Protein AF-0000000075924383 (afdb_homodimer)

Structure (mmCIF, N/CA/C/O backbone):
data_AF-0000000075924383-model_v1
#
loop_
_entity.id
_entity.type
_entity.pdbx_description
1 polymer 'G-protein coupled receptors family 3 profile domain-containing protein'
#
loop_
_atom_site.group_PDB
_atom_site.id
_atom_site.type_symbol
_atom_site.label_atom_id
_atom_site.label_alt_id
_atom_site.label_comp_id
_atom_site.label_asym_id
_atom_site.label_entity_id
_atom_site.label_seq_id
_atom_site.pdbx_PDB_ins_code
_atom_site.Cartn_x
_atom_site.Cartn_y
_atom_site.Cartn_z
_atom_site.occupancy
_atom_site.B_iso_or_equiv
_atom_site.auth_seq_id
_atom_site.auth_comp_id
_atom_site.auth_asym_id
_atom_site.auth_atom_id
_atom_site.pdbx_PDB_model_num
ATOM 1 N N . MET A 1 1 ? -32.781 -59.312 -43.188 1 20.92 1 MET A N 1
ATOM 2 C CA . MET A 1 1 ? -32.656 -59.594 -41.75 1 20.92 1 MET A CA 1
ATOM 3 C C . MET A 1 1 ? -31.797 -58.531 -41.062 1 20.92 1 MET A C 1
ATOM 5 O O . MET A 1 1 ? -30.609 -58.438 -41.312 1 20.92 1 MET A O 1
ATOM 9 N N . ILE A 1 2 ? -32.312 -57.344 -40.844 1 23.69 2 ILE A N 1
ATOM 10 C CA . ILE A 1 2 ? -31.906 -56 -40.469 1 23.69 2 ILE A CA 1
ATOM 11 C C . ILE A 1 2 ? -31.328 -56.031 -39.062 1 23.69 2 ILE A C 1
ATOM 13 O O . ILE A 1 2 ? -32.031 -56.281 -38.094 1 23.69 2 ILE A O 1
ATOM 17 N N . ILE A 1 3 ? -30.094 -56.719 -38.906 1 24.11 3 ILE A N 1
ATOM 18 C CA . ILE A 1 3 ? -29.391 -56.906 -37.656 1 24.11 3 ILE A CA 1
ATOM 19 C C . ILE A 1 3 ? -29.25 -55.562 -36.938 1 24.11 3 ILE A C 1
ATOM 21 O O . ILE A 1 3 ? -28.609 -54.625 -37.438 1 24.11 3 ILE A O 1
ATOM 25 N N . SER A 1 4 ? -30.297 -55.125 -36.281 1 23.52 4 SER A N 1
ATOM 26 C CA . SER A 1 4 ? -30.422 -53.938 -35.438 1 23.52 4 SER A CA 1
ATOM 27 C C . SER A 1 4 ? -29.312 -53.875 -34.406 1 23.52 4 SER A C 1
ATOM 29 O O . SER A 1 4 ? -29.188 -54.75 -33.562 1 23.52 4 SER A O 1
ATOM 31 N N . ARG A 1 5 ? -28.047 -53.562 -34.812 1 27.47 5 ARG A N 1
ATOM 32 C CA . ARG A 1 5 ? -26.812 -53.375 -34.031 1 27.47 5 ARG A CA 1
ATOM 33 C C . ARG A 1 5 ? -27.062 -52.469 -32.812 1 27.47 5 ARG A C 1
ATOM 35 O O . ARG A 1 5 ? -27.219 -51.25 -32.969 1 27.47 5 ARG A O 1
ATOM 42 N N . VAL A 1 6 ? -27.875 -53 -31.906 1 25.72 6 VAL A N 1
ATOM 43 C CA . VAL A 1 6 ? -28.109 -52.344 -30.625 1 25.72 6 VAL A CA 1
ATOM 44 C C . VAL A 1 6 ? -26.766 -52.062 -29.938 1 25.72 6 VAL A C 1
ATOM 46 O O . VAL A 1 6 ? -25.953 -52.969 -29.734 1 25.72 6 VAL A O 1
ATOM 49 N N . CYS A 1 7 ? -26.141 -50.938 -30.188 1 28.72 7 CYS A N 1
ATOM 50 C CA . CYS A 1 7 ? -24.969 -50.344 -29.578 1 28.72 7 CYS A CA 1
ATOM 51 C C . CYS A 1 7 ? -25.047 -50.375 -28.062 1 28.72 7 CYS A C 1
ATOM 53 O O . CYS A 1 7 ? -25.875 -49.688 -27.469 1 28.72 7 CYS A O 1
ATOM 55 N N . THR A 1 8 ? -24.984 -51.625 -27.438 1 26.64 8 THR A N 1
ATOM 56 C CA . THR A 1 8 ? -25.016 -51.781 -25.984 1 26.64 8 THR A CA 1
ATOM 57 C C . THR A 1 8 ? -23.906 -50.938 -25.328 1 26.64 8 THR A C 1
ATOM 59 O O . THR A 1 8 ? -22.734 -51.062 -25.719 1 26.64 8 THR A O 1
ATOM 62 N N . ALA A 1 9 ? -24.141 -49.75 -24.938 1 34 9 ALA A N 1
ATOM 63 C CA . ALA A 1 9 ? -23.391 -48.844 -24.094 1 34 9 ALA A CA 1
ATOM 64 C C . ALA A 1 9 ? -22.969 -49.5 -22.781 1 34 9 ALA A C 1
ATOM 66 O O . ALA A 1 9 ? -23.828 -49.938 -22 1 34 9 ALA A O 1
ATOM 67 N N . THR A 1 10 ? -22.078 -50.438 -22.672 1 30.8 10 THR A N 1
ATOM 68 C CA . THR A 1 10 ? -21.734 -51.062 -21.406 1 30.8 10 THR A CA 1
ATOM 69 C C . THR A 1 10 ? -20.891 -50.125 -20.547 1 30.8 10 THR A C 1
ATOM 71 O O . THR A 1 10 ? -20 -49.438 -21.062 1 30.8 10 THR A O 1
ATOM 74 N N . ALA A 1 11 ? -21.391 -49.594 -19.5 1 39.16 11 ALA A N 1
ATOM 75 C CA . ALA A 1 11 ? -20.641 -49 -18.391 1 39.16 11 ALA A CA 1
ATOM 76 C C . ALA A 1 11 ? -19.578 -49.938 -17.859 1 39.16 11 ALA A C 1
ATOM 78 O O . ALA A 1 11 ? -19.891 -51.062 -17.438 1 39.16 11 ALA A O 1
ATOM 79 N N . ALA A 1 12 ? -18.484 -50.125 -18.406 1 34.75 12 ALA A N 1
ATOM 80 C CA . ALA A 1 12 ? -17.453 -51.031 -17.938 1 34.75 12 ALA A CA 1
ATOM 81 C C . ALA A 1 12 ? -16.922 -50.594 -16.578 1 34.75 12 ALA A C 1
ATOM 83 O O . ALA A 1 12 ? -16.547 -49.438 -16.391 1 34.75 12 ALA A O 1
ATOM 84 N N . LEU A 1 13 ? -17.297 -51.312 -15.461 1 32.56 13 LEU A N 1
ATOM 85 C CA . LEU A 1 13 ? -16.719 -51.25 -14.125 1 32.56 13 LEU A CA 1
ATOM 86 C C . LEU A 1 13 ? -15.273 -51.719 -14.141 1 32.56 13 LEU A C 1
ATOM 88 O O . LEU A 1 13 ? -15.008 -52.906 -14.352 1 32.56 13 LEU A O 1
ATOM 92 N N . ALA A 1 14 ? -14.367 -51.125 -14.711 1 35.91 14 ALA A N 1
ATOM 93 C CA . ALA A 1 14 ? -13.023 -51.656 -14.469 1 35.91 14 ALA A CA 1
ATOM 94 C C . ALA A 1 14 ? -12.602 -51.438 -13.016 1 35.91 14 ALA A C 1
ATOM 96 O O . ALA A 1 14 ? -12.5 -50.312 -12.562 1 35.91 14 ALA A O 1
ATOM 97 N N . TRP A 1 15 ? -12.812 -52.438 -12.086 1 30.7 15 TRP A N 1
ATOM 98 C CA . TRP A 1 15 ? -12.406 -52.531 -10.688 1 30.7 15 TRP A CA 1
ATOM 99 C C . TRP A 1 15 ? -10.891 -52.469 -10.555 1 30.7 15 TRP A C 1
ATOM 101 O O . TRP A 1 15 ? -10.203 -53.469 -10.812 1 30.7 15 TRP A O 1
ATOM 111 N N . ARG A 1 16 ? -10.211 -51.5 -10.961 1 38.06 16 ARG A N 1
ATOM 112 C CA . ARG A 1 16 ? -8.828 -51.625 -10.492 1 38.06 16 ARG A CA 1
ATOM 113 C C . ARG A 1 16 ? -8.688 -51.094 -9.062 1 38.06 16 ARG A C 1
ATOM 115 O O . ARG A 1 16 ? -9.047 -49.969 -8.773 1 38.06 16 ARG A O 1
ATOM 122 N N . PRO A 1 17 ? -8.516 -51.938 -8.039 1 32.38 17 PRO A N 1
ATOM 123 C CA . PRO A 1 17 ? -8.266 -51.469 -6.672 1 32.38 17 PRO A CA 1
ATOM 124 C C . PRO A 1 17 ? -7.047 -50.562 -6.57 1 32.38 17 PRO A C 1
ATOM 126 O O . PRO A 1 17 ? -5.98 -50.906 -7.094 1 32.38 17 PRO A O 1
ATOM 129 N N . VAL A 1 18 ? -7.199 -49.312 -6.516 1 35.25 18 VAL A N 1
ATOM 130 C CA . VAL A 1 18 ? -6.062 -48.469 -6.148 1 35.25 18 VAL A CA 1
ATOM 131 C C . VAL A 1 18 ? -5.605 -48.812 -4.734 1 35.25 18 VAL A C 1
ATOM 133 O O . VAL A 1 18 ? -6.406 -48.812 -3.797 1 35.25 18 VAL A O 1
ATOM 136 N N . CYS A 1 19 ? -4.555 -49.531 -4.535 1 32.12 19 CYS A N 1
ATOM 137 C CA . CYS A 1 19 ? -3.953 -49.969 -3.277 1 32.12 19 CYS A CA 1
ATOM 138 C C . CYS A 1 19 ? -3.586 -48.781 -2.41 1 32.12 19 CYS A C 1
ATOM 140 O O . CYS A 1 19 ? -2.533 -48.156 -2.604 1 32.12 19 CYS A O 1
ATOM 142 N N . SER A 1 20 ? -4.355 -47.812 -2.148 1 31.91 20 SER A N 1
ATOM 143 C CA . SER A 1 20 ? -3.846 -46.812 -1.203 1 31.91 20 SER A CA 1
ATOM 144 C C . SER A 1 20 ? -3.746 -47.406 0.203 1 31.91 20 SER A C 1
ATOM 146 O O . SER A 1 20 ? -4.676 -48.031 0.677 1 31.91 20 SER A O 1
ATOM 148 N N . GLY A 1 21 ? -2.584 -47.688 0.802 1 30.08 21 GLY A N 1
ATOM 149 C CA . GLY A 1 21 ? -2.234 -48.188 2.129 1 30.08 21 GLY A CA 1
ATOM 150 C C . GLY A 1 21 ? -2.982 -47.469 3.24 1 30.08 21 GLY A C 1
ATOM 151 O O . GLY A 1 21 ? -3.041 -47.969 4.367 1 30.08 21 GLY A O 1
ATOM 152 N N . GLY A 1 22 ? -2.811 -46.156 3.512 1 30.97 22 GLY A N 1
ATOM 153 C CA . GLY A 1 22 ? -2.842 -45.719 4.902 1 30.97 22 GLY A CA 1
ATOM 154 C C . GLY A 1 22 ? -4.191 -45.938 5.562 1 30.97 22 GLY A C 1
ATOM 155 O O . GLY A 1 22 ? -4.512 -47.062 5.984 1 30.97 22 GLY A O 1
ATOM 156 N N . SER A 1 23 ? -4.797 -44.781 6.312 1 33.22 23 SER A N 1
ATOM 157 C CA . SER A 1 23 ? -5.742 -44.656 7.418 1 33.22 23 SER A CA 1
ATOM 158 C C . SER A 1 23 ? -7.113 -45.219 7.039 1 33.22 23 SER A C 1
ATOM 160 O O . SER A 1 23 ? -7.375 -45.469 5.867 1 33.22 23 SER A O 1
ATOM 162 N N . GLY A 1 24 ? -8.211 -45 8.031 1 35.56 24 GLY A N 1
ATOM 163 C CA . GLY A 1 24 ? -9.594 -45.438 8.18 1 35.56 24 GLY A CA 1
ATOM 164 C C . GLY A 1 24 ? -10.414 -45.281 6.914 1 35.56 24 GLY A C 1
ATOM 165 O O . GLY A 1 24 ? -11.641 -45.156 6.977 1 35.56 24 GLY A O 1
ATOM 166 N N . GLY A 1 25 ? -9.867 -44.844 5.902 1 39.34 25 GLY A N 1
ATOM 167 C CA . GLY A 1 25 ? -10.758 -44.656 4.777 1 39.34 25 GLY A CA 1
ATOM 168 C C . GLY A 1 25 ? -11.492 -45.938 4.379 1 39.34 25 GLY A C 1
ATOM 169 O O . GLY A 1 25 ? -11.109 -47.031 4.777 1 39.34 25 GLY A O 1
ATOM 170 N N . VAL A 1 26 ? -12.844 -45.75 4.105 1 46.97 26 VAL A N 1
ATOM 171 C CA . VAL A 1 26 ? -13.695 -46.812 3.539 1 46.97 26 VAL A CA 1
ATOM 172 C C . VAL A 1 26 ? -12.922 -47.594 2.496 1 46.97 26 VAL A C 1
ATOM 174 O O . VAL A 1 26 ? -12.312 -47.031 1.591 1 46.97 26 VAL A O 1
ATOM 177 N N . ALA A 1 27 ? -12.539 -48.844 2.742 1 51.5 27 ALA A N 1
ATOM 178 C CA . ALA A 1 27 ? -11.82 -49.812 1.911 1 51.5 27 ALA A CA 1
ATOM 179 C C . ALA A 1 27 ? -12.289 -49.719 0.461 1 51.5 27 ALA A C 1
ATOM 181 O O . ALA A 1 27 ? -13.492 -49.812 0.188 1 51.5 27 ALA A O 1
ATOM 182 N N . GLY A 1 28 ? -11.523 -49.25 -0.458 1 62.28 28 GLY A N 1
ATOM 183 C CA . GLY A 1 28 ? -11.719 -49.281 -1.897 1 62.28 28 GLY A CA 1
ATOM 184 C C . GLY A 1 28 ? -12.078 -47.938 -2.5 1 62.28 28 GLY A C 1
ATOM 185 O O . GLY A 1 28 ? -12.336 -47.844 -3.701 1 62.28 28 GLY A O 1
ATOM 186 N N . TRP A 1 29 ? -12.266 -46.969 -1.699 1 74.25 29 TRP A N 1
ATOM 187 C CA . TRP A 1 29 ? -12.586 -45.625 -2.225 1 74.25 29 TRP A CA 1
ATOM 188 C C . TRP A 1 29 ? -11.32 -44.844 -2.51 1 74.25 29 TRP A C 1
ATOM 190 O O . TRP A 1 29 ? -10.359 -44.875 -1.73 1 74.25 29 TRP A O 1
ATOM 200 N N . PRO A 1 30 ? -11.352 -44.156 -3.75 1 76.38 30 PRO A N 1
ATOM 201 C CA . PRO A 1 30 ? -12.453 -44 -4.703 1 76.38 30 PRO A CA 1
ATOM 202 C C . PRO A 1 30 ? -12.531 -45.156 -5.711 1 76.38 30 PRO A C 1
ATOM 204 O O . PRO A 1 30 ? -11.5 -45.75 -6.062 1 76.38 30 PRO A O 1
ATOM 207 N N . ILE A 1 31 ? -13.758 -45.406 -6.098 1 74.94 31 ILE A N 1
ATOM 208 C CA . ILE A 1 31 ? -13.961 -46.438 -7.121 1 74.94 31 ILE A CA 1
ATOM 209 C C . ILE A 1 31 ? -13.773 -45.812 -8.508 1 74.94 31 ILE A C 1
ATOM 211 O O . ILE A 1 31 ? -14.305 -44.719 -8.789 1 74.94 31 ILE A O 1
ATOM 215 N N . GLN A 1 32 ? -12.898 -46.469 -9.305 1 79.62 32 GLN A N 1
ATOM 216 C CA . GLN A 1 32 ? -12.68 -45.969 -10.656 1 79.62 32 GLN A CA 1
ATOM 217 C C . GLN A 1 32 ? -13.82 -46.344 -11.578 1 79.62 32 GLN A C 1
ATOM 219 O O . GLN A 1 32 ? -14.102 -47.531 -11.766 1 79.62 32 GLN A O 1
ATOM 224 N N . ARG A 1 33 ? -14.562 -45.375 -11.961 1 85.5 33 ARG A N 1
ATOM 225 C CA . ARG A 1 33 ? -15.656 -45.531 -12.914 1 85.5 33 ARG A CA 1
ATOM 226 C C . ARG A 1 33 ? -15.422 -44.656 -14.164 1 85.5 33 ARG A C 1
ATOM 228 O O . ARG A 1 33 ? -14.609 -43.75 -14.141 1 85.5 33 ARG A O 1
ATOM 235 N N . MET A 1 34 ? -15.977 -45.125 -15.258 1 90.75 34 MET A N 1
ATOM 236 C CA . MET A 1 34 ? -15.875 -44.344 -16.484 1 90.75 34 MET A CA 1
ATOM 237 C C . MET A 1 34 ? -17.156 -44.469 -17.312 1 90.75 34 MET A C 1
ATOM 239 O O . MET A 1 34 ? -17.797 -45.531 -17.328 1 90.75 34 MET A O 1
ATOM 243 N N . THR A 1 35 ? -17.562 -43.375 -17.844 1 91.5 35 THR A N 1
ATOM 244 C CA . THR A 1 35 ? -18.625 -43.406 -18.828 1 91.5 35 THR A CA 1
ATOM 245 C C . THR A 1 35 ? -18.078 -43.812 -20.203 1 91.5 35 THR A C 1
ATOM 247 O O . THR A 1 35 ? -17.109 -43.219 -20.688 1 91.5 35 THR A O 1
ATOM 250 N N . ASN A 1 36 ? -18.656 -44.844 -20.75 1 92 36 ASN A N 1
ATOM 251 C CA . ASN A 1 36 ? -18.266 -45.281 -22.078 1 92 36 ASN A CA 1
ATOM 252 C C . ASN A 1 36 ? -19.453 -45.219 -23.047 1 92 36 ASN A C 1
ATOM 254 O O . ASN A 1 36 ? -20.25 -46.125 -23.125 1 92 36 ASN A O 1
ATOM 258 N N . PHE A 1 37 ? -19.594 -44.125 -23.672 1 93.81 37 PHE A N 1
ATOM 259 C CA . PHE A 1 37 ? -20.547 -43.938 -24.75 1 93.81 37 PHE A CA 1
ATOM 260 C C . PHE A 1 37 ? -19.906 -44.219 -26.094 1 93.81 37 PHE A C 1
ATOM 262 O O . PHE A 1 37 ? -19.094 -43.438 -26.594 1 93.81 37 PHE A O 1
ATOM 269 N N . SER A 1 38 ? -20.219 -45.312 -26.719 1 91.38 38 SER A N 1
ATOM 270 C CA . SER A 1 38 ? -19.531 -45.812 -27.906 1 91.38 38 SER A CA 1
ATOM 271 C C . SER A 1 38 ? -19.875 -45 -29.141 1 91.38 38 SER A C 1
ATOM 273 O O . SER A 1 38 ? -20.938 -44.375 -29.203 1 91.38 38 SER A O 1
ATOM 275 N N . GLY A 1 39 ? -18.938 -44.938 -30.031 1 93.25 39 GLY A N 1
ATOM 276 C CA . GLY A 1 39 ? -19.078 -44.25 -31.312 1 93.25 39 GLY A CA 1
ATOM 277 C C . GLY A 1 39 ? -17.938 -44.562 -32.281 1 93.25 39 GLY A C 1
ATOM 278 O O . GLY A 1 39 ? -17 -45.281 -31.922 1 93.25 39 GLY A O 1
ATOM 279 N N . ASP A 1 40 ? -18.125 -44.094 -33.5 1 93.5 40 ASP A N 1
ATOM 280 C CA . ASP A 1 40 ? -17.062 -44.281 -34.5 1 93.5 40 ASP A CA 1
ATOM 281 C C . ASP A 1 40 ? -15.828 -43.469 -34.156 1 93.5 40 ASP A C 1
ATOM 283 O O . ASP A 1 40 ? -14.703 -43.906 -34.375 1 93.5 40 ASP A O 1
ATOM 287 N N . ILE A 1 41 ? -16.094 -42.312 -33.719 1 94.5 41 ILE A N 1
ATOM 288 C CA . ILE A 1 41 ? -15.039 -41.438 -33.188 1 94.5 41 ILE A CA 1
ATOM 289 C C . ILE A 1 41 ? -15.273 -41.219 -31.688 1 94.5 41 ILE A C 1
ATOM 291 O O . ILE A 1 41 ? -16.391 -40.906 -31.266 1 94.5 41 ILE A O 1
ATOM 295 N N . LEU A 1 42 ? -14.203 -41.344 -30.906 1 95.12 42 LEU A N 1
ATOM 296 C CA . LEU A 1 42 ? -14.352 -41.188 -29.469 1 95.12 42 LEU A CA 1
ATOM 297 C C . LEU A 1 42 ? -13.68 -39.906 -28.984 1 95.12 42 LEU A C 1
ATOM 299 O O . LEU A 1 42 ? -12.602 -39.531 -29.453 1 95.12 42 LEU A O 1
ATOM 303 N N . LEU A 1 43 ? -14.359 -39.219 -28.125 1 96.88 43 LEU A N 1
ATOM 304 C CA . LEU A 1 43 ? -13.805 -38.094 -27.375 1 96.88 43 LEU A CA 1
ATOM 305 C C . LEU A 1 43 ? -13.555 -38.5 -25.922 1 96.88 43 LEU A C 1
ATOM 307 O O . LEU A 1 43 ? -14.141 -39.469 -25.422 1 96.88 43 LEU A O 1
ATOM 311 N N . GLY A 1 44 ? -12.547 -37.906 -25.344 1 96.62 44 GLY A N 1
ATOM 312 C CA . GLY A 1 44 ? -12.367 -37.969 -23.906 1 96.62 44 GLY A CA 1
ATOM 313 C C . GLY A 1 44 ? -13 -36.812 -23.156 1 96.62 44 GLY A C 1
ATOM 314 O O . GLY A 1 44 ? -13.203 -35.75 -23.734 1 96.62 44 GLY A O 1
ATOM 315 N N . ALA A 1 45 ? -13.375 -37.031 -21.922 1 97.56 45 ALA A N 1
ATOM 316 C CA . ALA A 1 45 ? -13.938 -35.938 -21.141 1 97.56 45 ALA A CA 1
ATOM 317 C C . ALA A 1 45 ? -13.602 -36.094 -19.656 1 97.56 45 ALA A C 1
ATOM 319 O O . ALA A 1 45 ? -13.422 -37.188 -19.172 1 97.56 45 ALA A O 1
ATOM 320 N N . LEU A 1 46 ? -13.422 -34.969 -18.984 1 96.88 46 LEU A N 1
ATOM 321 C CA . LEU A 1 46 ? -13.18 -34.938 -17.547 1 96.88 46 LEU A CA 1
ATOM 322 C C . LEU A 1 46 ? -14.156 -33.969 -16.859 1 96.88 46 LEU A C 1
ATOM 324 O O . LEU A 1 46 ? -14.312 -32.844 -17.281 1 96.88 46 LEU A O 1
ATOM 328 N N . PHE A 1 47 ? -14.883 -34.469 -15.836 1 96.75 47 PHE A N 1
ATOM 329 C CA . PHE A 1 47 ? -15.82 -33.688 -15.047 1 96.75 47 PHE A CA 1
ATOM 330 C C . PHE A 1 47 ? -15.562 -33.875 -13.555 1 96.75 47 PHE A C 1
ATOM 332 O O . PHE A 1 47 ? -15.102 -34.906 -13.125 1 96.75 47 PHE A O 1
ATOM 339 N N . PRO A 1 48 ? -15.812 -32.812 -12.781 1 94.25 48 PRO A N 1
ATOM 340 C CA . PRO A 1 48 ? -15.727 -33 -11.328 1 94.25 48 PRO A CA 1
ATOM 341 C C . PRO A 1 48 ? -16.969 -33.625 -10.727 1 94.25 48 PRO A C 1
ATOM 343 O O . PRO A 1 48 ? -17.734 -32.938 -10.031 1 94.25 48 PRO A O 1
ATOM 346 N N . VAL A 1 49 ? -17.078 -34.875 -10.914 1 95 49 VAL A N 1
ATOM 347 C CA . VAL A 1 49 ? -18.25 -35.594 -10.414 1 95 49 VAL A CA 1
ATOM 348 C C . VAL A 1 49 ? -18.234 -35.594 -8.891 1 95 49 VAL A C 1
ATOM 350 O O . VAL A 1 49 ? -19.297 -35.5 -8.258 1 95 49 VAL A O 1
ATOM 353 N N . HIS A 1 50 ? -17.078 -35.781 -8.352 1 92.06 50 HIS A N 1
ATOM 354 C CA . HIS A 1 50 ? -16.906 -35.688 -6.902 1 92.06 50 HIS A CA 1
ATOM 355 C C . HIS A 1 50 ? -16.094 -34.438 -6.523 1 92.06 50 HIS A C 1
ATOM 357 O O . HIS A 1 50 ? -15.367 -33.906 -7.348 1 92.06 50 HIS A O 1
ATOM 363 N N . GLU A 1 51 ? -16.344 -33.969 -5.289 1 87 51 GLU A N 1
ATOM 364 C CA . GLU A 1 51 ? -15.57 -32.812 -4.777 1 87 51 GLU A CA 1
ATOM 365 C C . GLU A 1 51 ? -14.203 -33.281 -4.262 1 87 51 GLU A C 1
ATOM 367 O O . GLU A 1 51 ? -13.992 -34.438 -3.994 1 87 51 GLU A O 1
ATOM 372 N N . ARG A 1 52 ? -13.367 -32.25 -4.195 1 81.56 52 ARG A N 1
ATOM 373 C CA . ARG A 1 52 ? -12.039 -32.531 -3.648 1 81.56 52 ARG A CA 1
ATOM 374 C C . ARG A 1 52 ? -12.109 -32.781 -2.146 1 81.56 52 ARG A C 1
ATOM 376 O O . ARG A 1 52 ? -12.875 -32.125 -1.435 1 81.56 52 ARG A O 1
ATOM 383 N N . ASN A 1 53 ? -11.422 -33.781 -1.712 1 77.12 53 ASN A N 1
ATOM 384 C CA . ASN A 1 53 ? -11.352 -34.094 -0.287 1 77.12 53 ASN A CA 1
ATOM 385 C C . ASN A 1 53 ? -9.914 -34.344 0.152 1 77.12 53 ASN A C 1
ATOM 387 O O . ASN A 1 53 ? -9.195 -35.125 -0.488 1 77.12 53 ASN A O 1
ATOM 391 N N . ALA A 1 54 ? -9.531 -33.719 1.257 1 68.19 54 ALA A N 1
ATOM 392 C CA . ALA A 1 54 ? -8.156 -33.844 1.739 1 68.19 54 ALA A CA 1
ATOM 393 C C . ALA A 1 54 ? -7.871 -35.281 2.234 1 68.19 54 ALA A C 1
ATOM 395 O O . ALA A 1 54 ? -6.758 -35.781 2.08 1 68.19 54 ALA A O 1
ATOM 396 N N . THR A 1 55 ? -8.922 -35.938 2.771 1 68 55 THR A N 1
ATOM 397 C CA . THR A 1 55 ? -8.734 -37.219 3.412 1 68 55 THR A CA 1
ATOM 398 C C . THR A 1 55 ? -8.906 -38.344 2.402 1 68 55 THR A C 1
ATOM 400 O O . THR A 1 55 ? -8.086 -39.281 2.354 1 68 55 THR A O 1
ATOM 403 N N . TYR A 1 56 ? -9.977 -38.25 1.483 1 72.06 56 TYR A N 1
ATOM 404 C CA . TYR A 1 56 ? -10.328 -39.344 0.606 1 72.06 56 TYR A CA 1
ATOM 405 C C . TYR A 1 56 ? -9.992 -39.031 -0.844 1 72.06 56 TYR A C 1
ATOM 407 O O . TYR A 1 56 ? -10.266 -39.812 -1.745 1 72.06 56 TYR A O 1
ATOM 415 N N . GLU A 1 57 ? -9.305 -38 -1.214 1 77.06 57 GLU A N 1
ATOM 416 C CA . GLU A 1 57 ? -9.039 -37.5 -2.562 1 77.06 57 GLU A CA 1
ATOM 417 C C . GLU A 1 57 ? -10.328 -37.062 -3.26 1 77.06 57 GLU A C 1
ATOM 419 O O . GLU A 1 57 ? -10.477 -35.906 -3.666 1 77.06 57 GLU A O 1
ATOM 424 N N . CYS A 1 58 ? -11.281 -38.125 -3.352 1 85.12 58 CYS A N 1
ATOM 425 C CA . CYS A 1 58 ? -12.609 -37.781 -3.859 1 85.12 58 CYS A CA 1
ATOM 426 C C . CYS A 1 58 ? -13.625 -37.719 -2.725 1 85.12 58 CYS A C 1
ATOM 428 O O . CYS A 1 58 ? -13.789 -38.688 -1.967 1 85.12 58 CYS A O 1
ATOM 430 N N . GLY A 1 59 ? -14.289 -36.656 -2.623 1 86.06 59 GLY A N 1
ATOM 431 C CA . GLY A 1 59 ? -15.281 -36.469 -1.572 1 86.06 59 GLY A CA 1
ATOM 432 C C . GLY A 1 59 ? -16.688 -36.781 -2.023 1 86.06 59 GLY A C 1
ATOM 433 O O . GLY A 1 59 ? -16.938 -37.844 -2.645 1 86.06 59 GLY A O 1
ATOM 434 N N . ARG A 1 60 ? -17.609 -35.938 -1.626 1 86.25 60 ARG A N 1
ATOM 435 C CA . ARG A 1 60 ? -19.031 -36.125 -1.924 1 86.25 60 ARG A CA 1
ATOM 436 C C . ARG A 1 60 ? -19.312 -35.844 -3.398 1 86.25 60 ARG A C 1
ATOM 438 O O . ARG A 1 60 ? -18.594 -35.094 -4.051 1 86.25 60 ARG A O 1
ATOM 445 N N . ILE A 1 61 ? -20.297 -36.5 -3.873 1 91.06 61 ILE A N 1
ATOM 446 C CA . ILE A 1 61 ? -20.734 -36.281 -5.246 1 91.06 61 ILE A CA 1
ATOM 447 C C . ILE A 1 61 ? -21.25 -34.844 -5.406 1 91.06 61 ILE A C 1
ATOM 449 O O . ILE A 1 61 ? -21.875 -34.312 -4.492 1 91.06 61 ILE A O 1
ATOM 453 N N . GLN A 1 62 ? -20.938 -34.25 -6.531 1 88.94 62 GLN A N 1
ATOM 454 C CA . GLN A 1 62 ? -21.297 -32.875 -6.777 1 88.94 62 GLN A CA 1
ATOM 455 C C . GLN A 1 62 ? -22.391 -32.781 -7.848 1 88.94 62 GLN A C 1
ATOM 457 O O . GLN A 1 62 ? -22.391 -33.531 -8.805 1 88.94 62 GLN A O 1
ATOM 462 N N . ASP A 1 63 ? -23.219 -31.797 -7.68 1 88.56 63 ASP A N 1
ATOM 463 C CA . ASP A 1 63 ? -24.281 -31.562 -8.656 1 88.56 63 ASP A CA 1
ATOM 464 C C . ASP A 1 63 ? -23.703 -31.156 -10.008 1 88.56 63 ASP A C 1
ATOM 466 O O . ASP A 1 63 ? -24.125 -31.641 -11.055 1 88.56 63 ASP A O 1
ATOM 470 N N . GLU A 1 64 ? -22.75 -30.281 -9.953 1 89.12 64 GLU A N 1
ATOM 471 C CA . GLU A 1 64 ? -22.203 -29.688 -11.172 1 89.12 64 GLU A CA 1
ATOM 472 C C . GLU A 1 64 ? -21.609 -30.766 -12.094 1 89.12 64 GLU A C 1
ATOM 474 O O . GLU A 1 64 ? -21.953 -30.828 -13.273 1 89.12 64 GLU A O 1
ATOM 479 N N . GLY A 1 65 ? -20.781 -31.641 -11.484 1 92.81 65 GLY A N 1
ATOM 480 C CA . GLY A 1 65 ? -20.109 -32.656 -12.297 1 92.81 65 GLY A CA 1
ATOM 481 C C . GLY A 1 65 ? -21.062 -33.625 -12.969 1 92.81 65 GLY A C 1
ATOM 482 O O . GLY A 1 65 ? -20.891 -33.969 -14.133 1 92.81 65 GLY A O 1
ATOM 483 N N . VAL A 1 66 ? -22.078 -34 -12.25 1 95 66 VAL A N 1
ATOM 484 C CA . VAL A 1 66 ? -23.047 -34.969 -12.766 1 95 66 VAL A CA 1
ATOM 485 C C . VAL A 1 66 ? -23.922 -34.312 -13.828 1 95 66 VAL A C 1
ATOM 487 O O . VAL A 1 66 ? -24.172 -34.906 -14.883 1 95 66 VAL A O 1
ATOM 490 N N . GLU A 1 67 ? -24.375 -33.156 -13.539 1 95.31 67 GLU A N 1
ATOM 491 C CA . GLU A 1 67 ? -25.234 -32.469 -14.484 1 95.31 67 GLU A CA 1
ATOM 492 C C . GLU A 1 67 ? -24.484 -32.094 -15.766 1 95.31 67 GLU A C 1
ATOM 494 O O . GLU A 1 67 ? -25.062 -32.156 -16.859 1 95.31 67 GLU A O 1
ATOM 499 N N . GLN A 1 68 ? -23.266 -31.734 -15.648 1 96.5 68 GLN A N 1
ATOM 500 C CA . GLN A 1 68 ? -22.453 -31.438 -16.828 1 96.5 68 GLN A CA 1
ATOM 501 C C . GLN A 1 68 ? -22.234 -32.688 -17.672 1 96.5 68 GLN A C 1
ATOM 503 O O . GLN A 1 68 ? -22.281 -32.625 -18.906 1 96.5 68 GLN A O 1
ATOM 508 N N . LEU A 1 69 ? -21.922 -33.75 -17.031 1 97.44 69 LEU A N 1
ATOM 509 C CA . LEU A 1 69 ? -21.766 -35 -17.75 1 97.44 69 LEU A CA 1
ATOM 510 C C . LEU A 1 69 ? -23.047 -35.375 -18.484 1 97.44 69 LEU A C 1
ATOM 512 O O . LEU A 1 69 ? -23.016 -35.781 -19.641 1 97.44 69 LEU A O 1
ATOM 516 N N . GLU A 1 70 ? -24.188 -35.281 -17.766 1 97.12 70 GLU A N 1
ATOM 517 C CA . GLU A 1 70 ? -25.484 -35.562 -18.391 1 97.12 70 GLU A CA 1
ATOM 518 C C . GLU A 1 70 ? -25.766 -34.625 -19.562 1 97.12 70 GLU A C 1
ATOM 520 O O . GLU A 1 70 ? -26.359 -35.031 -20.562 1 97.12 70 GLU A O 1
ATOM 525 N N . ALA A 1 71 ? -25.375 -33.406 -19.375 1 96.94 71 ALA A N 1
ATOM 526 C CA . ALA A 1 71 ? -25.531 -32.438 -20.469 1 96.94 71 ALA A CA 1
ATOM 527 C C . ALA A 1 71 ? -24.719 -32.844 -21.688 1 96.94 71 ALA A C 1
ATOM 529 O O . ALA A 1 71 ? -25.172 -32.656 -22.828 1 96.94 71 ALA A O 1
ATOM 530 N N . LEU A 1 72 ? -23.516 -33.312 -21.469 1 98.06 72 LEU A N 1
ATOM 531 C CA . LEU A 1 72 ? -22.688 -33.781 -22.578 1 98.06 72 LEU A CA 1
ATOM 532 C C . LEU A 1 72 ? -23.328 -34.969 -23.281 1 98.06 72 LEU A C 1
ATOM 534 O O . LEU A 1 72 ? -23.391 -35 -24.516 1 98.06 72 LEU A O 1
ATOM 538 N N . LEU A 1 73 ? -23.812 -35.938 -22.531 1 97.38 73 LEU A N 1
ATOM 539 C CA . LEU A 1 73 ? -24.453 -37.125 -23.109 1 97.38 73 LEU A CA 1
ATOM 540 C C . LEU A 1 73 ? -25.703 -36.719 -23.891 1 97.38 73 LEU A C 1
ATOM 542 O O . LEU A 1 73 ? -25.922 -37.25 -24.984 1 97.38 73 LEU A O 1
ATOM 546 N N . PHE A 1 74 ? -26.484 -35.875 -23.328 1 96.75 74 PHE A N 1
ATOM 547 C CA . PHE A 1 74 ? -27.672 -35.344 -24 1 96.75 74 PHE A CA 1
ATOM 548 C C . PHE A 1 74 ? -27.297 -34.688 -25.328 1 96.75 74 PHE A C 1
ATOM 550 O O . PHE A 1 74 ? -27.969 -34.906 -26.344 1 96.75 74 PHE A O 1
ATOM 557 N N . THR A 1 75 ? -26.25 -33.906 -25.297 1 97.25 75 THR A N 1
ATOM 558 C CA . THR A 1 75 ? -25.797 -33.188 -26.484 1 97.25 75 THR A CA 1
ATOM 559 C C . THR A 1 75 ? -25.281 -34.188 -27.547 1 97.25 75 THR A C 1
ATOM 561 O O . THR A 1 75 ? -25.547 -34 -28.734 1 97.25 75 THR A O 1
ATOM 564 N N . LEU A 1 76 ? -24.5 -35.188 -27.141 1 97.69 76 LEU A N 1
ATOM 565 C CA . LEU A 1 76 ? -23.969 -36.188 -28.078 1 97.69 76 LEU A CA 1
ATOM 566 C C . LEU A 1 76 ? -25.109 -36.969 -28.75 1 97.69 76 LEU A C 1
ATOM 568 O O . LEU A 1 76 ? -25.031 -37.281 -29.938 1 97.69 76 LEU A O 1
ATOM 572 N 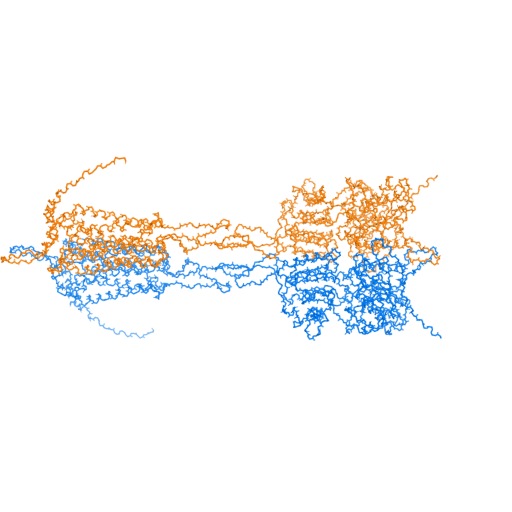N . HIS A 1 77 ? -26.172 -37.281 -27.953 1 96 77 HIS A N 1
ATOM 573 C CA . HIS A 1 77 ? -27.328 -37.906 -28.547 1 96 77 HIS A CA 1
ATOM 574 C C . HIS A 1 77 ? -27.969 -37.031 -29.609 1 96 77 HIS A C 1
ATOM 576 O O . HIS A 1 77 ? -28.375 -37.5 -30.672 1 96 77 HIS A O 1
ATOM 582 N N . LYS A 1 78 ? -28.047 -35.781 -29.328 1 95.56 78 LYS A N 1
ATOM 583 C CA . LYS A 1 78 ? -28.609 -34.844 -30.281 1 95.56 78 LYS A CA 1
ATOM 584 C C . LYS A 1 78 ? -27.75 -34.75 -31.531 1 95.56 78 LYS A C 1
ATOM 586 O O . LYS A 1 78 ? -28.266 -34.688 -32.656 1 95.56 78 LYS A O 1
ATOM 591 N N . ILE A 1 79 ? -26.469 -34.719 -31.391 1 97 79 ILE A N 1
ATOM 592 C CA . ILE A 1 79 ? -25.531 -34.625 -32.5 1 97 79 ILE A CA 1
ATOM 593 C C . ILE A 1 79 ? -25.641 -35.875 -33.375 1 97 79 ILE A C 1
ATOM 595 O O . ILE A 1 79 ? -25.719 -35.781 -34.594 1 97 79 ILE A O 1
ATOM 599 N N . ASN A 1 80 ? -25.672 -37.031 -32.75 1 97.12 80 ASN A N 1
ATOM 600 C CA . ASN A 1 80 ? -25.719 -38.281 -33.469 1 97.12 80 ASN A CA 1
ATOM 601 C C . ASN A 1 80 ? -27.047 -38.5 -34.188 1 97.12 80 ASN A C 1
ATOM 603 O O . ASN A 1 80 ? -27.141 -39.281 -35.125 1 97.12 80 ASN A O 1
ATOM 607 N N . ASN A 1 81 ? -28.125 -37.781 -33.75 1 95.5 81 ASN A N 1
ATOM 608 C CA . ASN A 1 81 ? -29.438 -37.906 -34.375 1 95.5 81 ASN A CA 1
ATOM 609 C C . ASN A 1 81 ? -29.656 -36.812 -35.438 1 95.5 81 ASN A C 1
ATOM 611 O O . ASN A 1 81 ? -30.703 -36.781 -36.094 1 95.5 81 ASN A O 1
ATOM 615 N N . ASP A 1 82 ? -28.734 -35.906 -35.531 1 94.44 82 ASP A N 1
ATOM 616 C CA . ASP A 1 82 ? -28.781 -34.875 -36.562 1 94.44 82 ASP A CA 1
ATOM 617 C C . ASP A 1 82 ? -28.141 -35.344 -37.844 1 94.44 82 ASP A C 1
ATOM 619 O O . ASP A 1 82 ? -26.922 -35.438 -37.938 1 94.44 82 ASP A O 1
ATOM 623 N N . SER A 1 83 ? -28.828 -35.5 -38.875 1 91.75 83 SER A N 1
ATOM 624 C CA . SER A 1 83 ? -28.328 -36.062 -40.125 1 91.75 83 SER A CA 1
ATOM 625 C C . SER A 1 83 ? -27.5 -35.031 -40.906 1 91.75 83 SER A C 1
ATOM 627 O O . SER A 1 83 ? -26.719 -35.406 -41.781 1 91.75 83 SER A O 1
ATOM 629 N N . ALA A 1 84 ? -27.688 -33.781 -40.531 1 92.19 84 ALA A N 1
ATOM 630 C CA . ALA A 1 84 ? -26.938 -32.75 -41.219 1 92.19 84 ALA A CA 1
ATOM 631 C C . ALA A 1 84 ? -25.531 -32.625 -40.656 1 92.19 84 ALA A C 1
ATOM 633 O O . ALA A 1 84 ? -24.625 -32.094 -41.344 1 92.19 84 ALA A O 1
ATOM 634 N N . LEU A 1 85 ? -25.328 -33.094 -39.469 1 94.88 85 LEU A N 1
ATOM 635 C CA . LEU A 1 85 ? -24.047 -33 -38.781 1 94.88 85 LEU A CA 1
ATOM 636 C C . LEU A 1 85 ? -23.359 -34.375 -38.719 1 94.88 85 LEU A C 1
ATOM 638 O O . LEU A 1 85 ? -23.859 -35.281 -38.062 1 94.88 85 LEU A O 1
ATOM 642 N N . LEU A 1 86 ? -22.203 -34.531 -39.375 1 94.94 86 LEU A N 1
ATOM 643 C CA . LEU A 1 86 ? -21.422 -35.75 -39.406 1 94.94 86 LEU A CA 1
ATOM 644 C C . LEU A 1 86 ? -22.25 -36.938 -39.906 1 94.94 86 LEU A C 1
ATOM 646 O O . LEU A 1 86 ? -22.469 -37.906 -39.188 1 94.94 86 LEU A O 1
ATOM 650 N N . PRO A 1 87 ? -22.641 -36.719 -41.156 1 94.75 87 PRO A N 1
ATOM 651 C CA . PRO A 1 87 ? -23.484 -37.781 -41.688 1 94.75 87 PRO A CA 1
ATOM 652 C C . PRO A 1 87 ? -22.766 -39.156 -41.719 1 94.75 87 PRO A C 1
ATOM 654 O O . PRO A 1 87 ? -21.672 -39.281 -42.281 1 94.75 87 PRO A O 1
ATOM 657 N N . GLY A 1 88 ? -23.375 -40.156 -41.094 1 94.25 88 GLY A N 1
ATOM 658 C CA . GLY A 1 88 ? -22.859 -41.5 -41.125 1 94.25 88 GLY A CA 1
ATOM 659 C C . GLY A 1 88 ? -21.812 -41.781 -40.062 1 94.25 88 GLY A C 1
ATOM 660 O O . GLY A 1 88 ? -21.203 -42.844 -40.031 1 94.25 88 GLY A O 1
ATOM 661 N N . VAL A 1 89 ? -21.469 -40.812 -39.312 1 95.06 89 VAL A N 1
ATOM 662 C CA . VAL A 1 89 ? -20.453 -40.938 -38.281 1 95.06 89 VAL A CA 1
ATOM 663 C C . VAL A 1 89 ? -21.078 -40.656 -36.906 1 95.06 89 VAL A C 1
ATOM 665 O O . VAL A 1 89 ? -21.75 -39.656 -36.75 1 95.06 89 VAL A O 1
ATOM 668 N N . SER A 1 90 ? -20.859 -41.562 -35.938 1 96.06 90 SER A N 1
ATOM 669 C CA . SER A 1 90 ? -21.344 -41.344 -34.594 1 96.06 90 SER A CA 1
ATOM 670 C C . SER A 1 90 ? -20.219 -40.938 -33.656 1 96.06 90 SER A C 1
ATOM 672 O O . SER A 1 90 ? -19.094 -41.438 -33.75 1 96.06 90 SER A O 1
ATOM 674 N N . LEU A 1 91 ? -20.547 -40 -32.812 1 96.56 91 LEU A N 1
ATOM 675 C CA . LEU A 1 91 ? -19.578 -39.562 -31.828 1 96.56 91 LEU A CA 1
ATOM 676 C C . LEU A 1 91 ? -19.828 -40.25 -30.484 1 96.56 91 LEU A C 1
ATOM 678 O O . LEU A 1 91 ? -20.969 -40.438 -30.078 1 96.56 91 LEU A O 1
ATOM 682 N N . GLY A 1 92 ? -18.75 -40.719 -29.844 1 96.5 92 GLY A N 1
ATOM 683 C CA . GLY A 1 92 ? -18.766 -41.281 -28.5 1 96.5 92 GLY A CA 1
ATOM 684 C C . GLY A 1 92 ? -17.875 -40.531 -27.531 1 96.5 92 GLY A C 1
ATOM 685 O O . GLY A 1 92 ? -17.219 -39.562 -27.906 1 96.5 92 GLY A O 1
ATOM 686 N N . VAL A 1 93 ? -17.938 -40.969 -26.25 1 96.88 93 VAL A N 1
ATOM 687 C CA . VAL A 1 93 ? -17.125 -40.281 -25.266 1 96.88 93 VAL A CA 1
ATOM 688 C C . VAL A 1 93 ? -16.719 -41.219 -24.141 1 96.88 93 VAL A C 1
ATOM 690 O O . VAL A 1 93 ? -17.484 -42.094 -23.75 1 96.88 93 VAL A O 1
ATOM 693 N N . LEU A 1 94 ? -15.492 -41.125 -23.719 1 95.81 94 LEU A N 1
ATOM 694 C CA . LEU A 1 94 ? -15 -41.688 -22.469 1 95.81 94 LEU A CA 1
ATOM 695 C C . LEU A 1 94 ? -14.844 -40.625 -21.406 1 95.81 94 LEU A C 1
ATOM 697 O O . LEU A 1 94 ? -13.906 -39.812 -21.453 1 95.81 94 LEU A O 1
ATOM 701 N N . ALA A 1 95 ? -15.766 -40.625 -20.469 1 96.25 95 ALA A N 1
ATOM 702 C CA . ALA A 1 95 ? -15.766 -39.594 -19.453 1 96.25 95 ALA A CA 1
ATOM 703 C C . ALA A 1 95 ? -15.227 -40.094 -18.125 1 96.25 95 ALA A C 1
ATOM 705 O O . ALA A 1 95 ? -15.555 -41.219 -17.719 1 96.25 95 ALA A O 1
ATOM 706 N N . LEU A 1 96 ? -14.344 -39.312 -17.547 1 95.19 96 LEU A N 1
ATOM 707 C CA . LEU A 1 96 ? -13.703 -39.656 -16.281 1 95.19 96 LEU A CA 1
ATOM 708 C C . LEU A 1 96 ? -14.016 -38.625 -15.203 1 95.19 96 LEU A C 1
ATOM 710 O O . LEU A 1 96 ? -14.438 -37.5 -15.516 1 95.19 96 LEU A O 1
ATOM 714 N N . ASP A 1 97 ? -13.891 -39.031 -13.953 1 94.75 97 ASP A N 1
ATOM 715 C CA . ASP A 1 97 ? -14.07 -38.156 -12.805 1 94.75 97 ASP A CA 1
ATOM 716 C C . ASP A 1 97 ? -12.75 -37.531 -12.391 1 94.75 97 ASP A C 1
ATOM 718 O O . ASP A 1 97 ? -11.773 -38.219 -12.117 1 94.75 97 ASP A O 1
ATOM 722 N N . SER A 1 98 ? -12.75 -36.188 -12.336 1 93.25 98 SER A N 1
ATOM 723 C CA . SER A 1 98 ? -11.539 -35.5 -11.93 1 93.25 98 SER A CA 1
ATOM 724 C C . SER A 1 98 ? -11.492 -35.281 -10.422 1 93.25 98 SER A C 1
ATOM 726 O O . SER A 1 98 ? -10.445 -34.938 -9.859 1 93.25 98 SER A O 1
ATOM 728 N N . CYS A 1 99 ? -12.641 -35.469 -9.75 1 90.94 99 CYS A N 1
ATOM 729 C CA . CYS A 1 99 ? -12.797 -35.219 -8.32 1 90.94 99 CYS A CA 1
ATOM 730 C C . CYS A 1 99 ? -12.312 -33.844 -7.949 1 90.94 99 CYS A C 1
ATOM 732 O O . CYS A 1 99 ? -11.812 -33.625 -6.84 1 90.94 99 CYS A O 1
ATOM 734 N N . ASP A 1 100 ? -12.305 -33 -8.938 1 87.62 100 ASP A N 1
ATOM 735 C CA . ASP A 1 100 ? -11.891 -31.609 -8.758 1 87.62 100 ASP A CA 1
ATOM 736 C C . ASP A 1 100 ? -10.508 -31.531 -8.117 1 87.62 100 ASP A C 1
ATOM 738 O O . ASP A 1 100 ? -10.211 -30.594 -7.367 1 87.62 100 ASP A O 1
ATOM 742 N N . SER A 1 101 ? -9.75 -32.531 -8.219 1 85 101 SER A N 1
ATOM 743 C CA . SER A 1 101 ? -8.375 -32.594 -7.742 1 85 101 SER A CA 1
ATOM 744 C C . SER A 1 101 ? -7.391 -32.688 -8.906 1 85 101 SER A C 1
ATOM 746 O O . SER A 1 101 ? -7.566 -33.531 -9.797 1 85 101 SER A O 1
ATOM 748 N N . THR A 1 102 ? -6.426 -31.812 -8.867 1 83.38 102 THR A N 1
ATOM 749 C CA . THR A 1 102 ? -5.434 -31.828 -9.938 1 83.38 102 THR A CA 1
ATOM 750 C C . THR A 1 102 ? -4.688 -33.156 -9.977 1 83.38 102 THR A C 1
ATOM 752 O O . THR A 1 102 ? -4.434 -33.688 -11.047 1 83.38 102 THR A O 1
ATOM 755 N N . GLU A 1 103 ? -4.434 -33.688 -8.805 1 79.88 103 GLU A N 1
ATOM 756 C CA . GLU A 1 103 ? -3.666 -34.938 -8.695 1 79.88 103 GLU A CA 1
ATOM 757 C C . GLU A 1 103 ? -4.48 -36.125 -9.18 1 79.88 103 GLU A C 1
ATOM 759 O O . GLU A 1 103 ? -3.984 -36.938 -9.953 1 79.88 103 GLU A O 1
ATOM 764 N N . TYR A 1 104 ? -5.664 -36.125 -8.719 1 86.75 104 TYR A N 1
ATOM 765 C CA . TYR A 1 104 ? -6.508 -37.25 -9.102 1 86.75 104 TYR A CA 1
ATOM 766 C C . TYR A 1 104 ? -6.855 -37.219 -10.586 1 86.75 104 TYR A C 1
ATOM 768 O O . TYR A 1 104 ? -6.922 -38.25 -11.25 1 86.75 104 TYR A O 1
ATOM 776 N N . ALA A 1 105 ? -7.098 -36.031 -11.055 1 90.75 105 ALA A N 1
ATOM 777 C CA . ALA A 1 105 ? -7.402 -35.875 -12.477 1 90.75 105 ALA A CA 1
ATOM 778 C C . ALA A 1 105 ? -6.25 -36.344 -13.352 1 90.75 105 ALA A C 1
ATOM 780 O O . ALA A 1 105 ? -6.469 -36.938 -14.406 1 90.75 105 ALA A O 1
ATOM 781 N N . LEU A 1 106 ? -5.113 -36.031 -12.938 1 86.25 106 LEU A N 1
ATOM 782 C CA . LEU A 1 106 ? -3.939 -36.469 -13.68 1 86.25 106 LEU A CA 1
ATOM 783 C C . LEU A 1 106 ? -3.84 -38 -13.664 1 86.25 106 LEU A C 1
ATOM 785 O O . LEU A 1 106 ? -3.508 -38.625 -14.68 1 86.25 106 LEU A O 1
ATOM 789 N N . GLU A 1 107 ? -4.098 -38.594 -12.57 1 84.31 107 GLU A N 1
ATOM 790 C CA . GLU A 1 107 ? -4.086 -40.031 -12.461 1 84.31 107 GLU A CA 1
ATOM 791 C C . GLU A 1 107 ? -5.105 -40.656 -13.406 1 84.31 107 GLU A C 1
ATOM 793 O O . GLU A 1 107 ? -4.812 -41.656 -14.07 1 84.31 107 GLU A O 1
ATOM 798 N N . GLN A 1 108 ? -6.242 -40.062 -13.43 1 88.44 108 GLN A N 1
ATOM 799 C CA . GLN A 1 108 ? -7.285 -40.594 -14.32 1 88.44 108 GLN A CA 1
ATOM 800 C C . GLN A 1 108 ? -6.895 -40.406 -15.781 1 88.44 108 GLN A C 1
ATOM 802 O O . GLN A 1 108 ? -7.199 -41.25 -16.625 1 88.44 108 GLN A O 1
ATOM 807 N N . SER A 1 109 ? -6.164 -39.406 -16.078 1 88.75 109 SER A N 1
ATOM 808 C CA . SER A 1 109 ? -5.801 -39.094 -17.453 1 88.75 109 SER A CA 1
ATOM 809 C C . SER A 1 109 ? -4.699 -40 -17.953 1 88.75 109 SER A C 1
ATOM 811 O O . SER A 1 109 ? -4.41 -40.031 -19.156 1 88.75 109 SER A O 1
ATOM 813 N N . LEU A 1 110 ? -4.105 -40.781 -17.062 1 83.12 110 LEU A N 1
ATOM 814 C CA . LEU A 1 110 ? -3.074 -41.719 -17.453 1 83.12 110 LEU A CA 1
ATOM 815 C C . LEU A 1 110 ? -3.627 -42.75 -18.453 1 83.12 110 LEU A C 1
ATOM 817 O O . LEU A 1 110 ? -2.9 -43.219 -19.328 1 83.12 110 LEU A O 1
ATOM 821 N N . ASP A 1 111 ? -4.879 -43 -18.312 1 83.94 111 ASP A N 1
ATOM 822 C CA . ASP A 1 111 ? -5.496 -43.906 -19.266 1 83.94 111 ASP A CA 1
ATOM 823 C C . ASP A 1 111 ? -5.512 -43.344 -20.672 1 83.94 111 ASP A C 1
ATOM 825 O O . ASP A 1 111 ? -5.34 -44.062 -21.656 1 83.94 111 ASP A O 1
ATOM 829 N N . PHE A 1 112 ? -5.75 -42.094 -20.781 1 88.25 112 PHE A N 1
ATOM 830 C CA . PHE A 1 112 ? -5.652 -41.438 -22.078 1 88.25 112 PHE A CA 1
ATOM 831 C C . PHE A 1 112 ? -4.238 -41.562 -22.641 1 88.25 112 PHE A C 1
ATOM 833 O O . PHE A 1 112 ? -4.059 -41.875 -23.812 1 88.25 112 PHE A O 1
ATOM 840 N N . VAL A 1 113 ? -3.322 -41.344 -21.797 1 82.94 113 VAL A N 1
ATOM 841 C CA . VAL A 1 113 ? -1.922 -41.344 -22.219 1 82.94 113 VAL A CA 1
ATOM 842 C C . VAL A 1 113 ? -1.536 -42.75 -22.703 1 82.94 113 VAL A C 1
ATOM 844 O O . VAL A 1 113 ? -0.859 -42.906 -23.719 1 82.94 113 VAL A O 1
ATOM 847 N N . LYS A 1 114 ? -1.944 -43.719 -21.938 1 80.19 114 LYS A N 1
ATOM 848 C CA . LYS A 1 114 ? -1.678 -45.094 -22.359 1 80.19 114 LYS A CA 1
ATOM 849 C C . LYS A 1 114 ? -2.283 -45.375 -23.734 1 80.19 114 LYS A C 1
ATOM 851 O O . LYS A 1 114 ? -1.665 -46.031 -24.562 1 80.19 114 LYS A O 1
ATOM 856 N N . GLY A 1 115 ? -3.494 -44.844 -23.875 1 82.44 115 GLY A N 1
ATOM 857 C CA . GLY A 1 115 ? -4.141 -45 -25.172 1 82.44 115 GLY A CA 1
ATOM 858 C C . GLY A 1 115 ? -3.393 -44.312 -26.297 1 82.44 115 GLY A C 1
ATOM 859 O O . GLY A 1 115 ? -3.27 -44.875 -27.391 1 82.44 115 GLY A O 1
ATOM 860 N N . PHE A 1 116 ? -2.889 -43.188 -26.062 1 83.44 116 PHE A N 1
ATOM 861 C CA . PHE A 1 116 ? -2.172 -42.406 -27.062 1 83.44 116 PHE A CA 1
ATOM 862 C C . PHE A 1 116 ? -0.841 -43.062 -27.406 1 83.44 116 PHE A C 1
ATOM 864 O O . PHE A 1 116 ? -0.411 -43.031 -28.562 1 83.44 116 PHE A O 1
ATOM 871 N N . ILE A 1 117 ? -0.203 -43.625 -26.391 1 77.25 117 ILE A N 1
ATOM 872 C CA . ILE A 1 117 ? 1.065 -44.312 -26.594 1 77.25 117 ILE A CA 1
ATOM 873 C C . ILE A 1 117 ? 0.836 -45.562 -27.438 1 77.25 117 ILE A C 1
ATOM 875 O O . ILE A 1 117 ? 1.644 -45.906 -28.297 1 77.25 117 ILE A O 1
ATOM 879 N N . ALA A 1 118 ? -0.237 -46.188 -27.125 1 74.38 118 ALA A N 1
ATOM 880 C CA . ALA A 1 118 ? -0.574 -47.406 -27.859 1 74.38 118 ALA A CA 1
ATOM 881 C C . ALA A 1 118 ? -0.78 -47.094 -29.344 1 74.38 118 ALA A C 1
ATOM 883 O O . ALA A 1 118 ? -0.44 -47.906 -30.203 1 74.38 118 ALA A O 1
ATOM 884 N N . ARG A 1 119 ? -1.309 -46.031 -29.625 1 73 119 ARG A N 1
ATOM 885 C CA . ARG A 1 119 ? -1.556 -45.625 -31 1 73 119 ARG A CA 1
ATOM 886 C C . ARG A 1 119 ? -0.247 -45.344 -31.734 1 73 119 ARG A C 1
ATOM 888 O O . ARG A 1 119 ? -0.134 -45.625 -32.938 1 73 119 ARG A O 1
ATOM 895 N N . SER A 1 120 ? 0.637 -44.812 -31.062 1 62.41 120 SER A N 1
ATOM 896 C CA . SER A 1 120 ? 1.869 -44.375 -31.734 1 62.41 120 SER A CA 1
ATOM 897 C C . SER A 1 120 ? 2.852 -45.531 -31.859 1 62.41 120 SER A C 1
ATOM 899 O O . SER A 1 120 ? 3.832 -45.469 -32.594 1 62.41 120 SER A O 1
ATOM 901 N N . SER A 1 121 ? 2.367 -46.844 -31.594 1 56.34 121 SER A N 1
ATOM 902 C CA . SER A 1 121 ? 3.145 -48.062 -31.688 1 56.34 121 SER A CA 1
ATOM 903 C C . SER A 1 121 ? 4.605 -47.812 -31.328 1 56.34 121 SER A C 1
ATOM 905 O O . SER A 1 121 ? 5.461 -48.688 -31.578 1 56.34 121 SER A O 1
ATOM 907 N N . VAL A 1 122 ? 4.875 -46.656 -30.781 1 55.53 122 VAL A N 1
ATOM 908 C CA . VAL A 1 122 ? 6.301 -46.344 -30.719 1 55.53 122 VAL A CA 1
ATOM 909 C C . VAL A 1 122 ? 6.906 -46.906 -29.453 1 55.53 122 VAL A C 1
ATOM 911 O O . VAL A 1 122 ? 6.391 -46.688 -28.344 1 55.53 122 VAL A O 1
ATOM 914 N N . GLY A 1 123 ? 7.668 -48.062 -29.516 1 57.62 123 GLY A N 1
ATOM 915 C CA . GLY A 1 123 ? 8.641 -48.5 -28.531 1 57.62 123 GLY A CA 1
ATOM 916 C C . GLY A 1 123 ? 8.344 -49.906 -28 1 57.62 123 GLY A C 1
ATOM 917 O O . GLY A 1 123 ? 9.188 -50.5 -27.328 1 57.62 123 GLY A O 1
ATOM 918 N N . PHE A 1 124 ? 6.973 -50.438 -28.25 1 62.59 124 PHE A N 1
ATOM 919 C CA . PHE A 1 124 ? 6.684 -51.781 -27.734 1 62.59 124 PHE A CA 1
ATOM 920 C C . PHE A 1 124 ? 6.664 -52.781 -28.859 1 62.59 124 PHE A C 1
ATOM 922 O O . PHE A 1 124 ? 6.215 -52.5 -29.969 1 62.59 124 PHE A O 1
ATOM 929 N N . ALA A 1 125 ? 7.496 -53.75 -28.75 1 64.44 125 ALA A N 1
ATOM 930 C CA . ALA A 1 125 ? 7.473 -54.781 -29.766 1 64.44 125 ALA A CA 1
ATOM 931 C C . ALA A 1 125 ? 7.156 -56.156 -29.141 1 64.44 125 ALA A C 1
ATOM 933 O O . ALA A 1 125 ? 7.57 -56.438 -28.016 1 64.44 125 ALA A O 1
ATOM 934 N N . CYS A 1 126 ? 6.129 -56.719 -29.703 1 64.5 126 CYS A N 1
ATOM 935 C CA . CYS A 1 126 ? 5.859 -58.094 -29.297 1 64.5 126 CYS A CA 1
ATOM 936 C C . CYS A 1 126 ? 6.91 -59.062 -29.859 1 64.5 126 CYS A C 1
ATOM 938 O O . CYS A 1 126 ? 7.586 -58.719 -30.844 1 64.5 126 CYS A O 1
ATOM 940 N N . ALA A 1 127 ? 7.199 -60.062 -29.062 1 62.56 127 ALA A N 1
ATOM 941 C CA . ALA A 1 127 ? 8.188 -61.062 -29.484 1 62.56 127 ALA A CA 1
ATOM 942 C C . ALA A 1 127 ? 7.922 -61.531 -30.906 1 62.56 127 ALA A C 1
ATOM 944 O O . ALA A 1 127 ? 8.852 -61.844 -31.656 1 62.56 127 ALA A O 1
ATOM 945 N N . ASP A 1 128 ? 6.66 -61.562 -31.25 1 61.38 128 ASP A N 1
ATOM 946 C CA . ASP A 1 128 ? 6.312 -62.094 -32.594 1 61.38 128 ASP A CA 1
ATOM 947 C C . ASP A 1 128 ? 6.363 -60.969 -33.625 1 61.38 128 ASP A C 1
ATOM 949 O O . ASP A 1 128 ? 6.031 -61.188 -34.781 1 61.38 128 ASP A O 1
ATOM 953 N N . GLY A 1 129 ? 6.891 -59.781 -33.281 1 60.44 129 GLY A N 1
ATOM 954 C CA . GLY A 1 129 ? 7.004 -58.688 -34.219 1 60.44 129 GLY A CA 1
ATOM 955 C C . GLY A 1 129 ? 5.719 -57.906 -34.375 1 60.44 129 GLY A C 1
ATOM 956 O O . GLY A 1 129 ? 5.68 -56.875 -35.094 1 60.44 129 GLY A O 1
ATOM 957 N N . SER A 1 130 ? 4.656 -58.469 -33.844 1 61.22 130 SER A N 1
ATOM 958 C CA . SER A 1 130 ? 3.373 -57.812 -33.969 1 61.22 130 SER A CA 1
ATOM 959 C C . SER A 1 130 ? 3.275 -56.594 -33.031 1 61.22 130 SER A C 1
ATOM 961 O O . SER A 1 130 ? 4.055 -56.469 -32.094 1 61.22 130 SER A O 1
ATOM 963 N N . SER A 1 131 ? 2.447 -55.594 -33.469 1 62.81 131 SER A N 1
ATOM 964 C CA . SER A 1 131 ? 2.221 -54.406 -32.625 1 62.81 131 SER A CA 1
ATOM 965 C C . SER A 1 131 ? 1.285 -54.719 -31.469 1 62.81 131 SER A C 1
ATOM 967 O O . SER A 1 131 ? 0.284 -55.438 -31.656 1 62.81 131 SER A O 1
ATOM 969 N N . PRO A 1 132 ? 1.744 -54.5 -30.234 1 64.81 132 PRO A N 1
ATOM 970 C CA . PRO A 1 132 ? 0.891 -54.812 -29.078 1 64.81 132 PRO A CA 1
ATOM 971 C C . PRO A 1 132 ? -0.464 -54.094 -29.156 1 64.81 132 PRO A C 1
ATOM 973 O O . PRO A 1 132 ? -0.569 -53 -29.719 1 64.81 132 PRO A O 1
ATOM 976 N N . ALA A 1 133 ? -1.584 -54.844 -28.938 1 61.91 133 ALA A N 1
ATOM 977 C CA . ALA A 1 133 ? -2.932 -54.281 -28.953 1 61.91 133 ALA A CA 1
ATOM 978 C C . ALA A 1 133 ? -3.312 -53.719 -27.578 1 61.91 133 ALA A C 1
ATOM 980 O O . ALA A 1 133 ? -2.998 -54.344 -26.547 1 61.91 133 ALA A O 1
ATOM 981 N N . TYR A 1 134 ? -3.752 -52.438 -27.469 1 61.94 134 TYR A N 1
ATOM 982 C CA . TYR A 1 134 ? -4.23 -51.844 -26.219 1 61.94 134 TYR A CA 1
ATOM 983 C C . TYR A 1 134 ? -5.57 -52.438 -25.812 1 61.94 134 TYR A C 1
ATOM 985 O O . TYR A 1 134 ? -6.523 -52.438 -26.594 1 61.94 134 TYR A O 1
ATOM 993 N N . ARG A 1 135 ? -5.664 -53.281 -24.734 1 58.91 135 ARG A N 1
ATOM 994 C CA . ARG A 1 135 ? -6.867 -54 -24.344 1 58.91 135 ARG A CA 1
ATOM 995 C C . ARG A 1 135 ? -7.781 -53.125 -23.484 1 58.91 135 ARG A C 1
ATOM 997 O O . ARG A 1 135 ? -8.961 -53.438 -23.312 1 58.91 135 ARG A O 1
ATOM 1004 N N . HIS A 1 136 ? -7.32 -52.031 -22.906 1 59.88 136 HIS A N 1
ATOM 1005 C CA . HIS A 1 136 ? -8.141 -51.438 -21.844 1 59.88 136 HIS A CA 1
ATOM 1006 C C . HIS A 1 136 ? -8.828 -50.156 -22.328 1 59.88 136 HIS A C 1
ATOM 1008 O O . HIS A 1 136 ? -8.297 -49.062 -22.141 1 59.88 136 HIS A O 1
ATOM 1014 N N . GLY A 1 137 ? -10.25 -50.25 -22.812 1 63.19 137 GLY A N 1
ATOM 1015 C CA . GLY A 1 137 ? -11.289 -49.25 -22.766 1 63.19 137 GLY A CA 1
ATOM 1016 C C . GLY A 1 137 ? -11.297 -48.344 -23.984 1 63.19 137 GLY A C 1
ATOM 1017 O O . GLY A 1 137 ? -11.891 -47.281 -23.969 1 63.19 137 GLY A O 1
ATOM 1018 N N . ALA A 1 138 ? -10.703 -48.594 -25.188 1 80.19 138 ALA A N 1
ATOM 1019 C CA . ALA A 1 138 ? -10.727 -47.906 -26.469 1 80.19 138 ALA A CA 1
ATOM 1020 C C . ALA A 1 138 ? -10.086 -46.5 -26.328 1 80.19 138 ALA A C 1
ATOM 1022 O O . ALA A 1 138 ? -10.484 -45.562 -27.016 1 80.19 138 ALA A O 1
ATOM 1023 N N . PHE A 1 139 ? -9.273 -46.344 -25.344 1 85.81 139 PHE A N 1
ATOM 1024 C CA . PHE A 1 139 ? -8.633 -45.031 -25.125 1 85.81 139 PHE A CA 1
ATOM 1025 C C . PHE A 1 139 ? -7.738 -44.688 -26.297 1 85.81 139 PHE A C 1
ATOM 1027 O O . PHE A 1 139 ? -7.406 -43.5 -26.484 1 85.81 139 PHE A O 1
ATOM 1034 N N . ASP A 1 140 ? -7.336 -45.625 -27.094 1 83.31 140 ASP A N 1
ATOM 1035 C CA . ASP A 1 140 ? -6.473 -45.375 -28.25 1 83.31 140 ASP A CA 1
ATOM 1036 C C . ASP A 1 140 ? -7.242 -44.719 -29.375 1 83.31 140 ASP A C 1
ATOM 1038 O O . ASP A 1 140 ? -6.641 -44.156 -30.312 1 83.31 140 ASP A O 1
ATOM 1042 N N . ARG A 1 141 ? -8.57 -44.625 -29.219 1 86.81 141 ARG A N 1
ATOM 1043 C CA . ARG A 1 141 ? -9.391 -44.062 -30.281 1 86.81 141 ARG A CA 1
ATOM 1044 C C . ARG A 1 141 ? -9.828 -42.656 -29.938 1 86.81 141 ARG A C 1
ATOM 1046 O O . ARG A 1 141 ? -10.531 -42 -30.719 1 86.81 141 ARG A O 1
ATOM 1053 N N . VAL A 1 142 ? -9.414 -42.125 -28.875 1 92.88 142 VAL A N 1
ATOM 1054 C CA . VAL A 1 142 ? -9.789 -40.781 -28.453 1 92.88 142 VAL A CA 1
ATOM 1055 C C . VAL A 1 142 ? -9.039 -39.75 -29.281 1 92.88 142 VAL A C 1
ATOM 1057 O O . VAL A 1 142 ? -7.812 -39.812 -29.391 1 92.88 142 VAL A O 1
ATOM 1060 N N . VAL A 1 143 ? -9.703 -38.75 -29.891 1 94.56 143 VAL A N 1
ATOM 1061 C CA . VAL A 1 143 ? -9.078 -37.812 -30.812 1 94.56 143 VAL A CA 1
ATOM 1062 C C . VAL A 1 143 ? -9.023 -36.438 -30.156 1 94.56 143 VAL A C 1
ATOM 1064 O O . VAL A 1 143 ? -8.242 -35.562 -30.578 1 94.56 143 VAL A O 1
ATOM 1067 N N . GLY A 1 144 ? -9.797 -36.188 -29.234 1 96.19 144 GLY A N 1
ATOM 1068 C CA . GLY A 1 144 ? -9.875 -34.938 -28.5 1 96.19 144 GLY A CA 1
ATOM 1069 C C . GLY A 1 144 ? -10.461 -35.094 -27.109 1 96.19 144 GLY A C 1
ATOM 1070 O O . GLY A 1 144 ? -11.109 -36.094 -26.812 1 96.19 144 GLY A O 1
ATOM 1071 N N . VAL A 1 145 ? -10.188 -34.094 -26.25 1 97.44 145 VAL A N 1
ATOM 1072 C CA . VAL A 1 145 ? -10.641 -34.219 -24.875 1 97.44 145 VAL A CA 1
ATOM 1073 C C . VAL A 1 145 ? -11.453 -33 -24.484 1 97.44 145 VAL A C 1
ATOM 1075 O O . VAL A 1 145 ? -11.039 -31.859 -24.75 1 97.44 145 VAL A O 1
ATOM 1078 N N . ILE A 1 146 ? -12.617 -33.188 -23.906 1 98.12 146 ILE A N 1
ATOM 1079 C CA . ILE A 1 146 ? -13.453 -32.125 -23.359 1 98.12 146 ILE A CA 1
ATOM 1080 C C . ILE A 1 146 ? -13.203 -32 -21.859 1 98.12 146 ILE A C 1
ATOM 1082 O O . ILE A 1 146 ? -13.352 -33 -21.125 1 98.12 146 ILE A O 1
ATOM 1086 N N . GLY A 1 147 ? -12.867 -30.859 -21.453 1 93.31 147 GLY A N 1
ATOM 1087 C CA . GLY A 1 147 ? -12.586 -30.641 -20.031 1 93.31 147 GLY A CA 1
ATOM 1088 C C . GLY A 1 147 ? -11.25 -29.953 -19.797 1 93.31 147 GLY A C 1
ATOM 1089 O O . GLY A 1 147 ? -10.539 -29.625 -20.734 1 93.31 147 GLY A O 1
ATOM 1090 N N . GLY A 1 148 ? -10.836 -29.688 -18.625 1 91.5 148 GLY A N 1
ATOM 1091 C CA . GLY A 1 148 ? -11.414 -29.797 -17.297 1 91.5 148 GLY A CA 1
ATOM 1092 C C . GLY A 1 148 ? -12.242 -28.578 -16.906 1 91.5 148 GLY A C 1
ATOM 1093 O O . GLY A 1 148 ? -12.492 -27.703 -17.719 1 91.5 148 GLY A O 1
ATOM 1094 N N . GLN A 1 149 ? -12.836 -28.625 -15.656 1 92.44 149 GLN A N 1
ATOM 1095 C CA . GLN A 1 149 ? -13.602 -27.5 -15.133 1 92.44 149 GLN A CA 1
ATOM 1096 C C . GLN A 1 149 ? -12.688 -26.469 -14.461 1 92.44 149 GLN A C 1
ATOM 1098 O O . GLN A 1 149 ? -12.766 -25.281 -14.75 1 92.44 149 GLN A O 1
ATOM 1103 N N . SER A 1 150 ? -11.859 -26.953 -13.586 1 90.88 150 SER A N 1
ATOM 1104 C CA . SER A 1 150 ? -10.938 -26.078 -12.891 1 90.88 150 SER A CA 1
ATOM 1105 C C . SER A 1 150 ? -9.695 -25.797 -13.734 1 90.88 150 SER A C 1
ATOM 1107 O O . SER A 1 150 ? -9.227 -26.672 -14.461 1 90.88 150 SER A O 1
ATOM 1109 N N . SER A 1 151 ? -9.188 -24.594 -13.602 1 92.38 151 SER A N 1
ATOM 1110 C CA . SER A 1 151 ? -8.016 -24.172 -14.367 1 92.38 151 SER A CA 1
ATOM 1111 C C . SER A 1 151 ? -6.797 -25.031 -14.031 1 92.38 151 SER A C 1
ATOM 1113 O O . SER A 1 151 ? -6.016 -25.391 -14.914 1 92.38 151 SER A O 1
ATOM 1115 N N . ALA A 1 152 ? -6.676 -25.344 -12.789 1 86.25 152 ALA A N 1
ATOM 1116 C CA . ALA A 1 152 ? -5.527 -26.141 -12.367 1 86.25 152 ALA A CA 1
ATOM 1117 C C . ALA A 1 152 ? -5.516 -27.5 -13.062 1 86.25 152 ALA A C 1
ATOM 1119 O O . ALA A 1 152 ? -4.469 -27.953 -13.531 1 86.25 152 ALA A O 1
ATOM 1120 N N . VAL A 1 153 ? -6.637 -28.109 -13.164 1 90.94 153 VAL A N 1
ATOM 1121 C CA . VAL A 1 153 ? -6.77 -29.406 -13.82 1 90.94 153 VAL A CA 1
ATOM 1122 C C . VAL A 1 153 ? -6.523 -29.25 -15.32 1 90.94 153 VAL A C 1
ATOM 1124 O O . VAL A 1 153 ? -5.812 -30.062 -15.93 1 90.94 153 VAL A O 1
ATOM 1127 N N . SER A 1 154 ? -7.082 -28.219 -15.859 1 95.06 154 SER A N 1
ATOM 1128 C CA . SER A 1 154 ? -6.973 -27.984 -17.297 1 95.06 154 SER A CA 1
ATOM 1129 C C . SER A 1 154 ? -5.527 -27.719 -17.703 1 95.06 154 SER A C 1
ATOM 1131 O O . SER A 1 154 ? -5.094 -28.125 -18.781 1 95.06 154 SER A O 1
ATOM 1133 N N . ILE A 1 155 ? -4.832 -27 -16.875 1 89.94 155 ILE A N 1
ATOM 1134 C CA . ILE A 1 155 ? -3.439 -26.672 -17.188 1 89.94 155 ILE A CA 1
ATOM 1135 C C . ILE A 1 155 ? -2.615 -27.953 -17.234 1 89.94 155 ILE A C 1
ATOM 1137 O O . ILE A 1 155 ? -1.828 -28.172 -18.156 1 89.94 155 ILE A O 1
ATOM 1141 N N . GLN A 1 156 ? -2.803 -28.828 -16.312 1 86.12 156 GLN A N 1
ATOM 1142 C CA . GLN A 1 156 ? -2.068 -30.078 -16.266 1 86.12 156 GLN A CA 1
ATOM 1143 C C . GLN A 1 156 ? -2.457 -30.984 -17.453 1 86.12 156 GLN A C 1
ATOM 1145 O O . GLN A 1 156 ? -1.596 -31.609 -18.078 1 86.12 156 GLN A O 1
ATOM 1150 N N . LEU A 1 157 ? -3.701 -31.016 -17.672 1 91.44 157 LEU A N 1
ATOM 1151 C CA . LEU A 1 157 ? -4.191 -31.812 -18.781 1 91.44 157 LEU A CA 1
ATOM 1152 C C . LEU A 1 157 ? -3.658 -31.281 -20.109 1 91.44 157 LEU A C 1
ATOM 1154 O O . LEU A 1 157 ? -3.254 -32.062 -20.969 1 91.44 157 LEU A O 1
ATOM 1158 N N . ALA A 1 158 ? -3.65 -30.016 -20.25 1 93.19 158 ALA A N 1
ATOM 1159 C CA . ALA A 1 158 ? -3.193 -29.391 -21.484 1 93.19 158 ALA A CA 1
ATOM 1160 C C . ALA A 1 158 ? -1.722 -29.688 -21.75 1 93.19 158 ALA A C 1
ATOM 1162 O O . ALA A 1 158 ? -1.32 -29.922 -22.891 1 93.19 158 ALA A O 1
ATOM 1163 N N . ASN A 1 159 ? -0.995 -29.703 -20.75 1 85.81 159 ASN A N 1
ATOM 1164 C CA . ASN A 1 159 ? 0.425 -30.016 -20.875 1 85.81 159 ASN A CA 1
ATOM 1165 C C . ASN A 1 159 ? 0.643 -31.453 -21.328 1 85.81 159 ASN A C 1
ATOM 1167 O O . ASN A 1 159 ? 1.52 -31.719 -22.156 1 85.81 159 ASN A O 1
ATOM 1171 N N . LEU A 1 160 ? -0.131 -32.312 -20.781 1 85.06 160 LEU A N 1
ATOM 1172 C CA . LEU A 1 160 ? -0.018 -33.719 -21.141 1 85.06 160 LEU A CA 1
ATOM 1173 C C . LEU A 1 160 ? -0.5 -33.969 -22.562 1 85.06 160 LEU A C 1
ATOM 1175 O O . LEU A 1 160 ? 0.149 -34.688 -23.328 1 85.06 160 LEU A O 1
ATOM 1179 N N . LEU A 1 161 ? -1.58 -33.375 -22.922 1 90.88 161 LEU A N 1
ATOM 1180 C CA . LEU A 1 161 ? -2.193 -33.625 -24.219 1 90.88 161 LEU A CA 1
ATOM 1181 C C . LEU A 1 161 ? -1.351 -33 -25.344 1 90.88 161 LEU A C 1
ATOM 1183 O O . LEU A 1 161 ? -1.327 -33.531 -26.453 1 90.88 161 LEU A O 1
ATOM 1187 N N . ARG A 1 162 ? -0.726 -31.969 -25.062 1 88.5 162 ARG A N 1
ATOM 1188 C CA . ARG A 1 162 ? 0.135 -31.328 -26.047 1 88.5 162 ARG A CA 1
ATOM 1189 C C . ARG A 1 162 ? 1.229 -32.281 -26.516 1 88.5 162 ARG A C 1
ATOM 1191 O O . ARG A 1 162 ? 1.616 -32.25 -27.688 1 88.5 162 ARG A O 1
ATOM 1198 N N . LEU A 1 163 ? 1.661 -33.156 -25.625 1 81.81 163 LEU A N 1
ATOM 1199 C CA . LEU A 1 163 ? 2.719 -34.125 -25.953 1 81.81 163 LEU A CA 1
ATOM 1200 C C . LEU A 1 163 ? 2.277 -35.062 -27.062 1 81.81 163 LEU A C 1
ATOM 1202 O O . LEU A 1 163 ? 3.107 -35.531 -27.828 1 81.81 163 LEU A O 1
ATOM 1206 N N . PHE A 1 164 ? 1.004 -35.25 -27.141 1 86.25 164 PHE A N 1
ATOM 1207 C CA . PHE A 1 164 ? 0.465 -36.188 -28.141 1 86.25 164 PHE A CA 1
ATOM 1208 C C . PHE A 1 164 ? -0.323 -35.438 -29.203 1 86.25 164 PHE A C 1
ATOM 1210 O O . PHE A 1 164 ? -1.027 -36.031 -30.016 1 86.25 164 PHE A O 1
ATOM 1217 N N . ARG A 1 165 ? -0.291 -34.094 -29.141 1 90.12 165 ARG A N 1
ATOM 1218 C CA . ARG A 1 165 ? -0.938 -33.219 -30.109 1 90.12 165 ARG A CA 1
ATOM 1219 C C . ARG A 1 165 ? -2.441 -33.469 -30.156 1 90.12 165 ARG A C 1
ATOM 1221 O O . ARG A 1 165 ? -3.014 -33.594 -31.25 1 90.12 165 ARG A O 1
ATOM 1228 N N . VAL A 1 166 ? -2.984 -33.688 -29 1 94.06 166 VAL A N 1
ATOM 1229 C CA . VAL A 1 166 ? -4.422 -33.906 -28.875 1 94.06 166 VAL A CA 1
ATOM 1230 C C . VAL A 1 166 ? -5.086 -32.594 -28.406 1 94.06 166 VAL A C 1
ATOM 1232 O O . VAL A 1 166 ? -4.727 -32.062 -27.359 1 94.06 166 VAL A O 1
ATOM 1235 N N . PRO A 1 167 ? -6.031 -32.094 -29.172 1 96.69 167 PRO A N 1
ATOM 1236 C CA . PRO A 1 167 ? -6.688 -30.859 -28.766 1 96.69 167 PRO A CA 1
ATOM 1237 C C . PRO A 1 167 ? -7.59 -31.047 -27.531 1 96.69 167 PRO A C 1
ATOM 1239 O O . PRO A 1 167 ? -8.164 -32.125 -27.359 1 96.69 167 PRO A O 1
ATOM 1242 N N . GLN A 1 168 ? -7.664 -30.031 -26.719 1 97.69 168 GLN A N 1
ATOM 1243 C CA . GLN A 1 168 ? -8.477 -29.969 -25.516 1 97.69 168 GLN A CA 1
ATOM 1244 C C . GLN A 1 168 ? -9.406 -28.766 -25.547 1 97.69 168 GLN A C 1
ATOM 1246 O O . GLN A 1 168 ? -8.992 -27.656 -25.906 1 97.69 168 GLN A O 1
ATOM 1251 N N . VAL A 1 169 ? -10.688 -28.953 -25.312 1 98.38 169 VAL A N 1
ATOM 1252 C CA . VAL A 1 169 ? -11.641 -27.844 -25.203 1 98.38 169 VAL A CA 1
ATOM 1253 C C . VAL A 1 169 ? -12.273 -27.844 -23.812 1 98.38 169 VAL A C 1
ATOM 1255 O O . VAL A 1 169 ? -13.039 -28.75 -23.469 1 98.38 169 VAL A O 1
ATOM 1258 N N . SER A 1 170 ? -11.914 -26.828 -23.078 1 98.12 170 SER A N 1
ATOM 1259 C CA . SER A 1 170 ? -12.492 -26.719 -21.75 1 98.12 170 SER A CA 1
ATOM 1260 C C . SER A 1 170 ? -13.812 -25.953 -21.781 1 98.12 170 SER A C 1
ATOM 1262 O O . SER A 1 170 ? -14.008 -25.062 -22.609 1 98.12 170 SER A O 1
ATOM 1264 N N . TYR A 1 171 ? -14.68 -26.297 -20.812 1 97.19 171 TYR A N 1
ATOM 1265 C CA . TYR A 1 171 ? -16 -25.688 -20.766 1 97.19 171 TYR A CA 1
ATOM 1266 C C . TYR A 1 171 ? -16.094 -24.703 -19.594 1 97.19 171 TYR A C 1
ATOM 1268 O O . TYR A 1 171 ? -17.109 -24.031 -19.438 1 97.19 171 TYR A O 1
ATOM 1276 N N . GLN A 1 172 ? -14.969 -24.609 -18.797 1 95.19 172 GLN A N 1
ATOM 1277 C CA . GLN A 1 172 ? -15.195 -23.75 -17.641 1 95.19 172 GLN A CA 1
ATOM 1278 C C . GLN A 1 172 ? -13.875 -23.234 -17.062 1 95.19 172 GLN A C 1
ATOM 1280 O O . GLN A 1 172 ? -13.867 -22.5 -16.078 1 95.19 172 GLN A O 1
ATOM 1285 N N . SER A 1 173 ? -12.727 -23.562 -17.609 1 95.31 173 SER A N 1
ATOM 1286 C CA . SER A 1 173 ? -11.453 -23.031 -17.141 1 95.31 173 SER A CA 1
ATOM 1287 C C . SER A 1 173 ? -11.219 -21.609 -17.625 1 95.31 173 SER A C 1
ATOM 1289 O O . SER A 1 173 ? -11.055 -21.375 -18.828 1 95.31 173 SER A O 1
ATOM 1291 N N . THR A 1 174 ? -10.984 -20.656 -16.641 1 95.69 174 THR A N 1
ATOM 1292 C CA . THR A 1 174 ? -11.023 -19.266 -17.062 1 95.69 174 THR A CA 1
ATOM 1293 C C . THR A 1 174 ? -9.68 -18.578 -16.797 1 95.69 174 THR A C 1
ATOM 1295 O O . THR A 1 174 ? -9.508 -17.406 -17.109 1 95.69 174 THR A O 1
ATOM 1298 N N . SER A 1 175 ? -8.688 -19.234 -16.375 1 93.69 175 SER A N 1
ATOM 1299 C CA . SER A 1 175 ? -7.41 -18.625 -16.016 1 93.69 175 SER A CA 1
ATOM 1300 C C . SER A 1 175 ? -6.75 -17.984 -17.234 1 93.69 175 SER A C 1
ATOM 1302 O O . SER A 1 175 ? -6.766 -18.547 -18.328 1 93.69 175 SER A O 1
ATOM 1304 N N . PRO A 1 176 ? -6.105 -16.844 -17.047 1 91.62 176 PRO A N 1
ATOM 1305 C CA . PRO A 1 176 ? -5.398 -16.188 -18.141 1 91.62 176 PRO A CA 1
ATOM 1306 C C . PRO A 1 176 ? -4.203 -17 -18.641 1 91.62 176 PRO A C 1
ATOM 1308 O O . PRO A 1 176 ? -3.791 -16.844 -19.797 1 91.62 176 PRO A O 1
ATOM 1311 N N . THR A 1 177 ? -3.727 -17.891 -17.828 1 88.69 177 THR A N 1
ATOM 1312 C CA . THR A 1 177 ? -2.574 -18.719 -18.172 1 88.69 177 THR A CA 1
ATOM 1313 C C . THR A 1 177 ? -2.855 -19.531 -19.438 1 88.69 177 THR A C 1
ATOM 1315 O O . THR A 1 177 ? -1.972 -19.703 -20.281 1 88.69 177 THR A O 1
ATOM 1318 N N . LEU A 1 178 ? -4.043 -19.938 -19.594 1 93.81 178 LEU A N 1
ATOM 1319 C CA . LEU A 1 178 ? -4.426 -20.859 -20.656 1 93.81 178 LEU A CA 1
ATOM 1320 C C . LEU A 1 178 ? -4.609 -20.125 -21.984 1 93.81 178 LEU A C 1
ATOM 1322 O O . LEU A 1 178 ? -4.75 -20.75 -23.031 1 93.81 178 LEU A O 1
ATOM 1326 N N . SER A 1 179 ? -4.512 -18.797 -21.969 1 91.69 179 SER A N 1
ATOM 1327 C CA . SER A 1 179 ? -4.68 -18 -23.188 1 91.69 179 SER A CA 1
ATOM 1328 C C . SER A 1 179 ? -3.365 -17.875 -23.938 1 91.69 179 SER A C 1
ATOM 1330 O O . SER A 1 179 ? -3.342 -17.375 -25.078 1 91.69 179 SER A O 1
ATOM 1332 N N . ASN A 1 180 ? -2.332 -18.359 -23.391 1 86.12 180 ASN A N 1
ATOM 1333 C CA . ASN A 1 180 ? -1.034 -18.328 -24.047 1 86.12 180 ASN A CA 1
ATOM 1334 C C . ASN A 1 180 ? -0.91 -19.438 -25.094 1 86.12 180 ASN A C 1
ATOM 1336 O O . ASN A 1 180 ? -0.63 -20.578 -24.75 1 86.12 180 ASN A O 1
ATOM 1340 N N . LYS A 1 181 ? -0.931 -19.125 -26.312 1 88.06 181 LYS A N 1
ATOM 1341 C CA . LYS A 1 181 ? -0.97 -20.109 -27.391 1 88.06 181 LYS A CA 1
ATOM 1342 C C . LYS A 1 181 ? 0.42 -20.672 -27.672 1 88.06 181 LYS A C 1
ATOM 1344 O O . LYS A 1 181 ? 0.554 -21.734 -28.281 1 88.06 181 LYS A O 1
ATOM 1349 N N . HIS A 1 182 ? 1.389 -20.031 -27.219 1 77.62 182 HIS A N 1
ATOM 1350 C CA . HIS A 1 182 ? 2.734 -20.562 -27.375 1 77.62 182 HIS A CA 1
ATOM 1351 C C . HIS A 1 182 ? 2.967 -21.75 -26.453 1 77.62 182 HIS A C 1
ATOM 1353 O O . HIS A 1 182 ? 3.621 -22.719 -26.828 1 77.62 182 HIS A O 1
ATOM 1359 N N . ARG A 1 183 ? 2.326 -21.656 -25.344 1 80.5 183 ARG A N 1
ATOM 1360 C CA . ARG A 1 183 ? 2.482 -22.734 -24.375 1 80.5 183 ARG A CA 1
ATOM 1361 C C . ARG A 1 183 ? 1.356 -23.75 -24.484 1 80.5 183 ARG A C 1
ATOM 1363 O O . ARG A 1 183 ? 1.582 -24.953 -24.328 1 80.5 183 ARG A O 1
ATOM 1370 N N . PHE A 1 184 ? 0.208 -23.172 -24.719 1 90.44 184 PHE A N 1
ATOM 1371 C CA . PHE A 1 184 ? -0.967 -24.031 -24.766 1 90.44 184 PHE A CA 1
ATOM 1372 C C . PHE A 1 184 ? -1.617 -23.969 -26.141 1 90.44 184 PHE A C 1
ATOM 1374 O O . PHE A 1 184 ? -2.793 -23.609 -26.266 1 90.44 184 PHE A O 1
ATOM 1381 N N . GLY A 1 185 ? -0.921 -24.469 -27.125 1 90.94 185 GLY A N 1
ATOM 1382 C CA . GLY A 1 185 ? -1.354 -24.344 -28.516 1 90.94 185 GLY A CA 1
ATOM 1383 C C . GLY A 1 185 ? -2.545 -25.234 -28.844 1 90.94 185 GLY A C 1
ATOM 1384 O O . GLY A 1 185 ? -3.311 -24.922 -29.766 1 90.94 185 GLY A O 1
ATOM 1385 N N . TYR A 1 186 ? -2.756 -26.359 -28.125 1 95.44 186 TYR A N 1
ATOM 1386 C CA . TYR A 1 186 ? -3.824 -27.312 -28.422 1 95.44 186 TYR A CA 1
ATOM 1387 C C . TYR A 1 186 ? -5.012 -27.109 -27.484 1 95.44 186 TYR A C 1
ATOM 1389 O O . TYR A 1 186 ? -5.953 -27.906 -27.5 1 95.44 186 TYR A O 1
ATOM 1397 N N . PHE A 1 187 ? -4.961 -26.031 -26.719 1 96.88 187 PHE A N 1
ATOM 1398 C CA . PHE A 1 187 ? -6.012 -25.766 -25.75 1 96.88 187 PHE A CA 1
ATOM 1399 C C . PHE A 1 187 ? -7.008 -24.75 -26.281 1 96.88 187 PHE A C 1
ATOM 1401 O O . PHE A 1 187 ? -6.613 -23.734 -26.859 1 96.88 187 PHE A O 1
ATOM 1408 N N . PHE A 1 188 ? -8.305 -25.016 -26.141 1 98.06 188 PHE A N 1
ATOM 1409 C CA . PHE A 1 188 ? -9.422 -24.125 -26.438 1 98.06 188 PHE A CA 1
ATOM 1410 C C . PHE A 1 188 ? -10.422 -24.109 -25.281 1 98.06 188 PHE A C 1
ATOM 1412 O O . PHE A 1 188 ? -10.414 -25 -24.438 1 98.06 188 PHE A O 1
ATOM 1419 N N . ARG A 1 189 ? -11.203 -23.031 -25.219 1 97.75 189 ARG A N 1
ATOM 1420 C CA . ARG A 1 189 ? -12.242 -23 -24.188 1 97.75 189 ARG A CA 1
ATOM 1421 C C . ARG A 1 189 ? -13.484 -22.266 -24.688 1 97.75 189 ARG A C 1
ATOM 1423 O O . ARG A 1 189 ? -13.383 -21.359 -25.516 1 97.75 189 ARG A O 1
ATOM 1430 N N . THR A 1 190 ? -14.578 -22.672 -24.141 1 96.94 190 THR A N 1
ATOM 1431 C CA . THR A 1 190 ? -15.852 -22.109 -24.578 1 96.94 190 THR A CA 1
ATOM 1432 C C . THR A 1 190 ? -16.359 -21.062 -23.594 1 96.94 190 THR A C 1
ATOM 1434 O O . THR A 1 190 ? -17.5 -20.594 -23.688 1 96.94 190 THR A O 1
ATOM 1437 N N . VAL A 1 191 ? -15.555 -20.719 -22.578 1 95.56 191 VAL A N 1
ATOM 1438 C CA . VAL A 1 191 ? -15.82 -19.641 -21.641 1 95.56 191 VAL A CA 1
ATOM 1439 C C . VAL A 1 191 ? -14.805 -18.516 -21.844 1 95.56 191 VAL A C 1
ATOM 1441 O O . VAL A 1 191 ? -13.719 -18.734 -22.391 1 95.56 191 VAL A O 1
ATOM 1444 N N . PRO A 1 192 ? -15.211 -17.297 -21.484 1 94.62 192 PRO A N 1
ATOM 1445 C CA . PRO A 1 192 ? -14.258 -16.188 -21.625 1 94.62 192 PRO A CA 1
ATOM 1446 C C . PRO A 1 192 ? -13.109 -16.266 -20.625 1 94.62 192 PRO A C 1
ATOM 1448 O O . PRO A 1 192 ? -13.242 -16.891 -19.578 1 94.62 192 PRO A O 1
ATOM 1451 N N . SER A 1 193 ? -11.992 -15.586 -20.938 1 95.25 193 SER A N 1
ATOM 1452 C CA . SER A 1 193 ? -10.797 -15.547 -20.094 1 95.25 193 SER A CA 1
ATOM 1453 C C . SER A 1 193 ? -10.977 -14.57 -18.938 1 95.25 193 SER A C 1
ATOM 1455 O O . SER A 1 193 ? -11.719 -13.586 -19.047 1 95.25 193 SER A O 1
ATOM 1457 N N . ASP A 1 194 ? -10.242 -14.781 -17.859 1 96.12 194 ASP A N 1
ATOM 1458 C CA . ASP A 1 194 ? -10.281 -13.938 -16.672 1 96.12 194 ASP A CA 1
ATOM 1459 C C . ASP A 1 194 ? -9.664 -12.57 -16.953 1 96.12 194 ASP A C 1
ATOM 1461 O O . ASP A 1 194 ? -9.828 -11.633 -16.156 1 96.12 194 ASP A O 1
ATOM 1465 N N . VAL A 1 195 ? -9.008 -12.43 -18.047 1 93.75 195 VAL A N 1
ATOM 1466 C CA . VAL A 1 195 ? -8.555 -11.094 -18.422 1 93.75 195 VAL A CA 1
ATOM 1467 C C . VAL A 1 195 ? -9.758 -10.164 -18.578 1 93.75 195 VAL A C 1
ATOM 1469 O O . VAL A 1 195 ? -9.742 -9.039 -18.078 1 93.75 195 VAL A O 1
ATOM 1472 N N . ASN A 1 196 ? -10.734 -10.719 -19.219 1 94.62 196 ASN A N 1
ATOM 1473 C CA . ASN A 1 196 ? -11.953 -9.945 -19.422 1 94.62 196 ASN A CA 1
ATOM 1474 C C . ASN A 1 196 ? -12.734 -9.797 -18.125 1 94.62 196 ASN A C 1
ATOM 1476 O O . ASN A 1 196 ? -13.383 -8.766 -17.891 1 94.62 196 ASN A O 1
ATOM 1480 N N . GLN A 1 197 ? -12.641 -10.805 -17.359 1 96.19 197 GLN A N 1
ATOM 1481 C CA . GLN A 1 197 ? -13.32 -10.734 -16.062 1 96.19 197 GLN A CA 1
ATOM 1482 C C . GLN A 1 197 ? -12.711 -9.641 -15.188 1 96.19 197 GLN A C 1
ATOM 1484 O O . GLN A 1 197 ? -13.438 -8.938 -14.484 1 96.19 197 GLN A O 1
ATOM 1489 N N . ALA A 1 198 ? -11.422 -9.531 -15.203 1 96.5 198 ALA A N 1
ATOM 1490 C CA . ALA A 1 198 ? -10.734 -8.484 -14.445 1 96.5 198 ALA A CA 1
ATOM 1491 C C . ALA A 1 198 ? -11.172 -7.098 -14.914 1 96.5 198 ALA A C 1
ATOM 1493 O O . ALA A 1 198 ? -11.422 -6.207 -14.094 1 96.5 198 ALA A O 1
ATOM 1494 N N . HIS A 1 199 ? -11.266 -6.922 -16.219 1 95.94 199 HIS A N 1
ATOM 1495 C CA . HIS A 1 199 ? -11.766 -5.66 -16.766 1 95.94 199 HIS A CA 1
ATOM 1496 C C . HIS A 1 199 ? -13.188 -5.379 -16.281 1 95.94 199 HIS A C 1
ATOM 1498 O O . HIS A 1 199 ? -13.508 -4.25 -15.906 1 95.94 199 HIS A O 1
ATOM 1504 N N . ALA A 1 200 ? -13.961 -6.418 -16.297 1 96.81 200 ALA A N 1
ATOM 1505 C CA . ALA A 1 200 ? -15.352 -6.258 -15.883 1 96.81 200 ALA A CA 1
ATOM 1506 C C . ALA A 1 200 ? -15.445 -5.832 -14.414 1 96.81 200 ALA A C 1
ATOM 1508 O O . ALA A 1 200 ? -16.234 -4.957 -14.062 1 96.81 200 ALA A O 1
ATOM 1509 N N . ILE A 1 201 ? -14.664 -6.438 -13.57 1 97.94 201 ILE A N 1
ATOM 1510 C CA . ILE A 1 201 ? -14.664 -6.125 -12.141 1 97.94 201 ILE A CA 1
ATOM 1511 C C . ILE A 1 201 ? -14.195 -4.688 -11.93 1 97.94 201 ILE A C 1
ATOM 1513 O O . ILE A 1 201 ? -14.797 -3.941 -11.148 1 97.94 201 ILE A O 1
ATOM 1517 N N . LEU A 1 202 ? -13.148 -4.273 -12.617 1 97.38 202 LEU A N 1
ATOM 1518 C CA . LEU A 1 202 ? -12.602 -2.93 -12.453 1 97.38 202 LEU A CA 1
ATOM 1519 C C . LEU A 1 202 ? -13.578 -1.882 -12.977 1 97.38 202 LEU A C 1
ATOM 1521 O O . LEU A 1 202 ? -13.688 -0.791 -12.414 1 97.38 202 LEU A O 1
ATOM 1525 N N . GLU A 1 203 ? -14.273 -2.221 -14.047 1 96.81 203 GLU A N 1
ATOM 1526 C CA . GLU A 1 203 ? -15.305 -1.317 -14.547 1 96.81 203 GLU A CA 1
ATOM 1527 C C . GLU A 1 203 ? -16.453 -1.178 -13.547 1 96.81 203 GLU A C 1
ATOM 1529 O O . GLU A 1 203 ? -17.047 -0.107 -13.43 1 96.81 203 GLU A O 1
ATOM 1534 N N . LEU A 1 204 ? -16.734 -2.236 -12.961 1 97.06 204 LEU A N 1
ATOM 1535 C CA . LEU A 1 204 ? -17.766 -2.223 -11.938 1 97.06 204 LEU A CA 1
ATOM 1536 C C . LEU A 1 204 ? -17.359 -1.336 -10.766 1 97.06 204 LEU A C 1
ATOM 1538 O O . LEU A 1 204 ? -18.156 -0.537 -10.281 1 97.06 204 LEU A O 1
ATOM 1542 N N . LEU A 1 205 ? -16.156 -1.474 -10.281 1 97.31 205 LEU A N 1
ATOM 1543 C CA . LEU A 1 205 ? -15.648 -0.652 -9.188 1 97.31 205 LEU A CA 1
ATOM 1544 C C . LEU A 1 205 ? -15.641 0.823 -9.578 1 97.31 205 LEU A C 1
ATOM 1546 O O . LEU A 1 205 ? -15.984 1.684 -8.766 1 97.31 205 LEU A O 1
ATOM 1550 N N . ARG A 1 206 ? -15.258 1.07 -10.773 1 95.88 206 ARG A N 1
ATOM 1551 C CA . ARG A 1 206 ? -15.234 2.443 -11.266 1 95.88 206 ARG A CA 1
ATOM 1552 C C . ARG A 1 206 ? -16.641 3.025 -11.336 1 95.88 206 ARG A C 1
ATOM 1554 O O . ARG A 1 206 ? -16.859 4.188 -10.992 1 95.88 206 ARG A O 1
ATOM 1561 N N . ALA A 1 207 ? -17.609 2.24 -11.781 1 95.31 207 ALA A N 1
ATOM 1562 C CA . ALA A 1 207 ? -18.984 2.688 -11.906 1 95.31 207 ALA A CA 1
ATOM 1563 C C . ALA A 1 207 ? -19.562 3.125 -10.562 1 95.31 207 ALA A C 1
ATOM 1565 O O . ALA A 1 207 ? -20.344 4.066 -10.492 1 95.31 207 ALA A O 1
ATOM 1566 N N . PHE A 1 208 ? -19.172 2.486 -9.461 1 95.56 208 PHE A N 1
ATOM 1567 C CA . PHE A 1 208 ? -19.656 2.807 -8.125 1 95.56 208 PHE A CA 1
ATOM 1568 C C . PHE A 1 208 ? -18.734 3.787 -7.426 1 95.56 208 PHE A C 1
ATOM 1570 O O . PHE A 1 208 ? -18.969 4.152 -6.273 1 95.56 208 PHE A O 1
ATOM 1577 N N . HIS A 1 209 ? -17.625 4.152 -8.078 1 93.94 209 HIS A N 1
ATOM 1578 C CA . HIS A 1 209 ? -16.625 5.074 -7.543 1 93.94 209 HIS A CA 1
ATOM 1579 C C . HIS A 1 209 ? -15.953 4.5 -6.297 1 93.94 209 HIS A C 1
ATOM 1581 O O . HIS A 1 209 ? -15.758 5.215 -5.309 1 93.94 209 HIS A O 1
ATOM 1587 N N . TRP A 1 210 ? -15.875 3.186 -6.277 1 95.94 210 TRP A N 1
ATOM 1588 C CA . TRP A 1 210 ? -15.078 2.518 -5.25 1 95.94 210 TRP A CA 1
ATOM 1589 C C . TRP A 1 210 ? -13.594 2.527 -5.617 1 95.94 210 TRP A C 1
ATOM 1591 O O . TRP A 1 210 ? -13.133 1.677 -6.383 1 95.94 210 TRP A O 1
ATOM 1601 N N . THR A 1 211 ? -12.773 3.385 -5.043 1 94.75 211 THR A N 1
ATOM 1602 C CA . THR A 1 211 ? -11.398 3.598 -5.48 1 94.75 211 THR A CA 1
ATOM 1603 C C . THR A 1 211 ? -10.422 2.887 -4.551 1 94.75 211 THR A C 1
ATOM 1605 O O . THR A 1 211 ? -9.242 2.75 -4.875 1 94.75 211 THR A O 1
ATOM 1608 N N . TYR A 1 212 ? -10.844 2.492 -3.422 1 93.62 212 TYR A N 1
ATOM 1609 C CA . TYR A 1 212 ? -10.016 1.786 -2.449 1 93.62 212 TYR A CA 1
ATOM 1610 C C . TYR A 1 212 ? -10.711 0.519 -1.962 1 93.62 212 TYR A C 1
ATOM 1612 O O . TYR A 1 212 ? -11.664 0.584 -1.188 1 93.62 212 TYR A O 1
ATOM 1620 N N . VAL A 1 213 ? -10.203 -0.649 -2.438 1 95.75 213 VAL A N 1
ATOM 1621 C CA . VAL A 1 213 ? -10.891 -1.906 -2.168 1 95.75 213 VAL A CA 1
ATOM 1622 C C . VAL A 1 213 ? -9.883 -2.963 -1.722 1 95.75 213 VAL A C 1
ATOM 1624 O O . VAL A 1 213 ? -8.695 -2.879 -2.053 1 95.75 213 VAL A O 1
ATOM 1627 N N . SER A 1 214 ? -10.359 -3.918 -0.867 1 94.81 214 SER A N 1
ATOM 1628 C CA . SER A 1 214 ? -9.531 -5.051 -0.462 1 94.81 214 SER A CA 1
ATOM 1629 C C . SER A 1 214 ? -9.703 -6.23 -1.412 1 94.81 214 SER A C 1
ATOM 1631 O O . SER A 1 214 ? -10.688 -6.297 -2.154 1 94.81 214 SER A O 1
ATOM 1633 N N . VAL A 1 215 ? -8.703 -7.105 -1.483 1 95.56 215 VAL A N 1
ATOM 1634 C CA . VAL A 1 215 ? -8.773 -8.242 -2.393 1 95.56 215 VAL A CA 1
ATOM 1635 C C . VAL A 1 215 ? -8.422 -9.531 -1.642 1 95.56 215 VAL A C 1
ATOM 1637 O O . VAL A 1 215 ? -7.488 -9.547 -0.838 1 95.56 215 VAL A O 1
ATOM 1640 N N . VAL A 1 216 ? -9.258 -10.516 -1.797 1 96.19 216 VAL A N 1
ATOM 1641 C CA . VAL A 1 216 ? -9.016 -11.867 -1.313 1 96.19 216 VAL A CA 1
ATOM 1642 C C . VAL A 1 216 ? -9 -12.844 -2.49 1 96.19 216 VAL A C 1
ATOM 1644 O O . VAL A 1 216 ? -9.891 -12.82 -3.336 1 96.19 216 VAL A O 1
ATOM 1647 N N . TYR A 1 217 ? -7.973 -13.641 -2.613 1 94.62 217 TYR A N 1
ATOM 1648 C CA . TYR A 1 217 ? -7.871 -14.562 -3.736 1 94.62 217 TYR A CA 1
ATOM 1649 C C . TYR A 1 217 ? -7.367 -15.922 -3.279 1 94.62 217 TYR A C 1
ATOM 1651 O O . TYR A 1 217 ? -6.734 -16.031 -2.225 1 94.62 217 TYR A O 1
ATOM 1659 N N . SER A 1 218 ? -7.719 -16.969 -4.016 1 92.5 218 SER A N 1
ATOM 1660 C CA . SER A 1 218 ? -7.281 -18.328 -3.695 1 92.5 218 SER A CA 1
ATOM 1661 C C . SER A 1 218 ? -5.863 -18.578 -4.199 1 92.5 218 SER A C 1
ATOM 1663 O O . SER A 1 218 ? -5.48 -18.109 -5.27 1 92.5 218 SER A O 1
ATOM 1665 N N . ASP A 1 219 ? -5.176 -19.422 -3.373 1 85.81 219 ASP A N 1
ATOM 1666 C CA . ASP A 1 219 ? -3.811 -19.781 -3.748 1 85.81 219 ASP A CA 1
ATOM 1667 C C . ASP A 1 219 ? -3.799 -20.906 -4.781 1 85.81 219 ASP A C 1
ATOM 1669 O O . ASP A 1 219 ? -3.275 -21.984 -4.52 1 85.81 219 ASP A O 1
ATOM 1673 N N . THR A 1 220 ? -4.406 -20.703 -5.91 1 84.56 220 THR A N 1
ATOM 1674 C CA . THR A 1 220 ? -4.438 -21.531 -7.109 1 84.56 220 THR A CA 1
ATOM 1675 C C . THR A 1 220 ? -4.078 -20.719 -8.344 1 84.56 220 THR A C 1
ATOM 1677 O O . THR A 1 220 ? -3.957 -19.484 -8.266 1 84.56 220 THR A O 1
ATOM 1680 N N . ASP A 1 221 ? -3.828 -21.438 -9.367 1 84.19 221 ASP A N 1
ATOM 1681 C CA . ASP A 1 221 ? -3.521 -20.688 -10.578 1 84.19 221 ASP A CA 1
ATOM 1682 C C . ASP A 1 221 ? -4.641 -19.703 -10.914 1 84.19 221 ASP A C 1
ATOM 1684 O O . ASP A 1 221 ? -4.375 -18.562 -11.312 1 84.19 221 ASP A O 1
ATOM 1688 N N . TYR A 1 222 ? -5.84 -20.109 -10.68 1 90.38 222 TYR A N 1
ATOM 1689 C CA . TYR A 1 222 ? -7.008 -19.281 -10.93 1 90.38 222 TYR A CA 1
ATOM 1690 C C . TYR A 1 222 ? -6.957 -18 -10.094 1 90.38 222 TYR A C 1
ATOM 1692 O O . TYR A 1 222 ? -7.035 -16.906 -10.641 1 90.38 222 TYR A O 1
ATOM 1700 N N . GLY A 1 223 ? -6.789 -18.156 -8.867 1 92.44 223 GLY A N 1
ATOM 1701 C CA . GLY A 1 223 ? -6.793 -17.016 -7.957 1 92.44 223 GLY A CA 1
ATOM 1702 C C . GLY A 1 223 ? -5.582 -16.125 -8.125 1 92.44 223 GLY A C 1
ATOM 1703 O O . GLY A 1 223 ? -5.707 -14.898 -8.156 1 92.44 223 GLY A O 1
ATOM 1704 N N . ASN A 1 224 ? -4.445 -16.703 -8.227 1 88.06 224 ASN A N 1
ATOM 1705 C CA . ASN A 1 224 ? -3.201 -15.945 -8.32 1 88.06 224 ASN A CA 1
ATOM 1706 C C . ASN A 1 224 ? -3.143 -15.117 -9.602 1 88.06 224 ASN A C 1
ATOM 1708 O O . ASN A 1 224 ? -2.795 -13.93 -9.562 1 88.06 224 ASN A O 1
ATOM 1712 N N . LYS A 1 225 ? -3.492 -15.773 -10.656 1 89.81 225 LYS A N 1
ATOM 1713 C CA . LYS A 1 225 ? -3.406 -15.055 -11.922 1 89.81 225 LYS A CA 1
ATOM 1714 C C . LYS A 1 225 ? -4.535 -14.039 -12.062 1 89.81 225 LYS A C 1
ATOM 1716 O O . LYS A 1 225 ? -4.375 -13.008 -12.719 1 89.81 225 LYS A O 1
ATOM 1721 N N . GLY A 1 226 ? -5.664 -14.375 -11.445 1 93.25 226 GLY A N 1
ATOM 1722 C CA . GLY A 1 226 ? -6.719 -13.375 -11.375 1 93.25 226 GLY A CA 1
ATOM 1723 C C . GLY A 1 226 ? -6.305 -12.125 -10.633 1 93.25 226 GLY A C 1
ATOM 1724 O O . GLY A 1 226 ? -6.531 -11.008 -11.117 1 93.25 226 GLY A O 1
ATOM 1725 N N . TYR A 1 227 ? -5.652 -12.266 -9.516 1 92.44 227 TYR A N 1
ATOM 1726 C CA . TYR A 1 227 ? -5.18 -11.141 -8.719 1 92.44 227 TYR A CA 1
ATOM 1727 C C . TYR A 1 227 ? -4.094 -10.367 -9.461 1 92.44 227 TYR A C 1
ATOM 1729 O O . TYR A 1 227 ? -4.07 -9.133 -9.43 1 92.44 227 TYR A O 1
ATOM 1737 N N . ASP A 1 228 ? -3.191 -11.047 -10.086 1 86.88 228 ASP A N 1
ATOM 1738 C CA . ASP A 1 228 ? -2.109 -10.406 -10.828 1 86.88 228 ASP A CA 1
ATOM 1739 C C . ASP A 1 228 ? -2.658 -9.477 -11.906 1 86.88 228 ASP A C 1
ATOM 1741 O O . ASP A 1 228 ? -2.143 -8.375 -12.102 1 86.88 228 ASP A O 1
ATOM 1745 N N . LYS A 1 229 ? -3.67 -10.055 -12.562 1 91.06 229 LYS A N 1
ATOM 1746 C CA . LYS A 1 229 ? -4.242 -9.25 -13.641 1 91.06 229 LYS A CA 1
ATOM 1747 C C . LYS A 1 229 ? -4.98 -8.039 -13.078 1 91.06 229 LYS A C 1
ATOM 1749 O O . LYS A 1 229 ? -4.949 -6.953 -13.664 1 91.06 229 LYS A O 1
ATOM 1754 N N . LEU A 1 230 ? -5.629 -8.195 -11.969 1 94.44 230 LEU A N 1
ATOM 1755 C CA . LEU A 1 230 ? -6.289 -7.07 -11.312 1 94.44 230 LEU A CA 1
ATOM 1756 C C . LEU A 1 230 ? -5.277 -6.004 -10.914 1 94.44 230 LEU A C 1
ATOM 1758 O O . LEU A 1 230 ? -5.512 -4.809 -11.117 1 94.44 230 LEU A O 1
ATOM 1762 N N . GLN A 1 231 ? -4.227 -6.441 -10.352 1 87.88 231 GLN A N 1
ATOM 1763 C CA . GLN A 1 231 ? -3.189 -5.523 -9.883 1 87.88 231 GLN A CA 1
ATOM 1764 C C . GLN A 1 231 ? -2.568 -4.762 -11.047 1 87.88 231 GLN A C 1
ATOM 1766 O O . GLN A 1 231 ? -2.324 -3.557 -10.953 1 87.88 231 GLN A O 1
ATOM 1771 N N . GLU A 1 232 ? -2.342 -5.438 -12.078 1 83.88 232 GLU A N 1
ATOM 1772 C CA . GLU A 1 232 ? -1.745 -4.828 -13.266 1 83.88 232 GLU A CA 1
ATOM 1773 C C . GLU A 1 232 ? -2.654 -3.75 -13.844 1 83.88 232 GLU A C 1
ATOM 1775 O O . GLU A 1 232 ? -2.182 -2.691 -14.266 1 83.88 232 GLU A O 1
ATOM 1780 N N . LEU A 1 233 ? -3.947 -4.008 -13.828 1 91.06 233 LEU A N 1
ATOM 1781 C CA . LEU A 1 233 ? -4.898 -3.127 -14.5 1 91.06 233 LEU A CA 1
ATOM 1782 C C . LEU A 1 233 ? -5.387 -2.035 -13.555 1 91.06 233 LEU A C 1
ATOM 1784 O O . LEU A 1 233 ? -5.906 -1.01 -14 1 91.06 233 LEU A O 1
ATOM 1788 N N . ALA A 1 234 ? -5.203 -2.229 -12.289 1 91.75 234 ALA A N 1
ATOM 1789 C CA . ALA A 1 234 ? -5.781 -1.345 -11.281 1 91.75 234 ALA A CA 1
ATOM 1790 C C . ALA A 1 234 ? -5.316 0.094 -11.484 1 91.75 234 ALA A C 1
ATOM 1792 O O . ALA A 1 234 ? -6.102 1.034 -11.328 1 91.75 234 ALA A O 1
ATOM 1793 N N . ALA A 1 235 ? -4.043 0.318 -11.836 1 83.88 235 ALA A N 1
ATOM 1794 C CA . ALA A 1 235 ? -3.484 1.657 -11.992 1 83.88 235 ALA A CA 1
ATOM 1795 C C . ALA A 1 235 ? -4.172 2.408 -13.133 1 83.88 235 ALA A C 1
ATOM 1797 O O . ALA A 1 235 ? -4.422 3.611 -13.031 1 83.88 235 ALA A O 1
ATOM 1798 N N . ARG A 1 236 ? -4.484 1.676 -14.164 1 88.06 236 ARG A N 1
ATOM 1799 C CA . ARG A 1 236 ? -5.145 2.281 -15.312 1 88.06 236 ARG A CA 1
ATOM 1800 C C . ARG A 1 236 ? -6.551 2.748 -14.961 1 88.06 236 ARG A C 1
ATOM 1802 O O . ARG A 1 236 ? -7.039 3.736 -15.508 1 88.06 236 ARG A O 1
ATOM 1809 N N . TYR A 1 237 ? -7.156 2.012 -14.07 1 93.62 237 TYR A N 1
ATOM 1810 C CA . TYR A 1 237 ? -8.508 2.355 -13.656 1 93.62 237 TYR A CA 1
ATOM 1811 C C . TYR A 1 237 ? -8.492 3.275 -12.438 1 93.62 237 TYR A C 1
ATOM 1813 O O . TYR A 1 237 ? -9.547 3.668 -11.938 1 93.62 237 TYR A O 1
ATOM 1821 N N . ARG A 1 238 ? -7.309 3.678 -11.93 1 90.44 238 ARG A N 1
ATOM 1822 C CA . ARG A 1 238 ? -7.125 4.547 -10.773 1 90.44 238 ARG A CA 1
ATOM 1823 C C . ARG A 1 238 ? -7.805 3.959 -9.539 1 90.44 238 ARG A C 1
ATOM 1825 O O . ARG A 1 238 ? -8.547 4.656 -8.844 1 90.44 238 ARG A O 1
ATOM 1832 N N . ILE A 1 239 ? -7.703 2.68 -9.422 1 94.62 239 ILE A N 1
ATOM 1833 C CA . ILE A 1 239 ? -8.203 1.948 -8.258 1 94.62 239 ILE A CA 1
ATOM 1834 C C . ILE A 1 239 ? -7.031 1.377 -7.465 1 94.62 239 ILE A C 1
ATOM 1836 O O . ILE A 1 239 ? -6.055 0.898 -8.047 1 94.62 239 ILE A O 1
ATOM 1840 N N . CYS A 1 240 ? -7.062 1.545 -6.168 1 90.75 240 CYS A N 1
ATOM 1841 C CA . CYS A 1 240 ? -6.012 1.021 -5.305 1 90.75 240 CYS A CA 1
ATOM 1842 C C . CYS A 1 240 ? -6.48 -0.232 -4.574 1 90.75 240 CYS A C 1
ATOM 1844 O O . CYS A 1 240 ? -7.566 -0.246 -3.988 1 90.75 240 CYS A O 1
ATOM 1846 N N . LEU A 1 241 ? -5.684 -1.261 -4.746 1 90.12 241 LEU A N 1
ATOM 1847 C CA . LEU A 1 241 ? -5.949 -2.512 -4.047 1 90.12 241 LEU A CA 1
ATOM 1848 C C . LEU A 1 241 ? -5.172 -2.58 -2.736 1 90.12 241 LEU A C 1
ATOM 1850 O O . LEU A 1 241 ? -3.949 -2.432 -2.727 1 90.12 241 LEU A O 1
ATOM 1854 N N . SER A 1 242 ? -5.965 -2.727 -1.693 1 83.56 242 SER A N 1
ATOM 1855 C CA . SER A 1 242 ? -5.328 -2.736 -0.381 1 83.56 242 SER A CA 1
ATOM 1856 C C . SER A 1 242 ? -5.34 -4.133 0.229 1 83.56 242 SER A C 1
ATOM 1858 O O . SER A 1 242 ? -6.219 -4.941 -0.071 1 83.56 242 SER A O 1
ATOM 1860 N N . ASN A 1 243 ? -4.441 -4.48 0.979 1 78.75 243 ASN A N 1
ATOM 1861 C CA . ASN A 1 243 ? -4.391 -5.637 1.867 1 78.75 243 ASN A CA 1
ATOM 1862 C C . ASN A 1 243 ? -4.727 -6.926 1.126 1 78.75 243 ASN A C 1
ATOM 1864 O O . ASN A 1 243 ? -5.688 -7.613 1.471 1 78.75 243 ASN A O 1
ATOM 1868 N N . PRO A 1 244 ? -3.996 -7.27 0.102 1 87.69 244 PRO A N 1
ATOM 1869 C CA . PRO A 1 244 ? -4.273 -8.539 -0.568 1 87.69 244 PRO A CA 1
ATOM 1870 C C . PRO A 1 244 ? -4.059 -9.75 0.343 1 87.69 244 PRO A C 1
ATOM 1872 O O . PRO A 1 244 ? -3.047 -9.82 1.046 1 87.69 244 PRO A O 1
ATOM 1875 N N . GLN A 1 245 ? -5.121 -10.617 0.428 1 89.44 245 GLN A N 1
ATOM 1876 C CA . GLN A 1 245 ? -5.055 -11.828 1.24 1 89.44 245 GLN A CA 1
ATOM 1877 C C . GLN A 1 245 ? -5.156 -13.078 0.372 1 89.44 245 GLN A C 1
ATOM 1879 O O . GLN A 1 245 ? -6.082 -13.211 -0.431 1 89.44 245 GLN A O 1
ATOM 1884 N N . SER A 1 246 ? -4.172 -13.945 0.467 1 88.94 246 SER A N 1
ATOM 1885 C CA . SER A 1 246 ? -4.184 -15.219 -0.248 1 88.94 246 SER A CA 1
ATOM 1886 C C . SER A 1 246 ? -4.703 -16.344 0.639 1 88.94 246 SER A C 1
ATOM 1888 O O . SER A 1 246 ? -4.305 -16.469 1.8 1 88.94 246 SER A O 1
ATOM 1890 N N . ILE A 1 247 ? -5.637 -17.141 0.092 1 90.12 247 ILE A N 1
ATOM 1891 C CA . ILE A 1 247 ? -6.219 -18.234 0.844 1 90.12 247 ILE A CA 1
ATOM 1892 C C . ILE A 1 247 ? -5.68 -19.562 0.309 1 90.12 247 ILE A C 1
ATOM 1894 O O . ILE A 1 247 ? -5.898 -19.906 -0.854 1 90.12 247 ILE A O 1
ATOM 1898 N N . ALA A 1 248 ? -5.016 -20.281 1.156 1 80.5 248 ALA A N 1
ATOM 1899 C CA . ALA A 1 248 ? -4.629 -21.656 0.845 1 80.5 248 ALA A CA 1
ATOM 1900 C C . ALA A 1 248 ? -5.699 -22.641 1.306 1 80.5 248 ALA A C 1
ATOM 1902 O O . ALA A 1 248 ? -5.641 -23.156 2.428 1 80.5 248 ALA A O 1
ATOM 1903 N N . ALA A 1 249 ? -6.578 -22.969 0.458 1 75 249 ALA A N 1
ATOM 1904 C CA . ALA A 1 249 ? -7.781 -23.719 0.804 1 75 249 ALA A CA 1
ATOM 1905 C C . ALA A 1 249 ? -7.426 -25.078 1.405 1 75 249 ALA A C 1
ATOM 1907 O O . ALA A 1 249 ? -8.141 -25.594 2.271 1 75 249 ALA A O 1
ATOM 1908 N N . ASP A 1 250 ? -6.336 -25.703 0.995 1 70.75 250 ASP A N 1
ATOM 1909 C CA . ASP A 1 250 ? -5.996 -27.047 1.428 1 70.75 250 ASP A CA 1
ATOM 1910 C C . ASP A 1 250 ? -5.504 -27.047 2.873 1 70.75 250 ASP A C 1
ATOM 1912 O O . ASP A 1 250 ? -5.641 -28.062 3.576 1 70.75 250 ASP A O 1
ATOM 1916 N N . HIS A 1 251 ? -5.023 -25.906 3.375 1 74.62 251 HIS A N 1
ATOM 1917 C CA . HIS A 1 251 ? -4.395 -25.891 4.691 1 74.62 251 HIS A CA 1
ATOM 1918 C C . HIS A 1 251 ? -5.152 -24.984 5.652 1 74.62 251 HIS A C 1
ATOM 1920 O O . HIS A 1 251 ? -4.922 -25.031 6.863 1 74.62 251 HIS A O 1
ATOM 1926 N N . TYR A 1 252 ? -6.172 -24.312 5.121 1 82.62 252 TYR A N 1
ATOM 1927 C CA . TYR A 1 252 ? -6.844 -23.312 5.957 1 82.62 252 TYR A CA 1
ATOM 1928 C C . TYR A 1 252 ? -7.898 -23.969 6.836 1 82.62 252 TYR A C 1
ATOM 1930 O O . TYR A 1 252 ? -8.656 -24.828 6.379 1 82.62 252 TYR A O 1
ATOM 1938 N N . THR A 1 253 ? -7.82 -23.625 8.078 1 88.25 253 THR A N 1
ATOM 1939 C CA . THR A 1 253 ? -8.836 -23.984 9.055 1 88.25 253 THR A CA 1
ATOM 1940 C C . THR A 1 253 ? -9.734 -22.781 9.367 1 88.25 253 THR A C 1
ATOM 1942 O O . THR A 1 253 ? -9.539 -21.688 8.828 1 88.25 253 THR A O 1
ATOM 1945 N N . ASP A 1 254 ? -10.766 -23 10.133 1 91.5 254 ASP A N 1
ATOM 1946 C CA . ASP A 1 254 ? -11.727 -21.953 10.453 1 91.5 254 ASP A CA 1
ATOM 1947 C C . ASP A 1 254 ? -11.031 -20.75 11.102 1 91.5 254 ASP A C 1
ATOM 1949 O O . ASP A 1 254 ? -11.305 -19.609 10.734 1 91.5 254 ASP A O 1
ATOM 1953 N N . PRO A 1 255 ? -10.117 -21.016 11.961 1 92.88 255 PRO A N 1
ATOM 1954 C CA . PRO A 1 255 ? -9.438 -19.859 12.547 1 92.88 255 PRO A CA 1
ATOM 1955 C C . PRO A 1 255 ? -8.625 -19.078 11.516 1 92.88 255 PRO A C 1
ATOM 1957 O O . PRO A 1 255 ? -8.484 -17.859 11.641 1 92.88 255 PRO A O 1
ATOM 1960 N N . ASP A 1 256 ? -8.141 -19.75 10.523 1 92.38 256 ASP A N 1
ATOM 1961 C CA . ASP A 1 256 ? -7.391 -19.062 9.477 1 92.38 256 ASP A CA 1
ATOM 1962 C C . ASP A 1 256 ? -8.289 -18.125 8.672 1 92.38 256 ASP A C 1
ATOM 1964 O O . ASP A 1 256 ? -7.891 -17.016 8.328 1 92.38 256 ASP A O 1
ATOM 1968 N N . TYR A 1 257 ? -9.43 -18.641 8.422 1 95.06 257 TYR A N 1
ATOM 1969 C CA . TYR A 1 257 ? -10.383 -17.797 7.703 1 95.06 257 TYR A CA 1
ATOM 1970 C C . TYR A 1 257 ? -10.82 -16.609 8.547 1 95.06 257 TYR A C 1
ATOM 1972 O O . TYR A 1 257 ? -11.023 -15.516 8.031 1 95.06 257 TYR A O 1
ATOM 1980 N N . ASP A 1 258 ? -10.953 -16.812 9.844 1 95.5 258 ASP A N 1
ATOM 1981 C CA . ASP A 1 258 ? -11.297 -15.727 10.75 1 95.5 258 ASP A CA 1
ATOM 1982 C C . ASP A 1 258 ? -10.203 -14.664 10.766 1 95.5 258 ASP A C 1
ATOM 1984 O O . ASP A 1 258 ? -10.484 -13.469 10.875 1 95.5 258 ASP A O 1
ATOM 1988 N N . ALA A 1 259 ? -9 -15.133 10.672 1 91.81 259 ALA A N 1
ATOM 1989 C CA . ALA A 1 259 ? -7.875 -14.203 10.648 1 91.81 259 ALA A CA 1
ATOM 1990 C C . ALA A 1 259 ? -7.914 -13.328 9.398 1 91.81 259 ALA A C 1
ATOM 1992 O O . ALA A 1 259 ? -7.531 -12.156 9.438 1 91.81 259 ALA A O 1
ATOM 1993 N N . VAL A 1 260 ? -8.32 -13.898 8.305 1 93.38 260 VAL A N 1
ATOM 1994 C CA . VAL A 1 260 ? -8.445 -13.141 7.062 1 93.38 260 VAL A CA 1
ATOM 1995 C C . VAL A 1 260 ? -9.477 -12.031 7.242 1 93.38 260 VAL A C 1
ATOM 1997 O O . VAL A 1 260 ? -9.242 -10.891 6.844 1 93.38 260 VAL A O 1
ATOM 2000 N N . ILE A 1 261 ? -10.617 -12.344 7.887 1 95.44 261 ILE A N 1
ATOM 2001 C CA . ILE A 1 261 ? -11.68 -11.367 8.094 1 95.44 261 ILE A CA 1
ATOM 2002 C C . ILE A 1 261 ? -11.203 -10.281 9.055 1 95.44 261 ILE A C 1
ATOM 2004 O O . ILE A 1 261 ? -11.516 -9.102 8.875 1 95.44 261 ILE A O 1
ATOM 2008 N N . ARG A 1 262 ? -10.453 -10.648 10.023 1 91.75 262 ARG A N 1
ATOM 2009 C CA . ARG A 1 262 ? -9.898 -9.672 10.953 1 91.75 262 ARG A CA 1
ATOM 2010 C C . ARG A 1 262 ? -8.961 -8.695 10.242 1 91.75 262 ARG A C 1
ATOM 2012 O O . ARG A 1 262 ? -8.984 -7.496 10.508 1 91.75 262 ARG A O 1
ATOM 2019 N N . SER A 1 263 ? -8.219 -9.258 9.367 1 88 263 SER A N 1
ATOM 2020 C CA . SER A 1 263 ? -7.297 -8.422 8.617 1 88 263 SER A CA 1
ATOM 2021 C C . SER A 1 263 ? -8.047 -7.434 7.727 1 88 263 SER A C 1
ATOM 2023 O O . SER A 1 263 ? -7.613 -6.289 7.559 1 88 263 SER A O 1
ATOM 2025 N N . LEU A 1 264 ? -9.133 -7.816 7.191 1 92.06 264 LEU A N 1
ATOM 2026 C CA . LEU A 1 264 ? -9.922 -6.969 6.309 1 92.06 264 LEU A CA 1
ATOM 2027 C C . LEU A 1 264 ? -10.617 -5.863 7.102 1 92.06 264 LEU A C 1
ATOM 2029 O O . LEU A 1 264 ? -10.789 -4.75 6.602 1 92.06 264 LEU A O 1
ATOM 2033 N N . THR A 1 265 ? -11.008 -6.141 8.32 1 89.88 265 THR A N 1
ATOM 2034 C CA . THR A 1 265 ? -11.75 -5.191 9.141 1 89.88 265 THR A CA 1
ATOM 2035 C C . THR A 1 265 ? -10.82 -4.121 9.711 1 89.88 265 THR A C 1
ATOM 2037 O O . THR A 1 265 ? -11.273 -3.053 10.125 1 89.88 265 THR A O 1
ATOM 2040 N N . HIS A 1 266 ? -9.555 -4.406 9.695 1 82.44 266 HIS A N 1
ATOM 2041 C CA . HIS A 1 266 ? -8.594 -3.453 10.234 1 82.44 266 HIS A CA 1
ATOM 2042 C C . HIS A 1 266 ? -8.555 -2.18 9.398 1 82.44 266 HIS A C 1
ATOM 2044 O O . HIS A 1 266 ? -8.219 -1.107 9.906 1 82.44 266 HIS A O 1
ATOM 2050 N N . ARG A 1 267 ? -8.922 -2.271 8.133 1 82.94 267 ARG A N 1
ATOM 2051 C CA . ARG A 1 267 ? -9 -1.1 7.27 1 82.94 267 ARG A CA 1
ATOM 2052 C C . ARG A 1 267 ? -10.445 -0.645 7.09 1 82.94 267 ARG A C 1
ATOM 2054 O O . ARG A 1 267 ? -11.133 -1.089 6.168 1 82.94 267 ARG A O 1
ATOM 2061 N N . SER A 1 268 ? -10.812 0.355 7.852 1 83.31 268 SER A N 1
ATOM 2062 C CA . SER A 1 268 ? -12.211 0.777 7.902 1 83.31 268 SER A CA 1
ATOM 2063 C C . SER A 1 268 ? -12.602 1.527 6.633 1 83.31 268 SER A C 1
ATOM 2065 O O . SER A 1 268 ? -13.789 1.605 6.297 1 83.31 268 SER A O 1
ATOM 2067 N N . SER A 1 269 ? -11.609 1.979 5.926 1 87 269 SER A N 1
ATOM 2068 C CA . SER A 1 269 ? -11.914 2.754 4.73 1 87 269 SER A CA 1
ATOM 2069 C C . SER A 1 269 ? -12.258 1.843 3.555 1 87 269 SER A C 1
ATOM 2071 O O . SER A 1 269 ? -12.891 2.275 2.59 1 87 269 SER A O 1
ATOM 2073 N N . ALA A 1 270 ? -11.805 0.622 3.623 1 90.56 270 ALA A N 1
ATOM 2074 C CA . ALA A 1 270 ? -12.086 -0.343 2.562 1 90.56 270 ALA A CA 1
ATOM 2075 C C . ALA A 1 270 ? -13.305 -1.197 2.902 1 90.56 270 ALA A C 1
ATOM 2077 O O . ALA A 1 270 ? -13.172 -2.258 3.518 1 90.56 270 ALA A O 1
ATOM 2078 N N . ARG A 1 271 ? -14.43 -0.813 2.412 1 94 271 ARG A N 1
ATOM 2079 C CA . ARG A 1 271 ? -15.672 -1.51 2.729 1 94 271 ARG A CA 1
ATOM 2080 C C . ARG A 1 271 ? -16.031 -2.516 1.64 1 94 271 ARG A C 1
ATOM 2082 O O . ARG A 1 271 ? -16.891 -3.369 1.835 1 94 271 ARG A O 1
ATOM 2089 N N . VAL A 1 272 ? -15.438 -2.422 0.523 1 97.06 272 VAL A N 1
ATOM 2090 C CA . VAL A 1 272 ? -15.672 -3.328 -0.597 1 97.06 272 VAL A CA 1
ATOM 2091 C C . VAL A 1 272 ? -14.516 -4.328 -0.7 1 97.06 272 VAL A C 1
ATOM 2093 O O . VAL A 1 272 ? -13.352 -3.951 -0.599 1 97.06 272 VAL A O 1
ATOM 2096 N N . VAL A 1 273 ? -14.852 -5.629 -0.81 1 97.56 273 VAL A N 1
ATOM 2097 C CA . VAL A 1 273 ? -13.852 -6.68 -0.908 1 97.56 273 VAL A CA 1
ATOM 2098 C C . VAL A 1 273 ? -14.062 -7.48 -2.191 1 97.56 273 VAL A C 1
ATOM 2100 O O . VAL A 1 273 ? -15.133 -8.047 -2.406 1 97.56 273 VAL A O 1
ATOM 2103 N N . VAL A 1 274 ? -13.086 -7.477 -3.049 1 98.06 274 VAL A N 1
ATOM 2104 C CA . VAL A 1 274 ? -13.109 -8.328 -4.234 1 98.06 274 VAL A CA 1
ATOM 2105 C C . VAL A 1 274 ? -12.656 -9.734 -3.867 1 98.06 274 VAL A C 1
ATOM 2107 O O . VAL A 1 274 ? -11.562 -9.922 -3.334 1 98.06 274 VAL A O 1
ATOM 2110 N N . VAL A 1 275 ? -13.492 -10.703 -4.074 1 97.81 275 VAL A N 1
ATOM 2111 C CA . VAL A 1 275 ? -13.188 -12.094 -3.764 1 97.81 275 VAL A CA 1
ATOM 2112 C C . VAL A 1 275 ? -12.977 -12.875 -5.059 1 97.81 275 VAL A C 1
ATOM 2114 O O . VAL A 1 275 ? -13.945 -13.328 -5.68 1 97.81 275 VAL A O 1
ATOM 2117 N N . PHE A 1 276 ? -11.742 -13.016 -5.445 1 97.12 276 PHE A N 1
ATOM 2118 C CA . PHE A 1 276 ? -11.344 -13.805 -6.605 1 97.12 276 PHE A CA 1
ATOM 2119 C C . PHE A 1 276 ? -10.867 -15.195 -6.184 1 97.12 276 PHE A C 1
ATOM 2121 O O . PHE A 1 276 ? -9.672 -15.492 -6.254 1 97.12 276 PHE A O 1
ATOM 2128 N N . ALA A 1 277 ? -11.836 -16.078 -5.773 1 94.94 277 ALA A N 1
ATOM 2129 C CA . ALA A 1 277 ? -11.516 -17.359 -5.141 1 94.94 277 ALA A CA 1
ATOM 2130 C C . ALA A 1 277 ? -12.422 -18.469 -5.656 1 94.94 277 ALA A C 1
ATOM 2132 O O . ALA A 1 277 ? -13.492 -18.203 -6.211 1 94.94 277 ALA A O 1
ATOM 2133 N N . ASP A 1 278 ? -11.953 -19.688 -5.484 1 91.56 278 ASP A N 1
ATOM 2134 C CA . ASP A 1 278 ? -12.758 -20.859 -5.816 1 91.56 278 ASP A CA 1
ATOM 2135 C C . ASP A 1 278 ? -13.984 -20.969 -4.91 1 91.56 278 ASP A C 1
ATOM 2137 O O . ASP A 1 278 ? -14.031 -20.328 -3.857 1 91.56 278 ASP A O 1
ATOM 2141 N N . LYS A 1 279 ? -14.93 -21.75 -5.316 1 89.38 279 LYS A N 1
ATOM 2142 C CA . LYS A 1 279 ? -16.203 -21.844 -4.613 1 89.38 279 LYS A CA 1
ATOM 2143 C C . LYS A 1 279 ? -16 -22.312 -3.176 1 89.38 279 LYS A C 1
ATOM 2145 O O . LYS A 1 279 ? -16.672 -21.828 -2.26 1 89.38 279 LYS A O 1
ATOM 2150 N N . GLY A 1 280 ? -15.102 -23.266 -2.984 1 86.25 280 GLY A N 1
ATOM 2151 C CA . GLY A 1 280 ? -14.867 -23.75 -1.635 1 86.25 280 GLY A CA 1
ATOM 2152 C C . GLY A 1 280 ? -14.289 -22.688 -0.713 1 86.25 280 GLY A C 1
ATOM 2153 O O . GLY A 1 280 ? -14.727 -22.547 0.43 1 86.25 280 GLY A O 1
ATOM 2154 N N . ALA A 1 281 ? -13.336 -22 -1.223 1 91.5 281 ALA A N 1
ATOM 2155 C CA . ALA A 1 281 ? -12.711 -20.922 -0.453 1 91.5 281 ALA A CA 1
ATOM 2156 C C . ALA A 1 281 ? -13.695 -19.797 -0.179 1 91.5 281 ALA A C 1
ATOM 2158 O O . ALA A 1 281 ? -13.719 -19.234 0.917 1 91.5 281 ALA A O 1
ATOM 2159 N N . ALA A 1 282 ? -14.5 -19.453 -1.135 1 94.75 282 ALA A N 1
ATOM 2160 C CA . ALA A 1 282 ? -15.492 -18.391 -0.984 1 94.75 282 ALA A CA 1
ATOM 2161 C C . ALA A 1 282 ? -16.531 -18.75 0.071 1 94.75 282 ALA A C 1
ATOM 2163 O O . ALA A 1 282 ? -16.906 -17.922 0.894 1 94.75 282 ALA A O 1
ATOM 2164 N N . ARG A 1 283 ? -16.969 -19.984 0.034 1 93.12 283 ARG A N 1
ATOM 2165 C CA . ARG A 1 283 ? -17.953 -20.453 1.006 1 93.12 283 ARG A CA 1
ATOM 2166 C C . ARG A 1 283 ? -17.406 -20.344 2.428 1 93.12 283 ARG A C 1
ATOM 2168 O O . ARG A 1 283 ? -18.094 -19.844 3.324 1 93.12 283 ARG A O 1
ATOM 2175 N N . SER A 1 284 ? -16.188 -20.828 2.605 1 93.25 284 SER A N 1
ATOM 2176 C CA . SER A 1 284 ? -15.562 -20.781 3.926 1 93.25 284 SER A CA 1
ATOM 2177 C C . SER A 1 284 ? -15.328 -19.344 4.379 1 93.25 284 SER A C 1
ATOM 2179 O O . SER A 1 284 ? -15.43 -19.047 5.57 1 93.25 284 SER A O 1
ATOM 2181 N N . LEU A 1 285 ? -15.039 -18.5 3.445 1 95.88 285 LEU A N 1
ATOM 2182 C CA . LEU A 1 285 ? -14.836 -17.078 3.758 1 95.88 285 LEU A CA 1
ATOM 2183 C C . LEU A 1 285 ? -16.141 -16.438 4.203 1 95.88 285 LEU A C 1
ATOM 2185 O O . LEU A 1 285 ? -16.156 -15.664 5.168 1 95.88 285 LEU A O 1
ATOM 2189 N N . MET A 1 286 ? -17.266 -16.734 3.516 1 96.5 286 MET A N 1
ATOM 2190 C CA . MET A 1 286 ? -18.562 -16.172 3.881 1 96.5 286 MET A CA 1
ATOM 2191 C C . MET A 1 286 ? -19 -16.688 5.25 1 96.5 286 MET A C 1
ATOM 2193 O O . MET A 1 286 ? -19.609 -15.945 6.023 1 96.5 286 MET A O 1
ATOM 2197 N N . ARG A 1 287 ? -18.688 -17.906 5.492 1 95.12 287 ARG A N 1
ATOM 2198 C CA . ARG A 1 287 ? -18.984 -18.469 6.809 1 95.12 287 ARG A CA 1
ATOM 2199 C C . ARG A 1 287 ? -18.219 -17.719 7.898 1 95.12 287 ARG A C 1
ATOM 2201 O O . ARG A 1 287 ? -18.766 -17.438 8.961 1 95.12 287 ARG A O 1
ATOM 2208 N N . ALA A 1 288 ? -16.953 -17.484 7.641 1 96.38 288 ALA A N 1
ATOM 2209 C CA . ALA A 1 288 ? -16.141 -16.719 8.594 1 96.38 288 ALA A CA 1
ATOM 2210 C C . ALA A 1 288 ? -16.688 -15.312 8.789 1 96.38 288 ALA A C 1
ATOM 2212 O O . ALA A 1 288 ? -16.688 -14.797 9.906 1 96.38 288 ALA A O 1
ATOM 2213 N N . ALA A 1 289 ? -17.109 -14.688 7.695 1 96.5 289 ALA A N 1
ATOM 2214 C CA . ALA A 1 289 ? -17.703 -13.352 7.766 1 96.5 289 ALA A CA 1
ATOM 2215 C C . ALA A 1 289 ? -18.969 -13.352 8.617 1 96.5 289 ALA A C 1
ATOM 2217 O O . ALA A 1 289 ? -19.25 -12.383 9.328 1 96.5 289 ALA A O 1
ATOM 2218 N N . TRP A 1 290 ? -19.703 -14.406 8.508 1 95.31 290 TRP A N 1
ATOM 2219 C CA . TRP A 1 290 ? -20.922 -14.562 9.305 1 95.31 290 TRP A CA 1
ATOM 2220 C C . TRP A 1 290 ? -20.578 -14.695 10.789 1 95.31 290 TRP A C 1
ATOM 2222 O O . TRP A 1 290 ? -21.219 -14.062 11.633 1 95.31 290 TRP A O 1
ATOM 2232 N N . ARG A 1 291 ? -19.562 -15.445 11.078 1 95.31 291 ARG A N 1
ATOM 2233 C CA . ARG A 1 291 ? -19.156 -15.648 12.461 1 95.31 291 ARG A CA 1
ATOM 2234 C C . ARG A 1 291 ? -18.672 -14.336 13.094 1 95.31 291 ARG A C 1
ATOM 2236 O O . ARG A 1 291 ? -18.906 -14.094 14.273 1 95.31 291 ARG A O 1
ATOM 2243 N N . ARG A 1 292 ? -18.078 -13.555 12.289 1 94.25 292 ARG A N 1
ATOM 2244 C CA . ARG A 1 292 ? -17.484 -12.32 12.805 1 94.25 292 ARG A CA 1
ATOM 2245 C C . ARG A 1 292 ? -18.406 -11.133 12.594 1 94.25 292 ARG A C 1
ATOM 2247 O O . ARG A 1 292 ? -18.062 -10 12.945 1 94.25 292 ARG A O 1
ATOM 2254 N N . ARG A 1 293 ? -19.578 -11.328 11.992 1 90.75 293 ARG A N 1
ATOM 2255 C CA . ARG A 1 293 ? -20.578 -10.305 11.727 1 90.75 293 ARG A CA 1
ATOM 2256 C C . ARG A 1 293 ? -19.984 -9.148 10.93 1 90.75 293 ARG A C 1
ATOM 2258 O O . ARG A 1 293 ? -20.156 -7.984 11.297 1 90.75 293 ARG A O 1
ATOM 2265 N N . ALA A 1 294 ? -19.172 -9.516 9.961 1 88.25 294 ALA A N 1
ATOM 2266 C CA . ALA A 1 294 ? -18.531 -8.5 9.117 1 88.25 294 ALA A CA 1
ATOM 2267 C C . ALA A 1 294 ? -19.516 -7.945 8.094 1 88.25 294 ALA A C 1
ATOM 2269 O O . ALA A 1 294 ? -20.344 -8.68 7.559 1 88.25 294 ALA A O 1
ATOM 2270 N N . ARG A 1 295 ? -19.406 -6.617 7.895 1 87.94 295 ARG A N 1
ATOM 2271 C CA . ARG A 1 295 ? -20.297 -5.961 6.945 1 87.94 295 ARG A CA 1
ATOM 2272 C C . ARG A 1 295 ? -19.516 -5.402 5.758 1 87.94 295 ARG A C 1
ATOM 2274 O O . ARG A 1 295 ? -19.047 -4.262 5.805 1 87.94 295 ARG A O 1
ATOM 2281 N N . PHE A 1 296 ? -19.359 -6.184 4.734 1 95.25 296 PHE A N 1
ATOM 2282 C CA . PHE A 1 296 ? -18.656 -5.781 3.521 1 95.25 296 PHE A CA 1
ATOM 2283 C C . PHE A 1 296 ? -19.562 -5.902 2.305 1 95.25 296 PHE A C 1
ATOM 2285 O O . PHE A 1 296 ? -20.609 -6.555 2.369 1 95.25 296 PHE A O 1
ATOM 2292 N N . VAL A 1 297 ? -19.297 -5.18 1.329 1 96.81 297 VAL A N 1
ATOM 2293 C CA . VAL A 1 297 ? -19.828 -5.457 -0.002 1 96.81 297 VAL A CA 1
ATOM 2294 C C . VAL A 1 297 ? -18.891 -6.41 -0.741 1 96.81 297 VAL A C 1
ATOM 2296 O O . VAL A 1 297 ? -17.719 -6.109 -0.937 1 96.81 297 VAL A O 1
ATOM 2299 N N . TRP A 1 298 ? -19.438 -7.531 -1.112 1 97.75 298 TRP A N 1
ATOM 2300 C CA . TRP A 1 298 ? -18.609 -8.539 -1.765 1 97.75 298 TRP A CA 1
ATOM 2301 C C . TRP A 1 298 ? -18.734 -8.453 -3.281 1 97.75 298 TRP A C 1
ATOM 2303 O O . TRP A 1 298 ? -19.844 -8.445 -3.818 1 97.75 298 TRP A O 1
ATOM 2313 N N . ILE A 1 299 ? -17.641 -8.289 -3.932 1 98.12 299 ILE A N 1
ATOM 2314 C CA . ILE A 1 299 ? -17.562 -8.414 -5.383 1 98.12 299 ILE A CA 1
ATOM 2315 C C . ILE A 1 299 ? -16.984 -9.773 -5.758 1 98.12 299 ILE A C 1
ATOM 2317 O O . ILE A 1 299 ? -15.859 -10.102 -5.391 1 98.12 299 ILE A O 1
ATOM 2321 N N . GLY A 1 300 ? -17.688 -10.547 -6.465 1 97.38 300 GLY A N 1
ATOM 2322 C CA . GLY A 1 300 ? -17.312 -11.945 -6.656 1 97.38 300 GLY A CA 1
ATOM 2323 C C . GLY A 1 300 ? -16.906 -12.258 -8.078 1 97.38 300 GLY A C 1
ATOM 2324 O O . GLY A 1 300 ? -17.438 -11.68 -9.031 1 97.38 300 GLY A O 1
ATOM 2325 N N . SER A 1 301 ? -16 -13.203 -8.203 1 96.5 301 SER A N 1
ATOM 2326 C CA . SER A 1 301 ? -15.578 -13.758 -9.484 1 96.5 301 SER A CA 1
ATOM 2327 C C . SER A 1 301 ? -16.516 -14.875 -9.938 1 96.5 301 SER A C 1
ATOM 2329 O O . SER A 1 301 ? -17.453 -15.242 -9.219 1 96.5 301 SER A O 1
ATOM 2331 N N . ASP A 1 302 ? -16.281 -15.43 -11.062 1 95.19 302 ASP A N 1
ATOM 2332 C CA . ASP A 1 302 ? -17.172 -16.391 -11.711 1 95.19 302 ASP A CA 1
ATOM 2333 C C . ASP A 1 302 ? -17.219 -17.703 -10.945 1 95.19 302 ASP A C 1
ATOM 2335 O O . ASP A 1 302 ? -18.203 -18.422 -11.008 1 95.19 302 ASP A O 1
ATOM 2339 N N . ALA A 1 303 ? -16.234 -18.047 -10.156 1 92.31 303 ALA A N 1
ATOM 2340 C CA . ALA A 1 303 ? -16.109 -19.359 -9.531 1 92.31 303 ALA A CA 1
ATOM 2341 C C . ALA A 1 303 ? -17.219 -19.578 -8.516 1 92.31 303 ALA A C 1
ATOM 2343 O O . ALA A 1 303 ? -17.594 -20.734 -8.242 1 92.31 303 ALA A O 1
ATOM 2344 N N . TRP A 1 304 ? -17.766 -18.547 -7.965 1 91.69 304 TRP A N 1
ATOM 2345 C CA . TRP A 1 304 ? -18.812 -18.734 -6.965 1 91.69 304 TRP A CA 1
ATOM 2346 C C . TRP A 1 304 ? -20.031 -17.891 -7.293 1 91.69 304 TRP A C 1
ATOM 2348 O O . TRP A 1 304 ? -20.969 -17.781 -6.488 1 91.69 304 TRP A O 1
ATOM 2358 N N . SER A 1 305 ? -20.047 -17.375 -8.453 1 91.88 305 SER A N 1
ATOM 2359 C CA . SER A 1 305 ? -21.156 -16.531 -8.867 1 91.88 305 SER A CA 1
ATOM 2360 C C . SER A 1 305 ? -22.422 -17.359 -9.07 1 91.88 305 SER A C 1
ATOM 2362 O O . SER A 1 305 ? -22.391 -18.422 -9.695 1 91.88 305 SER A O 1
ATOM 2364 N N . GLY A 1 306 ? -23.5 -16.906 -8.555 1 88.12 306 GLY A N 1
ATOM 2365 C CA . GLY A 1 306 ? -24.797 -17.516 -8.773 1 88.12 306 GLY A CA 1
ATOM 2366 C C . GLY A 1 306 ? -24.969 -18.812 -8.016 1 88.12 306 GLY A C 1
ATOM 2367 O O . GLY A 1 306 ? -25.969 -19.516 -8.211 1 88.12 306 GLY A O 1
ATOM 2368 N N . LEU A 1 307 ? -24.016 -19.188 -7.219 1 86.31 307 LEU A N 1
ATOM 2369 C CA . LEU A 1 307 ? -24.109 -20.453 -6.496 1 86.31 307 LEU A CA 1
ATOM 2370 C C . LEU A 1 307 ? -24.828 -20.266 -5.16 1 86.31 307 LEU A C 1
ATOM 2372 O O . LEU A 1 307 ? -24.391 -19.469 -4.328 1 86.31 307 LEU A O 1
ATOM 2376 N N . GLU A 1 308 ? -25.797 -21.031 -5.02 1 82.62 308 GLU A N 1
ATOM 2377 C CA . GLU A 1 308 ? -26.562 -20.953 -3.775 1 82.62 308 GLU A CA 1
ATOM 2378 C C . GLU A 1 308 ? -25.781 -21.578 -2.617 1 82.62 308 GLU A C 1
ATOM 2380 O O . GLU A 1 308 ? -25.938 -21.172 -1.467 1 82.62 308 GLU A O 1
ATOM 2385 N N . SER A 1 309 ? -24.906 -22.531 -2.949 1 81.56 309 SER A N 1
ATOM 2386 C CA . SER A 1 309 ? -24.172 -23.25 -1.924 1 81.56 309 SER A CA 1
ATOM 2387 C C . SER A 1 309 ? -23.219 -22.328 -1.161 1 81.56 309 SER A C 1
ATOM 2389 O O . SER A 1 309 ? -22.875 -22.594 -0.014 1 81.56 309 SER A O 1
ATOM 2391 N N . VAL A 1 310 ? -22.844 -21.281 -1.827 1 87.88 310 VAL A N 1
ATOM 2392 C CA . VAL A 1 310 ? -21.922 -20.359 -1.185 1 87.88 310 VAL A CA 1
ATOM 2393 C C . VAL A 1 310 ? -22.672 -19.484 -0.178 1 87.88 310 VAL A C 1
ATOM 2395 O O . VAL A 1 310 ? -22.109 -19.094 0.846 1 87.88 310 VAL A O 1
ATOM 2398 N N . ALA A 1 311 ? -23.938 -19.234 -0.433 1 89.25 311 ALA A N 1
ATOM 2399 C CA . ALA A 1 311 ? -24.719 -18.344 0.412 1 89.25 311 ALA A CA 1
ATOM 2400 C C . ALA A 1 311 ? -25.562 -19.125 1.41 1 89.25 311 ALA A C 1
ATOM 2402 O O . ALA A 1 311 ? -26.062 -18.578 2.391 1 89.25 311 ALA A O 1
ATOM 2403 N N . GLU A 1 312 ? -25.641 -20.422 1.203 1 86.44 312 GLU A N 1
ATOM 2404 C CA . GLU A 1 312 ? -26.547 -21.25 2.01 1 86.44 312 GLU A CA 1
ATOM 2405 C C . GLU A 1 312 ? -26.188 -21.156 3.492 1 86.44 312 GLU A C 1
ATOM 2407 O O . GLU A 1 312 ? -25.062 -21.422 3.887 1 86.44 312 GLU A O 1
ATOM 2412 N N . GLY A 1 313 ? -27.109 -20.719 4.277 1 86.12 313 GLY A N 1
ATOM 2413 C CA . GLY A 1 313 ? -26.953 -20.641 5.719 1 86.12 313 GLY A CA 1
ATOM 2414 C C . GLY A 1 313 ? -26.438 -19.281 6.18 1 86.12 313 GLY A C 1
ATOM 2415 O O . GLY A 1 313 ? -26.469 -18.969 7.375 1 86.12 313 GLY A O 1
ATOM 2416 N N . HIS A 1 314 ? -25.922 -18.562 5.246 1 90.31 314 HIS A N 1
ATOM 2417 C CA . HIS A 1 314 ? -25.359 -17.25 5.586 1 90.31 314 HIS A CA 1
ATOM 2418 C C . HIS A 1 314 ? -25.766 -16.188 4.57 1 90.31 314 HIS A C 1
ATOM 2420 O O . HIS A 1 314 ? -24.938 -15.398 4.125 1 90.31 314 HIS A O 1
ATOM 2426 N N . GLU A 1 315 ? -26.938 -16.172 4.227 1 92.5 315 GLU A N 1
ATOM 2427 C CA . GLU A 1 315 ? -27.453 -15.305 3.166 1 92.5 315 GLU A CA 1
ATOM 2428 C C . GLU A 1 315 ? -27.344 -13.836 3.557 1 92.5 315 GLU A C 1
ATOM 2430 O O . GLU A 1 315 ? -27.125 -12.977 2.703 1 92.5 315 GLU A O 1
ATOM 2435 N N . GLU A 1 316 ? -27.391 -13.555 4.789 1 90.62 316 GLU A N 1
ATOM 2436 C CA . GLU A 1 316 ? -27.375 -12.18 5.262 1 90.62 316 GLU A CA 1
ATOM 2437 C C . GLU A 1 316 ? -26.031 -11.508 4.965 1 90.62 316 GLU A C 1
ATOM 2439 O O . GLU A 1 316 ? -25.984 -10.312 4.684 1 90.62 316 GLU A O 1
ATOM 2444 N N . VAL A 1 317 ? -25.047 -12.312 5.078 1 94.06 317 VAL A N 1
ATOM 2445 C CA . VAL A 1 317 ? -23.703 -11.773 4.871 1 94.06 317 VAL A CA 1
ATOM 2446 C C . VAL A 1 317 ? -23.453 -11.586 3.379 1 94.06 317 VAL A C 1
ATOM 2448 O O . VAL A 1 317 ? -22.75 -10.648 2.979 1 94.06 317 VAL A O 1
ATOM 2451 N N . VAL A 1 318 ? -24.062 -12.398 2.555 1 95.88 318 VAL A N 1
ATOM 2452 C CA . VAL A 1 318 ? -23.844 -12.383 1.112 1 95.88 318 VAL A CA 1
ATOM 2453 C C . VAL A 1 318 ? -24.781 -11.367 0.457 1 95.88 318 VAL A C 1
ATOM 2455 O O . VAL A 1 318 ? -24.531 -10.914 -0.664 1 95.88 318 VAL A O 1
ATOM 2458 N N . GLU A 1 319 ? -25.797 -11 1.164 1 94.69 319 GLU A N 1
ATOM 2459 C CA . GLU A 1 319 ? -26.75 -10.031 0.62 1 94.69 319 GLU A CA 1
ATOM 2460 C C . GLU A 1 319 ? -26.031 -8.773 0.141 1 94.69 319 GLU A C 1
ATOM 2462 O O . GLU A 1 319 ? -25.188 -8.227 0.847 1 94.69 319 GLU A O 1
ATOM 2467 N N . GLY A 1 320 ? -26.375 -8.367 -1.065 1 95.5 320 GLY A N 1
ATOM 2468 C CA . GLY A 1 320 ? -25.781 -7.168 -1.63 1 95.5 320 GLY A CA 1
ATOM 2469 C C . GLY A 1 320 ? -24.562 -7.457 -2.492 1 95.5 320 GLY A C 1
ATOM 2470 O O . GLY A 1 320 ? -24.078 -6.574 -3.197 1 95.5 320 GLY A O 1
ATOM 2471 N N . ALA A 1 321 ? -24.125 -8.711 -2.471 1 97.38 321 ALA A N 1
ATOM 2472 C CA . ALA A 1 321 ? -22.953 -9.086 -3.268 1 97.38 321 ALA A CA 1
ATOM 2473 C C . ALA A 1 321 ? -23.234 -8.906 -4.758 1 97.38 321 ALA A C 1
ATOM 2475 O O . ALA A 1 321 ? -24.359 -9.133 -5.223 1 97.38 321 ALA A O 1
ATOM 2476 N N . ILE A 1 322 ? -22.25 -8.414 -5.445 1 97.75 322 ILE A N 1
ATOM 2477 C CA . ILE A 1 322 ? -22.297 -8.297 -6.898 1 97.75 322 ILE A CA 1
ATOM 2478 C C . ILE A 1 322 ? -21.25 -9.211 -7.52 1 97.75 322 ILE A C 1
ATOM 2480 O O . ILE A 1 322 ? -20.062 -9.109 -7.199 1 97.75 322 ILE A O 1
ATOM 2484 N N . THR A 1 323 ? -21.656 -10.102 -8.359 1 97.38 323 THR A N 1
ATOM 2485 C CA . THR A 1 323 ? -20.719 -11.07 -8.93 1 97.38 323 THR A CA 1
ATOM 2486 C C . THR A 1 323 ? -20.766 -11.023 -10.453 1 97.38 323 THR A C 1
ATOM 2488 O O . THR A 1 323 ? -21.734 -10.555 -11.047 1 97.38 323 THR A O 1
ATOM 2491 N N . VAL A 1 324 ? -19.641 -11.359 -11.023 1 96.69 324 VAL A N 1
ATOM 2492 C CA . VAL A 1 324 ? -19.484 -11.43 -12.469 1 96.69 324 VAL A CA 1
ATOM 2493 C C . VAL A 1 324 ? -19.484 -12.891 -12.922 1 96.69 324 VAL A C 1
ATOM 2495 O O . VAL A 1 324 ? -18.703 -13.703 -12.422 1 96.69 324 VAL A O 1
ATOM 2498 N N . SER A 1 325 ? -20.344 -13.25 -13.781 1 94.75 325 SER A N 1
ATOM 2499 C CA . SER A 1 325 ? -20.469 -14.617 -14.281 1 94.75 325 SER A CA 1
ATOM 2500 C C . SER A 1 325 ? -20.516 -14.648 -15.805 1 94.75 325 SER A C 1
ATOM 2502 O O . SER A 1 325 ? -21.094 -13.75 -16.422 1 94.75 325 SER A O 1
ATOM 2504 N N . PRO A 1 326 ? -19.875 -15.68 -16.344 1 94 326 PRO A N 1
ATOM 2505 C CA . PRO A 1 326 ? -20.109 -15.836 -17.781 1 94 326 PRO A CA 1
ATOM 2506 C C . PRO A 1 326 ? -21.594 -15.914 -18.141 1 94 326 PRO A C 1
ATOM 2508 O O . PRO A 1 326 ? -22.391 -16.484 -17.375 1 94 326 PRO A O 1
ATOM 2511 N N . MET A 1 327 ? -21.953 -15.32 -19.219 1 91.69 327 MET A N 1
ATOM 2512 C CA . MET A 1 327 ? -23.359 -15.258 -19.625 1 91.69 327 MET A CA 1
ATOM 2513 C C . MET A 1 327 ? -23.891 -16.641 -19.922 1 91.69 327 MET A C 1
ATOM 2515 O O . MET A 1 327 ? -23.375 -17.344 -20.797 1 91.69 327 MET A O 1
ATOM 2519 N N . VAL A 1 328 ? -24.922 -17.016 -19.125 1 89.44 328 VAL A N 1
ATOM 2520 C CA . VAL A 1 328 ? -25.469 -18.359 -19.203 1 89.44 328 VAL A CA 1
ATOM 2521 C C . VAL A 1 328 ? -26.781 -18.344 -19.969 1 89.44 328 VAL A C 1
ATOM 2523 O O . VAL A 1 328 ? -27.578 -17.406 -19.844 1 89.44 328 VAL A O 1
ATOM 2526 N N . GLN A 1 329 ? -26.906 -19.297 -20.812 1 87.44 329 GLN A N 1
ATOM 2527 C CA . GLN A 1 329 ? -28.172 -19.578 -21.484 1 87.44 329 GLN A CA 1
ATOM 2528 C C . GLN A 1 329 ? -28.688 -20.969 -21.141 1 87.44 329 GLN A C 1
ATOM 2530 O O . GLN A 1 329 ? -27.906 -21.891 -20.891 1 87.44 329 GLN A O 1
ATOM 2535 N N . GLU A 1 330 ? -29.953 -21.094 -21.125 1 87.69 330 GLU A N 1
ATOM 2536 C CA . GLU A 1 330 ? -30.547 -22.391 -20.812 1 87.69 330 GLU A CA 1
ATOM 2537 C C . GLU A 1 330 ? -30.391 -23.359 -22 1 87.69 330 GLU A C 1
ATOM 2539 O O . GLU A 1 330 ? -30.5 -22.953 -23.156 1 87.69 330 GLU A O 1
ATOM 2544 N N . LEU A 1 331 ? -30.016 -24.547 -21.594 1 91.5 331 LEU A N 1
ATOM 2545 C CA . LEU A 1 331 ? -29.922 -25.594 -22.609 1 91.5 331 LEU A CA 1
ATOM 2546 C C . LEU A 1 331 ? -31.297 -26.141 -22.953 1 91.5 331 LEU A C 1
ATOM 2548 O O . LEU A 1 331 ? -31.938 -26.812 -22.141 1 91.5 331 LEU A O 1
ATOM 2552 N N . SER A 1 332 ? -31.734 -25.906 -24.188 1 89.56 332 SER A N 1
ATOM 2553 C CA . SER A 1 332 ? -33.094 -26.25 -24.625 1 89.56 332 SER A CA 1
ATOM 2554 C C . SER A 1 332 ? -33.312 -27.75 -24.516 1 89.56 332 SER A C 1
ATOM 2556 O O . SER A 1 332 ? -32.562 -28.547 -25.047 1 89.56 332 SER A O 1
ATOM 2558 N N . GLY A 1 333 ? -34.375 -28.172 -23.766 1 91.56 333 GLY A N 1
ATOM 2559 C CA . GLY A 1 333 ? -34.812 -29.547 -23.703 1 91.56 333 GLY A CA 1
ATOM 2560 C C . GLY A 1 333 ? -34.125 -30.344 -22.594 1 91.56 333 GLY A C 1
ATOM 2561 O O . GLY A 1 333 ? -34.531 -31.453 -22.281 1 91.56 333 GLY A O 1
ATOM 2562 N N . PHE A 1 334 ? -33.125 -29.812 -22.062 1 94.62 334 PHE A N 1
ATOM 2563 C CA . PHE A 1 334 ? -32.344 -30.562 -21.078 1 94.62 334 PHE A CA 1
ATOM 2564 C C . PHE A 1 334 ? -33.125 -30.75 -19.797 1 94.62 334 PHE A C 1
ATOM 2566 O O . PHE A 1 334 ? -33.031 -31.812 -19.172 1 94.62 334 PHE A O 1
ATOM 2573 N N . ASP A 1 335 ? -33.875 -29.766 -19.375 1 92.81 335 ASP A N 1
ATOM 2574 C CA . ASP A 1 335 ? -34.625 -29.844 -18.141 1 92.81 335 ASP A CA 1
ATOM 2575 C C . ASP A 1 335 ? -35.625 -31.016 -18.172 1 92.81 335 ASP A C 1
ATOM 2577 O O . ASP A 1 335 ? -35.719 -31.766 -17.203 1 92.81 335 ASP A O 1
ATOM 2581 N N . ARG A 1 336 ? -36.25 -31.109 -19.25 1 92.25 336 ARG A N 1
ATOM 2582 C CA . ARG A 1 336 ? -37.188 -32.219 -19.406 1 92.25 336 ARG A CA 1
ATOM 2583 C C . ARG A 1 336 ? -36.469 -33.562 -19.438 1 92.25 336 ARG A C 1
ATOM 2585 O O . ARG A 1 336 ? -36.906 -34.5 -18.812 1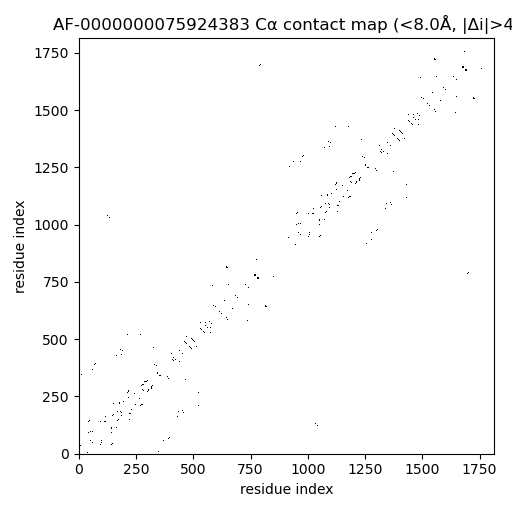 92.25 336 ARG A O 1
ATOM 2592 N N . HIS A 1 337 ? -35.406 -33.594 -20.141 1 93.69 337 HIS A N 1
ATOM 2593 C CA . HIS A 1 337 ? -34.625 -34.812 -20.234 1 93.69 337 HIS A CA 1
ATOM 2594 C C . HIS A 1 337 ? -34.094 -35.219 -18.859 1 93.69 337 HIS A C 1
ATOM 2596 O O . HIS A 1 337 ? -34.25 -36.375 -18.453 1 93.69 337 HIS A O 1
ATOM 2602 N N . PHE A 1 338 ? -33.594 -34.312 -18.156 1 94.88 338 PHE A N 1
ATOM 2603 C CA . PHE A 1 338 ? -32.969 -34.594 -16.859 1 94.88 338 PHE A CA 1
ATOM 2604 C C . PHE A 1 338 ? -34 -35.031 -15.844 1 94.88 338 PHE A C 1
ATOM 2606 O O . PHE A 1 338 ? -33.75 -35.906 -15 1 94.88 338 PHE A O 1
ATOM 2613 N N . SER A 1 339 ? -35.219 -34.438 -15.914 1 92 339 SER A N 1
ATOM 2614 C CA . SER A 1 339 ? -36.281 -34.781 -14.969 1 92 339 SER A CA 1
ATOM 2615 C C . SER A 1 339 ? -36.781 -36.188 -15.188 1 92 339 SER A C 1
ATOM 2617 O O . SER A 1 339 ? -37.375 -36.812 -14.281 1 92 339 SER A O 1
ATOM 2619 N N . GLN A 1 340 ? -36.5 -36.781 -16.312 1 91.12 340 GLN A N 1
ATOM 2620 C CA . GLN A 1 340 ? -37 -38.094 -16.641 1 91.12 340 GLN A CA 1
ATOM 2621 C C . GLN A 1 340 ? -35.969 -39.188 -16.328 1 91.12 340 GLN A C 1
ATOM 2623 O O . GLN A 1 340 ? -36.281 -40.375 -16.391 1 91.12 340 GLN A O 1
ATOM 2628 N N . LEU A 1 341 ? -34.812 -38.812 -15.953 1 93.25 341 LEU A N 1
ATOM 2629 C CA . LEU A 1 341 ? -33.75 -39.781 -15.703 1 93.25 341 LEU A CA 1
ATOM 2630 C C . LEU A 1 341 ? -33.969 -40.469 -14.375 1 93.25 341 LEU A C 1
ATOM 2632 O O . LEU A 1 341 ? -34.375 -39.844 -13.391 1 93.25 341 LEU A O 1
ATOM 2636 N N . THR A 1 342 ? -33.812 -41.719 -14.359 1 90.12 342 THR A N 1
ATOM 2637 C CA . THR A 1 342 ? -33.812 -42.594 -13.18 1 90.12 342 THR A CA 1
ATOM 2638 C C . THR A 1 342 ? -32.625 -43.531 -13.18 1 90.12 342 THR A C 1
ATOM 2640 O O . THR A 1 342 ? -31.984 -43.719 -14.211 1 90.12 342 THR A O 1
ATOM 2643 N N . PRO A 1 343 ? -32.25 -44.062 -12.016 1 88.81 343 PRO A N 1
ATOM 2644 C CA . PRO A 1 343 ? -31.109 -44.969 -11.984 1 88.81 343 PRO A CA 1
ATOM 2645 C C . PRO A 1 343 ? -31.312 -46.188 -12.883 1 88.81 343 PRO A C 1
ATOM 2647 O O . PRO A 1 343 ? -30.328 -46.75 -13.375 1 88.81 343 PRO A O 1
ATOM 2650 N N . ASP A 1 344 ? -32.5 -46.531 -13.281 1 85.38 344 ASP A N 1
ATOM 2651 C CA . ASP A 1 344 ? -32.781 -47.719 -14.086 1 85.38 344 ASP A CA 1
ATOM 2652 C C . ASP A 1 344 ? -32.625 -47.438 -15.578 1 85.38 344 ASP A C 1
ATOM 2654 O O . ASP A 1 344 ? -32.25 -48.312 -16.344 1 85.38 344 ASP A O 1
ATOM 2658 N N . ASN A 1 345 ? -32.875 -46.219 -15.93 1 88.38 345 ASN A N 1
ATOM 2659 C CA . ASN A 1 345 ? -32.844 -45.938 -17.359 1 88.38 345 ASN A CA 1
ATOM 2660 C C . ASN A 1 345 ? -31.562 -45.188 -17.734 1 88.38 345 ASN A C 1
ATOM 2662 O O . ASN A 1 345 ? -31.406 -44.75 -18.891 1 88.38 345 ASN A O 1
ATOM 2666 N N . ASN A 1 346 ? -30.719 -44.969 -16.859 1 90.25 346 ASN A N 1
ATOM 2667 C CA . ASN A 1 346 ? -29.484 -44.219 -17.125 1 90.25 346 ASN A CA 1
ATOM 2668 C C . ASN A 1 346 ? -28.25 -45.094 -16.906 1 90.25 346 ASN A C 1
ATOM 2670 O O . ASN A 1 346 ? -27.453 -44.812 -16 1 90.25 346 ASN A O 1
ATOM 2674 N N . ALA A 1 347 ? -27.984 -45.906 -17.734 1 86.12 347 ALA A N 1
ATOM 2675 C CA . ALA A 1 347 ? -26.891 -46.875 -17.609 1 86.12 347 ALA A CA 1
ATOM 2676 C C . ALA A 1 347 ? -25.578 -46.25 -18.047 1 86.12 347 ALA A C 1
ATOM 2678 O O . ALA A 1 347 ? -24.5 -46.688 -17.641 1 86.12 347 ALA A O 1
ATOM 2679 N N . LEU A 1 348 ? -25.641 -45.219 -18.75 1 91.06 348 LEU A N 1
ATOM 2680 C CA . LEU A 1 348 ? -24.438 -44.625 -19.312 1 91.06 348 LEU A CA 1
ATOM 2681 C C . LEU A 1 348 ? -23.656 -43.875 -18.25 1 91.06 348 LEU A C 1
ATOM 2683 O O . LEU A 1 348 ? -22.438 -43.75 -18.328 1 91.06 348 LEU A O 1
ATOM 2687 N N . ASN A 1 349 ? -24.391 -43.281 -17.344 1 94.62 349 ASN A N 1
ATOM 2688 C CA . ASN A 1 349 ? -23.734 -42.562 -16.266 1 94.62 349 ASN A CA 1
ATOM 2689 C C . ASN A 1 349 ? -23.578 -43.406 -15.016 1 94.62 349 ASN A C 1
ATOM 2691 O O . ASN A 1 349 ? -24.516 -43.562 -14.227 1 94.62 349 ASN A O 1
ATOM 2695 N N . PRO A 1 350 ? -22.375 -43.875 -14.797 1 92.38 350 PRO A N 1
ATOM 2696 C CA . PRO A 1 350 ? -22.156 -44.781 -13.688 1 92.38 350 PRO A CA 1
ATOM 2697 C C . PRO A 1 350 ? -22.281 -44.125 -12.32 1 92.38 350 PRO A C 1
ATOM 2699 O O . PRO A 1 350 ? -22.422 -44.781 -11.297 1 92.38 350 PRO A O 1
ATOM 2702 N N . TRP A 1 351 ? -22.266 -42.844 -12.227 1 93.56 351 TRP A N 1
ATOM 2703 C CA . TRP A 1 351 ? -22.297 -42.125 -10.961 1 93.56 351 TRP A CA 1
ATOM 2704 C C . TRP A 1 351 ? -23.719 -41.688 -10.625 1 93.56 351 TRP A C 1
ATOM 2706 O O . TRP A 1 351 ? -23.984 -41.188 -9.523 1 93.56 351 TRP A O 1
ATOM 2716 N N . PHE A 1 352 ? -24.688 -41.906 -11.508 1 92.5 352 PHE A N 1
ATOM 2717 C CA . PHE A 1 352 ? -26.047 -41.406 -11.367 1 92.5 352 PHE A CA 1
ATOM 2718 C C . PHE A 1 352 ? -26.734 -42.031 -10.164 1 92.5 352 PHE A C 1
ATOM 2720 O O . PHE A 1 352 ? -27.484 -41.344 -9.445 1 92.5 352 PHE A O 1
ATOM 2727 N N . PRO A 1 353 ? -26.547 -43.344 -9.93 1 89.19 353 PRO A N 1
ATOM 2728 C CA . PRO A 1 353 ? -27.188 -43.906 -8.734 1 89.19 353 PRO A CA 1
ATOM 2729 C C . PRO A 1 353 ? -26.719 -43.25 -7.441 1 89.19 353 PRO A C 1
ATOM 2731 O O . PRO A 1 353 ? -27.516 -43.031 -6.539 1 89.19 353 PRO A O 1
ATOM 2734 N N . GLU A 1 354 ? -25.406 -43.062 -7.398 1 89.88 354 GLU A N 1
ATOM 2735 C CA . GLU A 1 354 ? -24.875 -42.344 -6.23 1 89.88 354 GLU A CA 1
ATOM 2736 C C . GLU A 1 354 ? -25.484 -40.969 -6.102 1 89.88 354 GLU A C 1
ATOM 2738 O O . GLU A 1 354 ? -25.766 -40.5 -4.992 1 89.88 354 GLU A O 1
ATOM 2743 N N . TYR A 1 355 ? -25.656 -40.281 -7.211 1 92 355 TYR A N 1
ATOM 2744 C CA . TYR A 1 355 ? -26.25 -38.969 -7.246 1 92 355 TYR A CA 1
ATOM 2745 C C . TYR A 1 355 ? -27.688 -39 -6.75 1 92 355 TYR A C 1
ATOM 2747 O O . TYR A 1 355 ? -28.109 -38.125 -5.977 1 92 355 TYR A O 1
ATOM 2755 N N . TRP A 1 356 ? -28.375 -39.969 -7.176 1 90.19 356 TRP A N 1
ATOM 2756 C CA . TRP A 1 356 ? -29.766 -40.156 -6.781 1 90.19 356 TRP A CA 1
ATOM 2757 C C . TRP A 1 356 ? -29.891 -40.375 -5.273 1 90.19 356 TRP A C 1
ATOM 2759 O O . TRP A 1 356 ? -30.781 -39.844 -4.629 1 90.19 356 TRP A O 1
ATOM 2769 N N . GLU A 1 357 ? -28.969 -41.156 -4.754 1 89.81 357 GLU A N 1
ATOM 2770 C CA . GLU A 1 357 ? -28.938 -41.406 -3.316 1 89.81 357 GLU A CA 1
ATOM 2771 C C . GLU A 1 357 ? -28.703 -40.125 -2.529 1 89.81 357 GLU A C 1
ATOM 2773 O O . GLU A 1 357 ? -29.359 -39.875 -1.511 1 89.81 357 GLU A O 1
ATOM 2778 N N . ALA A 1 358 ? -27.766 -39.375 -3.066 1 87.88 358 ALA A N 1
ATOM 2779 C CA . ALA A 1 358 ? -27.391 -38.156 -2.369 1 87.88 358 ALA A CA 1
ATOM 2780 C C . ALA A 1 358 ? -28.516 -37.125 -2.412 1 87.88 358 ALA A C 1
ATOM 2782 O O . ALA A 1 358 ? -28.75 -36.375 -1.442 1 87.88 358 ALA A O 1
ATOM 2783 N N . LYS A 1 359 ? -29.219 -37 -3.516 1 87.62 359 LYS A N 1
ATOM 2784 C CA . LYS A 1 359 ? -30.25 -36 -3.707 1 87.62 359 LYS A CA 1
ATOM 2785 C C . LYS A 1 359 ? -31.5 -36.344 -2.896 1 87.62 359 LYS A C 1
ATOM 2787 O O . LYS A 1 359 ? -32.125 -35.438 -2.324 1 87.62 359 LYS A O 1
ATOM 2792 N N . PHE A 1 360 ? -31.875 -37.594 -2.801 1 87.88 360 PHE A N 1
ATOM 2793 C CA . PHE A 1 360 ? -33.125 -38 -2.168 1 87.88 360 PHE A CA 1
ATOM 2794 C C . PHE A 1 360 ? -32.875 -38.656 -0.813 1 87.88 360 PHE A C 1
ATOM 2796 O O . PHE A 1 360 ? -33.812 -39.062 -0.127 1 87.88 360 PHE A O 1
ATOM 2803 N N . GLN A 1 361 ? -31.625 -38.812 -0.43 1 86.69 361 GLN A N 1
ATOM 2804 C CA . GLN A 1 361 ? -31.219 -39.375 0.865 1 86.69 361 GLN A CA 1
ATOM 2805 C C . GLN A 1 361 ? -31.797 -40.75 1.081 1 86.69 361 GLN A C 1
ATOM 2807 O O . GLN A 1 361 ? -32.438 -41.031 2.102 1 86.69 361 GLN A O 1
ATOM 2812 N N . CYS A 1 362 ? -31.609 -41.5 0.124 1 87 362 CYS A N 1
ATOM 2813 C CA . CYS A 1 362 ? -32.062 -42.875 0.164 1 87 362 CYS A CA 1
ATOM 2814 C C . CYS A 1 362 ? -31.062 -43.812 -0.5 1 87 362 CYS A C 1
ATOM 2816 O O . CYS A 1 362 ? -30.047 -43.344 -1.03 1 87 362 CYS A O 1
ATOM 2818 N N . ALA A 1 363 ? -31.219 -45.125 -0.302 1 86.94 363 ALA A N 1
ATOM 2819 C CA . ALA A 1 363 ? -30.234 -46.094 -0.776 1 86.94 363 ALA A CA 1
ATOM 2820 C C . ALA A 1 363 ? -30.703 -46.812 -2.045 1 86.94 363 ALA A C 1
ATOM 2822 O O . ALA A 1 363 ? -31.859 -47.219 -2.133 1 86.94 363 ALA A O 1
ATOM 2823 N N . VAL A 1 364 ? -29.969 -46.688 -3.074 1 82.06 364 VAL A N 1
ATOM 2824 C CA . VAL A 1 364 ? -30.234 -47.438 -4.305 1 82.06 364 VAL A CA 1
ATOM 2825 C C . VAL A 1 364 ? -29.219 -48.562 -4.469 1 82.06 364 VAL A C 1
ATOM 2827 O O . VAL A 1 364 ? -29.578 -49.688 -4.832 1 82.06 364 VAL A O 1
ATOM 2830 N N . GLN A 1 365 ? -27.938 -48.156 -4.328 1 73.25 365 GLN A N 1
ATOM 2831 C CA . GLN A 1 365 ? -26.812 -49.094 -4.43 1 73.25 365 GLN A CA 1
ATOM 2832 C C . GLN A 1 365 ? -25.797 -48.844 -3.318 1 73.25 365 GLN A C 1
ATOM 2834 O O . GLN A 1 365 ? -25.812 -47.781 -2.676 1 73.25 365 GLN A O 1
ATOM 2839 N N . GLU A 1 366 ? -25.172 -49.906 -3.006 1 63.84 366 GLU A N 1
ATOM 2840 C CA . GLU A 1 366 ? -24.125 -49.75 -1.986 1 63.84 366 GLU A CA 1
ATOM 2841 C C . GLU A 1 366 ? -23 -48.844 -2.49 1 63.84 366 GLU A C 1
ATOM 2843 O O . GLU A 1 366 ? -22.172 -49.281 -3.297 1 63.84 366 GLU A O 1
ATOM 2848 N N . THR A 1 367 ? -23.172 -47.594 -2.32 1 71 367 THR A N 1
ATOM 2849 C CA . THR A 1 367 ? -22.062 -46.656 -2.598 1 71 367 THR A CA 1
ATOM 2850 C C . THR A 1 367 ? -21.312 -46.344 -1.317 1 71 367 THR A C 1
ATOM 2852 O O . THR A 1 367 ? -21.906 -45.938 -0.319 1 71 367 THR A O 1
ATOM 2855 N N . PRO A 1 368 ? -20.062 -46.562 -1.404 1 70.56 368 PRO A N 1
ATOM 2856 C CA . PRO A 1 368 ? -19.281 -46.469 -0.166 1 70.56 368 PRO A CA 1
ATOM 2857 C C . PRO A 1 368 ? -19.422 -45.125 0.523 1 70.56 368 PRO A C 1
ATOM 2859 O O . PRO A 1 368 ? -19.516 -45.062 1.751 1 70.56 368 PRO A O 1
ATOM 2862 N N . PHE A 1 369 ? -19.562 -44.094 -0.185 1 76.06 369 PHE A N 1
ATOM 2863 C CA . PHE A 1 369 ? -19.594 -42.812 0.462 1 76.06 369 PHE A CA 1
ATOM 2864 C C . PHE A 1 369 ? -20.953 -42.531 1.077 1 76.06 369 PHE A C 1
ATOM 2866 O O . PHE A 1 369 ? -21.062 -41.781 2.061 1 76.06 369 PHE A O 1
ATOM 2873 N N . ASN A 1 370 ? -22.156 -43.125 0.584 1 76.81 370 ASN A N 1
ATOM 2874 C CA . ASN A 1 370 ? -23.516 -42.906 1.065 1 76.81 370 ASN A CA 1
ATOM 2875 C C . ASN A 1 370 ? -24 -44.125 1.873 1 76.81 370 ASN A C 1
ATOM 2877 O O . ASN A 1 370 ? -25.203 -44.406 1.881 1 76.81 370 ASN A O 1
ATOM 2881 N N . ASN A 1 371 ? -23.125 -44.75 2.553 1 76.81 371 ASN A N 1
ATOM 2882 C CA . ASN A 1 371 ? -23.484 -45.969 3.256 1 76.81 371 ASN A CA 1
ATOM 2883 C C . ASN A 1 371 ? -24.375 -45.688 4.465 1 76.81 371 ASN A C 1
ATOM 2885 O O . ASN A 1 371 ? -24.984 -46.594 5.023 1 76.81 371 ASN A O 1
ATOM 2889 N N . HIS A 1 372 ? -24.562 -44.469 4.77 1 80.69 372 HIS A N 1
ATOM 2890 C CA . HIS A 1 372 ? -25.359 -44.125 5.945 1 80.69 372 HIS A CA 1
ATOM 2891 C C . HIS A 1 372 ? -26.844 -44.094 5.621 1 80.69 372 HIS A C 1
ATOM 2893 O O . HIS A 1 372 ? -27.688 -44.125 6.523 1 80.69 372 HIS A O 1
ATOM 2899 N N . PHE A 1 373 ? -27.156 -44 4.309 1 81.5 373 PHE A N 1
ATOM 2900 C CA . PHE A 1 373 ? -28.562 -44.031 3.924 1 81.5 373 PHE A CA 1
ATOM 2901 C C . PHE A 1 373 ? -29.109 -45.469 4 1 81.5 373 PHE A C 1
ATOM 2903 O O . PHE A 1 373 ? -28.578 -46.375 3.359 1 81.5 373 PHE A O 1
ATOM 2910 N N . ARG A 1 374 ? -30.203 -45.75 4.801 1 78.5 374 ARG A N 1
ATOM 2911 C CA . ARG A 1 374 ? -30.688 -47.094 5.059 1 78.5 374 ARG A CA 1
ATOM 2912 C C . ARG A 1 374 ? -32.031 -47.344 4.352 1 78.5 374 ARG A C 1
ATOM 2914 O O . ARG A 1 374 ? -32.375 -48.469 4.055 1 78.5 374 ARG A O 1
ATOM 2921 N N . LEU A 1 375 ? -32.719 -46.219 4.074 1 82.38 375 LEU A N 1
ATOM 2922 C CA . LEU A 1 375 ? -34.031 -46.375 3.486 1 82.38 375 LEU A CA 1
ATOM 2923 C C . LEU A 1 375 ? -33.938 -46.531 1.974 1 82.38 375 LEU A C 1
ATOM 2925 O O . LEU A 1 375 ? -33.156 -45.844 1.318 1 82.38 375 LEU A O 1
ATOM 2929 N N . TRP A 1 376 ? -34.625 -47.594 1.522 1 81.06 376 TRP A N 1
ATOM 2930 C CA . TRP A 1 376 ? -34.656 -47.844 0.085 1 81.06 376 TRP A CA 1
ATOM 2931 C C . TRP A 1 376 ? -35.281 -46.688 -0.666 1 81.06 376 TRP A C 1
ATOM 2933 O O . TRP A 1 376 ? -36.281 -46.094 -0.207 1 81.06 376 TRP A O 1
ATOM 2943 N N . CYS A 1 377 ? -34.656 -46.312 -1.819 1 76.75 377 CYS A N 1
ATOM 2944 C CA . CYS A 1 377 ? -35.125 -45.188 -2.629 1 76.75 377 CYS A CA 1
ATOM 2945 C C . CYS A 1 377 ? -36.094 -45.656 -3.701 1 76.75 377 CYS A C 1
ATOM 2947 O O . CYS A 1 377 ? -35.719 -46.344 -4.637 1 76.75 377 CYS A O 1
ATOM 2949 N N . PRO A 1 378 ? -37.438 -45.344 -3.598 1 73.12 378 PRO A N 1
ATOM 2950 C CA . PRO A 1 378 ? -38.344 -45.688 -4.703 1 73.12 378 PRO A CA 1
ATOM 2951 C C . PRO A 1 378 ? -38.062 -44.844 -5.953 1 73.12 378 PRO A C 1
ATOM 2953 O O . PRO A 1 378 ? -37.719 -43.656 -5.852 1 73.12 378 PRO A O 1
ATOM 2956 N N . SER A 1 379 ? -37.75 -45.406 -7.129 1 68.25 379 SER A N 1
ATOM 2957 C CA . SER A 1 379 ? -37.531 -44.688 -8.367 1 68.25 379 SER A CA 1
ATOM 2958 C C . SER A 1 379 ? -38.812 -43.969 -8.812 1 68.25 379 SER A C 1
ATOM 2960 O O . SER A 1 379 ? -38.75 -42.938 -9.484 1 68.25 379 SER A O 1
ATOM 2962 N N . GLY A 1 380 ? -40 -44.406 -8.375 1 68.31 380 GLY A N 1
ATOM 2963 C CA . GLY A 1 380 ? -41.281 -43.906 -8.859 1 68.31 380 GLY A CA 1
ATOM 2964 C C . GLY A 1 380 ? -41.719 -42.625 -8.156 1 68.31 380 GLY A C 1
ATOM 2965 O O . GLY A 1 380 ? -41.562 -42.5 -6.945 1 68.31 380 GLY A O 1
ATOM 2966 N N . GLY A 1 381 ? -42.031 -41.5 -8.938 1 69.25 381 GLY A N 1
ATOM 2967 C CA . GLY A 1 381 ? -42.656 -40.281 -8.43 1 69.25 381 GLY A CA 1
ATOM 2968 C C . GLY A 1 381 ? -41.656 -39.188 -8.109 1 69.25 381 GLY A C 1
ATOM 2969 O O . GLY A 1 381 ? -42.031 -38.031 -7.902 1 69.25 381 GLY A O 1
ATOM 2970 N N . LYS A 1 382 ? -40.312 -39.469 -8.055 1 80 382 LYS A N 1
ATOM 2971 C CA . LYS A 1 382 ? -39.344 -38.438 -7.734 1 80 382 LYS A CA 1
ATOM 2972 C C . LYS A 1 382 ? -38.719 -37.844 -9 1 80 382 LYS A C 1
ATOM 2974 O O . LYS A 1 382 ? -38.438 -38.594 -9.953 1 80 382 LYS A O 1
ATOM 2979 N N . ARG A 1 383 ? -38.719 -36.469 -9.062 1 84.31 383 ARG A N 1
ATOM 2980 C CA . ARG A 1 383 ? -38.156 -35.781 -10.219 1 84.31 383 ARG A CA 1
ATOM 2981 C C . ARG A 1 383 ? -37.031 -34.875 -9.805 1 84.31 383 ARG A C 1
ATOM 2983 O O . ARG A 1 383 ? -37.062 -34.25 -8.742 1 84.31 383 ARG A O 1
ATOM 2990 N N . LEU A 1 384 ? -35.969 -35 -10.633 1 88.25 384 LEU A N 1
ATOM 2991 C CA . LEU A 1 384 ? -34.812 -34.156 -10.414 1 88.25 384 LEU A CA 1
ATOM 2992 C C . LEU A 1 384 ? -34.906 -32.875 -11.219 1 88.25 384 LEU A C 1
ATOM 2994 O O . LEU A 1 384 ? -35.438 -32.875 -12.328 1 88.25 384 LEU A O 1
ATOM 2998 N N . ARG A 1 385 ? -34.5 -31.781 -10.68 1 84 385 ARG A N 1
ATOM 2999 C CA . ARG A 1 385 ? -34.375 -30.5 -11.383 1 84 385 ARG A CA 1
ATOM 3000 C C . ARG A 1 385 ? -32.906 -30.047 -11.383 1 84 385 ARG A C 1
ATOM 3002 O O . ARG A 1 385 ? -32.25 -30.047 -10.344 1 84 385 ARG A O 1
ATOM 3009 N N . PRO A 1 386 ? -32.5 -29.75 -12.625 1 84.94 386 PRO A N 1
ATOM 3010 C CA . PRO A 1 386 ? -31.109 -29.281 -12.664 1 84.94 386 PRO A CA 1
ATOM 3011 C C . PRO A 1 386 ? -30.922 -27.938 -11.953 1 84.94 386 PRO A C 1
ATOM 3013 O O . PRO A 1 386 ? -31.797 -27.062 -12.031 1 84.94 386 PRO A O 1
ATOM 3016 N N . GLY A 1 387 ? -29.797 -27.844 -11.211 1 76.75 387 GLY A N 1
ATOM 3017 C CA . GLY A 1 387 ? -29.531 -26.625 -10.461 1 76.75 387 GLY A CA 1
ATOM 3018 C C . GLY A 1 387 ? -28.312 -25.875 -10.953 1 76.75 387 GLY A C 1
ATOM 3019 O O . GLY A 1 387 ? -28.156 -24.688 -10.672 1 76.75 387 GLY A O 1
ATOM 3020 N N . TYR A 1 388 ? -27.453 -26.547 -11.734 1 83.06 388 TYR A N 1
ATOM 3021 C CA . TYR A 1 388 ? -26.219 -25.906 -12.156 1 83.06 388 TYR A CA 1
ATOM 3022 C C . TYR A 1 388 ? -26.422 -25.078 -13.414 1 83.06 388 TYR A C 1
ATOM 3024 O O . TYR A 1 388 ? -27.094 -25.516 -14.352 1 83.06 388 TYR A O 1
ATOM 3032 N N . ARG A 1 389 ? -25.766 -23.906 -13.258 1 80.62 389 ARG A N 1
ATOM 3033 C CA . ARG A 1 389 ? -25.859 -22.984 -14.391 1 80.62 389 ARG A CA 1
ATOM 3034 C C . ARG A 1 389 ? -24.641 -23.109 -15.297 1 80.62 389 ARG A C 1
ATOM 3036 O O . ARG A 1 389 ? -23.578 -23.562 -14.867 1 80.62 389 ARG A O 1
ATOM 3043 N N . GLY A 1 390 ? -24.719 -23.125 -16.609 1 88 390 GLY A N 1
ATOM 3044 C CA . GLY A 1 390 ? -23.609 -23.062 -17.547 1 88 390 GLY A CA 1
ATOM 3045 C C . GLY A 1 390 ? -23.469 -24.328 -18.375 1 88 390 GLY A C 1
ATOM 3046 O O . GLY A 1 390 ? -22.359 -24.656 -18.828 1 88 390 GLY A O 1
ATOM 3047 N N . LEU A 1 391 ? -24.469 -25.109 -18.375 1 93.75 391 LEU A N 1
ATOM 3048 C CA . LEU A 1 391 ? -24.438 -26.359 -19.109 1 93.75 391 LEU A CA 1
ATOM 3049 C C . LEU A 1 391 ? -24.234 -26.109 -20.609 1 93.75 391 LEU A C 1
ATOM 3051 O O . LEU A 1 391 ? -23.766 -26.984 -21.328 1 93.75 391 LEU A O 1
ATOM 3055 N N . GLN A 1 392 ? -24.594 -24.953 -21.031 1 94.12 392 GLN A N 1
ATOM 3056 C CA . GLN A 1 392 ? -24.453 -24.641 -22.453 1 94.12 392 GLN A CA 1
ATOM 3057 C C . GLN A 1 392 ? -23 -24.672 -22.891 1 94.12 392 GLN A C 1
ATOM 3059 O O . GLN A 1 392 ? -22.703 -24.938 -24.047 1 94.12 392 GLN A O 1
ATOM 3064 N N . PHE A 1 393 ? -22.078 -24.359 -22 1 95.38 393 PHE A N 1
ATOM 3065 C CA . PHE A 1 393 ? -20.672 -24.344 -22.359 1 95.38 393 PHE A CA 1
ATOM 3066 C C . PHE A 1 393 ? -20.172 -25.734 -22.672 1 95.38 393 PHE A C 1
ATOM 3068 O O . PHE A 1 393 ? -19.266 -25.906 -23.5 1 95.38 393 PHE A O 1
ATOM 3075 N N . VAL A 1 394 ? -20.719 -26.734 -21.969 1 97.06 394 VAL A N 1
ATOM 3076 C CA . VAL A 1 394 ? -20.406 -28.125 -22.281 1 97.06 394 VAL A CA 1
ATOM 3077 C C . VAL A 1 394 ? -20.938 -28.469 -23.672 1 97.06 394 VAL A C 1
ATOM 3079 O O . VAL A 1 394 ? -20.266 -29.125 -24.469 1 97.06 394 VAL A O 1
ATOM 3082 N N . ARG A 1 395 ? -22.156 -28.047 -23.906 1 96.69 395 ARG A N 1
ATOM 3083 C CA . ARG A 1 395 ? -22.734 -28.234 -25.234 1 96.69 395 ARG A CA 1
ATOM 3084 C C . ARG A 1 395 ? -21.844 -27.625 -26.312 1 96.69 395 ARG A C 1
ATOM 3086 O O . ARG A 1 395 ? -21.578 -28.266 -27.328 1 96.69 395 ARG A O 1
ATOM 3093 N N . ASP A 1 396 ? -21.453 -26.453 -26.094 1 96.75 396 ASP A N 1
ATOM 3094 C CA . ASP A 1 396 ? -20.641 -25.734 -27.078 1 96.75 396 ASP A CA 1
ATOM 3095 C C . ASP A 1 396 ? -19.312 -26.453 -27.312 1 96.75 396 ASP A C 1
ATOM 3097 O O . ASP A 1 396 ? -18.797 -26.438 -28.438 1 96.75 396 ASP A O 1
ATOM 3101 N N . ALA A 1 397 ? -18.766 -27.031 -26.297 1 98.06 397 ALA A N 1
ATOM 3102 C CA . ALA A 1 397 ? -17.531 -27.781 -26.438 1 98.06 397 ALA A CA 1
ATOM 3103 C C . ALA A 1 397 ? -17.734 -29 -27.344 1 98.06 397 ALA A C 1
ATOM 3105 O O . ALA A 1 397 ? -16.906 -29.281 -28.219 1 98.06 397 ALA A O 1
ATOM 3106 N N . ALA A 1 398 ? -18.781 -29.719 -27.141 1 98.06 398 ALA A N 1
ATOM 3107 C CA . ALA A 1 398 ? -19.094 -30.891 -27.969 1 98.06 398 ALA A CA 1
ATOM 3108 C C . ALA A 1 398 ? -19.344 -30.469 -29.406 1 98.06 398 ALA A C 1
ATOM 3110 O O . ALA A 1 398 ? -18.859 -31.125 -30.344 1 98.06 398 ALA A O 1
ATOM 3111 N N . TYR A 1 399 ? -20.109 -29.422 -29.562 1 97.75 399 TYR A N 1
ATOM 3112 C CA . TYR A 1 399 ? -20.422 -28.938 -30.906 1 97.75 399 TYR A CA 1
ATOM 3113 C C . TYR A 1 399 ? -19.172 -28.438 -31.609 1 97.75 399 TYR A C 1
ATOM 3115 O O . TYR A 1 399 ? -19.047 -28.547 -32.844 1 97.75 399 TYR A O 1
ATOM 3123 N N . ALA A 1 400 ? -18.25 -27.844 -30.844 1 98 400 ALA A N 1
ATOM 3124 C CA . ALA A 1 400 ? -17 -27.422 -31.438 1 98 400 ALA A CA 1
ATOM 3125 C C . ALA A 1 400 ? -16.266 -28.594 -32.094 1 98 400 ALA A C 1
ATOM 3127 O O . ALA A 1 400 ? -15.82 -28.5 -33.25 1 98 400 ALA A O 1
ATOM 3128 N N . PHE A 1 401 ? -16.156 -29.703 -31.391 1 98 401 PHE A N 1
ATOM 3129 C CA . PHE A 1 401 ? -15.531 -30.891 -31.938 1 98 401 PHE A CA 1
ATOM 3130 C C . PHE A 1 401 ? -16.344 -31.438 -33.125 1 98 401 PHE A C 1
ATOM 3132 O O . PHE A 1 401 ? -15.781 -31.812 -34.156 1 98 401 PHE A O 1
ATOM 3139 N N . ALA A 1 402 ? -17.688 -31.516 -32.938 1 97.94 402 ALA A N 1
ATOM 3140 C CA . ALA A 1 402 ? -18.547 -32.094 -33.969 1 97.94 402 ALA A CA 1
ATOM 3141 C C . ALA A 1 402 ? -18.438 -31.312 -35.281 1 97.94 402 ALA A C 1
ATOM 3143 O O . ALA A 1 402 ? -18.297 -31.906 -36.344 1 97.94 402 ALA A O 1
ATOM 3144 N N . HIS A 1 403 ? -18.516 -30.031 -35.188 1 97.62 403 HIS A N 1
ATOM 3145 C CA . HIS A 1 403 ? -18.453 -29.219 -36.406 1 97.62 403 HIS A CA 1
ATOM 3146 C C . HIS A 1 403 ? -17.062 -29.234 -37 1 97.62 403 HIS A C 1
ATOM 3148 O O . HIS A 1 403 ? -16.906 -29.172 -38.219 1 97.62 403 HIS A O 1
ATOM 3154 N N . ALA A 1 404 ? -15.992 -29.219 -36.188 1 97.31 404 ALA A N 1
ATOM 3155 C CA . ALA A 1 404 ? -14.633 -29.344 -36.688 1 97.31 404 ALA A CA 1
ATOM 3156 C C . ALA A 1 404 ? -14.445 -30.656 -37.438 1 97.31 404 ALA A C 1
ATOM 3158 O O . ALA A 1 404 ? -13.859 -30.656 -38.531 1 97.31 404 ALA A O 1
ATOM 3159 N N . LEU A 1 405 ? -14.938 -31.75 -36.875 1 96.81 405 LEU A N 1
ATOM 3160 C CA . LEU A 1 405 ? -14.844 -33.062 -37.531 1 96.81 405 LEU A CA 1
ATOM 3161 C C . LEU A 1 405 ? -15.703 -33.125 -38.781 1 96.81 405 LEU A C 1
ATOM 3163 O O . LEU A 1 405 ? -15.344 -33.781 -39.75 1 96.81 405 LEU A O 1
ATOM 3167 N N . HIS A 1 406 ? -16.891 -32.438 -38.719 1 96.5 406 HIS A N 1
ATOM 3168 C CA . HIS A 1 406 ? -17.75 -32.375 -39.875 1 96.5 406 HIS A CA 1
ATOM 3169 C C . HIS A 1 406 ? -17.047 -31.672 -41.031 1 96.5 406 HIS A C 1
ATOM 3171 O O . HIS A 1 406 ? -17.109 -32.125 -42.188 1 96.5 406 HIS A O 1
ATOM 3177 N N . ASP A 1 407 ? -16.406 -30.562 -40.719 1 96.19 407 ASP A N 1
ATOM 3178 C CA . ASP A 1 407 ? -15.656 -29.844 -41.719 1 96.19 407 ASP A CA 1
ATOM 3179 C C . ASP A 1 407 ? -14.5 -30.672 -42.281 1 96.19 407 ASP A C 1
ATOM 3181 O O . ASP A 1 407 ? -14.203 -30.625 -43.469 1 96.19 407 ASP A O 1
ATOM 3185 N N . MET A 1 408 ? -13.852 -31.406 -41.438 1 95.94 408 MET A N 1
ATOM 3186 C CA . MET A 1 408 ? -12.789 -32.312 -41.844 1 95.94 408 MET A CA 1
ATOM 3187 C C . MET A 1 408 ? -13.328 -33.406 -42.781 1 95.94 408 MET A C 1
ATOM 3189 O O . MET A 1 408 ? -12.695 -33.719 -43.781 1 95.94 408 MET A O 1
ATOM 3193 N N . GLN A 1 409 ? -14.516 -33.938 -42.406 1 95.81 409 GLN A N 1
ATOM 3194 C CA . GLN A 1 409 ? -15.156 -34.938 -43.219 1 95.81 409 GLN A CA 1
ATOM 3195 C C . GLN A 1 409 ? -15.469 -34.406 -44.625 1 95.81 409 GLN A C 1
ATOM 3197 O O . GLN A 1 409 ? -15.195 -35.062 -45.625 1 95.81 409 GLN A O 1
ATOM 3202 N N . ARG A 1 410 ? -15.953 -33.25 -44.656 1 95.12 410 ARG A N 1
ATOM 3203 C CA . ARG A 1 410 ? -16.297 -32.625 -45.906 1 95.12 410 ARG A CA 1
ATOM 3204 C C . ARG A 1 410 ? -15.055 -32.375 -46.75 1 95.12 410 ARG A C 1
ATOM 3206 O O . ARG A 1 410 ? -15.055 -32.562 -47.969 1 95.12 410 ARG A O 1
ATOM 3213 N N . ASP A 1 411 ? -14.008 -31.969 -46.156 1 94.81 411 ASP A N 1
ATOM 3214 C CA . ASP A 1 411 ? -12.781 -31.578 -46.844 1 94.81 411 ASP A CA 1
ATOM 3215 C C . ASP A 1 411 ? -11.992 -32.812 -47.312 1 94.81 411 ASP A C 1
ATOM 3217 O O . ASP A 1 411 ? -11.453 -32.812 -48.406 1 94.81 411 ASP A O 1
ATOM 3221 N N . ARG A 1 412 ? -11.961 -33.844 -46.438 1 94.38 412 ARG A N 1
ATOM 3222 C CA . ARG A 1 412 ? -11.062 -34.969 -46.719 1 94.38 412 ARG A CA 1
ATOM 3223 C C . ARG A 1 412 ? -11.812 -36.094 -47.406 1 94.38 412 ARG A C 1
ATOM 3225 O O . ARG A 1 412 ? -11.227 -36.875 -48.188 1 94.38 412 ARG A O 1
ATOM 3232 N N . CYS A 1 413 ? -13.07 -36.312 -47.031 1 94.38 413 CYS A N 1
ATOM 3233 C CA . CYS A 1 413 ? -13.836 -37.438 -47.594 1 94.38 413 CYS A CA 1
ATOM 3234 C C . CYS A 1 413 ? -14.727 -36.969 -48.75 1 94.38 413 CYS A C 1
ATOM 3236 O O . CYS A 1 413 ? -15.148 -37.781 -49.562 1 94.38 413 CYS A O 1
ATOM 3238 N N . GLY A 1 414 ? -15.086 -35.75 -48.844 1 92.12 414 GLY A N 1
ATOM 3239 C CA . GLY A 1 414 ? -15.992 -35.219 -49.844 1 92.12 414 GLY A CA 1
ATOM 3240 C C . GLY A 1 414 ? -17.312 -34.719 -49.281 1 92.12 414 GLY A C 1
ATOM 3241 O O . GLY A 1 414 ? -17.75 -35.219 -48.25 1 92.12 414 GLY A O 1
ATOM 3242 N N . SER A 1 415 ? -18.047 -33.906 -49.969 1 88.12 415 SER A N 1
ATOM 3243 C CA . SER A 1 415 ? -19.25 -33.25 -49.469 1 88.12 415 SER A CA 1
ATOM 3244 C C . SER A 1 415 ? -20.422 -34.219 -49.406 1 88.12 415 SER A C 1
ATOM 3246 O O . SER A 1 415 ? -21.328 -34.062 -48.562 1 88.12 415 SER A O 1
ATOM 3248 N N . GLN A 1 416 ? -20.391 -35.281 -50.156 1 87.62 416 GLN A N 1
ATOM 3249 C CA . GLN A 1 416 ? -21.531 -36.188 -50.188 1 87.62 416 GLN A CA 1
ATOM 3250 C C . GLN A 1 416 ? -21.188 -37.531 -49.562 1 87.62 416 GLN A C 1
ATOM 3252 O O . GLN A 1 416 ? -22.016 -38.438 -49.5 1 87.62 416 GLN A O 1
ATOM 3257 N N . HIS A 1 417 ? -20.031 -37.531 -48.875 1 90.75 417 HIS A N 1
ATOM 3258 C CA . HIS A 1 417 ? -19.594 -38.781 -48.281 1 90.75 417 HIS A CA 1
ATOM 3259 C C . HIS A 1 417 ? -20.25 -39.031 -46.938 1 90.75 417 HIS A C 1
ATOM 3261 O O . HIS A 1 417 ? -20.422 -38.094 -46.156 1 90.75 417 HIS A O 1
ATOM 3267 N N . GLN A 1 418 ? -20.703 -40.344 -46.781 1 92 418 GLN A N 1
ATOM 3268 C CA . GLN A 1 418 ? -21.266 -40.75 -45.5 1 92 418 GLN A CA 1
ATOM 3269 C C . GLN A 1 418 ? -20.375 -41.75 -44.781 1 92 418 GLN A C 1
ATOM 3271 O O . GLN A 1 418 ? -19.891 -42.719 -45.406 1 92 418 GLN A O 1
ATOM 3276 N N . GLY A 1 419 ? -19.953 -41.375 -43.562 1 91.81 419 GLY A N 1
ATOM 3277 C CA . GLY A 1 419 ? -19.109 -42.25 -42.781 1 91.81 419 GLY A CA 1
ATOM 3278 C C . GLY A 1 419 ? -17.672 -41.781 -42.688 1 91.81 419 GLY A C 1
ATOM 3279 O O . GLY A 1 419 ? -17.359 -40.688 -43.094 1 91.81 419 GLY A O 1
ATOM 3280 N N . LEU A 1 420 ? -16.859 -42.688 -42.125 1 92.88 420 LEU A N 1
ATOM 3281 C CA . LEU A 1 420 ? -15.453 -42.406 -41.938 1 92.88 420 LEU A CA 1
ATOM 3282 C C . LEU A 1 420 ? -14.625 -42.844 -43.125 1 92.88 420 LEU A C 1
ATOM 3284 O O . LEU A 1 420 ? -14.75 -44 -43.562 1 92.88 420 LEU A O 1
ATOM 3288 N N . CYS A 1 421 ? -13.914 -41.969 -43.75 1 93.25 421 CYS A N 1
ATOM 3289 C CA . CYS A 1 421 ? -13.008 -42.344 -44.812 1 93.25 421 CYS A CA 1
ATOM 3290 C C . CYS A 1 421 ? -11.594 -42.562 -44.281 1 93.25 421 CYS A C 1
ATOM 3292 O O . CYS A 1 421 ? -11.266 -42.125 -43.188 1 93.25 421 CYS A O 1
ATOM 3294 N N . ALA A 1 422 ? -10.727 -43.219 -45.031 1 91 422 ALA A N 1
ATOM 3295 C CA . ALA A 1 422 ? -9.367 -43.562 -44.625 1 91 422 ALA A CA 1
ATOM 3296 C C . ALA A 1 422 ? -8.523 -42.312 -44.438 1 91 422 ALA A C 1
ATOM 3298 O O . ALA A 1 422 ? -7.699 -42.25 -43.531 1 91 422 ALA A O 1
ATOM 3299 N N . ALA A 1 423 ? -8.773 -41.375 -45.25 1 91.38 423 ALA A N 1
ATOM 3300 C CA . ALA A 1 423 ? -8.016 -40.125 -45.156 1 91.38 423 ALA A CA 1
ATOM 3301 C C . ALA A 1 423 ? -8.328 -39.406 -43.844 1 91.38 423 ALA A C 1
ATOM 3303 O O . ALA A 1 423 ? -7.426 -38.906 -43.156 1 91.38 423 ALA A O 1
ATOM 3304 N N . MET A 1 424 ? -9.562 -39.344 -43.531 1 92.88 424 MET A N 1
ATOM 3305 C CA . MET A 1 424 ? -9.992 -38.688 -42.281 1 92.88 424 MET A CA 1
ATOM 3306 C C . MET A 1 424 ? -9.492 -39.469 -41.062 1 92.88 424 MET A C 1
ATOM 3308 O O . MET A 1 424 ? -9.055 -38.844 -40.094 1 92.88 424 MET A O 1
ATOM 3312 N N . ALA A 1 425 ? -9.492 -40.75 -41.125 1 88.56 425 ALA A N 1
ATOM 3313 C CA . ALA A 1 425 ? -9.078 -41.594 -40.031 1 88.56 425 ALA A CA 1
ATOM 3314 C C . ALA A 1 425 ? -7.59 -41.406 -39.719 1 88.56 425 ALA A C 1
ATOM 3316 O O . ALA A 1 425 ? -7.164 -41.469 -38.562 1 88.56 425 ALA A O 1
ATOM 3317 N N . ARG A 1 426 ? -6.859 -41.156 -40.719 1 82.88 426 ARG A N 1
ATOM 3318 C CA . ARG A 1 426 ? -5.418 -41 -40.594 1 82.88 426 ARG A CA 1
ATOM 3319 C C . ARG A 1 426 ? -5.07 -39.594 -40.062 1 82.88 426 ARG A C 1
ATOM 3321 O O . ARG A 1 426 ? -4.117 -39.438 -39.312 1 82.88 426 ARG A O 1
ATOM 3328 N N . GLU A 1 427 ? -5.855 -38.688 -40.438 1 85.62 427 GLU A N 1
ATOM 3329 C CA . GLU A 1 427 ? -5.457 -37.281 -40.188 1 85.62 427 GLU A CA 1
ATOM 3330 C C . GLU A 1 427 ? -6.117 -36.719 -38.938 1 85.62 427 GLU A C 1
ATOM 3332 O O . GLU A 1 427 ? -5.699 -35.688 -38.406 1 85.62 427 GLU A O 1
ATOM 3337 N N . MET A 1 428 ? -7.051 -37.406 -38.5 1 85.06 428 MET A N 1
ATOM 3338 C CA . MET A 1 428 ? -7.824 -36.844 -37.375 1 85.06 428 MET A CA 1
ATOM 3339 C C . MET A 1 428 ? -6.992 -36.781 -36.094 1 85.06 428 MET A C 1
ATOM 3341 O O . MET A 1 428 ? -7.352 -36.094 -35.156 1 85.06 428 MET A O 1
ATOM 3345 N N . GLN A 1 429 ? -5.848 -37.375 -36.281 1 77.44 429 GLN A N 1
ATOM 3346 C CA . GLN A 1 429 ? -4.984 -37.375 -35.094 1 77.44 429 GLN A CA 1
ATOM 3347 C C . GLN A 1 429 ? -3.867 -36.344 -35.25 1 77.44 429 GLN A C 1
ATOM 3349 O O . GLN A 1 429 ? -3.393 -36.094 -36.344 1 77.44 429 GLN A O 1
ATOM 3354 N N . GLY A 1 430 ? -3.822 -35.344 -34.281 1 78.62 430 GLY A N 1
ATOM 3355 C CA . GLY A 1 430 ? -2.686 -34.438 -34.281 1 78.62 430 GLY A CA 1
ATOM 3356 C C . GLY A 1 430 ? -3.064 -33.031 -34.625 1 78.62 430 GLY A C 1
ATOM 3357 O O . GLY A 1 430 ? -4.059 -32.5 -34.125 1 78.62 430 GLY A O 1
ATOM 3358 N N . ASP A 1 431 ? -2.363 -32.406 -35.594 1 90.44 431 ASP A N 1
ATOM 3359 C CA . ASP A 1 431 ? -2.414 -30.969 -35.875 1 90.44 431 ASP A CA 1
ATOM 3360 C C . ASP A 1 431 ? -3.604 -30.625 -36.75 1 90.44 431 ASP A C 1
ATOM 3362 O O . ASP A 1 431 ? -4.102 -29.5 -36.75 1 90.44 431 ASP A O 1
ATOM 3366 N N . ALA A 1 432 ? -4.047 -31.594 -37.469 1 94 432 ALA A N 1
ATOM 3367 C CA . ALA A 1 432 ? -5.141 -31.312 -38.375 1 94 432 ALA A CA 1
ATOM 3368 C C . ALA A 1 432 ? -6.41 -30.922 -37.625 1 94 432 ALA A C 1
ATOM 3370 O O . ALA A 1 432 ? -7.055 -29.938 -37.969 1 94 432 ALA A O 1
ATOM 3371 N N . LEU A 1 433 ? -6.777 -31.719 -36.688 1 95.62 433 LEU A N 1
ATOM 3372 C CA . LEU A 1 433 ? -7.98 -31.422 -35.906 1 95.62 433 LEU A CA 1
ATOM 3373 C C . LEU A 1 433 ? -7.871 -30.062 -35.25 1 95.62 433 LEU A C 1
ATOM 3375 O O . LEU A 1 433 ? -8.859 -29.344 -35.125 1 95.62 433 LEU A O 1
ATOM 3379 N N . LYS A 1 434 ? -6.672 -29.688 -34.75 1 95.94 434 LYS A N 1
ATOM 3380 C CA . LYS A 1 434 ? -6.438 -28.391 -34.125 1 95.94 434 LYS A CA 1
ATOM 3381 C C . LYS A 1 434 ? -6.762 -27.25 -35.094 1 95.94 434 LYS A C 1
ATOM 3383 O O . LYS A 1 434 ? -7.426 -26.281 -34.719 1 95.94 434 LYS A O 1
ATOM 3388 N N . ARG A 1 435 ? -6.359 -27.391 -36.344 1 95.25 435 ARG A N 1
ATOM 3389 C CA . ARG A 1 435 ? -6.578 -26.359 -37.344 1 95.25 435 ARG A CA 1
ATOM 3390 C C . ARG A 1 435 ? -8.062 -26.188 -37.625 1 95.25 435 ARG A C 1
ATOM 3392 O O . ARG A 1 435 ? -8.531 -25.062 -37.844 1 95.25 435 ARG A O 1
ATOM 3399 N N . TYR A 1 436 ? -8.742 -27.281 -37.688 1 96.56 436 TYR A N 1
ATOM 3400 C CA . TYR A 1 436 ? -10.172 -27.188 -37.938 1 96.56 436 TYR A CA 1
ATOM 3401 C C . TYR A 1 436 ? -10.891 -26.578 -36.75 1 96.56 436 TYR A C 1
ATOM 3403 O O . TYR A 1 436 ? -11.883 -25.859 -36.906 1 96.56 436 TYR A O 1
ATOM 3411 N N . LEU A 1 437 ? -10.445 -26.828 -35.531 1 96.94 437 LEU A N 1
ATOM 3412 C CA . LEU A 1 437 ? -11.023 -26.234 -34.344 1 96.94 437 LEU A CA 1
ATOM 3413 C C . LEU A 1 437 ? -10.805 -24.734 -34.312 1 96.94 437 LEU A C 1
ATOM 3415 O O . LEU A 1 437 ? -11.672 -23.984 -33.875 1 96.94 437 LEU A O 1
ATOM 3419 N N . GLU A 1 438 ? -9.664 -24.266 -34.844 1 96.31 438 GLU A N 1
ATOM 3420 C CA . GLU A 1 438 ? -9.336 -22.844 -34.844 1 96.31 438 GLU A CA 1
ATOM 3421 C C . GLU A 1 438 ? -10.297 -22.062 -35.75 1 96.31 438 GLU A C 1
ATOM 3423 O O . GLU A 1 438 ? -10.523 -20.875 -35.531 1 96.31 438 GLU A O 1
ATOM 3428 N N . LYS A 1 439 ? -10.898 -22.797 -36.656 1 95.81 439 LYS A N 1
ATOM 3429 C CA . LYS A 1 439 ? -11.75 -22.109 -37.625 1 95.81 439 LYS A CA 1
ATOM 3430 C C . LYS A 1 439 ? -13.211 -22.516 -37.469 1 95.81 439 LYS A C 1
ATOM 3432 O O . LYS A 1 439 ? -14.055 -22.188 -38.312 1 95.81 439 LYS A O 1
ATOM 3437 N N . VAL A 1 440 ? -13.477 -23.125 -36.406 1 96.81 440 VAL A N 1
ATOM 3438 C CA . VAL A 1 440 ? -14.812 -23.672 -36.25 1 96.81 440 VAL A CA 1
ATOM 3439 C C . VAL A 1 440 ? -15.82 -22.547 -36.062 1 96.81 440 VAL A C 1
ATOM 3441 O O . VAL A 1 440 ? -15.492 -21.5 -35.469 1 96.81 440 VAL A O 1
ATOM 3444 N N . SER A 1 441 ? -16.984 -22.672 -36.625 1 95.62 441 SER A N 1
ATOM 3445 C CA . SER A 1 441 ? -18.094 -21.719 -36.438 1 95.62 441 SER A CA 1
ATOM 3446 C C . SER A 1 441 ? -19.438 -22.438 -36.375 1 95.62 441 SER A C 1
ATOM 3448 O O . SER A 1 441 ? -19.688 -23.375 -37.125 1 95.62 441 SER A O 1
ATOM 3450 N N . PHE A 1 442 ? -20.219 -22.156 -35.406 1 95.31 442 PHE A N 1
ATOM 3451 C CA . PHE A 1 442 ? -21.562 -22.719 -35.25 1 95.31 442 PHE A CA 1
ATOM 3452 C C . PHE A 1 442 ? -22.453 -21.781 -34.469 1 95.31 442 PHE A C 1
ATOM 3454 O O . PHE A 1 442 ? -21.984 -20.766 -33.938 1 95.31 442 PHE A O 1
ATOM 3461 N N . LYS A 1 443 ? -23.703 -22.062 -34.406 1 91.88 443 LYS A N 1
ATOM 3462 C CA . LYS A 1 443 ? -24.641 -21.234 -33.688 1 91.88 443 LYS A CA 1
ATOM 3463 C C . LYS A 1 443 ? -24.812 -21.75 -32.25 1 91.88 443 LYS A C 1
ATOM 3465 O O . LYS A 1 443 ? -24.969 -22.953 -32.031 1 91.88 443 LYS A O 1
ATOM 3470 N N . ASP A 1 444 ? -24.797 -20.812 -31.375 1 85.94 444 ASP A N 1
ATOM 3471 C CA . ASP A 1 444 ? -24.984 -21.188 -29.984 1 85.94 444 ASP A CA 1
ATOM 3472 C C . ASP A 1 444 ? -26.469 -21.281 -29.641 1 85.94 444 ASP A C 1
ATOM 3474 O O . ASP A 1 444 ? -27.328 -21.141 -30.516 1 85.94 444 ASP A O 1
ATOM 3478 N N . GLU A 1 445 ? -26.766 -21.641 -28.375 1 82.06 445 GLU A N 1
ATOM 3479 C CA . GLU A 1 445 ? -28.141 -21.812 -27.938 1 82.06 445 GLU A CA 1
ATOM 3480 C C . GLU A 1 445 ? -28.953 -20.531 -28.125 1 82.06 445 GLU A C 1
ATOM 3482 O O . GLU A 1 445 ? -30.156 -20.578 -28.344 1 82.06 445 GLU A O 1
ATOM 3487 N N . GLY A 1 446 ? -28.312 -19.453 -28.031 1 78.44 446 GLY A N 1
ATOM 3488 C CA . GLY A 1 446 ? -28.984 -18.188 -28.203 1 78.44 446 GLY A CA 1
ATOM 3489 C C . GLY A 1 446 ? -29.094 -17.75 -29.656 1 78.44 446 GLY A C 1
ATOM 3490 O O . GLY A 1 446 ? -29.703 -16.734 -29.969 1 78.44 446 GLY A O 1
ATOM 3491 N N . GLY A 1 447 ? -28.547 -18.453 -30.531 1 82.69 447 GLY A N 1
ATOM 3492 C CA . GLY A 1 447 ? -28.609 -18.125 -31.938 1 82.69 447 GLY A CA 1
ATOM 3493 C C . GLY A 1 447 ? -27.453 -17.266 -32.406 1 82.69 447 GLY A C 1
ATOM 3494 O O . GLY A 1 447 ? -27.375 -16.922 -33.594 1 82.69 447 GLY A O 1
ATOM 3495 N N . LYS A 1 448 ? -26.609 -17.016 -31.516 1 84.06 448 LYS A N 1
ATOM 3496 C CA . LYS A 1 448 ? -25.438 -16.219 -31.891 1 84.06 448 LYS A CA 1
ATOM 3497 C C . LYS A 1 448 ? -24.312 -17.109 -32.406 1 84.06 448 LYS A C 1
ATOM 3499 O O . LYS A 1 448 ? -24.141 -18.234 -31.938 1 84.06 448 LYS A O 1
ATOM 3504 N N . THR A 1 449 ? -23.578 -16.562 -33.312 1 90.62 449 THR A N 1
ATOM 3505 C CA . THR A 1 449 ? -22.484 -17.312 -33.906 1 90.62 449 THR A CA 1
ATOM 3506 C C . THR A 1 449 ? -21.312 -17.406 -32.906 1 90.62 449 THR A C 1
ATOM 3508 O O . THR A 1 449 ? -20.875 -16.406 -32.375 1 90.62 449 THR A O 1
ATOM 3511 N N . PHE A 1 450 ? -20.906 -18.594 -32.75 1 92.62 450 PHE A N 1
ATOM 3512 C CA . PHE A 1 450 ? -19.75 -18.844 -31.875 1 92.62 450 PHE A CA 1
ATOM 3513 C C . PHE A 1 450 ? -18.5 -19.094 -32.719 1 92.62 450 PHE A C 1
ATOM 3515 O O . PHE A 1 450 ? -18.531 -19.859 -33.688 1 92.62 450 PHE A O 1
ATOM 3522 N N . ARG A 1 451 ? -17.406 -18.359 -32.375 1 94.19 451 ARG A N 1
ATOM 3523 C CA . ARG A 1 451 ? -16.062 -18.562 -32.906 1 94.19 451 ARG A CA 1
ATOM 3524 C C . ARG A 1 451 ? -15.008 -18.359 -31.812 1 94.19 451 ARG A C 1
ATOM 3526 O O . ARG A 1 451 ? -15.148 -17.469 -30.953 1 94.19 451 ARG A O 1
ATOM 3533 N N . PHE A 1 452 ? -14.031 -19.219 -31.875 1 95.69 452 PHE A N 1
ATOM 3534 C CA . PHE A 1 452 ? -12.922 -18.984 -30.953 1 95.69 452 PHE A CA 1
ATOM 3535 C C . PHE A 1 452 ? -12.148 -17.734 -31.344 1 95.69 452 PHE A C 1
ATOM 3537 O O . PHE A 1 452 ? -11.961 -17.469 -32.531 1 95.69 452 PHE A O 1
ATOM 3544 N N . LEU A 1 453 ? -11.734 -16.953 -30.391 1 92.25 453 LEU A N 1
ATOM 3545 C CA . LEU A 1 453 ? -10.773 -15.875 -30.625 1 92.25 453 LEU A CA 1
ATOM 3546 C C . LEU A 1 453 ? -9.398 -16.438 -30.984 1 92.25 453 LEU A C 1
ATOM 3548 O O . LEU A 1 453 ? -9.148 -17.625 -30.781 1 92.25 453 LEU A O 1
ATOM 3552 N N . PRO A 1 454 ? -8.539 -15.617 -31.484 1 91.12 454 PRO A N 1
ATOM 3553 C CA . PRO A 1 454 ? -7.199 -16.094 -31.844 1 91.12 454 PRO A CA 1
ATOM 3554 C C . PRO A 1 454 ? -6.453 -16.688 -30.656 1 91.12 454 PRO A C 1
ATOM 3556 O O . PRO A 1 454 ? -5.574 -17.531 -30.828 1 91.12 454 PRO A O 1
ATOM 3559 N N . SER A 1 455 ? -6.836 -16.328 -29.5 1 91.5 455 SER A N 1
ATOM 3560 C CA . SER A 1 455 ? -6.219 -16.859 -28.281 1 91.5 455 SER A CA 1
ATOM 3561 C C . SER A 1 455 ? -6.812 -18.219 -27.922 1 91.5 455 SER A C 1
ATOM 3563 O O . SER A 1 455 ? -6.309 -18.891 -27.016 1 91.5 455 SER A O 1
ATOM 3565 N N . GLY A 1 456 ? -7.832 -18.672 -28.625 1 95 456 GLY A N 1
ATOM 3566 C CA . GLY A 1 456 ? -8.5 -19.922 -28.312 1 95 456 GLY A CA 1
ATOM 3567 C C . GLY A 1 456 ? -9.609 -19.781 -27.297 1 95 456 GLY A C 1
ATOM 3568 O O . GLY A 1 456 ? -10.219 -20.766 -26.891 1 95 456 GLY A O 1
ATOM 3569 N N . ASP A 1 457 ? -9.945 -18.5 -26.906 1 95.25 457 ASP A N 1
ATOM 3570 C CA . ASP A 1 457 ? -10.953 -18.219 -25.891 1 95.25 457 ASP A CA 1
ATOM 3571 C C . ASP A 1 457 ? -12.297 -17.891 -26.531 1 95.25 457 ASP A C 1
ATOM 3573 O O . ASP A 1 457 ? -12.359 -17.531 -27.719 1 95.25 457 ASP A O 1
ATOM 3577 N N . ALA A 1 458 ? -13.32 -18.062 -25.703 1 94.25 458 ALA A N 1
ATOM 3578 C CA . ALA A 1 458 ? -14.633 -17.562 -26.109 1 94.25 458 ALA A CA 1
ATOM 3579 C C . ALA A 1 458 ? -14.695 -16.031 -26 1 94.25 458 ALA A C 1
ATOM 3581 O O . ALA A 1 458 ? -13.938 -15.43 -25.234 1 94.25 458 ALA A O 1
ATOM 3582 N N . PRO A 1 459 ? -15.523 -15.359 -26.75 1 90.38 459 PRO A N 1
ATOM 3583 C CA . PRO A 1 459 ? -15.688 -13.906 -26.625 1 90.38 459 PRO A CA 1
ATOM 3584 C C . PRO A 1 459 ? -16.188 -13.484 -25.25 1 90.38 459 PRO A C 1
ATOM 3586 O O . PRO A 1 459 ? -16.859 -14.258 -24.562 1 90.38 459 PRO A O 1
ATOM 3589 N N . PRO A 1 460 ? -15.805 -12.281 -24.906 1 92.5 460 PRO A N 1
ATOM 3590 C CA . PRO A 1 460 ? -16.188 -11.812 -23.578 1 92.5 460 PRO A CA 1
ATOM 3591 C C . PRO A 1 460 ? -17.688 -11.531 -23.453 1 92.5 460 PRO A C 1
ATOM 3593 O O . PRO A 1 460 ? -18.172 -10.555 -24.016 1 92.5 460 PRO A O 1
ATOM 3596 N N . ARG A 1 461 ? -18.406 -12.328 -22.812 1 92.31 461 ARG A N 1
ATOM 3597 C CA . ARG A 1 461 ? -19.812 -12.164 -22.469 1 92.31 461 ARG A CA 1
ATOM 3598 C C . ARG A 1 461 ? -20.078 -12.539 -21.016 1 92.31 461 ARG A C 1
ATOM 3600 O O . ARG A 1 461 ? -19.984 -13.711 -20.641 1 92.31 461 ARG A O 1
ATOM 3607 N N . TYR A 1 462 ? -20.375 -11.492 -20.266 1 95.62 462 TYR A N 1
ATOM 3608 C CA . TYR A 1 462 ? -20.609 -11.727 -18.844 1 95.62 462 TYR A CA 1
ATOM 3609 C C . TYR A 1 462 ? -21.969 -11.188 -18.406 1 95.62 462 TYR A C 1
ATOM 3611 O O . TYR A 1 462 ? -22.484 -10.25 -19.016 1 95.62 462 TYR A O 1
ATOM 3619 N N . SER A 1 463 ? -22.516 -11.836 -17.438 1 95.69 463 SER A N 1
ATOM 3620 C CA . SER A 1 463 ? -23.656 -11.32 -16.688 1 95.69 463 SER A CA 1
ATOM 3621 C C . SER A 1 463 ? -23.25 -10.844 -15.305 1 95.69 463 SER A C 1
ATOM 3623 O O . SER A 1 463 ? -22.375 -11.43 -14.672 1 95.69 463 SER A O 1
ATOM 3625 N N . ILE A 1 464 ? -23.828 -9.781 -14.961 1 97.38 464 ILE A N 1
ATOM 3626 C CA . ILE A 1 464 ? -23.609 -9.266 -13.617 1 97.38 464 ILE A CA 1
ATOM 3627 C C . ILE A 1 464 ? -24.781 -9.648 -12.719 1 97.38 464 ILE A C 1
ATOM 3629 O O . ILE A 1 464 ? -25.938 -9.32 -13.023 1 97.38 464 ILE A O 1
ATOM 3633 N N . LEU A 1 465 ? -24.469 -10.273 -11.578 1 96.75 465 LEU A N 1
ATOM 3634 C CA . LEU A 1 465 ? -25.5 -10.75 -10.68 1 96.75 465 LEU A CA 1
ATOM 3635 C C . LEU A 1 465 ? -25.422 -10.047 -9.328 1 96.75 465 LEU A C 1
ATOM 3637 O O . LEU A 1 465 ? -24.328 -9.742 -8.852 1 96.75 465 LEU A O 1
ATOM 3641 N N . ASN A 1 466 ? -26.562 -9.781 -8.781 1 96.75 466 ASN A N 1
ATOM 3642 C CA . ASN A 1 466 ? -26.703 -9.203 -7.449 1 96.75 466 ASN A CA 1
ATOM 3643 C C . ASN A 1 466 ? -27.531 -10.086 -6.531 1 96.75 466 ASN A C 1
ATOM 3645 O O . ASN A 1 466 ? -28.609 -10.547 -6.906 1 96.75 466 ASN A O 1
ATOM 3649 N N . PHE A 1 467 ? -26.969 -10.406 -5.379 1 96.31 467 PHE A N 1
ATOM 3650 C CA . PHE A 1 467 ? -27.672 -11.234 -4.41 1 96.31 467 PHE A CA 1
ATOM 3651 C C . PHE A 1 467 ? -28.625 -10.383 -3.568 1 96.31 467 PHE A C 1
ATOM 3653 O O . PHE A 1 467 ? -28.188 -9.539 -2.789 1 96.31 467 PHE A O 1
ATOM 3660 N N . GLN A 1 468 ? -29.984 -10.656 -3.688 1 94.12 468 GLN A N 1
ATOM 3661 C CA . GLN A 1 468 ? -30.969 -9.789 -3.055 1 94.12 468 GLN A CA 1
ATOM 3662 C C . GLN A 1 468 ? -32 -10.609 -2.275 1 94.12 468 GLN A C 1
ATOM 3664 O O . GLN A 1 468 ? -32.219 -11.781 -2.578 1 94.12 468 GLN A O 1
ATOM 3669 N N . ARG A 1 469 ? -32.469 -9.867 -1.274 1 90.56 469 ARG A N 1
ATOM 3670 C CA . ARG A 1 469 ? -33.625 -10.414 -0.557 1 90.56 469 ARG A CA 1
ATOM 3671 C C . ARG A 1 469 ? -34.906 -10.188 -1.334 1 90.56 469 ARG A C 1
ATOM 3673 O O . ARG A 1 469 ? -35.188 -9.086 -1.822 1 90.56 469 ARG A O 1
ATOM 3680 N N . LEU A 1 470 ? -35.625 -11.328 -1.519 1 85.75 470 LEU A N 1
ATOM 3681 C CA . LEU A 1 470 ? -36.875 -11.242 -2.293 1 85.75 470 LEU A CA 1
ATOM 3682 C C . LEU A 1 470 ? -38 -10.703 -1.438 1 85.75 470 LEU A C 1
ATOM 3684 O O . LEU A 1 470 ? -38.031 -10.891 -0.219 1 85.75 470 LEU A O 1
ATOM 3688 N N . ASP A 1 471 ? -38.812 -9.727 -2.025 1 72 471 ASP A N 1
ATOM 3689 C CA . ASP A 1 471 ? -39.969 -9.156 -1.336 1 72 471 ASP A CA 1
ATOM 3690 C C . ASP A 1 471 ? -40.938 -10.25 -0.886 1 72 471 ASP A C 1
ATOM 3692 O O . ASP A 1 471 ? -40.969 -11.328 -1.484 1 72 471 ASP A O 1
ATOM 3696 N N . ASN A 1 472 ? -41.375 -10.219 0.414 1 60.88 472 ASN A N 1
ATOM 3697 C CA . ASN A 1 472 ? -42.281 -11.133 1.13 1 60.88 472 ASN A CA 1
ATOM 3698 C C . ASN A 1 472 ? -43.312 -11.766 0.195 1 60.88 472 ASN A C 1
ATOM 3700 O O . ASN A 1 472 ? -43.844 -12.828 0.497 1 60.88 472 ASN A O 1
ATOM 3704 N N . ASP A 1 473 ? -43.656 -11.07 -0.742 1 54.97 473 ASP A N 1
ATOM 3705 C CA . ASP A 1 473 ? -44.781 -11.656 -1.458 1 54.97 473 ASP A CA 1
ATOM 3706 C C . ASP A 1 473 ? -44.375 -12.945 -2.176 1 54.97 473 ASP A C 1
ATOM 3708 O O . ASP A 1 473 ? -45.219 -13.648 -2.729 1 54.97 473 ASP A O 1
ATOM 3712 N N . SER A 1 474 ? -43.156 -13.008 -2.377 1 50.06 474 SER A N 1
ATOM 3713 C CA . SER A 1 474 ? -42.781 -14.148 -3.207 1 50.06 474 SER A CA 1
ATOM 3714 C C . SER A 1 474 ? -42.531 -15.391 -2.361 1 50.06 474 SER A C 1
ATOM 3716 O O . SER A 1 474 ? -41.375 -15.797 -2.162 1 50.06 474 SER A O 1
ATOM 3718 N N . GLY A 1 475 ? -43.438 -15.789 -1.534 1 50.81 475 GLY A N 1
ATOM 3719 C CA . GLY A 1 475 ? -43.5 -17.062 -0.835 1 50.81 475 GLY A CA 1
ATOM 3720 C C . GLY A 1 475 ? -42.344 -17.281 0.127 1 50.81 475 GLY A C 1
ATOM 3721 O O . GLY A 1 475 ? -41.188 -17.156 -0.249 1 50.81 475 GLY A O 1
ATOM 3722 N N . ALA A 1 476 ? -42.562 -17.141 1.387 1 49.09 476 ALA A N 1
ATOM 3723 C CA . ALA A 1 476 ? -41.625 -17.453 2.467 1 49.09 476 ALA A CA 1
ATOM 3724 C C . ALA A 1 476 ? -41.031 -18.844 2.289 1 49.09 476 ALA A C 1
ATOM 3726 O O . ALA A 1 476 ? -41.688 -19.766 1.824 1 49.09 476 ALA A O 1
ATOM 3727 N N . ALA A 1 477 ? -39.625 -18.891 2.256 1 55.62 477 ALA A N 1
ATOM 3728 C CA . ALA A 1 477 ? -39.031 -20.219 2.328 1 55.62 477 ALA A CA 1
ATOM 3729 C C . ALA A 1 477 ? -39.625 -21.047 3.449 1 55.62 477 ALA A C 1
ATOM 3731 O O . ALA A 1 477 ? -40.219 -20.5 4.379 1 55.62 477 ALA A O 1
ATOM 3732 N N . ASP A 1 478 ? -39.781 -22.297 3.285 1 54.56 478 ASP A N 1
ATOM 3733 C CA . ASP A 1 478 ? -40.375 -23.25 4.223 1 54.56 478 ASP A CA 1
ATOM 3734 C C . ASP A 1 478 ? -39.875 -22.984 5.645 1 54.56 478 ASP A C 1
ATOM 3736 O O . ASP A 1 478 ? -40.594 -23.219 6.613 1 54.56 478 ASP A O 1
ATOM 3740 N N . ASP A 1 479 ? -38.688 -22.516 5.848 1 56.75 479 ASP A N 1
ATOM 3741 C CA . ASP A 1 479 ? -38.156 -22.469 7.203 1 56.75 479 ASP A CA 1
ATOM 3742 C C . ASP A 1 479 ? -38.344 -21.094 7.824 1 56.75 479 ASP A C 1
ATOM 3744 O O . ASP A 1 479 ? -37.781 -20.812 8.891 1 56.75 479 ASP A O 1
ATOM 3748 N N . GLY A 1 480 ? -39.188 -20.125 7.336 1 61.19 480 GLY A N 1
ATOM 3749 C CA . GLY A 1 480 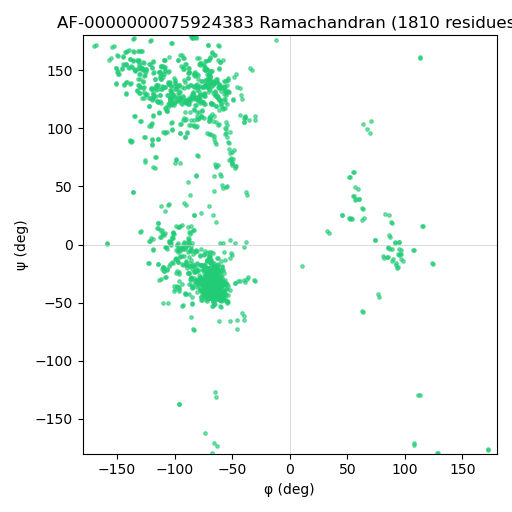? -39.5 -18.828 7.938 1 61.19 480 GLY A CA 1
ATOM 3750 C C . GLY A 1 480 ? -38.5 -17.75 7.586 1 61.19 480 GLY A C 1
ATOM 3751 O O . GLY A 1 480 ? -38.719 -16.578 7.902 1 61.19 480 GLY A O 1
ATOM 3752 N N . ARG A 1 481 ? -37.469 -18.078 7.039 1 69.62 481 ARG A N 1
ATOM 3753 C CA . ARG A 1 481 ? -36.469 -17.094 6.656 1 69.62 481 ARG A CA 1
ATOM 3754 C C . ARG A 1 481 ? -36.812 -16.453 5.312 1 69.62 481 ARG A C 1
ATOM 3756 O O . ARG A 1 481 ? -37.469 -17.078 4.473 1 69.62 481 ARG A O 1
ATOM 3763 N N . PRO A 1 482 ? -36.469 -15.109 5.164 1 78.88 482 PRO A N 1
ATOM 3764 C CA . PRO A 1 482 ? -36.75 -14.461 3.885 1 78.88 482 PRO A CA 1
ATOM 3765 C C . PRO A 1 482 ? -36 -15.094 2.717 1 78.88 482 PRO A C 1
ATOM 3767 O O . PRO A 1 482 ? -34.844 -15.516 2.875 1 78.88 482 PRO A O 1
ATOM 3770 N N . PRO A 1 483 ? -36.656 -15.297 1.688 1 85.81 483 PRO A N 1
ATOM 3771 C CA . PRO A 1 483 ? -36.031 -15.914 0.532 1 85.81 483 PRO A CA 1
ATOM 3772 C C . PRO A 1 483 ? -35.031 -14.984 -0.164 1 85.81 483 PRO A C 1
ATOM 3774 O O . PRO A 1 483 ? -35.25 -13.773 -0.226 1 85.81 483 PRO A O 1
ATOM 3777 N N . TYR A 1 484 ? -33.875 -15.492 -0.527 1 91.31 484 TYR A N 1
ATOM 3778 C CA . TYR A 1 484 ? -32.844 -14.773 -1.255 1 91.31 484 TYR A CA 1
ATOM 3779 C C . TYR A 1 484 ? -32.656 -15.352 -2.65 1 91.31 484 TYR A C 1
ATOM 3781 O O . TYR A 1 484 ? -33 -16.516 -2.896 1 91.31 484 TYR A O 1
ATOM 3789 N N . ALA A 1 485 ? -32.281 -14.523 -3.646 1 90.44 485 ALA A N 1
ATOM 3790 C CA . ALA A 1 485 ? -31.984 -15.023 -4.988 1 90.44 485 ALA A CA 1
ATOM 3791 C C . ALA A 1 485 ? -30.969 -14.148 -5.699 1 90.44 485 ALA A C 1
ATOM 3793 O O . ALA A 1 485 ? -30.828 -12.961 -5.383 1 90.44 485 ALA A O 1
ATOM 3794 N N . TRP A 1 486 ? -30.25 -14.789 -6.57 1 92.62 486 TRP A N 1
ATOM 3795 C CA . TRP A 1 486 ? -29.375 -14.055 -7.469 1 92.62 486 TRP A CA 1
ATOM 3796 C C . TRP A 1 486 ? -30.156 -13.43 -8.609 1 92.62 486 TRP A C 1
ATOM 3798 O O . TRP A 1 486 ? -30.891 -14.125 -9.328 1 92.62 486 TRP A O 1
ATOM 3808 N N . ARG A 1 487 ? -30.031 -12.117 -8.797 1 93.31 487 ARG A N 1
ATOM 3809 C CA . ARG A 1 487 ? -30.734 -11.398 -9.844 1 93.31 487 ARG A CA 1
ATOM 3810 C C . ARG A 1 487 ? -29.766 -10.82 -10.867 1 93.31 487 ARG A C 1
ATOM 3812 O O . ARG A 1 487 ? -28.703 -10.32 -10.5 1 93.31 487 ARG A O 1
ATOM 3819 N N . ASN A 1 488 ? -30.156 -10.977 -12.125 1 94.38 488 ASN A N 1
ATOM 3820 C CA . ASN A 1 488 ? -29.359 -10.352 -13.18 1 94.38 488 ASN A CA 1
ATOM 3821 C C . ASN A 1 488 ? -29.562 -8.836 -13.211 1 94.38 488 ASN A C 1
ATOM 3823 O O . ASN A 1 488 ? -30.688 -8.359 -13.445 1 94.38 488 ASN A O 1
ATOM 3827 N N . VAL A 1 489 ? -28.516 -8.094 -13.039 1 96.06 489 VAL A N 1
ATOM 3828 C CA . VAL A 1 489 ? -28.656 -6.648 -12.914 1 96.06 489 VAL A CA 1
ATOM 3829 C C . VAL A 1 489 ? -27.844 -5.949 -14 1 96.06 489 VAL A C 1
ATOM 3831 O O . VAL A 1 489 ? -27.75 -4.719 -14.031 1 96.06 489 VAL A O 1
ATOM 3834 N N . GLY A 1 490 ? -27.234 -6.652 -14.867 1 95.44 490 GLY A N 1
ATOM 3835 C CA . GLY A 1 490 ? -26.438 -6.031 -15.922 1 95.44 490 GLY A CA 1
ATOM 3836 C C . GLY A 1 490 ? -25.641 -7.035 -16.734 1 95.44 490 GLY A C 1
ATOM 3837 O O . GLY A 1 490 ? -25.797 -8.242 -16.562 1 95.44 490 GLY A O 1
ATOM 3838 N N . SER A 1 491 ? -24.828 -6.5 -17.688 1 94.75 491 SER A N 1
ATOM 3839 C CA . SER A 1 491 ? -24 -7.332 -18.562 1 94.75 491 SER A CA 1
ATOM 3840 C C . SER A 1 491 ? -22.719 -6.609 -18.969 1 94.75 491 SER A C 1
ATOM 3842 O O . SER A 1 491 ? -22.641 -5.383 -18.859 1 94.75 491 SER A O 1
ATOM 3844 N N . TYR A 1 492 ? -21.688 -7.344 -19.188 1 95.19 492 TYR A N 1
ATOM 3845 C CA . TYR A 1 492 ? -20.438 -6.891 -19.766 1 95.19 492 TYR A CA 1
ATOM 3846 C C . TYR A 1 492 ? -20.125 -7.652 -21.062 1 95.19 492 TYR A C 1
ATOM 3848 O O . TYR A 1 492 ? -19.781 -8.836 -21.016 1 95.19 492 TYR A O 1
ATOM 3856 N N . SER A 1 493 ? -20.312 -7.07 -22.219 1 91.25 493 SER A N 1
ATOM 3857 C CA . SER A 1 493 ? -20.172 -7.746 -23.5 1 91.25 493 SER A CA 1
ATOM 3858 C C . SER A 1 493 ? -19.594 -6.809 -24.562 1 91.25 493 SER A C 1
ATOM 3860 O O . SER A 1 493 ? -19.562 -5.59 -24.359 1 91.25 493 SER A O 1
ATOM 3862 N N . LEU A 1 494 ? -19.094 -7.539 -25.578 1 82.31 494 LEU A N 1
ATOM 3863 C CA . LEU A 1 494 ? -18.531 -6.797 -26.703 1 82.31 494 LEU A CA 1
ATOM 3864 C C . LEU A 1 494 ? -19.625 -6.031 -27.453 1 82.31 494 LEU A C 1
ATOM 3866 O O . LEU A 1 494 ? -20.656 -6.602 -27.797 1 82.31 494 LEU A O 1
ATOM 3870 N N . GLY A 1 495 ? -19.375 -4.738 -27.469 1 72.44 495 GLY A N 1
ATOM 3871 C CA . GLY A 1 495 ? -20.312 -3.938 -28.25 1 72.44 495 GLY A CA 1
ATOM 3872 C C . GLY A 1 495 ? -20 -3.959 -29.734 1 72.44 495 GLY A C 1
ATOM 3873 O O . GLY A 1 495 ? -19.078 -4.652 -30.188 1 72.44 495 GLY A O 1
ATOM 3874 N N . ASP A 1 496 ? -20.766 -3.324 -30.5 1 64.81 496 ASP A N 1
ATOM 3875 C CA . ASP A 1 496 ? -20.625 -3.209 -31.953 1 64.81 496 ASP A CA 1
ATOM 3876 C C . ASP A 1 496 ? -19.312 -2.51 -32.344 1 64.81 496 ASP A C 1
ATOM 3878 O O . ASP A 1 496 ? -18.797 -2.697 -33.438 1 64.81 496 ASP A O 1
ATOM 3882 N N . ASP A 1 497 ? -18.797 -1.804 -31.469 1 67.31 497 ASP A N 1
ATOM 3883 C CA . ASP A 1 497 ? -17.578 -1.045 -31.75 1 67.31 497 ASP A CA 1
ATOM 3884 C C . ASP A 1 497 ? -16.344 -1.882 -31.453 1 67.31 497 ASP A C 1
ATOM 3886 O O . ASP A 1 497 ? -15.211 -1.426 -31.672 1 67.31 497 ASP A O 1
ATOM 3890 N N . GLY A 1 498 ? -16.531 -3.074 -31.016 1 72.56 498 GLY A N 1
ATOM 3891 C CA . GLY A 1 498 ? -15.406 -3.963 -30.781 1 72.56 498 GLY A CA 1
ATOM 3892 C C . GLY A 1 498 ? -14.836 -3.842 -29.375 1 72.56 498 GLY A C 1
ATOM 3893 O O . GLY A 1 498 ? -13.891 -4.547 -29.016 1 72.56 498 GLY A O 1
ATOM 3894 N N . GLU A 1 499 ? -15.406 -2.873 -28.609 1 82.12 499 GLU A N 1
ATOM 3895 C CA . GLU A 1 499 ? -14.938 -2.717 -27.234 1 82.12 499 GLU A CA 1
ATOM 3896 C C . GLU A 1 499 ? -15.953 -3.264 -26.25 1 82.12 499 GLU A C 1
ATOM 3898 O O . GLU A 1 499 ? -17.156 -3.121 -26.438 1 82.12 499 GLU A O 1
ATOM 3903 N N . ALA A 1 500 ? -15.461 -3.955 -25.25 1 87.75 500 ALA A N 1
ATOM 3904 C CA . ALA A 1 500 ? -16.344 -4.48 -24.219 1 87.75 500 ALA A CA 1
ATOM 3905 C C . ALA A 1 500 ? -16.812 -3.371 -23.281 1 87.75 500 ALA A C 1
ATOM 3907 O O . ALA A 1 500 ? -16.031 -2.498 -22.891 1 87.75 500 ALA A O 1
ATOM 3908 N N . LYS A 1 501 ? -18.125 -3.311 -23.078 1 91.06 501 LYS A N 1
ATOM 3909 C CA . LYS A 1 501 ? -18.703 -2.266 -22.234 1 91.06 501 LYS A CA 1
ATOM 3910 C C . LYS A 1 501 ? -19.578 -2.863 -21.141 1 91.06 501 LYS A C 1
ATOM 3912 O O . LYS A 1 501 ? -20.203 -3.904 -21.344 1 91.06 501 LYS A O 1
ATOM 3917 N N . LEU A 1 502 ? -19.531 -2.174 -19.984 1 94.81 502 LEU A N 1
ATOM 3918 C CA . LEU A 1 502 ? -20.375 -2.557 -18.844 1 94.81 502 LEU A CA 1
ATOM 3919 C C . LEU A 1 502 ? -21.719 -1.841 -18.891 1 94.81 502 LEU A C 1
ATOM 3921 O O . LEU A 1 502 ? -21.766 -0.615 -19.016 1 94.81 502 LEU A O 1
ATOM 3925 N N . ASP A 1 503 ? -22.781 -2.598 -18.906 1 94 503 ASP A N 1
ATOM 3926 C CA . ASP A 1 503 ? -24.141 -2.076 -18.812 1 94 503 ASP A CA 1
ATOM 3927 C C . ASP A 1 503 ? -24.812 -2.514 -17.516 1 94 503 ASP A C 1
ATOM 3929 O O . ASP A 1 503 ? -25.062 -3.705 -17.312 1 94 503 ASP A O 1
ATOM 3933 N N . LEU A 1 504 ? -25.078 -1.517 -16.641 1 95.06 504 LEU A N 1
ATOM 3934 C CA . LEU A 1 504 ? -25.672 -1.821 -15.344 1 95.06 504 LEU A CA 1
ATOM 3935 C C . LEU A 1 504 ? -27.047 -1.191 -15.211 1 95.06 504 LEU A C 1
ATOM 3937 O O . LEU A 1 504 ? -27.266 -0.06 -15.648 1 95.06 504 LEU A O 1
ATOM 3941 N N . ASN A 1 505 ? -27.922 -1.987 -14.711 1 94.56 505 ASN A N 1
ATOM 3942 C CA . ASN A 1 505 ? -29.219 -1.45 -14.297 1 94.56 505 ASN A CA 1
ATOM 3943 C C . ASN A 1 505 ? -29.188 -0.992 -12.844 1 94.56 505 ASN A C 1
ATOM 3945 O O . ASN A 1 505 ? -29.547 -1.754 -11.938 1 94.56 505 ASN A O 1
ATOM 3949 N N . LEU A 1 506 ? -28.984 0.22 -12.617 1 89.5 506 LEU A N 1
ATOM 3950 C CA . LEU A 1 506 ? -28.75 0.771 -11.289 1 89.5 506 LEU A CA 1
ATOM 3951 C C . LEU A 1 506 ? -30.031 0.718 -10.453 1 89.5 506 LEU A C 1
ATOM 3953 O O . LEU A 1 506 ? -29.969 0.651 -9.219 1 89.5 506 LEU A O 1
ATOM 3957 N N . GLU A 1 507 ? -31.172 0.703 -11.078 1 89 507 GLU A N 1
ATOM 3958 C CA . GLU A 1 507 ? -32.438 0.709 -10.352 1 89 507 GLU A CA 1
ATOM 3959 C C . GLU A 1 507 ? -32.719 -0.644 -9.703 1 89 507 GLU A C 1
ATOM 3961 O O . GLU A 1 507 ? -33.375 -0.717 -8.656 1 89 507 GLU A O 1
ATOM 3966 N N . THR A 1 508 ? -32.156 -1.653 -10.281 1 91.31 508 THR A N 1
ATOM 3967 C CA . THR A 1 508 ? -32.406 -2.994 -9.773 1 91.31 508 THR A CA 1
ATOM 3968 C C . THR A 1 508 ? -31.328 -3.402 -8.766 1 91.31 508 THR A C 1
ATOM 3970 O O . THR A 1 508 ? -31.516 -4.363 -8.016 1 91.31 508 THR A O 1
ATOM 3973 N N . LEU A 1 509 ? -30.328 -2.666 -8.672 1 93.88 509 LEU A N 1
ATOM 3974 C CA . LEU A 1 509 ? -29.234 -2.959 -7.75 1 93.88 509 LEU A CA 1
ATOM 3975 C C . LEU A 1 509 ? -29.609 -2.572 -6.324 1 93.88 509 LEU A C 1
ATOM 3977 O O . LEU A 1 509 ? -30.203 -1.507 -6.098 1 93.88 509 LEU A O 1
ATOM 3981 N N . ARG A 1 510 ? -29.406 -3.537 -5.449 1 92.75 510 ARG A N 1
ATOM 3982 C CA . ARG A 1 510 ? -29.703 -3.291 -4.039 1 92.75 510 ARG A CA 1
ATOM 3983 C C . ARG A 1 510 ? -28.625 -3.879 -3.141 1 92.75 510 ARG A C 1
ATOM 3985 O O . ARG A 1 510 ? -28.156 -4.992 -3.377 1 92.75 510 ARG A O 1
ATOM 3992 N N . PHE A 1 511 ? -28.297 -3.092 -2.137 1 93.5 511 PHE A N 1
ATOM 3993 C CA . PHE A 1 511 ? -27.328 -3.596 -1.165 1 93.5 511 PHE A CA 1
ATOM 3994 C C . PHE A 1 511 ? -28.016 -4.457 -0.115 1 93.5 511 PHE A C 1
ATOM 3996 O O . PHE A 1 511 ? -27.938 -5.688 -0.165 1 93.5 511 PHE A O 1
ATOM 4003 N N . LYS A 1 512 ? -28.688 -3.898 0.69 1 90 512 LYS A N 1
ATOM 4004 C CA . LYS A 1 512 ? -29.484 -4.605 1.686 1 90 512 LYS A CA 1
ATOM 4005 C C . LYS A 1 512 ? -30.938 -4.125 1.667 1 90 512 LYS A C 1
ATOM 4007 O O . LYS A 1 512 ? -31.219 -3.031 1.179 1 90 512 LYS A O 1
ATOM 4012 N N . ALA A 1 513 ? -31.75 -4.992 2.145 1 83.56 513 ALA A N 1
ATOM 4013 C CA . ALA A 1 513 ? -33.156 -4.633 2.195 1 83.56 513 ALA A CA 1
ATOM 4014 C C . ALA A 1 513 ? -33.406 -3.42 3.092 1 83.56 513 ALA A C 1
ATOM 4016 O O . ALA A 1 513 ? -34.219 -2.549 2.775 1 83.56 513 ALA A O 1
ATOM 4017 N N . ASP A 1 514 ? -32.594 -3.309 4.145 1 82.75 514 ASP A N 1
ATOM 4018 C CA . ASP A 1 514 ? -32.75 -2.225 5.113 1 82.75 514 ASP A CA 1
ATOM 4019 C C . ASP A 1 514 ? -31.953 -0.993 4.688 1 82.75 514 ASP A C 1
ATOM 4021 O O . ASP A 1 514 ? -32.25 0.124 5.109 1 82.75 514 ASP A O 1
ATOM 4025 N N . GLU A 1 515 ? -30.938 -1.183 3.908 1 87.69 515 GLU A N 1
ATOM 4026 C CA . GLU A 1 515 ? -30.078 -0.123 3.389 1 87.69 515 GLU A CA 1
ATOM 4027 C C . GLU A 1 515 ? -29.75 -0.35 1.916 1 87.69 515 GLU A C 1
ATOM 4029 O O . GLU A 1 515 ? -28.641 -0.786 1.581 1 87.69 515 GLU A O 1
ATOM 4034 N N . PRO A 1 516 ? -30.625 0.172 1.107 1 85.44 516 PRO A N 1
ATOM 4035 C CA . PRO A 1 516 ? -30.469 -0.178 -0.307 1 85.44 516 PRO A CA 1
ATOM 4036 C C . PRO A 1 516 ? -29.281 0.521 -0.967 1 85.44 516 PRO A C 1
ATOM 4038 O O . PRO A 1 516 ? -28.766 0.047 -1.983 1 85.44 516 PRO A O 1
ATOM 4041 N N . ARG A 1 517 ? -28.844 1.601 -0.402 1 90.44 517 ARG A N 1
ATOM 4042 C CA . ARG A 1 517 ? -27.719 2.299 -1.025 1 90.44 517 ARG A CA 1
ATOM 4043 C C . ARG A 1 517 ? -26.391 1.65 -0.647 1 90.44 517 ARG A C 1
ATOM 4045 O O . ARG A 1 517 ? -26.188 1.283 0.511 1 90.44 517 ARG A O 1
ATOM 4052 N N . PHE A 1 518 ? -25.547 1.509 -1.611 1 94.31 518 PHE A N 1
ATOM 4053 C CA . PHE A 1 518 ? -24.25 0.903 -1.391 1 94.31 518 PHE A CA 1
ATOM 4054 C C . PHE A 1 518 ? -23.328 1.852 -0.623 1 94.31 518 PHE A C 1
ATOM 4056 O O . PHE A 1 518 ? -23.391 3.066 -0.82 1 94.31 518 PHE A O 1
ATOM 4063 N N . PRO A 1 519 ? -22.547 1.308 0.263 1 92.56 519 PRO A N 1
ATOM 4064 C CA . PRO A 1 519 ? -21.609 2.143 1.013 1 92.56 519 PRO A CA 1
ATOM 4065 C C . PRO A 1 519 ? -20.469 2.68 0.141 1 92.56 519 PRO A C 1
ATOM 4067 O O . PRO A 1 519 ? -20.25 2.182 -0.965 1 92.56 519 PRO A O 1
ATOM 4070 N N . HIS A 1 520 ? -19.812 3.734 0.625 1 91.94 520 HIS A N 1
ATOM 4071 C CA . HIS A 1 520 ? -18.625 4.273 -0.046 1 91.94 520 HIS A CA 1
ATOM 4072 C C . HIS A 1 520 ? -17.375 3.494 0.334 1 91.94 520 HIS A C 1
ATOM 4074 O O . HIS A 1 520 ? -17.312 2.9 1.413 1 91.94 520 HIS A O 1
ATOM 4080 N N . SER A 1 521 ? -16.469 3.406 -0.584 1 93.44 521 SER A N 1
ATOM 4081 C CA . SER A 1 521 ? -15.172 2.766 -0.341 1 93.44 521 SER A CA 1
ATOM 4082 C C . SER A 1 521 ? -14.039 3.559 -0.976 1 93.44 521 SER A C 1
ATOM 4084 O O . SER A 1 521 ? -13.75 3.395 -2.162 1 93.44 521 SER A O 1
ATOM 4086 N N . PHE A 1 522 ? -13.492 4.461 -0.276 1 91.94 522 PHE A N 1
ATOM 4087 C CA . PHE A 1 522 ? -12.344 5.254 -0.696 1 91.94 522 PHE A CA 1
ATOM 4088 C C . PHE A 1 522 ? -11.375 5.453 0.458 1 91.94 522 PHE A C 1
ATOM 4090 O O . PHE A 1 522 ? -11.758 5.34 1.625 1 91.94 522 PHE A O 1
ATOM 4097 N N . CYS A 1 523 ? -10.18 5.617 0.165 1 88.12 523 CYS A N 1
ATOM 4098 C CA . CYS A 1 523 ? -9.156 5.746 1.193 1 88.12 523 CYS A CA 1
ATOM 4099 C C . CYS A 1 523 ? -9.336 7.035 1.987 1 88.12 523 CYS A C 1
ATOM 4101 O O . CYS A 1 523 ? -9.32 7.016 3.219 1 88.12 523 CYS A O 1
ATOM 4103 N N . SER A 1 524 ? -9.414 8.164 1.239 1 88.88 524 SER A N 1
ATOM 4104 C CA . SER A 1 524 ? -9.594 9.469 1.864 1 88.88 524 SER A CA 1
ATOM 4105 C C . SER A 1 524 ? -10.734 10.242 1.213 1 88.88 524 SER A C 1
ATOM 4107 O O . SER A 1 524 ? -10.867 10.25 -0.013 1 88.88 524 SER A O 1
ATOM 4109 N N . ALA A 1 525 ? -11.531 10.828 2.098 1 88 525 ALA A N 1
ATOM 4110 C CA . ALA A 1 525 ? -12.594 11.695 1.591 1 88 525 ALA A CA 1
ATOM 4111 C C . ALA A 1 525 ? -12.016 13 1.041 1 88 525 ALA A C 1
ATOM 4113 O O . ALA A 1 525 ? -10.93 13.422 1.435 1 88 525 ALA A O 1
ATOM 4114 N N . PRO A 1 526 ? -12.719 13.562 0.063 1 88.44 526 PRO A N 1
ATOM 4115 C CA . PRO A 1 526 ? -12.258 14.867 -0.429 1 88.44 526 PRO A CA 1
ATOM 4116 C C . PRO A 1 526 ? -12.164 15.914 0.678 1 88.44 526 PRO A C 1
ATOM 4118 O O . PRO A 1 526 ? -13.016 15.953 1.567 1 88.44 526 PRO A O 1
ATOM 4121 N N . CYS A 1 527 ? -11.141 16.672 0.557 1 90.44 527 CYS A N 1
ATOM 4122 C CA . CYS A 1 527 ? -10.914 17.688 1.58 1 90.44 527 CYS A CA 1
ATOM 4123 C C . CYS A 1 527 ? -11.969 18.781 1.503 1 90.44 527 CYS A C 1
ATOM 4125 O O . CYS A 1 527 ? -12.461 19.094 0.419 1 90.44 527 CYS A O 1
ATOM 4127 N N . ARG A 1 528 ? -12.391 19.328 2.662 1 88.56 528 ARG A N 1
ATOM 4128 C CA . ARG A 1 528 ? -13.336 20.438 2.734 1 88.56 528 ARG A CA 1
ATOM 4129 C C . ARG A 1 528 ? -12.68 21.734 2.26 1 88.56 528 ARG A C 1
ATOM 4131 O O . ARG A 1 528 ? -11.477 21.766 2.006 1 88.56 528 ARG A O 1
ATOM 4138 N N . ARG A 1 529 ? -13.57 22.672 2.168 1 86.75 529 ARG A N 1
ATOM 4139 C CA . ARG A 1 529 ? -13.086 23.984 1.754 1 86.75 529 ARG A CA 1
ATOM 4140 C C . ARG A 1 529 ? -12.133 24.562 2.795 1 86.75 529 ARG A C 1
ATOM 4142 O O . ARG A 1 529 ? -12.422 24.531 3.994 1 86.75 529 ARG A O 1
ATOM 4149 N N . GLY A 1 530 ? -10.93 25 2.355 1 87.88 530 GLY A N 1
ATOM 4150 C CA . GLY A 1 530 ? -9.961 25.625 3.246 1 87.88 530 GLY A CA 1
ATOM 4151 C C . GLY A 1 530 ? -8.938 24.656 3.795 1 87.88 530 GLY A C 1
ATOM 4152 O O . GLY A 1 530 ? -8.117 25.016 4.637 1 87.88 530 GLY A O 1
ATOM 4153 N N . GLN A 1 531 ? -9.062 23.406 3.34 1 88.94 531 GLN A N 1
ATOM 4154 C CA . GLN A 1 531 ? -8.117 22.406 3.807 1 88.94 531 GLN A CA 1
ATOM 4155 C C . GLN A 1 531 ? -7.133 22.016 2.703 1 88.94 531 GLN A C 1
ATOM 4157 O O . GLN A 1 531 ? -7.512 21.922 1.532 1 88.94 531 GLN A O 1
ATOM 4162 N N . ALA A 1 532 ? -5.934 21.938 3.092 1 89.75 532 ALA A N 1
ATOM 4163 C CA . ALA A 1 532 ? -4.898 21.5 2.152 1 89.75 532 ALA A CA 1
ATOM 4164 C C . ALA A 1 532 ? -4.746 19.984 2.164 1 89.75 532 ALA A C 1
ATOM 4166 O O . ALA A 1 532 ? -4.84 19.359 3.221 1 89.75 532 ALA A O 1
ATOM 4167 N N . LYS A 1 533 ? -4.488 19.5 0.945 1 89.62 533 LYS A N 1
ATOM 4168 C CA . LYS A 1 533 ? -4.285 18.062 0.774 1 89.62 533 LYS A CA 1
ATOM 4169 C C . LYS A 1 533 ? -2.822 17.672 0.982 1 89.62 533 LYS A C 1
ATOM 4171 O O . LYS A 1 533 ? -1.937 18.219 0.315 1 89.62 533 LYS A O 1
ATOM 4176 N N . LEU A 1 534 ? -2.627 16.75 1.966 1 87.62 534 LEU A N 1
ATOM 4177 C CA . LEU A 1 534 ? -1.29 16.234 2.207 1 87.62 534 LEU A CA 1
ATOM 4178 C C . LEU A 1 534 ? -1.17 14.797 1.691 1 87.62 534 LEU A C 1
ATOM 4180 O O . LEU A 1 534 ? -1.856 13.898 2.18 1 87.62 534 LEU A O 1
ATOM 4184 N N . GLN A 1 535 ? -0.333 14.648 0.695 1 84.75 535 GLN A N 1
ATOM 4185 C CA . GLN A 1 535 ? -0.207 13.336 0.063 1 84.75 535 GLN A CA 1
ATOM 4186 C C . GLN A 1 535 ? 1.252 12.891 0.003 1 84.75 535 GLN A C 1
ATOM 4188 O O . GLN A 1 535 ? 2.146 13.711 -0.222 1 84.75 535 GLN A O 1
ATOM 4193 N N . LEU A 1 536 ? 1.449 11.594 0.248 1 78.81 536 LEU A N 1
ATOM 4194 C CA . LEU A 1 536 ? 2.781 11.016 0.102 1 78.81 536 LEU A CA 1
ATOM 4195 C C . LEU A 1 536 ? 3.111 10.773 -1.368 1 78.81 536 LEU A C 1
ATOM 4197 O O . LEU A 1 536 ? 2.211 10.617 -2.193 1 78.81 536 LEU A O 1
ATOM 4201 N N . GLU A 1 537 ? 4.398 10.734 -1.64 1 76.88 537 GLU A N 1
ATOM 4202 C CA . GLU A 1 537 ? 4.824 10.5 -3.016 1 76.88 537 GLU A CA 1
ATOM 4203 C C . GLU A 1 537 ? 4.391 9.125 -3.504 1 76.88 537 GLU A C 1
ATOM 4205 O O . GLU A 1 537 ? 4.59 8.125 -2.812 1 76.88 537 GLU A O 1
ATOM 4210 N N . GLY A 1 538 ? 3.746 9.109 -4.648 1 72.31 538 GLY A N 1
ATOM 4211 C CA . GLY A 1 538 ? 3.377 7.836 -5.25 1 72.31 538 GLY A CA 1
ATOM 4212 C C . GLY A 1 538 ? 1.979 7.383 -4.879 1 72.31 538 GLY A C 1
ATOM 4213 O O . GLY A 1 538 ? 1.402 6.52 -5.543 1 72.31 538 GLY A O 1
ATOM 4214 N N . ASP A 1 539 ? 1.49 7.957 -3.787 1 77.5 539 ASP A N 1
ATOM 4215 C CA . ASP A 1 539 ? 0.142 7.578 -3.377 1 77.5 539 ASP A CA 1
ATOM 4216 C C . ASP A 1 539 ? -0.911 8.352 -4.172 1 77.5 539 ASP A C 1
ATOM 4218 O O . ASP A 1 539 ? -0.856 9.578 -4.258 1 77.5 539 ASP A O 1
ATOM 4222 N N . THR A 1 540 ? -1.794 7.633 -4.762 1 80.94 540 THR A N 1
ATOM 4223 C CA . THR A 1 540 ? -2.801 8.289 -5.586 1 80.94 540 THR A CA 1
ATOM 4224 C C . THR A 1 540 ? -4.176 8.203 -4.93 1 80.94 540 THR A C 1
ATOM 4226 O O . THR A 1 540 ? -5.078 8.977 -5.262 1 80.94 540 THR A O 1
ATOM 4229 N N . CYS A 1 541 ? -4.332 7.297 -4.027 1 87.81 541 CYS A N 1
ATOM 4230 C CA . CYS A 1 541 ? -5.684 7.066 -3.527 1 87.81 541 CYS A CA 1
ATOM 4231 C C . CYS A 1 541 ? -5.844 7.617 -2.115 1 87.81 541 CYS A C 1
ATOM 4233 O O . CYS A 1 541 ? -6.961 7.895 -1.676 1 87.81 541 CYS A O 1
ATOM 4235 N N . CYS A 1 542 ? -4.742 7.805 -1.374 1 87.12 542 CYS A N 1
ATOM 4236 C CA . CYS A 1 542 ? -4.848 8.188 0.029 1 87.12 542 CYS A CA 1
ATOM 4237 C C . CYS A 1 542 ? -4.164 9.523 0.284 1 87.12 542 CYS A C 1
ATOM 4239 O O . CYS A 1 542 ? -3.09 9.789 -0.255 1 87.12 542 CYS A O 1
ATOM 4241 N N . TRP A 1 543 ? -4.828 10.461 1.04 1 89.56 543 TRP A N 1
ATOM 4242 C CA . TRP A 1 543 ? -4.277 11.75 1.437 1 89.56 543 TRP A CA 1
ATOM 4243 C C . TRP A 1 543 ? -4.852 12.203 2.777 1 89.56 543 TRP A C 1
ATOM 4245 O O . TRP A 1 543 ? -5.766 11.57 3.311 1 89.56 543 TRP A O 1
ATOM 4255 N N . LEU A 1 544 ? -4.258 13.133 3.451 1 87.38 544 LEU A N 1
ATOM 4256 C CA . LEU A 1 544 ? -4.738 13.75 4.684 1 87.38 544 LEU A CA 1
ATOM 4257 C C . LEU A 1 544 ? -5.117 15.211 4.449 1 87.38 544 LEU A C 1
ATOM 4259 O O . LEU A 1 544 ? -4.566 15.859 3.559 1 87.38 544 LEU A O 1
ATOM 4263 N N . CYS A 1 545 ? -6.164 15.609 5.176 1 88.62 545 CYS A N 1
ATOM 4264 C CA . CYS A 1 545 ? -6.602 17 5.07 1 88.62 545 CYS A CA 1
ATOM 4265 C C . CYS A 1 545 ? -6.141 17.812 6.277 1 88.62 545 CYS A C 1
ATOM 4267 O O . CYS A 1 545 ? -6.328 17.391 7.422 1 88.62 545 CYS A O 1
ATOM 4269 N N . SER A 1 546 ? -5.414 18.859 5.98 1 84.31 546 SER A N 1
ATOM 4270 C CA . SER A 1 546 ? -4.957 19.75 7.039 1 84.31 546 SER A CA 1
ATOM 4271 C C . SER A 1 546 ? -5.562 21.141 6.887 1 84.31 546 SER A C 1
ATOM 4273 O O . SER A 1 546 ? -5.656 21.672 5.773 1 84.31 546 SER A O 1
ATOM 4275 N N . ASN A 1 547 ? -5.988 21.703 8.039 1 83.94 547 ASN A N 1
ATOM 4276 C CA . ASN A 1 547 ? -6.555 23.062 8.023 1 83.94 547 ASN A CA 1
ATOM 4277 C C . ASN A 1 547 ? -5.473 24.109 7.855 1 83.94 547 ASN A C 1
ATOM 4279 O O . ASN A 1 547 ? -4.43 24.047 8.508 1 83.94 547 ASN A O 1
ATOM 4283 N N . CYS A 1 548 ? -5.773 25.031 7.008 1 85.5 548 CYS A N 1
ATOM 4284 C CA . CYS A 1 548 ? -4.906 26.203 6.957 1 85.5 548 CYS A CA 1
ATOM 4285 C C . CYS A 1 548 ? -5.059 27.047 8.219 1 85.5 548 CYS A C 1
ATOM 4287 O O . CYS A 1 548 ? -6.148 27.141 8.781 1 85.5 548 CYS A O 1
ATOM 4289 N N . SER A 1 549 ? -4.004 27.625 8.609 1 81.62 549 SER A N 1
ATOM 4290 C CA . SER A 1 549 ? -4.035 28.469 9.805 1 81.62 549 SER A CA 1
ATOM 4291 C C . SER A 1 549 ? -4.98 29.641 9.633 1 81.62 549 SER A C 1
ATOM 4293 O O . SER A 1 549 ? -5.523 29.859 8.547 1 81.62 549 SER A O 1
ATOM 4295 N N . GLN A 1 550 ? -5.211 30.344 10.703 1 81.81 550 GLN A N 1
ATOM 4296 C CA . GLN A 1 550 ? -6.176 31.438 10.75 1 81.81 550 GLN A CA 1
ATOM 4297 C C . GLN A 1 550 ? -5.836 32.5 9.727 1 81.81 550 GLN A C 1
ATOM 4299 O O . GLN A 1 550 ? -6.734 33.156 9.18 1 81.81 550 GLN A O 1
ATOM 4304 N N . TYR A 1 551 ? -4.574 32.719 9.414 1 89.62 551 TYR A N 1
ATOM 4305 C CA . TYR A 1 551 ? -4.191 33.812 8.523 1 89.62 551 TYR A CA 1
ATOM 4306 C C . TYR A 1 551 ? -3.602 33.281 7.223 1 89.62 551 TYR A C 1
ATOM 4308 O O . TYR A 1 551 ? -2.936 34 6.488 1 89.62 551 TYR A O 1
ATOM 4316 N N . GLN A 1 552 ? -3.898 32.031 6.98 1 90.69 552 GLN A N 1
ATOM 4317 C CA . GLN A 1 552 ? -3.408 31.422 5.758 1 90.69 552 GLN A CA 1
ATOM 4318 C C . GLN A 1 552 ? -4.555 31.109 4.797 1 90.69 552 GLN A C 1
ATOM 4320 O O . GLN A 1 552 ? -5.676 30.828 5.23 1 90.69 552 GLN A O 1
ATOM 4325 N N . TYR A 1 553 ? -4.262 31.312 3.488 1 93.62 553 TYR A N 1
ATOM 4326 C CA . TYR A 1 553 ? -5.195 30.906 2.443 1 93.62 553 TYR A CA 1
ATOM 4327 C C . TYR A 1 553 ? -4.66 29.703 1.663 1 93.62 553 TYR A C 1
ATOM 4329 O O . TYR A 1 553 ? -3.465 29.406 1.716 1 93.62 553 TYR A O 1
ATOM 4337 N N . LEU A 1 554 ? -5.574 29.062 1.062 1 92.75 554 LEU A N 1
ATOM 4338 C CA . LEU A 1 554 ? -5.199 27.906 0.258 1 92.75 554 LEU A CA 1
ATOM 4339 C C . LEU A 1 554 ? -4.734 28.344 -1.128 1 92.75 554 LEU A C 1
ATOM 4341 O O . LEU A 1 554 ? -5.551 28.578 -2.016 1 92.75 554 LEU A O 1
ATOM 4345 N N . ALA A 1 555 ? -3.416 28.344 -1.335 1 91.38 555 ALA A N 1
ATOM 4346 C CA . ALA A 1 555 ? -2.846 28.781 -2.607 1 91.38 555 ALA A CA 1
ATOM 4347 C C . ALA A 1 555 ? -3.1 27.75 -3.703 1 91.38 555 ALA A C 1
ATOM 4349 O O . ALA A 1 555 ? -3.383 28.109 -4.848 1 91.38 555 ALA A O 1
ATOM 4350 N N . ASP A 1 556 ? -2.838 26.594 -3.391 1 90.44 556 ASP A N 1
ATOM 4351 C CA . ASP A 1 556 ? -3.111 25.453 -4.242 1 90.44 556 ASP A CA 1
ATOM 4352 C C . ASP A 1 556 ? -3.713 24.297 -3.434 1 90.44 556 ASP A C 1
ATOM 4354 O O . ASP A 1 556 ? -3.902 24.422 -2.221 1 90.44 556 ASP A O 1
ATOM 4358 N N . GLU A 1 557 ? -4.031 23.297 -4.105 1 88.56 557 GLU A N 1
ATOM 4359 C CA . GLU A 1 557 ? -4.684 22.172 -3.453 1 88.56 557 GLU A CA 1
ATOM 4360 C C . GLU A 1 557 ? -3.779 21.531 -2.398 1 88.56 557 GLU A C 1
ATOM 4362 O O . GLU A 1 557 ? -4.262 20.891 -1.464 1 88.56 557 GLU A O 1
ATOM 4367 N N . PHE A 1 558 ? -2.508 21.875 -2.359 1 88.75 558 PHE A N 1
ATOM 4368 C CA . PHE A 1 558 ? -1.584 21.141 -1.513 1 88.75 558 PHE A CA 1
ATOM 4369 C C . PHE A 1 558 ? -0.896 22.062 -0.517 1 88.75 558 PHE A C 1
ATOM 4371 O O . PHE A 1 558 ? -0.313 21.594 0.467 1 88.75 558 PHE A O 1
ATOM 4378 N N . HIS A 1 559 ? -0.971 23.422 -0.767 1 89.5 559 HIS A N 1
ATOM 4379 C CA . HIS A 1 559 ? -0.147 24.328 0.029 1 89.5 559 HIS A CA 1
ATOM 4380 C C . HIS A 1 559 ? -0.971 25.484 0.573 1 89.5 559 HIS A C 1
ATOM 4382 O O . HIS A 1 559 ? -1.837 26.016 -0.125 1 89.5 559 HIS A O 1
ATOM 4388 N N . CYS A 1 560 ? -0.678 25.781 1.885 1 89.94 560 CYS A N 1
ATOM 4389 C CA . CYS A 1 560 ? -1.204 26.984 2.52 1 89.94 560 CYS A CA 1
ATOM 4390 C C . CYS A 1 560 ? -0.155 28.078 2.547 1 89.94 560 CYS A C 1
ATOM 4392 O O . CYS A 1 560 ? 1.033 27.812 2.729 1 89.94 560 CYS A O 1
ATOM 4394 N N . ARG A 1 561 ? -0.583 29.328 2.283 1 91.19 561 ARG A N 1
ATOM 4395 C CA . ARG A 1 561 ? 0.315 30.469 2.328 1 91.19 561 ARG A CA 1
ATOM 4396 C C . ARG A 1 561 ? -0.262 31.578 3.195 1 91.19 561 ARG A C 1
ATOM 4398 O O . ARG A 1 561 ? -1.481 31.703 3.332 1 91.19 561 ARG A O 1
ATOM 4405 N N . ASP A 1 562 ? 0.627 32.375 3.773 1 91.56 562 ASP A N 1
ATOM 4406 C CA . ASP A 1 562 ? 0.201 33.5 4.613 1 91.56 562 ASP A CA 1
ATOM 4407 C C . ASP A 1 562 ? -0.375 34.625 3.771 1 91.56 562 ASP A C 1
ATOM 4409 O O . ASP A 1 562 ? 0.153 34.938 2.703 1 91.56 562 ASP A O 1
ATOM 4413 N N . CYS A 1 563 ? -1.478 35.156 4.305 1 93.88 563 CYS A N 1
ATOM 4414 C CA . CYS A 1 563 ? -2.012 36.375 3.684 1 93.88 563 CYS A CA 1
ATOM 4415 C C . CYS A 1 563 ? -1.114 37.562 3.965 1 93.88 563 CYS A C 1
ATOM 4417 O O . CYS A 1 563 ? -0.512 37.656 5.035 1 93.88 563 CYS A O 1
ATOM 4419 N N . PRO A 1 564 ? -0.96 38.438 3 1 92.44 564 PRO A N 1
ATOM 4420 C CA . PRO A 1 564 ? -0.204 39.656 3.264 1 92.44 564 PRO A CA 1
ATOM 4421 C C . PRO A 1 564 ? -0.827 40.5 4.371 1 92.44 564 PRO A C 1
ATOM 4423 O O . PRO A 1 564 ? -2.023 40.375 4.645 1 92.44 564 PRO A O 1
ATOM 4426 N N . MET A 1 565 ? -0.002 41.344 5.004 1 92 565 MET A N 1
ATOM 4427 C CA . MET A 1 565 ? -0.491 42.219 6.059 1 92 565 MET A CA 1
ATOM 4428 C C . MET A 1 565 ? -1.63 43.094 5.547 1 92 565 MET A C 1
ATOM 4430 O O . MET A 1 565 ? -1.583 43.594 4.418 1 92 565 MET A O 1
ATOM 4434 N N . GLY A 1 566 ? -2.674 43.219 6.301 1 91.88 566 GLY A N 1
ATOM 4435 C CA . GLY A 1 566 ? -3.822 44.031 5.922 1 91.88 566 GLY A CA 1
ATOM 4436 C C . GLY A 1 566 ? -4.934 43.219 5.281 1 91.88 566 GLY A C 1
ATOM 4437 O O . GLY A 1 566 ? -5.973 43.781 4.902 1 91.88 566 GLY A O 1
ATOM 4438 N N . THR A 1 567 ? -4.625 42 5.102 1 94 567 THR A N 1
ATOM 4439 C CA . THR A 1 567 ? -5.621 41.125 4.508 1 94 567 THR A CA 1
ATOM 4440 C C . THR A 1 567 ? -5.84 39.875 5.383 1 94 567 THR A C 1
ATOM 4442 O O . THR A 1 567 ? -5.008 39.562 6.23 1 94 567 THR A O 1
ATOM 4445 N N . VAL A 1 568 ? -7.02 39.406 5.293 1 93.44 568 VAL A N 1
ATOM 4446 C CA . VAL A 1 568 ? -7.383 38.156 6 1 93.44 568 VAL A CA 1
ATOM 4447 C C . VAL A 1 568 ? -8.031 37.188 5.027 1 93.44 568 VAL A C 1
ATOM 4449 O O . VAL A 1 568 ? -8.617 37.594 4.023 1 93.44 568 VAL A O 1
ATOM 4452 N N . PRO A 1 569 ? -7.84 35.938 5.355 1 93.25 569 PRO A N 1
ATOM 4453 C CA . PRO A 1 569 ? -8.453 34.938 4.453 1 93.25 569 PRO A CA 1
ATOM 4454 C C . PRO A 1 569 ? -9.977 34.969 4.508 1 93.25 569 PRO A C 1
ATOM 4456 O O . PRO A 1 569 ? -10.555 35.281 5.547 1 93.25 569 PRO A O 1
ATOM 4459 N N . ASP A 1 570 ? -10.562 34.625 3.367 1 92.31 570 ASP A N 1
ATOM 4460 C CA . ASP A 1 570 ? -12.016 34.469 3.342 1 92.31 570 ASP A CA 1
ATOM 4461 C C . ASP A 1 570 ? -12.477 33.438 4.375 1 92.31 570 ASP A C 1
ATOM 4463 O O . ASP A 1 570 ? -11.992 32.312 4.387 1 92.31 570 ASP A O 1
ATOM 4467 N N . PRO A 1 571 ? -13.367 33.844 5.207 1 86.31 571 PRO A N 1
ATOM 4468 C CA . PRO A 1 571 ? -13.766 32.938 6.285 1 86.31 571 PRO A CA 1
ATOM 4469 C C . PRO A 1 571 ? -14.5 31.703 5.777 1 86.31 571 PRO A C 1
ATOM 4471 O O . PRO A 1 571 ? -14.484 30.656 6.43 1 86.31 571 PRO A O 1
ATOM 4474 N N . GLU A 1 572 ? -15.031 31.781 4.664 1 82.25 572 GLU A N 1
ATOM 4475 C CA . GLU A 1 572 ? -15.812 30.656 4.16 1 82.25 572 GLU A CA 1
ATOM 4476 C C . GLU A 1 572 ? -14.953 29.719 3.305 1 82.25 572 GLU A C 1
ATOM 4478 O O . GLU A 1 572 ? -14.875 28.516 3.572 1 82.25 572 GLU A O 1
ATOM 4483 N N . SER A 1 573 ? -14.234 30.234 2.293 1 82.62 573 SER A N 1
ATOM 4484 C CA . SER A 1 573 ? -13.555 29.391 1.313 1 82.62 573 SER A CA 1
ATOM 4485 C C . SER A 1 573 ? -12.047 29.359 1.56 1 82.62 573 SER A C 1
ATOM 4487 O O . SER A 1 573 ? -11.367 28.422 1.146 1 82.62 573 SER A O 1
ATOM 4489 N N . LYS A 1 574 ? -11.492 30.375 2.354 1 88.81 574 LYS A N 1
ATOM 4490 C CA . LYS A 1 574 ? -10.055 30.531 2.533 1 88.81 574 LYS A CA 1
ATOM 4491 C C . LYS A 1 574 ? -9.32 30.422 1.198 1 88.81 574 LYS A C 1
ATOM 4493 O O . LYS A 1 574 ? -8.172 29.984 1.148 1 88.81 574 LYS A O 1
ATOM 4498 N N . ALA A 1 575 ? -9.961 30.719 0.06 1 89 575 ALA A N 1
ATOM 4499 C CA . ALA A 1 575 ? -9.367 30.609 -1.27 1 89 575 ALA A CA 1
ATOM 4500 C C . ALA A 1 575 ? -8.594 31.875 -1.638 1 89 575 ALA A C 1
ATOM 4502 O O . ALA A 1 575 ? -7.684 31.828 -2.471 1 89 575 ALA A O 1
ATOM 4503 N N . ARG A 1 576 ? -9.047 32.969 -1.059 1 91.56 576 ARG A N 1
ATOM 4504 C CA . ARG A 1 576 ? -8.406 34.25 -1.363 1 91.56 576 ARG A CA 1
ATOM 4505 C C . ARG A 1 576 ? -8.32 35.125 -0.122 1 91.56 576 ARG A C 1
ATOM 4507 O O . ARG A 1 576 ? -8.984 34.844 0.882 1 91.56 576 ARG A O 1
ATOM 4514 N N . CYS A 1 577 ? -7.367 36.031 -0.11 1 94.38 577 CYS A N 1
ATOM 4515 C CA . CYS A 1 577 ? -7.227 37 0.963 1 94.38 577 CYS A CA 1
ATOM 4516 C C . CYS A 1 577 ? -8.094 38.25 0.703 1 94.38 577 CYS A C 1
ATOM 4518 O O . CYS A 1 577 ? -8.117 38.75 -0.413 1 94.38 577 CYS A O 1
ATOM 4520 N N . LEU A 1 578 ? -8.891 38.562 1.615 1 94.44 578 LEU A N 1
ATOM 4521 C CA . LEU A 1 578 ? -9.75 39.75 1.534 1 94.44 578 LEU A CA 1
ATOM 4522 C C . LEU A 1 578 ? -9.148 40.906 2.312 1 94.44 578 LEU A C 1
ATOM 4524 O O . LEU A 1 578 ? -8.578 40.719 3.387 1 94.44 578 LEU A O 1
ATOM 4528 N N . PRO A 1 579 ? -9.18 42.125 1.749 1 93.56 579 PRO A N 1
ATOM 4529 C CA . PRO A 1 579 ? -8.664 43.281 2.473 1 93.56 579 PRO A CA 1
ATOM 4530 C C . PRO A 1 579 ? -9.5 43.625 3.707 1 93.56 579 PRO A C 1
ATOM 4532 O O . PRO A 1 579 ? -10.727 43.531 3.67 1 93.56 579 PRO A O 1
ATOM 4535 N N . LEU A 1 580 ? -8.773 43.781 4.801 1 93.69 580 LEU A N 1
ATOM 4536 C CA . LEU A 1 580 ? -9.438 44.219 6.027 1 93.69 580 LEU A CA 1
ATOM 4537 C C . LEU A 1 580 ? -9.961 45.656 5.887 1 93.69 580 LEU A C 1
ATOM 4539 O O . LEU A 1 580 ? -9.344 46.5 5.227 1 93.69 580 LEU A O 1
ATOM 4543 N N . PRO A 1 581 ? -11.172 45.844 6.457 1 92.69 581 PRO A N 1
ATOM 4544 C CA . PRO A 1 581 ? -11.68 47.219 6.441 1 92.69 581 PRO A CA 1
ATOM 4545 C C . PRO A 1 581 ? -10.773 48.188 7.199 1 92.69 581 PRO A C 1
ATOM 4547 O O . PRO A 1 581 ? -10.219 47.812 8.242 1 92.69 581 PRO A O 1
ATOM 4550 N N . GLU A 1 582 ? -10.547 49.375 6.645 1 91.38 582 GLU A N 1
ATOM 4551 C CA . GLU A 1 582 ? -9.719 50.406 7.254 1 91.38 582 GLU A CA 1
ATOM 4552 C C . GLU A 1 582 ? -10.391 50.969 8.5 1 91.38 582 GLU A C 1
ATOM 4554 O O . GLU A 1 582 ? -11.562 51.375 8.461 1 91.38 582 GLU A O 1
ATOM 4559 N N . GLU A 1 583 ? -9.68 50.844 9.602 1 91.31 583 GLU A N 1
ATOM 4560 C CA . GLU A 1 583 ? -10.164 51.469 10.844 1 91.31 583 GLU A CA 1
ATOM 4561 C C . GLU A 1 583 ? -9.578 52.875 11.031 1 91.31 583 GLU A C 1
ATOM 4563 O O . GLU A 1 583 ? -8.398 53.094 10.773 1 91.31 583 GLU A O 1
ATOM 4568 N N . PHE A 1 584 ? -10.391 53.875 11.258 1 89.81 584 PHE A N 1
ATOM 4569 C CA . PHE A 1 584 ? -9.984 55.219 11.57 1 89.81 584 PHE A CA 1
ATOM 4570 C C . PHE A 1 584 ? -10.953 55.875 12.562 1 89.81 584 PHE A C 1
ATOM 4572 O O . PHE A 1 584 ? -12.047 55.344 12.789 1 89.81 584 PHE A O 1
ATOM 4579 N N . LEU A 1 585 ? -10.523 56.812 13.273 1 88.88 585 LEU A N 1
ATOM 4580 C CA . LEU A 1 585 ? -11.383 57.531 14.195 1 88.88 585 LEU A CA 1
ATOM 4581 C C . LEU A 1 585 ? -12.438 58.344 13.43 1 88.88 585 LEU A C 1
ATOM 4583 O O . LEU A 1 585 ? -12.109 59.25 12.68 1 88.88 585 LEU A O 1
ATOM 4587 N N . SER A 1 586 ? -13.734 57.938 13.562 1 90.31 586 SER A N 1
ATOM 4588 C CA . SER A 1 586 ? -14.828 58.594 12.875 1 90.31 586 SER A CA 1
ATOM 4589 C C . SER A 1 586 ? -15.445 59.688 13.758 1 90.31 586 SER A C 1
ATOM 4591 O O . SER A 1 586 ? -15.242 59.688 14.977 1 90.31 586 SER A O 1
ATOM 4593 N N . TYR A 1 587 ? -16.172 60.625 13.109 1 91.81 587 TYR A N 1
ATOM 4594 C CA . TYR A 1 587 ? -16.859 61.688 13.82 1 91.81 587 TYR A CA 1
ATOM 4595 C C . TYR A 1 587 ? -17.953 61.156 14.719 1 91.81 587 TYR A C 1
ATOM 4597 O O . TYR A 1 587 ? -18.375 61.812 15.68 1 91.81 587 TYR A O 1
ATOM 4605 N N . GLY A 1 588 ? -18.312 59.906 14.406 1 90.44 588 GLY A N 1
ATOM 4606 C CA . GLY A 1 588 ? -19.375 59.281 15.18 1 90.44 588 GLY A CA 1
ATOM 4607 C C . GLY A 1 588 ? -18.875 58.562 16.422 1 90.44 588 GLY A C 1
ATOM 4608 O O . GLY A 1 588 ? -19.656 58.156 17.281 1 90.44 588 GLY A O 1
ATOM 4609 N N . ASP A 1 589 ? -17.609 58.469 16.594 1 91.06 589 ASP A N 1
ATOM 4610 C CA . ASP A 1 589 ? -17.031 57.875 17.812 1 91.06 589 ASP A CA 1
ATOM 4611 C C . ASP A 1 589 ? -17.328 58.75 19.031 1 91.06 589 ASP A C 1
ATOM 4613 O O . ASP A 1 589 ? -17.266 59.969 18.938 1 91.06 589 ASP A O 1
ATOM 4617 N N . PRO A 1 590 ? -17.672 58.094 20.109 1 88.31 590 PRO A N 1
ATOM 4618 C CA . PRO A 1 590 ? -18.016 58.875 21.297 1 88.31 590 PRO A CA 1
ATOM 4619 C C . PRO A 1 590 ? -16.875 59.75 21.781 1 88.31 590 PRO A C 1
ATOM 4621 O O . PRO A 1 590 ? -17.125 60.875 22.25 1 88.31 590 PRO A O 1
ATOM 4624 N N . TRP A 1 591 ? -15.719 59.312 21.656 1 85.56 591 TRP A N 1
ATOM 4625 C CA . TRP A 1 591 ? -14.586 60.125 22.109 1 85.56 591 TRP A CA 1
ATOM 4626 C C . TRP A 1 591 ? -14.32 61.25 21.125 1 85.56 591 TRP A C 1
ATOM 4628 O O . TRP A 1 591 ? -13.883 62.344 21.516 1 85.56 591 TRP A O 1
ATOM 4638 N N . ALA A 1 592 ? -14.523 60.969 19.953 1 91.62 592 ALA A N 1
ATOM 4639 C CA . ALA A 1 592 ? -14.422 62.062 18.969 1 91.62 592 ALA A CA 1
ATOM 4640 C C . ALA A 1 592 ? -15.5 63.094 19.188 1 91.62 592 ALA A C 1
ATOM 4642 O O . ALA A 1 592 ? -15.242 64.312 19.094 1 91.62 592 ALA A O 1
ATOM 4643 N N . ILE A 1 593 ? -16.656 62.688 19.531 1 93.94 593 ILE A N 1
ATOM 4644 C CA . ILE A 1 593 ? -17.766 63.594 19.812 1 93.94 593 ILE A CA 1
ATOM 4645 C C . ILE A 1 593 ? -17.438 64.438 21.047 1 93.94 593 ILE A C 1
ATOM 4647 O O . ILE A 1 593 ? -17.703 65.625 21.062 1 93.94 593 ILE A O 1
ATOM 4651 N N . ALA A 1 594 ? -16.859 63.781 22 1 88.12 594 ALA A N 1
ATOM 4652 C CA . ALA A 1 594 ? -16.484 64.5 23.203 1 88.12 594 ALA A CA 1
ATOM 4653 C C . ALA A 1 594 ? -15.445 65.562 22.875 1 88.12 594 ALA A C 1
ATOM 4655 O O . ALA A 1 594 ? -15.547 66.688 23.375 1 88.12 594 ALA A O 1
ATOM 4656 N N . ALA A 1 595 ? -14.492 65.25 22.109 1 91.19 595 ALA A N 1
ATOM 4657 C CA . ALA A 1 595 ? -13.461 66.188 21.734 1 91.19 595 ALA A CA 1
ATOM 4658 C C . ALA A 1 595 ? -14.055 67.375 20.922 1 91.19 595 ALA A C 1
ATOM 4660 O O . ALA A 1 595 ? -13.703 68.5 21.109 1 91.19 595 ALA A O 1
ATOM 4661 N N . LEU A 1 596 ? -14.992 67.062 20.062 1 95.5 596 LEU A N 1
ATOM 4662 C CA . LEU A 1 596 ? -15.633 68.062 19.219 1 95.5 596 LEU A CA 1
ATOM 4663 C C . LEU A 1 596 ? -16.547 69 20.062 1 95.5 596 LEU A C 1
ATOM 4665 O O . LEU A 1 596 ? -16.641 70.188 19.812 1 95.5 596 LEU A O 1
ATOM 4669 N N . ALA A 1 597 ? -17.188 68.438 20.984 1 95.12 597 ALA A N 1
ATOM 4670 C CA . ALA A 1 597 ? -18.078 69.188 21.844 1 95.12 597 ALA A CA 1
ATOM 4671 C C . ALA A 1 597 ? -17.281 70.188 22.672 1 95.12 597 ALA A C 1
ATOM 4673 O O . ALA A 1 597 ? -17.688 71.375 22.812 1 95.12 597 ALA A O 1
ATOM 4674 N N . VAL A 1 598 ? -16.188 69.75 23.203 1 91.56 598 VAL A N 1
ATOM 4675 C CA . VAL A 1 598 ? -15.344 70.688 23.984 1 91.56 598 VAL A CA 1
ATOM 4676 C C . VAL A 1 598 ? -14.789 71.75 23.094 1 91.56 598 VAL A C 1
ATOM 4678 O O . VAL A 1 598 ? -14.742 72.938 23.5 1 91.56 598 VAL A O 1
ATOM 4681 N N . ALA A 1 599 ? -14.461 71.375 21.906 1 95.56 599 ALA A N 1
ATOM 4682 C CA . ALA A 1 599 ? -13.938 72.375 20.969 1 95.56 599 ALA A CA 1
ATOM 4683 C C . ALA A 1 599 ? -15.023 73.375 20.531 1 95.56 599 ALA A C 1
ATOM 4685 O O . ALA A 1 599 ? -14.781 74.562 20.422 1 95.56 599 ALA A O 1
ATOM 4686 N N . ALA A 1 600 ? -16.234 72.938 20.328 1 96.56 600 ALA A N 1
ATOM 4687 C CA . ALA A 1 600 ? -17.344 73.812 19.922 1 96.56 600 ALA A CA 1
ATOM 4688 C C . ALA A 1 600 ? -17.734 74.75 21.047 1 96.56 600 ALA A C 1
ATOM 4690 O O . ALA A 1 600 ? -18 75.938 20.797 1 96.56 600 ALA A O 1
ATOM 4691 N N . LEU A 1 601 ? -17.781 74.25 22.219 1 95.75 601 LEU A N 1
ATOM 4692 C CA . LEU A 1 601 ? -18.094 75.125 23.359 1 95.75 601 LEU A CA 1
ATOM 4693 C C . LEU A 1 601 ? -17.016 76.188 23.578 1 95.75 601 LEU A C 1
ATOM 4695 O O . LEU A 1 601 ? -17.312 77.312 23.906 1 95.75 601 LEU A O 1
ATOM 4699 N N . GLY A 1 602 ? -15.828 75.688 23.359 1 95.5 602 GLY A N 1
ATOM 4700 C CA . GLY A 1 602 ? -14.727 76.625 23.453 1 95.5 602 GLY A CA 1
ATOM 4701 C C . GLY A 1 602 ? -14.766 77.688 22.359 1 95.5 602 GLY A C 1
ATOM 4702 O O . GLY A 1 602 ? -14.547 78.875 22.641 1 95.5 602 GLY A O 1
ATOM 4703 N N . ALA A 1 603 ? -15.047 77.312 21.188 1 96.69 603 ALA A N 1
ATOM 4704 C CA . ALA A 1 603 ? -15.148 78.25 20.078 1 96.69 603 ALA A CA 1
ATOM 4705 C C . ALA A 1 603 ? -16.297 79.25 20.297 1 96.69 603 ALA A C 1
ATOM 4707 O O . ALA A 1 603 ? -16.156 80.438 20.031 1 96.69 603 ALA A O 1
ATOM 4708 N N . ALA A 1 604 ? -17.375 78.75 20.797 1 97.06 604 ALA A N 1
ATOM 4709 C CA . ALA A 1 604 ? -18.516 79.625 21.094 1 97.06 604 ALA A CA 1
ATOM 4710 C C . ALA A 1 604 ? -18.156 80.688 22.172 1 97.06 604 ALA A C 1
ATOM 4712 O O . ALA A 1 604 ? -18.562 81.812 22.094 1 97.06 604 ALA A O 1
ATOM 4713 N N . ALA A 1 605 ? -17.438 80.25 23.125 1 96.06 605 ALA A N 1
ATOM 4714 C CA . ALA A 1 605 ? -17 81.125 24.188 1 96.06 605 ALA A CA 1
ATOM 4715 C C . ALA A 1 605 ? -16.078 82.25 23.641 1 96.06 605 ALA A C 1
ATOM 4717 O O . ALA A 1 605 ? -16.172 83.375 24.031 1 96.06 605 ALA A O 1
ATOM 4718 N N . VAL A 1 606 ? -15.211 81.812 22.703 1 96.62 606 VAL A N 1
ATOM 4719 C CA . VAL A 1 606 ? -14.273 82.812 22.141 1 96.62 606 VAL A CA 1
ATOM 4720 C C . VAL A 1 606 ? -15.023 83.812 21.25 1 96.62 606 VAL A C 1
ATOM 4722 O O . VAL A 1 606 ? -14.727 85 21.25 1 96.62 606 VAL A O 1
ATOM 4725 N N . VAL A 1 607 ? -15.977 83.312 20.516 1 96.5 607 VAL A N 1
ATOM 4726 C CA . VAL A 1 607 ? -16.781 84.188 19.688 1 96.5 607 VAL A CA 1
ATOM 4727 C C . VAL A 1 607 ? -17.578 85.125 20.562 1 96.5 607 VAL A C 1
ATOM 4729 O O . VAL A 1 607 ? -17.719 86.312 20.234 1 96.5 607 VAL A O 1
ATOM 4732 N N . PHE A 1 608 ? -18.016 84.688 21.625 1 95.62 608 PHE A N 1
ATOM 4733 C CA . PHE A 1 608 ? -18.75 85.562 22.578 1 95.62 608 PHE A CA 1
ATOM 4734 C C . PHE A 1 608 ? -17.844 86.625 23.125 1 95.62 608 PHE A C 1
ATOM 4736 O O . PHE A 1 608 ? -18.219 87.812 23.172 1 95.62 608 PHE A O 1
ATOM 4743 N N . VAL A 1 609 ? -16.688 86.25 23.484 1 95 609 VAL A N 1
ATOM 4744 C CA . VAL A 1 609 ? -15.727 87.188 24 1 95 609 VAL A CA 1
ATOM 4745 C C . VAL A 1 609 ? -15.367 88.188 22.922 1 95 609 VAL A C 1
ATOM 4747 O O . VAL A 1 609 ? -15.258 89.375 23.203 1 95 609 VAL A O 1
ATOM 4750 N N . ALA A 1 610 ? -15.258 87.75 21.75 1 94.56 610 ALA A N 1
ATOM 4751 C CA . ALA A 1 610 ? -14.906 88.625 20.641 1 94.56 610 ALA A CA 1
ATOM 4752 C C . ALA A 1 610 ? -16.016 89.625 20.375 1 94.56 610 ALA A C 1
ATOM 4754 O O . ALA A 1 610 ? -15.75 90.812 20.094 1 94.56 610 ALA A O 1
ATOM 4755 N N . LEU A 1 611 ? -17.203 89.312 20.547 1 94.81 611 LEU A N 1
ATOM 4756 C CA . LEU A 1 611 ? -18.328 90.25 20.328 1 94.81 611 LEU A CA 1
ATOM 4757 C C . LEU A 1 611 ? -18.422 91.25 21.453 1 94.81 611 LEU A C 1
ATOM 4759 O O . LEU A 1 611 ? -18.703 92.438 21.203 1 94.81 611 LEU A O 1
ATOM 4763 N N . VAL A 1 612 ? -18.156 90.812 22.609 1 93.56 612 VAL A N 1
ATOM 4764 C CA . VAL A 1 612 ? -18.188 91.75 23.75 1 93.56 612 VAL A CA 1
ATOM 4765 C C . VAL A 1 612 ? -17.047 92.75 23.609 1 93.56 612 VAL A C 1
ATOM 4767 O O . VAL A 1 612 ? -17.25 93.938 23.859 1 93.56 612 VAL A O 1
ATOM 4770 N N . PHE A 1 613 ? -15.922 92.25 23.172 1 92.12 613 PHE A N 1
ATOM 4771 C CA . PHE A 1 613 ? -14.773 93.125 23.016 1 92.12 613 PHE A CA 1
ATOM 4772 C C . PHE A 1 613 ? -15.008 94.125 21.891 1 92.12 613 PHE A C 1
ATOM 4774 O O . PHE A 1 613 ? -14.531 95.312 21.938 1 92.12 613 PHE A O 1
ATOM 4781 N N . ARG A 1 614 ? -15.773 93.75 20.906 1 89.94 614 ARG A N 1
ATOM 4782 C CA . ARG A 1 614 ? -16.094 94.688 19.812 1 89.94 614 ARG A CA 1
ATOM 4783 C C . ARG A 1 614 ? -17.141 95.688 20.234 1 89.94 614 ARG A C 1
ATOM 4785 O O . ARG A 1 614 ? -17.031 96.875 19.875 1 89.94 614 ARG A O 1
ATOM 4792 N N . SER A 1 615 ? -18.047 95.375 21.062 1 91.44 615 SER A 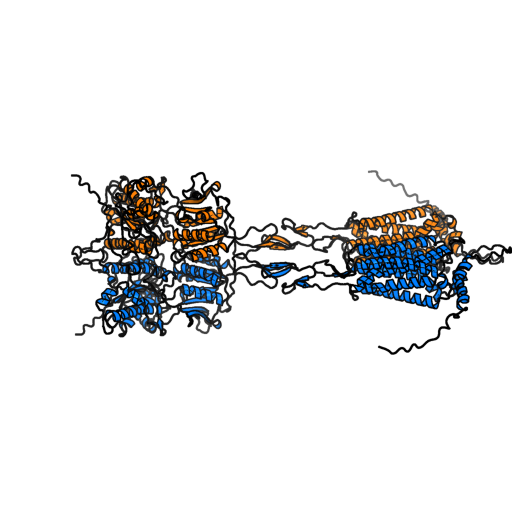N 1
ATOM 4793 C CA . SER A 1 615 ? -19.109 96.25 21.5 1 91.44 615 SER A CA 1
ATOM 4794 C C . SER A 1 615 ? -18.594 97.25 22.531 1 91.44 615 SER A C 1
ATOM 4796 O O . SER A 1 615 ? -19.109 98.375 22.625 1 91.44 615 SER A O 1
ATOM 4798 N N . TYR A 1 616 ? -17.641 96.812 23.281 1 89.12 616 TYR A N 1
ATOM 4799 C CA . TYR A 1 616 ? -17.094 97.688 24.312 1 89.12 616 TYR A CA 1
ATOM 4800 C C . TYR A 1 616 ? -15.688 98.188 23.969 1 89.12 616 TYR A C 1
ATOM 4802 O O . TYR A 1 616 ? -14.852 98.375 24.859 1 89.12 616 TYR A O 1
ATOM 4810 N N . ALA A 1 617 ? -15.344 98.312 22.703 1 86.31 617 ALA A N 1
ATOM 4811 C CA . ALA A 1 617 ? -14 98.562 22.219 1 86.31 617 ALA A CA 1
ATOM 4812 C C . ALA A 1 617 ? -13.516 99.938 22.703 1 86.31 617 ALA A C 1
ATOM 4814 O O . ALA A 1 617 ? -12.312 100.125 22.891 1 86.31 617 ALA A O 1
ATOM 4815 N N . ASP A 1 618 ? -14.438 100.875 23.062 1 82 618 ASP A N 1
ATOM 4816 C CA . ASP A 1 618 ? -14.055 102.25 23.391 1 82 618 ASP A CA 1
ATOM 4817 C C . ASP A 1 618 ? -14.031 102.438 24.906 1 82 618 ASP A C 1
ATOM 4819 O O . ASP A 1 618 ? -13.766 103.562 25.391 1 82 618 ASP A O 1
ATOM 4823 N N . THR A 1 619 ? -14.141 101.312 25.641 1 85 619 THR A N 1
ATOM 4824 C CA . THR A 1 619 ? -14.078 101.438 27.094 1 85 619 THR A CA 1
ATOM 4825 C C . THR A 1 619 ? -12.641 101.25 27.594 1 85 619 THR A C 1
ATOM 4827 O O . THR A 1 619 ? -11.812 100.625 26.906 1 85 619 THR A O 1
ATOM 4830 N N . PRO A 1 620 ? -12.211 101.812 28.656 1 81.38 620 PRO A N 1
ATOM 4831 C CA . PRO A 1 620 ? -10.828 101.812 29.156 1 81.38 620 PRO A CA 1
ATOM 4832 C C . PRO A 1 620 ? -10.32 100.375 29.438 1 81.38 620 PRO A C 1
ATOM 4834 O O . PRO A 1 620 ? -9.133 100.125 29.266 1 81.38 620 PRO A O 1
ATOM 4837 N N . VAL A 1 621 ? -11.188 99.5 29.688 1 81.25 621 VAL A N 1
ATOM 4838 C CA . VAL A 1 621 ? -10.75 98.125 30.016 1 81.25 621 VAL A CA 1
ATOM 4839 C C . VAL A 1 621 ? -10.211 97.438 28.766 1 81.25 621 VAL A C 1
ATOM 4841 O O . VAL A 1 621 ? -9.188 96.75 28.828 1 81.25 621 VAL A O 1
ATOM 4844 N N . VAL A 1 622 ? -10.844 97.625 27.672 1 82.06 622 VAL A N 1
ATOM 4845 C CA . VAL A 1 622 ? -10.438 96.938 26.422 1 82.06 622 VAL A CA 1
ATOM 4846 C C . VAL A 1 622 ? -9.266 97.75 25.812 1 82.06 622 VAL A C 1
ATOM 4848 O O . VAL A 1 622 ? -8.359 97.125 25.219 1 82.06 622 VAL A O 1
ATOM 4851 N N . LYS A 1 623 ? -9.281 99.062 26.016 1 78.38 623 LYS A N 1
ATOM 4852 C CA . LYS A 1 623 ? -8.211 99.875 25.453 1 78.38 623 LYS A CA 1
ATOM 4853 C C . LYS A 1 623 ? -6.898 99.625 26.203 1 78.38 623 LYS A C 1
ATOM 4855 O O . LYS A 1 623 ? -5.824 99.625 25.594 1 78.38 623 LYS A O 1
ATOM 4860 N N . ALA A 1 624 ? -7.07 99.438 27.484 1 75.5 624 ALA A N 1
ATOM 4861 C CA . ALA A 1 624 ? -5.879 99.188 28.297 1 75.5 624 ALA A CA 1
ATOM 4862 C C . ALA A 1 624 ? -5.25 97.812 27.969 1 75.5 624 ALA A C 1
ATOM 4864 O O . ALA A 1 624 ? -4.055 97.625 28.172 1 75.5 624 ALA A O 1
ATOM 4865 N N . SER A 1 625 ? -6.02 96.875 27.453 1 77.38 625 SER A N 1
ATOM 4866 C CA . SER A 1 625 ? -5.539 95.562 27.156 1 77.38 625 SER A CA 1
ATOM 4867 C C . SER A 1 625 ? -4.949 95.438 25.75 1 77.38 625 SER A C 1
ATOM 4869 O O . SER A 1 625 ? -4.355 94.438 25.391 1 77.38 625 SER A O 1
ATOM 4871 N N . GLY A 1 626 ? -4.82 96.438 25.016 1 79.62 626 GLY A N 1
ATOM 4872 C CA . GLY A 1 626 ? -4.363 96.438 23.641 1 79.62 626 GLY A CA 1
ATOM 4873 C C . GLY A 1 626 ? -5.367 95.75 22.703 1 79.62 626 GLY A C 1
ATOM 4874 O O . GLY A 1 626 ? -5.395 94.562 22.547 1 79.62 626 GLY A O 1
ATOM 4875 N N . ARG A 1 627 ? -6.125 96.5 22.062 1 84.44 627 ARG A N 1
ATOM 4876 C CA . ARG A 1 627 ? -7.219 96.062 21.219 1 84.44 627 ARG A CA 1
ATOM 4877 C C . ARG A 1 627 ? -6.703 95.125 20.094 1 84.44 627 ARG A C 1
ATOM 4879 O O . ARG A 1 627 ? -7.281 94.062 19.812 1 84.44 627 ARG A O 1
ATOM 4886 N N . GLU A 1 628 ? -5.559 95.5 19.469 1 86.44 628 GLU A N 1
ATOM 4887 C CA . GLU A 1 628 ? -5.051 94.75 18.312 1 86.44 628 GLU A CA 1
ATOM 4888 C C . GLU A 1 628 ? -4.43 93.438 18.734 1 86.44 628 GLU A C 1
ATOM 4890 O O . GLU A 1 628 ? -4.668 92.375 18.109 1 86.44 628 GLU A O 1
ATOM 4895 N N . LEU A 1 629 ? -3.695 93.375 19.781 1 89.44 629 LEU A N 1
ATOM 4896 C CA . LEU A 1 629 ? -3.064 92.125 20.25 1 89.44 629 LEU A CA 1
ATOM 4897 C C . LEU A 1 629 ? -4.105 91.188 20.812 1 89.44 629 LEU A C 1
ATOM 4899 O O . LEU A 1 629 ? -3.965 89.938 20.688 1 89.44 629 LEU A O 1
ATOM 4903 N N . SER A 1 630 ? -5.145 91.75 21.453 1 90.69 630 SER A N 1
ATOM 4904 C CA . SER A 1 630 ? -6.223 90.875 21.953 1 90.69 630 SER A CA 1
ATOM 4905 C C . SER A 1 630 ? -7.012 90.25 20.812 1 90.69 630 SER A C 1
ATOM 4907 O O . SER A 1 630 ? -7.457 89.125 20.922 1 90.69 630 SER A O 1
ATOM 4909 N N . SER A 1 631 ? -7.148 91.062 19.75 1 92.06 631 SER A N 1
ATOM 4910 C CA . SER A 1 631 ? -7.824 90.5 18.594 1 92.06 631 SER A CA 1
ATOM 4911 C C . SER A 1 631 ? -7.004 89.375 17.953 1 92.06 631 SER A C 1
ATOM 4913 O O . SER A 1 631 ? -7.555 88.375 17.484 1 92.06 631 SER A O 1
ATOM 4915 N N . MET A 1 632 ? -5.699 89.5 17.953 1 93.44 632 MET A N 1
ATOM 4916 C CA . MET A 1 632 ? -4.824 88.438 17.438 1 93.44 632 MET A CA 1
ATOM 4917 C C . MET A 1 632 ? -4.875 87.188 18.328 1 93.44 632 MET A C 1
ATOM 4919 O O . MET A 1 632 ? -4.879 86.062 17.812 1 93.44 632 MET A O 1
ATOM 4923 N N . LEU A 1 633 ? -4.914 87.438 19.562 1 93.75 633 LEU A N 1
ATOM 4924 C CA . LEU A 1 633 ? -5.016 86.312 20.516 1 93.75 633 LEU A CA 1
ATOM 4925 C C . LEU A 1 633 ? -6.336 85.562 20.328 1 93.75 633 LEU A C 1
ATOM 4927 O O . LEU A 1 633 ? -6.367 84.312 20.359 1 93.75 633 LEU A O 1
ATOM 4931 N N . LEU A 1 634 ? -7.414 86.312 20.203 1 95.44 634 LEU A N 1
ATOM 4932 C CA . LEU A 1 634 ? -8.719 85.688 20 1 95.44 634 LEU A CA 1
ATOM 4933 C C . LEU A 1 634 ? -8.766 84.938 18.688 1 95.44 634 LEU A C 1
ATOM 4935 O O . LEU A 1 634 ? -9.391 83.875 18.609 1 95.44 634 LEU A O 1
ATOM 4939 N N . LEU A 1 635 ? -8.016 85.375 17.703 1 94.69 635 LEU A N 1
ATOM 4940 C CA . LEU A 1 635 ? -7.926 84.688 16.438 1 94.69 635 LEU A CA 1
ATOM 4941 C C . LEU A 1 635 ? -7.156 83.375 16.609 1 94.69 635 LEU A C 1
ATOM 4943 O O . LEU A 1 635 ? -7.543 82.312 16.062 1 94.69 635 LEU A O 1
ATOM 4947 N N . GLY A 1 636 ? -6.047 83.438 17.297 1 95.12 636 GLY A N 1
ATOM 4948 C CA . GLY A 1 636 ? -5.289 82.188 17.578 1 95.12 636 GLY A CA 1
ATOM 4949 C C . GLY A 1 636 ? -6.086 81.125 18.328 1 95.12 636 GLY A C 1
ATOM 4950 O O . GLY A 1 636 ? -5.973 79.938 18.062 1 95.12 636 GLY A O 1
ATOM 4951 N N . LEU A 1 637 ? -6.852 81.562 19.297 1 96.5 637 LEU A N 1
ATOM 4952 C CA . LEU A 1 637 ? -7.691 80.688 20.062 1 96.5 637 LEU A CA 1
ATOM 4953 C C . LEU A 1 637 ? -8.773 80.062 19.188 1 96.5 637 LEU A C 1
ATOM 4955 O O . LEU A 1 637 ? -9.062 78.875 19.297 1 96.5 637 LEU A O 1
ATOM 4959 N N . LEU A 1 638 ? -9.352 80.875 18.375 1 96.62 638 LEU A N 1
ATOM 4960 C CA . LEU A 1 638 ? -10.367 80.375 17.469 1 96.62 638 LEU A CA 1
ATOM 4961 C C . LEU A 1 638 ? -9.773 79.312 16.531 1 96.62 638 LEU A C 1
ATOM 4963 O O . LEU A 1 638 ? -10.414 78.312 16.234 1 96.62 638 LEU A O 1
ATOM 4967 N N . MET A 1 639 ? -8.555 79.562 16.094 1 95.94 639 MET A N 1
ATOM 4968 C CA . MET A 1 639 ? -7.875 78.625 15.219 1 95.94 639 MET A CA 1
ATOM 4969 C C . MET A 1 639 ? -7.594 77.312 15.938 1 95.94 639 MET A C 1
ATOM 4971 O O . MET A 1 639 ? -7.684 76.25 15.344 1 95.94 639 MET A O 1
ATOM 4975 N N . SER A 1 640 ? -7.242 77.312 17.156 1 95.38 640 SER A N 1
ATOM 4976 C CA . SER A 1 640 ? -6.965 76.125 17.938 1 95.38 640 SER A CA 1
ATOM 4977 C C . SER A 1 640 ? -8.203 75.25 18.062 1 95.38 640 SER A C 1
ATOM 4979 O O . SER A 1 640 ? -8.117 74 17.922 1 95.38 640 SER A O 1
ATOM 4981 N N . TYR A 1 641 ? -9.398 75.875 18.312 1 96.88 641 TYR A N 1
ATOM 4982 C CA . TYR A 1 641 ? -10.625 75.125 18.422 1 96.88 641 TYR A CA 1
ATOM 4983 C C . TYR A 1 641 ? -11.078 74.625 17.047 1 96.88 641 TYR A C 1
ATOM 4985 O O . TYR A 1 641 ? -11.672 73.562 16.938 1 96.88 641 TYR A O 1
ATOM 4993 N N . ALA A 1 642 ? -10.727 75.375 16.016 1 95.56 642 ALA A N 1
ATOM 4994 C CA . ALA A 1 642 ? -11.133 75 14.664 1 95.56 642 ALA A CA 1
ATOM 4995 C C . ALA A 1 642 ? -10.289 73.812 14.125 1 95.56 642 ALA A C 1
ATOM 4997 O O . ALA A 1 642 ? -10.695 73.125 13.188 1 95.56 642 ALA A O 1
ATOM 4998 N N . LEU A 1 643 ? -9.188 73.562 14.703 1 96 643 LEU A N 1
ATOM 4999 C CA . LEU A 1 643 ? -8.297 72.562 14.227 1 96 643 LEU A CA 1
ATOM 5000 C C . LEU A 1 643 ? -8.758 71.188 14.727 1 96 643 LEU A C 1
ATOM 5002 O O . LEU A 1 643 ? -8.422 70.125 14.133 1 96 643 LEU A O 1
ATOM 5006 N N . THR A 1 644 ? -9.516 71.125 15.828 1 95.69 644 THR A N 1
ATOM 5007 C CA . THR A 1 644 ? -9.945 69.812 16.422 1 95.69 644 THR A CA 1
ATOM 5008 C C . THR A 1 644 ? -10.75 69 15.414 1 95.69 644 THR A C 1
ATOM 5010 O O . THR A 1 644 ? -10.492 67.812 15.242 1 95.69 644 THR A O 1
ATOM 5013 N N . PRO A 1 645 ? -11.719 69.625 14.656 1 95.69 645 PRO A N 1
ATOM 5014 C CA . PRO A 1 645 ? -12.43 68.812 13.656 1 95.69 645 PRO A CA 1
ATOM 5015 C C . PRO A 1 645 ? -11.523 68.312 12.539 1 95.69 645 PRO A C 1
ATOM 5017 O O . PRO A 1 645 ? -11.789 67.312 11.945 1 95.69 645 PRO A O 1
ATOM 5020 N N . VAL A 1 646 ? -10.398 69 12.344 1 95.62 646 VAL A N 1
ATOM 5021 C CA . VAL A 1 646 ? -9.461 68.562 11.305 1 95.62 646 VAL A CA 1
ATOM 5022 C C . VAL A 1 646 ? -8.633 67.438 11.805 1 95.62 646 VAL A C 1
ATOM 5024 O O . VAL A 1 646 ? -8.352 66.5 11.047 1 95.62 646 VAL A O 1
ATOM 5027 N N . ILE A 1 647 ? -8.266 67.438 13.016 1 93.69 647 ILE A N 1
ATOM 5028 C CA . ILE A 1 647 ? -7.457 66.375 13.602 1 93.69 647 ILE A CA 1
ATOM 5029 C C . ILE A 1 647 ? -8.266 65.062 13.672 1 93.69 647 ILE A C 1
ATOM 5031 O O . ILE A 1 647 ? -7.734 63.969 13.422 1 93.69 647 ILE A O 1
ATOM 5035 N N . VAL A 1 648 ? -9.555 65.125 14.008 1 93.81 648 VAL A N 1
ATOM 5036 C CA . VAL A 1 648 ? -10.398 63.969 14.195 1 93.81 648 VAL A CA 1
ATOM 5037 C C . VAL A 1 648 ? -10.969 63.531 12.852 1 93.81 648 VAL A C 1
ATOM 5039 O O . VAL A 1 648 ? -11.594 62.469 12.758 1 93.81 648 VAL A O 1
ATOM 5042 N N . ALA A 1 649 ? -10.641 64.25 11.844 1 94.06 649 ALA A N 1
ATOM 5043 C CA . ALA A 1 649 ? -11.125 63.875 10.516 1 94.06 649 ALA A CA 1
ATOM 5044 C C . ALA A 1 649 ? -10.414 62.625 9.977 1 94.06 649 ALA A C 1
ATOM 5046 O O . ALA A 1 649 ? -9.344 62.281 10.461 1 94.06 649 ALA A O 1
ATOM 5047 N N . LYS A 1 650 ? -11.094 62 9.055 1 93.81 650 LYS A N 1
ATOM 5048 C CA . LYS A 1 650 ? -10.461 60.875 8.383 1 93.81 650 LYS A CA 1
ATOM 5049 C C . LYS A 1 650 ? -9.125 61.281 7.762 1 93.81 650 LYS A C 1
ATOM 5051 O O . LYS A 1 650 ? -9.039 62.312 7.09 1 93.81 650 LYS A O 1
ATOM 5056 N N . PRO A 1 651 ? -8.164 60.531 8.078 1 94.12 651 PRO A N 1
ATOM 5057 C CA . PRO A 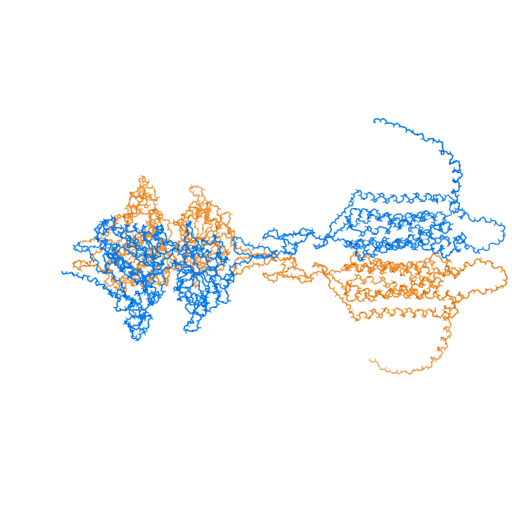1 651 ? -6.848 60.875 7.555 1 94.12 651 PRO A CA 1
ATOM 5058 C C . PRO A 1 651 ? -6.812 60.938 6.027 1 94.12 651 PRO A C 1
ATOM 5060 O O . PRO A 1 651 ? -7.234 59.969 5.363 1 94.12 651 PRO A O 1
ATOM 5063 N N . SER A 1 652 ? -6.551 61.969 5.496 1 95.25 652 SER A N 1
ATOM 5064 C CA . SER A 1 652 ? -6.297 62.281 4.086 1 95.25 652 SER A CA 1
ATOM 5065 C C . SER A 1 652 ? -5.086 63.188 3.918 1 95.25 652 SER A C 1
ATOM 5067 O O . SER A 1 652 ? -4.543 63.688 4.898 1 95.25 652 SER A O 1
ATOM 5069 N N . ALA A 1 653 ? -4.578 63.312 2.736 1 95.12 653 ALA A N 1
ATOM 5070 C CA . ALA A 1 653 ? -3.432 64.188 2.494 1 95.12 653 ALA A CA 1
ATOM 5071 C C . ALA A 1 653 ? -3.709 65.625 2.979 1 95.12 653 ALA A C 1
ATOM 5073 O O . ALA A 1 653 ? -2.826 66.25 3.543 1 95.12 653 ALA A O 1
ATOM 5074 N N . TRP A 1 654 ? -4.965 66.062 2.859 1 94.88 654 TRP A N 1
ATOM 5075 C CA . TRP A 1 654 ? -5.344 67.438 3.246 1 94.88 654 TRP A CA 1
ATOM 5076 C C . TRP A 1 654 ? -5.441 67.562 4.762 1 94.88 654 TRP A C 1
ATOM 5078 O O . TRP A 1 654 ? -4.926 68.5 5.348 1 94.88 654 TRP A O 1
ATOM 5088 N N . SER A 1 655 ? -6.113 66.625 5.375 1 94.75 655 SER A N 1
ATOM 5089 C CA . SER A 1 655 ? -6.258 66.688 6.828 1 94.75 655 SER A CA 1
ATOM 5090 C C . SER A 1 655 ? -4.906 66.562 7.523 1 94.75 655 SER A C 1
ATOM 5092 O O . SER A 1 655 ? -4.648 67.188 8.523 1 94.75 655 SER A O 1
ATOM 5094 N N . CYS A 1 656 ? -4.043 65.75 6.992 1 94.5 656 CYS A N 1
ATOM 5095 C CA . CYS A 1 656 ? -2.719 65.562 7.574 1 94.5 656 CYS A CA 1
ATOM 5096 C C . CYS A 1 656 ? -1.862 66.812 7.391 1 94.5 656 CYS A C 1
ATOM 5098 O O . CYS A 1 656 ? -1.122 67.188 8.297 1 94.5 656 CYS A O 1
ATOM 5100 N N . ALA A 1 657 ? -1.983 67.438 6.262 1 95.25 657 ALA A N 1
ATOM 5101 C CA . ALA A 1 657 ? -1.231 68.625 5.996 1 95.25 657 ALA A CA 1
ATOM 5102 C C . ALA A 1 657 ? -1.681 69.75 6.922 1 95.25 657 ALA A C 1
ATOM 5104 O O . ALA A 1 657 ? -0.85 70.5 7.496 1 95.25 657 ALA A O 1
ATOM 5105 N N . LEU A 1 658 ? -2.979 69.938 7.008 1 95.19 658 LEU A N 1
ATOM 5106 C CA . LEU A 1 658 ? -3.521 71 7.844 1 95.19 658 LEU A CA 1
ATOM 5107 C C . LEU A 1 658 ? -3.152 70.812 9.305 1 95.19 658 LEU A C 1
ATOM 5109 O O . LEU A 1 658 ? -2.828 71.75 10.016 1 95.19 658 LEU A O 1
ATOM 5113 N N . THR A 1 659 ? -3.246 69.562 9.742 1 93.56 659 THR A N 1
ATOM 5114 C CA . THR A 1 659 ? -2.9 69.25 11.133 1 93.56 659 THR A CA 1
ATOM 5115 C C . THR A 1 659 ? -1.428 69.562 11.398 1 93.56 659 THR A C 1
ATOM 5117 O O . THR A 1 659 ? -1.086 70.188 12.406 1 93.56 659 THR A O 1
ATOM 5120 N N . ARG A 1 660 ? -0.565 69.188 10.547 1 92.69 660 ARG A N 1
ATOM 5121 C CA . ARG A 1 660 ? 0.869 69.375 10.727 1 92.69 660 ARG A CA 1
ATOM 5122 C C . ARG A 1 660 ? 1.218 70.875 10.688 1 92.69 660 ARG A C 1
ATOM 5124 O O . ARG A 1 660 ? 2.066 71.312 11.445 1 92.69 660 ARG A O 1
ATOM 5131 N N . PHE A 1 661 ? 0.581 71.562 9.867 1 94.25 661 PHE A N 1
ATOM 5132 C CA . PHE A 1 661 ? 0.896 73 9.68 1 94.25 661 PHE A CA 1
ATOM 5133 C C . PHE A 1 661 ? 0.325 73.812 10.82 1 94.25 661 PHE A C 1
ATOM 5135 O O . PHE A 1 661 ? 1.025 74.625 11.398 1 94.25 661 PHE A O 1
ATOM 5142 N N . PHE A 1 662 ? -0.885 73.562 11.188 1 94.69 662 PHE A N 1
ATOM 5143 C CA . PHE A 1 662 ? -1.58 74.5 12.094 1 94.69 662 PHE A CA 1
ATOM 5144 C C . PHE A 1 662 ? -1.372 74.062 13.547 1 94.69 662 PHE A C 1
ATOM 5146 O O . PHE A 1 662 ? -1.625 74.812 14.461 1 94.69 662 PHE A O 1
ATOM 5153 N N . LEU A 1 663 ? -0.943 72.75 13.781 1 92.19 663 LEU A N 1
ATOM 5154 C CA . LEU A 1 663 ? -0.75 72.375 15.156 1 92.19 663 LEU A CA 1
ATOM 5155 C C . LEU A 1 663 ? 0.199 73.312 15.891 1 92.19 663 LEU A C 1
ATOM 5157 O O . LEU A 1 663 ? -0.121 73.812 16.969 1 92.19 663 LEU A O 1
ATOM 5161 N N . GLY A 1 664 ? 1.328 73.625 15.375 1 92.88 664 GLY A N 1
ATOM 5162 C CA . GLY A 1 664 ? 2.283 74.5 15.977 1 92.88 664 GLY A CA 1
ATOM 5163 C C . GLY A 1 664 ? 1.92 76 15.766 1 92.88 664 GLY A C 1
ATOM 5164 O O . GLY A 1 664 ? 2.162 76.812 16.641 1 92.88 664 GLY A O 1
ATOM 5165 N N . LEU A 1 665 ? 1.297 76.312 14.641 1 95.19 665 LEU A N 1
ATOM 5166 C CA . LEU A 1 665 ? 0.988 77.688 14.281 1 95.19 665 LEU A CA 1
ATOM 5167 C C . LEU A 1 665 ? -0.042 78.25 15.242 1 95.19 665 LEU A C 1
ATOM 5169 O O . LEU A 1 665 ? 0.05 79.438 15.609 1 95.19 665 LEU A O 1
ATOM 5173 N N . CYS A 1 666 ? -1.014 77.438 15.602 1 94.12 666 CYS A N 1
ATOM 5174 C CA . CYS A 1 666 ? -2.031 77.938 16.531 1 94.12 666 CYS A CA 1
ATOM 5175 C C . CYS A 1 666 ? -1.403 78.375 17.828 1 94.12 666 CYS A C 1
ATOM 5177 O O . CYS A 1 666 ? -1.726 79.5 18.344 1 94.12 666 CYS A O 1
ATOM 5179 N N . TYR A 1 667 ? -0.473 77.625 18.344 1 94.06 667 TYR A N 1
ATOM 5180 C CA . TYR A 1 667 ? 0.208 78 19.578 1 94.06 667 TYR A CA 1
ATOM 5181 C C . TYR A 1 667 ? 1.111 79.188 19.375 1 94.06 667 TYR A C 1
ATOM 5183 O O . TYR A 1 667 ? 1.206 80.062 20.25 1 94.06 667 TYR A O 1
ATOM 5191 N N . ALA A 1 668 ? 1.706 79.312 18.25 1 95.44 668 ALA A N 1
ATOM 5192 C CA . ALA A 1 668 ? 2.615 80.375 17.969 1 95.44 668 ALA A CA 1
ATOM 5193 C C . ALA A 1 668 ? 1.861 81.75 17.891 1 95.44 668 ALA A C 1
ATOM 5195 O O . ALA A 1 668 ? 2.348 82.75 18.375 1 95.44 668 ALA A O 1
ATOM 5196 N N . VAL A 1 669 ? 0.701 81.75 17.312 1 95.75 669 VAL A N 1
ATOM 5197 C CA . VAL A 1 669 ? -0.095 83 17.203 1 95.75 669 VAL A CA 1
ATOM 5198 C C . VAL A 1 669 ? -0.527 83.438 18.609 1 95.75 669 VAL A C 1
ATOM 5200 O O . VAL A 1 669 ? -0.416 84.625 18.938 1 95.75 669 VAL A O 1
ATOM 5203 N N . CYS A 1 670 ? -0.974 82.5 19.359 1 93.94 670 CYS A N 1
ATOM 5204 C CA . CYS A 1 670 ? -1.438 82.812 20.703 1 93.94 670 CYS A CA 1
ATOM 5205 C C . CYS A 1 670 ? -0.291 83.312 21.562 1 93.94 670 CYS A C 1
ATOM 5207 O O . CYS A 1 670 ? -0.4 84.375 22.188 1 93.94 670 CYS A O 1
ATOM 5209 N N . TYR A 1 671 ? 0.855 82.75 21.547 1 94.31 671 TYR A N 1
ATOM 5210 C CA . TYR A 1 671 ? 1.917 83.062 22.5 1 94.31 671 TYR A CA 1
ATOM 5211 C C . TYR A 1 671 ? 2.822 84.125 21.938 1 94.31 671 TYR A C 1
ATOM 5213 O O . TYR A 1 671 ? 3.553 84.812 22.688 1 94.31 671 TYR A O 1
ATOM 5221 N N . ALA A 1 672 ? 2.781 84.375 20.641 1 94.19 672 ALA A N 1
ATOM 5222 C CA . ALA A 1 672 ? 3.418 85.562 20.109 1 94.19 672 ALA A CA 1
ATOM 5223 C C . ALA A 1 672 ? 2.688 86.812 20.562 1 94.19 672 ALA A C 1
ATOM 5225 O O . ALA A 1 672 ? 3.318 87.75 20.984 1 94.19 672 ALA A O 1
ATOM 5226 N N . ALA A 1 673 ? 1.359 86.75 20.453 1 92.94 673 ALA A N 1
ATOM 5227 C CA . ALA A 1 673 ? 0.555 87.875 20.938 1 92.94 673 ALA A CA 1
ATOM 5228 C C . ALA A 1 673 ? 0.736 88.062 22.438 1 92.94 673 ALA A C 1
ATOM 5230 O O . ALA A 1 673 ? 0.858 89.188 22.891 1 92.94 673 ALA A O 1
ATOM 5231 N N . LEU A 1 674 ? 0.75 87 23.125 1 90.69 674 LEU A N 1
ATOM 5232 C CA . LEU A 1 674 ? 0.913 87.125 24.578 1 90.69 674 LEU A CA 1
ATOM 5233 C C . LEU A 1 674 ? 2.297 87.625 24.938 1 90.69 674 LEU A C 1
ATOM 5235 O O . LEU A 1 674 ? 2.447 88.438 25.891 1 90.69 674 LEU A O 1
ATOM 5239 N N . LEU A 1 675 ? 3.307 87.188 24.281 1 90.31 675 LEU A N 1
ATOM 5240 C CA . LEU A 1 675 ? 4.668 87.688 24.547 1 90.31 675 LEU A CA 1
ATOM 5241 C C . LEU A 1 675 ? 4.797 89.188 24.266 1 90.31 675 LEU A C 1
ATOM 5243 O O . LEU A 1 675 ? 5.414 89.875 25.047 1 90.31 675 LEU A O 1
ATOM 5247 N N . CYS A 1 676 ? 4.203 89.688 23.188 1 89.44 676 CYS A N 1
ATOM 5248 C CA . CYS A 1 676 ? 4.246 91.125 22.859 1 89.44 676 CYS A CA 1
ATOM 5249 C C . CYS A 1 676 ? 3.492 91.938 23.906 1 89.44 676 CYS A C 1
ATOM 5251 O O . CYS A 1 676 ? 3.926 93 24.281 1 89.44 676 CYS A O 1
ATOM 5253 N N . LYS A 1 677 ? 2.4 91.375 24.328 1 84.56 677 LYS A N 1
ATOM 5254 C CA . LYS A 1 677 ? 1.649 92.062 25.391 1 84.56 677 LYS A CA 1
ATOM 5255 C C . LYS A 1 677 ? 2.469 92.125 26.672 1 84.56 677 LYS A C 1
ATOM 5257 O O . LYS A 1 677 ? 2.449 93.188 27.344 1 84.56 677 LYS A O 1
ATOM 5262 N N . THR A 1 678 ? 3.139 91.062 27.016 1 83.5 678 THR A N 1
ATOM 5263 C CA . THR A 1 678 ? 3.939 91.062 28.234 1 83.5 678 THR A CA 1
ATOM 5264 C C . THR A 1 678 ? 5.168 91.938 28.094 1 83.5 678 THR A C 1
ATOM 5266 O O . THR A 1 678 ? 5.59 92.562 29.047 1 83.5 678 THR A O 1
ATOM 5269 N N . ILE A 1 679 ? 5.754 92 26.922 1 82.31 679 ILE A N 1
ATOM 5270 C CA . ILE A 1 679 ? 6.91 92.875 26.688 1 82.31 679 ILE A CA 1
ATOM 5271 C C . ILE A 1 679 ? 6.488 94.312 26.766 1 82.31 679 ILE A C 1
ATOM 5273 O O . ILE A 1 679 ? 7.211 95.125 27.328 1 82.31 679 ILE A O 1
ATOM 5277 N N . ARG A 1 680 ? 5.309 94.625 26.219 1 80.62 680 ARG A N 1
ATOM 5278 C CA . ARG A 1 680 ? 4.793 96 26.297 1 80.62 680 ARG A CA 1
ATOM 5279 C C . ARG A 1 680 ? 4.543 96.438 27.734 1 80.62 680 ARG A C 1
ATOM 5281 O O . ARG A 1 680 ? 4.926 97.5 28.141 1 80.62 680 ARG A O 1
ATOM 5288 N N . THR A 1 681 ? 3.955 95.562 28.469 1 77.31 681 THR A N 1
ATOM 5289 C CA . THR A 1 681 ? 3.682 95.875 29.875 1 77.31 681 THR A CA 1
ATOM 5290 C C . THR A 1 681 ? 4.984 96 30.672 1 77.31 681 THR A C 1
ATOM 5292 O O . THR A 1 681 ? 5.098 96.875 31.547 1 77.31 681 THR A O 1
ATOM 5295 N N . ALA A 1 682 ? 5.961 95.25 30.344 1 76.88 682 ALA A N 1
ATOM 5296 C CA . ALA A 1 682 ? 7.25 95.312 31.031 1 76.88 682 ALA A CA 1
ATOM 5297 C C . ALA A 1 682 ? 8 96.562 30.688 1 76.88 682 ALA A C 1
ATOM 5299 O O . ALA A 1 682 ? 8.68 97.188 31.547 1 76.88 682 ALA A O 1
ATOM 5300 N N . ARG A 1 683 ? 7.816 97.125 29.547 1 76.44 683 ARG A N 1
ATOM 5301 C CA . ARG A 1 683 ? 8.516 98.312 29.109 1 76.44 683 ARG A CA 1
ATOM 5302 C C . ARG A 1 683 ? 7.832 99.562 29.641 1 76.44 683 ARG A C 1
ATOM 5304 O O . ARG A 1 683 ? 8.5 100.562 29.984 1 76.44 683 ARG A O 1
ATOM 5311 N N . ILE A 1 684 ? 6.582 99.5 29.688 1 72.94 684 ILE A N 1
ATOM 5312 C CA . ILE A 1 684 ? 5.836 100.688 30.172 1 72.94 684 ILE A CA 1
ATOM 5313 C C . ILE A 1 684 ? 6.07 100.812 31.672 1 72.94 684 ILE A C 1
ATOM 5315 O O . ILE A 1 684 ? 6.293 101.938 32.156 1 72.94 684 ILE A O 1
ATOM 5319 N N . PHE A 1 685 ? 6.043 99.875 32.469 1 68.19 685 PHE A N 1
ATOM 5320 C CA . PHE A 1 685 ? 6.129 100 33.906 1 68.19 685 PHE A CA 1
ATOM 5321 C C . PHE A 1 685 ? 7.562 99.812 34.375 1 68.19 685 PHE A C 1
ATOM 5323 O O . PHE A 1 685 ? 7.875 100.125 35.531 1 68.19 685 PHE A O 1
ATOM 5330 N N . GLY A 1 686 ? 8.508 99.438 33.781 1 63.31 686 GLY A N 1
ATOM 5331 C CA . GLY A 1 686 ? 9.891 99.25 34.188 1 63.31 686 GLY A CA 1
ATOM 5332 C C . GLY A 1 686 ? 10.719 100.5 34.156 1 63.31 686 GLY A C 1
ATOM 5333 O O . GLY A 1 686 ? 11.844 100.562 34.656 1 63.31 686 GLY A O 1
ATOM 5334 N N . GLY A 1 687 ? 10.227 102 34.281 1 56.88 687 GLY A N 1
ATOM 5335 C CA . GLY A 1 687 ? 10.688 103.312 34.656 1 56.88 687 GLY A CA 1
ATOM 5336 C C . GLY A 1 687 ? 11.547 104 33.594 1 56.88 687 GLY A C 1
ATOM 5337 O O . GLY A 1 687 ? 11.883 105.188 33.719 1 56.88 687 GLY A O 1
ATOM 5338 N N . GLY A 1 688 ? 12.641 103.5 32.781 1 49.94 688 GLY A N 1
ATOM 5339 C CA . GLY A 1 688 ? 13.648 104.375 32.188 1 49.94 688 GLY A CA 1
ATOM 5340 C C . GLY A 1 688 ? 13.18 105 30.906 1 49.94 688 GLY A C 1
ATOM 5341 O O . GLY A 1 688 ? 12.258 104.562 30.25 1 49.94 688 GLY A O 1
ATOM 5342 N N . ARG A 1 689 ? 13.43 106.5 30.609 1 51.19 689 ARG A N 1
ATOM 5343 C CA . ARG A 1 689 ? 13.094 107.438 29.516 1 51.19 689 ARG A CA 1
ATOM 5344 C C . ARG A 1 689 ? 13.234 106.75 28.172 1 51.19 689 ARG A C 1
ATOM 5346 O O . ARG A 1 689 ? 12.414 106.938 27.266 1 51.19 689 ARG A O 1
ATOM 5353 N N . ARG A 1 690 ? 14.398 106.312 27.844 1 50.69 690 ARG A N 1
ATOM 5354 C CA . ARG A 1 690 ? 14.852 105.875 26.547 1 50.69 690 ARG A CA 1
ATOM 5355 C C . ARG A 1 690 ? 14.086 104.562 26.141 1 50.69 690 ARG A C 1
ATOM 5357 O O . ARG A 1 690 ? 14.133 104.188 24.969 1 50.69 690 ARG A O 1
ATOM 5364 N N . ARG A 1 691 ? 13.273 103.875 26.922 1 52.62 691 ARG A N 1
ATOM 5365 C CA . ARG A 1 691 ? 12.891 102.438 26.766 1 52.62 691 ARG A CA 1
ATOM 5366 C C . ARG A 1 691 ? 11.477 102.312 26.203 1 52.62 691 ARG A C 1
ATOM 5368 O O . ARG A 1 691 ? 10.945 101.25 26.062 1 52.62 691 ARG A O 1
ATOM 5375 N N . LEU A 1 692 ? 10.898 103.438 25.922 1 58.09 692 LEU A N 1
ATOM 5376 C CA . LEU A 1 692 ? 9.539 103.375 25.391 1 58.09 692 LEU A CA 1
ATOM 5377 C C . LEU A 1 692 ? 9.547 103.188 23.875 1 58.09 692 LEU A C 1
ATOM 5379 O O . LEU A 1 692 ? 8.531 103.375 23.219 1 58.09 692 LEU A O 1
ATOM 5383 N N . ARG A 1 693 ? 10.633 102.812 23.359 1 62 693 ARG A N 1
ATOM 5384 C CA . ARG A 1 693 ? 10.672 102.562 21.922 1 62 693 ARG A CA 1
ATOM 5385 C C . ARG A 1 693 ? 9.977 101.25 21.562 1 62 693 ARG A C 1
ATOM 5387 O O . ARG A 1 693 ? 10.07 100.25 22.312 1 62 693 ARG A O 1
ATOM 5394 N N . TYR A 1 694 ? 9.016 101 20.609 1 67.62 694 TYR A N 1
ATOM 5395 C CA . TYR A 1 694 ? 8.328 99.812 20.047 1 67.62 694 TYR A CA 1
ATOM 5396 C C . TYR A 1 694 ? 7.113 99.438 20.875 1 67.62 694 TYR A C 1
ATOM 5398 O O . TYR A 1 694 ? 6.824 98.25 21.062 1 67.62 694 TYR A O 1
ATOM 5406 N N . THR A 1 695 ? 6.543 100.375 21.562 1 74.69 695 THR A N 1
ATOM 5407 C CA . THR A 1 695 ? 5.348 100.125 22.359 1 74.69 695 THR A CA 1
ATOM 5408 C C . THR A 1 695 ? 4.09 100.5 21.594 1 74.69 695 THR A C 1
ATOM 5410 O O . THR A 1 695 ? 2.975 100.375 22.094 1 74.69 695 THR A O 1
ATOM 5413 N N . SER A 1 696 ? 4.297 101.062 20.281 1 79.31 696 SER A N 1
ATOM 5414 C CA . SER A 1 696 ? 3.146 101.375 19.453 1 79.31 696 SER A CA 1
ATOM 5415 C C . SER A 1 696 ? 2.418 100.125 18.969 1 79.31 696 SER A C 1
ATOM 5417 O O . SER A 1 696 ? 3.018 99.062 18.859 1 79.31 696 SER A O 1
ATOM 5419 N N . PRO A 1 697 ? 1.105 100.125 18.75 1 82.31 697 PRO A N 1
ATOM 5420 C CA . PRO A 1 697 ? 0.342 99 18.266 1 82.31 697 PRO A CA 1
ATOM 5421 C C . PRO A 1 697 ? 0.864 98.438 16.938 1 82.31 697 PRO A C 1
ATOM 5423 O O . PRO A 1 697 ? 0.872 97.25 16.719 1 82.31 697 PRO A O 1
ATOM 5426 N N . ARG A 1 698 ? 1.378 99.312 16.125 1 85.5 698 ARG A N 1
ATOM 5427 C CA . ARG A 1 698 ? 1.896 98.875 14.836 1 85.5 698 ARG A CA 1
ATOM 5428 C C . ARG A 1 698 ? 3.207 98.125 15.008 1 85.5 698 ARG A C 1
ATOM 5430 O O . ARG A 1 698 ? 3.434 97.125 14.344 1 85.5 698 ARG A O 1
ATOM 5437 N N . SER A 1 699 ? 4.023 98.625 15.859 1 86.06 699 SER A N 1
ATOM 5438 C CA . SER A 1 699 ? 5.293 97.938 16.094 1 86.06 699 SER A CA 1
ATOM 5439 C C . SER A 1 699 ? 5.086 96.625 16.781 1 86.06 699 SER A C 1
ATOM 5441 O O . SER A 1 699 ? 5.812 95.688 16.516 1 86.06 699 SER A O 1
ATOM 5443 N N . GLN A 1 700 ? 4.062 96.5 17.609 1 88.56 700 GLN A N 1
ATOM 5444 C CA . GLN A 1 700 ? 3.766 95.25 18.297 1 88.56 700 GLN A CA 1
ATOM 5445 C C . GLN A 1 700 ? 3.193 94.188 17.328 1 88.56 700 GLN A C 1
ATOM 5447 O O . GLN A 1 700 ? 3.496 93 17.438 1 88.56 700 GLN A O 1
ATOM 5452 N N . LEU A 1 701 ? 2.42 94.688 16.438 1 90.44 701 LEU A N 1
ATOM 5453 C CA . LEU A 1 701 ? 1.854 93.75 15.445 1 90.44 701 LEU A CA 1
ATOM 5454 C C . LEU A 1 701 ? 2.934 93.25 14.5 1 90.44 701 LEU A C 1
ATOM 5456 O O . LEU A 1 701 ? 2.875 92.062 14.047 1 90.44 701 LEU A O 1
ATOM 5460 N N . LEU A 1 702 ? 3.943 94.188 14.25 1 91.25 702 LEU A N 1
ATOM 5461 C CA . LEU A 1 702 ? 5.047 93.75 13.398 1 91.25 702 LEU A CA 1
ATOM 5462 C C . LEU A 1 702 ? 5.938 92.75 14.117 1 91.25 702 LEU A C 1
ATOM 5464 O O . LEU A 1 702 ? 6.402 91.75 13.508 1 91.25 702 LEU A O 1
ATOM 5468 N N . LEU A 1 703 ? 6.137 92.938 15.383 1 91.62 703 LEU A N 1
ATOM 5469 C CA . LEU A 1 703 ? 6.926 91.938 16.156 1 91.62 703 LEU A CA 1
ATOM 5470 C C . LEU A 1 703 ? 6.203 90.625 16.281 1 91.62 703 LEU A C 1
ATOM 5472 O O . LEU A 1 703 ? 6.82 89.562 16.141 1 91.62 703 LEU A O 1
ATOM 5476 N N . ALA A 1 704 ? 4.895 90.625 16.531 1 94.06 704 ALA A N 1
ATOM 5477 C CA . ALA A 1 704 ? 4.102 89.375 16.594 1 94.06 704 ALA A CA 1
ATOM 5478 C C . ALA A 1 704 ? 4.09 88.688 15.25 1 94.06 704 ALA A C 1
ATOM 5480 O O . ALA A 1 704 ? 4.168 87.438 15.188 1 94.06 704 ALA A O 1
ATOM 5481 N N . GLY A 1 705 ? 4.02 89.438 14.18 1 94.75 705 GLY A N 1
ATOM 5482 C CA . GLY A 1 705 ? 4.059 88.875 12.844 1 94.75 705 GLY A CA 1
ATOM 5483 C C . GLY A 1 705 ? 5.371 88.188 12.523 1 94.75 705 GLY A C 1
ATOM 5484 O O . GLY A 1 705 ? 5.387 87.125 11.875 1 94.75 705 GLY A O 1
ATOM 5485 N N . LEU A 1 706 ? 6.469 88.812 13.047 1 94.88 706 LEU A N 1
ATOM 5486 C CA . LEU A 1 706 ? 7.777 88.188 12.82 1 94.88 706 LEU A CA 1
ATOM 5487 C C . LEU A 1 706 ? 7.906 86.875 13.594 1 94.88 706 LEU A C 1
ATOM 5489 O O . LEU A 1 706 ? 8.438 85.875 13.078 1 94.88 706 LEU A O 1
ATOM 5493 N N . LEU A 1 707 ? 7.406 86.75 14.789 1 95.44 707 LEU A N 1
ATOM 5494 C CA . LEU A 1 707 ? 7.453 85.562 15.586 1 95.44 707 LEU A CA 1
ATOM 5495 C C . LEU A 1 707 ? 6.574 84.5 14.977 1 95.44 707 LEU A C 1
ATOM 5497 O O . LEU A 1 707 ? 6.945 83.312 14.969 1 95.44 707 LEU A O 1
ATOM 5501 N N . ILE A 1 708 ? 5.434 84.812 14.477 1 96.56 708 ILE A N 1
ATOM 5502 C CA . ILE A 1 708 ? 4.512 83.875 13.859 1 96.56 708 ILE A CA 1
ATOM 5503 C C . ILE A 1 708 ? 5.102 83.375 12.547 1 96.56 708 ILE A C 1
ATOM 5505 O O . ILE A 1 708 ? 4.957 82.188 12.211 1 96.56 708 ILE A O 1
ATOM 5509 N N . SER A 1 709 ? 5.84 84.25 11.836 1 96.56 709 SER A N 1
ATOM 5510 C CA . SER A 1 709 ? 6.422 83.875 10.547 1 96.56 709 SER A CA 1
ATOM 5511 C C . SER A 1 709 ? 7.5 82.812 10.727 1 96.56 709 SER A C 1
ATOM 5513 O O . SER A 1 709 ? 7.688 82 9.852 1 96.56 709 SER A O 1
ATOM 5515 N N . VAL A 1 710 ? 8.172 82.75 11.844 1 96.06 710 VAL A N 1
ATOM 5516 C CA . VAL A 1 710 ? 9.172 81.75 12.094 1 96.06 710 VAL A CA 1
ATOM 5517 C C . VAL A 1 710 ? 8.508 80.375 12.148 1 96.06 710 VAL A C 1
ATOM 5519 O O . VAL A 1 710 ? 8.992 79.438 11.531 1 96.06 710 VAL A O 1
ATOM 5522 N N . GLN A 1 711 ? 7.395 80.188 12.812 1 95.75 711 GLN A N 1
ATOM 5523 C CA . GLN A 1 711 ? 6.676 78.938 12.891 1 95.75 711 GLN A CA 1
ATOM 5524 C C . GLN A 1 711 ? 6.09 78.562 11.539 1 95.75 711 GLN A C 1
ATOM 5526 O O . GLN A 1 711 ? 6.098 77.375 11.156 1 95.75 711 GLN A O 1
ATOM 5531 N N . ALA A 1 712 ? 5.562 79.562 10.828 1 95.94 712 ALA A N 1
ATOM 5532 C CA . ALA A 1 712 ? 4.977 79.25 9.516 1 95.94 712 ALA A CA 1
ATOM 5533 C C . ALA A 1 712 ? 6.035 78.75 8.539 1 95.94 712 ALA A C 1
ATOM 5535 O O . ALA A 1 712 ? 5.77 77.875 7.734 1 95.94 712 ALA A O 1
ATOM 5536 N N . THR A 1 713 ? 7.234 79.312 8.664 1 96 713 THR A N 1
ATOM 5537 C CA . THR A 1 713 ? 8.312 78.875 7.777 1 96 713 THR A CA 1
ATOM 5538 C C . THR A 1 713 ? 8.797 77.5 8.141 1 96 713 THR A C 1
ATOM 5540 O O . THR A 1 713 ? 9.07 76.625 7.262 1 96 713 THR A O 1
ATOM 5543 N N . LEU A 1 714 ? 8.906 77.25 9.414 1 94.75 714 LEU A N 1
ATOM 5544 C CA . LEU A 1 714 ? 9.328 75.875 9.859 1 94.75 714 LEU A CA 1
ATOM 5545 C C . LEU A 1 714 ? 8.305 74.875 9.469 1 94.75 714 LEU A C 1
ATOM 5547 O O . LEU A 1 714 ? 8.672 73.75 9.031 1 94.75 714 LEU A O 1
ATOM 5551 N N . ALA A 1 715 ? 7.012 75.125 9.617 1 94.69 715 ALA A N 1
ATOM 5552 C CA . ALA A 1 715 ? 5.949 74.188 9.258 1 94.69 715 ALA A CA 1
ATOM 5553 C C . ALA A 1 715 ? 5.906 73.938 7.75 1 94.69 715 ALA A C 1
ATOM 5555 O O . ALA A 1 715 ? 5.688 72.812 7.301 1 94.69 715 ALA A O 1
ATOM 5556 N N . ALA A 1 716 ? 6.125 75.062 6.996 1 94.69 716 ALA A N 1
ATOM 5557 C CA . ALA A 1 716 ? 6.145 74.938 5.543 1 94.69 716 ALA A CA 1
ATOM 5558 C C . ALA A 1 716 ? 7.344 74.125 5.078 1 94.69 716 ALA A C 1
ATOM 5560 O O . ALA A 1 716 ? 7.234 73.312 4.148 1 94.69 716 ALA A O 1
ATOM 5561 N N . ALA A 1 717 ? 8.453 74.312 5.676 1 94.38 717 ALA A N 1
ATOM 5562 C CA . ALA A 1 717 ? 9.641 73.5 5.352 1 94.38 717 ALA A CA 1
ATOM 5563 C C . ALA A 1 717 ? 9.43 72.062 5.656 1 94.38 717 ALA A C 1
ATOM 5565 O O . ALA A 1 717 ? 9.883 71.188 4.902 1 94.38 717 ALA A O 1
ATOM 5566 N N . TRP A 1 718 ? 8.812 71.75 6.719 1 92.06 718 TRP A N 1
ATOM 5567 C CA . TRP A 1 718 ? 8.516 70.375 7.086 1 92.06 718 TRP A CA 1
ATOM 5568 C C . TRP A 1 718 ? 7.602 69.688 6.059 1 92.06 718 TRP A C 1
ATOM 5570 O O . TRP A 1 718 ? 7.812 68.562 5.676 1 92.06 718 TRP A O 1
ATOM 5580 N N . LEU A 1 719 ? 6.594 70.438 5.609 1 92.5 719 LEU A N 1
ATOM 5581 C CA . LEU A 1 719 ? 5.66 69.875 4.621 1 92.5 719 LEU A CA 1
ATOM 5582 C C . LEU A 1 719 ? 6.355 69.625 3.285 1 92.5 719 LEU A C 1
ATOM 5584 O O . LEU A 1 719 ? 5.988 68.75 2.537 1 92.5 719 LEU A O 1
ATOM 5588 N N . MET A 1 720 ? 7.379 70.438 3.025 1 93.44 720 MET A N 1
ATOM 5589 C CA . MET A 1 720 ? 8.109 70.312 1.769 1 93.44 720 MET A CA 1
ATOM 5590 C C . MET A 1 720 ? 9.086 69.125 1.841 1 93.44 720 MET A C 1
ATOM 5592 O O . MET A 1 720 ? 9.289 68.438 0.85 1 93.44 720 MET A O 1
ATOM 5596 N N . LEU A 1 721 ? 9.68 68.938 2.912 1 92 721 LEU A N 1
ATOM 5597 C CA . LEU A 1 721 ? 10.648 67.875 3.086 1 92 721 LEU A CA 1
ATOM 5598 C C . LEU A 1 721 ? 9.945 66.5 3.184 1 92 721 LEU A C 1
ATOM 5600 O O . LEU A 1 721 ? 10.438 65.5 2.658 1 92 721 LEU A O 1
ATOM 5604 N N . GLU A 1 722 ? 8.844 66.5 3.887 1 91.31 722 GLU A N 1
ATOM 5605 C CA . GLU A 1 722 ? 8.047 65.25 4.031 1 91.31 722 GLU A CA 1
ATOM 5606 C C . GLU A 1 722 ? 6.594 65.5 3.613 1 91.31 722 GLU A C 1
ATOM 5608 O O . GLU A 1 722 ? 5.75 65.875 4.445 1 91.31 722 GLU A O 1
ATOM 5613 N N . PRO A 1 723 ? 6.34 65.25 2.395 1 92.25 723 PRO A N 1
ATOM 5614 C CA . PRO A 1 723 ? 4.969 65.5 1.935 1 92.25 723 PRO A CA 1
ATOM 5615 C C . PRO A 1 723 ? 3.945 64.625 2.703 1 92.25 723 PRO A C 1
ATOM 5617 O O . PRO A 1 723 ? 4.211 63.469 3.029 1 92.25 723 PRO A O 1
ATOM 5620 N N . PRO A 1 724 ? 2.809 65.375 3.1 1 92.19 724 PRO A N 1
ATOM 5621 C CA . PRO A 1 724 ? 1.772 64.625 3.857 1 92.19 724 PRO A CA 1
ATOM 5622 C C . PRO A 1 724 ? 1.14 63.5 3.068 1 92.19 724 PRO A C 1
ATOM 5624 O O . PRO A 1 724 ? 0.851 63.656 1.879 1 92.19 724 PRO A O 1
ATOM 5627 N N . SER A 1 725 ? 1.164 62.312 3.629 1 93.81 725 SER A N 1
ATOM 5628 C CA . SER A 1 725 ? 0.534 61.125 3.057 1 93.81 725 SER A CA 1
ATOM 5629 C C . SER A 1 725 ? -0.092 60.25 4.141 1 93.81 725 SER A C 1
ATOM 5631 O O . SER A 1 725 ? 0.024 60.562 5.332 1 93.81 725 SER A O 1
ATOM 5633 N N . VAL A 1 726 ? -0.917 59.344 3.662 1 94.19 726 VAL A N 1
ATOM 5634 C CA . VAL A 1 726 ? -1.571 58.438 4.586 1 94.19 726 VAL A CA 1
ATOM 5635 C C . VAL A 1 726 ? -0.852 57.094 4.574 1 94.19 726 VAL A C 1
ATOM 5637 O O . VAL A 1 726 ? -0.229 56.719 3.572 1 94.19 726 VAL A O 1
ATOM 5640 N N . ALA A 1 727 ? -0.768 56.5 5.691 1 92.56 727 ALA A N 1
ATOM 5641 C CA . ALA A 1 727 ? -0.145 55.188 5.812 1 92.56 727 ALA A CA 1
ATOM 5642 C C . ALA A 1 727 ? -1.032 54.219 6.605 1 92.56 727 ALA A C 1
ATOM 5644 O O . ALA A 1 727 ? -1.901 54.656 7.363 1 92.56 727 ALA A O 1
ATOM 5645 N N . HIS A 1 728 ? -0.845 52.875 6.32 1 92 728 HIS A N 1
ATOM 5646 C CA . HIS A 1 728 ? -1.554 51.844 7.07 1 92 728 HIS A CA 1
ATOM 5647 C C . HIS A 1 728 ? -0.648 51.219 8.117 1 92 728 HIS A C 1
ATOM 5649 O O . HIS A 1 728 ? 0.503 50.875 7.828 1 92 728 HIS A O 1
ATOM 5655 N N . VAL A 1 729 ? -1.136 51.156 9.359 1 88.94 729 VAL A N 1
ATOM 5656 C CA . VAL A 1 729 ? -0.432 50.469 10.438 1 88.94 729 VAL A CA 1
ATOM 5657 C C . VAL A 1 729 ? -1.224 49.219 10.867 1 88.94 729 VAL A C 1
ATOM 5659 O O . VAL A 1 729 ? -2.455 49.25 10.922 1 88.94 729 VAL A O 1
ATOM 5662 N N . TYR A 1 730 ? -0.412 48.156 11.211 1 88.5 730 TYR A N 1
ATOM 5663 C CA . TYR A 1 730 ? -1.043 46.875 11.594 1 88.5 730 TYR A CA 1
ATOM 5664 C C . TYR A 1 730 ? -0.657 46.5 13.016 1 88.5 730 TYR A C 1
ATOM 5666 O O . TYR A 1 730 ? 0.226 45.656 13.211 1 88.5 730 TYR A O 1
ATOM 5674 N N . PRO A 1 731 ? -1.356 46.969 13.953 1 80.56 731 PRO A N 1
ATOM 5675 C CA . PRO A 1 731 ? -1.045 46.562 15.328 1 80.56 731 PRO A CA 1
ATOM 5676 C C . PRO A 1 731 ? -1.249 45.062 15.555 1 80.56 731 PRO A C 1
ATOM 5678 O O . PRO A 1 731 ? -0.524 44.469 16.344 1 80.56 731 PRO A O 1
ATOM 5681 N N . SER A 1 732 ? -2.229 44.562 14.977 1 82.25 732 SER A N 1
ATOM 5682 C CA . SER A 1 732 ? -2.486 43.125 14.961 1 82.25 732 SER A CA 1
ATOM 5683 C C . SER A 1 732 ? -2.793 42.625 13.555 1 82.25 732 SER A C 1
ATOM 5685 O O . SER A 1 732 ? -3.018 43.438 12.641 1 82.25 732 SER A O 1
ATOM 5687 N N . ARG A 1 733 ? -2.752 41.375 13.469 1 86.19 733 ARG A N 1
ATOM 5688 C CA . ARG A 1 733 ? -3.006 40.781 12.156 1 86.19 733 ARG A CA 1
ATOM 5689 C C . ARG A 1 733 ? -4.457 40.969 11.734 1 86.19 733 ARG A C 1
ATOM 5691 O O . ARG A 1 733 ? -4.777 40.938 10.547 1 86.19 733 ARG A O 1
ATOM 5698 N N . ALA A 1 734 ? -5.242 41.344 12.719 1 87.75 734 ALA A N 1
ATOM 5699 C CA . ALA A 1 734 ? -6.668 41.438 12.43 1 87.75 734 ALA A CA 1
ATOM 5700 C C . ALA A 1 734 ? -7.094 42.906 12.281 1 87.75 734 ALA A C 1
ATOM 5702 O O . ALA A 1 734 ? -8.25 43.188 11.953 1 87.75 734 ALA A O 1
ATOM 5703 N N . ARG A 1 735 ? -6.164 43.812 12.414 1 89.06 735 ARG A N 1
ATOM 5704 C CA . ARG A 1 735 ? -6.539 45.219 12.391 1 89.06 735 ARG A CA 1
ATOM 5705 C C . ARG A 1 735 ? -5.727 46 11.352 1 89.06 735 ARG A C 1
ATOM 5707 O O . ARG A 1 735 ? -4.531 45.75 11.188 1 89.06 735 ARG A O 1
ATOM 5714 N N . ASN A 1 736 ? -6.434 46.844 10.609 1 92.94 736 ASN A N 1
ATOM 5715 C CA . ASN A 1 736 ? -5.879 47.781 9.617 1 92.94 736 ASN A CA 1
ATOM 5716 C C . ASN A 1 736 ? -6.258 49.219 9.922 1 92.94 736 ASN A C 1
ATOM 5718 O O . ASN A 1 736 ? -7.379 49.656 9.633 1 92.94 736 ASN A O 1
ATOM 5722 N N . VAL A 1 737 ? -5.281 49.938 10.492 1 91.69 737 VAL A N 1
ATOM 5723 C CA . VAL A 1 737 ? -5.582 51.281 10.953 1 91.69 737 VAL A CA 1
ATOM 5724 C C . VAL A 1 737 ? -4.941 52.281 10.016 1 91.69 737 VAL A C 1
ATOM 5726 O O . VAL A 1 737 ? -3.758 52.188 9.68 1 91.69 737 VAL A O 1
ATOM 5729 N N . LEU A 1 738 ? -5.797 53.219 9.57 1 93.44 738 LEU A N 1
ATOM 5730 C CA . LEU A 1 738 ? -5.34 54.312 8.719 1 93.44 738 LEU A CA 1
ATOM 5731 C C . LEU A 1 738 ? -4.844 55.469 9.555 1 93.44 738 LEU A C 1
ATOM 5733 O O . LEU A 1 738 ? -5.559 55.969 10.438 1 93.44 738 LEU A O 1
ATOM 5737 N N . VAL A 1 739 ? -3.584 55.906 9.367 1 92.12 739 VAL A N 1
ATOM 5738 C CA . VAL A 1 739 ? -3.01 57 10.133 1 92.12 739 VAL A CA 1
ATOM 5739 C C . VAL A 1 739 ? -2.246 57.938 9.203 1 92.12 739 VAL A C 1
ATOM 5741 O O . VAL A 1 739 ? -2.01 57.625 8.039 1 92.12 739 VAL A O 1
ATOM 5744 N N . CYS A 1 740 ? -2.074 59.219 9.734 1 91.44 740 CYS A N 1
ATOM 5745 C CA . CYS A 1 740 ? -1.194 60.125 9 1 91.44 740 CYS A CA 1
ATOM 5746 C C . CYS A 1 740 ? 0.252 59.625 9.062 1 91.44 740 CYS A C 1
ATOM 5748 O O . CYS A 1 740 ? 0.719 59.188 10.117 1 91.44 740 CYS A O 1
ATOM 5750 N N . GLN A 1 741 ? 0.883 59.688 7.922 1 90.56 741 GLN A N 1
ATOM 5751 C CA . GLN A 1 741 ? 2.256 59.219 7.855 1 90.56 741 GLN A CA 1
ATOM 5752 C C . GLN A 1 741 ? 3.141 59.906 8.883 1 90.56 741 GLN A C 1
ATOM 5754 O O . GLN A 1 741 ? 3.158 61.156 8.953 1 90.56 741 GLN A O 1
ATOM 5759 N N . GLY A 1 742 ? 3.744 59.125 9.766 1 84.62 742 GLY A N 1
ATOM 5760 C CA . GLY A 1 742 ? 4.676 59.688 10.727 1 84.62 742 GLY A CA 1
ATOM 5761 C C . GLY A 1 742 ? 4.039 59.969 12.078 1 84.62 742 GLY A C 1
ATOM 5762 O O . GLY A 1 742 ? 4.738 60.25 13.047 1 84.62 742 GLY A O 1
ATOM 5763 N N . SER A 1 743 ? 2.775 59.844 12.188 1 84.12 743 SER A N 1
ATOM 5764 C CA . SER A 1 743 ? 2.084 60.188 13.43 1 84.12 743 SER A CA 1
ATOM 5765 C C . SER A 1 743 ? 2.393 59.156 14.516 1 84.12 743 SER A C 1
ATOM 5767 O O . SER A 1 743 ? 2.168 59.406 15.703 1 84.12 743 SER A O 1
ATOM 5769 N N . ASP A 1 744 ? 2.955 58.062 14.141 1 80 744 ASP A N 1
ATOM 5770 C CA . ASP A 1 744 ? 3.277 57.031 15.117 1 80 744 ASP A CA 1
ATOM 5771 C C . ASP A 1 744 ? 4.699 57.188 15.648 1 80 744 ASP A C 1
ATOM 5773 O O . ASP A 1 744 ? 5.109 56.5 16.578 1 80 744 ASP A O 1
ATOM 5777 N N . ARG A 1 745 ? 5.379 58.156 15.195 1 83.25 745 ARG A N 1
ATOM 5778 C CA . ARG A 1 745 ? 6.754 58.406 15.617 1 83.25 745 ARG A CA 1
ATOM 5779 C C . ARG A 1 745 ? 6.844 59.656 16.484 1 83.25 745 ARG A C 1
ATOM 5781 O O . ARG A 1 745 ? 5.957 60.5 16.453 1 83.25 745 ARG A O 1
ATOM 5788 N N . ALA A 1 746 ? 7.828 59.625 17.297 1 82.06 746 ALA A N 1
ATOM 5789 C CA . ALA A 1 746 ? 8.086 60.75 18.188 1 82.06 746 ALA A CA 1
ATOM 5790 C C . ALA A 1 746 ? 8.406 62.031 17.406 1 82.06 746 ALA A C 1
ATOM 5792 O O . ALA A 1 746 ? 8.227 63.125 17.906 1 82.06 746 ALA A O 1
ATOM 5793 N N . SER A 1 747 ? 8.742 61.875 16.156 1 82.56 747 SER A N 1
ATOM 5794 C CA . SER A 1 747 ? 9.133 63 15.336 1 82.56 747 SER A CA 1
ATOM 5795 C C . SER A 1 747 ? 7.934 63.906 15.023 1 82.56 747 SER A C 1
ATOM 5797 O O . SER A 1 747 ? 8.102 65.062 14.664 1 82.56 747 SER A O 1
ATOM 5799 N N . TYR A 1 748 ? 6.758 63.406 15.312 1 84.19 748 TYR A N 1
ATOM 5800 C CA . TYR A 1 748 ? 5.555 64.188 15.055 1 84.19 748 TYR A CA 1
ATOM 5801 C C . TYR A 1 748 ? 5.48 65.375 15.984 1 84.19 748 TYR A C 1
ATOM 5803 O O . TYR A 1 748 ? 4.871 66.375 15.648 1 84.19 748 TYR A O 1
ATOM 5811 N N . LEU A 1 749 ? 6.164 65.312 17.109 1 85.25 749 LEU A N 1
ATOM 5812 C CA . LEU A 1 749 ? 6.121 66.375 18.109 1 85.25 749 LEU A CA 1
ATOM 5813 C C . LEU A 1 749 ? 7.18 67.438 17.828 1 85.25 749 LEU A C 1
ATOM 5815 O O . LEU A 1 749 ? 7.254 68.438 18.531 1 85.25 749 LEU A O 1
ATOM 5819 N N . LEU A 1 750 ? 7.883 67.312 16.797 1 83.69 750 LEU A N 1
ATOM 5820 C CA . LEU A 1 750 ? 8.875 68.312 16.422 1 83.69 750 LEU A CA 1
ATOM 5821 C C . LEU A 1 750 ? 8.203 69.625 16.078 1 83.69 750 LEU A C 1
ATOM 5823 O O . LEU A 1 750 ? 8.797 70.688 16.266 1 83.69 750 LEU A O 1
ATOM 5827 N N . GLY A 1 751 ? 6.992 69.562 15.656 1 84.56 751 GLY A N 1
ATOM 5828 C CA . GLY A 1 751 ? 6.254 70.75 15.344 1 84.56 751 GLY A CA 1
ATOM 5829 C C . GLY A 1 751 ? 5.906 71.562 16.578 1 84.56 751 GLY A C 1
ATOM 5830 O O . GLY A 1 751 ? 5.605 72.75 16.469 1 84.56 751 GLY A O 1
ATOM 5831 N N . LEU A 1 752 ? 6.109 71.062 17.688 1 89.69 752 LEU A N 1
ATOM 5832 C CA . LEU A 1 752 ? 5.723 71.75 18.906 1 89.69 752 LEU A CA 1
ATOM 5833 C C . LEU A 1 752 ? 6.949 72.25 19.656 1 89.69 752 LEU A C 1
ATOM 5835 O O . LEU A 1 752 ? 6.828 72.812 20.734 1 89.69 752 LEU A O 1
ATOM 5839 N N . VAL A 1 753 ? 8.102 72.188 19.125 1 90.88 753 VAL A N 1
ATOM 5840 C CA . VAL A 1 753 ? 9.328 72.562 19.797 1 90.88 753 VAL A CA 1
ATOM 5841 C C . VAL A 1 753 ? 9.383 74.125 19.875 1 90.88 753 VAL A C 1
ATOM 5843 O O . VAL A 1 753 ? 9.664 74.688 20.938 1 90.88 753 VAL A O 1
ATOM 5846 N N . TYR A 1 754 ? 9.07 74.812 18.781 1 94.25 754 TYR A N 1
ATOM 5847 C CA . TYR A 1 754 ? 9.102 76.312 18.781 1 94.25 754 TYR A CA 1
ATOM 5848 C C . TYR A 1 754 ? 8.031 76.875 19.688 1 94.25 754 TYR A C 1
ATOM 5850 O O . TYR A 1 754 ? 8.312 77.75 20.5 1 94.25 754 TYR A O 1
ATOM 5858 N N . PRO A 1 755 ? 6.852 76.438 19.562 1 93.12 755 PRO A N 1
ATOM 5859 C CA . PRO A 1 755 ? 5.855 76.875 20.531 1 93.12 755 PRO A CA 1
ATOM 5860 C C . PRO A 1 755 ? 6.273 76.688 21.984 1 93.12 755 PRO A C 1
ATOM 5862 O O . PRO A 1 755 ? 5.977 77.5 22.844 1 93.12 755 PRO A O 1
ATOM 5865 N N . SER A 1 756 ? 6.934 75.562 22.25 1 90.81 756 SER A N 1
ATOM 5866 C CA . SER A 1 756 ? 7.402 75.312 23.609 1 90.81 756 SER A CA 1
ATOM 5867 C C . SER A 1 756 ? 8.43 76.312 24.047 1 90.81 756 SER A C 1
ATOM 5869 O O . SER A 1 756 ? 8.445 76.75 25.219 1 90.81 756 SER A O 1
ATOM 5871 N N . LEU A 1 757 ? 9.18 76.812 23.234 1 92.88 757 LEU A N 1
ATOM 5872 C CA . LEU A 1 757 ? 10.156 77.875 23.531 1 92.88 757 LEU A CA 1
ATOM 5873 C C . LEU A 1 757 ? 9.469 79.188 23.781 1 92.88 757 LEU A C 1
ATOM 5875 O O . LEU A 1 757 ? 9.844 79.938 24.688 1 92.88 757 LEU A O 1
ATOM 5879 N N . LEU A 1 758 ? 8.469 79.5 22.922 1 92.81 758 LEU A N 1
ATOM 5880 C CA . LEU A 1 758 ? 7.711 80.75 23.109 1 92.81 758 LEU A CA 1
ATOM 5881 C C . LEU A 1 758 ? 6.992 80.75 24.453 1 92.81 758 LEU A C 1
ATOM 5883 O O . LEU A 1 758 ? 6.965 81.75 25.141 1 92.81 758 LEU A O 1
ATOM 5887 N N . ILE A 1 759 ? 6.418 79.625 24.781 1 89.88 759 ILE A N 1
ATOM 5888 C CA . ILE A 1 759 ? 5.73 79.5 26.062 1 89.88 759 ILE A CA 1
ATOM 5889 C C . ILE A 1 759 ? 6.73 79.688 27.203 1 89.88 759 ILE A C 1
ATOM 5891 O O . ILE A 1 759 ? 6.434 80.375 28.188 1 89.88 759 ILE A O 1
ATOM 5895 N N . GLY A 1 760 ? 7.914 79.125 27.125 1 88.81 760 GLY A N 1
ATOM 5896 C CA . GLY A 1 760 ? 8.953 79.312 28.141 1 88.81 760 GLY A CA 1
ATOM 5897 C C . GLY A 1 760 ? 9.383 80.75 28.328 1 88.81 760 GLY A C 1
ATOM 5898 O O . GLY A 1 760 ? 9.469 81.25 29.453 1 88.81 760 GLY A O 1
ATOM 5899 N N . VAL A 1 761 ? 9.547 81.5 27.297 1 90.25 761 VAL A N 1
ATOM 5900 C CA . VAL A 1 761 ? 9.969 82.938 27.359 1 90.25 761 VAL A CA 1
ATOM 5901 C C . VAL A 1 761 ? 8.836 83.75 27.922 1 90.25 761 VAL A C 1
ATOM 5903 O O . VAL A 1 761 ? 9.078 84.688 28.719 1 90.25 761 VAL A O 1
ATOM 5906 N N . CYS A 1 762 ? 7.66 83.375 27.406 1 88.12 762 CYS A N 1
ATOM 5907 C CA . CYS A 1 762 ? 6.504 84.125 27.922 1 88.12 762 CYS A CA 1
ATOM 5908 C C . CYS A 1 762 ? 6.352 83.938 29.422 1 88.12 762 CYS A C 1
ATOM 5910 O O . CYS A 1 762 ? 5.984 84.812 30.141 1 88.12 762 CYS A O 1
ATOM 5912 N N . THR A 1 763 ? 6.594 82.75 29.906 1 84.94 763 THR A N 1
ATOM 5913 C CA . THR A 1 763 ? 6.488 82.438 31.328 1 84.94 763 THR A CA 1
ATOM 5914 C C . THR A 1 763 ? 7.547 83.188 32.125 1 84.94 763 THR A C 1
ATOM 5916 O O . THR A 1 763 ? 7.258 83.75 33.188 1 84.94 763 THR A O 1
ATOM 5919 N N . VAL A 1 764 ? 8.68 83.5 31.625 1 83.75 764 VAL A N 1
ATOM 5920 C CA . VAL A 1 764 ? 9.75 84.188 32.281 1 83.75 764 VAL A CA 1
ATOM 5921 C C . VAL A 1 764 ? 9.406 85.688 32.375 1 83.75 764 VAL A C 1
ATOM 5923 O O . VAL A 1 764 ? 9.562 86.312 33.406 1 83.75 764 VAL A O 1
ATOM 5926 N N . TYR A 1 765 ? 8.867 86.188 31.281 1 83.94 765 TYR A N 1
ATOM 5927 C CA . TYR A 1 765 ? 8.508 87.625 31.25 1 83.94 765 TYR A CA 1
ATOM 5928 C C . TYR A 1 765 ? 7.293 87.875 32.125 1 83.94 765 TYR A C 1
ATOM 5930 O O . TYR A 1 765 ? 7.191 88.938 32.75 1 83.94 765 TYR A O 1
ATOM 5938 N N . ALA A 1 766 ? 6.367 86.938 32.094 1 78.69 766 ALA A N 1
ATOM 5939 C CA . ALA A 1 766 ? 5.199 87.125 32.938 1 78.69 766 ALA A CA 1
ATOM 5940 C C . ALA A 1 766 ? 5.605 87.125 34.406 1 78.69 766 ALA A C 1
ATOM 5942 O O . ALA A 1 766 ? 5 87.812 35.219 1 78.69 766 ALA A O 1
ATOM 5943 N N . PHE A 1 767 ? 6.629 86.438 34.75 1 74.12 767 PHE A N 1
ATOM 5944 C CA . PHE A 1 767 ? 7.129 86.375 36.125 1 74.12 767 PHE A CA 1
ATOM 5945 C C . PHE A 1 767 ? 7.836 87.688 36.469 1 74.12 767 PHE A C 1
ATOM 5947 O O . PHE A 1 767 ? 7.723 88.188 37.594 1 74.12 767 PHE A O 1
ATOM 5954 N N . LYS A 1 768 ? 8.422 88.375 35.531 1 73.88 768 LYS A N 1
ATOM 5955 C CA . LYS A 1 768 ? 9.148 89.625 35.75 1 73.88 768 LYS A CA 1
ATOM 5956 C C . LYS A 1 768 ? 8.195 90.812 35.938 1 73.88 768 LYS A C 1
ATOM 5958 O O . LYS A 1 768 ? 8.5 91.75 36.625 1 73.88 768 LYS A O 1
ATOM 5963 N N . THR A 1 769 ? 7 90.75 35.344 1 71.94 769 THR A N 1
ATOM 5964 C CA . THR A 1 769 ? 6.055 91.875 35.375 1 71.94 769 THR A CA 1
ATOM 5965 C C . THR A 1 769 ? 5.043 91.688 36.5 1 71.94 769 THR A C 1
ATOM 5967 O O . THR A 1 769 ? 4.02 92.375 36.562 1 71.94 769 THR A O 1
ATOM 5970 N N . ARG A 1 770 ? 5.172 90.875 37.438 1 66.62 770 ARG A N 1
ATOM 5971 C CA . ARG A 1 770 ? 4.203 90.5 38.469 1 66.62 770 ARG A CA 1
ATOM 5972 C C . ARG A 1 770 ? 4.078 91.688 39.469 1 66.62 770 ARG A C 1
ATOM 5974 O O . ARG A 1 770 ? 3.043 91.812 40.125 1 66.62 770 ARG A O 1
ATOM 5981 N N . LYS A 1 771 ? 5.102 92.562 39.562 1 60.09 771 LYS A N 1
ATOM 5982 C CA . LYS A 1 771 ? 5.109 93.625 40.531 1 60.09 771 LYS A CA 1
ATOM 5983 C C . LYS A 1 771 ? 4.438 94.875 40 1 60.09 771 LYS A C 1
ATOM 5985 O O . LYS A 1 771 ? 4.66 96 40.531 1 60.09 771 LYS A O 1
ATOM 5990 N N . CYS A 1 772 ? 3.703 94.75 38.938 1 59.12 772 CYS A N 1
ATOM 5991 C CA . CYS A 1 772 ? 3.041 95.938 38.406 1 59.12 772 CYS A CA 1
ATOM 5992 C C . CYS A 1 772 ? 1.934 96.438 39.344 1 59.12 772 CYS A C 1
ATOM 5994 O O . CYS A 1 772 ? 1.354 95.625 40.062 1 59.12 772 CYS A O 1
ATOM 5996 N N . PRO A 1 773 ? 1.788 97.75 39.5 1 55.03 773 PRO A N 1
ATOM 5997 C CA . PRO A 1 773 ? 0.838 98.312 40.469 1 55.03 773 PRO A CA 1
ATOM 5998 C C . PRO A 1 773 ? -0.533 97.625 40.406 1 55.03 773 PRO A C 1
ATOM 6000 O O . PRO A 1 773 ? -0.915 97.125 39.344 1 55.03 773 PRO A O 1
ATOM 6003 N N . GLU A 1 774 ? -1.094 97.312 41.594 1 49.28 774 GLU A N 1
ATOM 6004 C CA . GLU A 1 774 ? -2.297 96.562 41.906 1 49.28 774 GLU A CA 1
ATOM 6005 C C . GLU A 1 774 ? -3.422 96.875 40.938 1 49.28 774 GLU A C 1
ATOM 6007 O O . GLU A 1 774 ? -4.297 96.062 40.688 1 49.28 774 GLU A O 1
ATOM 6012 N N . GLY A 1 775 ? -3.422 98.062 40.438 1 49.94 775 GLY A N 1
ATOM 6013 C CA . GLY A 1 775 ? -4.527 98.375 39.562 1 49.94 775 GLY A CA 1
ATOM 6014 C C . GLY A 1 775 ? -4.512 97.625 38.25 1 49.94 775 GLY A C 1
ATOM 6015 O O . GLY A 1 775 ? -5.551 97.5 37.594 1 49.94 775 GLY A O 1
ATOM 6016 N N . PHE A 1 776 ? -3.297 97.312 37.812 1 53.94 776 PHE A N 1
ATOM 6017 C CA . PHE A 1 776 ? -3.221 96.625 36.5 1 53.94 776 PHE A CA 1
ATOM 6018 C C . PHE A 1 776 ? -3.141 95.125 36.688 1 53.94 776 PHE A C 1
ATOM 6020 O O . PHE A 1 776 ? -2.059 94.5 36.594 1 53.94 776 PHE A O 1
ATOM 6027 N N . ASN A 1 777 ? -4.203 94.438 37.125 1 60.53 777 ASN A N 1
ATOM 6028 C CA . ASN A 1 777 ? -4.434 93 37.438 1 60.53 777 ASN A CA 1
ATOM 6029 C C . ASN A 1 777 ? -4.16 92.125 36.25 1 60.53 777 ASN A C 1
ATOM 6031 O O . ASN A 1 777 ? -4.145 90.875 36.375 1 60.53 777 ASN A O 1
ATOM 6035 N N . GLU A 1 778 ? -3.742 92.625 35.125 1 71.19 778 GLU A N 1
ATOM 6036 C CA . GLU A 1 778 ? -3.627 91.812 33.906 1 71.19 778 GLU A CA 1
ATOM 6037 C C . GLU A 1 778 ? -2.377 90.938 33.969 1 71.19 778 GLU A C 1
ATOM 6039 O O . GLU A 1 778 ? -2.391 89.812 33.5 1 71.19 778 GLU A O 1
ATOM 6044 N N . ALA A 1 779 ? -1.324 91.312 34.625 1 73.12 779 ALA A N 1
ATOM 6045 C CA . ALA A 1 779 ? -0.07 90.625 34.656 1 73.12 779 ALA A CA 1
ATOM 6046 C C . ALA A 1 779 ? -0.221 89.312 35.469 1 73.12 779 ALA A C 1
ATOM 6048 O O . ALA A 1 779 ? 0.38 88.312 35.156 1 73.12 779 ALA A O 1
ATOM 6049 N N . ARG A 1 780 ? -1.068 89.375 36.438 1 72.19 780 ARG A N 1
ATOM 6050 C CA . ARG A 1 780 ? -1.293 88.25 37.281 1 72.19 780 ARG A CA 1
ATOM 6051 C C . ARG A 1 780 ? -2.061 87.125 36.531 1 72.19 780 ARG A C 1
ATOM 6053 O O . ARG A 1 780 ? -1.74 85.938 36.625 1 72.19 780 ARG A O 1
ATOM 6060 N N . HIS A 1 781 ? -3.037 87.5 35.781 1 77.69 781 HIS A N 1
ATOM 6061 C CA . HIS A 1 781 ? -3.824 86.562 35.031 1 77.69 781 HIS A CA 1
ATOM 6062 C C . HIS A 1 781 ? -3 85.938 33.875 1 77.69 781 HIS A C 1
ATOM 6064 O O . HIS A 1 781 ? -3.182 84.75 33.531 1 77.69 781 HIS A O 1
ATOM 6070 N N . LEU A 1 782 ? -2.051 86.75 33.344 1 79.94 782 LEU A N 1
ATOM 6071 C CA . LEU A 1 782 ? -1.181 86.25 32.281 1 79.94 782 LEU A CA 1
ATOM 6072 C C . LEU A 1 782 ? -0.242 85.188 32.812 1 79.94 782 LEU A C 1
ATOM 6074 O O . LEU A 1 782 ? -0.011 84.188 32.156 1 79.94 782 LEU A O 1
ATOM 6078 N N . ALA A 1 783 ? 0.281 85.375 33.969 1 78.06 783 ALA A N 1
ATOM 6079 C CA . ALA A 1 783 ? 1.17 84.375 34.594 1 78.06 783 ALA A CA 1
ATOM 6080 C C . ALA A 1 783 ? 0.42 83.125 34.906 1 78.06 783 ALA A C 1
ATOM 6082 O O . ALA A 1 783 ? 0.934 82 34.688 1 78.06 783 ALA A O 1
ATOM 6083 N N . PHE A 1 784 ? -0.818 83.25 35.375 1 77.06 784 PHE A N 1
ATOM 6084 C CA . PHE A 1 784 ? -1.614 82.062 35.719 1 77.06 784 PHE A CA 1
ATOM 6085 C C . PHE A 1 784 ? -1.953 81.25 34.469 1 77.06 784 PHE A C 1
ATOM 6087 O O . PHE A 1 784 ? -1.951 80.062 34.531 1 77.06 784 PHE A O 1
ATOM 6094 N N . ALA A 1 785 ? -2.256 81.875 33.469 1 83.5 785 ALA A N 1
ATOM 6095 C CA . ALA A 1 785 ? -2.596 81.188 32.219 1 83.5 785 ALA A CA 1
ATOM 6096 C C . ALA A 1 785 ? -1.394 80.438 31.656 1 83.5 785 ALA A C 1
ATOM 6098 O O . ALA A 1 785 ? -1.532 79.25 31.188 1 83.5 785 ALA A O 1
ATOM 6099 N N . ASN A 1 786 ? -0.214 80.938 31.75 1 84.5 786 ASN A N 1
ATOM 6100 C CA . ASN A 1 786 ? 0.982 80.312 31.219 1 84.5 786 ASN A CA 1
ATOM 6101 C C . ASN A 1 786 ? 1.412 79.125 32.062 1 84.5 786 ASN A C 1
ATOM 6103 O O . ASN A 1 786 ? 1.866 78.125 31.562 1 84.5 786 ASN A O 1
ATOM 6107 N N . TYR A 1 787 ? 1.238 79.25 33.438 1 81.38 787 TYR A N 1
ATOM 6108 C CA . TYR A 1 787 ? 1.591 78.188 34.312 1 81.38 787 TYR A CA 1
ATOM 6109 C C . TYR A 1 787 ? 0.665 77 34.094 1 81.38 787 TYR A C 1
ATOM 6111 O O . TYR A 1 787 ? 1.11 75.812 34.094 1 81.38 787 TYR A O 1
ATOM 6119 N N . THR A 1 788 ? -0.613 77.188 33.875 1 83.06 788 THR A N 1
ATOM 6120 C CA . THR A 1 788 ? -1.571 76.125 33.656 1 83.06 788 THR A CA 1
ATOM 6121 C C . THR A 1 788 ? -1.328 75.438 32.312 1 83.06 788 THR A C 1
ATOM 6123 O O . THR A 1 788 ? -1.51 74.25 32.188 1 83.06 788 THR A O 1
ATOM 6126 N N . THR A 1 789 ? -0.943 76.188 31.375 1 86 789 THR A N 1
ATOM 6127 C CA . THR A 1 789 ? -0.646 75.625 30.078 1 86 789 THR A CA 1
ATOM 6128 C C . THR A 1 789 ? 0.562 74.688 30.172 1 86 789 THR A C 1
ATOM 6130 O O . THR A 1 789 ? 0.597 73.625 29.516 1 86 789 THR A O 1
ATOM 6133 N N . CYS A 1 790 ? 1.553 75.062 30.953 1 83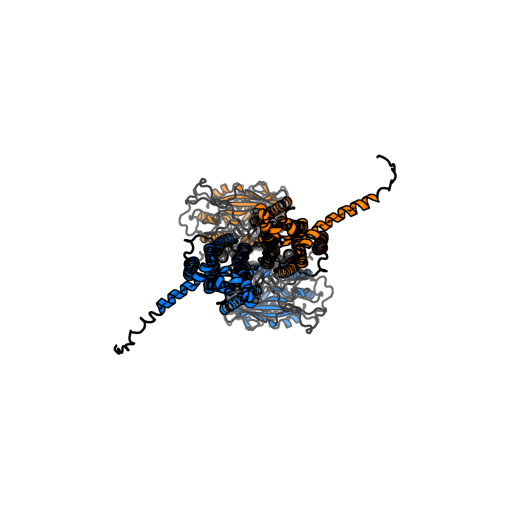.62 790 CYS A N 1
ATOM 6134 C CA . CYS A 1 790 ? 2.723 74.188 31.125 1 83.62 790 CYS A CA 1
ATOM 6135 C C . CYS A 1 790 ? 2.34 72.875 31.797 1 83.62 790 CYS A C 1
ATOM 6137 O O . CYS A 1 790 ? 2.863 71.812 31.438 1 83.62 790 CYS A O 1
ATOM 6139 N N . VAL A 1 791 ? 1.41 72.938 32.688 1 79.31 791 VAL A N 1
ATOM 6140 C CA . VAL A 1 791 ? 0.959 71.75 33.375 1 79.31 791 VAL A CA 1
ATOM 6141 C C . VAL A 1 791 ? 0.2 70.812 32.406 1 79.31 791 VAL A C 1
ATOM 6143 O O . VAL A 1 791 ? 0.342 69.625 32.438 1 79.31 791 VAL A O 1
ATOM 6146 N N . ILE A 1 792 ? -0.584 71.375 31.562 1 84.06 792 ILE A N 1
ATOM 6147 C CA . ILE A 1 792 ? -1.348 70.625 30.578 1 84.06 792 ILE A CA 1
ATOM 6148 C C . ILE A 1 792 ? -0.394 69.938 29.594 1 84.06 792 ILE A C 1
ATOM 6150 O O . ILE A 1 792 ? -0.586 68.75 29.25 1 84.06 792 ILE A O 1
ATOM 6154 N N . TRP A 1 793 ? 0.656 70.625 29.203 1 85.94 793 TRP A N 1
ATOM 6155 C CA . TRP A 1 793 ? 1.629 70.062 28.266 1 85.94 793 TRP A CA 1
ATOM 6156 C C . TRP A 1 793 ? 2.422 68.938 28.922 1 85.94 793 TRP A C 1
ATOM 6158 O O . TRP A 1 793 ? 2.73 67.938 28.281 1 85.94 793 TRP A O 1
ATOM 6168 N N . LEU A 1 794 ? 2.713 69 30.156 1 76.69 794 LEU A N 1
ATOM 6169 C CA . LEU A 1 794 ? 3.451 68 30.859 1 76.69 794 LEU A CA 1
ATOM 6170 C C . LEU A 1 794 ? 2.586 66.75 31.062 1 76.69 794 LEU A C 1
ATOM 6172 O O . LEU A 1 794 ? 3.109 65.625 31.219 1 76.69 794 LEU A O 1
ATOM 6176 N N . ALA A 1 795 ? 1.343 66.938 30.969 1 75.12 795 ALA A N 1
ATOM 6177 C CA . ALA A 1 795 ? 0.425 65.812 31.156 1 75.12 795 ALA A CA 1
ATOM 6178 C C . ALA A 1 795 ? 0.176 65.062 29.828 1 75.12 795 ALA A C 1
ATOM 6180 O O . ALA A 1 795 ? 0.208 63.844 29.766 1 75.12 795 ALA A O 1
ATOM 6181 N N . PHE A 1 796 ? -0.001 65.812 28.75 1 81.69 796 PHE A N 1
ATOM 6182 C CA . PHE A 1 796 ? -0.511 65.188 27.531 1 81.69 796 PHE A CA 1
ATOM 6183 C C . PHE A 1 796 ? 0.633 64.812 26.594 1 81.69 796 PHE A C 1
ATOM 6185 O O . PHE A 1 796 ? 0.516 63.875 25.812 1 81.69 796 PHE A O 1
ATOM 6192 N N . LEU A 1 797 ? 1.747 65.438 26.688 1 80.44 797 LEU A N 1
ATOM 6193 C CA . LEU A 1 797 ? 2.82 65.188 25.75 1 80.44 797 LEU A CA 1
ATOM 6194 C C . LEU A 1 797 ? 3.447 63.812 26.047 1 80.44 797 LEU A C 1
ATOM 6196 O O . LEU A 1 797 ? 3.67 63 25.125 1 80.44 797 LEU A O 1
ATOM 6200 N N . PRO A 1 798 ? 3.727 63.438 27.266 1 75.25 798 PRO A N 1
ATOM 6201 C CA . PRO A 1 798 ? 4.207 62.094 27.531 1 75.25 798 PRO A CA 1
ATOM 6202 C C . PRO A 1 798 ? 3.174 61.031 27.172 1 75.25 798 PRO A C 1
ATOM 6204 O O . PRO A 1 798 ? 3.537 59.906 26.781 1 75.25 798 PRO A O 1
ATOM 6207 N N . LEU A 1 799 ? 1.996 61.312 27.297 1 75.56 799 LEU A N 1
ATOM 6208 C CA . LEU A 1 799 ? 0.94 60.375 26.922 1 75.56 799 LEU A CA 1
ATOM 6209 C C . LEU A 1 799 ? 0.991 60.062 25.422 1 75.56 799 LEU A C 1
ATOM 6211 O O . LEU A 1 799 ? 0.768 58.938 25.016 1 75.56 799 LEU A O 1
ATOM 6215 N N . PHE A 1 800 ? 1.196 61.062 24.688 1 81.12 800 PHE A N 1
ATOM 6216 C CA . PHE A 1 800 ? 1.338 60.875 23.25 1 81.12 800 PHE A CA 1
ATOM 6217 C C . PHE A 1 800 ? 2.521 59.969 22.938 1 81.12 800 PHE A C 1
ATOM 6219 O O . PHE A 1 800 ? 2.434 59.125 22.062 1 81.12 800 PHE A O 1
ATOM 6226 N N . LEU A 1 801 ? 3.541 60.031 23.688 1 79.25 801 LEU A N 1
ATOM 6227 C CA . LEU A 1 801 ? 4.75 59.281 23.422 1 79.25 801 LEU A CA 1
ATOM 6228 C C . LEU A 1 801 ? 4.605 57.844 23.906 1 79.25 801 LEU A C 1
ATOM 6230 O O . LEU A 1 801 ? 5.148 56.906 23.297 1 79.25 801 LEU A O 1
ATOM 6234 N N . LEU A 1 802 ? 3.855 57.656 24.922 1 74.94 802 LEU A N 1
ATOM 6235 C CA . LEU A 1 802 ? 3.771 56.375 25.562 1 74.94 802 LEU A CA 1
ATOM 6236 C C . LEU A 1 802 ? 2.682 55.5 24.922 1 74.94 802 LEU A C 1
ATOM 6238 O O . LEU A 1 802 ? 2.748 54.281 24.953 1 74.94 802 LEU A O 1
ATOM 6242 N N . SER A 1 803 ? 1.746 56.156 24.328 1 77.56 803 SER A N 1
ATOM 6243 C CA . SER A 1 803 ? 0.609 55.406 23.812 1 77.56 803 SER A CA 1
ATOM 6244 C C . SER A 1 803 ? 0.945 54.719 22.5 1 77.56 803 SER A C 1
ATOM 6246 O O . SER A 1 803 ? 1.612 55.312 21.641 1 77.56 803 SER A O 1
ATOM 6248 N N . GLY A 1 804 ? 0.623 53.594 22.469 1 74.88 804 GLY A N 1
ATOM 6249 C CA . GLY A 1 804 ? 0.8 52.875 21.219 1 74.88 804 GLY A CA 1
ATOM 6250 C C . GLY A 1 804 ? -0.435 52.875 20.344 1 74.88 804 GLY A C 1
ATOM 6251 O O . GLY A 1 804 ? -0.385 52.438 19.188 1 74.88 804 GLY A O 1
ATOM 6252 N N . SER A 1 805 ? -1.537 53.438 20.781 1 83.06 805 SER A N 1
ATOM 6253 C CA . SER A 1 805 ? -2.781 53.5 20.031 1 83.06 805 SER A CA 1
ATOM 6254 C C . SER A 1 805 ? -2.896 54.812 19.25 1 83.06 805 SER A C 1
ATOM 6256 O O . SER A 1 805 ? -2.752 55.906 19.844 1 83.06 805 SER A O 1
ATOM 6258 N N . PRO A 1 806 ? -3.102 54.688 18 1 84.62 806 PRO A N 1
ATOM 6259 C CA . PRO A 1 806 ? -3.254 55.906 17.219 1 84.62 806 PRO A CA 1
ATOM 6260 C C . PRO A 1 806 ? -4.473 56.719 17.625 1 84.62 806 PRO A C 1
ATOM 6262 O O . PRO A 1 806 ? -4.453 57.938 17.547 1 84.62 806 PRO A O 1
ATOM 6265 N N . THR A 1 807 ? -5.484 56.094 18.109 1 84.69 807 THR A N 1
ATOM 6266 C CA . THR A 1 807 ? -6.68 56.812 18.547 1 84.69 807 THR A CA 1
ATOM 6267 C C . THR A 1 807 ? -6.371 57.688 19.766 1 84.69 807 THR A C 1
ATOM 6269 O O . THR A 1 807 ? -6.789 58.844 19.812 1 84.69 807 THR A O 1
ATOM 6272 N N . ILE A 1 808 ? -5.641 57.094 20.625 1 84.56 808 ILE A N 1
ATOM 6273 C CA . ILE A 1 808 ? -5.301 57.844 21.844 1 84.56 808 ILE A CA 1
ATOM 6274 C C . ILE A 1 808 ? -4.375 59 21.484 1 84.56 808 ILE A C 1
ATOM 6276 O O . ILE A 1 808 ? -4.477 60.094 22.078 1 84.56 808 ILE A O 1
ATOM 6280 N N . ARG A 1 809 ? -3.541 58.812 20.609 1 87.94 809 ARG A N 1
ATOM 6281 C CA . ARG A 1 809 ? -2.627 59.875 20.188 1 87.94 809 ARG A CA 1
ATOM 6282 C C . ARG A 1 809 ? -3.389 61.062 19.562 1 87.94 809 ARG A C 1
ATOM 6284 O O . ARG A 1 809 ? -3.104 62.219 19.859 1 87.94 809 ARG A O 1
ATOM 6291 N N . THR A 1 810 ? -4.316 60.75 18.734 1 89.25 810 THR A N 1
ATOM 6292 C CA . THR A 1 810 ? -5.117 61.812 18.078 1 89.25 810 THR A CA 1
ATOM 6293 C C . THR A 1 810 ? -5.961 62.562 19.109 1 89.25 810 THR A C 1
ATOM 6295 O O . THR A 1 810 ? -6.047 63.781 19.078 1 89.25 810 THR A O 1
ATOM 6298 N N . LEU A 1 811 ? -6.504 61.875 19.953 1 88.25 811 LEU A N 1
ATOM 6299 C CA . LEU A 1 811 ? -7.336 62.5 20.969 1 88.25 811 LEU A CA 1
ATOM 6300 C C . LEU A 1 811 ? -6.484 63.344 21.938 1 88.25 811 LEU A C 1
ATOM 6302 O O . LEU A 1 811 ? -6.918 64.375 22.422 1 88.25 811 LEU A O 1
ATOM 6306 N N . ALA A 1 812 ? -5.309 62.781 22.25 1 86.88 812 ALA A N 1
ATOM 6307 C CA . ALA A 1 812 ? -4.406 63.5 23.141 1 86.88 812 ALA A CA 1
ATOM 6308 C C . ALA A 1 812 ? -4.043 64.875 22.547 1 86.88 812 ALA A C 1
ATOM 6310 O O . ALA A 1 812 ? -4.012 65.875 23.25 1 86.88 812 ALA A O 1
ATOM 6311 N N . LEU A 1 813 ? -3.834 64.938 21.344 1 88.69 813 LEU A N 1
ATOM 6312 C CA . LEU A 1 813 ? -3.502 66.188 20.672 1 88.69 813 LEU A CA 1
ATOM 6313 C C . LEU A 1 813 ? -4.703 67.125 20.656 1 88.69 813 LEU A C 1
ATOM 6315 O O . LEU A 1 813 ? -4.555 68.375 20.844 1 88.69 813 LEU A O 1
ATOM 6319 N N . SER A 1 814 ? -5.879 66.625 20.422 1 90.5 814 SER A N 1
ATOM 6320 C CA . SER A 1 814 ? -7.094 67.438 20.375 1 90.5 814 SER A CA 1
ATOM 6321 C C . SER A 1 814 ? -7.406 68 21.75 1 90.5 814 SER A C 1
ATOM 6323 O O . SER A 1 814 ? -7.715 69.188 21.859 1 90.5 814 SER A O 1
ATOM 6325 N N . PHE A 1 815 ? -7.273 67.25 22.688 1 88.88 815 PHE A N 1
ATOM 6326 C CA . PHE A 1 815 ? -7.566 67.75 24.031 1 88.88 815 PHE A CA 1
ATOM 6327 C C . PHE A 1 815 ? -6.496 68.75 24.5 1 88.88 815 PHE A C 1
ATOM 6329 O O . PHE A 1 815 ? -6.793 69.688 25.203 1 88.88 815 PHE A O 1
ATOM 6336 N N . LEU A 1 816 ? -5.289 68.438 24.141 1 88.75 816 LEU A N 1
ATOM 6337 C CA . LEU A 1 816 ? -4.207 69.375 24.469 1 88.75 816 LEU A CA 1
ATOM 6338 C C . LEU A 1 816 ? -4.508 70.75 23.922 1 88.75 816 LEU A C 1
ATOM 6340 O O . LEU A 1 816 ? -4.355 71.75 24.625 1 88.75 816 LEU A O 1
ATOM 6344 N N . LEU A 1 817 ? -5 70.875 22.734 1 91.31 817 LEU A N 1
ATOM 6345 C CA . LEU A 1 817 ? -5.312 72.188 22.094 1 91.31 817 LEU A CA 1
ATOM 6346 C C . LEU A 1 817 ? -6.527 72.812 22.734 1 91.31 817 LEU A C 1
ATOM 6348 O O . LEU A 1 817 ? -6.508 74 23.031 1 91.31 817 LEU A O 1
ATOM 6352 N N . SER A 1 818 ? -7.543 72.062 22.984 1 91.5 818 SER A N 1
ATOM 6353 C CA . SER A 1 818 ? -8.797 72.625 23.5 1 91.5 818 SER A CA 1
ATOM 6354 C C . SER A 1 818 ? -8.641 73.062 24.953 1 91.5 818 SER A C 1
ATOM 6356 O O . SER A 1 818 ? -9.156 74.125 25.328 1 91.5 818 SER A O 1
ATOM 6358 N N . LEU A 1 819 ? -7.934 72.312 25.703 1 89 819 LEU A N 1
ATOM 6359 C CA . LEU A 1 819 ? -7.781 72.688 27.109 1 89 819 LEU A CA 1
ATOM 6360 C C . LEU A 1 819 ? -6.848 73.875 27.266 1 89 819 LEU A C 1
ATOM 6362 O O . LEU A 1 819 ? -7.062 74.75 28.125 1 89 819 LEU A O 1
ATOM 6366 N N . SER A 1 820 ? -5.805 73.938 26.5 1 89.69 820 SER A N 1
ATOM 6367 C CA . SER A 1 820 ? -4.934 75.062 26.516 1 89.69 820 SER A CA 1
ATOM 6368 C C . SER A 1 820 ? -5.691 76.375 26.109 1 89.69 820 SER A C 1
ATOM 6370 O O . SER A 1 820 ? -5.477 77.438 26.672 1 89.69 820 SER A O 1
ATOM 6372 N N . GLY A 1 821 ? -6.586 76.25 25.094 1 91.44 821 GLY A N 1
ATOM 6373 C CA . GLY A 1 821 ? -7.406 77.375 24.672 1 91.44 821 GLY A CA 1
ATOM 6374 C C . GLY A 1 821 ? -8.422 77.75 25.719 1 91.44 821 GLY A C 1
ATOM 6375 O O . GLY A 1 821 ? -8.664 78.938 25.922 1 91.44 821 GLY A O 1
ATOM 6376 N N . ALA A 1 822 ? -8.961 76.875 26.375 1 90.75 822 ALA A N 1
ATOM 6377 C CA . ALA A 1 822 ? -9.969 77.125 27.406 1 90.75 822 ALA A CA 1
ATOM 6378 C C . ALA A 1 822 ? -9.352 77.875 28.578 1 90.75 822 ALA A C 1
ATOM 6380 O O . ALA A 1 822 ? -9.969 78.812 29.141 1 90.75 822 ALA A O 1
ATOM 6381 N N . VAL A 1 823 ? -8.141 77.562 28.953 1 87.75 823 VAL A N 1
ATOM 6382 C CA . VAL A 1 823 ? -7.453 78.188 30.078 1 87.75 823 VAL A CA 1
ATOM 6383 C C . VAL A 1 823 ? -7.109 79.625 29.703 1 87.75 823 VAL A C 1
ATOM 6385 O O . VAL A 1 823 ? -7.277 80.562 30.516 1 87.75 823 VAL A O 1
ATOM 6388 N N . GLN A 1 824 ? -6.703 79.875 28.531 1 90.88 824 GLN A N 1
ATOM 6389 C CA . GLN A 1 824 ? -6.371 81.188 28.094 1 90.88 824 GLN A CA 1
ATOM 6390 C C . GLN A 1 824 ? -7.621 82.062 28.016 1 90.88 824 GLN A C 1
ATOM 6392 O O . GLN A 1 824 ? -7.598 83.25 28.406 1 90.88 824 GLN A O 1
ATOM 6397 N N . THR A 1 825 ? -8.719 81.5 27.547 1 92.06 825 THR A N 1
ATOM 6398 C CA . THR A 1 825 ? -9.961 82.312 27.438 1 92.06 825 THR A CA 1
ATOM 6399 C C . THR A 1 825 ? -10.516 82.625 28.812 1 92.06 825 THR A C 1
ATOM 6401 O O . THR A 1 825 ? -10.938 83.75 29.062 1 92.06 825 THR A O 1
ATOM 6404 N N . ALA A 1 826 ? -10.461 81.688 29.672 1 86.44 826 ALA A N 1
ATOM 6405 C CA . ALA A 1 826 ? -11.047 81.875 31 1 86.44 826 ALA A CA 1
ATOM 6406 C C . ALA A 1 826 ? -10.203 82.812 31.844 1 86.44 826 ALA A C 1
ATOM 6408 O O . ALA A 1 826 ? -10.734 83.688 32.531 1 86.44 826 ALA A O 1
ATOM 6409 N N . CYS A 1 827 ? -8.867 82.75 31.766 1 83.94 827 CYS A N 1
ATOM 6410 C CA . CYS A 1 827 ? -7.988 83.5 32.656 1 83.94 827 CYS A CA 1
ATOM 6411 C C . CYS A 1 827 ? -7.727 84.875 32.094 1 83.94 827 CYS A C 1
ATOM 6413 O O . CYS A 1 827 ? -7.648 85.875 32.844 1 83.94 827 CYS A O 1
ATOM 6415 N N . LEU A 1 828 ? -7.664 85 30.844 1 87 828 LEU A N 1
ATOM 6416 C CA . LEU A 1 828 ? -7.254 86.312 30.281 1 87 828 LEU A CA 1
ATOM 6417 C C . LEU A 1 828 ? -8.469 87.125 29.922 1 87 828 LEU A C 1
ATOM 6419 O O . LEU A 1 828 ? -8.43 88.375 30.031 1 87 828 LEU A O 1
ATOM 6423 N N . PHE A 1 829 ? -9.586 86.562 29.531 1 90.88 829 PHE A N 1
ATOM 6424 C CA . PHE A 1 829 ? -10.664 87.312 28.953 1 90.88 829 PHE A CA 1
ATOM 6425 C C . PHE A 1 829 ? -11.891 87.312 29.859 1 90.88 829 PHE A C 1
ATOM 6427 O O . PHE A 1 829 ? -12.68 88.25 29.891 1 90.88 829 PHE A O 1
ATOM 6434 N N . ALA A 1 830 ? -12.117 86.312 30.609 1 87.62 830 ALA A N 1
ATOM 6435 C CA . ALA A 1 830 ? -13.32 86.188 31.422 1 87.62 830 ALA A CA 1
ATOM 6436 C C . ALA A 1 830 ? -13.438 87.312 32.406 1 87.62 830 ALA A C 1
ATOM 6438 O O . ALA A 1 830 ? -14.508 87.938 32.531 1 87.62 830 ALA A O 1
ATOM 6439 N N . PRO A 1 831 ? -12.32 87.75 33.094 1 82.56 831 PRO A N 1
ATOM 6440 C CA . PRO A 1 831 ? -12.445 88.875 34.031 1 82.56 831 PRO A CA 1
ATOM 6441 C C . PRO A 1 831 ? -12.742 90.188 33.344 1 82.56 831 PRO A C 1
ATOM 6443 O O . PRO A 1 831 ? -13.492 91 33.875 1 82.56 831 PRO A O 1
ATOM 6446 N N . LYS A 1 832 ? -12.258 90.312 32.25 1 86.44 832 LYS A N 1
ATOM 6447 C CA . LYS A 1 832 ? -12.492 91.562 31.5 1 86.44 832 LYS A CA 1
ATOM 6448 C C . LYS A 1 832 ? -13.93 91.625 30.984 1 86.44 832 LYS A C 1
ATOM 6450 O O . LYS A 1 832 ? -14.547 92.688 31 1 86.44 832 LYS A O 1
ATOM 6455 N N . VAL A 1 833 ? -14.367 90.5 30.516 1 89.62 833 VAL A N 1
ATOM 6456 C CA . VAL A 1 833 ? -15.742 90.438 30.031 1 89.62 833 VAL A CA 1
ATOM 6457 C C . VAL A 1 833 ? -16.719 90.625 31.188 1 89.62 833 VAL A C 1
ATOM 6459 O O . VAL A 1 833 ? -17.75 91.312 31.031 1 89.62 833 VAL A O 1
ATOM 6462 N N . TYR A 1 834 ? -16.375 90.125 32.344 1 87 834 TYR A N 1
ATOM 6463 C CA . TYR A 1 834 ? -17.203 90.312 33.531 1 87 834 TYR A CA 1
ATOM 6464 C C . TYR A 1 834 ? -17.312 91.75 33.906 1 87 834 TYR A C 1
ATOM 6466 O O . TYR A 1 834 ? -18.391 92.25 34.219 1 87 834 TYR A O 1
ATOM 6474 N N . ILE A 1 835 ? -16.172 92.562 33.812 1 85.19 835 ILE A N 1
ATOM 6475 C CA . ILE A 1 835 ? -16.156 93.938 34.156 1 85.19 835 ILE A CA 1
ATOM 6476 C C . ILE A 1 835 ? -16.922 94.75 33.094 1 85.19 835 ILE A C 1
ATOM 6478 O O . ILE A 1 835 ? -17.688 95.688 33.438 1 85.19 835 ILE A O 1
ATOM 6482 N N . ALA A 1 836 ? -16.828 94.375 31.938 1 86.94 836 ALA A N 1
ATOM 6483 C CA . ALA A 1 836 ? -17.484 95.125 30.859 1 86.94 836 ALA A CA 1
ATOM 6484 C C . ALA A 1 836 ? -19 94.938 30.906 1 86.94 836 ALA A C 1
ATOM 6486 O O . ALA A 1 836 ? -19.766 95.875 30.672 1 86.94 836 ALA A O 1
ATOM 6487 N N . LEU A 1 837 ? -19.438 93.812 31.312 1 88.94 837 LEU A N 1
ATOM 6488 C CA . LEU A 1 837 ? -20.859 93.5 31.219 1 88.94 837 LEU A CA 1
ATOM 6489 C C . LEU A 1 837 ? -21.531 93.688 32.562 1 88.94 837 LEU A C 1
ATOM 6491 O O . LEU A 1 837 ? -22.656 94.188 32.656 1 88.94 837 LEU A O 1
ATOM 6495 N N . CYS A 1 838 ? -20.859 93.375 33.656 1 86.44 838 CYS A N 1
ATOM 6496 C CA . CYS A 1 838 ? -21.547 93.312 34.938 1 86.44 838 CYS A CA 1
ATOM 6497 C C . CYS A 1 838 ? -21.141 94.5 35.844 1 86.44 838 CYS A C 1
ATOM 6499 O O . CYS A 1 838 ? -21.828 94.812 36.812 1 86.44 838 CYS A O 1
ATOM 6501 N N . LYS A 1 839 ? -19.891 95 35.625 1 83.56 839 LYS A N 1
ATOM 6502 C CA . LYS A 1 839 ? -19.453 96.062 36.5 1 83.56 839 LYS A CA 1
ATOM 6503 C C . LYS A 1 839 ? -19 97.312 35.688 1 83.56 839 LYS A C 1
ATOM 6505 O O . LYS A 1 839 ? -17.812 97.625 35.719 1 83.56 839 LYS A O 1
ATOM 6510 N N . PRO A 1 840 ? -19.922 98 35.094 1 78.31 840 PRO A N 1
ATOM 6511 C CA . PRO A 1 840 ? -19.562 99.125 34.25 1 78.31 840 PRO A CA 1
ATOM 6512 C C . PRO A 1 840 ? -18.938 100.25 35.031 1 78.31 840 PRO A C 1
ATOM 6514 O O . PRO A 1 840 ? -18.219 101.125 34.469 1 78.31 840 PRO A O 1
ATOM 6517 N N . ALA A 1 841 ? -19.156 100.25 36.438 1 78.31 841 ALA A N 1
ATOM 6518 C CA . ALA A 1 841 ? -18.609 101.375 37.281 1 78.31 841 ALA A CA 1
ATOM 6519 C C . ALA A 1 841 ? -17.078 101.25 37.344 1 78.31 841 ALA A C 1
ATOM 6521 O O . ALA A 1 841 ? -16.406 102.25 37.594 1 78.31 841 ALA A O 1
ATOM 6522 N N . LYS A 1 842 ? -16.641 100.062 37.156 1 77.69 842 LYS A N 1
ATOM 6523 C CA . LYS A 1 842 ? -15.203 99.875 37.25 1 77.69 842 LYS A CA 1
ATOM 6524 C C . LYS A 1 842 ? -14.531 100.062 35.875 1 77.69 842 LYS A C 1
ATOM 6526 O O . LYS A 1 842 ? -13.305 100.125 35.781 1 77.69 842 LYS A O 1
ATOM 6531 N N . ASN A 1 843 ? -15.344 100.312 34.875 1 78.75 843 ASN A N 1
ATOM 6532 C CA . ASN A 1 843 ? -14.844 100.438 33.5 1 78.75 843 ASN A CA 1
ATOM 6533 C C . ASN A 1 843 ? -14.523 101.938 33.188 1 78.75 843 ASN A C 1
ATOM 6535 O O . ASN A 1 843 ? -15.016 102.438 32.188 1 78.75 843 ASN A O 1
ATOM 6539 N N . THR A 1 844 ? -14.031 102.625 34.25 1 74.12 844 THR A N 1
ATOM 6540 C CA . THR A 1 844 ? -13.609 104 34.094 1 74.12 844 THR A CA 1
ATOM 6541 C C . THR A 1 844 ? -12.086 104.125 34.156 1 74.12 844 THR A C 1
ATOM 6543 O O . THR A 1 844 ? -11.406 103.188 34.625 1 74.12 844 THR A O 1
ATOM 6546 N N . ARG A 1 845 ? -11.477 105.25 33.594 1 69.75 845 ARG A N 1
ATOM 6547 C CA . ARG A 1 845 ? -10.039 105.438 33.531 1 69.75 845 ARG A CA 1
ATOM 6548 C C . ARG A 1 845 ? -9.43 105.438 34.938 1 69.75 845 ARG A C 1
ATOM 6550 O O . ARG A 1 845 ? -8.344 104.875 35.156 1 69.75 845 ARG A O 1
ATOM 6557 N N . GLU A 1 846 ? -10.18 106 35.875 1 61.19 846 GLU A N 1
ATOM 6558 C CA . GLU A 1 846 ? -9.727 106.062 37.281 1 61.19 846 GLU A CA 1
ATOM 6559 C C . GLU A 1 846 ? -9.789 104.688 37.938 1 61.19 846 GLU A C 1
ATOM 6561 O O . GLU A 1 846 ? -8.898 104.312 38.688 1 61.19 846 GLU A O 1
ATOM 6566 N N . GLY A 1 847 ? -10.734 103.938 37.656 1 56.88 847 GLY A N 1
ATOM 6567 C CA . GLY A 1 847 ? -10.938 102.625 38.219 1 56.88 847 GLY A CA 1
ATOM 6568 C C . GLY A 1 847 ? -9.93 101.625 37.719 1 56.88 847 GLY A C 1
ATOM 6569 O O . GLY A 1 847 ? -9.539 100.688 38.469 1 56.88 847 GLY A O 1
ATOM 6570 N N . VAL A 1 848 ? -9.586 101.938 36.562 1 60.69 848 VAL A N 1
ATOM 6571 C CA . VAL A 1 848 ? -8.648 100.938 35.969 1 60.69 848 VAL A CA 1
ATOM 6572 C C . VAL A 1 848 ? -7.227 101.312 36.406 1 60.69 848 VAL A C 1
ATOM 6574 O O . VAL A 1 848 ? -6.379 100.438 36.531 1 60.69 848 VAL A O 1
ATOM 6577 N N . MET A 1 849 ? -6.957 102.812 36.688 1 51.66 849 MET A N 1
ATOM 6578 C CA . MET A 1 849 ? -5.613 103.25 37.031 1 51.66 849 MET A CA 1
ATOM 6579 C C . MET A 1 849 ? -5.469 103.438 38.531 1 51.66 849 MET A C 1
ATOM 6581 O O . MET A 1 849 ? -4.375 103.75 39.031 1 51.66 849 MET A O 1
ATOM 6585 N N . SER A 1 850 ? -6.539 104 39.312 1 45.69 850 SER A N 1
ATOM 6586 C CA . SER A 1 850 ? -6.438 104.562 40.656 1 45.69 850 SER A CA 1
ATOM 6587 C C . SER A 1 850 ? -5.508 103.75 41.531 1 45.69 850 SER A C 1
ATOM 6589 O O . SER A 1 850 ? -5.598 102.562 41.562 1 45.69 850 SER A O 1
ATOM 6591 N N . HIS A 1 851 ? -4.309 104.5 41.656 1 41.53 851 HIS A N 1
ATOM 6592 C CA . HIS A 1 851 ? -3.312 104.25 42.688 1 41.53 851 HIS A CA 1
ATOM 6593 C C . HIS A 1 851 ? -3.938 104.312 44.094 1 41.53 851 HIS A C 1
ATOM 6595 O O . HIS A 1 851 ? -4.664 105.25 44.406 1 41.53 851 HIS A O 1
ATOM 6601 N N . HIS A 1 852 ? -4.309 103.5 44.719 1 34.12 852 HIS A N 1
ATOM 6602 C CA . HIS A 1 852 ? -4.66 103.75 46.125 1 34.12 852 HIS A CA 1
ATOM 6603 C C . HIS A 1 852 ? -3.492 104.375 46.875 1 34.12 852 HIS A C 1
ATOM 6605 O O . HIS A 1 852 ? -2.635 103.688 47.406 1 34.12 852 HIS A O 1
ATOM 6611 N N . HIS A 1 853 ? -2.756 105.562 46.375 1 32.06 853 HIS A N 1
ATOM 6612 C CA . HIS A 1 853 ? -1.801 106.188 47.25 1 32.06 853 HIS A CA 1
ATOM 6613 C C . HIS A 1 853 ? -2.5 106.812 48.469 1 32.06 853 HIS A C 1
ATOM 6615 O O . HIS A 1 853 ? -3.367 107.688 48.312 1 32.06 853 HIS A O 1
ATOM 6621 N N . GLY A 1 854 ? -2.666 106.25 49.562 1 29.27 854 GLY A N 1
ATOM 6622 C CA . GLY A 1 854 ? -3.158 106.75 50.844 1 29.27 854 GLY A CA 1
ATOM 6623 C C . GLY A 1 854 ? -2.352 107.938 51.375 1 29.27 854 GLY A C 1
ATOM 6624 O O . GLY A 1 854 ? -2.537 108.375 52.5 1 29.27 854 GLY A O 1
ATOM 6625 N N . GLY A 1 855 ? -1.003 108.312 51.094 1 29.3 855 GLY A N 1
ATOM 6626 C CA . GLY A 1 855 ? -0.37 109.25 52.031 1 29.3 855 GLY A CA 1
ATOM 6627 C C . GLY A 1 855 ? -0.822 110.625 51.844 1 29.3 855 GLY A C 1
ATOM 6628 O O . GLY A 1 855 ? -1.04 111.125 50.719 1 29.3 855 GLY A O 1
ATOM 6629 N N . ARG A 1 856 ? -1.546 111.312 52.844 1 29.8 856 ARG A N 1
ATOM 6630 C CA . ARG A 1 856 ? -1.793 112.688 53 1 29.8 856 ARG A CA 1
ATOM 6631 C C . ARG A 1 856 ? -0.494 113.5 52.906 1 29.8 856 ARG A C 1
ATOM 6633 O O . ARG A 1 856 ? 0.332 113.5 53.812 1 29.8 856 ARG A O 1
ATOM 6640 N N . CYS A 1 857 ? 0.197 113.688 51.875 1 25.22 857 CYS A N 1
ATOM 6641 C CA . CYS A 1 857 ? 1.098 114.812 51.906 1 25.22 857 CYS A CA 1
ATOM 6642 C C . CYS A 1 857 ? 0.324 116.125 52.125 1 25.22 857 CYS A C 1
ATOM 6644 O O . CYS A 1 857 ? -0.793 116.25 51.625 1 25.22 857 CYS A O 1
ATOM 6646 N N . ALA A 1 858 ? 0.647 116.875 53.312 1 26.84 858 ALA A N 1
ATOM 6647 C CA . ALA A 1 858 ? 0.319 118.25 53.625 1 26.84 858 ALA A CA 1
ATOM 6648 C C . ALA A 1 858 ? 0.351 119.062 52.344 1 26.84 858 ALA A C 1
ATOM 6650 O O . ALA A 1 858 ? 1.038 118.75 51.375 1 26.84 858 ALA A O 1
ATOM 6651 N N . ALA A 1 859 ? -0.533 120.188 52.375 1 26.58 859 ALA A N 1
ATOM 6652 C CA . ALA A 1 859 ? -0.911 121.188 51.375 1 26.58 859 ALA A CA 1
ATOM 6653 C C . ALA A 1 859 ? 0.323 121.812 50.75 1 26.58 859 ALA A C 1
ATOM 6655 O O . ALA A 1 859 ? 0.225 122.875 50.156 1 26.58 859 ALA A O 1
ATOM 6656 N N . VAL A 1 860 ? 1.596 121.562 51.219 1 26.89 860 VAL A N 1
ATOM 6657 C CA . VAL A 1 860 ? 2.469 122.5 50.531 1 26.89 860 VAL A CA 1
ATOM 6658 C C . VAL A 1 860 ? 2.285 122.375 49.031 1 26.89 860 VAL A C 1
ATOM 6660 O O . VAL A 1 860 ? 1.947 121.312 48.531 1 26.89 860 VAL A O 1
ATOM 6663 N N . GLY A 1 861 ? 2.221 123.562 48.281 1 26.3 861 GLY A N 1
ATOM 6664 C CA . GLY A 1 861 ? 1.928 123.875 46.906 1 26.3 861 GLY A CA 1
ATOM 6665 C C . GLY A 1 861 ? 2.533 122.875 45.906 1 26.3 861 GLY A C 1
ATOM 6666 O O . GLY A 1 861 ? 2.625 123.188 44.719 1 26.3 861 GLY A O 1
ATOM 6667 N N . CYS A 1 862 ? 3.293 121.875 46.406 1 24.11 862 CYS A N 1
ATOM 6668 C CA . CYS A 1 862 ? 4.062 121.312 45.281 1 24.11 862 CYS A CA 1
ATOM 6669 C C . CYS A 1 862 ? 3.156 120.562 44.312 1 24.11 862 CYS A C 1
ATOM 6671 O O . CYS A 1 862 ? 2.424 119.625 44.688 1 24.11 862 CYS A O 1
ATOM 6673 N N . ALA A 1 863 ? 2.703 121.25 43.25 1 28.25 863 ALA A N 1
ATOM 6674 C CA . ALA A 1 863 ? 2.09 120.812 42 1 28.25 863 ALA A CA 1
ATOM 6675 C C . ALA A 1 863 ? 2.715 119.562 41.5 1 28.25 863 ALA A C 1
ATOM 6677 O O . ALA A 1 863 ? 3.766 119.562 40.875 1 28.25 863 ALA A O 1
ATOM 6678 N N . MET A 1 864 ? 2.945 118.562 42.375 1 25.98 864 MET A N 1
ATOM 6679 C CA . MET A 1 864 ? 3.57 117.375 41.781 1 25.98 864 MET A CA 1
ATOM 6680 C C . MET A 1 864 ? 2.729 116.875 40.625 1 25.98 864 MET A C 1
ATOM 6682 O O . MET A 1 864 ? 1.511 116.75 40.75 1 25.98 864 MET A O 1
ATOM 6686 N N . HIS A 1 865 ? 3.221 117.125 39.375 1 29.25 865 HIS A N 1
ATOM 6687 C CA . HIS A 1 865 ? 2.764 116.75 38.062 1 29.25 865 HIS A CA 1
ATOM 6688 C C . HIS A 1 865 ? 2.32 115.25 38.062 1 29.25 865 HIS A C 1
ATOM 6690 O O . HIS A 1 865 ? 2.918 114.438 38.75 1 29.25 865 HIS A O 1
ATOM 6696 N N . PRO A 1 866 ? 1.042 115 37.906 1 34.78 866 PRO A N 1
ATOM 6697 C CA . PRO A 1 866 ? 0.464 113.688 37.75 1 34.78 866 PRO A CA 1
ATOM 6698 C C . PRO A 1 866 ? 1.414 112.688 37.062 1 34.78 866 PRO A C 1
ATOM 6700 O O . PRO A 1 866 ? 2.145 113.062 36.156 1 34.78 866 PRO A O 1
ATOM 6703 N N . PRO A 1 867 ? 1.965 111.75 37.781 1 35.56 867 PRO A N 1
ATOM 6704 C CA . PRO A 1 867 ? 3.051 110.938 37.281 1 35.56 867 PRO A CA 1
ATOM 6705 C C . PRO A 1 867 ? 2.852 110.5 35.812 1 35.56 867 PRO A C 1
ATOM 6707 O O . PRO A 1 867 ? 1.715 110.438 35.344 1 35.56 867 PRO A O 1
ATOM 6710 N N . LEU A 1 868 ? 3.875 110.812 34.906 1 35.06 868 LEU A N 1
ATOM 6711 C CA . LEU A 1 868 ? 4.211 110.625 33.5 1 35.06 868 LEU A CA 1
ATOM 6712 C C . LEU A 1 868 ? 3.74 109.25 33 1 35.06 868 LEU A C 1
ATOM 6714 O O . LEU A 1 868 ? 3.574 109.062 31.797 1 35.06 868 LEU A O 1
ATOM 6718 N N . ALA A 1 869 ? 3.68 108.375 33.875 1 37.12 869 ALA A N 1
ATOM 6719 C CA . ALA A 1 869 ? 3.484 107.062 33.344 1 37.12 869 ALA A CA 1
ATOM 6720 C C . ALA A 1 869 ? 2.113 106.875 32.688 1 37.12 869 ALA A C 1
ATOM 6722 O O . ALA A 1 869 ? 1.984 106.25 31.656 1 37.12 869 ALA A O 1
ATOM 6723 N N . LEU A 1 870 ? 1.072 107.5 33.25 1 38.84 870 LEU A N 1
ATOM 6724 C CA . LEU A 1 870 ? -0.266 107.375 32.688 1 38.84 870 LEU A CA 1
ATOM 6725 C C . LEU A 1 870 ? -0.373 108.25 31.391 1 38.84 870 LEU A C 1
ATOM 6727 O O . LEU A 1 870 ? -1.107 107.875 30.469 1 38.84 870 LEU A O 1
ATOM 6731 N N . ASN A 1 871 ? 0.235 109.438 31.406 1 40 871 ASN A N 1
ATOM 6732 C CA . ASN A 1 871 ? 0.258 110.25 30.188 1 40 871 ASN A CA 1
ATOM 6733 C C . ASN A 1 871 ? 0.937 109.5 29.031 1 40 871 ASN A C 1
ATOM 6735 O O . ASN A 1 871 ? 0.634 109.75 27.875 1 40 871 ASN A O 1
ATOM 6739 N N . ASN A 1 872 ? 1.767 108.688 29.375 1 41.19 872 ASN A N 1
ATOM 6740 C CA . ASN A 1 872 ? 2.469 107.938 28.344 1 41.19 872 ASN A CA 1
ATOM 6741 C C . ASN A 1 872 ? 1.611 106.812 27.781 1 41.19 872 ASN A C 1
ATOM 6743 O O . ASN A 1 872 ? 1.746 106.438 26.609 1 41.19 872 ASN A O 1
ATOM 6747 N N . LEU A 1 873 ? 0.776 106.188 28.578 1 42.97 873 LEU A N 1
ATOM 6748 C CA . LEU A 1 873 ? -0.15 105.188 28.062 1 42.97 873 LEU A CA 1
ATOM 6749 C C . LEU A 1 873 ? -1.174 105.875 27.125 1 42.97 873 LEU A C 1
ATOM 6751 O O . LEU A 1 873 ? -1.481 105.312 26.062 1 42.97 873 LEU A O 1
ATOM 6755 N N . ALA A 1 874 ? -1.846 107 27.484 1 43.56 874 ALA A N 1
ATOM 6756 C CA . ALA A 1 874 ? -2.783 107.75 26.641 1 43.56 874 ALA A CA 1
ATOM 6757 C C . ALA A 1 874 ? -2.074 108.375 25.438 1 43.56 874 ALA A C 1
ATOM 6759 O O . ALA A 1 874 ? -2.674 108.562 24.375 1 43.56 874 ALA A O 1
ATOM 6760 N N . LYS A 1 875 ? -0.958 108.938 25.578 1 44.41 875 LYS A N 1
ATOM 6761 C CA . LYS A 1 875 ? -0.249 109.562 24.469 1 44.41 875 LYS A CA 1
ATOM 6762 C C . LYS A 1 875 ? 0.161 108.5 23.422 1 44.41 875 LYS A C 1
ATOM 6764 O O . LYS A 1 875 ? 0.215 108.812 22.234 1 44.41 875 LYS A O 1
ATOM 6769 N N . ALA A 1 876 ? 0.469 107.438 23.938 1 41.53 876 ALA A N 1
ATOM 6770 C CA . ALA A 1 876 ? 0.847 106.375 22.984 1 41.53 876 ALA A CA 1
ATOM 6771 C C . ALA A 1 876 ? -0.334 106 22.094 1 41.53 876 ALA A C 1
ATOM 6773 O O . ALA A 1 876 ? -0.161 105.75 20.906 1 41.53 876 ALA A O 1
ATOM 6774 N N . ASP A 1 877 ? -1.571 106.062 22.578 1 38.78 877 ASP A N 1
ATOM 6775 C CA . ASP A 1 877 ? -2.721 105.812 21.719 1 38.78 877 ASP A CA 1
ATOM 6776 C C . ASP A 1 877 ? -3.061 107.062 20.891 1 38.78 877 ASP A C 1
ATOM 6778 O O . ASP A 1 877 ? -3.652 106.938 19.812 1 38.78 877 ASP A O 1
ATOM 6782 N N . ASN A 1 878 ? -3.01 108.375 21.438 1 34.91 878 ASN A N 1
ATOM 6783 C CA . ASN A 1 878 ? -3.438 109.562 20.734 1 34.91 878 ASN A CA 1
ATOM 6784 C C . ASN A 1 878 ? -2.469 109.938 19.609 1 34.91 878 ASN A C 1
ATOM 6786 O O . ASN A 1 878 ? -2.596 111 19 1 34.91 878 ASN A O 1
ATOM 6790 N N . LEU A 1 879 ? -1.251 109.438 19.703 1 30.97 879 LEU A N 1
ATOM 6791 C CA . LEU A 1 879 ? -0.393 109.875 18.609 1 30.97 879 LEU A CA 1
ATOM 6792 C C . LEU A 1 879 ? -1.014 109.5 17.266 1 30.97 879 LEU A C 1
ATOM 6794 O O . LEU A 1 879 ? -0.416 109.75 16.219 1 30.97 879 LEU A O 1
ATOM 6798 N N . ASP A 1 880 ? -2.119 108.75 17.344 1 31.27 880 ASP A N 1
ATOM 6799 C CA . ASP A 1 880 ? -2.65 108.562 15.992 1 31.27 880 ASP A CA 1
ATOM 6800 C C . ASP A 1 880 ? -3.25 109.875 15.469 1 31.27 880 ASP A C 1
ATOM 6802 O O . ASP A 1 880 ? -3.686 109.938 14.32 1 31.27 880 ASP A O 1
ATOM 6806 N N . ASN A 1 881 ? -3.631 110.812 16.406 1 30.95 881 ASN A N 1
ATOM 6807 C CA . ASN A 1 881 ? -4.312 112 15.805 1 30.95 881 ASN A CA 1
ATOM 6808 C C . ASN A 1 881 ? -3.367 112.812 14.93 1 30.95 881 ASN A C 1
ATOM 6810 O O . ASN A 1 881 ? -3.736 113.875 14.438 1 30.95 881 ASN A O 1
ATOM 6814 N N . MET A 1 882 ? -2.084 112.688 15.117 1 28.45 882 MET A N 1
ATOM 6815 C CA . MET A 1 882 ? -1.293 113.438 14.172 1 28.45 882 MET A CA 1
ATOM 6816 C C . MET A 1 882 ? -1.539 113 12.742 1 28.45 882 MET A C 1
ATOM 6818 O O . MET A 1 882 ? -1.176 113.688 11.789 1 28.45 882 MET A O 1
ATOM 6822 N N . ALA A 1 883 ? -1.831 111.688 12.594 1 30.3 883 ALA A N 1
ATOM 6823 C CA . ALA A 1 883 ? -1.919 111.312 11.188 1 30.3 883 ALA A CA 1
ATOM 6824 C C . ALA A 1 883 ? -3.133 111.938 10.516 1 30.3 883 ALA A C 1
ATOM 6826 O O . ALA A 1 883 ? -3.266 111.875 9.289 1 30.3 883 ALA A O 1
ATOM 6827 N N . ALA A 1 884 ? -4.086 112.5 11.32 1 31.28 884 ALA A N 1
ATOM 6828 C CA . ALA A 1 884 ? -5.18 113.125 10.602 1 31.28 884 ALA A CA 1
ATOM 6829 C C . ALA A 1 884 ? -4.695 114.375 9.891 1 31.28 884 ALA A C 1
ATOM 6831 O O . ALA A 1 884 ? -5.227 114.75 8.836 1 31.28 884 ALA A O 1
ATOM 6832 N N . GLU A 1 885 ? -3.783 115.188 10.438 1 31.12 885 GLU A N 1
ATOM 6833 C CA . GLU A 1 885 ? -3.367 116.375 9.688 1 31.12 885 GLU A CA 1
ATOM 6834 C C . GLU A 1 885 ? -2.748 115.938 8.352 1 31.12 885 GLU A C 1
ATOM 6836 O O . GLU A 1 885 ? -2.9 116.688 7.359 1 31.12 885 GLU A O 1
ATOM 6841 N N . ALA A 1 886 ? -2.041 114.812 8.32 1 29.53 886 ALA A N 1
ATOM 6842 C CA . ALA A 1 886 ? -1.458 114.5 7.031 1 29.53 886 ALA A CA 1
ATOM 6843 C C . ALA A 1 886 ? -2.535 114.062 6.043 1 29.53 886 ALA A C 1
ATOM 6845 O O . ALA A 1 886 ? -2.477 114.375 4.859 1 29.53 886 ALA A O 1
ATOM 6846 N N . ALA A 1 887 ? -3.564 113.312 6.512 1 30.3 887 ALA A N 1
ATOM 6847 C CA . ALA A 1 887 ? -4.543 112.875 5.539 1 30.3 887 ALA A CA 1
ATOM 6848 C C . ALA A 1 887 ? -5.434 114 5.051 1 30.3 887 ALA A C 1
ATOM 6850 O O . ALA A 1 887 ? -6.035 113.875 3.977 1 30.3 887 ALA A O 1
ATOM 6851 N N . ALA A 1 888 ? -5.613 115.188 5.707 1 30.23 888 ALA A N 1
ATOM 6852 C CA . ALA A 1 888 ? -6.348 116.312 5.113 1 30.23 888 ALA A CA 1
ATOM 6853 C C . ALA A 1 888 ? -5.617 116.875 3.891 1 30.23 888 ALA A C 1
ATOM 6855 O O . ALA A 1 888 ? -6.223 117.562 3.047 1 30.23 888 ALA A O 1
ATOM 6856 N N . ALA A 1 889 ? -4.281 117 3.861 1 28.06 889 ALA A N 1
ATOM 6857 C CA . ALA A 1 889 ? -3.596 117.5 2.67 1 28.06 889 ALA A CA 1
ATOM 6858 C C . ALA A 1 889 ? -3.768 116.5 1.498 1 28.06 889 ALA A C 1
ATOM 6860 O O . ALA A 1 889 ? -3.373 115.312 1.582 1 28.06 889 ALA A O 1
ATOM 6861 N N . THR A 1 890 ? -4.938 116.25 1.161 1 29.25 890 THR A N 1
ATOM 6862 C CA . THR A 1 890 ? -5.824 115.125 0.888 1 29.25 890 THR A CA 1
ATOM 6863 C C . THR A 1 890 ? -5.031 113.812 0.78 1 29.25 890 THR A C 1
ATOM 6865 O O . THR A 1 890 ? -3.916 113.812 0.249 1 29.25 890 THR A O 1
ATOM 6868 N N . ALA A 1 891 ? -5.852 113.312 0.671 1 27.3 891 ALA A N 1
ATOM 6869 C CA . ALA A 1 891 ? -7.02 113.312 -0.202 1 27.3 891 ALA A CA 1
ATOM 6870 C C . ALA A 1 891 ? -6.77 114.25 -1.408 1 27.3 891 ALA A C 1
ATOM 6872 O O . ALA A 1 891 ? -7.574 114.25 -2.344 1 27.3 891 ALA A O 1
ATOM 6873 N N . ALA A 1 892 ? -5.758 115.188 -1.3 1 27.33 892 ALA A N 1
ATOM 6874 C CA . ALA A 1 892 ? -5.598 116.125 -2.4 1 27.33 892 ALA A CA 1
ATOM 6875 C C . ALA A 1 892 ? -5.008 115.438 -3.631 1 27.33 892 ALA A C 1
ATOM 6877 O O . ALA A 1 892 ? -5.211 115.875 -4.758 1 27.33 892 ALA A O 1
ATOM 6878 N N . ILE A 1 893 ? -4.031 114.562 -3.383 1 26.84 893 ILE A N 1
ATOM 6879 C CA . ILE A 1 893 ? -3.285 114.188 -4.574 1 26.84 893 ILE A CA 1
ATOM 6880 C C . ILE A 1 893 ? -4.098 113.188 -5.391 1 26.84 893 ILE A C 1
ATOM 6882 O O . ILE A 1 893 ? -3.57 112.5 -6.297 1 26.84 893 ILE A O 1
ATOM 6886 N N . VAL A 1 894 ? -5.32 112.688 -4.965 1 23.86 894 VAL A N 1
ATOM 6887 C CA . VAL A 1 894 ? -6.094 111.75 -5.773 1 23.86 894 VAL A CA 1
ATOM 6888 C C . VAL A 1 894 ? -6.262 112.312 -7.188 1 23.86 894 VAL A C 1
ATOM 6890 O O . VAL A 1 894 ? -6.137 111.562 -8.172 1 23.86 894 VAL A O 1
ATOM 6893 N N . ALA A 1 895 ? -6.984 113.438 -7.375 1 25.89 895 ALA A N 1
ATOM 6894 C CA . ALA A 1 895 ? -8.172 113.438 -8.227 1 25.89 895 ALA A CA 1
ATOM 6895 C C . ALA A 1 895 ? -7.805 113.625 -9.688 1 25.89 895 ALA A C 1
ATOM 6897 O O . ALA A 1 895 ? -8.68 113.812 -10.539 1 25.89 895 ALA A O 1
ATOM 6898 N N . THR A 1 896 ? -6.516 113.938 -10.016 1 23.55 896 THR A N 1
ATOM 6899 C CA . THR A 1 896 ? -6.5 114.5 -11.383 1 23.55 896 THR A CA 1
ATOM 6900 C C . THR A 1 896 ? -6.695 113.375 -12.391 1 23.55 896 THR A C 1
ATOM 6902 O O . THR A 1 896 ? -7.008 113.625 -13.562 1 23.55 896 THR A O 1
ATOM 6905 N N . VAL A 1 897 ? -6.043 112.25 -12.164 1 23.56 897 VAL A N 1
ATOM 6906 C CA . VAL A 1 897 ? -5.805 111.688 -13.492 1 23.56 897 VAL A CA 1
ATOM 6907 C C . VAL A 1 897 ? -7.102 111.062 -14.047 1 23.56 897 VAL A C 1
ATOM 6909 O O . VAL A 1 897 ? -7.797 110.312 -13.352 1 23.56 897 VAL A O 1
ATOM 6912 N N . LYS A 1 898 ? -7.719 111.625 -15.203 1 25.22 898 LYS A N 1
ATOM 6913 C CA . LYS A 1 898 ? -8.836 111.5 -16.125 1 25.22 898 LYS A CA 1
ATOM 6914 C C . LYS A 1 898 ? -8.867 110.062 -16.703 1 25.22 898 LYS A C 1
ATOM 6916 O O . LYS A 1 898 ? -7.828 109.375 -16.797 1 25.22 898 LYS A O 1
ATOM 6921 N N . PRO A 1 899 ? -10.086 109.438 -16.938 1 23.55 899 PRO A N 1
ATOM 6922 C CA . PRO A 1 899 ? -10.625 108.125 -17.312 1 23.55 899 PRO A CA 1
ATOM 6923 C C . PRO A 1 899 ? -10.203 107.688 -18.719 1 23.55 899 PRO A C 1
ATOM 6925 O O . PRO A 1 899 ? -10.477 106.562 -19.125 1 23.55 899 PRO A O 1
ATOM 6928 N N . HIS A 1 900 ? -9.141 108.188 -19.422 1 23.02 900 HIS A N 1
ATOM 6929 C CA . HIS A 1 900 ? -9.406 108.062 -20.859 1 23.02 900 HIS A CA 1
ATOM 6930 C C . HIS A 1 900 ? -9.633 106.625 -21.297 1 23.02 900 HIS A C 1
ATOM 6932 O O . HIS A 1 900 ? -9.031 105.75 -20.75 1 23.02 900 HIS A O 1
ATOM 6938 N N . ARG A 1 901 ? -10.82 106.375 -22.172 1 23.72 901 ARG A N 1
ATOM 6939 C CA . ARG A 1 901 ? -11.656 105.375 -22.875 1 23.72 901 ARG A CA 1
ATOM 6940 C C . ARG A 1 901 ? -10.867 104.688 -23.984 1 23.72 901 ARG A C 1
ATOM 6942 O O . ARG A 1 901 ? -10.672 105.25 -25.062 1 23.72 901 ARG A O 1
ATOM 6949 N N . GLY A 1 902 ? -9.664 104.25 -23.781 1 20.3 902 GLY A N 1
ATOM 6950 C CA . GLY A 1 902 ? -9 103.75 -24.969 1 20.3 902 GLY A CA 1
ATOM 6951 C C . GLY A 1 902 ? -9.797 102.625 -25.688 1 20.3 902 GLY A C 1
ATOM 6952 O O . GLY A 1 902 ? -10.414 101.812 -25.031 1 20.3 902 GLY A O 1
ATOM 6953 N N . GLN A 1 903 ? -10.32 102.75 -27.062 1 22.22 903 GLN A N 1
ATOM 6954 C CA . GLN A 1 903 ? -11 102.25 -28.25 1 22.22 903 GLN A CA 1
ATOM 6955 C C . GLN A 1 903 ? -10.344 100.938 -28.719 1 22.22 903 GLN A C 1
ATOM 6957 O O . GLN A 1 903 ? -11.016 100.062 -29.281 1 22.22 903 GLN A O 1
ATOM 6962 N N . SER A 1 904 ? -9.078 100.75 -28.891 1 22.2 904 SER A N 1
ATOM 6963 C CA . SER A 1 904 ? -8.617 100.125 -30.141 1 22.2 904 SER A CA 1
ATOM 6964 C C . SER A 1 904 ? -9.086 98.688 -30.297 1 22.2 904 SER A C 1
ATOM 6966 O O . SER A 1 904 ? -9.117 97.938 -29.312 1 22.2 904 SER A O 1
ATOM 6968 N N . LYS A 1 905 ? -9.75 98.125 -31.609 1 25.44 905 LYS A N 1
ATOM 6969 C CA . LYS A 1 905 ? -10.508 97.438 -32.594 1 25.44 905 LYS A CA 1
ATOM 6970 C C . LYS A 1 905 ? -9.82 96.125 -32.969 1 25.44 905 LYS A C 1
ATOM 6972 O O . LYS A 1 905 ? -10.492 95.062 -33.188 1 25.44 905 LYS A O 1
ATOM 6977 N N . THR A 1 906 ? -8.516 96.125 -33.562 1 24 906 THR A N 1
ATOM 6978 C CA . THR A 1 906 ? -7.949 95.438 -34.719 1 24 906 THR A CA 1
ATOM 6979 C C . THR A 1 906 ? -7.727 94 -34.438 1 24 906 THR A C 1
ATOM 6981 O O . THR A 1 906 ? -7.605 93.562 -33.281 1 24 906 THR A O 1
ATOM 6984 N N . LEU A 1 907 ? -6.844 93.188 -35.25 1 22.94 907 LEU A N 1
ATOM 6985 C CA . LEU A 1 907 ? -6.656 91.75 -35.469 1 22.94 907 LEU A CA 1
ATOM 6986 C C . LEU A 1 907 ? -6.41 91 -34.188 1 22.94 907 LEU A C 1
ATOM 6988 O O . LEU A 1 907 ? -5.641 91.5 -33.344 1 22.94 907 LEU A O 1
ATOM 6992 N N . MET B 1 1 ? 39.75 -67.5 -18.109 1 20.59 1 MET B N 1
ATOM 6993 C CA . MET B 1 1 ? 39.625 -66.5 -19.188 1 20.59 1 MET B CA 1
ATOM 6994 C C . MET B 1 1 ? 38.625 -65.438 -18.828 1 20.59 1 MET B C 1
ATOM 6996 O O . MET B 1 1 ? 37.438 -65.688 -18.656 1 20.59 1 MET B O 1
ATOM 7000 N N . ILE B 1 2 ? 39.031 -64.5 -18 1 23.81 2 ILE B N 1
ATOM 7001 C CA . ILE B 1 2 ? 38.406 -63.406 -17.219 1 23.81 2 ILE B CA 1
ATOM 7002 C C . ILE B 1 2 ? 37.75 -62.375 -18.141 1 23.81 2 ILE B C 1
ATOM 7004 O O . ILE B 1 2 ? 38.438 -61.719 -18.906 1 23.81 2 ILE B O 1
ATOM 7008 N N . ILE B 1 3 ? 36.625 -62.844 -18.828 1 24.3 3 ILE B N 1
ATOM 7009 C CA . ILE B 1 3 ? 35.906 -62.031 -19.797 1 24.3 3 ILE B CA 1
ATOM 7010 C C . ILE B 1 3 ? 35.625 -60.656 -19.203 1 24.3 3 ILE B C 1
ATOM 7012 O O . ILE B 1 3 ? 34.906 -60.531 -18.203 1 24.3 3 ILE B O 1
ATOM 7016 N N . SER B 1 4 ? 36.594 -59.781 -19.234 1 23.52 4 SER B N 1
ATOM 7017 C CA . SER B 1 4 ? 36.562 -58.375 -18.844 1 23.52 4 SER B CA 1
ATOM 7018 C C . SER B 1 4 ? 35.406 -57.656 -19.5 1 23.52 4 SER B C 1
ATOM 7020 O O . SER B 1 4 ? 35.312 -57.562 -20.734 1 23.52 4 SER B O 1
ATOM 7022 N N . ARG B 1 5 ? 34.125 -57.875 -19.031 1 29.53 5 ARG B N 1
ATOM 7023 C CA . ARG B 1 5 ? 32.875 -57.281 -19.453 1 29.53 5 ARG B CA 1
ATOM 7024 C C . ARG B 1 5 ? 33 -55.75 -19.5 1 29.53 5 ARG B C 1
ATOM 7026 O O . ARG B 1 5 ? 33.062 -55.094 -18.453 1 29.53 5 ARG B O 1
ATOM 7033 N N . VAL B 1 6 ? 33.812 -55.312 -20.469 1 25.75 6 VAL B N 1
ATOM 7034 C CA . VAL B 1 6 ? 33.938 -53.875 -20.766 1 25.75 6 VAL B CA 1
ATOM 7035 C C . VAL B 1 6 ? 32.562 -53.281 -21 1 25.75 6 VAL B C 1
ATOM 7037 O O . VAL B 1 6 ? 31.812 -53.75 -21.875 1 25.75 6 VAL B O 1
ATOM 7040 N N . CYS B 1 7 ? 31.859 -52.844 -20 1 28.55 7 CYS B N 1
ATOM 7041 C CA . CYS B 1 7 ? 30.609 -52.094 -19.969 1 28.55 7 CYS B CA 1
ATOM 7042 C C . CYS B 1 7 ? 30.641 -50.938 -20.938 1 28.55 7 CYS B C 1
ATOM 7044 O O . CYS B 1 7 ? 31.391 -49.969 -20.734 1 28.55 7 CYS B O 1
ATOM 7046 N N . THR B 1 8 ? 30.672 -51.219 -22.312 1 26.8 8 THR B N 1
ATOM 7047 C CA . THR B 1 8 ? 30.672 -50.156 -23.328 1 26.8 8 THR B CA 1
ATOM 7048 C C . THR B 1 8 ? 29.469 -49.25 -23.156 1 26.8 8 THR B C 1
ATOM 7050 O O . THR B 1 8 ? 28.328 -49.688 -23.078 1 26.8 8 THR B O 1
ATOM 7053 N N . ALA B 1 9 ? 29.562 -48.156 -22.484 1 35.91 9 ALA B N 1
ATOM 7054 C CA . ALA B 1 9 ? 28.688 -46.969 -22.328 1 35.91 9 ALA B CA 1
ATOM 7055 C C . ALA B 1 9 ? 28.328 -46.406 -23.688 1 35.91 9 ALA B C 1
ATOM 7057 O O . ALA B 1 9 ? 29.188 -46 -24.469 1 35.91 9 ALA B O 1
ATOM 7058 N N . THR B 1 10 ? 27.5 -46.969 -24.531 1 31.22 10 THR B N 1
ATOM 7059 C CA . THR B 1 10 ? 27.188 -46.375 -25.828 1 31.22 10 THR B CA 1
ATOM 7060 C C . THR B 1 10 ? 26.219 -45.219 -25.688 1 31.22 10 THR B C 1
ATOM 7062 O O . THR B 1 10 ? 25.312 -45.281 -24.859 1 31.22 10 THR B O 1
ATOM 7065 N N . ALA B 1 11 ? 26.641 -44.031 -25.906 1 40.62 11 ALA B N 1
ATOM 7066 C CA . ALA B 1 11 ? 25.797 -42.844 -26.156 1 40.62 11 ALA B CA 1
ATOM 7067 C C . ALA B 1 11 ? 24.812 -43.125 -27.297 1 40.62 11 ALA B C 1
ATOM 7069 O O . ALA B 1 11 ? 25.219 -43.469 -28.406 1 40.62 11 ALA B O 1
ATOM 7070 N N . ALA B 1 12 ? 23.766 -43.719 -27.125 1 35.22 12 ALA B N 1
ATOM 7071 C CA . ALA B 1 12 ? 22.797 -44 -28.188 1 35.22 12 ALA B CA 1
ATOM 7072 C C . ALA B 1 12 ? 22.156 -42.719 -28.719 1 35.22 12 ALA B C 1
ATOM 7074 O O . ALA B 1 12 ? 21.688 -41.906 -27.922 1 35.22 12 ALA B O 1
ATOM 7075 N N . LEU B 1 13 ? 22.562 -42.281 -29.953 1 33.5 13 LEU B N 1
ATOM 7076 C CA . LEU B 1 13 ? 21.922 -41.25 -30.75 1 33.5 13 LEU B CA 1
ATOM 7077 C C . LEU B 1 13 ? 20.516 -41.688 -31.172 1 33.5 13 LEU B C 1
ATOM 7079 O O . LEU B 1 13 ? 20.375 -42.594 -31.984 1 33.5 13 LEU B O 1
ATOM 7083 N N . ALA B 1 14 ? 19.594 -41.812 -30.422 1 36.44 14 ALA B N 1
ATOM 7084 C CA . ALA B 1 14 ? 18.297 -42.094 -31.047 1 36.44 14 ALA B CA 1
ATOM 7085 C C . ALA B 1 14 ? 17.797 -40.844 -31.812 1 36.44 14 ALA B C 1
ATOM 7087 O O . ALA B 1 14 ? 17.578 -39.781 -31.219 1 36.44 14 ALA B O 1
ATOM 7088 N N . TRP B 1 15 ? 18.062 -40.75 -33.156 1 31.02 15 TRP B N 1
ATOM 7089 C CA . TRP B 1 15 ? 17.609 -39.75 -34.125 1 31.02 15 TRP B CA 1
ATOM 7090 C C . TRP B 1 15 ? 16.094 -39.75 -34.219 1 31.02 15 TRP B C 1
ATOM 7092 O O . TRP B 1 15 ? 15.5 -40.594 -34.906 1 31.02 15 TRP B O 1
ATOM 7102 N N . ARG B 1 16 ? 15.336 -39.5 -33.25 1 39 16 ARG B N 1
ATOM 7103 C CA . ARG B 1 16 ? 13.961 -39.344 -33.719 1 39 16 ARG B CA 1
ATOM 7104 C C . ARG B 1 16 ? 13.703 -37.906 -34.188 1 39 16 ARG B C 1
ATOM 7106 O O . ARG B 1 16 ? 13.93 -36.969 -33.438 1 39 16 ARG B O 1
ATOM 7113 N N . PRO B 1 17 ? 13.578 -37.625 -35.469 1 32.84 17 PRO B N 1
ATOM 7114 C CA . PRO B 1 17 ? 13.227 -36.312 -35.969 1 32.84 17 PRO B CA 1
ATOM 7115 C C . PRO B 1 17 ? 11.914 -35.781 -35.375 1 32.84 17 PRO B C 1
ATOM 7117 O O . PRO B 1 17 ? 10.914 -36.5 -35.344 1 32.84 17 PRO B O 1
ATOM 7120 N N . VAL B 1 18 ? 11.953 -34.969 -34.438 1 35.38 18 VAL B N 1
ATOM 7121 C CA . VAL B 1 18 ? 10.719 -34.281 -34.062 1 35.38 18 VAL B CA 1
ATOM 7122 C C . VAL B 1 18 ? 10.227 -33.438 -35.25 1 35.38 18 VAL B C 1
ATOM 7124 O O . VAL B 1 18 ? 10.977 -32.625 -35.781 1 35.38 18 VAL B O 1
ATOM 7127 N N . CYS B 1 19 ? 9.234 -33.844 -35.969 1 32.34 19 CYS B N 1
ATOM 7128 C CA . CYS B 1 19 ? 8.625 -33.188 -37.125 1 32.34 19 CYS B CA 1
ATOM 7129 C C . CYS B 1 19 ? 8.109 -31.797 -36.75 1 32.34 19 CYS B C 1
ATOM 7131 O O . CYS B 1 19 ? 7.02 -31.656 -36.188 1 32.34 19 CYS B O 1
ATOM 7133 N N . SER B 1 20 ? 8.805 -30.906 -36.156 1 32.28 20 SER B N 1
ATOM 7134 C CA . SER B 1 20 ? 8.18 -29.594 -36 1 32.28 20 SER B CA 1
ATOM 7135 C C . SER B 1 20 ? 8.055 -28.906 -37.375 1 32.28 20 SER B C 1
ATOM 7137 O O . SER B 1 20 ? 9 -28.891 -38.156 1 32.28 20 SER B O 1
ATOM 7139 N N . GLY B 1 21 ? 6.887 -28.703 -38 1 30.17 21 GLY B N 1
ATOM 7140 C CA . GLY B 1 21 ? 6.516 -28.031 -39.25 1 30.17 21 GLY B CA 1
ATOM 7141 C C . GLY B 1 21 ? 7.199 -26.688 -39.406 1 30.17 21 GLY B C 1
ATOM 7142 O O . GLY B 1 21 ? 7.48 -26.25 -40.531 1 30.17 21 GLY B O 1
ATOM 7143 N N . GLY B 1 22 ? 6.832 -25.609 -38.656 1 30.72 22 GLY B N 1
ATOM 7144 C CA . GLY B 1 22 ? 6.805 -24.281 -39.281 1 30.72 22 GLY B CA 1
ATOM 7145 C C . GLY B 1 22 ? 8.172 -23.812 -39.719 1 30.72 22 GLY B C 1
ATOM 7146 O O . GLY B 1 22 ? 8.602 -24.094 -40.844 1 30.72 22 GLY B O 1
ATOM 7147 N N . SER B 1 23 ? 8.625 -22.453 -39.219 1 33.28 23 SER B N 1
ATOM 7148 C CA . SER B 1 23 ? 9.516 -21.422 -39.781 1 33.28 23 SER B CA 1
ATOM 7149 C C . SER B 1 23 ? 10.953 -21.922 -39.875 1 33.28 23 SER B C 1
ATOM 7151 O O . SER B 1 23 ? 11.281 -22.984 -39.312 1 33.28 23 SER B O 1
ATOM 7153 N N . GLY B 1 24 ? 12 -20.906 -40.219 1 35.59 24 GLY B N 1
ATOM 7154 C CA . GLY B 1 24 ? 13.406 -20.922 -40.594 1 35.59 24 GLY B CA 1
ATOM 7155 C C . GLY B 1 24 ? 14.258 -21.719 -39.625 1 35.59 24 GLY B C 1
ATOM 7156 O O . GLY B 1 24 ? 15.461 -21.484 -39.5 1 35.59 24 GLY B O 1
ATOM 7157 N N . GLY B 1 25 ? 13.695 -22.328 -38.688 1 39.34 25 GLY B N 1
ATOM 7158 C CA . GLY B 1 25 ? 14.609 -23 -37.781 1 39.34 25 GLY B CA 1
ATOM 7159 C C . GLY B 1 25 ? 15.492 -24.031 -38.469 1 39.34 25 GLY B C 1
ATOM 7160 O O . GLY B 1 25 ? 15.203 -24.438 -39.594 1 39.34 25 GLY B O 1
ATOM 7161 N N . VAL B 1 26 ? 16.828 -24 -38.125 1 46.81 26 VAL B N 1
ATOM 7162 C CA . VAL B 1 26 ? 17.797 -25.016 -38.5 1 46.81 26 VAL B CA 1
ATOM 7163 C C . VAL B 1 26 ? 17.156 -26.391 -38.5 1 46.81 26 VAL B C 1
ATOM 7165 O O . VAL B 1 26 ? 16.531 -26.797 -37.531 1 46.81 26 VAL B O 1
ATOM 7168 N N . ALA B 1 27 ? 16.891 -27.016 -39.656 1 51.94 27 ALA B N 1
ATOM 7169 C CA . ALA B 1 27 ? 16.312 -28.328 -39.906 1 51.94 27 ALA B CA 1
ATOM 7170 C C . ALA B 1 27 ? 16.828 -29.359 -38.906 1 51.94 27 ALA B C 1
ATOM 7172 O O . ALA B 1 27 ? 18.031 -29.516 -38.75 1 51.94 27 ALA B O 1
ATOM 7173 N N . GLY B 1 28 ? 16.047 -29.844 -38 1 62.88 28 GLY B N 1
ATOM 7174 C CA . GLY B 1 28 ? 16.297 -30.969 -37.125 1 62.88 28 GLY B CA 1
ATOM 7175 C C . GLY B 1 28 ? 16.547 -30.562 -35.688 1 62.88 28 GLY B C 1
ATOM 7176 O O . GLY B 1 28 ? 16.844 -31.406 -34.844 1 62.88 28 GLY B O 1
ATOM 7177 N N . TRP B 1 29 ? 16.609 -29.297 -35.406 1 74.81 29 TRP B N 1
ATOM 7178 C CA . TRP B 1 29 ? 16.828 -28.844 -34.031 1 74.81 29 TRP B CA 1
ATOM 7179 C C . TRP B 1 29 ? 15.5 -28.688 -33.312 1 74.81 29 TRP B C 1
ATOM 7181 O O . TRP B 1 29 ? 14.523 -28.188 -33.875 1 74.81 29 TRP B O 1
ATOM 7191 N N . PRO B 1 30 ? 15.531 -29.219 -31.984 1 76.62 30 PRO B N 1
ATOM 7192 C CA . PRO B 1 30 ? 16.656 -29.766 -31.219 1 76.62 30 PRO B CA 1
ATOM 7193 C C . PRO B 1 30 ? 16.875 -31.25 -31.469 1 76.62 30 PRO B C 1
ATOM 7195 O O . PRO B 1 30 ? 15.914 -31.984 -31.75 1 76.62 30 PRO B O 1
ATOM 7198 N N . ILE B 1 31 ? 18.125 -31.609 -31.375 1 75.31 31 ILE B N 1
ATOM 7199 C CA . ILE B 1 31 ? 18.469 -33 -31.516 1 75.31 31 ILE B CA 1
ATOM 7200 C C . ILE B 1 31 ? 18.281 -33.719 -30.188 1 75.31 31 ILE B C 1
ATOM 7202 O O . ILE B 1 31 ? 18.734 -33.219 -29.141 1 75.31 31 ILE B O 1
ATOM 7206 N N . GLN B 1 32 ? 17.5 -34.812 -30.219 1 79.62 32 GLN B N 1
ATOM 7207 C CA . GLN B 1 32 ? 17.281 -35.594 -28.984 1 79.62 32 GLN B CA 1
ATOM 7208 C C . GLN B 1 32 ? 18.5 -36.438 -28.656 1 79.62 32 GLN B C 1
ATOM 7210 O O . GLN B 1 32 ? 18.906 -37.281 -29.469 1 79.62 32 GLN B O 1
ATOM 7215 N N . ARG B 1 33 ? 19.172 -36.062 -27.625 1 85.44 33 ARG B N 1
ATOM 7216 C CA . ARG B 1 33 ? 20.312 -36.812 -27.094 1 85.44 33 ARG B CA 1
ATOM 7217 C C . ARG B 1 33 ? 20.047 -37.25 -25.656 1 85.44 33 ARG B C 1
ATOM 7219 O O . ARG B 1 33 ? 19.156 -36.75 -24.984 1 85.44 33 ARG B O 1
ATOM 7226 N N . MET B 1 34 ? 20.688 -38.344 -25.297 1 90.75 34 MET B N 1
ATOM 7227 C CA . MET B 1 34 ? 20.562 -38.844 -23.922 1 90.75 34 MET B CA 1
ATOM 7228 C C . MET B 1 34 ? 21.891 -39.438 -23.453 1 90.75 34 MET B C 1
ATOM 7230 O O . MET B 1 34 ? 22.609 -40.062 -24.234 1 90.75 34 MET B O 1
ATOM 7234 N N . THR B 1 35 ? 22.219 -39.125 -22.266 1 91.56 35 THR B N 1
ATOM 7235 C CA . THR B 1 35 ? 23.328 -39.844 -21.609 1 91.56 35 THR B CA 1
ATOM 7236 C C . THR B 1 35 ? 22.875 -41.188 -21.094 1 91.56 35 THR B C 1
ATOM 7238 O O . THR B 1 35 ? 21.875 -41.312 -20.375 1 91.56 35 THR B O 1
ATOM 7241 N N . ASN B 1 36 ? 23.562 -42.188 -21.516 1 91.88 36 ASN B N 1
ATOM 7242 C CA . ASN B 1 36 ? 23.281 -43.531 -21.031 1 91.88 36 ASN B CA 1
ATOM 7243 C C . ASN B 1 36 ? 24.484 -44.156 -20.328 1 91.88 36 ASN B C 1
ATOM 7245 O O . ASN B 1 36 ? 25.375 -44.719 -20.969 1 91.88 36 ASN B O 1
ATOM 7249 N N . PHE B 1 37 ? 24.562 -43.938 -19.078 1 93.81 37 PHE B N 1
ATOM 7250 C CA . PHE B 1 37 ? 25.547 -44.562 -18.219 1 93.81 37 PHE B CA 1
ATOM 7251 C C . PHE B 1 37 ? 24.984 -45.875 -17.625 1 93.81 37 PHE B C 1
ATOM 7253 O O . PHE B 1 37 ? 24.109 -45.812 -16.75 1 93.81 37 PHE B O 1
ATOM 7260 N N . SER B 1 38 ? 25.422 -47 -18.062 1 91.31 38 SER B N 1
ATOM 7261 C CA . SER B 1 38 ? 24.828 -48.281 -17.734 1 91.31 38 SER B CA 1
ATOM 7262 C C . SER B 1 38 ? 25.141 -48.688 -16.312 1 91.31 38 SER B C 1
ATOM 7264 O O . SER B 1 38 ? 26.156 -48.281 -15.742 1 91.31 38 SER B O 1
ATOM 7266 N N . GLY B 1 39 ? 24.25 -49.469 -15.734 1 93.31 39 GLY B N 1
ATOM 7267 C CA . GLY B 1 39 ? 24.375 -50 -14.398 1 93.31 39 GLY B CA 1
ATOM 7268 C C . GLY B 1 39 ? 23.312 -51.062 -14.086 1 93.31 39 GLY B C 1
ATOM 7269 O O . GLY B 1 39 ? 22.422 -51.312 -14.906 1 93.31 39 GLY B O 1
ATOM 7270 N N . ASP B 1 40 ? 23.5 -51.719 -12.938 1 93.56 40 ASP B N 1
ATOM 7271 C CA . ASP B 1 40 ? 22.516 -52.688 -12.484 1 93.56 40 ASP B CA 1
ATOM 7272 C C . ASP B 1 40 ? 21.188 -52 -12.141 1 93.56 40 ASP B C 1
ATOM 7274 O O . ASP B 1 40 ? 20.109 -52.562 -12.383 1 93.56 40 ASP B O 1
ATOM 7278 N N . ILE B 1 41 ? 21.328 -50.906 -11.516 1 94.56 41 ILE B N 1
ATOM 7279 C CA . ILE B 1 41 ? 20.188 -50.062 -11.219 1 94.56 41 ILE B CA 1
ATOM 7280 C C . ILE B 1 41 ? 20.328 -48.719 -11.953 1 94.56 41 ILE B C 1
ATOM 7282 O O . ILE B 1 41 ? 21.406 -48.125 -11.945 1 94.56 41 ILE B O 1
ATOM 7286 N N . LEU B 1 42 ? 19.234 -48.281 -12.609 1 95.19 42 LEU B N 1
ATOM 7287 C CA . LEU B 1 42 ? 19.312 -47.062 -13.391 1 95.19 42 LEU B CA 1
ATOM 7288 C C . LEU B 1 42 ? 18.5 -45.938 -12.734 1 95.19 42 LEU B C 1
ATOM 7290 O O . LEU B 1 42 ? 17.422 -46.188 -12.203 1 95.19 42 LEU B O 1
ATOM 7294 N N . LEU B 1 43 ? 19.094 -44.812 -12.711 1 96.94 43 LEU B N 1
ATOM 7295 C CA . LEU B 1 43 ? 18.406 -43.562 -12.328 1 96.94 43 LEU B CA 1
ATOM 7296 C C . LEU B 1 43 ? 18.125 -42.719 -13.555 1 96.94 43 LEU B C 1
ATOM 7298 O O . LEU B 1 43 ? 18.781 -42.875 -14.586 1 96.94 43 LEU B O 1
ATOM 7302 N N . GLY B 1 44 ? 17.062 -41.969 -13.492 1 96.62 44 GLY B N 1
ATOM 7303 C CA . GLY B 1 44 ? 16.828 -40.938 -14.469 1 96.62 44 GLY B CA 1
ATOM 7304 C C . GLY B 1 44 ? 17.328 -39.562 -14.008 1 96.62 44 GLY B C 1
ATOM 7305 O O . GLY B 1 44 ? 17.453 -39.312 -12.805 1 96.62 44 GLY B O 1
ATOM 7306 N N . ALA B 1 45 ? 17.672 -38.688 -14.93 1 97.62 45 ALA B N 1
ATOM 7307 C CA . ALA B 1 45 ? 18.094 -37.375 -14.547 1 97.62 45 ALA B CA 1
ATOM 7308 C C . ALA B 1 45 ? 17.719 -36.344 -15.609 1 97.62 45 ALA B C 1
ATOM 7310 O O . ALA B 1 45 ? 17.609 -36.656 -16.797 1 97.62 45 ALA B O 1
ATOM 7311 N N . LEU B 1 46 ? 17.406 -35.125 -15.18 1 96.94 46 LEU B N 1
ATOM 7312 C CA . LEU B 1 46 ? 17.109 -34 -16.062 1 96.94 46 LEU B CA 1
ATOM 7313 C C . LEU B 1 46 ? 17.969 -32.812 -15.719 1 96.94 46 LEU B C 1
ATOM 7315 O O . LEU B 1 46 ? 18.031 -32.375 -14.555 1 96.94 46 LEU B O 1
ATOM 7319 N N . PHE B 1 47 ? 18.688 -32.25 -16.703 1 96.81 47 PHE B N 1
ATOM 7320 C CA . PHE B 1 47 ? 19.516 -31.062 -16.547 1 96.81 47 PHE B CA 1
ATOM 7321 C C . PHE B 1 47 ? 19.219 -30.047 -17.641 1 96.81 47 PHE B C 1
ATOM 7323 O O . PHE B 1 47 ? 18.828 -30.406 -18.75 1 96.81 47 PHE B O 1
ATOM 7330 N N . PRO B 1 48 ? 19.328 -28.781 -17.312 1 94.25 48 PRO B N 1
ATOM 7331 C CA . PRO B 1 48 ? 19.203 -27.75 -18.359 1 94.25 48 PRO B CA 1
ATOM 7332 C C . PRO B 1 48 ? 20.484 -27.578 -19.172 1 94.25 48 PRO B C 1
ATOM 7334 O O . PRO B 1 48 ? 21.156 -26.547 -19.047 1 94.25 48 PRO B O 1
ATOM 7337 N N . VAL B 1 49 ? 20.703 -28.484 -20.031 1 95.06 49 VAL B N 1
ATOM 7338 C CA . VAL B 1 49 ? 21.906 -28.453 -20.859 1 95.06 49 VAL B CA 1
ATOM 7339 C C . VAL B 1 49 ? 21.844 -27.266 -21.812 1 95.06 49 VAL B C 1
ATOM 7341 O O . VAL B 1 49 ? 22.859 -26.625 -22.094 1 95.06 49 VAL B O 1
ATOM 7344 N N . HIS B 1 50 ? 20.672 -27.047 -22.328 1 92.12 50 HIS B N 1
ATOM 7345 C CA . HIS B 1 50 ? 20.438 -25.891 -23.188 1 92.12 50 HIS B CA 1
ATOM 7346 C C . HIS B 1 50 ? 19.516 -24.891 -22.5 1 92.12 50 HIS B C 1
ATOM 7348 O O . HIS B 1 50 ? 18.766 -25.25 -21.578 1 92.12 50 HIS B O 1
ATOM 7354 N N . GLU B 1 51 ? 19.656 -23.609 -22.875 1 87.06 51 GLU B N 1
ATOM 7355 C CA . GLU B 1 51 ? 18.766 -22.578 -22.359 1 87.06 51 GLU B CA 1
ATOM 7356 C C . GLU B 1 51 ? 17.422 -22.578 -23.078 1 87.06 51 GLU B C 1
ATOM 7358 O O . GLU B 1 51 ? 17.312 -23.125 -24.172 1 87.06 51 GLU B O 1
ATOM 7363 N N . ARG B 1 52 ? 16.5 -21.969 -22.375 1 81.62 52 ARG B N 1
ATOM 7364 C CA . ARG B 1 52 ? 15.18 -21.828 -22.984 1 81.62 52 ARG B CA 1
ATOM 7365 C C . ARG B 1 52 ? 15.211 -20.812 -24.125 1 81.62 52 ARG B C 1
ATOM 7367 O O . ARG B 1 52 ? 15.891 -19.797 -24.031 1 81.62 52 ARG B O 1
ATOM 7374 N N . ASN B 1 53 ? 14.602 -21.156 -25.203 1 77.12 53 ASN B N 1
ATOM 7375 C CA . ASN B 1 53 ? 14.492 -20.25 -26.344 1 77.12 53 ASN B CA 1
ATOM 7376 C C . ASN B 1 53 ? 13.062 -20.203 -26.891 1 77.12 53 ASN B C 1
ATOM 7378 O O . ASN B 1 53 ? 12.453 -21.25 -27.109 1 77.12 53 ASN B O 1
ATOM 7382 N N . ALA B 1 54 ? 12.578 -18.984 -27.109 1 68.38 54 ALA B N 1
ATOM 7383 C CA . ALA B 1 54 ? 11.203 -18.812 -27.562 1 68.38 54 ALA B CA 1
ATOM 7384 C C . ALA B 1 54 ? 11.023 -19.328 -28.984 1 68.38 54 ALA B C 1
ATOM 7386 O O . ALA B 1 54 ? 9.969 -19.859 -29.328 1 68.38 54 ALA B O 1
ATOM 7387 N N . THR B 1 55 ? 12.109 -19.234 -29.797 1 68.25 55 THR B N 1
ATOM 7388 C CA . THR B 1 55 ? 12.008 -19.562 -31.203 1 68.25 55 THR B CA 1
ATOM 7389 C C . THR B 1 55 ? 12.32 -21.047 -31.438 1 68.25 55 THR B C 1
ATOM 7391 O O . THR B 1 55 ? 11.586 -21.734 -32.156 1 68.25 55 THR B O 1
ATOM 7394 N N . TYR B 1 56 ? 13.414 -21.594 -30.734 1 72.25 56 TYR B N 1
ATOM 7395 C CA . TYR B 1 56 ? 13.891 -22.953 -31.031 1 72.25 56 TYR B CA 1
ATOM 7396 C C . TYR B 1 56 ? 13.586 -23.891 -29.875 1 72.25 56 TYR B C 1
ATOM 7398 O O . TYR B 1 56 ? 13.961 -25.078 -29.906 1 72.25 56 TYR B O 1
ATOM 7406 N N . GLU B 1 57 ? 12.836 -23.594 -28.875 1 77.06 57 GLU B N 1
ATOM 7407 C CA . GLU B 1 57 ? 12.586 -24.344 -27.641 1 77.06 57 GLU B CA 1
ATOM 7408 C C . GLU B 1 57 ? 13.867 -24.516 -26.828 1 77.06 57 GLU B C 1
ATOM 7410 O O . GLU B 1 57 ? 13.922 -24.094 -25.672 1 77.06 57 GLU B O 1
ATOM 7415 N N . CYS B 1 58 ? 14.914 -25.156 -27.547 1 85.19 58 CYS B N 1
ATOM 7416 C CA . CYS B 1 58 ? 16.234 -25.234 -26.906 1 85.19 58 CYS B CA 1
ATOM 7417 C C . CYS B 1 58 ? 17.188 -24.219 -27.531 1 85.19 58 CYS B C 1
ATOM 7419 O O . CYS B 1 58 ? 17.391 -24.203 -28.75 1 85.19 58 CYS B O 1
ATOM 7421 N N . GLY B 1 59 ? 17.734 -23.422 -26.734 1 86.25 59 GLY B N 1
ATOM 7422 C CA . GLY B 1 59 ? 18.656 -22.406 -27.219 1 86.25 59 GLY B CA 1
ATOM 7423 C C . GLY B 1 59 ? 20.109 -22.828 -27.109 1 86.25 59 GLY B C 1
ATOM 7424 O O . GLY B 1 59 ? 20.469 -23.938 -27.516 1 86.25 59 GLY B O 1
ATOM 7425 N N . ARG B 1 60 ? 20.938 -21.891 -26.672 1 86.5 60 ARG B N 1
ATOM 7426 C CA . ARG B 1 60 ? 22.375 -22.109 -26.562 1 86.5 60 ARG B CA 1
ATOM 7427 C C . ARG B 1 60 ? 22.703 -23.062 -25.406 1 86.5 60 ARG B C 1
ATOM 7429 O O . ARG B 1 60 ? 21.953 -23.156 -24.438 1 86.5 60 ARG B O 1
ATOM 7436 N N . ILE B 1 61 ? 23.766 -23.766 -25.578 1 91.06 61 ILE B N 1
ATOM 7437 C CA . ILE B 1 61 ? 24.234 -24.656 -24.531 1 91.06 61 ILE B CA 1
ATOM 7438 C C . ILE B 1 61 ? 24.625 -23.844 -23.297 1 91.06 61 ILE B C 1
ATOM 7440 O O . ILE B 1 61 ? 25.156 -22.734 -23.422 1 91.06 61 ILE B O 1
ATOM 7444 N N . GLN B 1 62 ? 24.297 -24.375 -22.141 1 88.94 62 GLN B N 1
ATOM 7445 C CA . GLN B 1 62 ? 24.547 -23.656 -20.891 1 88.94 62 GLN B CA 1
ATOM 7446 C C . GLN B 1 62 ? 25.672 -24.328 -20.094 1 88.94 62 GLN B C 1
ATOM 7448 O O . GLN B 1 62 ? 25.781 -25.562 -20.094 1 88.94 62 GLN B O 1
ATOM 7453 N N . ASP B 1 63 ? 26.422 -23.531 -19.406 1 88.56 63 ASP B N 1
ATOM 7454 C CA . ASP B 1 63 ? 27.484 -24.047 -18.562 1 88.56 63 ASP B CA 1
ATOM 7455 C C . ASP B 1 63 ? 26.922 -24.891 -17.422 1 88.56 63 ASP B C 1
ATOM 7457 O O . ASP B 1 63 ? 27.438 -25.969 -17.125 1 88.56 63 ASP B O 1
ATOM 7461 N N . GLU B 1 64 ? 25.891 -24.391 -16.828 1 89.06 64 GLU B N 1
ATOM 7462 C CA . GLU B 1 64 ? 25.359 -25.016 -15.617 1 89.06 64 GLU B CA 1
ATOM 7463 C C . GLU B 1 64 ? 24.906 -26.453 -15.891 1 89.06 64 GLU B C 1
ATOM 7465 O O . GLU B 1 64 ? 25.281 -27.375 -15.18 1 89.06 64 GLU B O 1
ATOM 7470 N N . GLY B 1 65 ? 24.125 -26.594 -17 1 92.81 65 GLY B N 1
ATOM 7471 C CA . GLY B 1 65 ? 23.578 -27.906 -17.297 1 92.81 65 GLY B CA 1
ATOM 7472 C C . GLY B 1 65 ? 24.641 -28.953 -17.578 1 92.81 65 GLY B C 1
ATOM 7473 O O . GLY B 1 65 ? 24.547 -30.094 -17.125 1 92.81 65 GLY B O 1
ATOM 7474 N N . VAL B 1 66 ? 25.656 -28.531 -18.281 1 95 66 VAL B N 1
ATOM 7475 C CA . VAL B 1 66 ? 26.719 -29.469 -18.688 1 95 66 VAL B CA 1
ATOM 7476 C C . VAL B 1 66 ? 27.578 -29.812 -17.469 1 95 66 VAL B C 1
ATOM 7478 O O . VAL B 1 66 ? 27.922 -30.969 -17.25 1 95 66 VAL B O 1
ATOM 7481 N N . GLU B 1 67 ? 27.906 -28.828 -16.734 1 95.31 67 GLU B N 1
ATOM 7482 C CA . GLU B 1 67 ? 28.75 -29.047 -15.562 1 95.31 67 GLU B CA 1
ATOM 7483 C C . GLU B 1 67 ? 28.031 -29.891 -14.508 1 95.31 67 GLU B C 1
ATOM 7485 O O . GLU B 1 67 ? 28.656 -30.719 -13.836 1 95.31 67 GLU B O 1
ATOM 7490 N N . GLN B 1 68 ? 26.781 -29.672 -14.352 1 96.5 68 GLN B N 1
ATOM 7491 C CA . GLN B 1 68 ? 26 -30.469 -13.406 1 96.5 68 GLN B CA 1
ATOM 7492 C C . GLN B 1 68 ? 25.922 -31.922 -13.859 1 96.5 68 GLN B C 1
ATOM 7494 O O . GLN B 1 68 ? 26.016 -32.844 -13.031 1 96.5 68 GLN B O 1
ATOM 7499 N N . LEU B 1 69 ? 25.688 -32.125 -15.109 1 97.5 69 LEU B N 1
ATOM 7500 C CA . LEU B 1 69 ? 25.672 -33.469 -15.633 1 97.5 69 LEU B CA 1
ATOM 7501 C C . LEU B 1 69 ? 27.016 -34.156 -15.414 1 97.5 69 LEU B C 1
ATOM 7503 O O . LEU B 1 69 ? 27.062 -35.312 -14.984 1 97.5 69 LEU B O 1
ATOM 7507 N N . GLU B 1 70 ? 28.109 -33.438 -15.719 1 97.19 70 GLU B N 1
ATOM 7508 C CA . GLU B 1 70 ? 29.438 -34 -15.508 1 97.19 70 GLU B CA 1
ATOM 7509 C C . GLU B 1 70 ? 29.688 -34.281 -14.031 1 97.19 70 GLU B C 1
ATOM 7511 O O . GLU B 1 70 ? 30.359 -35.281 -13.695 1 97.19 70 GLU B O 1
ATOM 7516 N N . ALA B 1 71 ? 29.172 -33.438 -13.211 1 97.06 71 ALA B N 1
ATOM 7517 C CA . ALA B 1 71 ? 29.312 -33.656 -11.773 1 97.06 71 ALA B CA 1
ATOM 7518 C C . ALA B 1 71 ? 28.578 -34.938 -11.352 1 97.06 71 ALA B C 1
ATOM 7520 O O . ALA B 1 71 ? 29.062 -35.656 -10.484 1 97.06 71 ALA B O 1
ATOM 7521 N N . LEU B 1 72 ? 27.406 -35.156 -11.922 1 98.06 72 LEU B N 1
ATOM 7522 C CA . LEU B 1 72 ? 26.672 -36.375 -11.617 1 98.06 72 LEU B CA 1
ATOM 7523 C C . LEU B 1 72 ? 27.453 -37.594 -12.062 1 98.06 72 LEU B C 1
ATOM 7525 O O . LEU B 1 72 ? 27.562 -38.562 -11.305 1 98.06 72 LEU B O 1
ATOM 7529 N N . LEU B 1 73 ? 27.984 -37.594 -13.258 1 97.5 73 LEU B N 1
ATOM 7530 C CA . LEU B 1 73 ? 28.734 -38.719 -13.789 1 97.5 73 LEU B CA 1
ATOM 7531 C C . LEU B 1 73 ? 29.984 -38.969 -12.945 1 97.5 73 LEU B C 1
ATOM 7533 O O . LEU B 1 73 ? 30.312 -40.125 -12.648 1 97.5 73 LEU B O 1
ATOM 7537 N N . PHE B 1 74 ? 30.641 -37.906 -12.602 1 96.94 74 PHE B N 1
ATOM 7538 C CA . PHE B 1 74 ? 31.812 -38 -11.719 1 96.94 74 PHE B CA 1
ATOM 7539 C C . PHE B 1 74 ? 31.438 -38.656 -10.398 1 96.94 74 PHE B C 1
ATOM 7541 O O . PHE B 1 74 ? 32.156 -39.531 -9.914 1 96.94 74 PHE B O 1
ATOM 7548 N N . THR B 1 75 ? 30.344 -38.25 -9.859 1 97.25 75 THR B N 1
ATOM 7549 C CA . THR B 1 75 ? 29.875 -38.781 -8.57 1 97.25 75 THR B CA 1
ATOM 7550 C C . THR B 1 75 ? 29.5 -40.25 -8.688 1 97.25 75 THR B C 1
ATOM 7552 O O . THR B 1 75 ? 29.797 -41.031 -7.793 1 97.25 75 THR B O 1
ATOM 7555 N N . LEU B 1 76 ? 28.797 -40.625 -9.758 1 97.75 76 LEU B N 1
ATOM 7556 C CA . LEU B 1 76 ? 28.406 -42.031 -9.961 1 97.75 76 LEU B CA 1
ATOM 7557 C C . LEU B 1 76 ? 29.625 -42.938 -10.102 1 97.75 76 LEU B C 1
ATOM 7559 O O . LEU B 1 76 ? 29.625 -44.062 -9.602 1 97.75 76 LEU B O 1
ATOM 7563 N N . HIS B 1 77 ? 30.672 -42.406 -10.805 1 96 77 HIS B N 1
ATOM 7564 C CA . HIS B 1 77 ? 31.922 -43.156 -10.875 1 96 77 HIS B CA 1
ATOM 7565 C C . HIS B 1 77 ? 32.5 -43.375 -9.492 1 96 77 HIS B C 1
ATOM 7567 O O . HIS B 1 77 ? 33 -44.469 -9.188 1 96 77 HIS B O 1
ATOM 7573 N N . LYS B 1 78 ? 32.469 -42.406 -8.703 1 95.56 78 LYS B N 1
ATOM 7574 C CA . LYS B 1 78 ? 32.969 -42.5 -7.34 1 95.56 78 LYS B CA 1
ATOM 7575 C C . LYS B 1 78 ? 32.156 -43.5 -6.52 1 95.56 78 LYS B C 1
ATOM 7577 O O . LYS B 1 78 ? 32.719 -44.281 -5.762 1 95.56 78 LYS B O 1
ATOM 7582 N N . ILE B 1 79 ? 30.875 -43.469 -6.641 1 97.06 79 ILE B N 1
ATOM 7583 C CA . ILE B 1 79 ? 29.984 -44.344 -5.906 1 97.06 79 ILE B CA 1
ATOM 7584 C C . ILE B 1 79 ? 30.25 -45.812 -6.324 1 97.06 79 ILE B C 1
ATOM 7586 O O . ILE B 1 79 ? 30.359 -46.688 -5.473 1 97.06 79 ILE B O 1
ATOM 7590 N N . ASN B 1 80 ? 30.359 -46.031 -7.621 1 97.19 80 ASN B N 1
ATOM 7591 C CA . ASN B 1 80 ? 30.547 -47.375 -8.141 1 97.19 80 ASN B CA 1
ATOM 7592 C C . ASN B 1 80 ? 31.922 -47.938 -7.801 1 97.19 80 ASN B C 1
ATOM 7594 O O . ASN B 1 80 ? 32.125 -49.156 -7.805 1 97.19 80 ASN B O 1
ATOM 7598 N N . ASN B 1 81 ? 32.906 -47.062 -7.477 1 95.5 81 ASN B N 1
ATOM 7599 C CA . ASN B 1 81 ? 34.25 -47.5 -7.121 1 95.5 81 ASN B CA 1
ATOM 7600 C C . ASN B 1 81 ? 34.438 -47.625 -5.609 1 95.5 81 ASN B C 1
ATOM 7602 O O . ASN B 1 81 ? 35.469 -48.031 -5.129 1 95.5 81 ASN B O 1
ATOM 7606 N N . ASP B 1 82 ? 33.406 -47.25 -4.875 1 94.5 82 ASP B N 1
ATOM 7607 C CA . ASP B 1 82 ? 33.438 -47.375 -3.422 1 94.5 82 ASP B CA 1
ATOM 7608 C C . ASP B 1 82 ? 32.875 -48.75 -3.002 1 94.5 82 ASP B C 1
ATOM 7610 O O . ASP B 1 82 ? 31.656 -48.969 -3.082 1 94.5 82 ASP B O 1
ATOM 7614 N N . SER B 1 83 ? 33.594 -49.594 -2.463 1 91.75 83 SER B N 1
ATOM 7615 C CA . SER B 1 83 ? 33.219 -50.938 -2.129 1 91.75 83 SER B CA 1
ATOM 7616 C C . SER B 1 83 ? 32.312 -50.969 -0.885 1 91.75 83 SER B C 1
ATOM 7618 O O . SER B 1 83 ? 31.625 -51.938 -0.642 1 91.75 83 SER B O 1
ATOM 7620 N N . ALA B 1 84 ? 32.406 -49.906 -0.135 1 92.19 84 ALA B N 1
ATOM 7621 C CA . ALA B 1 84 ? 31.594 -49.844 1.086 1 92.19 84 ALA B CA 1
ATOM 7622 C C . ALA B 1 84 ? 30.141 -49.469 0.778 1 92.19 84 ALA B C 1
ATOM 7624 O O . ALA B 1 84 ? 29.234 -49.75 1.564 1 92.19 84 ALA B O 1
ATOM 7625 N N . LEU B 1 85 ? 29.953 -48.844 -0.366 1 94.88 85 LEU B N 1
ATOM 7626 C CA . LEU B 1 85 ? 28.641 -48.375 -0.768 1 94.88 85 LEU B CA 1
ATOM 7627 C C . LEU B 1 85 ? 28.078 -49.219 -1.9 1 94.88 85 LEU B C 1
ATOM 7629 O O . LEU B 1 85 ? 28.625 -49.219 -3.004 1 94.88 85 LEU B O 1
ATOM 7633 N N . LEU B 1 86 ? 26.953 -49.906 -1.665 1 94.94 86 LEU B N 1
ATOM 7634 C CA . LEU B 1 86 ? 26.281 -50.781 -2.637 1 94.94 86 LEU B CA 1
ATOM 7635 C C . LEU B 1 86 ? 27.234 -51.844 -3.18 1 94.94 86 LEU B C 1
ATOM 7637 O O . LEU B 1 86 ? 27.516 -51.875 -4.383 1 94.94 86 LEU B O 1
ATOM 7641 N N . PRO B 1 87 ? 27.672 -52.656 -2.225 1 94.75 87 PRO B N 1
ATOM 7642 C CA . PRO B 1 87 ? 28.625 -53.656 -2.678 1 94.75 87 PRO B CA 1
ATOM 7643 C C . PRO B 1 87 ? 28.031 -54.594 -3.744 1 94.75 87 PRO B C 1
ATOM 7645 O O . PRO B 1 87 ? 26.984 -55.188 -3.531 1 94.75 87 PRO B O 1
ATOM 7648 N N . GLY B 1 88 ? 28.703 -54.656 -4.883 1 94.25 88 GLY B N 1
ATOM 7649 C CA . GLY B 1 88 ? 28.312 -55.562 -5.941 1 94.25 88 GLY B CA 1
ATOM 7650 C C . GLY B 1 88 ? 27.234 -55 -6.855 1 94.25 88 GLY B C 1
ATOM 7651 O O . GLY B 1 88 ? 26.734 -55.719 -7.73 1 94.25 88 GLY B O 1
ATOM 7652 N N . VAL B 1 89 ? 26.781 -53.875 -6.59 1 95.06 89 VAL B N 1
ATOM 7653 C CA . VAL B 1 89 ? 25.75 -53.25 -7.406 1 95.06 89 VAL B CA 1
ATOM 7654 C C . VAL B 1 89 ? 26.281 -51.938 -8.008 1 95.06 89 VAL B C 1
ATOM 7656 O O . VAL B 1 89 ? 26.859 -51.125 -7.301 1 95.06 89 VAL B O 1
ATOM 7659 N N . SER B 1 90 ? 26.109 -51.75 -9.328 1 96.06 90 SER B N 1
ATOM 7660 C CA . SER B 1 90 ? 26.516 -50.531 -9.984 1 96.06 90 SER B CA 1
ATOM 7661 C C . SER B 1 90 ? 25.312 -49.656 -10.312 1 96.06 90 SER B C 1
ATOM 7663 O O . SER B 1 90 ? 24.25 -50.156 -10.688 1 96.06 90 SER B O 1
ATOM 7665 N N . LEU B 1 91 ? 25.516 -48.406 -10.094 1 96.62 91 LEU B N 1
ATOM 7666 C CA . LEU B 1 91 ? 24.469 -47.438 -10.414 1 96.62 91 LEU B CA 1
ATOM 7667 C C . LEU B 1 91 ? 24.719 -46.812 -11.781 1 96.62 91 LEU B C 1
ATOM 7669 O O . LEU B 1 91 ? 25.859 -46.5 -12.125 1 96.62 91 LEU B O 1
ATOM 7673 N N . GLY B 1 92 ? 23.672 -46.688 -12.578 1 96.56 92 GLY B N 1
ATOM 7674 C CA . GLY B 1 92 ? 23.672 -46 -13.859 1 96.56 92 GLY B CA 1
ATOM 7675 C C . GLY B 1 92 ? 22.672 -44.844 -13.93 1 96.56 92 GLY B C 1
ATOM 7676 O O . GLY B 1 92 ? 21.953 -44.594 -12.969 1 96.56 92 GLY B O 1
ATOM 7677 N N . VAL B 1 93 ? 22.734 -44.125 -15.086 1 96.94 93 VAL B N 1
ATOM 7678 C CA . VAL B 1 93 ? 21.812 -43 -15.188 1 96.94 93 VAL B CA 1
ATOM 7679 C C . VAL B 1 93 ? 21.453 -42.75 -16.656 1 96.94 93 VAL B C 1
ATOM 7681 O O . VAL B 1 93 ? 22.281 -42.938 -17.547 1 96.94 93 VAL B O 1
ATOM 7684 N N . LEU B 1 94 ? 20.203 -42.469 -16.906 1 95.88 94 LEU B N 1
ATOM 7685 C CA . LEU B 1 94 ? 19.719 -41.906 -18.156 1 95.88 94 LEU B CA 1
ATOM 7686 C C . LEU B 1 94 ? 19.422 -40.406 -18 1 95.88 94 LEU B C 1
ATOM 7688 O O . LEU B 1 94 ? 18.422 -40.031 -17.391 1 95.88 94 LEU B O 1
ATOM 7692 N N . ALA B 1 95 ? 20.312 -39.625 -18.547 1 96.25 95 ALA B N 1
ATOM 7693 C CA . ALA B 1 95 ? 20.172 -38.188 -18.359 1 96.25 95 ALA B CA 1
ATOM 7694 C C . ALA B 1 95 ? 19.625 -37.5 -19.625 1 96.25 95 ALA B C 1
ATOM 7696 O O . ALA B 1 95 ? 20.031 -37.844 -20.734 1 96.25 95 ALA B O 1
ATOM 7697 N N . LEU B 1 96 ? 18.656 -36.656 -19.422 1 95.25 96 LEU B N 1
ATOM 7698 C CA . LEU B 1 96 ? 18 -35.938 -20.516 1 95.25 96 LEU B CA 1
ATOM 7699 C C . LEU B 1 96 ? 18.172 -34.438 -20.375 1 95.25 96 LEU B C 1
ATOM 7701 O O . LEU B 1 96 ? 18.516 -33.938 -19.297 1 95.25 96 LEU B O 1
ATOM 7705 N N . ASP B 1 97 ? 18.047 -33.719 -21.484 1 94.81 97 ASP B N 1
ATOM 7706 C CA . ASP B 1 97 ? 18.094 -32.281 -21.516 1 94.81 97 ASP B CA 1
ATOM 7707 C C . ASP B 1 97 ? 16.703 -31.672 -21.344 1 94.81 97 ASP B C 1
ATOM 7709 O O . ASP B 1 97 ? 15.781 -31.969 -22.094 1 94.81 97 ASP B O 1
ATOM 7713 N N . SER B 1 98 ? 16.578 -30.781 -20.328 1 93.38 98 SER B N 1
ATOM 7714 C CA . SER B 1 98 ? 15.297 -30.141 -20.094 1 93.38 98 SER B CA 1
ATOM 7715 C C . SER B 1 98 ? 15.172 -28.844 -20.891 1 93.38 98 SER B C 1
ATOM 7717 O O . SER B 1 98 ? 14.078 -28.297 -21.016 1 93.38 98 SER B O 1
ATOM 7719 N N . CYS B 1 99 ? 16.297 -28.344 -21.406 1 91 99 CYS B N 1
ATOM 7720 C CA . CYS B 1 99 ? 16.359 -27.062 -22.109 1 91 99 CYS B CA 1
ATOM 7721 C C . CYS B 1 99 ? 15.742 -25.938 -21.281 1 91 99 CYS B C 1
ATOM 7723 O O . CYS B 1 99 ? 15.188 -24.984 -21.828 1 91 99 CYS B O 1
ATOM 7725 N N . ASP B 1 100 ? 15.711 -26.203 -20.016 1 87.69 100 ASP B N 1
ATOM 7726 C CA . ASP B 1 100 ? 15.156 -25.234 -19.078 1 87.69 100 ASP B CA 1
ATOM 7727 C C . ASP B 1 100 ? 13.75 -24.812 -19.484 1 87.69 100 ASP B C 1
ATOM 7729 O O . ASP B 1 100 ? 13.336 -23.672 -19.219 1 87.69 100 ASP B O 1
ATOM 7733 N N . SER B 1 101 ? 13.102 -25.562 -20.203 1 85.19 101 SER B N 1
ATOM 7734 C CA . SER B 1 101 ? 11.711 -25.359 -20.625 1 85.19 101 SER B CA 1
ATOM 7735 C C . SER B 1 101 ? 10.797 -26.406 -20.016 1 85.19 101 SER B C 1
ATOM 7737 O O . SER B 1 101 ? 11.078 -27.609 -20.078 1 85.19 101 SER B O 1
ATOM 7739 N N . THR B 1 102 ? 9.75 -25.906 -19.406 1 83.44 102 THR B N 1
ATOM 7740 C CA . THR B 1 102 ? 8.812 -26.828 -18.781 1 83.44 102 THR B CA 1
ATOM 7741 C C . THR B 1 102 ? 8.188 -27.766 -19.812 1 83.44 102 THR B C 1
ATOM 7743 O O . THR B 1 102 ? 8.023 -28.953 -19.578 1 83.44 102 THR B O 1
ATOM 7746 N N . GLU B 1 103 ? 7.934 -27.219 -20.969 1 79.88 103 GLU B N 1
ATOM 7747 C CA . GLU B 1 103 ? 7.273 -27.984 -22.031 1 79.88 103 GLU B CA 1
ATOM 7748 C C . GLU B 1 103 ? 8.211 -29.031 -22.625 1 79.88 103 GLU B C 1
ATOM 7750 O O . GLU B 1 103 ? 7.82 -30.188 -22.797 1 79.88 103 GLU B O 1
ATOM 7755 N N . TYR B 1 104 ? 9.367 -28.562 -22.875 1 86.69 104 TYR B N 1
ATOM 7756 C CA . TYR B 1 104 ? 10.32 -29.5 -23.469 1 86.69 104 TYR B CA 1
ATOM 7757 C C . TYR B 1 104 ? 10.727 -30.578 -22.484 1 86.69 104 TYR B C 1
ATOM 7759 O O . TYR B 1 104 ? 10.906 -31.734 -22.859 1 86.69 104 TYR B O 1
ATOM 7767 N N . ALA B 1 105 ? 10.883 -30.188 -21.25 1 90.88 105 ALA B N 1
ATOM 7768 C CA . ALA B 1 105 ? 11.227 -31.156 -20.219 1 90.88 105 ALA B CA 1
ATOM 7769 C C . ALA B 1 105 ? 10.156 -32.25 -20.094 1 90.88 105 ALA B C 1
ATOM 7771 O O . ALA B 1 105 ? 10.477 -33.406 -19.891 1 90.88 105 ALA B O 1
ATOM 7772 N N . LEU B 1 106 ? 8.984 -31.828 -20.141 1 86.25 106 LEU B N 1
ATOM 7773 C CA . LEU B 1 106 ? 7.887 -32.781 -20.078 1 86.25 106 LEU B CA 1
ATOM 7774 C C . LEU B 1 106 ? 7.918 -33.719 -21.281 1 86.25 106 LEU B C 1
ATOM 7776 O O . LEU B 1 106 ? 7.684 -34.938 -21.125 1 86.25 106 LEU B O 1
ATOM 7780 N N . GLU B 1 107 ? 8.18 -33.219 -22.406 1 84.31 107 GLU B N 1
ATOM 7781 C CA . GLU B 1 107 ? 8.289 -34.031 -23.609 1 84.31 107 GLU B CA 1
ATOM 7782 C C . GLU B 1 107 ? 9.398 -35.094 -23.469 1 84.31 107 GLU B C 1
ATOM 7784 O O . GLU B 1 107 ? 9.219 -36.25 -23.828 1 84.31 107 GLU B O 1
ATOM 7789 N N . GLN B 1 108 ? 10.484 -34.625 -22.938 1 88.56 108 GLN B N 1
ATOM 7790 C CA . GLN B 1 108 ? 11.602 -35.531 -22.734 1 88.56 108 GLN B CA 1
ATOM 7791 C C . GLN B 1 108 ? 11.258 -36.594 -21.688 1 88.56 108 GLN B C 1
ATOM 7793 O O . GLN B 1 108 ? 11.664 -37.75 -21.812 1 88.56 108 GLN B O 1
ATOM 7798 N N . SER B 1 109 ? 10.453 -36.281 -20.766 1 88.88 109 SER B N 1
ATOM 7799 C CA . SER B 1 109 ? 10.117 -37.188 -19.656 1 88.88 109 SER B CA 1
ATOM 7800 C C . SER B 1 109 ? 9.125 -38.25 -20.109 1 88.88 109 SER B C 1
ATOM 7802 O O . SER B 1 109 ? 8.883 -39.219 -19.375 1 88.88 109 SER B O 1
ATOM 7804 N N . LEU B 1 110 ? 8.578 -38.094 -21.297 1 83.25 110 LEU B N 1
ATOM 7805 C CA . LEU B 1 110 ? 7.648 -39.062 -21.828 1 83.25 110 LEU B CA 1
ATOM 7806 C C . LEU B 1 110 ? 8.328 -40.438 -21.969 1 83.25 110 LEU B C 1
ATOM 7808 O O . LEU B 1 110 ? 7.68 -41.469 -21.812 1 83.25 110 LEU B O 1
ATOM 7812 N N . ASP B 1 111 ? 9.594 -40.375 -22.188 1 84 111 ASP B N 1
ATOM 7813 C CA . ASP B 1 111 ? 10.328 -41.625 -22.297 1 84 111 ASP B CA 1
ATOM 7814 C C . ASP B 1 111 ? 10.352 -42.344 -20.953 1 84 111 ASP B C 1
ATOM 7816 O O . ASP B 1 111 ? 10.281 -43.594 -20.906 1 84 111 ASP B O 1
ATOM 7820 N N . PHE B 1 112 ? 10.469 -41.625 -19.906 1 88.25 112 PHE B N 1
ATOM 7821 C CA . PHE B 1 112 ? 10.359 -42.25 -18.594 1 88.25 112 PHE B CA 1
ATOM 7822 C C . PHE B 1 112 ? 8.992 -42.875 -18.391 1 88.25 112 PHE B C 1
ATOM 7824 O O . PHE B 1 112 ? 8.891 -44 -17.906 1 88.25 112 PHE B O 1
ATOM 7831 N N . VAL B 1 113 ? 8.031 -42.156 -18.797 1 83.06 113 VAL B N 1
ATOM 7832 C CA . VAL B 1 113 ? 6.656 -42.625 -18.594 1 83.06 113 VAL B CA 1
ATOM 7833 C C . VAL B 1 113 ? 6.418 -43.906 -19.391 1 83.06 113 VAL B C 1
ATOM 7835 O O . VAL B 1 113 ? 5.801 -44.844 -18.891 1 83.06 113 VAL B O 1
ATOM 7838 N N . LYS B 1 114 ? 6.879 -43.875 -20.594 1 80.25 114 LYS B N 1
ATOM 7839 C CA . LYS B 1 114 ? 6.754 -45.094 -21.422 1 80.25 114 LYS B CA 1
ATOM 7840 C C . LYS B 1 114 ? 7.438 -46.281 -20.766 1 80.25 114 LYS B C 1
ATOM 7842 O O . LYS B 1 114 ? 6.914 -47.375 -20.781 1 80.25 114 LYS B O 1
ATOM 7847 N N . GLY B 1 115 ? 8.602 -45.969 -20.203 1 82.62 115 GLY B N 1
ATOM 7848 C CA . GLY B 1 115 ? 9.312 -47 -19.484 1 82.62 115 GLY B CA 1
ATOM 7849 C C . GLY B 1 115 ? 8.547 -47.531 -18.266 1 82.62 115 GLY B C 1
ATOM 7850 O O . GLY B 1 115 ? 8.516 -48.719 -18.016 1 82.62 115 GLY B O 1
ATOM 7851 N N . PHE B 1 116 ? 7.941 -46.656 -17.562 1 83.5 116 PHE B N 1
ATOM 7852 C CA . PHE B 1 116 ? 7.203 -47.031 -16.359 1 83.5 116 PHE B CA 1
ATOM 7853 C C . PHE B 1 116 ? 5.949 -47.812 -16.703 1 83.5 116 PHE B C 1
ATOM 7855 O O . PHE B 1 116 ? 5.566 -48.75 -15.984 1 83.5 116 PHE B O 1
ATOM 7862 N N . ILE B 1 117 ? 5.324 -47.438 -17.797 1 77.31 117 ILE B N 1
ATOM 7863 C CA . ILE B 1 117 ? 4.133 -48.125 -18.25 1 77.31 117 ILE B CA 1
ATOM 7864 C C . ILE B 1 117 ? 4.504 -49.531 -18.703 1 77.31 117 ILE B C 1
ATOM 7866 O O . ILE B 1 117 ? 3.768 -50.5 -18.453 1 77.31 117 ILE B O 1
ATOM 7870 N N . ALA B 1 118 ? 5.613 -49.594 -19.344 1 74.5 118 ALA B N 1
ATOM 7871 C CA . ALA B 1 118 ? 6.086 -50.906 -19.797 1 74.5 118 ALA B CA 1
ATOM 7872 C C . ALA B 1 118 ? 6.328 -51.844 -18.625 1 74.5 118 ALA B C 1
ATOM 7874 O O . ALA B 1 118 ? 6.09 -53.062 -18.734 1 74.5 118 ALA B O 1
ATOM 7875 N N . ARG B 1 119 ? 6.77 -51.344 -17.609 1 73.19 119 ARG B N 1
ATOM 7876 C CA . ARG B 1 119 ? 7.039 -52.156 -16.406 1 73.19 119 ARG B CA 1
ATOM 7877 C C . ARG B 1 119 ? 5.746 -52.656 -15.789 1 73.19 119 ARG B C 1
ATOM 7879 O O . ARG B 1 119 ? 5.711 -53.781 -15.258 1 73.19 119 ARG B O 1
ATOM 7886 N N . SER B 1 120 ? 4.805 -51.875 -15.828 1 62.53 120 SER B N 1
ATOM 7887 C CA . SER B 1 120 ? 3.568 -52.25 -15.141 1 62.53 120 SER B CA 1
ATOM 7888 C C . SER B 1 120 ? 2.703 -53.156 -16.016 1 62.53 120 SER B C 1
ATOM 7890 O O . SER B 1 120 ? 1.742 -53.75 -15.523 1 62.53 120 SER B O 1
ATOM 7892 N N . SER B 1 121 ? 3.287 -53.688 -17.156 1 56.56 121 SER B N 1
ATOM 7893 C CA . SER B 1 121 ? 2.633 -54.625 -18.094 1 56.56 121 SER B CA 1
ATOM 7894 C C . SER B 1 121 ? 1.141 -54.312 -18.203 1 56.56 121 SER B C 1
ATOM 7896 O O . SER B 1 121 ? 0.379 -55.125 -18.734 1 56.56 121 SER B O 1
ATOM 7898 N N . VAL B 1 122 ? 0.74 -53.188 -17.641 1 55.44 122 VAL B N 1
ATOM 7899 C CA . VAL B 1 122 ? -0.707 -53.062 -17.484 1 55.44 122 VAL B CA 1
ATOM 7900 C C . VAL B 1 122 ? -1.314 -52.5 -18.766 1 55.44 122 VAL B C 1
ATOM 7902 O O . VAL B 1 122 ? -0.87 -51.469 -19.266 1 55.44 122 VAL B O 1
ATOM 7905 N N . GLY B 1 123 ? -1.967 -53.344 -19.656 1 57.56 123 GLY B N 1
ATOM 7906 C CA . GLY B 1 123 ? -2.947 -52.938 -20.641 1 57.56 123 GLY B CA 1
ATOM 7907 C C . GLY B 1 123 ? -2.564 -53.344 -22.062 1 57.56 123 GLY B C 1
ATOM 7908 O O . GLY B 1 123 ? -3.387 -53.281 -22.969 1 57.56 123 GLY B O 1
ATOM 7909 N N . PHE B 1 124 ? -1.118 -53.75 -22.266 1 62.62 124 PHE B N 1
ATOM 7910 C CA . PHE B 1 124 ? -0.744 -54.156 -23.625 1 62.62 124 PHE B CA 1
ATOM 7911 C C . PHE B 1 124 ? -0.575 -55.656 -23.719 1 62.62 124 PHE B C 1
ATOM 7913 O O . PHE B 1 124 ? -0.095 -56.281 -22.781 1 62.62 124 PHE B O 1
ATOM 7920 N N . ALA B 1 125 ? -1.321 -56.25 -24.547 1 64.25 125 ALA B N 1
ATOM 7921 C CA . ALA B 1 125 ? -1.155 -57.688 -24.734 1 64.25 125 ALA B CA 1
ATOM 7922 C C . ALA B 1 125 ? -0.756 -58 -26.172 1 64.25 125 ALA B C 1
ATOM 7924 O O . ALA B 1 125 ? -1.199 -57.344 -27.109 1 64.25 125 ALA B O 1
ATOM 7925 N N . CYS B 1 126 ? 0.353 -58.719 -26.234 1 64.75 126 CYS B N 1
ATOM 7926 C CA . CYS B 1 126 ? 0.717 -59.219 -27.547 1 64.75 126 CYS B CA 1
ATOM 7927 C C . CYS B 1 126 ? -0.222 -60.344 -27.984 1 64.75 126 CYS B C 1
ATOM 7929 O O . CYS B 1 126 ? -0.896 -60.969 -27.156 1 64.75 126 CYS B O 1
ATOM 7931 N N . ALA B 1 127 ? -0.459 -60.406 -29.281 1 62.66 127 ALA B N 1
ATOM 7932 C CA . ALA B 1 127 ? -1.341 -61.438 -29.828 1 62.66 127 ALA B CA 1
ATOM 7933 C C . ALA B 1 127 ? -0.99 -62.812 -29.281 1 62.66 127 ALA B C 1
ATOM 7935 O O . ALA B 1 127 ? -1.871 -63.656 -29.078 1 62.66 127 ALA B O 1
ATOM 7936 N N . ASP B 1 128 ? 0.282 -63 -29.031 1 61.66 128 ASP B N 1
ATOM 7937 C CA . ASP B 1 128 ? 0.708 -64.312 -28.562 1 61.66 128 ASP B CA 1
ATOM 7938 C C . ASP B 1 128 ? 0.59 -64.438 -27.047 1 61.66 128 ASP B C 1
ATOM 7940 O O . ASP B 1 128 ? 0.969 -65.438 -26.453 1 61.66 128 ASP B O 1
ATOM 7944 N N . GLY B 1 129 ? -0.038 -63.469 -26.375 1 60.31 129 GLY B N 1
ATOM 7945 C CA . GLY B 1 129 ? -0.227 -63.469 -24.938 1 60.31 129 GLY B CA 1
ATOM 7946 C C . GLY B 1 129 ? 0.985 -63 -24.172 1 60.31 129 GLY B C 1
ATOM 7947 O O . GLY B 1 129 ? 0.951 -62.906 -22.938 1 60.31 129 GLY B O 1
ATOM 7948 N N . SER B 1 130 ? 2.068 -62.875 -24.906 1 61.31 130 SER B N 1
ATOM 7949 C CA . SER B 1 130 ? 3.293 -62.438 -24.234 1 61.31 130 SER B CA 1
ATOM 7950 C C . SER B 1 130 ? 3.254 -60.969 -23.891 1 61.31 130 SER B C 1
ATOM 7952 O O . SER B 1 130 ? 2.439 -60.219 -24.438 1 61.31 130 SER B O 1
ATOM 7954 N N . SER B 1 131 ? 4.008 -60.594 -22.812 1 62.75 131 SER B N 1
ATOM 7955 C CA . SER B 1 131 ? 4.102 -59.188 -22.406 1 62.75 131 SER B CA 1
ATOM 7956 C C . SER B 1 131 ? 5.023 -58.406 -23.344 1 62.75 131 SER B C 1
ATOM 7958 O O . SER B 1 131 ? 6.086 -58.906 -23.734 1 62.75 131 SER B O 1
ATOM 7960 N N . PRO B 1 132 ? 4.516 -57.344 -23.969 1 64.5 132 PRO B N 1
ATOM 7961 C CA . PRO B 1 132 ? 5.355 -56.594 -24.891 1 64.5 132 PRO B CA 1
ATOM 7962 C C . PRO B 1 132 ? 6.645 -56.094 -24.234 1 64.5 132 PRO B C 1
ATOM 7964 O O . PRO B 1 132 ? 6.672 -55.812 -23.031 1 64.5 132 PRO B O 1
ATOM 7967 N N . ALA B 1 133 ? 7.812 -56.281 -24.891 1 61.84 133 ALA B N 1
ATOM 7968 C CA . ALA B 1 133 ? 9.109 -55.844 -24.391 1 61.84 133 ALA B CA 1
ATOM 7969 C C . ALA B 1 133 ? 9.383 -54.375 -24.797 1 61.84 133 ALA B C 1
ATOM 7971 O O . ALA B 1 133 ? 9.07 -54 -25.922 1 61.84 133 ALA B O 1
ATOM 7972 N N . TYR B 1 134 ? 9.695 -53.438 -23.828 1 62.12 134 TYR B N 1
ATOM 7973 C CA . TYR B 1 134 ? 10.062 -52.062 -24.109 1 62.12 134 TYR B CA 1
ATOM 7974 C C . TYR B 1 134 ? 11.438 -52 -24.781 1 62.12 134 TYR B C 1
ATOM 7976 O O . TYR B 1 134 ? 12.414 -52.531 -24.25 1 62.12 134 TYR B O 1
ATOM 7984 N N . ARG B 1 135 ? 11.547 -51.656 -26.109 1 59.97 135 ARG B N 1
ATOM 7985 C CA . ARG B 1 135 ? 12.797 -51.688 -26.875 1 59.97 135 ARG B CA 1
ATOM 7986 C C . ARG B 1 135 ? 13.586 -50.406 -26.719 1 59.97 135 ARG B C 1
ATOM 7988 O O . ARG B 1 135 ? 14.773 -50.344 -27.047 1 59.97 135 ARG B O 1
ATOM 7995 N N . HIS B 1 136 ? 13.008 -49.312 -26.172 1 60.16 136 HIS B N 1
ATOM 7996 C CA . HIS B 1 136 ? 13.727 -48.062 -26.359 1 60.16 136 HIS B CA 1
ATOM 7997 C C . HIS B 1 136 ? 14.328 -47.562 -25.047 1 60.16 136 HIS B C 1
ATOM 7999 O O . HIS B 1 136 ? 13.703 -46.781 -24.312 1 60.16 136 HIS B O 1
ATOM 8005 N N . GLY B 1 137 ? 15.773 -47.875 -24.766 1 64.12 137 GLY B N 1
ATOM 8006 C CA . GLY B 1 137 ? 16.734 -47.125 -23.969 1 64.12 137 GLY B CA 1
ATOM 8007 C C . GLY B 1 137 ? 16.703 -47.531 -22.5 1 64.12 137 GLY B C 1
ATOM 8008 O O . GLY B 1 137 ? 17.156 -46.75 -21.641 1 64.12 137 GLY B O 1
ATOM 8009 N N . ALA B 1 138 ? 16.188 -48.688 -22 1 80.38 138 ALA B N 1
ATOM 8010 C CA . ALA B 1 138 ? 16.203 -49.219 -20.641 1 80.38 138 ALA B CA 1
ATOM 8011 C C . ALA B 1 138 ? 15.438 -48.312 -19.672 1 80.38 138 ALA B C 1
ATOM 8013 O O . ALA B 1 138 ? 15.781 -48.219 -18.5 1 80.38 138 ALA B O 1
ATOM 8014 N N . PHE B 1 139 ? 14.555 -47.5 -20.203 1 86 139 PHE B N 1
ATOM 8015 C CA . PHE B 1 139 ? 13.797 -46.594 -19.359 1 86 139 PHE B CA 1
ATOM 8016 C C . PHE B 1 139 ? 12.914 -47.344 -18.375 1 86 139 PHE B C 1
ATOM 8018 O O . PHE B 1 139 ? 12.484 -46.812 -17.359 1 86 139 PHE B O 1
ATOM 8025 N N . ASP B 1 140 ? 12.633 -48.594 -18.625 1 83.62 140 ASP B N 1
ATOM 8026 C CA . ASP B 1 140 ? 11.797 -49.406 -17.766 1 83.62 140 ASP B CA 1
ATOM 8027 C C . ASP B 1 140 ? 12.547 -49.812 -16.5 1 83.62 140 ASP B C 1
ATOM 8029 O O . ASP B 1 140 ? 11.93 -50.25 -15.523 1 83.62 140 ASP B O 1
ATOM 8033 N N . ARG B 1 141 ? 13.852 -49.531 -16.469 1 87.06 141 ARG B N 1
ATOM 8034 C CA . ARG B 1 141 ? 14.656 -49.938 -15.32 1 87.06 141 ARG B CA 1
ATOM 8035 C C . ARG B 1 141 ? 14.945 -48.75 -14.414 1 87.06 141 ARG B C 1
ATOM 8037 O O . ARG B 1 141 ? 15.609 -48.875 -13.383 1 87.06 141 ARG B O 1
ATOM 8044 N N . VAL B 1 142 ? 14.453 -47.625 -14.711 1 92.94 142 VAL B N 1
ATOM 8045 C CA . VAL B 1 142 ? 14.688 -46.438 -13.922 1 92.94 142 VAL B CA 1
ATOM 8046 C C . VAL B 1 142 ? 13.883 -46.5 -12.617 1 92.94 142 VAL B C 1
ATOM 8048 O O . VAL B 1 142 ? 12.672 -46.75 -12.641 1 92.94 142 VAL B O 1
ATOM 8051 N N . VAL B 1 143 ? 14.5 -46.312 -11.438 1 94.69 143 VAL B N 1
ATOM 8052 C CA . VAL B 1 143 ? 13.828 -46.469 -10.148 1 94.69 143 VAL B CA 1
ATOM 8053 C C . VAL B 1 143 ? 13.625 -45.125 -9.484 1 94.69 143 VAL B C 1
ATOM 8055 O O . VAL B 1 143 ? 12.789 -44.969 -8.594 1 94.69 143 VAL B O 1
ATOM 8058 N N . GLY B 1 144 ? 14.32 -44.156 -9.836 1 96.25 144 GLY B N 1
ATOM 8059 C CA . GLY B 1 144 ? 14.273 -42.812 -9.312 1 96.25 144 GLY B CA 1
ATOM 8060 C C . GLY B 1 144 ? 14.812 -41.781 -10.281 1 96.25 144 GLY B C 1
ATOM 8061 O O . GLY B 1 144 ? 15.523 -42.125 -11.227 1 96.25 144 GLY B O 1
ATOM 8062 N N . VAL B 1 145 ? 14.414 -40.531 -10.078 1 97.44 145 VAL B N 1
ATOM 8063 C CA . VAL B 1 145 ? 14.812 -39.5 -11.023 1 97.44 145 VAL B CA 1
ATOM 8064 C C . VAL B 1 145 ? 15.5 -38.344 -10.273 1 97.44 145 VAL B C 1
ATOM 8066 O O . VAL B 1 145 ? 15.008 -37.906 -9.242 1 97.44 145 VAL B O 1
ATOM 8069 N N . ILE B 1 146 ? 16.672 -37.938 -10.734 1 98.19 146 ILE B N 1
ATOM 8070 C CA . ILE B 1 146 ? 17.375 -36.781 -10.227 1 98.19 146 ILE B CA 1
ATOM 8071 C C . ILE B 1 146 ? 17.062 -35.562 -11.078 1 98.19 146 ILE B C 1
ATOM 8073 O O . ILE B 1 146 ? 17.25 -35.562 -12.297 1 98.19 146 ILE B O 1
ATOM 8077 N N . GLY B 1 147 ? 16.609 -34.531 -10.461 1 93.56 147 GLY B N 1
ATOM 8078 C CA . GLY B 1 147 ? 16.25 -33.312 -11.188 1 93.56 147 GLY B CA 1
ATOM 8079 C C . GLY B 1 147 ? 14.859 -32.812 -10.875 1 93.56 147 GLY B C 1
ATOM 8080 O O . GLY B 1 147 ? 14.164 -33.406 -10.039 1 93.56 147 GLY B O 1
ATOM 8081 N N . GLY B 1 148 ? 14.367 -31.781 -11.406 1 91.56 148 GLY B N 1
ATOM 8082 C CA . GLY B 1 148 ? 14.891 -30.766 -12.305 1 91.56 148 GLY B CA 1
ATOM 8083 C C . GLY B 1 148 ? 15.594 -29.641 -11.578 1 91.56 148 GLY B C 1
ATOM 8084 O O . GLY B 1 148 ? 15.797 -29.703 -10.367 1 91.56 148 GLY B O 1
ATOM 8085 N N . GLN B 1 149 ? 16.141 -28.641 -12.367 1 92.56 149 GLN B N 1
ATOM 8086 C CA . GLN B 1 149 ? 16.781 -27.469 -11.789 1 92.56 149 GLN B CA 1
ATOM 8087 C C . GLN B 1 149 ? 15.75 -26.391 -11.453 1 92.56 149 GLN B C 1
ATOM 8089 O O . GLN B 1 149 ? 15.734 -25.859 -10.336 1 92.56 149 GLN B O 1
ATOM 8094 N N . SER B 1 150 ? 14.938 -26.078 -12.414 1 90.88 150 SER B N 1
ATOM 8095 C CA . SER B 1 150 ? 13.914 -25.062 -12.203 1 90.88 150 SER B CA 1
ATOM 8096 C C . SER B 1 150 ? 12.688 -25.656 -11.508 1 90.88 150 SER B C 1
ATOM 8098 O O . SER B 1 150 ? 12.32 -26.797 -11.75 1 90.88 150 SER B O 1
ATOM 8100 N N . SER B 1 151 ? 12.062 -24.859 -10.68 1 92.38 151 SER B N 1
ATOM 8101 C CA . SER B 1 151 ? 10.891 -25.297 -9.93 1 92.38 151 SER B CA 1
ATOM 8102 C C . SER B 1 151 ? 9.742 -25.672 -10.859 1 92.38 151 SER B C 1
ATOM 8104 O O . SER B 1 151 ? 9.031 -26.641 -10.609 1 92.38 151 SER B O 1
ATOM 8106 N N . ALA B 1 152 ? 9.602 -24.906 -11.883 1 86.31 152 ALA B N 1
ATOM 8107 C CA . ALA B 1 152 ? 8.508 -25.172 -12.812 1 86.31 152 ALA B CA 1
ATOM 8108 C C . ALA B 1 152 ? 8.648 -26.562 -13.43 1 86.31 152 ALA B C 1
ATOM 8110 O O . ALA B 1 152 ? 7.66 -27.297 -13.539 1 86.31 152 ALA B O 1
ATOM 8111 N N . VAL B 1 153 ? 9.828 -26.922 -13.805 1 91 153 VAL B N 1
ATOM 8112 C CA . VAL B 1 153 ? 10.094 -28.234 -14.391 1 91 153 VAL B CA 1
ATOM 8113 C C . VAL B 1 153 ? 9.898 -29.328 -13.336 1 91 153 VAL B C 1
ATOM 8115 O O . VAL B 1 153 ? 9.281 -30.359 -13.609 1 91 153 VAL B O 1
ATOM 8118 N N . SER B 1 154 ? 10.375 -29.047 -12.156 1 95.06 154 SER B N 1
ATOM 8119 C CA . SER B 1 154 ? 10.305 -30.031 -11.086 1 95.06 154 SER B CA 1
ATOM 8120 C C . SER B 1 154 ? 8.859 -30.297 -10.68 1 95.06 154 SER B C 1
ATOM 8122 O O . SER B 1 154 ? 8.508 -31.438 -10.344 1 95.06 154 SER B O 1
ATOM 8124 N N . ILE B 1 155 ? 8.07 -29.266 -10.672 1 90.06 155 ILE B N 1
ATOM 8125 C CA . ILE B 1 155 ? 6.672 -29.422 -10.297 1 90.06 155 ILE B CA 1
ATOM 8126 C C . ILE B 1 155 ? 5.965 -30.344 -11.297 1 90.06 155 ILE B C 1
ATOM 8128 O O . ILE B 1 155 ? 5.238 -31.25 -10.906 1 90.06 155 ILE B O 1
ATOM 8132 N N . GLN B 1 156 ? 6.188 -30.141 -12.539 1 86.12 156 GLN B N 1
ATOM 8133 C CA . GLN B 1 156 ? 5.566 -30.969 -13.57 1 86.12 156 GLN B CA 1
ATOM 8134 C C . GLN B 1 156 ? 6.078 -32.406 -13.508 1 86.12 156 GLN B C 1
ATOM 8136 O O . GLN B 1 156 ? 5.305 -33.344 -13.641 1 86.12 156 GLN B O 1
ATOM 8141 N N . LEU B 1 157 ? 7.336 -32.5 -13.336 1 91.5 157 LEU B N 1
ATOM 8142 C CA . LEU B 1 157 ? 7.941 -33.812 -13.242 1 91.5 157 LEU B CA 1
ATOM 8143 C C . LEU B 1 157 ? 7.418 -34.562 -12.023 1 91.5 157 LEU B C 1
ATOM 8145 O O . LEU B 1 157 ? 7.121 -35.75 -12.102 1 91.5 157 LEU B O 1
ATOM 8149 N N . ALA B 1 158 ? 7.301 -33.875 -10.945 1 93.19 158 ALA B N 1
ATOM 8150 C CA . ALA B 1 158 ? 6.844 -34.5 -9.695 1 93.19 158 ALA B CA 1
ATOM 8151 C C . ALA B 1 158 ? 5.414 -35 -9.836 1 93.19 158 ALA B C 1
ATOM 8153 O O . ALA B 1 158 ? 5.082 -36.062 -9.305 1 93.19 158 ALA B O 1
ATOM 8154 N N . ASN B 1 159 ? 4.648 -34.312 -10.5 1 86 159 ASN B N 1
ATOM 8155 C CA . ASN B 1 159 ? 3.27 -34.719 -10.719 1 86 159 ASN B CA 1
ATOM 8156 C C . ASN B 1 159 ? 3.199 -36 -11.562 1 86 159 ASN B C 1
ATOM 8158 O O . ASN B 1 159 ? 2.387 -36.875 -11.297 1 86 159 ASN B O 1
ATOM 8162 N N . LEU B 1 160 ? 4.027 -36.031 -12.539 1 85.19 160 LEU B N 1
ATOM 8163 C CA . LEU B 1 160 ? 4.055 -37.188 -13.422 1 85.19 160 LEU B CA 1
ATOM 8164 C C . LEU B 1 160 ? 4.613 -38.406 -12.695 1 85.19 160 LEU B C 1
ATOM 8166 O O . LEU B 1 160 ? 4.062 -39.5 -12.797 1 85.19 160 LEU B O 1
ATOM 8170 N N . LEU B 1 161 ? 5.645 -38.219 -11.961 1 90.94 161 LEU B N 1
ATOM 8171 C CA . LEU B 1 161 ? 6.332 -39.344 -11.305 1 90.94 161 LEU B CA 1
ATOM 8172 C C . LEU B 1 161 ? 5.484 -39.906 -10.172 1 90.94 161 LEU B C 1
ATOM 8174 O O . LEU B 1 161 ? 5.559 -41.094 -9.875 1 90.94 161 LEU B O 1
ATOM 8178 N N . ARG B 1 162 ? 4.758 -39.094 -9.562 1 88.62 162 ARG B N 1
ATOM 8179 C CA . ARG B 1 162 ? 3.889 -39.531 -8.484 1 88.62 162 ARG B CA 1
ATOM 8180 C C . ARG B 1 162 ? 2.902 -40.594 -8.977 1 88.62 162 ARG B C 1
ATOM 8182 O O . ARG B 1 162 ? 2.561 -41.531 -8.242 1 88.62 162 ARG B O 1
ATOM 8189 N N . LEU B 1 163 ? 2.516 -40.469 -10.242 1 82 163 LEU B N 1
ATOM 8190 C CA . LEU B 1 163 ? 1.561 -41.406 -10.82 1 82 163 LEU B CA 1
ATOM 8191 C C . LEU B 1 163 ? 2.127 -42.812 -10.836 1 82 163 LEU B C 1
ATOM 8193 O O . LEU B 1 163 ? 1.376 -43.812 -10.758 1 82 163 LEU B O 1
ATOM 8197 N N . PHE B 1 164 ? 3.41 -42.906 -10.891 1 86.5 164 PHE B N 1
ATOM 8198 C CA . PHE B 1 164 ? 4.066 -44.219 -10.961 1 86.5 164 PHE B CA 1
ATOM 8199 C C . PHE B 1 164 ? 4.832 -44.5 -9.672 1 86.5 164 PHE B C 1
ATOM 8201 O O . PHE B 1 164 ? 5.617 -45.438 -9.609 1 86.5 164 PHE B O 1
ATOM 8208 N N . ARG B 1 165 ? 4.68 -43.625 -8.68 1 90.12 165 ARG B N 1
ATOM 8209 C CA . ARG B 1 165 ? 5.285 -43.781 -7.359 1 90.12 165 ARG B CA 1
ATOM 8210 C C . ARG B 1 165 ? 6.805 -43.844 -7.457 1 90.12 165 ARG B C 1
ATOM 8212 O O . ARG B 1 165 ? 7.43 -44.719 -6.859 1 90.12 165 ARG B O 1
ATOM 8219 N N . VAL B 1 166 ? 7.316 -43.031 -8.344 1 94.12 166 VAL B N 1
ATOM 8220 C CA . VAL B 1 166 ? 8.758 -42.938 -8.516 1 94.12 166 VAL B CA 1
ATOM 8221 C C . VAL B 1 166 ? 9.289 -41.688 -7.773 1 94.12 166 VAL B C 1
ATOM 8223 O O . VAL B 1 166 ? 8.844 -40.594 -8.016 1 94.12 166 VAL B O 1
ATOM 8226 N N . PRO B 1 167 ? 10.219 -41.906 -6.859 1 96.75 167 PRO B N 1
ATOM 8227 C CA . PRO B 1 167 ? 10.75 -40.75 -6.129 1 96.75 167 PRO B CA 1
ATOM 8228 C C . PRO B 1 167 ? 11.609 -39.844 -7 1 96.75 167 PRO B C 1
ATOM 8230 O O . PRO B 1 167 ? 12.266 -40.312 -7.93 1 96.75 167 PRO B O 1
ATOM 8233 N N . GLN B 1 168 ? 11.562 -38.562 -6.73 1 97.69 168 GLN B N 1
ATOM 8234 C CA . GLN B 1 168 ? 12.32 -37.531 -7.41 1 97.69 168 GLN B CA 1
ATOM 8235 C C . GLN B 1 168 ? 13.141 -36.719 -6.414 1 97.69 168 GLN B C 1
ATOM 8237 O O . GLN B 1 168 ? 12.648 -36.344 -5.348 1 97.69 168 GLN B O 1
ATOM 8242 N N . VAL B 1 169 ? 14.422 -36.531 -6.641 1 98.44 169 VAL B N 1
ATOM 8243 C CA . VAL B 1 169 ? 15.273 -35.688 -5.816 1 98.44 169 VAL B CA 1
ATOM 8244 C C . VAL B 1 169 ? 15.844 -34.531 -6.664 1 98.44 169 VAL B C 1
ATOM 8246 O O . VAL B 1 169 ? 16.672 -34.781 -7.547 1 98.44 169 VAL B O 1
ATOM 8249 N N . SER B 1 170 ? 15.367 -33.375 -6.348 1 98.12 170 SER B N 1
ATOM 8250 C CA . SER B 1 170 ? 15.875 -32.219 -7.078 1 98.12 170 SER B CA 1
ATOM 8251 C C . SER B 1 170 ? 17.125 -31.656 -6.418 1 98.12 170 SER B C 1
ATOM 8253 O O . SER B 1 170 ? 17.281 -31.734 -5.195 1 98.12 170 SER B O 1
ATOM 8255 N N . TYR B 1 171 ? 17.969 -31.047 -7.25 1 97.25 171 TYR B N 1
ATOM 8256 C CA . TYR B 1 171 ? 19.234 -30.5 -6.742 1 97.25 171 TYR B CA 1
ATOM 8257 C C . TYR B 1 171 ? 19.203 -28.984 -6.707 1 97.25 171 TYR B C 1
ATOM 8259 O O . TYR B 1 171 ? 20.141 -28.344 -6.242 1 97.25 171 TYR B O 1
ATOM 8267 N N . GLN B 1 172 ? 18.031 -28.391 -7.188 1 95.25 172 GLN B N 1
ATOM 8268 C CA . GLN B 1 172 ? 18.141 -26.938 -7.246 1 95.25 172 GLN B CA 1
ATOM 8269 C C . GLN B 1 172 ? 16.75 -26.297 -7.266 1 95.25 172 GLN B C 1
ATOM 8271 O O . GLN B 1 172 ? 16.641 -25.062 -7.312 1 95.25 172 GLN B O 1
ATOM 8276 N N . SER B 1 173 ? 15.656 -27.016 -7.207 1 95.31 173 SER B N 1
ATOM 8277 C CA . SER B 1 173 ? 14.32 -26.422 -7.16 1 95.31 173 SER B CA 1
ATOM 8278 C C . SER B 1 173 ? 13.984 -25.938 -5.754 1 95.31 173 SER B C 1
ATOM 8280 O O . SER B 1 173 ? 13.852 -26.734 -4.828 1 95.31 173 SER B O 1
ATOM 8282 N N . THR B 1 174 ? 13.633 -24.594 -5.648 1 95.69 174 THR B N 1
ATOM 8283 C CA . THR B 1 174 ? 13.562 -24.047 -4.301 1 95.69 174 THR B CA 1
ATOM 8284 C C . THR B 1 174 ? 12.156 -23.547 -3.992 1 95.69 174 THR B C 1
ATOM 8286 O O . THR B 1 174 ? 11.891 -23.062 -2.891 1 95.69 174 THR B O 1
ATOM 8289 N N . SER B 1 175 ? 11.203 -23.703 -4.805 1 93.75 175 SER B N 1
ATOM 8290 C CA . SER B 1 175 ? 9.867 -23.156 -4.609 1 93.75 175 SER B CA 1
ATOM 8291 C C . SER B 1 175 ? 9.203 -23.75 -3.377 1 93.75 175 SER B C 1
ATOM 8293 O O . SER B 1 175 ? 9.305 -24.953 -3.131 1 93.75 175 SER B O 1
ATOM 8295 N N . PRO B 1 176 ? 8.461 -22.953 -2.641 1 91.75 176 PRO B N 1
ATOM 8296 C CA . PRO B 1 176 ? 7.746 -23.469 -1.469 1 91.75 176 PRO B CA 1
ATOM 8297 C C . PRO B 1 176 ? 6.645 -24.453 -1.837 1 91.75 176 PRO B C 1
ATOM 8299 O O . PRO B 1 176 ? 6.262 -25.297 -1.016 1 91.75 176 PRO B O 1
ATOM 8302 N N . THR B 1 177 ? 6.215 -24.438 -3.057 1 88.69 177 THR B N 1
ATOM 8303 C CA . THR B 1 177 ? 5.156 -25.312 -3.525 1 88.69 177 THR B CA 1
ATOM 8304 C C . THR B 1 177 ? 5.559 -26.781 -3.357 1 88.69 177 THR B C 1
ATOM 8306 O O . THR B 1 177 ? 4.73 -27.625 -3.01 1 88.69 177 THR B O 1
ATOM 8309 N N . LEU B 1 178 ? 6.781 -27.047 -3.516 1 93.88 178 LEU B N 1
ATOM 8310 C CA . LEU B 1 178 ? 7.289 -28.422 -3.553 1 93.88 178 LEU B CA 1
ATOM 8311 C C . LEU B 1 178 ? 7.465 -28.969 -2.143 1 93.88 178 LEU B C 1
ATOM 8313 O O . LEU B 1 178 ? 7.711 -30.172 -1.967 1 93.88 178 LEU B O 1
ATOM 8317 N N . SER B 1 179 ? 7.246 -28.156 -1.126 1 91.88 179 SER B N 1
ATOM 8318 C CA . SER B 1 179 ? 7.391 -28.578 0.261 1 91.88 179 SER B CA 1
ATOM 8319 C C . SER B 1 179 ? 6.102 -29.203 0.783 1 91.88 179 SER B C 1
ATOM 8321 O O . SER B 1 179 ? 6.082 -29.766 1.879 1 91.88 179 SER B O 1
ATOM 8323 N N . ASN B 1 180 ? 5.094 -29.172 0.015 1 86.12 180 ASN B N 1
ATOM 8324 C CA . ASN B 1 180 ? 3.826 -29.766 0.408 1 86.12 180 ASN B CA 1
ATOM 8325 C C . ASN B 1 180 ? 3.842 -31.281 0.197 1 86.12 180 ASN B C 1
ATOM 8327 O O . ASN B 1 180 ? 3.652 -31.766 -0.923 1 86.12 180 ASN B O 1
ATOM 8331 N N . LYS B 1 181 ? 3.891 -32.031 1.218 1 88.12 181 LYS B N 1
ATOM 8332 C CA . LYS B 1 181 ? 4.059 -33.5 1.118 1 88.12 181 LYS B CA 1
ATOM 8333 C C . LYS B 1 181 ? 2.736 -34.188 0.796 1 88.12 181 LYS B C 1
ATOM 8335 O O . LYS B 1 181 ? 2.721 -35.312 0.359 1 88.12 181 LYS B O 1
ATOM 8340 N N . HIS B 1 182 ? 1.692 -33.5 0.974 1 77.5 182 HIS B N 1
ATOM 8341 C CA . HIS B 1 182 ? 0.406 -34.062 0.599 1 77.5 182 HIS B CA 1
ATOM 8342 C C . HIS B 1 182 ? 0.241 -34.125 -0.917 1 77.5 182 HIS B C 1
ATOM 8344 O O . HIS B 1 182 ? -0.312 -35.062 -1.461 1 77.5 182 HIS B O 1
ATOM 8350 N N . ARG B 1 183 ? 0.833 -33.156 -1.51 1 80.62 183 ARG B N 1
ATOM 8351 C CA . ARG B 1 183 ? 0.732 -33.062 -2.963 1 80.62 183 ARG B CA 1
ATOM 8352 C C . ARG B 1 183 ? 1.946 -33.688 -3.633 1 80.62 183 ARG B C 1
ATOM 8354 O O . ARG B 1 183 ? 1.819 -34.344 -4.676 1 80.62 183 ARG B O 1
ATOM 8361 N N . PHE B 1 184 ? 3.051 -33.406 -2.988 1 90.5 184 PHE B N 1
ATOM 8362 C CA . PHE B 1 184 ? 4.297 -33.875 -3.572 1 90.5 184 PHE B CA 1
ATOM 8363 C C . PHE B 1 184 ? 4.996 -34.875 -2.631 1 90.5 184 PHE B C 1
ATOM 8365 O O . PHE B 1 184 ? 6.141 -34.625 -2.23 1 90.5 184 PHE B O 1
ATOM 8372 N N . GLY B 1 185 ? 4.391 -36 -2.434 1 90.94 185 GLY B N 1
ATOM 8373 C CA . GLY B 1 185 ? 4.867 -36.969 -1.455 1 90.94 185 GLY B CA 1
ATOM 8374 C C . GLY B 1 185 ? 6.145 -37.656 -1.882 1 90.94 185 GLY B C 1
ATOM 8375 O O . GLY B 1 185 ? 6.91 -38.125 -1.039 1 90.94 185 GLY B O 1
ATOM 8376 N N . TYR B 1 186 ? 6.426 -37.781 -3.205 1 95.5 186 TYR B N 1
ATOM 8377 C CA . TYR B 1 186 ? 7.586 -38.531 -3.705 1 95.5 186 TYR B CA 1
ATOM 8378 C C . TYR B 1 186 ? 8.711 -37.562 -4.086 1 95.5 186 TYR B C 1
ATOM 8380 O O . TYR B 1 186 ? 9.719 -37.969 -4.66 1 95.5 186 TYR B O 1
ATOM 8388 N N . PHE B 1 187 ? 8.539 -36.312 -3.729 1 96.88 187 PHE B N 1
ATOM 8389 C CA . PHE B 1 187 ? 9.516 -35.281 -4.09 1 96.88 187 PHE B CA 1
ATOM 8390 C C . PHE B 1 187 ? 10.445 -35 -2.92 1 96.88 187 PHE B C 1
ATOM 8392 O O . PHE B 1 187 ? 9.984 -34.844 -1.785 1 96.88 187 PHE B O 1
ATOM 8399 N N . PHE B 1 188 ? 11.75 -34.938 -3.164 1 98.06 188 PHE B N 1
ATOM 8400 C CA . PHE B 1 188 ? 12.805 -34.5 -2.244 1 98.06 188 PHE B CA 1
ATOM 8401 C C . PHE B 1 188 ? 13.742 -33.5 -2.912 1 98.06 188 PHE B C 1
ATOM 8403 O O . PHE B 1 188 ? 13.773 -33.406 -4.141 1 98.06 188 PHE B O 1
ATOM 8410 N N . ARG B 1 189 ? 14.414 -32.719 -2.084 1 97.75 189 ARG B N 1
ATOM 8411 C CA . ARG B 1 189 ? 15.398 -31.828 -2.662 1 97.75 189 ARG B CA 1
ATOM 8412 C C . ARG B 1 189 ? 16.594 -31.641 -1.731 1 97.75 189 ARG B C 1
ATOM 8414 O O . ARG B 1 189 ? 16.453 -31.719 -0.509 1 97.75 189 ARG B O 1
ATOM 8421 N N . THR B 1 190 ? 17.703 -31.375 -2.334 1 96.94 190 THR B N 1
ATOM 8422 C CA . THR B 1 190 ? 18.938 -31.25 -1.569 1 96.94 190 THR B CA 1
ATOM 8423 C C . THR B 1 190 ? 19.312 -29.781 -1.367 1 96.94 190 THR B C 1
ATOM 8425 O O . THR B 1 190 ? 20.406 -29.469 -0.885 1 96.94 190 THR B O 1
ATOM 8428 N N . VAL B 1 191 ? 18.438 -28.844 -1.773 1 95.62 191 VAL B N 1
ATOM 8429 C CA . VAL B 1 191 ? 18.562 -27.422 -1.512 1 95.62 191 VAL B CA 1
ATOM 8430 C C . VAL B 1 191 ? 17.469 -26.969 -0.548 1 95.62 191 VAL B C 1
ATOM 8432 O O . VAL B 1 191 ? 16.438 -27.625 -0.425 1 95.62 191 VAL B O 1
ATOM 8435 N N . PRO B 1 192 ? 17.75 -25.891 0.187 1 94.69 192 PRO B N 1
ATOM 8436 C CA . PRO B 1 192 ? 16.719 -25.406 1.099 1 94.69 192 PRO B CA 1
ATOM 8437 C C . PRO B 1 192 ? 15.531 -24.766 0.364 1 94.69 192 PRO B C 1
ATOM 8439 O O . PRO B 1 192 ? 15.68 -24.328 -0.78 1 94.69 192 PRO B O 1
ATOM 8442 N N . SER B 1 193 ? 14.375 -24.703 1.038 1 95.31 193 SER B N 1
ATOM 8443 C CA . SER B 1 193 ? 13.148 -24.125 0.496 1 95.31 193 SER B CA 1
ATOM 8444 C C . SER B 1 193 ? 13.195 -22.594 0.535 1 95.31 193 SER B C 1
ATOM 8446 O O . SER B 1 193 ? 13.852 -22.016 1.399 1 95.31 193 SER B O 1
ATOM 8448 N N . ASP B 1 194 ? 12.438 -21.953 -0.348 1 96.19 194 ASP B N 1
ATOM 8449 C CA . ASP B 1 194 ? 12.352 -20.5 -0.434 1 96.19 194 ASP B CA 1
ATOM 8450 C C . ASP B 1 194 ? 11.625 -19.922 0.774 1 96.19 194 ASP B C 1
ATOM 8452 O O . ASP B 1 194 ? 11.68 -18.719 1.017 1 96.19 194 ASP B O 1
ATOM 8456 N N . VAL B 1 195 ? 11.008 -20.75 1.554 1 93.81 195 VAL B N 1
ATOM 8457 C CA . VAL B 1 195 ? 10.453 -20.25 2.809 1 93.81 195 VAL B CA 1
ATOM 8458 C C . VAL B 1 195 ? 11.57 -19.688 3.68 1 93.81 195 VAL B C 1
ATOM 8460 O O . VAL B 1 195 ? 11.438 -18.594 4.242 1 93.81 195 VAL B O 1
ATOM 8463 N N . ASN B 1 196 ? 12.625 -20.438 3.688 1 94.75 196 ASN B N 1
ATOM 8464 C CA . ASN B 1 196 ? 13.781 -20 4.465 1 94.75 196 ASN B CA 1
ATOM 8465 C C . ASN B 1 196 ? 14.492 -18.828 3.803 1 94.75 196 ASN B C 1
ATOM 8467 O O . ASN B 1 196 ? 15.031 -17.953 4.484 1 94.75 196 ASN B O 1
ATOM 8471 N N . GLN B 1 197 ? 14.453 -18.875 2.525 1 96.25 197 GLN B N 1
ATOM 8472 C CA . GLN B 1 197 ? 15.062 -17.766 1.798 1 96.25 197 GLN B CA 1
ATOM 8473 C C . GLN B 1 197 ? 14.328 -16.453 2.072 1 96.25 197 GLN B C 1
ATOM 8475 O O . GLN B 1 197 ? 14.953 -15.406 2.209 1 96.25 197 GLN B O 1
ATOM 8480 N N . ALA B 1 198 ? 13.039 -16.516 2.115 1 96.56 198 ALA B N 1
ATOM 8481 C CA . ALA B 1 198 ? 12.227 -15.344 2.43 1 96.56 198 ALA B CA 1
ATOM 8482 C C . ALA B 1 198 ? 12.562 -14.805 3.818 1 96.56 198 ALA B C 1
ATOM 8484 O O . ALA B 1 198 ? 12.695 -13.594 4.008 1 96.56 198 ALA B O 1
ATOM 8485 N N . HIS B 1 199 ? 12.703 -15.695 4.781 1 96 199 HIS B N 1
ATOM 8486 C CA . HIS B 1 199 ? 13.109 -15.289 6.117 1 96 199 HIS B CA 1
ATOM 8487 C C . HIS B 1 199 ? 14.477 -14.617 6.094 1 96 199 HIS B C 1
ATOM 8489 O O . HIS B 1 199 ? 14.68 -13.594 6.75 1 96 199 HIS B O 1
ATOM 8495 N N . ALA B 1 200 ? 15.344 -15.203 5.332 1 96.81 200 ALA B N 1
ATOM 8496 C CA . ALA B 1 200 ? 16.703 -14.656 5.254 1 96.81 200 ALA B CA 1
ATOM 8497 C C . ALA B 1 200 ? 16.688 -13.25 4.668 1 96.81 200 ALA B C 1
ATOM 8499 O O . ALA B 1 200 ? 17.375 -12.359 5.164 1 96.81 200 ALA B O 1
ATOM 8500 N N . ILE B 1 201 ? 15.922 -13.039 3.629 1 97.94 201 ILE B N 1
ATOM 8501 C CA . ILE B 1 201 ? 15.828 -11.742 2.977 1 97.94 201 ILE B CA 1
ATOM 8502 C C . ILE B 1 201 ? 15.234 -10.719 3.939 1 97.94 201 ILE B C 1
ATOM 8504 O O . ILE B 1 201 ? 15.734 -9.594 4.055 1 97.94 201 ILE B O 1
ATOM 8508 N N . LEU B 1 202 ? 14.18 -11.086 4.648 1 97.44 202 LEU B N 1
ATOM 8509 C CA . LEU B 1 202 ? 13.516 -10.164 5.57 1 97.44 202 LEU B CA 1
ATOM 8510 C C . LEU B 1 202 ? 14.414 -9.844 6.754 1 97.44 202 LEU B C 1
ATOM 8512 O O . LEU B 1 202 ? 14.414 -8.711 7.254 1 97.44 202 LEU B O 1
ATOM 8516 N N . GLU B 1 203 ? 15.18 -10.812 7.191 1 96.81 203 GLU B N 1
ATOM 8517 C CA . GLU B 1 203 ? 16.156 -10.555 8.25 1 96.81 203 GLU B CA 1
ATOM 8518 C C . GLU B 1 203 ? 17.234 -9.586 7.777 1 96.81 203 GLU B C 1
ATOM 8520 O O . GLU B 1 203 ? 17.734 -8.781 8.562 1 96.81 203 GLU B O 1
ATOM 8525 N N . LEU B 1 204 ? 17.578 -9.773 6.602 1 97.06 204 LEU B N 1
ATOM 8526 C CA . LEU B 1 204 ? 18.578 -8.875 6.012 1 97.06 204 LEU B CA 1
ATOM 8527 C C . LEU B 1 204 ? 18.047 -7.449 5.949 1 97.06 204 LEU B C 1
ATOM 8529 O O . LEU B 1 204 ? 18.75 -6.5 6.301 1 97.06 204 LEU B O 1
ATOM 8533 N N . LEU B 1 205 ? 16.828 -7.27 5.48 1 97.38 205 LEU B N 1
ATOM 8534 C CA . LEU B 1 205 ? 16.219 -5.949 5.414 1 97.38 205 LEU B CA 1
ATOM 8535 C C . LEU B 1 205 ? 16.094 -5.332 6.801 1 97.38 205 LEU B C 1
ATOM 8537 O O . LEU B 1 205 ? 16.328 -4.133 6.977 1 97.38 205 LEU B O 1
ATOM 8541 N N . ARG B 1 206 ? 15.75 -6.137 7.734 1 95.88 206 ARG B N 1
ATOM 8542 C CA . ARG B 1 206 ? 15.633 -5.668 9.109 1 95.88 206 ARG B CA 1
ATOM 8543 C C . ARG B 1 206 ? 16.984 -5.238 9.664 1 95.88 206 ARG B C 1
ATOM 8545 O O . ARG B 1 206 ? 17.078 -4.227 10.367 1 95.88 206 ARG B O 1
ATOM 8552 N N . ALA B 1 207 ? 18.016 -5.988 9.375 1 95.25 207 ALA B N 1
ATOM 8553 C CA . ALA B 1 207 ? 19.359 -5.691 9.859 1 95.25 207 ALA B CA 1
ATOM 8554 C C . ALA B 1 207 ? 19.828 -4.324 9.375 1 95.25 207 ALA B C 1
ATOM 8556 O O . ALA B 1 207 ? 20.547 -3.613 10.102 1 95.25 207 ALA B O 1
ATOM 8557 N N . PHE B 1 208 ? 19.453 -3.9 8.18 1 95.56 208 PHE B N 1
ATOM 8558 C CA . PHE B 1 208 ? 19.859 -2.621 7.609 1 95.56 208 PHE B CA 1
ATOM 8559 C C . PHE B 1 208 ? 18.828 -1.545 7.891 1 95.56 208 PHE B C 1
ATOM 8561 O O . PHE B 1 208 ? 18.969 -0.4 7.461 1 95.56 208 PHE B O 1
ATOM 8568 N N . HIS B 1 209 ? 17.719 -1.921 8.539 1 94 209 HIS B N 1
ATOM 8569 C CA . HIS B 1 209 ? 16.609 -1.021 8.875 1 94 209 HIS B CA 1
ATOM 8570 C C . HIS B 1 209 ? 15.953 -0.466 7.621 1 94 209 HIS B C 1
ATOM 8572 O O . HIS B 1 209 ? 15.648 0.728 7.551 1 94 209 HIS B O 1
ATOM 8578 N N . TRP B 1 210 ? 15.977 -1.276 6.586 1 95.94 210 TRP B N 1
ATOM 8579 C CA . TRP B 1 210 ? 15.203 -0.961 5.387 1 95.94 210 TRP B CA 1
ATOM 8580 C C . TRP B 1 210 ? 13.742 -1.368 5.559 1 95.94 210 TRP B C 1
ATOM 8582 O O . TRP B 1 210 ? 13.391 -2.531 5.352 1 95.94 210 TRP B O 1
ATOM 8592 N N . THR B 1 211 ? 12.844 -0.453 5.844 1 94.81 211 THR B N 1
ATOM 8593 C CA . THR B 1 211 ? 11.469 -0.779 6.223 1 94.81 211 THR B CA 1
ATOM 8594 C C . THR B 1 211 ? 10.523 -0.582 5.047 1 94.81 211 THR B C 1
ATOM 8596 O O . THR B 1 211 ? 9.367 -1.018 5.094 1 94.81 211 THR B O 1
ATOM 8599 N N . TYR B 1 212 ? 10.93 0.089 4.051 1 93.69 212 TYR B N 1
ATOM 8600 C CA . TYR B 1 212 ? 10.125 0.337 2.857 1 93.69 212 TYR B CA 1
ATOM 8601 C C . TYR B 1 212 ? 10.906 -0.014 1.596 1 93.69 212 TYR B C 1
ATOM 8603 O O . TYR B 1 212 ? 11.828 0.708 1.208 1 93.69 212 TYR B O 1
ATOM 8611 N N . VAL B 1 213 ? 10.523 -1.156 0.957 1 95.81 213 VAL B N 1
ATOM 8612 C CA . VAL B 1 213 ? 11.305 -1.668 -0.162 1 95.81 213 VAL B CA 1
ATOM 8613 C C . VAL B 1 213 ? 10.375 -2.066 -1.307 1 95.81 213 VAL B C 1
ATOM 8615 O O . VAL B 1 213 ? 9.203 -2.371 -1.083 1 95.81 213 VAL B O 1
ATOM 8618 N N . SER B 1 214 ? 10.898 -1.962 -2.562 1 94.88 214 SER B N 1
ATOM 8619 C CA . SER B 1 214 ? 10.156 -2.424 -3.73 1 94.88 214 SER B CA 1
ATOM 8620 C C . SER B 1 214 ? 10.469 -3.881 -4.047 1 94.88 214 SER B C 1
ATOM 8622 O O . SER B 1 214 ? 11.484 -4.414 -3.592 1 94.88 214 SER B O 1
ATOM 8624 N N . VAL B 1 215 ? 9.547 -4.57 -4.727 1 95.62 215 VAL B N 1
ATOM 8625 C CA . VAL B 1 215 ? 9.758 -5.98 -5.039 1 95.62 215 VAL B CA 1
ATOM 8626 C C . VAL B 1 215 ? 9.492 -6.227 -6.523 1 95.62 215 VAL B C 1
ATOM 8628 O O . VAL B 1 215 ? 8.523 -5.699 -7.086 1 95.62 215 VAL B O 1
ATOM 8631 N N . VAL B 1 216 ? 10.422 -6.887 -7.164 1 96.25 216 VAL B N 1
ATOM 8632 C CA . VAL B 1 216 ? 10.273 -7.375 -8.531 1 96.25 216 VAL B CA 1
ATOM 8633 C C . VAL B 1 216 ? 10.391 -8.898 -8.555 1 96.25 216 VAL B C 1
ATOM 8635 O O . VAL B 1 216 ? 11.32 -9.469 -7.969 1 96.25 216 VAL B O 1
ATOM 8638 N N . TYR B 1 217 ? 9.43 -9.578 -9.133 1 94.62 217 TYR B N 1
ATOM 8639 C CA . TYR B 1 217 ? 9.461 -11.039 -9.156 1 94.62 217 TYR B CA 1
ATOM 8640 C C . TYR B 1 217 ? 9.055 -11.578 -10.523 1 94.62 217 TYR B C 1
ATOM 8642 O O . TYR B 1 217 ? 8.398 -10.883 -11.297 1 94.62 217 TYR B O 1
ATOM 8650 N N . SER B 1 218 ? 9.547 -12.766 -10.867 1 92.5 218 SER B N 1
ATOM 8651 C CA . SER B 1 218 ? 9.211 -13.398 -12.133 1 92.5 218 SER B CA 1
ATOM 8652 C C . SER B 1 218 ? 7.848 -14.078 -12.078 1 92.5 218 SER B C 1
ATOM 8654 O O . SER B 1 218 ? 7.473 -14.641 -11.047 1 92.5 218 SER B O 1
ATOM 8656 N N . ASP B 1 219 ? 7.195 -14.016 -13.273 1 85.88 219 ASP B N 1
ATOM 8657 C CA . ASP B 1 219 ? 5.883 -14.648 -13.367 1 85.88 219 ASP B CA 1
ATOM 8658 C C . ASP B 1 219 ? 6.016 -16.156 -13.594 1 85.88 219 ASP B C 1
ATOM 8660 O O . ASP B 1 219 ? 5.582 -16.672 -14.625 1 85.88 219 ASP B O 1
ATOM 8664 N N . THR B 1 220 ? 6.645 -16.859 -12.703 1 84.69 220 THR B N 1
ATOM 8665 C CA . THR B 1 220 ? 6.797 -18.297 -12.594 1 84.69 220 THR B CA 1
ATOM 8666 C C . THR B 1 220 ? 6.418 -18.781 -11.195 1 84.69 220 THR B C 1
ATOM 8668 O O . THR B 1 220 ? 6.184 -17.969 -10.297 1 84.69 220 THR B O 1
ATOM 8671 N N . ASP B 1 221 ? 6.273 -20.047 -11.133 1 84.25 221 ASP B N 1
ATOM 8672 C CA . ASP B 1 221 ? 5.957 -20.562 -9.805 1 84.25 221 ASP B CA 1
ATOM 8673 C C . ASP B 1 221 ? 6.996 -20.109 -8.781 1 84.25 221 ASP B C 1
ATOM 8675 O O . ASP B 1 221 ? 6.648 -19.734 -7.66 1 84.25 221 ASP B O 1
ATOM 8679 N N . TYR B 1 222 ? 8.211 -20.078 -9.195 1 90.38 222 TYR B N 1
ATOM 8680 C CA . TYR B 1 222 ? 9.312 -19.641 -8.344 1 90.38 222 TYR B CA 1
ATOM 8681 C C . TYR B 1 222 ? 9.117 -18.203 -7.875 1 90.38 222 TYR B C 1
ATOM 8683 O O . TYR B 1 222 ? 9.117 -17.938 -6.672 1 90.38 222 TYR B O 1
ATOM 8691 N N . GLY B 1 223 ? 8.914 -17.359 -8.773 1 92.44 223 GLY B N 1
ATOM 8692 C CA . GLY B 1 223 ? 8.781 -15.945 -8.453 1 92.44 223 GLY B CA 1
ATOM 8693 C C . GLY B 1 223 ? 7.5 -15.617 -7.707 1 92.44 223 GLY B C 1
ATOM 8694 O O . GLY B 1 223 ? 7.523 -14.867 -6.73 1 92.44 223 GLY B O 1
ATOM 8695 N N . ASN B 1 224 ? 6.426 -16.172 -8.141 1 88.12 224 ASN B N 1
ATOM 8696 C CA . ASN B 1 224 ? 5.125 -15.875 -7.551 1 88.12 224 ASN B CA 1
ATOM 8697 C C . ASN B 1 224 ? 5.047 -16.359 -6.105 1 88.12 224 ASN B C 1
ATOM 8699 O O . ASN B 1 224 ? 4.598 -15.617 -5.223 1 88.12 224 ASN B O 1
ATOM 8703 N N . LYS B 1 225 ? 5.496 -17.547 -5.934 1 89.88 225 LYS B N 1
ATOM 8704 C CA . LYS B 1 225 ? 5.398 -18.094 -4.586 1 89.88 225 LYS B CA 1
ATOM 8705 C C . LYS B 1 225 ? 6.441 -17.469 -3.662 1 89.88 225 LYS B C 1
ATOM 8707 O O . LYS B 1 225 ? 6.223 -17.359 -2.455 1 89.88 225 LYS B O 1
ATOM 8712 N N . GLY B 1 226 ? 7.566 -17.109 -4.262 1 93.31 226 GLY B N 1
ATOM 8713 C CA . GLY B 1 226 ? 8.523 -16.344 -3.484 1 93.31 226 GLY B CA 1
ATOM 8714 C C . GLY B 1 226 ? 7.973 -15.023 -2.986 1 93.31 226 GLY B C 1
ATOM 8715 O O . GLY B 1 226 ? 8.117 -14.688 -1.81 1 93.31 226 GLY B O 1
ATOM 8716 N N . TYR B 1 227 ? 7.285 -14.289 -3.834 1 92.38 227 TYR B N 1
ATOM 8717 C CA . TYR B 1 227 ? 6.684 -13.008 -3.473 1 92.38 227 TYR B CA 1
ATOM 8718 C C . TYR B 1 227 ? 5.566 -13.203 -2.457 1 92.38 227 TYR B C 1
ATOM 8720 O O . TYR B 1 227 ? 5.434 -12.414 -1.514 1 92.38 227 TYR B O 1
ATOM 8728 N N . ASP B 1 228 ? 4.758 -14.195 -2.631 1 86.81 228 ASP B N 1
ATOM 8729 C CA . ASP B 1 228 ? 3.658 -14.469 -1.713 1 86.81 228 ASP B CA 1
ATOM 8730 C C . ASP B 1 228 ? 4.168 -14.688 -0.29 1 86.81 228 ASP B C 1
ATOM 8732 O O . ASP B 1 228 ? 3.568 -14.195 0.671 1 86.81 228 ASP B O 1
ATOM 8736 N N . LYS B 1 229 ? 5.254 -15.469 -0.285 1 91.12 229 LYS B N 1
ATOM 8737 C CA . LYS B 1 229 ? 5.797 -15.742 1.041 1 91.12 229 LYS B CA 1
ATOM 8738 C C . LYS B 1 229 ? 6.398 -14.484 1.662 1 91.12 229 LYS B C 1
ATOM 8740 O O . LYS B 1 229 ? 6.301 -14.281 2.873 1 91.12 229 LYS B O 1
ATOM 8745 N N . LEU B 1 230 ? 7.016 -13.664 0.878 1 94.44 230 LEU B N 1
ATOM 8746 C CA . LEU B 1 230 ? 7.547 -12.398 1.369 1 94.44 230 LEU B CA 1
ATOM 8747 C C . LEU B 1 230 ? 6.426 -11.516 1.908 1 94.44 230 LEU B C 1
ATOM 8749 O O . LEU B 1 230 ? 6.562 -10.914 2.977 1 94.44 230 LEU B O 1
ATOM 8753 N N . GLN B 1 231 ? 5.398 -11.445 1.163 1 87.81 231 GLN B N 1
ATOM 8754 C CA . GLN B 1 231 ? 4.266 -10.602 1.541 1 87.81 231 GLN B CA 1
ATOM 8755 C C . GLN B 1 231 ? 3.627 -11.094 2.838 1 87.81 231 GLN B C 1
ATOM 8757 O O . GLN B 1 231 ? 3.271 -10.289 3.703 1 87.81 231 GLN B O 1
ATOM 8762 N N . GLU B 1 232 ? 3.508 -12.336 2.951 1 83.94 232 GLU B N 1
ATOM 8763 C CA . GLU B 1 232 ? 2.91 -12.93 4.145 1 83.94 232 GLU B CA 1
ATOM 8764 C C . GLU B 1 232 ? 3.742 -12.633 5.387 1 83.94 232 GLU B C 1
ATOM 8766 O O . GLU B 1 232 ? 3.195 -12.344 6.453 1 83.94 232 GLU B O 1
ATOM 8771 N N . LEU B 1 233 ? 5.055 -12.664 5.227 1 91.06 233 LEU B N 1
ATOM 8772 C CA . LEU B 1 233 ? 5.949 -12.555 6.375 1 91.06 233 LEU B CA 1
ATOM 8773 C C . LEU B 1 233 ? 6.301 -11.102 6.652 1 91.06 233 LEU B C 1
ATOM 8775 O O . LEU B 1 233 ? 6.746 -10.758 7.75 1 91.06 233 LEU B O 1
ATOM 8779 N N . ALA B 1 234 ? 6.082 -10.25 5.703 1 91.69 234 ALA B N 1
ATOM 8780 C CA . ALA B 1 234 ? 6.535 -8.867 5.785 1 91.69 234 ALA B CA 1
ATOM 8781 C C . ALA B 1 234 ? 5.953 -8.164 7.008 1 91.69 234 ALA B C 1
ATOM 8783 O O . ALA B 1 234 ? 6.641 -7.391 7.676 1 91.69 234 ALA B O 1
ATOM 8784 N N . ALA B 1 235 ? 4.684 -8.414 7.352 1 83.81 235 ALA B N 1
ATOM 8785 C CA . ALA B 1 235 ? 4.012 -7.75 8.469 1 83.81 235 ALA B CA 1
ATOM 8786 C C . ALA B 1 235 ? 4.676 -8.109 9.797 1 83.81 235 ALA B C 1
ATOM 8788 O O . ALA B 1 235 ? 4.816 -7.254 10.68 1 83.81 235 ALA B O 1
ATOM 8789 N N . ARG B 1 236 ? 5.086 -9.328 9.883 1 88 236 ARG B N 1
ATOM 8790 C CA . ARG B 1 236 ? 5.738 -9.789 11.109 1 88 236 ARG B CA 1
ATOM 8791 C C . ARG B 1 236 ? 7.082 -9.102 11.305 1 88 236 ARG B C 1
ATOM 8793 O O . ARG B 1 236 ? 7.5 -8.867 12.445 1 88 236 ARG B O 1
ATOM 8800 N N . TYR B 1 237 ? 7.719 -8.828 10.211 1 93.69 237 TYR B N 1
ATOM 8801 C CA . TYR B 1 237 ? 9.023 -8.172 10.266 1 93.69 237 TYR B CA 1
ATOM 8802 C C . TYR B 1 237 ? 8.867 -6.656 10.219 1 93.69 237 TYR B C 1
ATOM 8804 O O . TYR B 1 237 ? 9.867 -5.93 10.258 1 93.69 237 TYR B O 1
ATOM 8812 N N . ARG B 1 238 ? 7.629 -6.098 10.164 1 90.5 238 ARG B N 1
ATOM 8813 C CA . ARG B 1 238 ? 7.32 -4.672 10.102 1 90.5 238 ARG B CA 1
ATOM 8814 C C . ARG B 1 238 ? 7.996 -4.02 8.898 1 90.5 238 ARG B C 1
ATOM 8816 O O . ARG B 1 238 ? 8.648 -2.979 9.039 1 90.5 238 ARG B O 1
ATOM 8823 N N . ILE B 1 239 ? 8.031 -4.73 7.824 1 94.62 239 ILE B N 1
ATOM 8824 C CA . ILE B 1 239 ? 8.539 -4.238 6.551 1 94.62 239 ILE B CA 1
ATOM 8825 C C . ILE B 1 239 ? 7.395 -4.078 5.555 1 94.62 239 ILE B C 1
ATOM 8827 O O . ILE B 1 239 ? 6.488 -4.914 5.504 1 94.62 239 ILE B O 1
ATOM 8831 N N . CYS B 1 240 ? 7.355 -2.967 4.879 1 90.81 240 CYS B N 1
ATOM 8832 C CA . CYS B 1 240 ? 6.32 -2.713 3.883 1 90.81 240 CYS B CA 1
ATOM 8833 C C . CYS B 1 240 ? 6.867 -2.883 2.471 1 90.81 240 CYS B C 1
ATOM 8835 O O . CYS B 1 240 ? 7.926 -2.346 2.143 1 90.81 240 CYS B O 1
ATOM 8837 N N . LEU B 1 241 ? 6.168 -3.719 1.741 1 90.19 241 LEU B N 1
ATOM 8838 C CA . LEU B 1 241 ? 6.516 -3.934 0.34 1 90.19 241 LEU B CA 1
ATOM 8839 C C . LEU B 1 241 ? 5.695 -3.025 -0.568 1 90.19 241 LEU B C 1
ATOM 8841 O O . LEU B 1 241 ? 4.461 -3.035 -0.511 1 90.19 241 LEU B O 1
ATOM 8845 N N . SER B 1 242 ? 6.445 -2.238 -1.307 1 83.5 242 SER B N 1
ATOM 8846 C CA . SER B 1 242 ? 5.758 -1.282 -2.168 1 83.5 242 SER B CA 1
ATOM 8847 C C . SER B 1 242 ? 5.875 -1.675 -3.637 1 83.5 242 SER B C 1
ATOM 8849 O O . SER B 1 242 ? 6.836 -2.336 -4.031 1 83.5 242 SER B O 1
ATOM 8851 N N . ASN B 1 243 ? 4.984 -1.379 -4.422 1 78.81 243 ASN B N 1
ATOM 8852 C CA . ASN B 1 243 ? 5.008 -1.41 -5.883 1 78.81 243 ASN B CA 1
ATOM 8853 C C . ASN B 1 243 ? 5.48 -2.764 -6.406 1 78.81 243 ASN B C 1
ATOM 8855 O O . ASN B 1 243 ? 6.484 -2.842 -7.117 1 78.81 243 ASN B O 1
ATOM 8859 N N . PRO B 1 244 ? 4.82 -3.842 -6.055 1 87.69 244 PRO B N 1
ATOM 8860 C CA . PRO B 1 244 ? 5.23 -5.133 -6.613 1 87.69 244 PRO B CA 1
ATOM 8861 C C . PRO B 1 244 ? 5.082 -5.195 -8.133 1 87.69 244 PRO B C 1
ATOM 8863 O O . PRO B 1 244 ? 4.059 -4.777 -8.672 1 87.69 244 PRO B O 1
ATOM 8866 N N . GLN B 1 245 ? 6.215 -5.574 -8.812 1 89.38 245 GLN B N 1
ATOM 8867 C CA . GLN B 1 245 ? 6.223 -5.703 -10.266 1 89.38 245 GLN B CA 1
ATOM 8868 C C . GLN B 1 245 ? 6.469 -7.148 -10.688 1 89.38 245 GLN B C 1
ATOM 8870 O O . GLN B 1 245 ? 7.434 -7.777 -10.25 1 89.38 245 GLN B O 1
ATOM 8875 N N . SER B 1 246 ? 5.551 -7.707 -11.469 1 89.06 246 SER B N 1
ATOM 8876 C CA . SER B 1 246 ? 5.703 -9.055 -12.008 1 89.06 246 SER B CA 1
ATOM 8877 C C . SER B 1 246 ? 6.281 -9.023 -13.414 1 89.06 246 SER B C 1
ATOM 8879 O O . SER B 1 246 ? 5.84 -8.234 -14.258 1 89.06 246 SER B O 1
ATOM 8881 N N . ILE B 1 247 ? 7.316 -9.852 -13.648 1 90.12 247 ILE B N 1
ATOM 8882 C CA . ILE B 1 247 ? 7.957 -9.914 -14.953 1 90.12 247 ILE B CA 1
ATOM 8883 C C . ILE B 1 247 ? 7.555 -11.195 -15.672 1 90.12 247 ILE B C 1
ATOM 8885 O O . ILE B 1 247 ? 7.844 -12.297 -15.195 1 90.12 247 ILE B O 1
ATOM 8889 N N . ALA B 1 248 ? 6.926 -11.039 -16.781 1 80.69 248 ALA B N 1
ATOM 8890 C CA . ALA B 1 248 ? 6.668 -12.172 -17.672 1 80.69 248 ALA B CA 1
ATOM 8891 C C . ALA B 1 248 ? 7.797 -12.344 -18.688 1 80.69 248 ALA B C 1
ATOM 8893 O O . ALA B 1 248 ? 7.738 -11.789 -19.797 1 80.69 248 ALA B O 1
ATOM 8894 N N . ALA B 1 249 ? 8.734 -13.133 -18.375 1 75.06 249 ALA B N 1
ATOM 8895 C CA . ALA B 1 249 ? 9.984 -13.227 -19.125 1 75.06 249 ALA B CA 1
ATOM 8896 C C . ALA B 1 249 ? 9.727 -13.633 -20.578 1 75.06 249 ALA B C 1
ATOM 8898 O O . ALA B 1 249 ? 10.445 -13.219 -21.484 1 75.06 249 ALA B O 1
ATOM 8899 N N . ASP B 1 250 ? 8.711 -14.43 -20.844 1 70.75 250 ASP B N 1
ATOM 8900 C CA . ASP B 1 250 ? 8.477 -14.961 -22.188 1 70.75 250 ASP B CA 1
ATOM 8901 C C . ASP B 1 250 ? 7.926 -13.883 -23.125 1 70.75 250 ASP B C 1
ATOM 8903 O O . ASP B 1 250 ? 8.133 -13.945 -24.328 1 70.75 250 ASP B O 1
ATOM 8907 N N . HIS B 1 251 ? 7.332 -12.82 -22.562 1 74.56 251 HIS B N 1
ATOM 8908 C CA . HIS B 1 251 ? 6.648 -11.844 -23.391 1 74.56 251 HIS B CA 1
ATOM 8909 C C . HIS B 1 251 ? 7.281 -10.461 -23.266 1 74.56 251 HIS B C 1
ATOM 8911 O O . HIS B 1 251 ? 7 -9.57 -24.062 1 74.56 251 HIS B O 1
ATOM 8917 N N . TYR B 1 252 ? 8.266 -10.375 -22.359 1 82.94 252 TYR B N 1
ATOM 8918 C CA . TYR B 1 252 ? 8.812 -9.055 -22.078 1 82.94 252 TYR B CA 1
ATOM 8919 C C . TYR B 1 252 ? 9.891 -8.68 -23.094 1 82.94 252 TYR B C 1
ATOM 8921 O O . TYR B 1 252 ? 10.742 -9.508 -23.438 1 82.94 252 TYR B O 1
ATOM 8929 N N . THR B 1 253 ? 9.727 -7.504 -23.609 1 88.38 253 THR B N 1
ATOM 8930 C CA . THR B 1 253 ? 10.734 -6.875 -24.469 1 88.38 253 THR B CA 1
ATOM 8931 C C . THR B 1 253 ? 11.516 -5.82 -23.688 1 88.38 253 THR B C 1
ATOM 8933 O O . THR B 1 253 ? 11.242 -5.578 -22.516 1 88.38 253 THR B O 1
ATOM 8936 N N . ASP B 1 254 ? 12.523 -5.273 -24.297 1 91.38 254 ASP B N 1
ATOM 8937 C CA . ASP B 1 254 ? 13.375 -4.289 -23.641 1 91.38 254 ASP B CA 1
ATOM 8938 C C . ASP B 1 254 ? 12.562 -3.098 -23.141 1 91.38 254 ASP B C 1
ATOM 8940 O O . ASP B 1 254 ? 12.742 -2.645 -22 1 91.38 254 ASP B O 1
ATOM 8944 N N . PRO B 1 255 ? 11.641 -2.676 -23.938 1 92.88 255 PRO B N 1
ATOM 8945 C CA . PRO B 1 255 ? 10.844 -1.559 -23.438 1 92.88 255 PRO B CA 1
ATOM 8946 C C . PRO B 1 255 ? 10.008 -1.938 -22.219 1 92.88 255 PRO B C 1
ATOM 8948 O O . PRO B 1 255 ? 9.75 -1.093 -21.344 1 92.88 255 PRO B O 1
ATOM 8951 N N . ASP B 1 256 ? 9.625 -3.17 -22.125 1 92.5 256 ASP B N 1
ATOM 8952 C CA . ASP B 1 256 ? 8.859 -3.623 -20.969 1 92.5 256 ASP B CA 1
ATOM 8953 C C . ASP B 1 256 ? 9.711 -3.584 -19.703 1 92.5 256 ASP B C 1
ATOM 8955 O O . ASP B 1 256 ? 9.227 -3.188 -18.641 1 92.5 256 ASP B O 1
ATOM 8959 N N . TYR B 1 257 ? 10.891 -3.994 -19.891 1 95.06 257 TYR B N 1
ATOM 8960 C CA . TYR B 1 257 ? 11.797 -3.953 -18.75 1 95.06 257 TYR B CA 1
ATOM 8961 C C . TYR B 1 257 ? 12.086 -2.516 -18.344 1 95.06 257 TYR B C 1
ATOM 8963 O O . TYR B 1 257 ? 12.219 -2.219 -17.141 1 95.06 257 TYR B O 1
ATOM 8971 N N . ASP B 1 258 ? 12.188 -1.621 -19.312 1 95.56 258 ASP B N 1
ATOM 8972 C CA . ASP B 1 258 ? 12.398 -0.207 -19.016 1 95.56 258 ASP B CA 1
ATOM 8973 C C . ASP B 1 258 ? 11.211 0.372 -18.234 1 95.56 258 ASP B C 1
ATOM 8975 O O . ASP B 1 258 ? 11.391 1.229 -17.375 1 95.56 258 ASP B O 1
ATOM 8979 N N . ALA B 1 259 ? 10.062 -0.107 -18.594 1 91.81 259 ALA B N 1
ATOM 8980 C CA . ALA B 1 259 ? 8.859 0.358 -17.906 1 91.81 259 ALA B CA 1
ATOM 8981 C C . ALA B 1 259 ? 8.875 -0.063 -16.438 1 91.81 259 ALA B C 1
ATOM 8983 O O . ALA B 1 259 ? 8.391 0.668 -15.578 1 91.81 259 ALA B O 1
ATOM 8984 N N . VAL B 1 260 ? 9.375 -1.229 -16.172 1 93.44 260 VAL B N 1
ATOM 8985 C CA . VAL B 1 260 ? 9.484 -1.707 -14.805 1 93.44 260 VAL B CA 1
ATOM 8986 C C . VAL B 1 260 ? 10.406 -0.789 -14.008 1 93.44 260 VAL B C 1
ATOM 8988 O O . VAL B 1 260 ? 10.094 -0.404 -12.875 1 93.44 260 VAL B O 1
ATOM 8991 N N . ILE B 1 261 ? 11.539 -0.387 -14.602 1 95.5 261 ILE B N 1
ATOM 8992 C CA . ILE B 1 261 ? 12.508 0.474 -13.93 1 95.5 261 ILE B CA 1
ATOM 8993 C C . ILE B 1 261 ? 11.898 1.858 -13.711 1 95.5 261 ILE B C 1
ATOM 8995 O O . ILE B 1 261 ? 12.117 2.479 -12.664 1 95.5 261 ILE B O 1
ATOM 8999 N N . ARG B 1 262 ? 11.141 2.316 -14.641 1 91.75 262 ARG B N 1
ATOM 9000 C CA . ARG B 1 262 ? 10.477 3.605 -14.484 1 91.75 262 ARG B CA 1
ATOM 9001 C C . ARG B 1 262 ? 9.484 3.576 -13.328 1 91.75 262 ARG B C 1
ATOM 9003 O O . ARG B 1 262 ? 9.391 4.535 -12.562 1 91.75 262 ARG B O 1
ATOM 9010 N N . SER B 1 263 ? 8.828 2.488 -13.242 1 88.06 263 SER B N 1
ATOM 9011 C CA . SER B 1 263 ? 7.863 2.346 -12.156 1 88.06 263 SER B CA 1
ATOM 9012 C C . SER B 1 263 ? 8.555 2.338 -10.797 1 88.06 263 SER B C 1
ATOM 9014 O O . SER B 1 263 ? 8.031 2.883 -9.828 1 88.06 263 SER B O 1
ATOM 9016 N N . LEU B 1 264 ? 9.688 1.772 -10.719 1 92.12 264 LEU B N 1
ATOM 9017 C CA . LEU B 1 264 ? 10.445 1.686 -9.469 1 92.12 264 LEU B CA 1
ATOM 9018 C C . LEU B 1 264 ? 11.008 3.049 -9.078 1 92.12 264 LEU B C 1
ATOM 9020 O O . LEU B 1 264 ? 11.094 3.369 -7.891 1 92.12 264 LEU B O 1
ATOM 9024 N N . THR B 1 265 ? 11.359 3.861 -10.047 1 90 265 THR B N 1
ATOM 9025 C CA . THR B 1 265 ? 11.984 5.156 -9.789 1 90 265 THR B CA 1
ATOM 9026 C C . THR B 1 265 ? 10.945 6.18 -9.352 1 90 265 THR B C 1
ATOM 9028 O O . THR B 1 265 ? 11.289 7.207 -8.758 1 90 265 THR B O 1
ATOM 9031 N N . HIS B 1 266 ? 9.719 5.891 -9.617 1 82.56 266 HIS B N 1
ATOM 9032 C CA . HIS B 1 266 ? 8.656 6.82 -9.25 1 82.56 266 HIS B CA 1
ATOM 9033 C C . HIS B 1 266 ? 8.531 6.957 -7.738 1 82.56 266 HIS B C 1
ATOM 9035 O O . HIS B 1 266 ? 8.086 7.988 -7.234 1 82.56 266 HIS B O 1
ATOM 9041 N N . ARG B 1 267 ? 8.961 5.953 -7.004 1 83.06 267 ARG B N 1
ATOM 9042 C CA . ARG B 1 267 ? 8.977 6.016 -5.543 1 83.06 267 ARG B CA 1
ATOM 9043 C C . ARG B 1 267 ? 10.375 6.277 -5.016 1 83.06 267 ARG B C 1
ATOM 9045 O O . ARG B 1 267 ? 11.141 5.344 -4.758 1 83.06 267 ARG B O 1
ATOM 9052 N N . SER B 1 268 ? 10.633 7.516 -4.695 1 83.62 268 SER B N 1
ATOM 9053 C CA . SER B 1 268 ? 11.984 7.934 -4.336 1 83.62 268 SER B CA 1
ATOM 9054 C C . SER B 1 268 ? 12.359 7.449 -2.943 1 83.62 268 SER B C 1
ATOM 9056 O O . SER B 1 268 ? 13.547 7.332 -2.621 1 83.62 268 SER B O 1
ATOM 9058 N N . SER B 1 269 ? 11.352 7.102 -2.18 1 87.12 269 SER B N 1
ATOM 9059 C CA . SER B 1 269 ? 11.641 6.676 -0.814 1 87.12 269 SER B CA 1
ATOM 9060 C C . SER B 1 269 ? 12.109 5.223 -0.774 1 87.12 269 SER B C 1
ATOM 9062 O O . SER B 1 269 ? 12.734 4.797 0.195 1 87.12 269 SER B O 1
ATOM 9064 N N . ALA B 1 270 ? 11.766 4.48 -1.782 1 90.69 270 ALA B N 1
ATOM 9065 C CA . ALA B 1 270 ? 12.164 3.076 -1.857 1 90.69 270 ALA B CA 1
ATOM 9066 C C . ALA B 1 270 ? 13.438 2.914 -2.686 1 90.69 270 ALA B C 1
ATOM 9068 O O . ALA B 1 270 ? 13.375 2.723 -3.902 1 90.69 270 ALA B O 1
ATOM 9069 N N . ARG B 1 271 ? 14.539 2.869 -2.035 1 94 271 ARG B N 1
ATOM 9070 C CA . ARG B 1 271 ? 15.82 2.787 -2.725 1 94 271 ARG B CA 1
ATOM 9071 C C . ARG B 1 271 ? 16.312 1.343 -2.807 1 94 271 ARG B C 1
ATOM 9073 O O . ARG B 1 271 ? 17.234 1.037 -3.559 1 94 271 ARG B O 1
ATOM 9080 N N . VAL B 1 272 ? 15.766 0.488 -2.057 1 97.06 272 VAL B N 1
ATOM 9081 C CA . VAL B 1 272 ? 16.125 -0.927 -2.049 1 97.06 272 VAL B CA 1
ATOM 9082 C C . VAL B 1 272 ? 15.07 -1.73 -2.809 1 97.06 272 VAL B C 1
ATOM 9084 O O . VAL B 1 272 ? 13.867 -1.521 -2.625 1 97.06 272 VAL B O 1
ATOM 9087 N N . VAL B 1 273 ? 15.516 -2.596 -3.738 1 97.56 273 VAL B N 1
ATOM 9088 C CA . VAL B 1 273 ? 14.609 -3.414 -4.539 1 97.56 273 VAL B CA 1
ATOM 9089 C C . VAL B 1 273 ? 14.945 -4.891 -4.344 1 97.56 273 VAL B C 1
ATOM 9091 O O . VAL B 1 273 ? 16.078 -5.32 -4.605 1 97.56 273 VAL B O 1
ATOM 9094 N N . VAL B 1 274 ? 14.008 -5.633 -3.844 1 98.12 274 VAL B N 1
ATOM 9095 C CA . VAL B 1 274 ? 14.156 -7.082 -3.758 1 98.12 274 VAL B CA 1
ATOM 9096 C C . VAL B 1 274 ? 13.805 -7.719 -5.105 1 98.12 274 VAL B C 1
ATOM 9098 O O . VAL B 1 274 ? 12.711 -7.516 -5.629 1 98.12 274 VAL B O 1
ATOM 9101 N N . VAL B 1 275 ? 14.742 -8.406 -5.688 1 97.81 275 VAL B N 1
ATOM 9102 C CA . VAL B 1 275 ? 14.539 -9.055 -6.977 1 97.81 275 VAL B CA 1
ATOM 9103 C C . VAL B 1 275 ? 14.461 -10.57 -6.785 1 97.81 275 VAL B C 1
ATOM 9105 O O . VAL B 1 275 ? 15.484 -11.25 -6.703 1 97.81 275 VAL B O 1
ATOM 9108 N N . PHE B 1 276 ? 13.25 -11.062 -6.715 1 97.06 276 PHE B N 1
ATOM 9109 C CA . PHE B 1 276 ? 12.969 -12.492 -6.617 1 97.06 276 PHE B CA 1
ATOM 9110 C C . PHE B 1 276 ? 12.602 -13.07 -7.977 1 97.06 276 PHE B C 1
ATOM 9112 O O . PHE B 1 276 ? 11.445 -13.43 -8.219 1 97.06 276 PHE B O 1
ATOM 9119 N N . ALA B 1 277 ? 13.633 -13.219 -8.875 1 94.88 277 ALA B N 1
ATOM 9120 C CA . ALA B 1 277 ? 13.398 -13.555 -10.281 1 94.88 277 ALA B CA 1
ATOM 9121 C C . ALA B 1 277 ? 14.422 -14.57 -10.781 1 94.88 277 ALA B C 1
ATOM 9123 O O . ALA B 1 277 ? 15.484 -14.734 -10.18 1 94.88 277 ALA B O 1
ATOM 9124 N N . ASP B 1 278 ? 14.055 -15.242 -11.867 1 91.5 278 ASP B N 1
ATOM 9125 C CA . ASP B 1 278 ? 14.969 -16.156 -12.539 1 91.5 278 ASP B CA 1
ATOM 9126 C C . ASP B 1 278 ? 16.156 -15.414 -13.125 1 91.5 278 ASP B C 1
ATOM 9128 O O . ASP B 1 278 ? 16.125 -14.188 -13.289 1 91.5 278 ASP B O 1
ATOM 9132 N N . LYS B 1 279 ? 17.188 -16.125 -13.438 1 89.31 279 LYS B N 1
ATOM 9133 C CA . LYS B 1 279 ? 18.438 -15.539 -13.898 1 89.31 279 LYS B CA 1
ATOM 9134 C C . LYS B 1 279 ? 18.219 -14.734 -15.172 1 89.31 279 LYS B C 1
ATOM 9136 O O . LYS B 1 279 ? 18.812 -13.656 -15.344 1 89.31 279 LYS B O 1
ATOM 9141 N N . GLY B 1 280 ? 17.391 -15.258 -16.078 1 86.06 280 GLY B N 1
ATOM 9142 C CA . GLY B 1 280 ? 17.141 -14.531 -17.312 1 86.06 280 GLY B CA 1
ATOM 9143 C C . GLY B 1 280 ? 16.438 -13.203 -17.094 1 86.06 280 GLY B C 1
ATOM 9144 O O . GLY B 1 280 ? 16.812 -12.188 -17.688 1 86.06 280 GLY B O 1
ATOM 9145 N N . ALA B 1 281 ? 15.453 -13.25 -16.266 1 91.44 281 ALA B N 1
ATOM 9146 C CA . ALA B 1 281 ? 14.703 -12.039 -15.953 1 91.44 281 ALA B CA 1
ATOM 9147 C C . ALA B 1 281 ? 15.578 -11.031 -15.203 1 91.44 281 ALA B C 1
ATOM 9149 O O . ALA B 1 281 ? 15.508 -9.828 -15.445 1 91.44 281 ALA B O 1
ATOM 9150 N N . ALA B 1 282 ? 16.391 -11.5 -14.312 1 94.69 282 ALA B N 1
ATOM 9151 C CA . ALA B 1 282 ? 17.266 -10.633 -13.539 1 94.69 282 ALA B CA 1
ATOM 9152 C C . ALA B 1 282 ? 18.297 -9.953 -14.438 1 94.69 282 ALA B C 1
ATOM 9154 O O . ALA B 1 282 ? 18.562 -8.758 -14.281 1 94.69 282 ALA B O 1
ATOM 9155 N N . ARG B 1 283 ? 18.844 -10.711 -15.344 1 93.12 283 ARG B N 1
ATOM 9156 C CA . ARG B 1 283 ? 19.828 -10.156 -16.266 1 93.12 283 ARG B CA 1
ATOM 9157 C C . ARG B 1 283 ? 19.219 -9.031 -17.109 1 93.12 283 ARG B C 1
ATOM 9159 O O . ARG B 1 283 ? 19.812 -7.969 -17.25 1 93.12 283 ARG B O 1
ATOM 9166 N N . SER B 1 284 ? 18.031 -9.305 -17.641 1 93.19 284 SER B N 1
ATOM 9167 C CA . SER B 1 284 ? 17.359 -8.297 -18.469 1 93.19 284 SER B CA 1
ATOM 9168 C C . SER B 1 284 ? 16.984 -7.074 -17.656 1 93.19 284 SER B C 1
ATOM 9170 O O . SER B 1 284 ? 17 -5.949 -18.156 1 93.19 284 SER B O 1
ATOM 9172 N N . LEU B 1 285 ? 16.656 -7.301 -16.406 1 95.81 285 LEU B N 1
ATOM 9173 C CA . LEU B 1 285 ? 16.312 -6.195 -15.516 1 95.81 285 LEU B CA 1
ATOM 9174 C C . LEU B 1 285 ? 17.531 -5.328 -15.234 1 95.81 285 LEU B C 1
ATOM 9176 O O . LEU B 1 285 ? 17.453 -4.102 -15.242 1 95.81 285 LEU B O 1
ATOM 9180 N N . MET B 1 286 ? 18.703 -5.957 -14.984 1 96.5 286 MET B N 1
ATOM 9181 C CA . MET B 1 286 ? 19.938 -5.211 -14.727 1 96.5 286 MET B CA 1
ATOM 9182 C C . MET B 1 286 ? 20.375 -4.43 -15.961 1 96.5 286 MET B C 1
ATOM 9184 O O . MET B 1 286 ? 20.875 -3.312 -15.852 1 96.5 286 MET B O 1
ATOM 9188 N N . ARG B 1 287 ? 20.156 -5.031 -17.078 1 95.06 287 ARG B N 1
ATOM 9189 C CA . ARG B 1 287 ? 20.453 -4.328 -18.328 1 95.06 287 ARG B CA 1
ATOM 9190 C C . ARG B 1 287 ? 19.578 -3.084 -18.469 1 95.06 287 ARG B C 1
ATOM 9192 O O . ARG B 1 287 ? 20.047 -2.029 -18.891 1 95.06 287 ARG B O 1
ATOM 9199 N N . ALA B 1 288 ? 18.312 -3.236 -18.172 1 96.38 288 ALA B N 1
ATOM 9200 C CA . ALA B 1 288 ? 17.406 -2.098 -18.219 1 96.38 288 ALA B CA 1
ATOM 9201 C C . ALA B 1 288 ? 17.828 -1.018 -17.219 1 96.38 288 ALA B C 1
ATOM 9203 O O . ALA B 1 288 ? 17.734 0.176 -17.516 1 96.38 288 ALA B O 1
ATOM 9204 N N . ALA B 1 289 ? 18.234 -1.443 -16.016 1 96.5 289 ALA B N 1
ATOM 9205 C CA . ALA B 1 289 ? 18.688 -0.503 -15.008 1 96.5 289 ALA B CA 1
ATOM 9206 C C . ALA B 1 289 ? 19.922 0.263 -15.484 1 96.5 289 ALA B C 1
ATOM 9208 O O . ALA B 1 289 ? 20.094 1.442 -15.172 1 96.5 289 ALA B O 1
ATOM 9209 N N . TRP B 1 290 ? 20.75 -0.41 -16.203 1 95.25 290 TRP B N 1
ATOM 9210 C CA . TRP B 1 290 ? 21.938 0.215 -16.781 1 95.25 290 TRP B CA 1
ATOM 9211 C C . TRP B 1 290 ? 21.562 1.251 -17.828 1 95.25 290 TRP B C 1
ATOM 9213 O O . TRP B 1 290 ? 22.094 2.357 -17.844 1 95.25 290 TRP B O 1
ATOM 9223 N N . ARG B 1 291 ? 20.594 0.924 -18.641 1 95.31 291 ARG B N 1
ATOM 9224 C CA . ARG B 1 291 ? 20.141 1.838 -19.688 1 95.31 291 ARG B CA 1
ATOM 9225 C C . ARG B 1 291 ? 19.531 3.1 -19.078 1 95.31 291 ARG B C 1
ATOM 9227 O O . ARG B 1 291 ? 19.703 4.195 -19.609 1 95.31 291 ARG B O 1
ATOM 9234 N N . ARG B 1 292 ? 18.906 2.924 -17.984 1 94.25 292 ARG B N 1
ATOM 9235 C CA . ARG B 1 292 ? 18.188 4.039 -17.375 1 94.25 292 ARG B CA 1
ATOM 9236 C C . ARG B 1 292 ? 19.016 4.695 -16.281 1 94.25 292 ARG B C 1
ATOM 9238 O O . ARG B 1 292 ? 18.562 5.648 -15.648 1 94.25 292 ARG B O 1
ATOM 9245 N N . ARG B 1 293 ? 20.219 4.199 -16.016 1 90.75 293 ARG B N 1
ATOM 9246 C CA . ARG B 1 293 ? 21.125 4.711 -15.008 1 90.75 293 ARG B CA 1
ATOM 9247 C C . ARG B 1 293 ? 20.469 4.77 -13.641 1 90.75 293 ARG B C 1
ATOM 9249 O O . ARG B 1 293 ? 20.516 5.797 -12.961 1 90.75 293 ARG B O 1
ATOM 9256 N N . ALA B 1 294 ? 19.719 3.719 -13.344 1 88.38 294 ALA B N 1
ATOM 9257 C CA . ALA B 1 294 ? 19.031 3.645 -12.055 1 88.38 294 ALA B CA 1
ATOM 9258 C C . ALA B 1 294 ? 20 3.283 -10.938 1 88.38 294 ALA B C 1
ATOM 9260 O O . ALA B 1 294 ? 20.906 2.475 -11.133 1 88.38 294 ALA B O 1
ATOM 9261 N N . ARG B 1 295 ? 19.781 3.957 -9.781 1 88.06 295 ARG B N 1
ATOM 9262 C CA . ARG B 1 295 ? 20.641 3.707 -8.633 1 88.06 295 ARG B CA 1
ATOM 9263 C C . ARG B 1 295 ? 19.859 3.066 -7.488 1 88.06 295 ARG B C 1
ATOM 9265 O O . ARG B 1 295 ? 19.281 3.766 -6.652 1 88.06 295 ARG B O 1
ATOM 9272 N N . PHE B 1 296 ? 19.828 1.755 -7.465 1 95.25 296 PHE B N 1
ATOM 9273 C CA . PHE B 1 296 ? 19.141 1.002 -6.422 1 95.25 296 PHE B CA 1
ATOM 9274 C C . PHE B 1 296 ? 20.109 0.057 -5.715 1 95.25 296 PHE B C 1
ATOM 9276 O O . PHE B 1 296 ? 21.203 -0.213 -6.223 1 95.25 296 PHE B O 1
ATOM 9283 N N . VAL B 1 297 ? 19.812 -0.273 -4.559 1 96.81 297 VAL B N 1
ATOM 9284 C CA . VAL B 1 297 ? 20.422 -1.436 -3.914 1 96.81 297 VAL B CA 1
ATOM 9285 C C . VAL B 1 297 ? 19.594 -2.686 -4.234 1 96.81 297 VAL B C 1
ATOM 9287 O O . VAL B 1 297 ? 18.406 -2.75 -3.924 1 96.81 297 VAL B O 1
ATOM 9290 N N . TRP B 1 298 ? 20.266 -3.627 -4.84 1 97.75 298 TRP B N 1
ATOM 9291 C CA . TRP B 1 298 ? 19.547 -4.832 -5.246 1 97.75 298 TRP B CA 1
ATOM 9292 C C . TRP B 1 298 ? 19.734 -5.945 -4.219 1 97.75 298 TRP B C 1
ATOM 9294 O O . TRP B 1 298 ? 20.859 -6.266 -3.836 1 97.75 298 TRP B O 1
ATOM 9304 N N . ILE B 1 299 ? 18.641 -6.441 -3.732 1 98.12 299 ILE B N 1
ATOM 9305 C CA . ILE B 1 299 ? 18.641 -7.652 -2.92 1 98.12 299 ILE B CA 1
ATOM 9306 C C . ILE B 1 299 ? 18.203 -8.844 -3.77 1 98.12 299 ILE B C 1
ATOM 9308 O O . ILE B 1 299 ? 17.094 -8.859 -4.305 1 98.12 299 ILE B O 1
ATOM 9312 N N . GLY B 1 300 ? 19 -9.82 -3.893 1 97.44 300 GLY B N 1
ATOM 9313 C CA . GLY B 1 300 ? 18.766 -10.867 -4.871 1 97.44 300 GLY B CA 1
ATOM 9314 C C . GLY B 1 300 ? 18.438 -12.203 -4.242 1 97.44 300 GLY B C 1
ATOM 9315 O O . GLY B 1 300 ? 18.953 -12.531 -3.17 1 97.44 300 GLY B O 1
ATOM 9316 N N . SER B 1 301 ? 17.625 -12.961 -4.941 1 96.5 301 SER B N 1
ATOM 9317 C CA . SER B 1 301 ? 17.297 -14.336 -4.582 1 96.5 301 SER B CA 1
ATOM 9318 C C . SER B 1 301 ? 18.344 -15.305 -5.129 1 96.5 301 SER B C 1
ATOM 9320 O O . SER B 1 301 ? 19.281 -14.891 -5.82 1 96.5 301 SER B O 1
ATOM 9322 N N . ASP B 1 302 ? 18.203 -16.547 -4.855 1 95.19 302 ASP B N 1
ATOM 9323 C CA . ASP B 1 302 ? 19.203 -17.562 -5.152 1 95.19 302 ASP B CA 1
ATOM 9324 C C . ASP B 1 302 ? 19.328 -17.797 -6.66 1 95.19 302 ASP B C 1
ATOM 9326 O O . ASP B 1 302 ? 20.391 -18.203 -7.145 1 95.19 302 ASP B O 1
ATOM 9330 N N . ALA B 1 303 ? 18.359 -17.469 -7.461 1 92.25 303 ALA B N 1
ATOM 9331 C CA . ALA B 1 303 ? 18.312 -17.812 -8.883 1 92.25 303 ALA B CA 1
ATOM 9332 C C . ALA B 1 303 ? 19.406 -17.062 -9.648 1 92.25 303 ALA B C 1
ATOM 9334 O O . ALA B 1 303 ? 19.859 -17.531 -10.695 1 92.25 303 ALA B O 1
ATOM 9335 N N . TRP B 1 304 ? 19.844 -15.953 -9.172 1 91.69 304 TRP B N 1
ATOM 9336 C CA . TRP B 1 304 ? 20.859 -15.203 -9.898 1 91.69 304 TRP B CA 1
ATOM 9337 C C . TRP B 1 304 ? 22.016 -14.828 -8.984 1 91.69 304 TRP B C 1
ATOM 9339 O O . TRP B 1 304 ? 22.906 -14.062 -9.383 1 91.69 304 TRP B O 1
ATOM 9349 N N . SER B 1 305 ? 22.016 -15.398 -7.852 1 91.94 305 SER B N 1
ATOM 9350 C CA . SER B 1 305 ? 23.078 -15.102 -6.895 1 91.94 305 SER B CA 1
ATOM 9351 C C . SER B 1 305 ? 24.422 -15.664 -7.355 1 91.94 305 SER B C 1
ATOM 9353 O O . SER B 1 305 ? 24.5 -16.812 -7.785 1 91.94 305 SER B O 1
ATOM 9355 N N . GLY B 1 306 ? 25.422 -14.883 -7.285 1 88.12 306 GLY B N 1
ATOM 9356 C CA . GLY B 1 306 ? 26.766 -15.32 -7.57 1 88.12 306 GLY B CA 1
ATOM 9357 C C . GLY B 1 306 ? 27.031 -15.523 -9.055 1 88.12 306 GLY B C 1
ATOM 9358 O O . GLY B 1 306 ? 28.094 -16.031 -9.438 1 88.12 306 GLY B O 1
ATOM 9359 N N . LEU B 1 307 ? 26.094 -15.227 -9.883 1 86.38 307 LEU B N 1
ATOM 9360 C CA . LEU B 1 307 ? 26.25 -15.445 -11.312 1 86.38 307 LEU B CA 1
ATOM 9361 C C . LEU B 1 307 ? 26.891 -14.227 -11.984 1 86.38 307 LEU B C 1
ATOM 9363 O O . LEU B 1 307 ? 26.359 -13.125 -11.906 1 86.38 307 LEU B O 1
ATOM 9367 N N . GLU B 1 308 ? 27.938 -14.508 -12.617 1 82.75 308 GLU B N 1
ATOM 9368 C CA . GLU B 1 308 ? 28.625 -13.43 -13.305 1 82.75 308 GLU B CA 1
ATOM 9369 C C . GLU B 1 308 ? 27.859 -12.984 -14.547 1 82.75 308 GLU B C 1
ATOM 9371 O O . GLU B 1 308 ? 27.938 -11.82 -14.945 1 82.75 308 GLU B O 1
ATOM 9376 N N . SER B 1 309 ? 27.078 -13.922 -15.117 1 81.56 309 SER B N 1
ATOM 9377 C CA . SER B 1 309 ? 26.359 -13.641 -16.359 1 81.56 309 SER B CA 1
ATOM 9378 C C . SER B 1 309 ? 25.312 -12.547 -16.156 1 81.56 309 SER B C 1
ATOM 9380 O O . SER B 1 309 ? 24.938 -11.852 -17.094 1 81.56 309 SER B O 1
ATOM 9382 N N . VAL B 1 310 ? 24.875 -12.445 -14.93 1 87.94 310 VAL B N 1
ATOM 9383 C CA . VAL B 1 310 ? 23.844 -11.445 -14.648 1 87.94 310 VAL B CA 1
ATOM 9384 C C . VAL B 1 310 ? 24.484 -10.062 -14.57 1 87.94 310 VAL B C 1
ATOM 9386 O O . VAL B 1 310 ? 23.859 -9.062 -14.922 1 87.94 310 VAL B O 1
ATOM 9389 N N . ALA B 1 311 ? 25.734 -10 -14.172 1 89.25 311 ALA B N 1
ATOM 9390 C CA . ALA B 1 311 ? 26.406 -8.711 -13.969 1 89.25 311 ALA B CA 1
ATOM 9391 C C . ALA B 1 311 ? 27.266 -8.352 -15.172 1 89.25 311 ALA B C 1
ATOM 9393 O O . ALA B 1 311 ? 27.672 -7.199 -15.336 1 89.25 311 ALA B O 1
ATOM 9394 N N . GLU B 1 312 ? 27.469 -9.312 -16.047 1 86.5 312 GLU B N 1
ATOM 9395 C CA . GLU B 1 312 ? 28.406 -9.117 -17.141 1 86.5 312 GLU B CA 1
ATOM 9396 C C . GLU B 1 312 ? 27.984 -7.938 -18.016 1 86.5 312 GLU B C 1
ATOM 9398 O O . GLU B 1 312 ? 26.859 -7.902 -18.531 1 86.5 312 GLU B O 1
ATOM 9403 N N . GLY B 1 313 ? 28.828 -6.984 -18.141 1 86.25 313 GLY B N 1
ATOM 9404 C CA . GLY B 1 313 ? 28.594 -5.824 -19 1 86.25 313 GLY B CA 1
ATOM 9405 C C . GLY B 1 313 ? 27.953 -4.668 -18.25 1 86.25 313 GLY B C 1
ATOM 9406 O O . GLY B 1 313 ? 27.922 -3.543 -18.766 1 86.25 313 GLY B O 1
ATOM 9407 N N . HIS B 1 314 ? 27.406 -4.98 -17.125 1 90.25 314 HIS B N 1
ATOM 9408 C CA . HIS B 1 314 ? 26.719 -3.953 -16.359 1 90.25 314 HIS B CA 1
ATOM 9409 C C . HIS B 1 314 ? 27.078 -4.051 -14.875 1 90.25 314 HIS B C 1
ATOM 9411 O O . HIS B 1 314 ? 26.203 -3.979 -14.016 1 90.25 314 HIS B O 1
ATOM 9417 N N . GLU B 1 315 ? 28.266 -4.199 -14.594 1 92.44 315 GLU B N 1
ATOM 9418 C CA . GLU B 1 315 ? 28.734 -4.441 -13.234 1 92.44 315 GLU B CA 1
ATOM 9419 C C . GLU B 1 315 ? 28.484 -3.232 -12.336 1 92.44 315 GLU B C 1
ATOM 9421 O O . GLU B 1 315 ? 28.219 -3.383 -11.141 1 92.44 315 GLU B O 1
ATOM 9426 N N . GLU B 1 316 ? 28.453 -2.102 -12.891 1 90.56 316 GLU B N 1
ATOM 9427 C CA . GLU B 1 316 ? 28.297 -0.877 -12.109 1 90.56 316 GLU B CA 1
ATOM 9428 C C . GLU B 1 316 ? 26.922 -0.81 -11.461 1 90.56 316 GLU B C 1
ATOM 9430 O O . GLU B 1 316 ? 26.766 -0.29 -10.359 1 90.56 316 GLU B O 1
ATOM 9435 N N . VAL B 1 317 ? 26 -1.305 -12.195 1 94 317 VAL B N 1
ATOM 9436 C CA . VAL B 1 317 ? 24.625 -1.242 -11.703 1 94 317 VAL B CA 1
ATOM 9437 C C . VAL B 1 317 ? 24.422 -2.311 -10.633 1 94 317 VAL B C 1
ATOM 9439 O O . VAL B 1 317 ? 23.656 -2.105 -9.688 1 94 317 VAL B O 1
ATOM 9442 N N . VAL B 1 318 ? 25.141 -3.404 -10.727 1 95.81 318 VAL B N 1
ATOM 9443 C CA . VAL B 1 318 ? 24.969 -4.535 -9.82 1 95.81 318 VAL B CA 1
ATOM 9444 C C . VAL B 1 318 ? 25.844 -4.332 -8.586 1 95.81 318 VAL B C 1
ATOM 9446 O O . VAL B 1 318 ? 25.594 -4.945 -7.539 1 95.81 318 VAL B O 1
ATOM 9449 N N . GLU B 1 319 ? 26.812 -3.469 -8.703 1 94.69 319 GLU B N 1
ATOM 9450 C CA . GLU B 1 319 ? 27.688 -3.207 -7.57 1 94.69 319 GLU B CA 1
ATOM 9451 C C . GLU B 1 319 ? 26.891 -2.855 -6.32 1 94.69 319 GLU B C 1
ATOM 9453 O O . GLU B 1 319 ? 25.953 -2.045 -6.379 1 94.69 319 GLU B O 1
ATOM 9458 N N . GLY B 1 320 ? 27.234 -3.508 -5.227 1 95.44 320 GLY B N 1
ATOM 9459 C CA . GLY B 1 320 ? 26.562 -3.25 -3.965 1 95.44 320 GLY B CA 1
ATOM 9460 C C . GLY B 1 320 ? 25.422 -4.203 -3.697 1 95.44 320 GLY B C 1
ATOM 9461 O O . GLY B 1 320 ? 24.875 -4.242 -2.59 1 95.44 320 GLY B O 1
ATOM 9462 N N . ALA B 1 321 ? 25.078 -5.008 -4.699 1 97.31 321 ALA B N 1
ATOM 9463 C CA . ALA B 1 321 ? 23.984 -5.965 -4.539 1 97.31 321 ALA B CA 1
ATOM 9464 C C . ALA B 1 321 ? 24.312 -6.988 -3.453 1 97.31 321 ALA B C 1
ATOM 9466 O O . ALA B 1 321 ? 25.469 -7.391 -3.289 1 97.31 321 ALA B O 1
ATOM 9467 N N . ILE B 1 322 ? 23.312 -7.293 -2.686 1 97.81 322 ILE B N 1
ATOM 9468 C CA . ILE B 1 322 ? 23.406 -8.352 -1.684 1 97.81 322 ILE B CA 1
ATOM 9469 C C . ILE B 1 322 ? 22.469 -9.492 -2.047 1 97.81 322 ILE B C 1
ATOM 9471 O O . ILE B 1 322 ? 21.266 -9.281 -2.211 1 97.81 322 ILE B O 1
ATOM 9475 N N . THR B 1 323 ? 23 -10.664 -2.189 1 97.38 323 THR B N 1
ATOM 9476 C CA . THR B 1 323 ? 22.172 -11.789 -2.625 1 97.38 323 THR B CA 1
ATOM 9477 C C . THR B 1 323 ? 22.266 -12.945 -1.635 1 97.38 323 THR B C 1
ATOM 9479 O O . THR B 1 323 ? 23.219 -13.031 -0.865 1 97.38 323 THR B O 1
ATOM 9482 N N . VAL B 1 324 ? 21.203 -13.688 -1.595 1 96.75 324 VAL B N 1
ATOM 9483 C CA . VAL B 1 324 ? 21.109 -14.867 -0.746 1 96.75 324 VAL B CA 1
ATOM 9484 C C . VAL B 1 324 ? 21.266 -16.125 -1.598 1 96.75 324 VAL B C 1
ATOM 9486 O O . VAL B 1 324 ? 20.531 -16.312 -2.574 1 96.75 324 VAL B O 1
ATOM 9489 N N . SER B 1 325 ? 22.172 -16.953 -1.288 1 94.75 325 SER B N 1
ATOM 9490 C CA . SER B 1 325 ? 22.438 -18.188 -2.031 1 94.75 325 SER B CA 1
ATOM 9491 C C . SER B 1 325 ? 22.562 -19.375 -1.098 1 94.75 325 SER B C 1
ATOM 9493 O O . SER B 1 325 ? 23.078 -19.266 0.016 1 94.75 325 SER B O 1
ATOM 9495 N N . PRO B 1 326 ? 22.031 -20.5 -1.588 1 94.06 326 PRO B N 1
ATOM 9496 C CA . PRO B 1 326 ? 22.328 -21.703 -0.802 1 94.06 326 PRO B CA 1
ATOM 9497 C C . PRO B 1 326 ? 23.828 -21.891 -0.574 1 94.06 326 PRO B C 1
ATOM 9499 O O . PRO B 1 326 ? 24.641 -21.594 -1.457 1 94.06 326 PRO B O 1
ATOM 9502 N N . MET B 1 327 ? 24.172 -22.328 0.575 1 91.69 327 MET B N 1
ATOM 9503 C CA . MET B 1 327 ? 25.578 -22.484 0.942 1 91.69 327 MET B CA 1
ATOM 9504 C C . MET B 1 327 ? 26.25 -23.531 0.071 1 91.69 327 MET B C 1
ATOM 9506 O O . MET B 1 327 ? 25.828 -24.688 0.048 1 91.69 327 MET B O 1
ATOM 9510 N N . VAL B 1 328 ? 27.281 -23.047 -0.667 1 89.5 328 VAL B N 1
ATOM 9511 C CA . VAL B 1 328 ? 27.938 -23.906 -1.642 1 89.5 328 VAL B CA 1
ATOM 9512 C C . VAL B 1 328 ? 29.281 -24.375 -1.093 1 89.5 328 VAL B C 1
ATOM 9514 O O . VAL B 1 328 ? 29.984 -23.625 -0.403 1 89.5 328 VAL B O 1
ATOM 9517 N N . GLN B 1 329 ? 29.531 -25.625 -1.301 1 87.62 329 GLN B N 1
ATOM 9518 C CA . GLN B 1 329 ? 30.828 -26.203 -1.032 1 87.62 329 GLN B CA 1
ATOM 9519 C C . GLN B 1 329 ? 31.453 -26.766 -2.307 1 87.62 329 GLN B C 1
ATOM 9521 O O . GLN B 1 329 ? 30.75 -27.219 -3.207 1 87.62 329 GLN B O 1
ATOM 9526 N N . GLU B 1 330 ? 32.719 -26.703 -2.363 1 87.81 330 GLU B N 1
ATOM 9527 C CA . GLU B 1 330 ? 33.406 -27.234 -3.541 1 87.81 330 GLU B CA 1
ATOM 9528 C C . GLU B 1 330 ? 33.375 -28.75 -3.559 1 87.81 330 GLU B C 1
ATOM 9530 O O . GLU B 1 330 ? 33.531 -29.391 -2.512 1 87.81 330 GLU B O 1
ATOM 9535 N N . LEU B 1 331 ? 33.125 -29.219 -4.746 1 91.62 331 LEU B N 1
ATOM 9536 C CA . LEU B 1 331 ? 33.156 -30.672 -4.93 1 91.62 331 LEU B CA 1
ATOM 9537 C C . LEU B 1 331 ? 34.594 -31.156 -5.078 1 91.62 331 LEU B C 1
ATOM 9539 O O . LEU B 1 331 ? 35.25 -30.875 -6.082 1 91.62 331 LEU B O 1
ATOM 9543 N N . SER B 1 332 ? 35.062 -31.938 -4.105 1 89.62 332 SER B N 1
ATOM 9544 C CA . SER B 1 332 ? 36.438 -32.375 -4.051 1 89.62 332 SER B CA 1
ATOM 9545 C C . SER B 1 332 ? 36.812 -33.188 -5.27 1 89.62 332 SER B C 1
ATOM 9547 O O . SER B 1 332 ? 36.156 -34.188 -5.582 1 89.62 332 SER B O 1
ATOM 9549 N N . GLY B 1 333 ? 37.875 -32.781 -6.004 1 91.62 333 GLY B N 1
ATOM 9550 C CA . GLY B 1 333 ? 38.406 -33.562 -7.109 1 91.62 333 GLY B CA 1
ATOM 9551 C C . GLY B 1 333 ? 37.75 -33.25 -8.438 1 91.62 333 GLY B C 1
ATOM 9552 O O . GLY B 1 333 ? 38.219 -33.688 -9.492 1 91.62 333 GLY B O 1
ATOM 9553 N N . PHE B 1 334 ? 36.688 -32.594 -8.406 1 94.62 334 PHE B N 1
ATOM 9554 C CA . PHE B 1 334 ? 35.906 -32.375 -9.633 1 94.62 334 PHE B CA 1
ATOM 9555 C C . PHE B 1 334 ? 36.656 -31.406 -10.562 1 94.62 334 PHE B C 1
ATOM 9557 O O . PHE B 1 334 ? 36.656 -31.594 -11.781 1 94.62 334 PHE B O 1
ATOM 9564 N N . ASP B 1 335 ? 37.312 -30.406 -10.023 1 92.88 335 ASP B N 1
ATOM 9565 C CA . ASP B 1 335 ? 38.031 -29.438 -10.844 1 92.88 335 ASP B CA 1
ATOM 9566 C C . ASP B 1 335 ? 39.125 -30.109 -11.688 1 92.88 335 ASP B C 1
ATOM 9568 O O . ASP B 1 335 ? 39.25 -29.812 -12.875 1 92.88 335 ASP B O 1
ATOM 9572 N N . ARG B 1 336 ? 39.781 -30.938 -11.047 1 92.31 336 ARG B N 1
ATOM 9573 C CA . ARG B 1 336 ? 40.844 -31.672 -11.758 1 92.31 336 ARG B CA 1
ATOM 9574 C C . ARG B 1 336 ? 40.219 -32.594 -12.82 1 92.31 336 ARG B C 1
ATOM 9576 O O . ARG B 1 336 ? 40.719 -32.656 -13.938 1 92.31 336 ARG B O 1
ATOM 9583 N N . HIS B 1 337 ? 39.188 -33.25 -12.438 1 93.81 337 HIS B N 1
ATOM 9584 C CA . HIS B 1 337 ? 38.531 -34.156 -13.367 1 93.81 337 HIS B CA 1
ATOM 9585 C C . HIS B 1 337 ? 38 -33.375 -14.578 1 93.81 337 HIS B C 1
ATOM 9587 O O . HIS B 1 337 ? 38.219 -33.781 -15.719 1 93.81 337 HIS B O 1
ATOM 9593 N N . PHE B 1 338 ? 37.375 -32.312 -14.336 1 94.88 338 PHE B N 1
ATOM 9594 C CA . PHE B 1 338 ? 36.75 -31.547 -15.391 1 94.88 338 PHE B CA 1
ATOM 9595 C C . PHE B 1 338 ? 37.781 -30.938 -16.328 1 94.88 338 PHE B C 1
ATOM 9597 O O . PHE B 1 338 ? 37.531 -30.844 -17.531 1 94.88 338 PHE B O 1
ATOM 9604 N N . SER B 1 339 ? 38.906 -30.531 -15.781 1 92 339 SER B N 1
ATOM 9605 C CA . SER B 1 339 ? 39.969 -29.906 -16.578 1 92 339 SER B CA 1
ATOM 9606 C C . SER B 1 339 ? 40.625 -30.922 -17.516 1 92 339 SER B C 1
ATOM 9608 O O . SER B 1 339 ? 41.219 -30.531 -18.531 1 92 339 SER B O 1
ATOM 9610 N N . GLN B 1 340 ? 40.406 -32.188 -17.266 1 91.19 340 GLN B N 1
ATOM 9611 C CA . GLN B 1 340 ? 41.062 -33.219 -18.062 1 91.19 340 GLN B CA 1
ATOM 9612 C C . GLN B 1 340 ? 40.125 -33.75 -19.141 1 91.19 340 GLN B C 1
ATOM 9614 O O . GLN B 1 340 ? 40.531 -34.5 -20.016 1 91.19 340 GLN B O 1
ATOM 9619 N N . LEU B 1 341 ? 38.906 -33.312 -19.156 1 93.19 341 LEU B N 1
ATOM 9620 C CA . LEU B 1 341 ? 37.938 -33.812 -20.109 1 93.19 341 LEU B CA 1
ATOM 9621 C C . LEU B 1 341 ? 38.156 -33.188 -21.484 1 93.19 341 LEU B C 1
ATOM 9623 O O . LEU B 1 341 ? 38.469 -32 -21.594 1 93.19 341 LEU B O 1
ATOM 9627 N N . THR B 1 342 ? 38.094 -34 -22.484 1 90.06 342 THR B N 1
ATOM 9628 C CA . THR B 1 342 ? 38.156 -33.594 -23.891 1 90.06 342 THR B CA 1
ATOM 9629 C C . THR B 1 342 ? 37.031 -34.281 -24.672 1 90.06 342 THR B C 1
ATOM 9631 O O . THR B 1 342 ? 36.469 -35.281 -24.203 1 90.06 342 THR B O 1
ATOM 9634 N N . PRO B 1 343 ? 36.656 -33.75 -25.812 1 88.62 343 PRO B N 1
ATOM 9635 C CA . PRO B 1 343 ? 35.594 -34.406 -26.594 1 88.62 343 PRO B CA 1
ATOM 9636 C C . PRO B 1 343 ? 35.938 -35.844 -26.969 1 88.62 343 PRO B C 1
ATOM 9638 O O . PRO B 1 343 ? 35.031 -36.656 -27.141 1 88.62 343 PRO B O 1
ATOM 9641 N N . ASP B 1 344 ? 37.156 -36.25 -26.938 1 85.44 344 ASP B N 1
ATOM 9642 C CA . ASP B 1 344 ? 37.594 -37.594 -27.344 1 85.44 344 ASP B CA 1
ATOM 9643 C C . ASP B 1 344 ? 37.469 -38.594 -26.188 1 85.44 344 ASP B C 1
ATOM 9645 O O . ASP B 1 344 ? 37.219 -39.781 -26.406 1 85.44 344 ASP B O 1
ATOM 9649 N N . ASN B 1 345 ? 37.625 -38.094 -25.016 1 88.31 345 ASN B N 1
ATOM 9650 C CA . ASN B 1 345 ? 37.625 -39 -23.891 1 88.31 345 ASN B CA 1
ATOM 9651 C C . ASN B 1 345 ? 36.312 -38.969 -23.125 1 88.31 345 ASN B C 1
ATOM 9653 O O . ASN B 1 345 ? 36.156 -39.594 -22.078 1 88.31 345 ASN B O 1
ATOM 9657 N N . ASN B 1 346 ? 35.406 -38.188 -23.531 1 90.31 346 ASN B N 1
ATOM 9658 C CA . ASN B 1 346 ? 34.125 -38.031 -22.844 1 90.31 346 ASN B CA 1
ATOM 9659 C C . ASN B 1 346 ? 32.969 -38.5 -23.719 1 90.31 346 ASN B C 1
ATOM 9661 O O . ASN B 1 346 ? 32.094 -37.719 -24.094 1 90.31 346 ASN B O 1
ATOM 9665 N N . ALA B 1 347 ? 32.812 -39.719 -23.844 1 86.12 347 ALA B N 1
ATOM 9666 C CA . ALA B 1 347 ? 31.797 -40.312 -24.719 1 86.12 347 ALA B CA 1
ATOM 9667 C C . ALA B 1 347 ? 30.438 -40.375 -24.016 1 86.12 347 ALA B C 1
ATOM 9669 O O . ALA B 1 347 ? 29.406 -40.438 -24.672 1 86.12 347 ALA B O 1
ATOM 9670 N N . LEU B 1 348 ? 30.469 -40.281 -22.781 1 91.06 348 LEU B N 1
ATOM 9671 C CA . LEU B 1 348 ? 29.234 -40.469 -22.016 1 91.06 348 LEU B CA 1
ATOM 9672 C C . LEU B 1 348 ? 28.344 -39.219 -22.125 1 91.06 348 LEU B C 1
ATOM 9674 O O . LEU B 1 348 ? 27.125 -39.312 -22.047 1 91.06 348 LEU B O 1
ATOM 9678 N N . ASN B 1 349 ? 28.984 -38.094 -22.203 1 94.56 349 ASN B N 1
ATOM 9679 C CA . ASN B 1 349 ? 28.234 -36.844 -22.328 1 94.56 349 ASN B CA 1
ATOM 9680 C C . ASN B 1 349 ? 28.094 -36.438 -23.797 1 94.56 349 ASN B C 1
ATOM 9682 O O . ASN B 1 349 ? 29 -35.812 -24.359 1 94.56 349 ASN B O 1
ATOM 9686 N N . PRO B 1 350 ? 26.922 -36.656 -24.344 1 92.38 350 PRO B N 1
ATOM 9687 C CA . PRO B 1 350 ? 26.75 -36.406 -25.781 1 92.38 350 PRO B CA 1
ATOM 9688 C C . PRO B 1 350 ? 26.75 -34.906 -26.094 1 92.38 350 PRO B C 1
ATOM 9690 O O . PRO B 1 350 ? 26.906 -34.531 -27.266 1 92.38 350 PRO B O 1
ATOM 9693 N N . TRP B 1 351 ? 26.625 -34.031 -25.172 1 93.56 351 TRP B N 1
ATOM 9694 C CA . TRP B 1 351 ? 26.547 -32.594 -25.422 1 93.56 351 TRP B CA 1
ATOM 9695 C C . TRP B 1 351 ? 27.906 -31.938 -25.234 1 93.56 351 TRP B C 1
ATOM 9697 O O . TRP B 1 351 ? 28.062 -30.75 -25.531 1 93.56 351 TRP B O 1
ATOM 9707 N N . PHE B 1 352 ? 28.922 -32.688 -24.812 1 92.44 352 PHE B N 1
ATOM 9708 C CA . PHE B 1 352 ? 30.219 -32.125 -24.438 1 92.44 352 PHE B CA 1
ATOM 9709 C C . PHE B 1 352 ? 30.922 -31.531 -25.656 1 92.44 352 PHE B C 1
ATOM 9711 O O . PHE B 1 352 ? 31.562 -30.484 -25.547 1 92.44 352 PHE B O 1
ATOM 9718 N N . PRO B 1 353 ? 30.828 -32.188 -26.828 1 89.19 353 PRO B N 1
ATOM 9719 C CA . PRO B 1 353 ? 31.469 -31.562 -28 1 89.19 353 PRO B CA 1
ATOM 9720 C C . PRO B 1 353 ? 30.891 -30.188 -28.312 1 89.19 353 PRO B C 1
ATOM 9722 O O . PRO B 1 353 ? 31.625 -29.266 -28.672 1 89.19 353 PRO B O 1
ATOM 9725 N N . GLU B 1 354 ? 29.562 -30.141 -28.234 1 89.81 354 GLU B N 1
ATOM 9726 C CA . GLU B 1 354 ? 28.922 -28.844 -28.438 1 89.81 354 GLU B CA 1
ATOM 9727 C C . GLU B 1 354 ? 29.406 -27.812 -27.406 1 89.81 354 GLU B C 1
ATOM 9729 O O . GLU B 1 354 ? 29.594 -26.641 -27.734 1 89.81 354 GLU B O 1
ATOM 9734 N N . TYR B 1 355 ? 29.562 -28.25 -26.203 1 91.94 355 TYR B N 1
ATOM 9735 C CA . TYR B 1 355 ? 30.047 -27.391 -25.125 1 91.94 355 TYR B CA 1
ATOM 9736 C C . TYR B 1 355 ? 31.469 -26.906 -25.406 1 91.94 355 TYR B C 1
ATOM 9738 O O . TYR B 1 355 ? 31.781 -25.734 -25.188 1 91.94 355 TYR B O 1
ATOM 9746 N N . TRP B 1 356 ? 32.25 -27.781 -25.859 1 90.06 356 TRP B N 1
ATOM 9747 C CA . TRP B 1 356 ? 33.625 -27.484 -26.203 1 90.06 356 TRP B CA 1
ATOM 9748 C C . TRP B 1 356 ? 33.688 -26.438 -27.312 1 90.06 356 TRP B C 1
ATOM 9750 O O . TRP B 1 356 ? 34.531 -25.516 -27.266 1 90.06 356 TRP B O 1
ATOM 9760 N N . GLU B 1 357 ? 32.812 -26.594 -28.281 1 89.69 357 GLU B N 1
ATOM 9761 C CA . GLU B 1 357 ? 32.75 -25.641 -29.375 1 89.69 357 GLU B CA 1
ATOM 9762 C C . GLU B 1 357 ? 32.375 -24.234 -28.891 1 89.69 357 GLU B C 1
ATOM 9764 O O . GLU B 1 357 ? 32.969 -23.25 -29.312 1 89.69 357 GLU B O 1
ATOM 9769 N N . ALA B 1 358 ? 31.406 -24.281 -28 1 87.75 358 ALA B N 1
ATOM 9770 C CA . ALA B 1 358 ? 30.891 -23 -27.5 1 87.75 358 ALA B CA 1
ATOM 9771 C C . ALA B 1 358 ? 31.938 -22.297 -26.625 1 87.75 358 ALA B C 1
ATOM 9773 O O . ALA B 1 358 ? 32.062 -21.078 -26.672 1 87.75 358 ALA B O 1
ATOM 9774 N N . LYS B 1 359 ? 32.656 -23.031 -25.812 1 87.62 359 LYS B N 1
ATOM 9775 C CA . LYS B 1 359 ? 33.625 -22.453 -24.875 1 87.62 359 LYS B CA 1
ATOM 9776 C C . LYS B 1 359 ? 34.844 -21.938 -25.594 1 87.62 359 LYS B C 1
ATOM 9778 O O . LYS B 1 359 ? 35.375 -20.875 -25.234 1 87.62 359 LYS B O 1
ATOM 9783 N N . PHE B 1 360 ? 35.344 -22.609 -26.609 1 87.69 360 PHE B N 1
ATOM 9784 C CA . PHE B 1 360 ? 36.594 -22.25 -27.266 1 87.69 360 PHE B CA 1
ATOM 9785 C C . PHE B 1 360 ? 36.344 -21.625 -28.625 1 87.69 360 PHE B C 1
ATOM 9787 O O . PHE B 1 360 ? 37.281 -21.281 -29.344 1 87.69 360 PHE B O 1
ATOM 9794 N N . GLN B 1 361 ? 35.094 -21.562 -29.062 1 86.69 361 GLN B N 1
ATOM 9795 C CA . GLN B 1 361 ? 34.688 -20.938 -30.312 1 86.69 361 GLN B CA 1
ATOM 9796 C C . GLN B 1 361 ? 35.375 -21.578 -31.516 1 86.69 361 GLN B C 1
ATOM 9798 O O . GLN B 1 361 ? 36 -20.906 -32.344 1 86.69 361 GLN B O 1
ATOM 9803 N N . CYS B 1 362 ? 35.312 -22.797 -31.484 1 86.94 362 CYS B N 1
ATOM 9804 C CA . CYS B 1 362 ? 35.875 -23.594 -32.562 1 86.94 362 CYS B CA 1
ATOM 9805 C C . CYS B 1 362 ? 34.969 -24.766 -32.906 1 86.94 362 CYS B C 1
ATOM 9807 O O . CYS B 1 362 ? 33.969 -24.984 -32.25 1 86.94 362 CYS B O 1
ATOM 9809 N N . ALA B 1 363 ? 35.25 -25.422 -34.062 1 86.75 363 ALA B N 1
ATOM 9810 C CA . ALA B 1 363 ? 34.375 -26.484 -34.531 1 86.75 363 ALA B CA 1
ATOM 9811 C C . ALA B 1 363 ? 34.938 -27.859 -34.25 1 86.75 363 ALA B C 1
ATOM 9813 O O . ALA B 1 363 ? 36.125 -28.094 -34.469 1 86.75 363 ALA B O 1
ATOM 9814 N N . VAL B 1 364 ? 34.25 -28.672 -33.594 1 81.94 364 VAL B N 1
ATOM 9815 C CA . VAL B 1 364 ? 34.625 -30.062 -33.375 1 81.94 364 VAL B CA 1
ATOM 9816 C C . VAL B 1 364 ? 33.688 -30.984 -34.156 1 81.94 364 VAL B C 1
ATOM 9818 O O . VAL B 1 364 ? 34.156 -31.922 -34.812 1 81.94 364 VAL B O 1
ATOM 9821 N N . GLN B 1 365 ? 32.375 -30.734 -33.969 1 73.06 365 GLN B N 1
ATOM 9822 C CA . GLN B 1 365 ? 31.328 -31.484 -34.656 1 73.06 365 GLN B CA 1
ATOM 9823 C C . GLN B 1 365 ? 30.266 -30.531 -35.219 1 73.06 365 GLN B C 1
ATOM 9825 O O . GLN B 1 365 ? 30.172 -29.391 -34.781 1 73.06 365 GLN B O 1
ATOM 9830 N N . GLU B 1 366 ? 29.734 -30.984 -36.281 1 63.31 366 GLU B N 1
ATOM 9831 C CA . GLU B 1 366 ? 28.656 -30.172 -36.844 1 63.31 366 GLU B CA 1
ATOM 9832 C C . GLU B 1 366 ? 27.469 -30.125 -35.875 1 63.31 366 GLU B C 1
ATOM 9834 O O . GLU B 1 366 ? 26.703 -31.094 -35.781 1 63.31 366 GLU B O 1
ATOM 9839 N N . THR B 1 367 ? 27.5 -29.203 -35 1 70.81 367 THR B N 1
ATOM 9840 C CA . THR B 1 367 ? 26.312 -28.953 -34.156 1 70.81 367 THR B CA 1
ATOM 9841 C C . THR B 1 367 ? 25.484 -27.812 -34.75 1 70.81 367 THR B C 1
ATOM 9843 O O . THR B 1 367 ? 26 -26.734 -35.062 1 70.81 367 THR B O 1
ATOM 9846 N N . PRO B 1 368 ? 24.266 -28.125 -34.938 1 70.25 368 PRO B N 1
ATOM 9847 C CA . PRO B 1 368 ? 23.438 -27.188 -35.688 1 70.25 368 PRO B CA 1
ATOM 9848 C C . PRO B 1 368 ? 23.422 -25.781 -35.062 1 70.25 368 PRO B C 1
ATOM 9850 O O . PRO B 1 368 ? 23.469 -24.781 -35.781 1 70.25 368 PRO B O 1
ATOM 9853 N N . PHE B 1 369 ? 23.484 -25.688 -33.844 1 76.06 369 PHE B N 1
ATOM 9854 C CA . PHE B 1 369 ? 23.359 -24.375 -33.219 1 76.06 369 PHE B CA 1
ATOM 9855 C C . PHE B 1 369 ? 24.672 -23.609 -33.344 1 76.06 369 PHE B C 1
ATOM 9857 O O . PHE B 1 369 ? 24.672 -22.375 -33.375 1 76.06 369 PHE B O 1
ATOM 9864 N N . ASN B 1 370 ? 25.953 -24.25 -33.438 1 76.62 370 ASN B N 1
ATOM 9865 C CA . ASN B 1 370 ? 27.266 -23.641 -33.531 1 76.62 370 ASN B CA 1
ATOM 9866 C C . ASN B 1 370 ? 27.828 -23.719 -34.938 1 76.62 370 ASN B C 1
ATOM 9868 O O . ASN B 1 370 ? 29.047 -23.828 -35.125 1 76.62 370 ASN B O 1
ATOM 9872 N N . ASN B 1 371 ? 26.984 -23.625 -35.906 1 76.56 371 ASN B N 1
ATOM 9873 C CA . ASN B 1 371 ? 27.438 -23.828 -37.281 1 76.56 371 ASN B CA 1
ATOM 9874 C C . ASN B 1 371 ? 28.266 -22.641 -37.781 1 76.56 371 ASN B C 1
ATOM 9876 O O . ASN B 1 371 ? 28.922 -22.719 -38.812 1 76.56 371 ASN B O 1
ATOM 9880 N N . HIS B 1 372 ? 28.344 -21.641 -37 1 80.62 372 HIS B N 1
ATOM 9881 C CA . HIS B 1 372 ? 29.062 -20.438 -37.438 1 80.62 372 HIS B CA 1
ATOM 9882 C C . HIS B 1 372 ? 30.547 -20.547 -37.125 1 80.62 372 HIS B C 1
ATOM 9884 O O . HIS B 1 372 ? 31.359 -19.797 -37.688 1 80.62 372 HIS B O 1
ATOM 9890 N N . PHE B 1 373 ? 30.906 -21.5 -36.25 1 81.44 373 PHE B N 1
ATOM 9891 C CA . PHE B 1 373 ? 32.344 -21.703 -35.969 1 81.44 373 PHE B CA 1
ATOM 9892 C C . PHE B 1 373 ? 33 -22.484 -37.094 1 81.44 373 PHE B C 1
ATOM 9894 O O . PHE B 1 373 ? 32.594 -23.594 -37.406 1 81.44 373 PHE B O 1
ATOM 9901 N N . ARG B 1 374 ? 34.062 -21.938 -37.781 1 78.19 374 ARG B N 1
ATOM 9902 C CA . ARG B 1 374 ? 34.625 -22.547 -38.969 1 78.19 374 ARG B CA 1
ATOM 9903 C C . ARG B 1 374 ? 36.031 -23.125 -38.656 1 78.19 374 ARG B C 1
ATOM 9905 O O . ARG B 1 374 ? 36.469 -24.031 -39.344 1 78.19 374 ARG B O 1
ATOM 9912 N N . LEU B 1 375 ? 36.625 -22.562 -37.594 1 81.94 375 LEU B N 1
ATOM 9913 C CA . LEU B 1 375 ? 38 -23 -37.281 1 81.94 375 LEU B CA 1
ATOM 9914 C C . LEU B 1 375 ? 37.969 -24.281 -36.469 1 81.94 375 LEU B C 1
ATOM 9916 O O . LEU B 1 375 ? 37.188 -24.438 -35.562 1 81.94 375 LEU B O 1
ATOM 9920 N N . TRP B 1 376 ? 38.75 -25.25 -36.969 1 80.94 376 TRP B N 1
ATOM 9921 C CA . TRP B 1 376 ? 38.875 -26.531 -36.281 1 80.94 376 TRP B CA 1
ATOM 9922 C C . TRP B 1 376 ? 39.438 -26.328 -34.875 1 80.94 376 TRP B C 1
ATOM 9924 O O . TRP B 1 376 ? 40.344 -25.531 -34.656 1 80.94 376 TRP B O 1
ATOM 9934 N N . CYS B 1 377 ? 38.812 -27.031 -33.875 1 76.69 377 CYS B N 1
ATOM 9935 C CA . CYS B 1 377 ? 39.219 -26.922 -32.469 1 76.69 377 CYS B CA 1
ATOM 9936 C C . CYS B 1 377 ? 40.281 -27.953 -32.125 1 76.69 377 CYS B C 1
ATOM 9938 O O . CYS B 1 377 ? 40.031 -29.156 -32.125 1 76.69 377 CYS B O 1
ATOM 9940 N N . PRO B 1 378 ? 41.594 -27.562 -31.906 1 72.62 378 PRO B N 1
ATOM 9941 C CA . PRO B 1 378 ? 42.562 -28.547 -31.438 1 72.62 378 PRO B CA 1
ATOM 9942 C C . PRO B 1 378 ? 42.281 -29.031 -30.016 1 72.62 378 PRO B C 1
ATOM 9944 O O . PRO B 1 378 ? 41.812 -28.25 -29.172 1 72.62 378 PRO B O 1
ATOM 9947 N N . SER B 1 379 ? 42.062 -30.328 -29.75 1 67.62 379 SER B N 1
ATOM 9948 C CA . SER B 1 379 ? 41.812 -30.859 -28.406 1 67.62 379 SER B CA 1
ATOM 9949 C C . SER B 1 379 ? 43.031 -30.641 -27.516 1 67.62 379 SER B C 1
ATOM 9951 O O . SER B 1 379 ? 42.938 -30.531 -26.297 1 67.62 379 SER B O 1
ATOM 9953 N N . GLY B 1 380 ? 44.281 -30.484 -28.094 1 68 380 GLY B N 1
ATOM 9954 C CA . GLY B 1 380 ? 45.5 -30.406 -27.328 1 68 380 GLY B CA 1
ATOM 9955 C C . GLY B 1 380 ? 45.781 -29.031 -26.766 1 68 380 GLY B C 1
ATOM 9956 O O . GLY B 1 380 ? 45.562 -28.031 -27.438 1 68 380 GLY B O 1
ATOM 9957 N N . GLY B 1 381 ? 46.031 -28.906 -25.375 1 69.31 381 GLY B N 1
ATOM 9958 C CA . GLY B 1 381 ? 46.531 -27.688 -24.734 1 69.31 381 GLY B CA 1
ATOM 9959 C C . GLY B 1 381 ? 45.438 -26.859 -24.109 1 69.31 381 GLY B C 1
ATOM 9960 O O . GLY B 1 381 ? 45.688 -25.938 -23.344 1 69.31 381 GLY B O 1
ATOM 9961 N N . LYS B 1 382 ? 44.094 -27.109 -24.422 1 79.88 382 LYS B N 1
ATOM 9962 C CA . LYS B 1 382 ? 43 -26.312 -23.859 1 79.88 382 LYS B CA 1
ATOM 9963 C C . LYS B 1 382 ? 4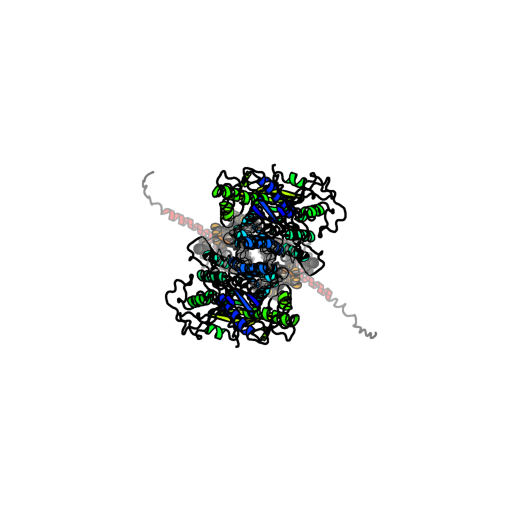2.406 -26.984 -22.641 1 79.88 382 LYS B C 1
ATOM 9965 O O . LYS B 1 382 ? 42.219 -28.219 -22.625 1 79.88 382 LYS B O 1
ATOM 9970 N N . ARG B 1 383 ? 42.312 -26.172 -21.516 1 84.25 383 ARG B N 1
ATOM 9971 C CA . ARG B 1 383 ? 41.75 -26.703 -20.281 1 84.25 383 ARG B CA 1
ATOM 9972 C C . ARG B 1 383 ? 40.5 -25.906 -19.875 1 84.25 383 ARG B C 1
ATOM 9974 O O . ARG B 1 383 ? 40.469 -24.688 -20.031 1 84.25 383 ARG B O 1
ATOM 9981 N N . LEU B 1 384 ? 39.5 -26.719 -19.5 1 88.19 384 LEU B N 1
ATOM 9982 C CA . LEU B 1 384 ? 38.25 -26.125 -19.031 1 88.19 384 LEU B CA 1
ATOM 9983 C C . LEU B 1 384 ? 38.281 -25.922 -17.516 1 88.19 384 LEU B C 1
ATOM 9985 O O . LEU B 1 384 ? 38.906 -26.719 -16.797 1 88.19 384 LEU B O 1
ATOM 9989 N N . ARG B 1 385 ? 37.781 -24.859 -17.047 1 84.06 385 ARG B N 1
ATOM 9990 C CA . ARG B 1 385 ? 37.562 -24.609 -15.625 1 84.06 385 ARG B CA 1
ATOM 9991 C C . ARG B 1 385 ? 36.062 -24.469 -15.328 1 84.06 385 ARG B C 1
ATOM 9993 O O . ARG B 1 385 ? 35.344 -23.703 -16 1 84.06 385 ARG B O 1
ATOM 10000 N N . PRO B 1 386 ? 35.688 -25.281 -14.32 1 85.12 386 PRO B N 1
ATOM 10001 C CA . PRO B 1 386 ? 34.25 -25.141 -13.984 1 85.12 386 PRO B CA 1
ATOM 10002 C C . PRO B 1 386 ? 33.906 -23.766 -13.406 1 85.12 386 PRO B C 1
ATOM 10004 O O . PRO B 1 386 ? 34.719 -23.203 -12.648 1 85.12 386 PRO B O 1
ATOM 10007 N N . GLY B 1 387 ? 32.75 -23.234 -13.844 1 76.81 387 GLY B N 1
ATOM 10008 C CA . GLY B 1 387 ? 32.344 -21.906 -13.391 1 76.81 387 GLY B CA 1
ATOM 10009 C C . GLY B 1 387 ? 31.094 -21.938 -12.547 1 76.81 387 GLY B C 1
ATOM 10010 O O . GLY B 1 387 ? 30.812 -20.984 -11.812 1 76.81 387 GLY B O 1
ATOM 10011 N N . TYR B 1 388 ? 30.328 -23.047 -12.602 1 83.12 388 TYR B N 1
ATOM 10012 C CA . TYR B 1 388 ? 29.062 -23.078 -11.898 1 83.12 388 TYR B CA 1
ATOM 10013 C C . TYR B 1 388 ? 29.25 -23.516 -10.453 1 83.12 388 TYR B C 1
ATOM 10015 O O . TYR B 1 388 ? 30 -24.469 -10.172 1 83.12 388 TYR B O 1
ATOM 10023 N N . ARG B 1 389 ? 28.469 -22.703 -9.672 1 80.56 389 ARG B N 1
ATOM 10024 C CA . ARG B 1 389 ? 28.531 -23 -8.242 1 80.56 389 ARG B CA 1
ATOM 10025 C C . ARG B 1 389 ? 27.375 -23.891 -7.82 1 80.56 389 ARG B C 1
ATOM 10027 O O . ARG B 1 389 ? 26.344 -23.938 -8.492 1 80.56 389 ARG B O 1
ATOM 10034 N N . GLY B 1 390 ? 27.5 -24.906 -7.012 1 88.06 390 GLY B N 1
ATOM 10035 C CA . GLY B 1 390 ? 26.438 -25.703 -6.422 1 88.06 390 GLY B CA 1
ATOM 10036 C C . GLY B 1 390 ? 26.438 -27.156 -6.887 1 88.06 390 GLY B C 1
ATOM 10037 O O . GLY B 1 390 ? 25.391 -27.797 -6.91 1 88.06 390 GLY B O 1
ATOM 10038 N N . LEU B 1 391 ? 27.516 -27.547 -7.453 1 93.81 391 LEU B N 1
ATOM 10039 C CA . LEU B 1 391 ? 27.625 -28.922 -7.961 1 93.81 391 LEU B CA 1
ATOM 10040 C C . LEU B 1 391 ? 27.469 -29.938 -6.836 1 93.81 391 LEU B C 1
ATOM 10042 O O . LEU B 1 391 ? 27.094 -31.078 -7.078 1 93.81 391 LEU B O 1
ATOM 10046 N N . GLN B 1 392 ? 27.734 -29.5 -5.656 1 94.19 392 GLN B N 1
ATOM 10047 C CA . GLN B 1 392 ? 27.625 -30.422 -4.52 1 94.19 392 GLN B CA 1
ATOM 10048 C C . GLN B 1 392 ? 26.203 -30.906 -4.336 1 94.19 392 GLN B C 1
ATOM 10050 O O . GLN B 1 392 ? 25.969 -32 -3.824 1 94.19 392 GLN B O 1
ATOM 10055 N N . PHE B 1 393 ? 25.219 -30.109 -4.691 1 95.44 393 PHE B N 1
ATOM 10056 C CA . PHE B 1 393 ? 23.828 -30.5 -4.504 1 95.44 393 PHE B CA 1
ATOM 10057 C C . PHE B 1 393 ? 23.469 -31.656 -5.414 1 95.44 393 PHE B C 1
ATOM 10059 O O . PHE B 1 393 ? 22.609 -32.5 -5.066 1 95.44 393 PHE B O 1
ATOM 10066 N N . VAL B 1 394 ? 24.078 -31.672 -6.602 1 97.06 394 VAL B N 1
ATOM 10067 C CA . VAL B 1 394 ? 23.891 -32.812 -7.492 1 97.06 394 VAL B CA 1
ATOM 10068 C C . VAL B 1 394 ? 24.516 -34.062 -6.863 1 97.06 394 VAL B C 1
ATOM 10070 O O . VAL B 1 394 ? 23.922 -35.156 -6.906 1 97.06 394 VAL B O 1
ATOM 10073 N N . ARG B 1 395 ? 25.688 -33.875 -6.352 1 96.75 395 ARG B N 1
ATOM 10074 C CA . ARG B 1 395 ? 26.344 -34.969 -5.641 1 96.75 395 ARG B CA 1
ATOM 10075 C C . ARG B 1 395 ? 25.453 -35.531 -4.527 1 96.75 395 ARG B C 1
ATOM 10077 O O . ARG B 1 395 ? 25.281 -36.719 -4.398 1 96.75 395 ARG B O 1
ATOM 10084 N N . ASP B 1 396 ? 24.953 -34.625 -3.762 1 96.75 396 ASP B N 1
ATOM 10085 C CA . ASP B 1 396 ? 24.125 -35.031 -2.625 1 96.75 396 ASP B CA 1
ATOM 10086 C C . ASP B 1 396 ? 22.875 -35.781 -3.086 1 96.75 396 ASP B C 1
ATOM 10088 O O . ASP B 1 396 ? 22.391 -36.688 -2.4 1 96.75 396 ASP B O 1
ATOM 10092 N N . ALA B 1 397 ? 22.328 -35.406 -4.203 1 98.12 397 ALA B N 1
ATOM 10093 C CA . ALA B 1 397 ? 21.172 -36.094 -4.742 1 98.12 397 ALA B CA 1
ATOM 10094 C C . ALA B 1 397 ? 21.516 -37.531 -5.113 1 98.12 397 ALA B C 1
ATOM 10096 O O . ALA B 1 397 ? 20.75 -38.438 -4.816 1 98.12 397 ALA B O 1
ATOM 10097 N N . ALA B 1 398 ? 22.625 -37.719 -5.762 1 98.12 398 ALA B N 1
ATOM 10098 C CA . ALA B 1 398 ? 23.078 -39.062 -6.133 1 98.12 398 ALA B CA 1
ATOM 10099 C C . ALA B 1 398 ? 23.359 -39.906 -4.895 1 98.12 398 ALA B C 1
ATOM 10101 O O . ALA B 1 398 ? 22.969 -41.062 -4.836 1 98.12 398 ALA B O 1
ATOM 10102 N N . TYR B 1 399 ? 24.016 -39.312 -3.945 1 97.75 399 TYR B N 1
ATOM 10103 C CA . TYR B 1 399 ? 24.344 -40.031 -2.717 1 97.75 399 TYR B CA 1
ATOM 10104 C C . TYR B 1 399 ? 23.094 -40.375 -1.931 1 97.75 399 TYR B C 1
ATOM 10106 O O . TYR B 1 399 ? 23.031 -41.406 -1.259 1 97.75 399 TYR B O 1
ATOM 10114 N N . ALA B 1 400 ? 22.094 -39.469 -1.995 1 98 400 ALA B N 1
ATOM 10115 C CA . ALA B 1 400 ? 20.828 -39.781 -1.336 1 98 400 ALA B CA 1
ATOM 10116 C C . ALA B 1 400 ? 20.234 -41.094 -1.872 1 98 400 ALA B C 1
ATOM 10118 O O . ALA B 1 400 ? 19.812 -41.969 -1.099 1 98 400 ALA B O 1
ATOM 10119 N N . PHE B 1 401 ? 20.203 -41.25 -3.189 1 98.06 401 PHE B N 1
ATOM 10120 C CA . PHE B 1 401 ? 19.703 -42.469 -3.789 1 98.06 401 PHE B CA 1
ATOM 10121 C C . PHE B 1 401 ? 20.594 -43.656 -3.447 1 98.06 401 PHE B C 1
ATOM 10123 O O . PHE B 1 401 ? 20.125 -44.719 -3.111 1 98.06 401 PHE B O 1
ATOM 10130 N N . ALA B 1 402 ? 21.938 -43.469 -3.539 1 98 402 ALA B N 1
ATOM 10131 C CA . ALA B 1 402 ? 22.891 -44.531 -3.303 1 98 402 ALA B CA 1
ATOM 10132 C C . ALA B 1 402 ? 22.766 -45.094 -1.884 1 98 402 ALA B C 1
ATOM 10134 O O . ALA B 1 402 ? 22.719 -46.281 -1.683 1 98 402 ALA B O 1
ATOM 10135 N N . HIS B 1 403 ? 22.719 -44.219 -0.953 1 97.62 403 HIS B N 1
ATOM 10136 C CA . HIS B 1 403 ? 22.641 -44.625 0.438 1 97.62 403 HIS B CA 1
ATOM 10137 C C . HIS B 1 403 ? 21.266 -45.25 0.744 1 97.62 403 HIS B C 1
ATOM 10139 O O . HIS B 1 403 ? 21.156 -46.156 1.552 1 97.62 403 HIS B O 1
ATOM 10145 N N . ALA B 1 404 ? 20.172 -44.688 0.18 1 97.38 404 ALA B N 1
ATOM 10146 C CA . ALA B 1 404 ? 18.844 -45.281 0.347 1 97.38 404 ALA B CA 1
ATOM 10147 C C . ALA B 1 404 ? 18.812 -46.688 -0.196 1 97.38 404 ALA B C 1
ATOM 10149 O O . ALA B 1 404 ? 18.281 -47.594 0.453 1 97.38 404 ALA B O 1
ATOM 10150 N N . LEU B 1 405 ? 19.375 -46.906 -1.378 1 96.88 405 LEU B N 1
ATOM 10151 C CA . LEU B 1 405 ? 19.438 -48.219 -1.998 1 96.88 405 LEU B CA 1
ATOM 10152 C C . LEU B 1 405 ? 20.344 -49.156 -1.212 1 96.88 405 LEU B C 1
ATOM 10154 O O . LEU B 1 405 ? 20.078 -50.375 -1.126 1 96.88 405 LEU B O 1
ATOM 10158 N N . HIS B 1 406 ? 21.453 -48.594 -0.696 1 96.56 406 HIS B N 1
ATOM 10159 C CA . HIS B 1 406 ? 22.359 -49.375 0.141 1 96.56 406 HIS B CA 1
ATOM 10160 C C . HIS B 1 406 ? 21.641 -49.906 1.38 1 96.56 406 HIS B C 1
ATOM 10162 O O . HIS B 1 406 ? 21.781 -51.062 1.739 1 96.56 406 HIS B O 1
ATOM 10168 N N . ASP B 1 407 ? 20.891 -49 2.014 1 96.19 407 ASP B N 1
ATOM 10169 C CA . ASP B 1 407 ? 20.125 -49.406 3.189 1 96.19 407 ASP B CA 1
ATOM 10170 C C . ASP B 1 407 ? 19.078 -50.469 2.826 1 96.19 407 ASP B C 1
ATOM 10172 O O . ASP B 1 407 ? 18.828 -51.375 3.6 1 96.19 407 ASP B O 1
ATOM 10176 N N . MET B 1 408 ? 18.453 -50.312 1.695 1 96 408 MET B N 1
ATOM 10177 C CA . MET B 1 408 ? 17.5 -51.281 1.219 1 96 408 MET B CA 1
ATOM 10178 C C . MET B 1 408 ? 18.156 -52.625 0.976 1 96 408 MET B C 1
ATOM 10180 O O . MET B 1 408 ? 17.609 -53.688 1.32 1 96 408 MET B O 1
ATOM 10184 N N . GLN B 1 409 ? 19.391 -52.594 0.364 1 95.81 409 GLN B N 1
ATOM 10185 C CA . GLN B 1 409 ? 20.141 -53.812 0.124 1 95.81 409 GLN B CA 1
ATOM 10186 C C . GLN B 1 409 ? 20.453 -54.531 1.434 1 95.81 409 GLN B C 1
ATOM 10188 O O . GLN B 1 409 ? 20.281 -55.75 1.538 1 95.81 409 GLN B O 1
ATOM 10193 N N . ARG B 1 410 ? 20.844 -53.812 2.365 1 95.12 410 ARG B N 1
ATOM 10194 C CA . ARG B 1 410 ? 21.188 -54.375 3.666 1 95.12 410 ARG B CA 1
ATOM 10195 C C . ARG B 1 410 ? 19.953 -54.938 4.348 1 95.12 410 ARG B C 1
ATOM 10197 O O . ARG B 1 410 ? 20.031 -56.031 4.953 1 95.12 410 ARG B O 1
ATOM 10204 N N . ASP B 1 411 ? 18.859 -54.312 4.238 1 94.81 411 ASP B N 1
ATOM 10205 C CA . ASP B 1 411 ? 17.625 -54.719 4.926 1 94.81 411 ASP B CA 1
ATOM 10206 C C . ASP B 1 411 ? 16.969 -55.906 4.227 1 94.81 411 ASP B C 1
ATOM 10208 O O . ASP B 1 411 ? 16.484 -56.844 4.887 1 94.81 411 ASP B O 1
ATOM 10212 N N . ARG B 1 412 ? 17 -55.906 2.865 1 94.44 412 ARG B N 1
ATOM 10213 C CA . ARG B 1 412 ? 16.219 -56.875 2.125 1 94.44 412 ARG B CA 1
ATOM 10214 C C . ARG B 1 412 ? 17.094 -58.062 1.7 1 94.44 412 ARG B C 1
ATOM 10216 O O . ARG B 1 412 ? 16.609 -59.188 1.595 1 94.44 412 ARG B O 1
ATOM 10223 N N . CYS B 1 413 ? 18.344 -57.812 1.374 1 94.44 413 CYS B N 1
ATOM 10224 C CA . CYS B 1 413 ? 19.234 -58.844 0.885 1 94.44 413 CYS B CA 1
ATOM 10225 C C . CYS B 1 413 ? 20.125 -59.375 2.004 1 94.44 413 CYS B C 1
ATOM 10227 O O . CYS B 1 413 ? 20.641 -60.5 1.91 1 94.44 413 CYS B O 1
ATOM 10229 N N . GLY B 1 414 ? 20.391 -58.688 3.029 1 92.12 414 GLY B N 1
ATOM 10230 C CA . GLY B 1 414 ? 21.281 -59.062 4.117 1 92.12 414 GLY B CA 1
ATOM 10231 C C . GLY B 1 414 ? 22.516 -58.188 4.188 1 92.12 414 GLY B C 1
ATOM 10232 O O . GLY B 1 414 ? 22.969 -57.656 3.178 1 92.12 414 GLY B O 1
ATOM 10233 N N . SER B 1 415 ? 23.203 -58.125 5.297 1 88.12 415 SER B N 1
ATOM 10234 C CA . SER B 1 415 ? 24.344 -57.25 5.551 1 88.12 415 SER B CA 1
ATOM 10235 C C . SER B 1 415 ? 25.578 -57.688 4.789 1 88.12 415 SER B C 1
ATOM 10237 O O . SER B 1 415 ? 26.438 -56.875 4.449 1 88.12 415 SER B O 1
ATOM 10239 N N . GLN B 1 416 ? 25.688 -58.969 4.449 1 87.62 416 GLN B N 1
ATOM 10240 C CA . GLN B 1 416 ? 26.906 -59.438 3.811 1 87.62 416 GLN B CA 1
ATOM 10241 C C . GLN B 1 416 ? 26.656 -59.812 2.35 1 87.62 416 GLN B C 1
ATOM 10243 O O . GLN B 1 416 ? 27.562 -60.281 1.654 1 87.62 416 GLN B O 1
ATOM 10248 N N . HIS B 1 417 ? 25.484 -59.406 1.881 1 90.81 417 HIS B N 1
ATOM 10249 C CA . HIS B 1 417 ? 25.125 -59.75 0.515 1 90.81 417 HIS B CA 1
ATOM 10250 C C . HIS B 1 417 ? 25.75 -58.812 -0.496 1 90.81 417 HIS B C 1
ATOM 10252 O O . HIS B 1 417 ? 25.812 -57.594 -0.257 1 90.81 417 HIS B O 1
ATOM 10258 N N . GLN B 1 418 ? 26.297 -59.469 -1.602 1 92.12 418 GLN B N 1
ATOM 10259 C CA . GLN B 1 418 ? 26.844 -58.656 -2.693 1 92.12 418 GLN B CA 1
ATOM 10260 C C . GLN B 1 418 ? 26 -58.812 -3.957 1 92.12 418 GLN B C 1
ATOM 10262 O O . GLN B 1 418 ? 25.625 -59.938 -4.328 1 92.12 418 GLN B O 1
ATOM 10267 N N . GLY B 1 419 ? 25.516 -57.656 -4.441 1 92.06 419 GLY B N 1
ATOM 10268 C CA . GLY B 1 419 ? 24.719 -57.688 -5.66 1 92.06 419 GLY B CA 1
ATOM 10269 C C . GLY B 1 419 ? 23.234 -57.438 -5.418 1 92.06 419 GLY B C 1
ATOM 10270 O O . GLY B 1 419 ? 22.844 -57.062 -4.312 1 92.06 419 GLY B O 1
ATOM 10271 N N . LEU B 1 420 ? 22.484 -57.625 -6.496 1 93 420 LEU B N 1
ATOM 10272 C CA . LEU B 1 420 ? 21.047 -57.406 -6.438 1 93 420 LEU B CA 1
ATOM 10273 C C . LEU B 1 420 ? 20.312 -58.719 -6.086 1 93 420 LEU B C 1
ATOM 10275 O O . LEU B 1 420 ? 20.562 -59.75 -6.691 1 93 420 LEU B O 1
ATOM 10279 N N . CYS B 1 421 ? 19.547 -58.688 -5.043 1 93.25 421 CYS B N 1
ATOM 10280 C CA . CYS B 1 421 ? 18.719 -59.844 -4.707 1 93.25 421 CYS B CA 1
ATOM 10281 C C . CYS B 1 421 ? 17.312 -59.688 -5.25 1 93.25 421 CYS B C 1
ATOM 10283 O O . CYS B 1 421 ? 16.906 -58.562 -5.625 1 93.25 421 CYS B O 1
ATOM 10285 N N . ALA B 1 422 ? 16.531 -60.781 -5.332 1 91.06 422 ALA B N 1
ATOM 10286 C CA . ALA B 1 422 ? 15.188 -60.781 -5.91 1 91.06 422 ALA B CA 1
ATOM 10287 C C . ALA B 1 422 ? 14.227 -59.906 -5.098 1 91.06 422 ALA B C 1
ATOM 10289 O O . ALA B 1 422 ? 13.367 -59.25 -5.664 1 91.06 422 ALA B O 1
ATOM 10290 N N . ALA B 1 423 ? 14.445 -59.938 -3.855 1 91.38 423 ALA B N 1
ATOM 10291 C CA . ALA B 1 423 ? 13.578 -59.156 -2.986 1 91.38 423 ALA B CA 1
ATOM 10292 C C . ALA B 1 423 ? 13.773 -57.656 -3.232 1 91.38 423 ALA B C 1
ATOM 10294 O O . ALA B 1 423 ? 12.805 -56.906 -3.311 1 91.38 423 ALA B O 1
ATOM 10295 N N . MET B 1 424 ? 14.984 -57.25 -3.318 1 92.88 424 MET B N 1
ATOM 10296 C CA . MET B 1 424 ? 15.297 -55.844 -3.572 1 92.88 424 MET B CA 1
ATOM 10297 C C . MET B 1 424 ? 14.82 -55.438 -4.957 1 92.88 424 MET B C 1
ATOM 10299 O O . MET B 1 424 ? 14.289 -54.344 -5.121 1 92.88 424 MET B O 1
ATOM 10303 N N . ALA B 1 425 ? 14.938 -56.281 -5.918 1 88.69 425 ALA B N 1
ATOM 10304 C CA . ALA B 1 425 ? 14.555 -55.969 -7.289 1 88.69 425 ALA B CA 1
ATOM 10305 C C . ALA B 1 425 ? 13.047 -55.781 -7.402 1 88.69 425 ALA B C 1
ATOM 10307 O O . ALA B 1 425 ? 12.586 -54.938 -8.203 1 88.69 425 ALA B O 1
ATOM 10308 N N . ARG B 1 426 ? 12.328 -56.438 -6.594 1 82.94 426 ARG B N 1
ATOM 10309 C CA . ARG B 1 426 ? 10.875 -56.344 -6.629 1 82.94 426 ARG B CA 1
ATOM 10310 C C . ARG B 1 426 ? 10.391 -55.125 -5.879 1 82.94 426 ARG B C 1
ATOM 10312 O O . ARG B 1 426 ? 9.398 -54.5 -6.273 1 82.94 426 ARG B O 1
ATOM 10319 N N . GLU B 1 427 ? 11.109 -54.75 -4.898 1 85.56 427 GLU B N 1
ATOM 10320 C CA . GLU B 1 427 ? 10.578 -53.75 -3.986 1 85.56 427 GLU B CA 1
ATOM 10321 C C . GLU B 1 427 ? 11.141 -52.375 -4.316 1 85.56 427 GLU B C 1
ATOM 10323 O O . GLU B 1 427 ? 10.617 -51.344 -3.848 1 85.56 427 GLU B O 1
ATOM 10328 N N . MET B 1 428 ? 12.094 -52.344 -5.09 1 85.12 428 MET B N 1
ATOM 10329 C CA . MET B 1 428 ? 12.766 -51.094 -5.305 1 85.12 428 MET B CA 1
ATOM 10330 C C . MET B 1 428 ? 11.883 -50.125 -6.105 1 85.12 428 MET B C 1
ATOM 10332 O O . MET B 1 428 ? 12.141 -48.938 -6.148 1 85.12 428 MET B O 1
ATOM 10336 N N . GLN B 1 429 ? 10.805 -50.719 -6.508 1 77.75 429 GLN B N 1
ATOM 10337 C CA . GLN B 1 429 ? 9.891 -49.875 -7.277 1 77.75 429 GLN B CA 1
ATOM 10338 C C . GLN B 1 429 ? 8.695 -49.438 -6.434 1 77.75 429 GLN B C 1
ATOM 10340 O O . GLN B 1 429 ? 8.25 -50.188 -5.555 1 77.75 429 GLN B O 1
ATOM 10345 N N . GLY B 1 430 ? 8.516 -48.094 -6.285 1 78.94 430 GLY B N 1
ATOM 10346 C CA . GLY B 1 430 ? 7.301 -47.625 -5.617 1 78.94 430 GLY B CA 1
ATOM 10347 C C . GLY B 1 430 ? 7.566 -47 -4.27 1 78.94 430 GLY B C 1
ATOM 10348 O O . GLY B 1 430 ? 8.484 -46.188 -4.129 1 78.94 430 GLY B O 1
ATOM 10349 N N . ASP B 1 431 ? 6.859 -47.406 -3.229 1 90.5 431 ASP B N 1
ATOM 10350 C CA . ASP B 1 431 ? 6.801 -46.719 -1.936 1 90.5 431 ASP B CA 1
ATOM 10351 C C . ASP B 1 431 ? 7.992 -47.094 -1.061 1 90.5 431 ASP B C 1
ATOM 10353 O O . ASP B 1 431 ? 8.391 -46.312 -0.18 1 90.5 431 ASP B O 1
ATOM 10357 N N . ALA B 1 432 ? 8.539 -48.188 -1.351 1 94 432 ALA B N 1
ATOM 10358 C CA . ALA B 1 432 ? 9.641 -48.656 -0.511 1 94 432 ALA B CA 1
ATOM 10359 C C . ALA B 1 432 ? 10.844 -47.719 -0.626 1 94 432 ALA B C 1
ATOM 10361 O O . ALA B 1 432 ? 11.414 -47.312 0.385 1 94 432 ALA B O 1
ATOM 10362 N N . LEU B 1 433 ? 11.234 -47.438 -1.826 1 95.69 433 LEU B N 1
ATOM 10363 C CA . LEU B 1 433 ? 12.383 -46.562 -2.025 1 95.69 433 LEU B CA 1
ATOM 10364 C C . LEU B 1 433 ? 12.125 -45.188 -1.402 1 95.69 433 LEU B C 1
ATOM 10366 O O . LEU B 1 433 ? 13.039 -44.562 -0.865 1 95.69 433 LEU B O 1
ATOM 10370 N N . LYS B 1 434 ? 10.883 -44.656 -1.468 1 96 434 LYS B N 1
ATOM 10371 C CA . LYS B 1 434 ? 10.508 -43.406 -0.849 1 96 434 LYS B CA 1
ATOM 10372 C C . LYS B 1 434 ? 10.773 -43.406 0.653 1 96 434 LYS B C 1
ATOM 10374 O O . LYS B 1 434 ? 11.336 -42.469 1.202 1 96 434 LYS B O 1
ATOM 10379 N N . ARG B 1 435 ? 10.438 -44.5 1.305 1 95.31 435 ARG B N 1
ATOM 10380 C CA . ARG B 1 435 ? 10.602 -44.625 2.75 1 95.31 435 ARG B CA 1
ATOM 10381 C C . ARG B 1 435 ? 12.078 -44.625 3.133 1 95.31 435 ARG B C 1
ATOM 10383 O O . ARG B 1 435 ? 12.453 -44.031 4.145 1 95.31 435 ARG B O 1
ATOM 10390 N N . TYR B 1 436 ? 12.844 -45.281 2.348 1 96.62 436 TYR B N 1
ATOM 10391 C CA . TYR B 1 436 ? 14.273 -45.281 2.635 1 96.62 436 TYR B CA 1
ATOM 10392 C C . TYR B 1 436 ? 14.891 -43.906 2.387 1 96.62 436 TYR B C 1
ATOM 10394 O O . TYR B 1 436 ? 15.82 -43.5 3.084 1 96.62 436 TYR B O 1
ATOM 10402 N N . LEU B 1 437 ? 14.406 -43.188 1.41 1 96.94 437 LEU B N 1
ATOM 10403 C CA . LEU B 1 437 ? 14.891 -41.844 1.144 1 96.94 437 LEU B CA 1
ATOM 10404 C C . LEU B 1 437 ? 14.539 -40.906 2.295 1 96.94 437 LEU B C 1
ATOM 10406 O O . LEU B 1 437 ? 15.312 -40 2.621 1 96.94 437 LEU B O 1
ATOM 10410 N N . GLU B 1 438 ? 13.383 -41.094 2.924 1 96.31 438 GLU B N 1
ATOM 10411 C CA . GLU B 1 438 ? 12.93 -40.25 4.023 1 96.31 438 GLU B CA 1
ATOM 10412 C C . GLU B 1 438 ? 13.859 -40.375 5.234 1 96.31 438 GLU B C 1
ATOM 10414 O O . GLU B 1 438 ? 13.977 -39.438 6.027 1 96.31 438 GLU B O 1
ATOM 10419 N N . LYS B 1 439 ? 14.562 -41.5 5.273 1 95.81 439 LYS B N 1
ATOM 10420 C CA . LYS B 1 439 ? 15.391 -41.75 6.449 1 95.81 439 LYS B CA 1
ATOM 10421 C C . LYS B 1 439 ? 16.875 -41.75 6.09 1 95.81 439 LYS B C 1
ATOM 10423 O O . LYS B 1 439 ? 17.719 -42.125 6.902 1 95.81 439 LYS B O 1
ATOM 10428 N N . VAL B 1 440 ? 17.141 -41.281 4.969 1 96.88 440 VAL B N 1
ATOM 10429 C CA . VAL B 1 440 ? 18.516 -41.375 4.484 1 96.88 440 VAL B CA 1
ATOM 10430 C C . VAL B 1 440 ? 19.406 -40.438 5.281 1 96.88 440 VAL B C 1
ATOM 10432 O O . VAL B 1 440 ? 18.969 -39.375 5.703 1 96.88 440 VAL B O 1
ATOM 10435 N N . SER B 1 441 ? 20.609 -40.844 5.594 1 95.62 441 SER B N 1
ATOM 10436 C CA . SER B 1 441 ? 21.609 -40.031 6.266 1 95.62 441 SER B CA 1
ATOM 10437 C C . SER B 1 441 ? 23.016 -40.312 5.715 1 95.62 441 SER B C 1
ATOM 10439 O O . SER B 1 441 ? 23.375 -41.469 5.484 1 95.62 441 SER B O 1
ATOM 10441 N N . PHE B 1 442 ? 23.734 -39.312 5.367 1 95.31 442 PHE B N 1
ATOM 10442 C CA . PHE B 1 442 ? 25.109 -39.438 4.887 1 95.31 442 PHE B CA 1
ATOM 10443 C C . PHE B 1 442 ? 25.891 -38.156 5.148 1 95.31 442 PHE B C 1
ATOM 10445 O O . PHE B 1 442 ? 25.312 -37.156 5.598 1 95.31 442 PHE B O 1
ATOM 10452 N N . LYS B 1 443 ? 27.141 -38.188 4.957 1 92 443 LYS B N 1
ATOM 10453 C CA . LYS B 1 443 ? 27.984 -37 5.172 1 92 443 LYS B CA 1
ATOM 10454 C C . LYS B 1 443 ? 28.141 -36.188 3.883 1 92 443 LYS B C 1
ATOM 10456 O O . LYS B 1 443 ? 28.391 -36.781 2.816 1 92 443 LYS B O 1
ATOM 10461 N N . ASP B 1 444 ? 27.984 -34.938 4.066 1 86.06 444 ASP B N 1
ATOM 10462 C CA . ASP B 1 444 ? 28.156 -34.062 2.9 1 86.06 444 ASP B CA 1
ATOM 10463 C C . ASP B 1 444 ? 29.625 -33.719 2.678 1 86.06 444 ASP B C 1
ATOM 10465 O O . ASP B 1 444 ? 30.5 -34.25 3.371 1 86.06 444 ASP B O 1
ATOM 10469 N N . GLU B 1 445 ? 29.906 -32.969 1.621 1 82.19 445 GLU B N 1
ATOM 10470 C CA . GLU B 1 445 ? 31.281 -32.594 1.261 1 82.19 445 GLU B CA 1
ATOM 10471 C C . GLU B 1 445 ? 31.984 -31.875 2.41 1 82.19 445 GLU B C 1
ATOM 10473 O O . GLU B 1 445 ? 33.188 -31.984 2.564 1 82.19 445 GLU B O 1
ATOM 10478 N N . GLY B 1 446 ? 31.234 -31.188 3.17 1 78.44 446 GLY B N 1
ATOM 10479 C CA . GLY B 1 446 ? 31.812 -30.469 4.297 1 78.44 446 GLY B CA 1
ATOM 10480 C C . GLY B 1 446 ? 31.953 -31.328 5.543 1 78.44 446 GLY B C 1
ATOM 10481 O O . GLY B 1 446 ? 32.469 -30.875 6.559 1 78.44 446 GLY B O 1
ATOM 10482 N N . GLY B 1 447 ? 31.5 -32.5 5.527 1 82.88 447 GLY B N 1
ATOM 10483 C CA . GLY B 1 447 ? 31.594 -33.406 6.668 1 82.88 447 GLY B CA 1
ATOM 10484 C C . GLY B 1 447 ? 30.391 -33.344 7.586 1 82.88 447 GLY B C 1
ATOM 10485 O O . GLY B 1 447 ? 30.312 -34.062 8.586 1 82.88 447 GLY B O 1
ATOM 10486 N N . LYS B 1 448 ? 29.484 -32.531 7.195 1 84.25 448 LYS B N 1
ATOM 10487 C CA . LYS B 1 448 ? 28.281 -32.438 8 1 84.25 448 LYS B CA 1
ATOM 10488 C C . LYS B 1 448 ? 27.25 -33.469 7.586 1 84.25 448 LYS B C 1
ATOM 10490 O O . LYS B 1 448 ? 27.156 -33.844 6.41 1 84.25 448 LYS B O 1
ATOM 10495 N N . THR B 1 449 ? 26.516 -33.906 8.547 1 90.56 449 THR B N 1
ATOM 10496 C CA . THR B 1 449 ? 25.5 -34.938 8.273 1 90.56 449 THR B CA 1
ATOM 10497 C C . THR B 1 449 ? 24.312 -34.344 7.539 1 90.56 449 THR B C 1
ATOM 10499 O O . THR B 1 449 ? 23.766 -33.312 7.957 1 90.56 449 THR B O 1
ATOM 10502 N N . PHE B 1 450 ? 24 -34.969 6.488 1 92.62 450 PHE B N 1
ATOM 10503 C CA . PHE B 1 450 ? 22.828 -34.562 5.703 1 92.62 450 PHE B CA 1
ATOM 10504 C C . PHE B 1 450 ? 21.641 -35.469 5.977 1 92.62 450 PHE B C 1
ATOM 10506 O O . PHE B 1 450 ? 21.781 -36.688 5.996 1 92.62 450 PHE B O 1
ATOM 10513 N N . ARG B 1 451 ? 20.484 -34.844 6.293 1 94.19 451 ARG B N 1
ATOM 10514 C CA . ARG B 1 451 ? 19.188 -35.5 6.41 1 94.19 451 ARG B CA 1
ATOM 10515 C C . ARG B 1 451 ? 18.062 -34.594 5.852 1 94.19 451 ARG B C 1
ATOM 10517 O O . ARG B 1 451 ? 18.094 -33.375 6.02 1 94.19 451 ARG B O 1
ATOM 10524 N N . PHE B 1 452 ? 17.172 -35.281 5.172 1 95.69 452 PHE B N 1
ATOM 10525 C CA . PHE B 1 452 ? 16.016 -34.5 4.727 1 95.69 452 PHE B CA 1
ATOM 10526 C C . PHE B 1 452 ? 15.148 -34.094 5.91 1 95.69 452 PHE B C 1
ATOM 10528 O O . PHE B 1 452 ? 14.992 -34.875 6.859 1 95.69 452 PHE B O 1
ATOM 10535 N N . LEU B 1 453 ? 14.625 -32.906 5.91 1 92.25 453 LEU B N 1
ATOM 10536 C CA . LEU B 1 453 ? 13.586 -32.5 6.852 1 92.25 453 LEU B CA 1
ATOM 10537 C C . LEU B 1 453 ? 12.289 -33.25 6.582 1 92.25 453 LEU B C 1
ATOM 10539 O O . LEU B 1 453 ? 12.125 -33.875 5.527 1 92.25 453 LEU B O 1
ATOM 10543 N N . PRO B 1 454 ? 11.383 -33.219 7.512 1 91.12 454 PRO B N 1
ATOM 10544 C CA . PRO B 1 454 ? 10.109 -33.906 7.305 1 91.12 454 PRO B CA 1
ATOM 10545 C C . PRO B 1 454 ? 9.359 -33.406 6.066 1 91.12 454 PRO B C 1
ATOM 10547 O O . PRO B 1 454 ? 8.562 -34.156 5.484 1 91.12 454 PRO B O 1
ATOM 10550 N N . SER B 1 455 ? 9.664 -32.25 5.637 1 91.5 455 SER B N 1
ATOM 10551 C CA . SER B 1 455 ? 9.047 -31.688 4.438 1 91.5 455 SER B CA 1
ATOM 10552 C C . SER B 1 455 ? 9.734 -32.188 3.174 1 91.5 455 SER B C 1
ATOM 10554 O O . SER B 1 455 ? 9.25 -31.969 2.064 1 91.5 455 SER B O 1
ATOM 10556 N N . GLY B 1 456 ? 10.82 -32.938 3.307 1 95 456 GLY B N 1
ATOM 10557 C CA . GLY B 1 456 ? 11.578 -33.438 2.164 1 95 456 GLY B CA 1
ATOM 10558 C C . GLY B 1 456 ? 12.625 -32.438 1.679 1 95 456 GLY B C 1
ATOM 10559 O O . GLY B 1 456 ? 13.305 -32.688 0.677 1 95 456 GLY B O 1
ATOM 10560 N N . ASP B 1 457 ? 12.828 -31.328 2.443 1 95.25 457 ASP B N 1
ATOM 10561 C CA . ASP B 1 457 ? 13.766 -30.266 2.07 1 95.25 457 ASP B CA 1
ATOM 10562 C C . ASP B 1 457 ? 15.102 -30.453 2.781 1 95.25 457 ASP B C 1
ATOM 10564 O O . ASP B 1 457 ? 15.188 -31.141 3.799 1 95.25 457 ASP B O 1
ATOM 10568 N N . ALA B 1 458 ? 16.109 -29.812 2.168 1 94.25 458 ALA B N 1
ATOM 10569 C CA . ALA B 1 458 ? 17.391 -29.719 2.869 1 94.25 458 ALA B CA 1
ATOM 10570 C C . ALA B 1 458 ? 17.312 -28.672 3.979 1 94.25 458 ALA B C 1
ATOM 10572 O O . ALA B 1 458 ? 16.469 -27.766 3.943 1 94.25 458 ALA B O 1
ATOM 10573 N N . PRO B 1 459 ? 18.109 -28.75 5.012 1 90.31 459 PRO B N 1
ATOM 10574 C CA . PRO B 1 459 ? 18.141 -27.75 6.074 1 90.31 459 PRO B CA 1
ATOM 10575 C C . PRO B 1 459 ? 18.547 -26.359 5.559 1 90.31 459 PRO B C 1
ATOM 10577 O O . PRO B 1 459 ? 19.234 -26.25 4.547 1 90.31 459 PRO B O 1
ATOM 10580 N N . PRO B 1 460 ? 18.031 -25.375 6.262 1 92.56 460 PRO B N 1
ATOM 10581 C CA . PRO B 1 460 ? 18.312 -24.016 5.801 1 92.56 460 PRO B CA 1
ATOM 10582 C C . PRO B 1 460 ? 19.766 -23.625 6.004 1 92.56 460 PRO B C 1
ATOM 10584 O O . PRO B 1 460 ? 20.203 -23.406 7.137 1 92.56 460 PRO B O 1
ATOM 10587 N N . ARG B 1 461 ? 20.531 -23.562 5.012 1 92.31 461 ARG B N 1
ATOM 10588 C CA . ARG B 1 461 ? 21.906 -23.078 4.98 1 92.31 461 ARG B CA 1
ATOM 10589 C C . ARG B 1 461 ? 22.141 -22.141 3.787 1 92.31 461 ARG B C 1
ATOM 10591 O O . ARG B 1 461 ? 22.125 -22.594 2.639 1 92.31 461 ARG B O 1
ATOM 10598 N N . TYR B 1 462 ? 22.328 -20.891 4.137 1 95.69 462 TYR B N 1
ATOM 10599 C CA . TYR B 1 462 ? 22.516 -19.906 3.072 1 95.69 462 TYR B CA 1
ATOM 10600 C C . TYR B 1 462 ? 23.797 -19.109 3.273 1 95.69 462 TYR B C 1
ATOM 10602 O O . TYR B 1 462 ? 24.266 -18.953 4.406 1 95.69 462 TYR B O 1
ATOM 10610 N N . SER B 1 463 ? 24.375 -18.719 2.184 1 95.69 463 SER B N 1
ATOM 10611 C CA . SER B 1 463 ? 25.438 -17.719 2.164 1 95.69 463 SER B CA 1
ATOM 10612 C C . SER B 1 463 ? 24.938 -16.375 1.649 1 95.69 463 SER B C 1
ATOM 10614 O O . SER B 1 463 ? 24.078 -16.328 0.758 1 95.69 463 SER B O 1
ATOM 10616 N N . ILE B 1 464 ? 25.391 -15.398 2.287 1 97.38 464 ILE B N 1
ATOM 10617 C CA . ILE B 1 464 ? 25.062 -14.055 1.831 1 97.38 464 ILE B CA 1
ATOM 10618 C C . ILE B 1 464 ? 26.234 -13.492 1.023 1 97.38 464 ILE B C 1
ATOM 10620 O O . ILE B 1 464 ? 27.359 -13.43 1.515 1 97.38 464 ILE B O 1
ATOM 10624 N N . LEU B 1 465 ? 25.938 -13.039 -0.19 1 96.75 465 LEU B N 1
ATOM 10625 C CA . LEU B 1 465 ? 26.969 -12.547 -1.084 1 96.75 465 LEU B CA 1
ATOM 10626 C C . LEU B 1 465 ? 26.766 -11.062 -1.392 1 96.75 465 LEU B C 1
ATOM 10628 O O . LEU B 1 465 ? 25.641 -10.594 -1.495 1 96.75 465 LEU B O 1
ATOM 10632 N N . ASN B 1 466 ? 27.859 -10.375 -1.472 1 96.69 466 ASN B N 1
ATOM 10633 C CA . ASN B 1 466 ? 27.891 -8.961 -1.85 1 96.69 466 ASN B CA 1
ATOM 10634 C C . ASN B 1 466 ? 28.75 -8.727 -3.084 1 96.69 466 ASN B C 1
ATOM 10636 O O . ASN B 1 466 ? 29.875 -9.219 -3.156 1 96.69 466 ASN B O 1
ATOM 10640 N N . PHE B 1 467 ? 28.172 -8.078 -4.082 1 96.31 467 PHE B N 1
ATOM 10641 C CA . PHE B 1 467 ? 28.922 -7.777 -5.301 1 96.31 467 PHE B CA 1
ATOM 10642 C C . PHE B 1 467 ? 29.75 -6.516 -5.129 1 96.31 467 PHE B C 1
ATOM 10644 O O . PHE B 1 467 ? 29.219 -5.422 -4.98 1 96.31 467 PHE B O 1
ATOM 10651 N N . GLN B 1 468 ? 31.125 -6.668 -5.207 1 94.12 468 GLN B N 1
ATOM 10652 C CA . GLN B 1 468 ? 32.031 -5.555 -4.887 1 94.12 468 GLN B CA 1
ATOM 10653 C C . GLN B 1 468 ? 33.062 -5.367 -5.969 1 94.12 468 GLN B C 1
ATOM 10655 O O . GLN B 1 468 ? 33.406 -6.316 -6.68 1 94.12 468 GLN B O 1
ATOM 10660 N N . ARG B 1 469 ? 33.438 -4.082 -6.012 1 90.44 469 ARG B N 1
ATOM 10661 C CA . ARG B 1 469 ? 34.625 -3.77 -6.84 1 90.44 469 ARG B CA 1
ATOM 10662 C C . ARG B 1 469 ? 35.906 -4.117 -6.117 1 90.44 469 ARG B C 1
ATOM 10664 O O . ARG B 1 469 ? 36.094 -3.787 -4.945 1 90.44 469 ARG B O 1
ATOM 10671 N N . LEU B 1 470 ? 36.719 -4.906 -6.859 1 85.62 470 LEU B N 1
ATOM 10672 C CA . LEU B 1 470 ? 37.969 -5.348 -6.254 1 85.62 470 LEU B CA 1
ATOM 10673 C C . LEU B 1 470 ? 39.031 -4.246 -6.32 1 85.62 470 LEU B C 1
ATOM 10675 O O . LEU B 1 470 ? 39 -3.416 -7.23 1 85.62 470 LEU B O 1
ATOM 10679 N N . ASP B 1 471 ? 39.781 -4.039 -5.16 1 72.12 471 ASP B N 1
ATOM 10680 C CA . ASP B 1 471 ? 40.844 -3.045 -5.098 1 72.12 471 ASP B CA 1
ATOM 10681 C C . ASP B 1 471 ? 41.875 -3.291 -6.188 1 72.12 471 ASP B C 1
ATOM 10683 O O . ASP B 1 471 ? 42.062 -4.422 -6.645 1 72.12 471 ASP B O 1
ATOM 10687 N N . ASN B 1 472 ? 42.281 -2.227 -6.957 1 60.81 472 ASN B N 1
ATOM 10688 C CA . ASN B 1 472 ? 43.219 -2.164 -8.07 1 60.81 472 ASN B CA 1
ATOM 10689 C C . ASN B 1 472 ? 44.344 -3.203 -7.938 1 60.81 472 ASN B C 1
ATOM 10691 O O . ASN B 1 472 ? 44.969 -3.58 -8.93 1 60.81 472 ASN B O 1
ATOM 10695 N N . ASP B 1 473 ? 44.656 -3.488 -6.801 1 54.56 473 ASP B N 1
ATOM 10696 C CA . ASP B 1 473 ? 45.844 -4.316 -6.754 1 54.56 473 ASP B CA 1
ATOM 10697 C C . ASP B 1 473 ? 45.594 -5.707 -7.324 1 54.56 473 ASP B C 1
ATOM 10699 O O . ASP B 1 473 ? 46.5 -6.504 -7.488 1 54.56 473 ASP B O 1
ATOM 10703 N N . SER B 1 474 ? 44.406 -6.02 -7.312 1 50.34 474 SER B N 1
ATOM 10704 C CA . SER B 1 474 ? 44.156 -7.41 -7.676 1 50.34 474 SER B CA 1
ATOM 10705 C C . SER B 1 474 ? 44.031 -7.578 -9.188 1 50.34 474 SER B C 1
ATOM 10707 O O . SER B 1 474 ? 42.969 -7.922 -9.688 1 50.34 474 SER B O 1
ATOM 10709 N N . GLY B 1 475 ? 44.875 -6.945 -9.953 1 50.88 475 GLY B N 1
ATOM 10710 C CA . GLY B 1 475 ? 45.062 -7.172 -11.375 1 50.88 475 GLY B CA 1
ATOM 10711 C C . GLY B 1 475 ? 43.875 -6.68 -12.211 1 50.88 475 GLY B C 1
ATOM 10712 O O . GLY B 1 475 ? 42.719 -6.992 -11.914 1 50.88 475 GLY B O 1
ATOM 10713 N N . ALA B 1 476 ? 44.031 -5.602 -12.898 1 49.28 476 ALA B N 1
ATOM 10714 C CA . ALA B 1 476 ? 43.062 -5.047 -13.859 1 49.28 476 ALA B CA 1
ATOM 10715 C C . ALA B 1 476 ? 42.594 -6.113 -14.836 1 49.28 476 ALA B C 1
ATOM 10717 O O . ALA B 1 476 ? 43.375 -6.988 -15.234 1 49.28 476 ALA B O 1
ATOM 10718 N N . ALA B 1 477 ? 41.219 -6.293 -14.922 1 55.5 477 ALA B N 1
ATOM 10719 C CA . ALA B 1 477 ? 40.719 -7.129 -16.016 1 55.5 477 ALA B CA 1
ATOM 10720 C C . ALA B 1 477 ? 41.375 -6.738 -17.344 1 55.5 477 ALA B C 1
ATOM 10722 O O . ALA B 1 477 ? 41.875 -5.625 -17.484 1 55.5 477 ALA B O 1
ATOM 10723 N N . ASP B 1 478 ? 41.594 -7.637 -18.188 1 54.59 478 ASP B N 1
ATOM 10724 C CA . ASP B 1 478 ? 42.219 -7.465 -19.5 1 54.59 478 ASP B CA 1
ATOM 10725 C C . ASP B 1 478 ? 41.656 -6.246 -20.219 1 54.59 478 ASP B C 1
ATOM 10727 O O . ASP B 1 478 ? 42.375 -5.613 -21.016 1 54.59 478 ASP B O 1
ATOM 10731 N N . ASP B 1 479 ? 40.469 -5.887 -20.031 1 56.81 479 ASP B N 1
ATOM 10732 C CA . ASP B 1 479 ? 39.875 -4.855 -20.875 1 56.81 479 ASP B CA 1
ATOM 10733 C C . ASP B 1 479 ? 39.906 -3.492 -20.188 1 56.81 479 ASP B C 1
ATOM 10735 O O . ASP B 1 479 ? 39.312 -2.529 -20.672 1 56.81 479 ASP B O 1
ATOM 10739 N N . GLY B 1 480 ? 40.688 -3.203 -19.094 1 61.09 480 GLY B N 1
ATOM 10740 C CA . GLY B 1 480 ? 40.875 -1.908 -18.453 1 61.09 480 GLY B CA 1
ATOM 10741 C C . GLY B 1 480 ? 39.781 -1.593 -17.438 1 61.09 480 GLY B C 1
ATOM 10742 O O . GLY B 1 480 ? 39.875 -0.602 -16.703 1 61.09 480 GLY B O 1
ATOM 10743 N N . ARG B 1 481 ? 38.812 -2.299 -17.406 1 69.94 481 ARG B N 1
ATOM 10744 C CA . ARG B 1 481 ? 37.75 -2.062 -16.438 1 69.94 481 ARG B CA 1
ATOM 10745 C C . ARG B 1 481 ? 38.094 -2.691 -15.086 1 69.94 481 ARG B C 1
ATOM 10747 O O . ARG B 1 481 ? 38.812 -3.686 -15.023 1 69.94 481 ARG B O 1
ATOM 10754 N N . PRO B 1 482 ? 37.625 -1.99 -13.945 1 78.69 482 PRO B N 1
ATOM 10755 C CA . PRO B 1 482 ? 37.906 -2.561 -12.625 1 78.69 482 PRO B CA 1
ATOM 10756 C C . PRO B 1 482 ? 37.25 -3.926 -12.422 1 78.69 482 PRO B C 1
ATOM 10758 O O . PRO B 1 482 ? 36.125 -4.16 -12.898 1 78.69 482 PRO B O 1
ATOM 10761 N N . PRO B 1 483 ? 37.969 -4.789 -11.906 1 85.69 483 PRO B N 1
ATOM 10762 C CA . PRO B 1 483 ? 37.438 -6.133 -11.695 1 85.69 483 PRO B CA 1
ATOM 10763 C C . PRO B 1 483 ? 36.406 -6.176 -10.57 1 85.69 483 PRO B C 1
ATOM 10765 O O . PRO B 1 483 ? 36.531 -5.453 -9.578 1 85.69 483 PRO B O 1
ATOM 10768 N N . TYR B 1 484 ? 35.312 -6.875 -10.789 1 91.31 484 TYR B N 1
ATOM 10769 C CA . TYR B 1 484 ? 34.25 -7.082 -9.812 1 91.31 484 TYR B CA 1
ATOM 10770 C C . TYR B 1 484 ? 34.156 -8.547 -9.398 1 91.31 484 TYR B C 1
ATOM 10772 O O . TYR B 1 484 ? 34.594 -9.438 -10.133 1 91.31 484 TYR B O 1
ATOM 10780 N N . ALA B 1 485 ? 33.75 -8.828 -8.148 1 90.38 485 ALA B N 1
ATOM 10781 C CA . ALA B 1 485 ? 33.562 -10.211 -7.711 1 90.38 485 ALA B CA 1
ATOM 10782 C C . ALA B 1 485 ? 32.5 -10.305 -6.625 1 90.38 485 ALA B C 1
ATOM 10784 O O . ALA B 1 485 ? 32.25 -9.336 -5.91 1 90.38 485 ALA B O 1
ATOM 10785 N N . TRP B 1 486 ? 31.891 -11.445 -6.605 1 92.69 486 TRP B N 1
ATOM 10786 C CA . TRP B 1 486 ? 30.984 -11.758 -5.508 1 92.69 486 TRP B CA 1
ATOM 10787 C C . TRP B 1 486 ? 31.75 -12.195 -4.27 1 92.69 486 TRP B C 1
ATOM 10789 O O . TRP B 1 486 ? 32.562 -13.117 -4.328 1 92.69 486 TRP B O 1
ATOM 10799 N N . ARG B 1 487 ? 31.516 -11.523 -3.143 1 93.31 487 ARG B N 1
ATOM 10800 C CA . ARG B 1 487 ? 32.188 -11.836 -1.895 1 93.31 487 ARG B CA 1
ATOM 10801 C C . ARG B 1 487 ? 31.219 -12.352 -0.843 1 93.31 487 ARG B C 1
ATOM 10803 O O . ARG B 1 487 ? 30.109 -11.852 -0.725 1 93.31 487 ARG B O 1
ATOM 10810 N N . ASN B 1 488 ? 31.688 -13.398 -0.157 1 94.38 488 ASN B N 1
ATOM 10811 C CA . ASN B 1 488 ? 30.875 -13.898 0.958 1 94.38 488 ASN B CA 1
ATOM 10812 C C . ASN B 1 488 ? 30.953 -12.961 2.162 1 94.38 488 ASN B C 1
ATOM 10814 O O . ASN B 1 488 ? 32.031 -12.75 2.723 1 94.38 488 ASN B O 1
ATOM 10818 N N . VAL B 1 489 ? 29.828 -12.453 2.592 1 96.06 489 VAL B N 1
ATOM 10819 C CA . VAL B 1 489 ? 29.844 -11.445 3.643 1 96.06 489 VAL B CA 1
ATOM 10820 C C . VAL B 1 489 ? 29.016 -11.922 4.832 1 96.06 489 VAL B C 1
ATOM 10822 O O . VAL B 1 489 ? 28.828 -11.188 5.805 1 96.06 489 VAL B O 1
ATOM 10825 N N . GLY B 1 490 ? 28.5 -13.086 4.801 1 95.44 490 GLY B N 1
ATOM 10826 C CA . GLY B 1 490 ? 27.703 -13.586 5.91 1 95.44 490 GLY B CA 1
ATOM 10827 C C . GLY B 1 490 ? 27.031 -14.914 5.613 1 95.44 490 GLY B C 1
ATOM 10828 O O . GLY B 1 490 ? 27.297 -15.523 4.574 1 95.44 490 GLY B O 1
ATOM 10829 N N . SER B 1 491 ? 26.203 -15.383 6.598 1 94.75 491 SER B N 1
ATOM 10830 C CA . SER B 1 491 ? 25.5 -16.656 6.469 1 94.75 491 SER B CA 1
ATOM 10831 C C . SER B 1 491 ? 24.172 -16.641 7.234 1 94.75 491 SER B C 1
ATOM 10833 O O . SER B 1 491 ? 23.984 -15.797 8.117 1 94.75 491 SER B O 1
ATOM 10835 N N . TYR B 1 492 ? 23.219 -17.344 6.746 1 95.19 492 TYR B N 1
ATOM 10836 C CA . TYR B 1 492 ? 21.953 -17.625 7.418 1 95.19 492 TYR B CA 1
ATOM 10837 C C . TYR B 1 492 ? 21.781 -19.125 7.617 1 95.19 492 TYR B C 1
ATOM 10839 O O . TYR B 1 492 ? 21.531 -19.875 6.66 1 95.19 492 TYR B O 1
ATOM 10847 N N . SER B 1 493 ? 21.953 -19.656 8.812 1 91.19 493 SER B N 1
ATOM 10848 C CA . SER B 1 493 ? 21.922 -21.078 9.078 1 91.19 493 SER B CA 1
ATOM 10849 C C . SER B 1 493 ? 21.312 -21.375 10.445 1 91.19 493 SER B C 1
ATOM 10851 O O . SER B 1 493 ? 21.172 -20.469 11.281 1 91.19 493 SER B O 1
ATOM 10853 N N . LEU B 1 494 ? 20.938 -22.672 10.5 1 82.44 494 LEU B N 1
ATOM 10854 C CA . LEU B 1 494 ? 20.359 -23.125 11.758 1 82.44 494 LEU B CA 1
ATOM 10855 C C . LEU B 1 494 ? 21.406 -23.141 12.867 1 82.44 494 LEU B C 1
ATOM 10857 O O . LEU B 1 494 ? 22.5 -23.672 12.688 1 82.44 494 LEU B O 1
ATOM 10861 N N . GLY B 1 495 ? 21.047 -22.375 13.875 1 72.62 495 GLY B N 1
ATOM 10862 C CA . GLY B 1 495 ? 21.922 -22.406 15.023 1 72.62 495 GLY B CA 1
ATOM 10863 C C . GLY B 1 495 ? 21.688 -23.594 15.93 1 72.62 495 GLY B C 1
ATOM 10864 O O . GLY B 1 495 ? 20.844 -24.453 15.633 1 72.62 495 GLY B O 1
ATOM 10865 N N . ASP B 1 496 ? 22.422 -23.734 16.938 1 64.88 496 ASP B N 1
ATOM 10866 C CA . ASP B 1 496 ? 22.328 -24.797 17.922 1 64.88 496 ASP B CA 1
ATOM 10867 C C . ASP B 1 496 ? 20.984 -24.766 18.641 1 64.88 496 ASP B C 1
ATOM 10869 O O . ASP B 1 496 ? 20.531 -25.781 19.172 1 64.88 496 ASP B O 1
ATOM 10873 N N . ASP B 1 497 ? 20.359 -23.703 18.641 1 67.75 497 ASP B N 1
ATOM 10874 C CA . ASP B 1 497 ? 19.094 -23.547 19.344 1 67.75 497 ASP B CA 1
ATOM 10875 C C . ASP B 1 497 ? 17.922 -23.953 18.453 1 67.75 497 ASP B C 1
ATOM 10877 O O . ASP B 1 497 ? 16.766 -23.922 18.906 1 67.75 497 ASP B O 1
ATOM 10881 N N . GLY B 1 498 ? 18.203 -24.359 17.266 1 73.06 498 GLY B N 1
ATOM 10882 C CA . GLY B 1 498 ? 17.156 -24.812 16.375 1 73.06 498 GLY B CA 1
ATOM 10883 C C . GLY B 1 498 ? 16.516 -23.703 15.578 1 73.06 498 GLY B C 1
ATOM 10884 O O . GLY B 1 498 ? 15.617 -23.953 14.773 1 73.06 498 GLY B O 1
ATOM 10885 N N . GLU B 1 499 ? 16.969 -22.453 15.875 1 82.31 499 GLU B N 1
ATOM 10886 C CA . GLU B 1 499 ? 16.438 -21.328 15.109 1 82.31 499 GLU B CA 1
ATOM 10887 C C . GLU B 1 499 ? 17.453 -20.812 14.102 1 82.31 499 GLU B C 1
ATOM 10889 O O . GLU B 1 499 ? 18.656 -20.781 14.391 1 82.31 499 GLU B O 1
ATOM 10894 N N . ALA B 1 500 ? 16.984 -20.516 12.922 1 88.06 500 ALA B N 1
ATOM 10895 C CA . ALA B 1 500 ? 17.875 -19.953 11.906 1 88.06 500 ALA B CA 1
ATOM 10896 C C . ALA B 1 500 ? 18.203 -18.5 12.195 1 88.06 500 ALA B C 1
ATOM 10898 O O . ALA B 1 500 ? 17.328 -17.734 12.609 1 88.06 500 ALA B O 1
ATOM 10899 N N . LYS B 1 501 ? 19.484 -18.188 12.172 1 91.38 501 LYS B N 1
ATOM 10900 C CA . LYS B 1 501 ? 19.938 -16.828 12.477 1 91.38 501 LYS B CA 1
ATOM 10901 C C . LYS B 1 501 ? 20.812 -16.281 11.359 1 91.38 501 LYS B C 1
ATOM 10903 O O . LYS B 1 501 ? 21.531 -17.031 10.703 1 91.38 501 LYS B O 1
ATOM 10908 N N . LEU B 1 502 ? 20.672 -14.945 11.172 1 94.81 502 LEU B N 1
ATOM 10909 C CA . LEU B 1 502 ? 21.484 -14.234 10.195 1 94.81 502 LEU B CA 1
ATOM 10910 C C . LEU B 1 502 ? 22.766 -13.711 10.836 1 94.81 502 LEU B C 1
ATOM 10912 O O . LEU B 1 502 ? 22.719 -13.039 11.875 1 94.81 502 LEU B O 1
ATOM 10916 N N . ASP B 1 503 ? 23.891 -14.094 10.312 1 94 503 ASP B N 1
ATOM 10917 C CA . ASP B 1 503 ? 25.203 -13.578 10.727 1 94 503 ASP B CA 1
ATOM 10918 C C . ASP B 1 503 ? 25.844 -12.781 9.602 1 94 503 ASP B C 1
ATOM 10920 O O . ASP B 1 503 ? 26.188 -13.336 8.547 1 94 503 ASP B O 1
ATOM 10924 N N . LEU B 1 504 ? 26 -11.461 9.828 1 95.06 504 LEU B N 1
ATOM 10925 C CA . LEU B 1 504 ? 26.547 -10.594 8.797 1 95.06 504 LEU B CA 1
ATOM 10926 C C . LEU B 1 504 ? 27.875 -9.984 9.258 1 95.06 504 LEU B C 1
ATOM 10928 O O . LEU B 1 504 ? 28.016 -9.609 10.43 1 95.06 504 LEU B O 1
ATOM 10932 N N . ASN B 1 505 ? 28.781 -10.023 8.375 1 94.5 505 ASN B N 1
ATOM 10933 C CA . ASN B 1 505 ? 30.016 -9.258 8.586 1 94.5 505 ASN B CA 1
ATOM 10934 C C . ASN B 1 505 ? 29.891 -7.844 8.031 1 94.5 505 ASN B C 1
ATOM 10936 O O . ASN B 1 505 ? 30.266 -7.586 6.887 1 94.5 505 ASN B O 1
ATOM 10940 N N . LEU B 1 506 ? 29.578 -6.938 8.82 1 89.5 506 LEU B N 1
ATOM 10941 C CA . LEU B 1 506 ? 29.234 -5.582 8.406 1 89.5 506 LEU B CA 1
ATOM 10942 C C . LEU B 1 506 ? 30.469 -4.852 7.891 1 89.5 506 LEU B C 1
ATOM 10944 O O . LEU B 1 506 ? 30.359 -3.936 7.07 1 89.5 506 LEU B O 1
ATOM 10948 N N . GLU B 1 507 ? 31.641 -5.25 8.32 1 89 507 GLU B N 1
ATOM 10949 C CA . GLU B 1 507 ? 32.875 -4.57 7.922 1 89 507 GLU B CA 1
ATOM 10950 C C . GLU B 1 507 ? 33.219 -4.883 6.473 1 89 507 GLU B C 1
ATOM 10952 O O . GLU B 1 507 ? 33.844 -4.066 5.789 1 89 507 GLU B O 1
ATOM 10957 N N . THR B 1 508 ? 32.781 -6.016 6.031 1 91.25 508 THR B N 1
ATOM 10958 C CA . THR B 1 508 ? 33.125 -6.43 4.676 1 91.25 508 THR B CA 1
ATOM 10959 C C . THR B 1 508 ? 32.062 -5.988 3.684 1 91.25 508 THR B C 1
ATOM 10961 O O . THR B 1 508 ? 32.281 -5.992 2.473 1 91.25 508 THR B O 1
ATOM 10964 N N . LEU B 1 509 ? 31 -5.539 4.152 1 93.81 509 LEU B N 1
ATOM 10965 C CA . LEU B 1 509 ? 29.891 -5.098 3.301 1 93.81 509 LEU B CA 1
ATOM 10966 C C . LEU B 1 509 ? 30.188 -3.715 2.721 1 93.81 509 LEU B C 1
ATOM 10968 O O . LEU B 1 509 ? 30.656 -2.826 3.43 1 93.81 509 LEU B O 1
ATOM 10972 N N . ARG B 1 510 ? 30.016 -3.656 1.406 1 92.62 510 ARG B N 1
ATOM 10973 C CA . ARG B 1 510 ? 30.234 -2.381 0.729 1 92.62 510 ARG B CA 1
ATOM 10974 C C . ARG B 1 510 ? 29.172 -2.143 -0.337 1 92.62 510 ARG B C 1
ATOM 10976 O O . ARG B 1 510 ? 28.812 -3.061 -1.074 1 92.62 510 ARG B O 1
ATOM 10983 N N . PHE B 1 511 ? 28.734 -0.901 -0.365 1 93.25 511 PHE B N 1
ATOM 10984 C CA . PHE B 1 511 ? 27.781 -0.541 -1.406 1 93.25 511 PHE B CA 1
ATOM 10985 C C . PHE B 1 511 ? 28.5 -0.201 -2.707 1 93.25 511 PHE B C 1
ATOM 10987 O O . PHE B 1 511 ? 28.531 -1.013 -3.633 1 93.25 511 PHE B O 1
ATOM 10994 N N . LYS B 1 512 ? 29.078 0.853 -2.762 1 90 512 LYS B N 1
ATOM 10995 C CA . LYS B 1 512 ? 29.891 1.256 -3.904 1 90 512 LYS B CA 1
ATOM 10996 C C . LYS B 1 512 ? 31.297 1.661 -3.465 1 90 512 LYS B C 1
ATOM 10998 O O . LYS B 1 512 ? 31.516 1.987 -2.295 1 90 512 LYS B O 1
ATOM 11003 N N . ALA B 1 513 ? 32.156 1.552 -4.398 1 82.94 513 ALA B N 1
ATOM 11004 C CA . ALA B 1 513 ? 33.531 1.936 -4.098 1 82.94 513 ALA B CA 1
ATOM 11005 C C . ALA B 1 513 ? 33.594 3.408 -3.707 1 82.94 513 ALA B C 1
ATOM 11007 O O . ALA B 1 513 ? 34.344 3.773 -2.799 1 82.94 513 ALA B O 1
ATOM 11008 N N . ASP B 1 514 ? 32.781 4.238 -4.312 1 82.25 514 ASP B N 1
ATOM 11009 C CA . ASP B 1 514 ? 32.812 5.676 -4.07 1 82.25 514 ASP B CA 1
ATOM 11010 C C . ASP B 1 514 ? 31.922 6.043 -2.875 1 82.25 514 ASP B C 1
ATOM 11012 O O . ASP B 1 514 ? 32.125 7.09 -2.25 1 82.25 514 ASP B O 1
ATOM 11016 N N . GLU B 1 515 ? 30.953 5.227 -2.584 1 87.38 515 GLU B N 1
ATOM 11017 C CA . GLU B 1 515 ? 30.031 5.41 -1.465 1 87.38 515 GLU B CA 1
ATOM 11018 C C . GLU B 1 515 ? 29.781 4.094 -0.735 1 87.38 515 GLU B C 1
ATOM 11020 O O . GLU B 1 515 ? 28.734 3.469 -0.908 1 87.38 515 GLU B O 1
ATOM 11025 N N . PRO B 1 516 ? 30.625 3.877 0.203 1 85.06 516 PRO B N 1
ATOM 11026 C CA . PRO B 1 516 ? 30.562 2.545 0.808 1 85.06 516 PRO B CA 1
ATOM 11027 C C . PRO B 1 516 ? 29.359 2.365 1.716 1 85.06 516 PRO B C 1
ATOM 11029 O O . PRO B 1 516 ? 28.922 1.234 1.96 1 85.06 516 PRO B O 1
ATOM 11032 N N . ARG B 1 517 ? 28.812 3.443 2.186 1 90.31 517 ARG B N 1
ATOM 11033 C CA . ARG B 1 517 ? 27.656 3.291 3.07 1 90.31 517 ARG B CA 1
ATOM 11034 C C . ARG B 1 517 ? 26.391 3.057 2.273 1 90.31 517 ARG B C 1
ATOM 11036 O O . ARG B 1 517 ? 26.156 3.713 1.256 1 90.31 517 ARG B O 1
ATOM 11043 N N . PHE B 1 518 ? 25.578 2.145 2.746 1 94.25 518 PHE B N 1
ATOM 11044 C CA . PHE B 1 518 ? 24.312 1.824 2.08 1 94.25 518 PHE B CA 1
ATOM 11045 C C . PHE B 1 518 ? 23.297 2.932 2.295 1 94.25 518 PHE B C 1
ATOM 11047 O O . PHE B 1 518 ? 23.25 3.541 3.365 1 94.25 518 PHE B O 1
ATOM 11054 N N . PRO B 1 519 ? 22.531 3.211 1.293 1 92.62 519 PRO B N 1
ATOM 11055 C CA . PRO B 1 519 ? 21.484 4.23 1.43 1 92.62 519 PRO B CA 1
ATOM 11056 C C . PRO B 1 519 ? 20.344 3.793 2.35 1 92.62 519 PRO B C 1
ATOM 11058 O O . PRO B 1 519 ? 20.219 2.604 2.65 1 92.62 519 PRO B O 1
ATOM 11061 N N . HIS B 1 520 ? 19.578 4.77 2.836 1 92.06 520 HIS B N 1
ATOM 11062 C CA . HIS B 1 520 ? 18.375 4.484 3.625 1 92.06 520 HIS B CA 1
ATOM 11063 C C . HIS B 1 520 ? 17.188 4.18 2.73 1 92.06 520 HIS B C 1
ATOM 11065 O O . HIS B 1 520 ? 17.125 4.641 1.586 1 92.06 520 HIS B O 1
ATOM 11071 N N . SER B 1 521 ? 16.328 3.342 3.203 1 93.56 521 SER B N 1
ATOM 11072 C CA . SER B 1 521 ? 15.094 3.02 2.5 1 93.56 521 SER B CA 1
ATOM 11073 C C . SER B 1 521 ? 13.914 2.92 3.465 1 93.56 521 SER B C 1
ATOM 11075 O O . SER B 1 521 ? 13.688 1.868 4.066 1 93.56 521 SER B O 1
ATOM 11077 N N . PHE B 1 522 ? 13.266 3.977 3.705 1 92 522 PHE B N 1
ATOM 11078 C CA . PHE B 1 522 ? 12.078 4.043 4.539 1 92 522 PHE B CA 1
ATOM 11079 C C . PHE B 1 522 ? 11.047 4.992 3.934 1 92 522 PHE B C 1
ATOM 11081 O O . PHE B 1 522 ? 11.391 5.863 3.135 1 92 522 PHE B O 1
ATOM 11088 N N . CYS B 1 523 ? 9.852 4.777 4.199 1 88.25 523 CYS B N 1
ATOM 11089 C CA . CYS B 1 523 ? 8.773 5.57 3.613 1 88.25 523 CYS B CA 1
ATOM 11090 C C . CYS B 1 523 ? 8.812 7.004 4.125 1 88.25 523 CYS B C 1
ATOM 11092 O O . CYS B 1 523 ? 8.758 7.949 3.338 1 88.25 523 CYS B O 1
ATOM 11094 N N . SER B 1 524 ? 8.828 7.133 5.469 1 89 524 SER B N 1
ATOM 11095 C CA . SER B 1 524 ? 8.859 8.445 6.102 1 89 524 SER B CA 1
ATOM 11096 C C . SER B 1 524 ? 9.961 8.523 7.156 1 89 524 SER B C 1
ATOM 11098 O O . SER B 1 524 ? 10.148 7.586 7.934 1 89 524 SER B O 1
ATOM 11100 N N . ALA B 1 525 ? 10.656 9.656 7.094 1 88.12 525 ALA B N 1
ATOM 11101 C CA . ALA B 1 525 ? 11.656 9.891 8.125 1 88.12 525 ALA B CA 1
ATOM 11102 C C . ALA B 1 525 ? 11 10.227 9.461 1 88.12 525 ALA B C 1
ATOM 11104 O O . ALA B 1 525 ? 9.859 10.695 9.5 1 88.12 525 ALA B O 1
ATOM 11105 N N . PRO B 1 526 ? 11.695 9.883 10.555 1 88.56 526 PRO B N 1
ATOM 11106 C CA . PRO B 1 526 ? 11.148 10.266 11.852 1 88.56 526 PRO B CA 1
ATOM 11107 C C . PRO B 1 526 ? 10.914 11.773 11.977 1 88.56 526 PRO B C 1
ATOM 11109 O O . PRO B 1 526 ? 11.719 12.57 11.484 1 88.56 526 PRO B O 1
ATOM 11112 N N . CYS B 1 527 ? 9.82 12.039 12.602 1 90.5 527 CYS B N 1
ATOM 11113 C CA . CYS B 1 527 ? 9.461 13.445 12.742 1 90.5 527 CYS B CA 1
ATOM 11114 C C . CYS B 1 527 ? 10.422 14.156 13.688 1 90.5 527 CYS B C 1
ATOM 11116 O O . CYS B 1 527 ? 10.93 13.562 14.633 1 90.5 527 CYS B O 1
ATOM 11118 N N . ARG B 1 528 ? 10.742 15.438 13.391 1 88.5 528 ARG B N 1
ATOM 11119 C CA . ARG B 1 528 ? 11.578 16.266 14.258 1 88.5 528 ARG B CA 1
ATOM 11120 C C . ARG B 1 528 ? 10.836 16.641 15.539 1 88.5 528 ARG B C 1
ATOM 11122 O O . ARG B 1 528 ? 9.648 16.359 15.68 1 88.5 528 ARG B O 1
ATOM 11129 N N . ARG B 1 529 ? 11.648 17.234 16.375 1 86.62 529 ARG B N 1
ATOM 11130 C CA . ARG B 1 529 ? 11.062 17.688 17.641 1 86.62 529 ARG B CA 1
ATOM 11131 C C . ARG B 1 529 ? 10.023 18.781 17.391 1 86.62 529 ARG B C 1
ATOM 11133 O O . ARG B 1 529 ? 10.258 19.719 16.625 1 86.62 529 ARG B O 1
ATOM 11140 N N . GLY B 1 530 ? 8.805 18.594 17.969 1 87.88 530 GLY B N 1
ATOM 11141 C CA . GLY B 1 530 ? 7.746 19.594 17.844 1 87.88 530 GLY B CA 1
ATOM 11142 C C . GLY B 1 530 ? 6.793 19.312 16.703 1 87.88 530 GLY B C 1
ATOM 11143 O O . GLY B 1 530 ? 5.902 20.125 16.422 1 87.88 530 GLY B O 1
ATOM 11144 N N . GLN B 1 531 ? 7.039 18.203 16.031 1 88.94 531 GLN B N 1
ATOM 11145 C CA . GLN B 1 531 ? 6.168 17.859 14.906 1 88.94 531 GLN B CA 1
ATOM 11146 C C . GLN B 1 531 ? 5.273 16.672 15.25 1 88.94 531 GLN B C 1
ATOM 11148 O O . GLN B 1 531 ? 5.699 15.742 15.938 1 88.94 531 GLN B O 1
ATOM 11153 N N . ALA B 1 532 ? 4.066 16.828 14.898 1 89.81 532 ALA B N 1
ATOM 11154 C CA . ALA B 1 532 ? 3.113 15.742 15.109 1 89.81 532 ALA B CA 1
ATOM 11155 C C . ALA B 1 532 ? 3.092 14.789 13.914 1 89.81 532 ALA B C 1
ATOM 11157 O O . ALA B 1 532 ? 3.193 15.227 12.766 1 89.81 532 ALA B O 1
ATOM 11158 N N . LYS B 1 533 ? 2.926 13.516 14.281 1 89.75 533 LYS B N 1
ATOM 11159 C CA . LYS B 1 533 ? 2.861 12.469 13.266 1 89.75 533 LYS B CA 1
ATOM 11160 C C . LYS B 1 533 ? 1.43 12.266 12.781 1 89.75 533 LYS B C 1
ATOM 11162 O O . LYS B 1 533 ? 0.53 12 13.578 1 89.75 533 LYS B O 1
ATOM 11167 N N . LEU B 1 534 ? 1.271 12.43 11.43 1 87.75 534 LEU B N 1
ATOM 11168 C CA . LEU B 1 534 ? -0.023 12.172 10.812 1 87.75 534 LEU B CA 1
ATOM 11169 C C . LEU B 1 534 ? 0.008 10.867 10.016 1 87.75 534 LEU B C 1
ATOM 11171 O O . LEU B 1 534 ? 0.751 10.75 9.039 1 87.75 534 LEU B O 1
ATOM 11175 N N . GLN B 1 535 ? -0.763 9.93 10.484 1 84.88 535 GLN B N 1
ATOM 11176 C CA . GLN B 1 535 ? -0.744 8.617 9.859 1 84.88 535 GLN B CA 1
ATOM 11177 C C . GLN B 1 535 ? -2.154 8.164 9.484 1 84.88 535 GLN B C 1
ATOM 11179 O O . GLN B 1 535 ? -3.107 8.414 10.219 1 84.88 535 GLN B O 1
ATOM 11184 N N . LEU B 1 536 ? -2.25 7.543 8.305 1 78.88 536 LEU B N 1
ATOM 11185 C CA . LEU B 1 536 ? -3.516 6.953 7.883 1 78.88 536 LEU B CA 1
ATOM 11186 C C . LEU B 1 536 ? -3.768 5.633 8.609 1 78.88 536 LEU B C 1
ATOM 11188 O O . LEU B 1 536 ? -2.824 4.969 9.039 1 78.88 536 LEU B O 1
ATOM 11192 N N . GLU B 1 537 ? -5.031 5.285 8.695 1 76.81 537 GLU B N 1
ATOM 11193 C CA . GLU B 1 537 ? -5.383 4.035 9.359 1 76.81 537 GLU B CA 1
ATOM 11194 C C . GLU B 1 537 ? -4.812 2.832 8.609 1 76.81 537 GLU B C 1
ATOM 11196 O O . GLU B 1 537 ? -4.953 2.73 7.387 1 76.81 537 GLU B O 1
ATOM 11201 N N . GLY B 1 538 ? -4.121 1.997 9.336 1 72.19 538 GLY B N 1
ATOM 11202 C CA . GLY B 1 538 ? -3.617 0.768 8.742 1 72.19 538 GLY B CA 1
ATOM 11203 C C . GLY B 1 538 ? -2.201 0.896 8.219 1 72.19 538 GLY B C 1
ATOM 11204 O O . GLY B 1 538 ? -1.528 -0.109 7.98 1 72.19 538 GLY B O 1
ATOM 11205 N N . ASP B 1 539 ? -1.815 2.143 8.008 1 77.44 539 ASP B N 1
ATOM 11206 C CA . ASP B 1 539 ? -0.457 2.34 7.512 1 77.44 539 ASP B CA 1
ATOM 11207 C C . ASP B 1 539 ? 0.558 2.289 8.648 1 77.44 539 ASP B C 1
ATOM 11209 O O . ASP B 1 539 ? 0.41 2.992 9.648 1 77.44 539 ASP B O 1
ATOM 11213 N N . THR B 1 540 ? 1.516 1.458 8.508 1 81 540 THR B N 1
ATOM 11214 C CA . THR B 1 540 ? 2.496 1.311 9.578 1 81 540 THR B CA 1
ATOM 11215 C C . THR B 1 540 ? 3.846 1.885 9.156 1 81 540 THR B C 1
ATOM 11217 O O . THR B 1 540 ? 4.691 2.184 10 1 81 540 THR B O 1
ATOM 11220 N N . CYS B 1 541 ? 4.039 2.033 7.891 1 87.88 541 CYS B N 1
ATOM 11221 C CA . CYS B 1 541 ? 5.383 2.396 7.457 1 87.88 541 CYS B CA 1
ATOM 11222 C C . CYS B 1 541 ? 5.441 3.852 7.008 1 87.88 541 CYS B C 1
ATOM 11224 O O . CYS B 1 541 ? 6.512 4.461 7 1 87.88 541 CYS B O 1
ATOM 11226 N N . CYS B 1 542 ? 4.289 4.453 6.648 1 87.25 542 CYS B N 1
ATOM 11227 C CA . CYS B 1 542 ? 4.309 5.793 6.074 1 87.25 542 CYS B CA 1
ATOM 11228 C C . CYS B 1 542 ? 3.504 6.766 6.93 1 87.25 542 CYS B C 1
ATOM 11230 O O . CYS B 1 542 ? 2.432 6.418 7.43 1 87.25 542 CYS B O 1
ATOM 11232 N N . TRP B 1 543 ? 4.062 7.988 7.211 1 89.62 543 TRP B N 1
ATOM 11233 C CA . TRP B 1 543 ? 3.387 9.055 7.945 1 89.62 543 TRP B CA 1
ATOM 11234 C C . TRP B 1 543 ? 3.865 10.422 7.48 1 89.62 543 TRP B C 1
ATOM 11236 O O . TRP B 1 543 ? 4.812 10.523 6.695 1 89.62 543 TRP B O 1
ATOM 11246 N N . LEU B 1 544 ? 3.164 11.469 7.754 1 87.5 544 LEU B N 1
ATOM 11247 C CA . LEU B 1 544 ? 3.537 12.852 7.48 1 87.5 544 LEU B CA 1
ATOM 11248 C C . LEU B 1 544 ? 3.789 13.617 8.781 1 87.5 544 LEU B C 1
ATOM 11250 O O . LEU B 1 544 ? 3.221 13.281 9.82 1 87.5 544 LEU B O 1
ATOM 11254 N N . CYS B 1 545 ? 4.766 14.523 8.68 1 88.69 545 CYS B N 1
ATOM 11255 C CA . CYS B 1 545 ? 5.082 15.344 9.844 1 88.69 545 CYS B CA 1
ATOM 11256 C C . CYS B 1 545 ? 4.504 16.75 9.695 1 88.69 545 CYS B C 1
ATOM 11258 O O . CYS B 1 545 ? 4.688 17.391 8.664 1 88.69 545 CYS B O 1
ATOM 11260 N N . SER B 1 546 ? 3.688 17.109 10.68 1 84.25 546 SER B N 1
ATOM 11261 C CA . SER B 1 546 ? 3.113 18.438 10.688 1 84.25 546 SER B CA 1
ATOM 11262 C C . SER B 1 546 ? 3.598 19.25 11.891 1 84.25 546 SER B C 1
ATOM 11264 O O . SER B 1 546 ? 3.697 18.719 13 1 84.25 546 SER B O 1
ATOM 11266 N N . ASN B 1 547 ? 3.92 20.531 11.625 1 83.81 547 ASN B N 1
ATOM 11267 C CA . ASN B 1 547 ? 4.363 21.406 12.703 1 83.81 547 ASN B CA 1
ATOM 11268 C C . ASN B 1 547 ? 3.199 21.844 13.594 1 83.81 547 ASN B C 1
ATOM 11270 O O . ASN B 1 547 ? 2.139 22.203 13.086 1 83.81 547 ASN B O 1
ATOM 11274 N N . CYS B 1 548 ? 3.469 21.781 14.859 1 85.56 548 CYS B N 1
ATOM 11275 C CA . CYS B 1 548 ? 2.506 22.391 15.766 1 85.56 548 CYS B CA 1
ATOM 11276 C C . CYS B 1 548 ? 2.527 23.906 15.641 1 85.56 548 CYS B C 1
ATOM 11278 O O . CYS B 1 548 ? 3.582 24.5 15.406 1 85.56 548 CYS B O 1
ATOM 11280 N N . SER B 1 549 ? 1.411 24.484 15.797 1 81.5 549 SER B N 1
ATOM 11281 C CA . SER B 1 549 ? 1.32 25.938 15.695 1 81.5 549 SER B CA 1
ATOM 11282 C C . SER B 1 549 ? 2.164 26.609 16.766 1 81.5 549 SER B C 1
ATOM 11284 O O . SER B 1 549 ? 2.73 25.953 17.641 1 81.5 549 SER B O 1
ATOM 11286 N N . GLN B 1 550 ? 2.295 27.906 16.656 1 81.69 550 GLN B N 1
ATOM 11287 C CA . GLN B 1 550 ? 3.158 28.703 17.516 1 81.69 550 GLN B CA 1
ATOM 11288 C C . GLN B 1 550 ? 2.77 28.547 18.984 1 81.69 550 GLN B C 1
ATOM 11290 O O . GLN B 1 550 ? 3.625 28.594 19.875 1 81.69 550 GLN B O 1
ATOM 11295 N N . TYR B 1 551 ? 1.492 28.328 19.281 1 89.56 551 TYR B N 1
ATOM 11296 C CA . TYR B 1 551 ? 1.056 28.281 20.672 1 89.56 551 TYR B CA 1
ATOM 11297 C C . TYR B 1 551 ? 0.568 26.875 21.047 1 89.56 551 TYR B C 1
ATOM 11299 O O . TYR B 1 551 ? -0.129 26.703 22.047 1 89.56 551 TYR B O 1
ATOM 11307 N N . GLN B 1 552 ? 0.985 25.953 20.234 1 90.62 552 GLN B N 1
ATOM 11308 C CA . GLN B 1 552 ? 0.602 24.562 20.5 1 90.62 552 GLN B CA 1
ATOM 11309 C C . GLN B 1 552 ? 1.811 23.734 20.906 1 90.62 552 GLN B C 1
ATOM 11311 O O . GLN B 1 552 ? 2.932 24 20.469 1 90.62 552 GLN B O 1
ATOM 11316 N N . TYR B 1 553 ? 1.557 22.812 21.875 1 93.56 553 TYR B N 1
ATOM 11317 C CA . TYR B 1 553 ? 2.564 21.828 22.266 1 93.56 553 TYR B CA 1
ATOM 11318 C C . TYR B 1 553 ? 2.17 20.438 21.797 1 93.56 553 TYR B C 1
ATOM 11320 O O . TYR B 1 553 ? 1.005 20.188 21.484 1 93.56 553 TYR B O 1
ATOM 11328 N N . LEU B 1 554 ? 3.162 19.641 21.719 1 92.69 554 LEU B N 1
ATOM 11329 C CA . LEU B 1 554 ? 2.926 18.266 21.297 1 92.69 554 LEU B CA 1
ATOM 11330 C C . LEU B 1 554 ? 2.479 17.406 22.484 1 92.69 554 LEU B C 1
ATOM 11332 O O . LEU B 1 554 ? 3.307 16.953 23.266 1 92.69 554 LEU B O 1
ATOM 11336 N N . ALA B 1 555 ? 1.177 17.141 22.562 1 91.38 555 ALA B N 1
ATOM 11337 C CA . ALA B 1 555 ? 0.625 16.375 23.672 1 91.38 555 ALA B CA 1
ATOM 11338 C C . ALA B 1 555 ? 1.018 14.906 23.562 1 91.38 555 ALA B C 1
ATOM 11340 O O . ALA B 1 555 ? 1.322 14.266 24.562 1 91.38 555 ALA B O 1
ATOM 11341 N N . ASP B 1 556 ? 0.836 14.406 22.469 1 90.56 556 ASP B N 1
ATOM 11342 C CA . ASP B 1 556 ? 1.249 13.047 22.125 1 90.56 556 ASP B CA 1
ATOM 11343 C C . ASP B 1 556 ? 1.916 13.016 20.75 1 90.56 556 ASP B C 1
ATOM 11345 O O . ASP B 1 556 ? 2.055 14.047 20.094 1 90.56 556 ASP B O 1
ATOM 11349 N N . GLU B 1 557 ? 2.344 11.891 20.406 1 88.62 557 GLU B N 1
ATOM 11350 C CA . GLU B 1 557 ? 3.068 11.75 19.141 1 88.62 557 GLU B CA 1
ATOM 11351 C C . GLU B 1 557 ? 2.178 12.102 17.953 1 88.62 557 GLU B C 1
ATOM 11353 O O . GLU B 1 557 ? 2.676 12.469 16.891 1 88.62 557 GLU B O 1
ATOM 11358 N N . PHE B 1 558 ? 0.88 12.25 18.141 1 88.75 558 PHE B N 1
ATOM 11359 C CA . PHE B 1 558 ? -0.008 12.367 17 1 88.75 558 PHE B CA 1
ATOM 11360 C C . PHE B 1 558 ? -0.814 13.656 17.062 1 88.75 558 PHE B C 1
ATOM 11362 O O . PHE B 1 558 ? -1.393 14.086 16.062 1 88.75 558 PHE B O 1
ATOM 11369 N N . HIS B 1 559 ? -0.846 14.312 18.281 1 89.56 559 HIS B N 1
ATOM 11370 C CA . HIS B 1 559 ? -1.778 15.422 18.438 1 89.56 559 HIS B CA 1
ATOM 11371 C C . HIS B 1 559 ? -1.083 16.641 19.047 1 89.56 559 HIS B C 1
ATOM 11373 O O . HIS B 1 559 ? -0.236 16.5 19.922 1 89.56 559 HIS B O 1
ATOM 11379 N N . CYS B 1 560 ? -1.458 17.812 18.422 1 90 560 CYS B N 1
ATOM 11380 C CA . CYS B 1 560 ? -1.065 19.094 18.984 1 90 560 CYS B CA 1
ATOM 11381 C C . CYS B 1 560 ? -2.207 19.719 19.781 1 90 560 CYS B C 1
ATOM 11383 O O . CYS B 1 560 ? -3.373 19.578 19.406 1 90 560 CYS B O 1
ATOM 11385 N N . ARG B 1 561 ? -1.867 20.312 20.938 1 91.19 561 ARG B N 1
ATOM 11386 C CA . ARG B 1 561 ? -2.863 20.984 21.766 1 91.19 561 ARG B CA 1
ATOM 11387 C C . ARG B 1 561 ? -2.422 22.406 22.109 1 91.19 561 ARG B C 1
ATOM 11389 O O . ARG B 1 561 ? -1.225 22.688 22.156 1 91.19 561 ARG B O 1
ATOM 11396 N N . ASP B 1 562 ? -3.402 23.266 22.328 1 91.62 562 ASP B N 1
ATOM 11397 C CA . ASP B 1 562 ? -3.111 24.656 22.688 1 91.62 562 ASP B CA 1
ATOM 11398 C C . ASP B 1 562 ? -2.605 24.75 24.125 1 91.62 562 ASP B C 1
ATOM 11400 O O . ASP B 1 562 ? -3.113 24.078 25.016 1 91.62 562 ASP B O 1
ATOM 11404 N N . CYS B 1 563 ? -1.582 25.594 24.266 1 93.88 563 CYS B N 1
ATOM 11405 C CA . CYS B 1 563 ? -1.131 25.906 25.609 1 93.88 563 CYS B CA 1
ATOM 11406 C C . CYS B 1 563 ? -2.141 26.781 26.328 1 93.88 563 CYS B C 1
ATOM 11408 O O . CYS B 1 563 ? -2.793 27.625 25.719 1 93.88 563 CYS B O 1
ATOM 11410 N N . PRO B 1 564 ? -2.326 26.562 27.594 1 92.44 564 PRO B N 1
ATOM 11411 C CA . PRO B 1 564 ? -3.195 27.469 28.344 1 92.44 564 PRO B CA 1
ATOM 11412 C C . PRO B 1 564 ? -2.693 28.906 28.344 1 92.44 564 PRO B C 1
ATOM 11414 O O . PRO B 1 564 ? -1.502 29.141 28.125 1 92.44 564 PRO B O 1
ATOM 11417 N N . MET B 1 565 ? -3.613 29.844 28.562 1 92 565 MET B N 1
ATOM 11418 C CA . MET B 1 565 ? -3.244 31.25 28.609 1 92 565 MET B CA 1
ATOM 11419 C C . MET B 1 565 ? -2.164 31.5 29.656 1 92 565 MET B C 1
ATOM 11421 O O . MET B 1 565 ? -2.205 30.922 30.75 1 92 565 MET B O 1
ATOM 11425 N N . GLY B 1 566 ? -1.179 32.25 29.344 1 91.81 566 GLY B N 1
ATOM 11426 C CA . GLY B 1 566 ? -0.089 32.562 30.25 1 91.81 566 GLY B CA 1
ATOM 11427 C C . GLY B 1 566 ? 1.113 31.656 30.078 1 91.81 566 GLY B C 1
ATOM 11428 O O . GLY B 1 566 ? 2.111 31.797 30.781 1 91.81 566 GLY B O 1
ATOM 11429 N N . THR B 1 567 ? 0.921 30.734 29.219 1 93.94 567 THR B N 1
ATOM 11430 C CA . THR B 1 567 ? 2.012 29.812 28.953 1 93.94 567 THR B CA 1
ATOM 11431 C C . THR B 1 567 ? 2.301 29.75 27.453 1 93.94 567 THR B C 1
ATOM 11433 O O . THR B 1 567 ? 1.464 30.141 26.641 1 93.94 567 THR B O 1
ATOM 11436 N N . VAL B 1 568 ? 3.52 29.484 27.172 1 93.38 568 VAL B N 1
ATOM 11437 C CA . VAL B 1 568 ? 3.955 29.297 25.797 1 93.38 568 VAL B CA 1
ATOM 11438 C C . VAL B 1 568 ? 4.723 27.984 25.672 1 93.38 568 VAL B C 1
ATOM 11440 O O . VAL B 1 568 ? 5.316 27.5 26.641 1 93.38 568 VAL B O 1
ATOM 11443 N N . PRO B 1 569 ? 4.637 27.438 24.453 1 93.25 569 PRO B N 1
ATOM 11444 C CA . PRO B 1 569 ? 5.363 26.188 24.281 1 93.25 569 PRO B CA 1
ATOM 11445 C C . PRO B 1 569 ? 6.879 26.359 24.328 1 93.25 569 PRO B C 1
ATOM 11447 O O . PRO B 1 569 ? 7.387 27.422 23.953 1 93.25 569 PRO B O 1
ATOM 11450 N N . ASP B 1 570 ? 7.543 25.312 24.812 1 92.06 570 ASP B N 1
ATOM 11451 C CA . ASP B 1 570 ? 9 25.328 24.766 1 92.06 570 ASP B CA 1
ATOM 11452 C C . ASP B 1 570 ? 9.508 25.531 23.344 1 92.06 570 ASP B C 1
ATOM 11454 O O . ASP B 1 570 ? 9.117 24.797 22.422 1 92.06 570 ASP B O 1
ATOM 11458 N N . PRO B 1 571 ? 10.32 26.531 23.188 1 86.25 571 PRO B N 1
ATOM 11459 C CA . PRO B 1 571 ? 10.758 26.828 21.828 1 86.25 571 PRO B CA 1
ATOM 11460 C C . PRO B 1 571 ? 11.625 25.734 21.219 1 86.25 571 PRO B C 1
ATOM 11462 O O . PRO B 1 571 ? 11.688 25.594 19.984 1 86.25 571 PRO B O 1
ATOM 11465 N N . GLU B 1 572 ? 12.188 24.953 21.984 1 82.19 572 GLU B N 1
ATOM 11466 C CA . GLU B 1 572 ? 13.094 23.922 21.469 1 82.19 572 GLU B CA 1
ATOM 11467 C C . GLU B 1 572 ? 12.359 22.609 21.234 1 82.19 572 GLU B C 1
ATOM 11469 O O . GLU B 1 572 ? 12.383 22.062 20.125 1 82.19 572 GLU B O 1
ATOM 11474 N N . SER B 1 573 ? 11.641 22.078 22.25 1 82.5 573 SER B N 1
ATOM 11475 C CA . SER B 1 573 ? 11.078 20.734 22.172 1 82.5 573 SER B CA 1
ATOM 11476 C C . SER B 1 573 ? 9.578 20.766 21.922 1 82.5 573 SER B C 1
ATOM 11478 O O . SER B 1 573 ? 8.992 19.797 21.438 1 82.5 573 SER B O 1
ATOM 11480 N N . LYS B 1 574 ? 8.906 21.984 22.172 1 88.62 574 LYS B N 1
ATOM 11481 C CA . LYS B 1 574 ? 7.449 22.094 22.125 1 88.62 574 LYS B CA 1
ATOM 11482 C C . LYS B 1 574 ? 6.785 20.922 22.859 1 88.62 574 LYS B C 1
ATOM 11484 O O . LYS B 1 574 ? 5.688 20.5 22.484 1 88.62 574 LYS B O 1
ATOM 11489 N N . ALA B 1 575 ? 7.43 20.266 23.828 1 88.94 575 ALA B N 1
ATOM 11490 C CA . ALA B 1 575 ? 6.906 19.109 24.547 1 88.94 575 ALA B CA 1
ATOM 11491 C C . ALA B 1 575 ? 6.043 19.547 25.719 1 88.94 575 ALA B C 1
ATOM 11493 O O . ALA B 1 575 ? 5.168 18.797 26.172 1 88.94 575 ALA B O 1
ATOM 11494 N N . ARG B 1 576 ? 6.375 20.719 26.234 1 91.56 576 ARG B N 1
ATOM 11495 C CA . ARG B 1 576 ? 5.637 21.203 27.391 1 91.56 576 ARG B CA 1
ATOM 11496 C C . ARG B 1 576 ? 5.422 22.719 27.297 1 91.56 576 ARG B C 1
ATOM 11498 O O . ARG B 1 576 ? 6.07 23.391 26.484 1 91.56 576 ARG B O 1
ATOM 11505 N N . CYS B 1 577 ? 4.387 23.203 27.953 1 94.38 577 CYS B N 1
ATOM 11506 C CA . CYS B 1 577 ? 4.113 24.641 28.047 1 94.38 577 CYS B CA 1
ATOM 11507 C C . CYS B 1 577 ? 4.883 25.266 29.188 1 94.38 577 CYS B C 1
ATOM 11509 O O . CYS B 1 577 ? 4.914 24.719 30.297 1 94.38 577 CYS B O 1
ATOM 11511 N N . LEU B 1 578 ? 5.605 26.266 28.922 1 94.38 578 LEU B N 1
ATOM 11512 C CA . LEU B 1 578 ? 6.363 27 29.938 1 94.38 578 LEU B CA 1
ATOM 11513 C C . LEU B 1 578 ? 5.633 28.281 30.328 1 94.38 578 LEU B C 1
ATOM 11515 O O . LEU B 1 578 ? 5.039 28.953 29.469 1 94.38 578 LEU B O 1
ATOM 11519 N N . PRO B 1 579 ? 5.586 28.562 31.594 1 93.56 579 PRO B N 1
ATOM 11520 C CA . PRO B 1 579 ? 4.949 29.812 32.031 1 93.56 579 PRO B CA 1
ATOM 11521 C C . PRO B 1 579 ? 5.695 31.062 31.547 1 93.56 579 PRO B C 1
ATOM 11523 O O . PRO B 1 579 ? 6.93 31.078 31.547 1 93.56 579 PRO B O 1
ATOM 11526 N N . LEU B 1 580 ? 4.914 31.969 30.984 1 93.62 580 LEU B N 1
ATOM 11527 C CA . LEU B 1 580 ? 5.484 33.25 30.578 1 93.62 580 LEU B CA 1
ATOM 11528 C C . LEU B 1 580 ? 5.895 34.062 31.797 1 93.62 580 LEU B C 1
ATOM 11530 O O . LEU B 1 580 ? 5.234 34 32.844 1 93.62 580 LEU B O 1
ATOM 11534 N N . PRO B 1 581 ? 7.07 34.719 31.625 1 92.56 581 PRO B N 1
ATOM 11535 C CA . PRO B 1 581 ? 7.461 35.594 32.719 1 92.56 581 PRO B CA 1
ATOM 11536 C C . PRO B 1 581 ? 6.449 36.719 32.969 1 92.56 581 PRO B C 1
ATOM 11538 O O . PRO B 1 581 ? 5.879 37.25 32.031 1 92.56 581 PRO B O 1
ATOM 11541 N N . GLU B 1 582 ? 6.148 36.969 34.25 1 91.31 582 GLU B N 1
ATOM 11542 C CA . GLU B 1 582 ? 5.211 38.031 34.625 1 91.31 582 GLU B CA 1
ATOM 11543 C C . GLU B 1 582 ? 5.777 39.406 34.344 1 91.31 582 GLU B C 1
ATOM 11545 O O . GLU B 1 582 ? 6.914 39.719 34.719 1 91.31 582 GLU B O 1
ATOM 11550 N N . GLU B 1 583 ? 5.039 40.156 33.5 1 91.31 583 GLU B N 1
ATOM 11551 C CA . GLU B 1 583 ? 5.418 41.531 33.25 1 91.31 583 GLU B CA 1
ATOM 11552 C C . GLU B 1 583 ? 4.711 42.5 34.188 1 91.31 583 GLU B C 1
ATOM 11554 O O . GLU B 1 583 ? 3.523 42.344 34.469 1 91.31 583 GLU B O 1
ATOM 11559 N N . PHE B 1 584 ? 5.426 43.344 34.875 1 89.75 584 PHE B N 1
ATOM 11560 C CA . PHE B 1 584 ? 4.902 44.406 35.719 1 89.75 584 PHE B CA 1
ATOM 11561 C C . PHE B 1 584 ? 5.777 45.656 35.656 1 89.75 584 PHE B C 1
ATOM 11563 O O . PHE B 1 584 ? 6.898 45.594 35.156 1 89.75 584 PHE B O 1
ATOM 11570 N N . LEU B 1 585 ? 5.242 46.75 35.906 1 88.81 585 LEU B N 1
ATOM 11571 C CA . LEU B 1 585 ? 6 48 35.938 1 88.81 585 LEU B CA 1
ATOM 11572 C C . LEU B 1 585 ? 7.02 48 37.094 1 88.81 585 LEU B C 1
ATOM 11574 O O . LEU B 1 585 ? 6.641 47.938 38.25 1 88.81 585 LEU B O 1
ATOM 11578 N N . SER B 1 586 ? 8.328 47.938 36.75 1 90.06 586 SER B N 1
ATOM 11579 C CA . SER B 1 586 ? 9.391 47.906 37.75 1 90.06 586 SER B CA 1
ATOM 11580 C C . SER B 1 586 ? 9.875 49.344 38.062 1 90.06 586 SER B C 1
ATOM 11582 O O . SER B 1 586 ? 9.625 50.25 37.312 1 90.06 586 SER B O 1
ATOM 11584 N N . TYR B 1 587 ? 10.555 49.469 39.25 1 91.75 587 TYR B N 1
ATOM 11585 C CA . TYR B 1 587 ? 11.117 50.75 39.656 1 91.75 587 TYR B CA 1
ATOM 11586 C C . TYR B 1 587 ? 12.227 51.188 38.719 1 91.75 587 TYR B C 1
ATOM 11588 O O . TYR B 1 587 ? 12.555 52.375 38.656 1 91.75 587 TYR B O 1
ATOM 11596 N N . GLY B 1 588 ? 12.695 50.219 37.938 1 90.25 588 GLY B N 1
ATOM 11597 C CA . GLY B 1 588 ? 13.773 50.5 37.031 1 90.25 588 GLY B CA 1
ATOM 11598 C C . GLY B 1 588 ? 13.281 51.031 35.688 1 90.25 588 GLY B C 1
ATOM 11599 O O . GLY B 1 588 ? 14.07 51.5 34.844 1 90.25 588 GLY B O 1
ATOM 11600 N N . ASP B 1 589 ? 12.023 50.969 35.438 1 91.06 589 ASP B N 1
ATOM 11601 C CA . ASP B 1 589 ? 11.453 51.5 34.188 1 91.06 589 ASP B CA 1
ATOM 11602 C C . ASP B 1 589 ? 11.617 53.031 34.125 1 91.06 589 ASP B C 1
ATOM 11604 O O . ASP B 1 589 ? 11.453 53.719 35.156 1 91.06 589 ASP B O 1
ATOM 11608 N N . PRO B 1 590 ? 11.977 53.5 32.969 1 88.31 590 PRO B N 1
ATOM 11609 C CA . PRO B 1 590 ? 12.211 54.938 32.844 1 88.31 590 PRO B CA 1
ATOM 11610 C C . PRO B 1 590 ? 10.977 55.75 33.188 1 88.31 590 PRO B C 1
ATOM 11612 O O . PRO B 1 590 ? 11.102 56.844 33.781 1 88.31 590 PRO B O 1
ATOM 11615 N N . TRP B 1 591 ? 9.867 55.281 32.875 1 85.38 591 TRP B N 1
ATOM 11616 C CA . TRP B 1 591 ? 8.656 56.031 33.188 1 85.38 591 TRP B CA 1
ATOM 11617 C C . TRP B 1 591 ? 8.328 55.969 34.656 1 85.38 591 TRP B C 1
ATOM 11619 O O . TRP B 1 591 ? 7.789 56.906 35.25 1 85.38 591 TRP B O 1
ATOM 11629 N N . ALA B 1 592 ? 8.594 54.875 35.188 1 91.69 592 ALA B N 1
ATOM 11630 C CA . ALA B 1 592 ? 8.445 54.781 36.656 1 91.69 592 ALA B CA 1
ATOM 11631 C C . ALA B 1 592 ? 9.422 55.688 37.375 1 91.69 592 ALA B C 1
ATOM 11633 O O . ALA B 1 592 ? 9.062 56.344 38.375 1 91.69 592 ALA B O 1
ATOM 11634 N N . ILE B 1 593 ? 10.586 55.781 36.875 1 93.94 593 ILE B N 1
ATOM 11635 C CA . ILE B 1 593 ? 11.602 56.656 37.438 1 93.94 593 ILE B CA 1
ATOM 11636 C C . ILE B 1 593 ? 11.156 58.125 37.344 1 93.94 593 ILE B C 1
ATOM 11638 O O . ILE B 1 593 ? 11.328 58.906 38.281 1 93.94 593 ILE B O 1
ATOM 11642 N N . ALA B 1 594 ? 10.625 58.406 36.188 1 88.19 594 ALA B N 1
ATOM 11643 C CA . ALA B 1 594 ? 10.133 59.75 36 1 88.19 594 ALA B CA 1
ATOM 11644 C C . ALA B 1 594 ? 9.023 60.094 37 1 88.19 594 ALA B C 1
ATOM 11646 O O . ALA B 1 594 ? 9.008 61.188 37.594 1 88.19 594 ALA B O 1
ATOM 11647 N N . ALA B 1 595 ? 8.125 59.219 37.188 1 91.19 595 ALA B N 1
ATOM 11648 C CA . ALA B 1 595 ? 7.031 59.406 38.125 1 91.19 595 ALA B CA 1
ATOM 11649 C C . ALA B 1 595 ? 7.559 59.531 39.531 1 91.19 595 ALA B C 1
ATOM 11651 O O . ALA B 1 595 ? 7.098 60.375 40.312 1 91.19 595 ALA B O 1
ATOM 11652 N N . LEU B 1 596 ? 8.547 58.781 39.906 1 95.5 596 LEU B N 1
ATOM 11653 C CA . LEU B 1 596 ? 9.141 58.812 41.25 1 95.5 596 LEU B CA 1
ATOM 11654 C C . LEU B 1 596 ? 9.938 60.094 41.469 1 95.5 596 LEU B C 1
ATOM 11656 O O . LEU B 1 596 ? 9.938 60.656 42.562 1 95.5 596 LEU B O 1
ATOM 11660 N N . ALA B 1 597 ? 10.594 60.531 40.469 1 95.06 597 ALA B N 1
ATOM 11661 C CA . ALA B 1 597 ? 11.375 61.75 40.594 1 95.06 597 ALA B CA 1
ATOM 11662 C C . ALA B 1 597 ? 10.469 62.969 40.812 1 95.06 597 ALA B C 1
ATOM 11664 O O . ALA B 1 597 ? 10.773 63.812 41.656 1 95.06 597 ALA B O 1
ATOM 11665 N N . VAL B 1 598 ? 9.398 63 40.125 1 91.62 598 VAL B N 1
ATOM 11666 C CA . VAL B 1 598 ? 8.453 64.125 40.281 1 91.62 598 VAL B CA 1
ATOM 11667 C C . VAL B 1 598 ? 7.844 64.062 41.688 1 91.62 598 VAL B C 1
ATOM 11669 O O . VAL B 1 598 ? 7.68 65.062 42.344 1 91.62 598 VAL B O 1
ATOM 11672 N N . ALA B 1 599 ? 7.594 62.844 42.125 1 95.56 599 ALA B N 1
ATOM 11673 C CA . ALA B 1 599 ? 7.027 62.688 43.469 1 95.56 599 ALA B CA 1
ATOM 11674 C C . ALA B 1 599 ? 8.047 63.031 44.531 1 95.56 599 ALA B C 1
ATOM 11676 O O . ALA B 1 599 ? 7.699 63.688 45.531 1 95.56 599 ALA B O 1
ATOM 11677 N N . ALA B 1 600 ? 9.289 62.719 44.375 1 96.62 600 ALA B N 1
ATOM 11678 C CA . ALA B 1 600 ? 10.336 63.031 45.344 1 96.62 600 ALA B CA 1
ATOM 11679 C C . ALA B 1 600 ? 10.609 64.562 45.406 1 96.62 600 ALA B C 1
ATOM 11681 O O . ALA B 1 600 ? 10.781 65.062 46.5 1 96.62 600 ALA B O 1
ATOM 11682 N N . LEU B 1 601 ? 10.648 65.125 44.281 1 95.75 601 LEU B N 1
ATOM 11683 C CA . LEU B 1 601 ? 10.844 66.625 44.25 1 95.75 601 LEU B CA 1
ATOM 11684 C C . LEU B 1 601 ? 9.664 67.312 44.906 1 95.75 601 LEU B C 1
ATOM 11686 O O . LEU B 1 601 ? 9.852 68.312 45.625 1 95.75 601 LEU B O 1
ATOM 11690 N N . GLY B 1 602 ? 8.539 66.75 44.594 1 95.5 602 GLY B N 1
ATOM 11691 C CA . GLY B 1 602 ? 7.355 67.312 45.25 1 95.5 602 GLY B CA 1
ATOM 11692 C C . GLY B 1 602 ? 7.352 67.125 46.75 1 95.5 602 GLY B C 1
ATOM 11693 O O . GLY B 1 602 ? 7.023 68.062 47.5 1 95.5 602 GLY B O 1
ATOM 11694 N N . ALA B 1 603 ? 7.707 66 47.219 1 96.75 603 ALA B N 1
ATOM 11695 C CA . ALA B 1 603 ? 7.777 65.75 48.656 1 96.75 603 ALA B CA 1
ATOM 11696 C C . ALA B 1 603 ? 8.82 66.625 49.312 1 96.75 603 ALA B C 1
ATOM 11698 O O . ALA B 1 603 ? 8.594 67.125 50.438 1 96.75 603 ALA B O 1
ATOM 11699 N N . ALA B 1 604 ? 9.93 66.812 48.688 1 97.06 604 ALA B N 1
ATOM 11700 C CA . ALA B 1 604 ? 10.977 67.688 49.219 1 97.06 604 ALA B CA 1
ATOM 11701 C C . ALA B 1 604 ? 10.5 69.125 49.344 1 97.06 604 ALA B C 1
ATOM 11703 O O . ALA B 1 604 ? 10.805 69.812 50.312 1 97.06 604 ALA B O 1
ATOM 11704 N N . ALA B 1 605 ? 9.773 69.5 48.406 1 96.12 605 ALA B N 1
ATOM 11705 C CA . ALA B 1 605 ? 9.219 70.875 48.438 1 96.12 605 ALA B CA 1
ATOM 11706 C C . ALA B 1 605 ? 8.234 71.062 49.562 1 96.12 605 ALA B C 1
ATOM 11708 O O . ALA B 1 605 ? 8.219 72.062 50.25 1 96.12 605 ALA B O 1
ATOM 11709 N N . VAL B 1 606 ? 7.445 70 49.812 1 96.62 606 VAL B N 1
ATOM 11710 C CA . VAL B 1 606 ? 6.453 70.062 50.875 1 96.62 606 VAL B CA 1
ATOM 11711 C C . VAL B 1 606 ? 7.152 70.062 52.219 1 96.62 606 VAL B C 1
ATOM 11713 O O . VAL B 1 606 ? 6.754 70.75 53.156 1 96.62 606 VAL B O 1
ATOM 11716 N N . VAL B 1 607 ? 8.164 69.25 52.344 1 96.5 607 VAL B N 1
ATOM 11717 C CA . VAL B 1 607 ? 8.922 69.188 53.594 1 96.5 607 VAL B CA 1
ATOM 11718 C C . VAL B 1 607 ? 9.609 70.562 53.844 1 96.5 607 VAL B C 1
ATOM 11720 O O . VAL B 1 607 ? 9.664 71.062 54.969 1 96.5 607 VAL B O 1
ATOM 11723 N N . PHE B 1 608 ? 10.047 71.125 52.812 1 95.5 608 PHE B N 1
ATOM 11724 C CA . PHE B 1 608 ? 10.664 72.438 52.938 1 95.5 608 PHE B CA 1
ATOM 11725 C C . PHE B 1 608 ? 9.648 73.5 53.406 1 95.5 608 PHE B C 1
ATOM 11727 O O . PHE B 1 608 ? 9.93 74.312 54.281 1 95.5 608 PHE B O 1
ATOM 11734 N N . VAL B 1 609 ? 8.523 73.438 52.812 1 95.06 609 VAL B N 1
ATOM 11735 C CA . VAL B 1 609 ? 7.465 74.375 53.188 1 95.06 609 VAL B CA 1
ATOM 11736 C C . VAL B 1 609 ? 7.062 74.125 54.656 1 95.06 609 VAL B C 1
ATOM 11738 O O . VAL B 1 609 ? 6.84 75.062 55.406 1 95.06 609 VAL B O 1
ATOM 11741 N N . ALA B 1 610 ? 7.031 72.875 55.031 1 94.62 610 ALA B N 1
ATOM 11742 C CA . ALA B 1 610 ? 6.652 72.5 56.406 1 94.62 610 ALA B CA 1
ATOM 11743 C C . ALA B 1 610 ? 7.684 73.062 57.406 1 94.62 610 ALA B C 1
ATOM 11745 O O . ALA B 1 610 ? 7.332 73.5 58.469 1 94.62 610 ALA B O 1
ATOM 11746 N N . LEU B 1 611 ? 8.883 73.125 57.094 1 94.81 611 LEU B N 1
ATOM 11747 C CA . LEU B 1 611 ? 9.945 73.562 57.969 1 94.81 611 LEU B CA 1
ATOM 11748 C C . LEU B 1 611 ? 9.906 75.125 58.094 1 94.81 611 LEU B C 1
ATOM 11750 O O . LEU B 1 611 ? 10.094 75.625 59.188 1 94.81 611 LEU B O 1
ATOM 11754 N N . VAL B 1 612 ? 9.641 75.688 57 1 93.62 612 VAL B N 1
ATOM 11755 C CA . VAL B 1 612 ? 9.539 77.125 57.031 1 93.62 612 VAL B CA 1
ATOM 11756 C C . VAL B 1 612 ? 8.336 77.562 57.844 1 93.62 612 VAL B C 1
ATOM 11758 O O . VAL B 1 612 ? 8.422 78.5 58.625 1 93.62 612 VAL B O 1
ATOM 11761 N N . PHE B 1 613 ? 7.281 76.875 57.688 1 92.12 613 PHE B N 1
ATOM 11762 C CA . PHE B 1 613 ? 6.07 77.188 58.438 1 92.12 613 PHE B CA 1
ATOM 11763 C C . PHE B 1 613 ? 6.27 76.938 59.938 1 92.12 613 PHE B C 1
ATOM 11765 O O . PHE B 1 613 ? 5.699 77.625 60.75 1 92.12 613 PHE B O 1
ATOM 11772 N N . ARG B 1 614 ? 7.09 76 60.281 1 90 614 ARG B N 1
ATOM 11773 C CA . ARG B 1 614 ? 7.379 75.688 61.688 1 90 614 ARG B CA 1
ATOM 11774 C C . ARG B 1 614 ? 8.32 76.75 62.281 1 90 614 ARG B C 1
ATOM 11776 O O . ARG B 1 614 ? 8.141 77.188 63.406 1 90 614 ARG B O 1
ATOM 11783 N N . SER B 1 615 ? 9.219 77.312 61.5 1 91.38 615 SER B N 1
ATOM 11784 C CA . SER B 1 615 ? 10.188 78.25 61.969 1 91.38 615 SER B CA 1
ATOM 11785 C C . SER B 1 615 ? 9.555 79.625 62.094 1 91.38 615 SER B C 1
ATOM 11787 O O . SER B 1 615 ? 9.961 80.438 62.938 1 91.38 615 SER B O 1
ATOM 11789 N N . TYR B 1 616 ? 8.602 79.875 61.281 1 89.19 616 TYR B N 1
ATOM 11790 C CA . TYR B 1 616 ? 7.945 81.188 61.312 1 89.19 616 TYR B CA 1
ATOM 11791 C C . TYR B 1 616 ? 6.512 81.062 61.812 1 89.19 616 TYR B C 1
ATOM 11793 O O . TYR B 1 616 ? 5.633 81.812 61.375 1 89.19 616 TYR B O 1
ATOM 11801 N N . ALA B 1 617 ? 6.203 80.188 62.688 1 86.31 617 ALA B N 1
ATOM 11802 C CA . ALA B 1 617 ? 4.859 79.812 63.156 1 86.31 617 ALA B CA 1
ATOM 11803 C C . ALA B 1 617 ? 4.246 81 63.906 1 86.31 617 ALA B C 1
ATOM 11805 O O . ALA B 1 617 ? 3.025 81.188 63.875 1 86.31 617 ALA B O 1
ATOM 11806 N N . ASP B 1 618 ? 5.082 81.938 64.438 1 81.88 618 ASP B N 1
ATOM 11807 C CA . ASP B 1 618 ? 4.582 83 65.25 1 81.88 618 ASP B CA 1
ATOM 11808 C C . ASP B 1 618 ? 4.48 84.312 64.5 1 81.88 618 ASP B C 1
ATOM 11810 O O . ASP B 1 618 ? 4.109 85.375 65.062 1 81.88 618 ASP B O 1
ATOM 11814 N N . THR B 1 619 ? 4.656 84.25 63.156 1 85.06 619 THR B N 1
ATOM 11815 C CA . THR B 1 619 ? 4.523 85.438 62.344 1 85.06 619 THR B CA 1
ATOM 11816 C C . THR B 1 619 ? 3.09 85.562 61.844 1 85.06 619 THR B C 1
ATOM 11818 O O . THR B 1 619 ? 2.346 84.625 61.75 1 85.06 619 THR B O 1
ATOM 11821 N N . PRO B 1 620 ? 2.574 86.75 61.594 1 81.31 620 PRO B N 1
ATOM 11822 C CA . PRO B 1 620 ? 1.186 87 61.219 1 81.31 620 PRO B CA 1
ATOM 11823 C C . PRO B 1 620 ? 0.785 86.312 59.906 1 81.31 620 PRO B C 1
ATOM 11825 O O . PRO B 1 620 ? -0.374 85.875 59.75 1 81.31 620 PRO B O 1
ATOM 11828 N N . VAL B 1 621 ? 1.71 86 59.094 1 81.12 621 VAL B N 1
ATOM 11829 C CA . VAL B 1 621 ? 1.374 85.375 57.812 1 81.12 621 VAL B CA 1
ATOM 11830 C C . VAL B 1 621 ? 0.942 83.938 58 1 81.12 621 VAL B C 1
ATOM 11832 O O . VAL B 1 621 ? -0.024 83.5 57.406 1 81.12 621 VAL B O 1
ATOM 11835 N N . VAL B 1 622 ? 1.58 83.25 58.875 1 82 622 VAL B N 1
ATOM 11836 C CA . VAL B 1 622 ? 1.274 81.812 59.125 1 82 622 VAL B CA 1
ATOM 11837 C C . VAL B 1 622 ? 0.074 81.75 60.062 1 82 622 VAL B C 1
ATOM 11839 O O . VAL B 1 622 ? -0.757 80.812 59.906 1 82 622 VAL B O 1
ATOM 11842 N N . LYS B 1 623 ? -0.014 82.688 60.938 1 78.31 623 LYS B N 1
ATOM 11843 C CA . LYS B 1 623 ? -1.129 82.688 61.875 1 78.31 623 LYS B CA 1
ATOM 11844 C C . LYS B 1 623 ? -2.443 83 61.188 1 78.31 623 LYS B C 1
ATOM 11846 O O . LYS B 1 623 ? -3.49 82.438 61.531 1 78.31 623 LYS B O 1
ATOM 11851 N N . ALA B 1 624 ? -2.307 83.875 60.25 1 75.25 624 ALA B N 1
ATOM 11852 C CA . ALA B 1 624 ? -3.504 84.312 59.5 1 75.25 624 ALA B CA 1
ATOM 11853 C C . ALA B 1 624 ? -4.008 83.125 58.625 1 75.25 624 ALA B C 1
ATOM 11855 O O . ALA B 1 624 ? -5.195 83.062 58.312 1 75.25 624 ALA B O 1
ATOM 11856 N N . SER B 1 625 ? -3.154 82.25 58.25 1 77.12 625 SER B N 1
ATOM 11857 C CA . SER B 1 625 ? -3.52 81.125 57.344 1 77.12 625 SER B CA 1
ATOM 11858 C C . SER B 1 625 ? -4.035 79.938 58.156 1 77.12 625 SER B C 1
ATOM 11860 O O . SER B 1 625 ? -4.547 79 57.562 1 77.12 625 SER B O 1
ATOM 11862 N N . GLY B 1 626 ? -4.207 79.938 59.375 1 79.44 626 GLY B N 1
ATOM 11863 C CA . GLY B 1 626 ? -4.602 78.812 60.188 1 79.44 626 GLY B CA 1
ATOM 11864 C C . GLY B 1 626 ? -3.51 77.75 60.312 1 79.44 626 GLY B C 1
ATOM 11865 O O . GLY B 1 626 ? -3.357 76.938 59.438 1 79.44 626 GLY B O 1
ATOM 11866 N N . ARG B 1 627 ? -2.805 77.812 61.312 1 84.38 627 ARG B N 1
ATOM 11867 C CA . ARG B 1 627 ? -1.642 76.938 61.531 1 84.38 627 ARG B CA 1
ATOM 11868 C C . ARG B 1 627 ? -2.033 75.438 61.5 1 84.38 627 ARG B C 1
ATOM 11870 O O . ARG B 1 627 ? -1.355 74.625 60.875 1 84.38 627 ARG B O 1
ATOM 11877 N N . GLU B 1 628 ? -3.178 75.062 62.125 1 86.5 628 GLU B N 1
ATOM 11878 C CA . GLU B 1 628 ? -3.574 73.688 62.219 1 86.5 628 GLU B CA 1
ATOM 11879 C C . GLU B 1 628 ? -4.098 73.125 60.906 1 86.5 628 GLU B C 1
ATOM 11881 O O . GLU B 1 628 ? -3.75 72.062 60.5 1 86.5 628 GLU B O 1
ATOM 11886 N N . LEU B 1 629 ? -4.867 73.875 60.188 1 89.5 629 LEU B N 1
ATOM 11887 C CA . LEU B 1 629 ? -5.41 73.438 58.906 1 89.5 629 LEU B CA 1
ATOM 11888 C C . LEU B 1 629 ? -4.32 73.375 57.844 1 89.5 629 LEU B C 1
ATOM 11890 O O . LEU B 1 629 ? -4.352 72.5 56.969 1 89.5 629 LEU B O 1
ATOM 11894 N N . SER B 1 630 ? -3.359 74.312 57.906 1 90.69 630 SER B N 1
ATOM 11895 C CA . SER B 1 630 ? -2.238 74.25 57 1 90.69 630 SER B CA 1
ATOM 11896 C C . SER B 1 630 ? -1.354 73.062 57.25 1 90.69 630 SER B C 1
ATOM 11898 O O . SER B 1 630 ? -0.818 72.438 56.281 1 90.69 630 SER B O 1
ATOM 11900 N N . SER B 1 631 ? -1.24 72.688 58.531 1 92.06 631 SER B N 1
ATOM 11901 C CA . SER B 1 631 ? -0.469 71.5 58.844 1 92.06 631 SER B CA 1
ATOM 11902 C C . SER B 1 631 ? -1.17 70.25 58.312 1 92.06 631 SER B C 1
ATOM 11904 O O . SER B 1 631 ? -0.516 69.312 57.844 1 92.06 631 SER B O 1
ATOM 11906 N N . MET B 1 632 ? -2.477 70.25 58.344 1 93.38 632 MET B N 1
ATOM 11907 C CA . MET B 1 632 ? -3.238 69.062 57.844 1 93.38 632 MET B CA 1
ATOM 11908 C C . MET B 1 632 ? -3.119 69 56.312 1 93.38 632 MET B C 1
ATOM 11910 O O . MET B 1 632 ? -3.002 67.938 55.75 1 93.38 632 MET B O 1
ATOM 11914 N N . LEU B 1 633 ? -3.158 70.125 55.688 1 93.81 633 LEU B N 1
ATOM 11915 C CA . LEU B 1 633 ? -3 70.188 54.25 1 93.81 633 LEU B CA 1
ATOM 11916 C C . LEU B 1 633 ? -1.616 69.688 53.844 1 93.81 633 LEU B C 1
ATOM 11918 O O . LEU B 1 633 ? -1.483 68.938 52.875 1 93.81 633 LEU B O 1
ATOM 11922 N N . LEU B 1 634 ? -0.596 70.125 54.562 1 95.38 634 LEU B N 1
ATOM 11923 C CA . LEU B 1 634 ? 0.766 69.75 54.25 1 95.38 634 LEU B CA 1
ATOM 11924 C C . LEU B 1 634 ? 0.928 68.25 54.469 1 95.38 634 LEU B C 1
ATOM 11926 O O . LEU B 1 634 ? 1.646 67.562 53.688 1 95.38 634 LEU B O 1
ATOM 11930 N N . LEU B 1 635 ? 0.178 67.688 55.406 1 94.69 635 LEU B N 1
ATOM 11931 C CA . LEU B 1 635 ? 0.201 66.25 55.625 1 94.69 635 LEU B CA 1
ATOM 11932 C C . LEU B 1 635 ? -0.462 65.5 54.469 1 94.69 635 LEU B C 1
ATOM 11934 O O . LEU B 1 635 ? 0.035 64.5 54.031 1 94.69 635 LEU B O 1
ATOM 11938 N N . GLY B 1 636 ? -1.595 65.938 54.031 1 95.12 636 GLY B N 1
ATOM 11939 C CA . GLY B 1 636 ? -2.26 65.375 52.906 1 95.12 636 GLY B CA 1
ATOM 11940 C C . GLY B 1 636 ? -1.409 65.375 51.625 1 95.12 636 GLY B C 1
ATOM 11941 O O . GLY B 1 636 ? -1.411 64.438 50.875 1 95.12 636 GLY B O 1
ATOM 11942 N N . LEU B 1 637 ? -0.727 66.5 51.375 1 96.5 637 LEU B N 1
ATOM 11943 C CA . LEU B 1 637 ? 0.153 66.562 50.219 1 96.5 637 LEU B CA 1
ATOM 11944 C C . LEU B 1 637 ? 1.323 65.625 50.344 1 96.5 637 LEU B C 1
ATOM 11946 O O . LEU B 1 637 ? 1.7 65 49.344 1 96.5 637 LEU B O 1
ATOM 11950 N N . LEU B 1 638 ? 1.855 65.562 51.531 1 96.62 638 LEU B N 1
ATOM 11951 C CA . LEU B 1 638 ? 2.951 64.625 51.719 1 96.62 638 LEU B CA 1
ATOM 11952 C C . LEU B 1 638 ? 2.488 63.188 51.469 1 96.62 638 LEU B C 1
ATOM 11954 O O . LEU B 1 638 ? 3.217 62.375 50.906 1 96.62 638 LEU B O 1
ATOM 11958 N N . MET B 1 639 ? 1.266 62.844 51.844 1 95.94 639 MET B N 1
ATOM 11959 C CA . MET B 1 639 ? 0.704 61.531 51.625 1 95.94 639 MET B CA 1
ATOM 11960 C C . MET B 1 639 ? 0.505 61.25 50.156 1 95.94 639 MET B C 1
ATOM 11962 O O . MET B 1 639 ? 0.708 60.125 49.688 1 95.94 639 MET B O 1
ATOM 11966 N N . SER B 1 640 ? 0.107 62.219 49.406 1 95.44 640 SER B N 1
ATOM 11967 C CA . SER B 1 640 ? -0.104 62.062 47.969 1 95.44 640 SER B CA 1
ATOM 11968 C C . SER B 1 640 ? 1.197 61.688 47.25 1 95.44 640 SER B C 1
ATOM 11970 O O . SER B 1 640 ? 1.215 60.844 46.375 1 95.44 640 SER B O 1
ATOM 11972 N N . TYR B 1 641 ? 2.312 62.375 47.625 1 96.94 641 TYR B N 1
ATOM 11973 C CA . TYR B 1 641 ? 3.6 62.094 47.031 1 96.94 641 TYR B CA 1
ATOM 11974 C C . TYR B 1 641 ? 4.148 60.75 47.5 1 96.94 641 TYR B C 1
ATOM 11976 O O . TYR B 1 641 ? 4.832 60.062 46.75 1 96.94 641 TYR B O 1
ATOM 11984 N N . ALA B 1 642 ? 3.779 60.375 48.719 1 95.56 642 ALA B N 1
ATOM 11985 C CA . ALA B 1 642 ? 4.27 59.125 49.281 1 95.56 642 ALA B CA 1
ATOM 11986 C C . ALA B 1 642 ? 3.547 57.938 48.688 1 95.56 642 ALA B C 1
ATOM 11988 O O . ALA B 1 642 ? 4.047 56.812 48.75 1 95.56 642 ALA B O 1
ATOM 11989 N N . LEU B 1 643 ? 2.449 58.125 48.094 1 96.06 643 LEU B N 1
ATOM 11990 C CA . LEU B 1 643 ? 1.669 57.031 47.531 1 96.06 643 LEU B CA 1
ATOM 11991 C C . LEU B 1 643 ? 2.217 56.625 46.156 1 96.06 643 LEU B C 1
ATOM 11993 O O . LEU B 1 643 ? 1.991 55.5 45.719 1 96.06 643 LEU B O 1
ATOM 11997 N N . THR B 1 644 ? 2.934 57.5 45.438 1 95.69 644 THR B N 1
ATOM 11998 C CA . THR B 1 644 ? 3.445 57.219 44.125 1 95.69 644 THR B CA 1
ATOM 11999 C C . THR B 1 644 ? 4.352 56 44.125 1 95.69 644 THR B C 1
ATOM 12001 O O . THR B 1 644 ? 4.207 55.094 43.281 1 95.69 644 THR B O 1
ATOM 12004 N N . PRO B 1 645 ? 5.305 55.875 45.125 1 95.69 645 PRO B N 1
ATOM 12005 C CA . PRO B 1 645 ? 6.121 54.656 45.156 1 95.69 645 PRO B CA 1
ATOM 12006 C C . PRO B 1 645 ? 5.301 53.406 45.406 1 95.69 645 PRO B C 1
ATOM 12008 O O . PRO B 1 645 ? 5.676 52.312 44.969 1 95.69 645 PRO B O 1
ATOM 12011 N N . VAL B 1 646 ? 4.125 53.562 46.031 1 95.69 646 VAL B N 1
ATOM 12012 C CA . VAL B 1 646 ? 3.266 52.406 46.312 1 95.69 646 VAL B CA 1
ATOM 12013 C C . VAL B 1 646 ? 2.52 52 45.031 1 95.69 646 VAL B C 1
ATOM 12015 O O . VAL B 1 646 ? 2.35 50.812 44.75 1 95.69 646 VAL B O 1
ATOM 12018 N N . ILE B 1 647 ? 2.115 52.938 44.281 1 93.75 647 ILE B N 1
ATOM 12019 C CA . ILE B 1 647 ? 1.371 52.656 43.031 1 93.75 647 ILE B CA 1
ATOM 12020 C C . ILE B 1 647 ? 2.281 52 42.031 1 93.75 647 ILE B C 1
ATOM 12022 O O . ILE B 1 647 ? 1.854 51.094 41.312 1 93.75 647 ILE B O 1
ATOM 12026 N N . VAL B 1 648 ? 3.535 52.438 41.938 1 93.88 648 VAL B N 1
ATOM 12027 C CA . VAL B 1 648 ? 4.465 51.906 40.938 1 93.88 648 VAL B CA 1
ATOM 12028 C C . VAL B 1 648 ? 5.133 50.656 41.438 1 93.88 648 VAL B C 1
ATOM 12030 O O . VAL B 1 648 ? 5.844 49.969 40.688 1 93.88 648 VAL B O 1
ATOM 12033 N N . ALA B 1 649 ? 4.777 50.25 42.594 1 94 649 ALA B N 1
ATOM 12034 C CA . ALA B 1 649 ? 5.352 49.031 43.188 1 94 649 ALA B CA 1
ATOM 12035 C C . ALA B 1 649 ? 4.773 47.812 42.5 1 94 649 ALA B C 1
ATOM 12037 O O . ALA B 1 649 ? 3.717 47.875 41.875 1 94 649 ALA B O 1
ATOM 12038 N N . LYS B 1 650 ? 5.535 46.75 42.625 1 93.81 650 LYS B N 1
ATOM 12039 C CA . LYS B 1 650 ? 5.023 45.469 42.125 1 93.81 650 LYS B CA 1
ATOM 12040 C C . LYS B 1 650 ? 3.688 45.125 42.781 1 93.81 650 LYS B C 1
ATOM 12042 O O . LYS B 1 650 ? 3.539 45.219 44 1 93.81 650 LYS B O 1
ATOM 12047 N N . PRO B 1 651 ? 2.783 44.812 41.969 1 94.12 651 PRO B N 1
ATOM 12048 C CA . PRO B 1 651 ? 1.46 44.5 42.5 1 94.12 651 PRO B CA 1
ATOM 12049 C C . PRO B 1 651 ? 1.486 43.344 43.5 1 94.12 651 PRO B C 1
ATOM 12051 O O . PRO B 1 651 ? 2.01 42.281 43.188 1 94.12 651 PRO B O 1
ATOM 12054 N N . SER B 1 652 ? 1.163 43.562 44.625 1 95.25 652 SER B N 1
ATOM 12055 C CA . SER B 1 652 ? 0.946 42.594 45.719 1 95.25 652 SER B CA 1
ATOM 12056 C C . SER B 1 652 ? -0.332 42.938 46.5 1 95.25 652 SER B C 1
ATOM 12058 O O . SER B 1 652 ? -0.958 43.969 46.25 1 95.25 652 SER B O 1
ATOM 12060 N N . ALA B 1 653 ? -0.808 42.062 47.312 1 95.12 653 ALA B N 1
ATOM 12061 C CA . ALA B 1 653 ? -2.014 42.312 48.125 1 95.12 653 ALA B CA 1
ATOM 12062 C C . ALA B 1 653 ? -1.879 43.594 48.938 1 95.12 653 ALA B C 1
ATOM 12064 O O . ALA B 1 653 ? -2.836 44.344 49.062 1 95.12 653 ALA B O 1
ATOM 12065 N N . TRP B 1 654 ? -0.646 43.875 49.406 1 94.88 654 TRP B N 1
ATOM 12066 C CA . TRP B 1 654 ? -0.403 45.031 50.25 1 94.88 654 TRP B CA 1
ATOM 12067 C C . TRP B 1 654 ? -0.379 46.312 49.406 1 94.88 654 TRP B C 1
ATOM 12069 O O . TRP B 1 654 ? -0.999 47.312 49.75 1 94.88 654 TRP B O 1
ATOM 12079 N N . SER B 1 655 ? 0.346 46.281 48.312 1 94.69 655 SER B N 1
ATOM 12080 C CA . SER B 1 655 ? 0.423 47.469 47.469 1 94.69 655 SER B CA 1
ATOM 12081 C C . SER B 1 655 ? -0.938 47.812 46.875 1 94.69 655 SER B C 1
ATOM 12083 O O . SER B 1 655 ? -1.295 48.969 46.781 1 94.69 655 SER B O 1
ATOM 12085 N N . CYS B 1 656 ? -1.702 46.844 46.562 1 94.56 656 CYS B N 1
ATOM 12086 C CA . CYS B 1 656 ? -3.031 47.062 46 1 94.56 656 CYS B CA 1
ATOM 12087 C C . CYS B 1 656 ? -3.979 47.625 47.062 1 94.56 656 CYS B C 1
ATOM 12089 O O . CYS B 1 656 ? -4.785 48.5 46.781 1 94.56 656 CYS B O 1
ATOM 12091 N N . ALA B 1 657 ? -3.877 47.094 48.219 1 95.25 657 ALA B N 1
ATOM 12092 C CA . ALA B 1 657 ? -4.719 47.594 49.312 1 95.25 657 ALA B CA 1
ATOM 12093 C C . ALA B 1 657 ? -4.402 49.031 49.656 1 95.25 657 ALA B C 1
ATOM 12095 O O . ALA B 1 657 ? -5.312 49.844 49.812 1 95.25 657 ALA B O 1
ATOM 12096 N N . LEU B 1 658 ? -3.117 49.344 49.781 1 95.19 658 LEU B N 1
ATOM 12097 C CA . LEU B 1 658 ? -2.701 50.688 50.125 1 95.19 658 LEU B CA 1
ATOM 12098 C C . LEU B 1 658 ? -3.109 51.656 49.031 1 95.19 658 LEU B C 1
ATOM 12100 O O . LEU B 1 658 ? -3.539 52.781 49.312 1 95.19 658 LEU B O 1
ATOM 12104 N N . THR B 1 659 ? -2.93 51.25 47.812 1 93.56 659 THR B N 1
ATOM 12105 C CA . THR B 1 659 ? -3.309 52.125 46.688 1 93.56 659 THR B CA 1
ATOM 12106 C C . THR B 1 659 ? -4.812 52.406 46.719 1 93.56 659 THR B C 1
ATOM 12108 O O . THR B 1 659 ? -5.246 53.562 46.562 1 93.56 659 THR B O 1
ATOM 12111 N N . ARG B 1 660 ? -5.594 51.438 46.906 1 92.62 660 ARG B N 1
ATOM 12112 C CA . ARG B 1 660 ? -7.047 51.562 46.875 1 92.62 660 ARG B CA 1
ATOM 12113 C C . ARG B 1 660 ? -7.516 52.438 48.062 1 92.62 660 ARG B C 1
ATOM 12115 O O . ARG B 1 660 ? -8.43 53.25 47.906 1 92.62 660 ARG B O 1
ATOM 12122 N N . PHE B 1 661 ? -6.91 52.281 49.156 1 94.25 661 PHE B N 1
ATOM 12123 C CA . PHE B 1 661 ? -7.336 52.969 50.344 1 94.25 661 PHE B CA 1
ATOM 12124 C C . PHE B 1 661 ? -6.883 54.438 50.312 1 94.25 661 PHE B C 1
ATOM 12126 O O . PHE B 1 661 ? -7.672 55.344 50.594 1 94.25 661 PHE B O 1
ATOM 12133 N N . PHE B 1 662 ? -5.664 54.656 49.938 1 94.69 662 PHE B N 1
ATOM 12134 C CA . PHE B 1 662 ? -5.086 56 50.094 1 94.69 662 PHE B CA 1
ATOM 12135 C C . PHE B 1 662 ? -5.316 56.844 48.875 1 94.69 662 PHE B C 1
ATOM 12137 O O . PHE B 1 662 ? -5.168 58.062 48.906 1 94.69 662 PHE B O 1
ATOM 12144 N N . LEU B 1 663 ? -5.652 56.188 47.719 1 92.19 663 LEU B N 1
ATOM 12145 C CA . LEU B 1 663 ? -5.867 57 46.5 1 92.19 663 LEU B CA 1
ATOM 12146 C C . LEU B 1 663 ? -6.918 58.094 46.75 1 92.19 663 LEU B C 1
ATOM 12148 O O . LEU B 1 663 ? -6.684 59.25 46.469 1 92.19 663 LEU B O 1
ATOM 12152 N N . GLY B 1 664 ? -8.047 57.75 47.281 1 92.88 664 GLY B N 1
ATOM 12153 C CA . GLY B 1 664 ? -9.094 58.719 47.562 1 92.88 664 GLY B CA 1
ATOM 12154 C C . GLY B 1 664 ? -8.844 59.5 48.875 1 92.88 664 GLY B C 1
ATOM 12155 O O . GLY B 1 664 ? -9.195 60.656 48.969 1 92.88 664 GLY B O 1
ATOM 12156 N N . LEU B 1 665 ? -8.211 58.875 49.844 1 95.12 665 LEU B N 1
ATOM 12157 C CA . LEU B 1 665 ? -8.008 59.469 51.156 1 95.12 665 LEU B CA 1
ATOM 12158 C C . LEU B 1 665 ? -7.07 60.688 51.062 1 95.12 665 LEU B C 1
ATOM 12160 O O . LEU B 1 665 ? -7.277 61.688 51.75 1 95.12 665 LEU B O 1
ATOM 12164 N N . CYS B 1 666 ? -6.039 60.531 50.219 1 94.06 666 CYS B N 1
ATOM 12165 C CA . CYS B 1 666 ? -5.105 61.656 50.094 1 94.06 666 CYS B CA 1
ATOM 12166 C C . CYS B 1 666 ? -5.824 62.906 49.594 1 94.06 666 CYS B C 1
ATOM 12168 O O . CYS B 1 666 ? -5.617 63.969 50.125 1 94.06 666 CYS B O 1
ATOM 12170 N N . TYR B 1 667 ? -6.715 62.719 48.625 1 94.12 667 TYR B N 1
ATOM 12171 C CA . TYR B 1 667 ? -7.477 63.844 48.094 1 94.12 667 TYR B CA 1
ATOM 12172 C C . TYR B 1 667 ? -8.469 64.375 49.156 1 94.12 667 TYR B C 1
ATOM 12174 O O . TYR B 1 667 ? -8.672 65.562 49.281 1 94.12 667 TYR B O 1
ATOM 12182 N N . ALA B 1 668 ? -9.016 63.5 49.906 1 95.44 668 ALA B N 1
ATOM 12183 C CA . ALA B 1 668 ? -10.008 63.906 50.938 1 95.44 668 ALA B CA 1
ATOM 12184 C C . ALA B 1 668 ? -9.359 64.688 52.031 1 95.44 668 ALA B C 1
ATOM 12186 O O . ALA B 1 668 ? -9.953 65.688 52.531 1 95.44 668 ALA B O 1
ATOM 12187 N N . VAL B 1 669 ? -8.188 64.375 52.469 1 95.69 669 VAL B N 1
ATOM 12188 C CA . VAL B 1 669 ? -7.496 65.125 53.5 1 95.69 669 VAL B CA 1
ATOM 12189 C C . VAL B 1 669 ? -7.16 66.562 53 1 95.69 669 VAL B C 1
ATOM 12191 O O . VAL B 1 669 ? -7.383 67.5 53.719 1 95.69 669 VAL B O 1
ATOM 12194 N N . CYS B 1 670 ? -6.668 66.625 51.844 1 93.88 670 CYS B N 1
ATOM 12195 C CA . CYS B 1 670 ? -6.289 67.875 51.281 1 93.88 670 CYS B CA 1
ATOM 12196 C C . CYS B 1 670 ? -7.512 68.812 51.094 1 93.88 670 CYS B C 1
ATOM 12198 O O . CYS B 1 670 ? -7.516 69.938 51.531 1 93.88 670 CYS B O 1
ATOM 12200 N N . TYR B 1 671 ? -8.594 68.25 50.562 1 94.25 671 TYR B N 1
ATOM 12201 C CA . TYR B 1 671 ? -9.719 69.125 50.188 1 94.25 671 TYR B CA 1
ATOM 12202 C C . TYR B 1 671 ? -10.688 69.312 51.375 1 94.25 671 TYR B C 1
ATOM 12204 O O . TYR B 1 671 ? -11.5 70.25 51.375 1 94.25 671 TYR B O 1
ATOM 12212 N N . ALA B 1 672 ? -10.617 68.375 52.344 1 94.12 672 ALA B N 1
ATOM 12213 C CA . ALA B 1 672 ? -11.328 68.688 53.594 1 94.12 672 ALA B CA 1
ATOM 12214 C C . ALA B 1 672 ? -10.727 69.875 54.312 1 94.12 672 ALA B C 1
ATOM 12216 O O . ALA B 1 672 ? -11.453 70.75 54.781 1 94.12 672 ALA B O 1
ATOM 12217 N N . ALA B 1 673 ? -9.383 69.875 54.375 1 92.94 673 ALA B N 1
ATOM 12218 C CA . ALA B 1 673 ? -8.695 71 55 1 92.94 673 ALA B CA 1
ATOM 12219 C C . ALA B 1 673 ? -8.953 72.312 54.219 1 92.94 673 ALA B C 1
ATOM 12221 O O . ALA B 1 673 ? -9.195 73.375 54.812 1 92.94 673 ALA B O 1
ATOM 12222 N N . LEU B 1 674 ? -8.914 72.188 52.938 1 90.69 674 LEU B N 1
ATOM 12223 C CA . LEU B 1 674 ? -9.141 73.375 52.125 1 90.69 674 LEU B CA 1
ATOM 12224 C C . LEU B 1 674 ? -10.578 73.875 52.25 1 90.69 674 LEU B C 1
ATOM 12226 O O . LEU B 1 674 ? -10.836 75.062 52.25 1 90.69 674 LEU B O 1
ATOM 12230 N N . LEU B 1 675 ? -11.516 73 52.281 1 90.31 675 LEU B N 1
ATOM 12231 C CA . LEU B 1 675 ? -12.922 73.375 52.438 1 90.31 675 LEU B CA 1
ATOM 12232 C C . LEU B 1 675 ? -13.156 74.062 53.781 1 90.31 675 LEU B C 1
ATOM 12234 O O . LEU B 1 675 ? -13.867 75.062 53.812 1 90.31 675 LEU B O 1
ATOM 12238 N N . CYS B 1 676 ? -12.57 73.562 54.844 1 89.44 676 CYS B N 1
ATOM 12239 C CA . CYS B 1 676 ? -12.719 74.188 56.156 1 89.44 676 CYS B CA 1
ATOM 12240 C C . CYS B 1 676 ? -12.078 75.562 56.188 1 89.44 676 CYS B C 1
ATOM 12242 O O . CYS B 1 676 ? -12.609 76.5 56.812 1 89.44 676 CYS B O 1
ATOM 12244 N N . LYS B 1 677 ? -10.953 75.688 55.562 1 84.5 677 LYS B N 1
ATOM 12245 C CA . LYS B 1 677 ? -10.305 77 55.438 1 84.5 677 LYS B CA 1
ATOM 12246 C C . LYS B 1 677 ? -11.18 78 54.688 1 84.5 677 LYS B C 1
ATOM 12248 O O . LYS B 1 677 ? -11.273 79.125 55.062 1 84.5 677 LYS B O 1
ATOM 12253 N N . THR B 1 678 ? -11.773 77.5 53.625 1 83.56 678 THR B N 1
ATOM 12254 C CA . THR B 1 678 ? -12.617 78.375 52.812 1 83.56 678 THR B CA 1
ATOM 12255 C C . THR B 1 678 ? -13.914 78.688 53.531 1 83.56 678 THR B C 1
ATOM 12257 O O . THR B 1 678 ? -14.422 79.812 53.438 1 83.56 678 THR B O 1
ATOM 12260 N N . ILE B 1 679 ? -14.453 77.812 54.312 1 82.44 679 ILE B N 1
ATOM 12261 C CA . ILE B 1 679 ? -15.664 78.062 55.094 1 82.44 679 ILE B CA 1
ATOM 12262 C C . ILE B 1 679 ? -15.367 79.062 56.188 1 82.44 679 ILE B C 1
ATOM 12264 O O . ILE B 1 679 ? -16.172 79.938 56.469 1 82.44 679 ILE B O 1
ATOM 12268 N N . ARG B 1 680 ? -14.203 78.938 56.812 1 80.75 680 ARG B N 1
ATOM 12269 C CA . ARG B 1 680 ? -13.805 79.875 57.875 1 80.75 680 ARG B CA 1
ATOM 12270 C C . ARG B 1 680 ? -13.648 81.25 57.312 1 80.75 680 ARG B C 1
ATOM 12272 O O . ARG B 1 680 ? -14.133 82.25 57.906 1 80.75 680 ARG B O 1
ATOM 12279 N N . THR B 1 681 ? -13.016 81.375 56.188 1 77.38 681 THR B N 1
ATOM 12280 C CA . THR B 1 681 ? -12.828 82.688 55.562 1 77.38 681 THR B CA 1
ATOM 12281 C C . THR B 1 681 ? -14.164 83.25 55.125 1 77.38 681 THR B C 1
ATOM 12283 O O . THR B 1 681 ? -14.391 84.5 55.219 1 77.38 681 THR B O 1
ATOM 12286 N N . ALA B 1 682 ? -15.062 82.5 54.719 1 76.94 682 ALA B N 1
ATOM 12287 C CA . ALA B 1 682 ? -16.375 82.938 54.281 1 76.94 682 ALA B CA 1
ATOM 12288 C C . ALA B 1 682 ? -17.219 83.375 55.469 1 76.94 682 ALA B C 1
ATOM 12290 O O . ALA B 1 682 ? -17.969 84.375 55.344 1 76.94 682 ALA B O 1
ATOM 12291 N N . ARG B 1 683 ? -17.031 82.875 56.594 1 76.44 683 ARG B N 1
ATOM 12292 C CA . ARG B 1 683 ? -17.797 83.188 57.781 1 76.44 683 ARG B CA 1
ATOM 12293 C C . ARG B 1 683 ? -17.25 84.438 58.469 1 76.44 683 ARG B C 1
ATOM 12295 O O . ARG B 1 683 ? -18 85.25 59 1 76.44 683 ARG B O 1
ATOM 12302 N N . ILE B 1 684 ? -16 84.562 58.438 1 72.88 684 ILE B N 1
ATOM 12303 C CA . ILE B 1 684 ? -15.367 85.688 59.062 1 72.88 684 ILE B CA 1
ATOM 12304 C C . ILE B 1 684 ? -15.68 86.938 58.25 1 72.88 684 ILE B C 1
ATOM 12306 O O . ILE B 1 684 ? -16 88 58.812 1 72.88 684 ILE B O 1
ATOM 12310 N N . PHE B 1 685 ? -15.609 87 57.031 1 68.12 685 PHE B N 1
ATOM 12311 C CA . PHE B 1 685 ? -15.766 88.188 56.219 1 68.12 685 PHE B CA 1
ATOM 12312 C C . PHE B 1 685 ? -17.188 88.312 55.719 1 68.12 685 PHE B C 1
ATOM 12314 O O . PHE B 1 685 ? -17.578 89.375 55.188 1 68.12 685 PHE B O 1
ATOM 12321 N N . GLY B 1 686 ? -18.062 87.562 55.75 1 62.97 686 GLY B N 1
ATOM 12322 C CA . GLY B 1 686 ? -19.438 87.625 55.281 1 62.97 686 GLY B CA 1
ATOM 12323 C C . GLY B 1 686 ? -20.359 88.312 56.281 1 62.97 686 GLY B C 1
ATOM 12324 O O . GLY B 1 686 ? -21.5 88.625 55.938 1 62.97 686 GLY B O 1
ATOM 12325 N N . GLY B 1 687 ? -20 89.375 57.375 1 56.81 687 GLY B N 1
ATOM 12326 C CA . GLY B 1 687 ? -20.578 90.438 58.156 1 56.81 687 GLY B CA 1
ATOM 12327 C C . GLY B 1 687 ? -21.438 90 59.312 1 56.81 687 GLY B C 1
ATOM 12328 O O . GLY B 1 687 ? -21.859 90.75 60.156 1 56.81 687 GLY B O 1
ATOM 12329 N N . GLY B 1 688 ? -22.453 88.938 59.406 1 49.97 688 GLY B N 1
ATOM 12330 C CA . GLY B 1 688 ? -23.5 88.938 60.406 1 49.97 688 GLY B CA 1
ATOM 12331 C C . GLY B 1 688 ? -23.047 88.375 61.75 1 49.97 688 GLY B C 1
ATOM 12332 O O . GLY B 1 688 ? -22.047 87.625 61.812 1 49.97 688 GLY B O 1
ATOM 12333 N N . ARG B 1 689 ? -23.391 89 63.094 1 51.22 689 ARG B N 1
ATOM 12334 C CA . ARG B 1 689 ? -23.094 88.75 64.5 1 51.22 689 ARG B CA 1
ATOM 12335 C C . ARG B 1 689 ? -23.125 87.25 64.75 1 51.22 689 ARG B C 1
ATOM 12337 O O . ARG B 1 689 ? -22.281 86.75 65.5 1 51.22 689 ARG B O 1
ATOM 12344 N N . ARG B 1 690 ? -24.203 86.625 64.625 1 50.62 690 ARG B N 1
ATOM 12345 C CA . ARG B 1 690 ? -24.578 85.312 65 1 50.62 690 ARG B CA 1
ATOM 12346 C C . ARG B 1 690 ? -23.703 84.25 64.312 1 50.62 690 ARG B C 1
ATOM 12348 O O . ARG B 1 690 ? -23.672 83.125 64.688 1 50.62 690 ARG B O 1
ATOM 12355 N N . ARG B 1 691 ? -22.875 84.5 63.25 1 52.69 691 ARG B N 1
ATOM 12356 C CA . ARG B 1 691 ? -22.375 83.562 62.281 1 52.69 691 ARG B CA 1
ATOM 12357 C C . ARG B 1 691 ? -20.938 83.188 62.594 1 52.69 691 ARG B C 1
ATOM 12359 O O . ARG B 1 691 ? -20.328 82.438 61.812 1 52.69 691 ARG B O 1
ATOM 12366 N N . LEU B 1 692 ? -20.453 83.625 63.625 1 58.09 692 LEU B N 1
ATOM 12367 C CA . LEU B 1 692 ? -19.078 83.312 64 1 58.09 692 LEU B CA 1
ATOM 12368 C C . LEU B 1 692 ? -19 82 64.75 1 58.09 692 LEU B C 1
ATOM 12370 O O . LEU B 1 692 ? -17.969 81.688 65.375 1 58.09 692 LEU B O 1
ATOM 12374 N N . ARG B 1 693 ? -20.047 81.312 64.75 1 62.03 693 ARG B N 1
ATOM 12375 C CA . ARG B 1 693 ? -20.016 80 65.438 1 62.03 693 ARG B CA 1
ATOM 12376 C C . ARG B 1 693 ? -19.203 79 64.688 1 62.03 693 ARG B C 1
ATOM 12378 O O . ARG B 1 693 ? -19.234 78.938 63.469 1 62.03 693 ARG B O 1
ATOM 12385 N N . TYR B 1 694 ? -18.188 78.125 65.125 1 67.56 694 TYR B N 1
ATOM 12386 C CA . TYR B 1 694 ? -17.391 77.062 64.625 1 67.56 694 TYR B CA 1
ATOM 12387 C C . TYR B 1 694 ? -16.172 77.562 63.844 1 67.56 694 TYR B C 1
ATOM 12389 O O . TYR B 1 694 ? -15.805 77 62.812 1 67.56 694 TYR B O 1
ATOM 12397 N N . THR B 1 695 ? -15.711 78.688 64.125 1 74.38 695 THR B N 1
ATOM 12398 C CA . THR B 1 695 ? -14.539 79.25 63.5 1 74.38 695 THR B CA 1
ATOM 12399 C C . THR B 1 695 ? -13.289 79.062 64.312 1 74.38 695 THR B C 1
ATOM 12401 O O . THR B 1 695 ? -12.188 79.438 63.938 1 74.38 695 THR B O 1
ATOM 12404 N N . SER B 1 696 ? -13.492 78.312 65.562 1 79.06 696 SER B N 1
ATOM 12405 C CA . SER B 1 696 ? -12.344 78 66.375 1 79.06 696 SER B CA 1
ATOM 12406 C C . SER B 1 696 ? -11.492 76.875 65.75 1 79.06 696 SER B C 1
ATOM 12408 O O . SER B 1 696 ? -11.992 76.125 64.938 1 79.06 696 SER B O 1
ATOM 12410 N N . PRO B 1 697 ? -10.188 76.812 65.938 1 82.38 697 PRO B N 1
ATOM 12411 C CA . PRO B 1 697 ? -9.312 75.812 65.375 1 82.38 697 PRO B CA 1
ATOM 12412 C C . PRO B 1 697 ? -9.727 74.375 65.75 1 82.38 697 PRO B C 1
ATOM 12414 O O . PRO B 1 697 ? -9.625 73.438 64.938 1 82.38 697 PRO B O 1
ATOM 12417 N N . ARG B 1 698 ? -10.281 74.312 66.938 1 85.56 698 ARG B N 1
ATOM 12418 C CA . ARG B 1 698 ? -10.711 72.938 67.375 1 85.56 698 ARG B CA 1
ATOM 12419 C C . ARG B 1 698 ? -11.953 72.5 66.625 1 85.56 698 ARG B C 1
ATOM 12421 O O . ARG B 1 698 ? -12.07 71.312 66.25 1 85.56 698 ARG B O 1
ATOM 12428 N N . SER B 1 699 ? -12.844 73.375 66.438 1 85.88 699 SER B N 1
ATOM 12429 C CA . SER B 1 699 ? -14.062 73.062 65.75 1 85.88 699 SER B CA 1
ATOM 12430 C C . SER B 1 699 ? -13.766 72.812 64.25 1 85.88 699 SER B C 1
ATOM 12432 O O . SER B 1 699 ? -14.398 71.938 63.625 1 85.88 699 SER B O 1
ATOM 12434 N N . GLN B 1 700 ? -12.773 73.438 63.688 1 88.62 700 GLN B N 1
ATOM 12435 C CA . GLN B 1 700 ? -12.398 73.25 62.281 1 88.62 700 GLN B CA 1
ATOM 12436 C C . GLN B 1 700 ? -11.703 71.875 62.094 1 88.62 700 GLN B C 1
ATOM 12438 O O . GLN B 1 700 ? -11.906 71.188 61.094 1 88.62 700 GLN B O 1
ATOM 12443 N N . LEU B 1 701 ? -10.938 71.5 63.062 1 90.44 701 LEU B N 1
ATOM 12444 C CA . LEU B 1 701 ? -10.25 70.25 62.969 1 90.44 701 LEU B CA 1
ATOM 12445 C C . LEU B 1 701 ? -11.25 69.062 63.125 1 90.44 701 LEU B C 1
ATOM 12447 O O . LEU B 1 701 ? -11.078 68.062 62.5 1 90.44 701 LEU B O 1
ATOM 12451 N N . LEU B 1 702 ? -12.328 69.375 63.969 1 91.19 702 LEU B N 1
ATOM 12452 C CA . LEU B 1 702 ? -13.352 68.375 64.125 1 91.19 702 LEU B CA 1
ATOM 12453 C C . LEU B 1 702 ? -14.188 68.25 62.844 1 91.19 702 LEU B C 1
ATOM 12455 O O . LEU B 1 702 ? -14.539 67.125 62.438 1 91.19 702 LEU B O 1
ATOM 12459 N N . LEU B 1 703 ? -14.445 69.312 62.188 1 91.62 703 LEU B N 1
ATOM 12460 C CA . LEU B 1 703 ? -15.18 69.25 60.906 1 91.62 703 LEU B CA 1
ATOM 12461 C C . LEU B 1 703 ? -14.352 68.562 59.844 1 91.62 703 LEU B C 1
ATOM 12463 O O . LEU B 1 703 ? -14.875 67.75 59.062 1 91.62 703 LEU B O 1
ATOM 12467 N N . ALA B 1 704 ? -13.07 68.875 59.719 1 94.12 704 ALA B N 1
ATOM 12468 C CA . ALA B 1 704 ? -12.18 68.25 58.75 1 94.12 704 ALA B CA 1
ATOM 12469 C C . ALA B 1 704 ? -12.055 66.75 59.031 1 94.12 704 ALA B C 1
ATOM 12471 O O . ALA B 1 704 ? -12.023 65.938 58.094 1 94.12 704 ALA B O 1
ATOM 12472 N N . GLY B 1 705 ? -11.992 66.438 60.312 1 94.81 705 GLY B N 1
ATOM 12473 C CA . GLY B 1 705 ? -11.93 65 60.688 1 94.81 705 GLY B CA 1
ATOM 12474 C C . GLY B 1 705 ? -13.164 64.25 60.281 1 94.81 705 GLY B C 1
ATOM 12475 O O . GLY B 1 705 ? -13.062 63.062 59.875 1 94.81 705 GLY B O 1
ATOM 12476 N N . LEU B 1 706 ? -14.328 64.938 60.406 1 94.81 706 LEU B N 1
ATOM 12477 C CA . LEU B 1 706 ? -15.57 64.25 60.031 1 94.81 706 LEU B CA 1
ATOM 12478 C C . LEU B 1 706 ? -15.625 64.062 58.5 1 94.81 706 LEU B C 1
ATOM 12480 O O . LEU B 1 706 ? -16.062 63 58.031 1 94.81 706 LEU B O 1
ATOM 12484 N N . LEU B 1 707 ? -15.18 64.938 57.688 1 95.38 707 LEU B N 1
ATOM 12485 C CA . LEU B 1 707 ? -15.156 64.812 56.25 1 95.38 707 LEU B CA 1
ATOM 12486 C C . LEU B 1 707 ? -14.164 63.75 55.812 1 95.38 707 LEU B C 1
ATOM 12488 O O . LEU B 1 707 ? -14.438 62.969 54.875 1 95.38 707 LEU B O 1
ATOM 12492 N N . ILE B 1 708 ? -13.031 63.656 56.438 1 96.56 708 ILE B N 1
ATOM 12493 C CA . ILE B 1 708 ? -12.008 62.688 56.125 1 96.56 708 ILE B CA 1
ATOM 12494 C C . ILE B 1 708 ? -12.5 61.281 56.531 1 96.56 708 ILE B C 1
ATOM 12496 O O . ILE B 1 708 ? -12.234 60.312 55.812 1 96.56 708 ILE B O 1
ATOM 12500 N N . SER B 1 709 ? -13.289 61.219 57.656 1 96.56 709 SER B N 1
ATOM 12501 C CA . SER B 1 709 ? -13.781 59.938 58.125 1 96.56 709 SER B CA 1
ATOM 12502 C C . SER B 1 709 ? -14.773 59.312 57.125 1 96.56 709 SER B C 1
ATOM 12504 O O . SER B 1 709 ? -14.852 58.094 57 1 96.56 709 SER B O 1
ATOM 12506 N N . VAL B 1 710 ? -15.484 60.094 56.375 1 96 710 VAL B N 1
ATOM 12507 C CA . VAL B 1 710 ? -16.406 59.562 55.375 1 96 710 VAL B CA 1
ATOM 12508 C C . VAL B 1 710 ? -15.633 58.812 54.312 1 96 710 VAL B C 1
ATOM 12510 O O . VAL B 1 710 ? -16.016 57.719 53.906 1 96 710 VAL B O 1
ATOM 12513 N N . GLN B 1 711 ? -14.539 59.344 53.781 1 95.75 711 GLN B N 1
ATOM 12514 C CA . GLN B 1 711 ? -13.727 58.688 52.781 1 95.75 711 GLN B CA 1
ATOM 12515 C C . GLN B 1 711 ? -13.047 57.438 53.344 1 95.75 711 GLN B C 1
ATOM 12517 O O . GLN B 1 711 ? -12.945 56.406 52.656 1 95.75 711 GLN B O 1
ATOM 12522 N N . ALA B 1 712 ? -12.578 57.531 54.562 1 95.88 712 ALA B N 1
ATOM 12523 C CA . ALA B 1 712 ? -11.922 56.375 55.188 1 95.88 712 ALA B CA 1
ATOM 12524 C C . ALA B 1 712 ? -12.891 55.219 55.375 1 95.88 712 ALA B C 1
ATOM 12526 O O . ALA B 1 712 ? -12.516 54.062 55.188 1 95.88 712 ALA B O 1
ATOM 12527 N N . THR B 1 713 ? -14.133 55.531 55.656 1 95.94 713 THR B N 1
ATOM 12528 C CA . THR B 1 713 ? -15.141 54.5 55.844 1 95.94 713 THR B CA 1
ATOM 12529 C C . THR B 1 713 ? -15.523 53.875 54.5 1 95.94 713 THR B C 1
ATOM 12531 O O . THR B 1 713 ? -15.688 52.656 54.406 1 95.94 713 THR B O 1
ATOM 12534 N N . LEU B 1 714 ? -15.664 54.688 53.5 1 94.69 714 LEU B N 1
ATOM 12535 C CA . LEU B 1 714 ? -15.984 54.188 52.188 1 94.69 714 LEU B CA 1
ATOM 12536 C C . LEU B 1 714 ? -14.859 53.312 51.625 1 94.69 714 LEU B C 1
ATOM 12538 O O . LEU B 1 714 ? -15.117 52.281 51.031 1 94.69 714 LEU B O 1
ATOM 12542 N N . ALA B 1 715 ? -13.609 53.719 51.812 1 94.69 715 ALA B N 1
ATOM 12543 C CA . ALA B 1 715 ? -12.461 52.969 51.344 1 94.69 715 ALA B CA 1
ATOM 12544 C C . ALA B 1 715 ? -12.336 51.656 52.094 1 94.69 715 ALA B C 1
ATOM 12546 O O . ALA B 1 715 ? -12.008 50.625 51.5 1 94.69 715 ALA B O 1
ATOM 12547 N N . ALA B 1 716 ? -12.617 51.719 53.406 1 94.62 716 ALA B N 1
ATOM 12548 C CA . ALA B 1 716 ? -12.57 50.5 54.219 1 94.62 716 ALA B CA 1
ATOM 12549 C C . ALA B 1 716 ? -13.68 49.531 53.844 1 94.62 716 ALA B C 1
ATOM 12551 O O . ALA B 1 716 ? -13.461 48.312 53.781 1 94.62 716 ALA B O 1
ATOM 12552 N N . ALA B 1 717 ? -14.82 50.031 53.594 1 94.31 717 ALA B N 1
ATOM 12553 C CA . ALA B 1 717 ? -15.922 49.188 53.125 1 94.31 717 ALA B CA 1
ATOM 12554 C C . ALA B 1 717 ? -15.602 48.531 51.781 1 94.31 717 ALA B C 1
ATOM 12556 O O . ALA B 1 717 ? -15.953 47.375 51.562 1 94.31 717 ALA B O 1
ATOM 12557 N N . TRP B 1 718 ? -15.008 49.25 50.938 1 91.94 718 TRP B N 1
ATOM 12558 C CA . TRP B 1 718 ? -14.609 48.719 49.625 1 91.94 718 TRP B CA 1
ATOM 12559 C C . TRP B 1 718 ? -13.602 47.562 49.812 1 91.94 718 TRP B C 1
ATOM 12561 O O . TRP B 1 718 ? -13.695 46.531 49.125 1 91.94 718 TRP B O 1
ATOM 12571 N N . LEU B 1 719 ? -12.641 47.719 50.656 1 92.44 719 LEU B N 1
ATOM 12572 C CA . LEU B 1 719 ? -11.625 46.719 50.906 1 92.44 719 LEU B CA 1
ATOM 12573 C C . LEU B 1 719 ? -12.242 45.469 51.531 1 92.44 719 LEU B C 1
ATOM 12575 O O . LEU B 1 719 ? -11.773 44.344 51.281 1 92.44 719 LEU B O 1
ATOM 12579 N N . MET B 1 720 ? -13.328 45.688 52.281 1 93.38 720 MET B N 1
ATOM 12580 C CA . MET B 1 720 ? -13.984 44.531 52.906 1 93.38 720 MET B CA 1
ATOM 12581 C C . MET B 1 720 ? -14.867 43.781 51.938 1 93.38 720 MET B C 1
ATOM 12583 O O . MET B 1 720 ? -14.977 42.562 52 1 93.38 720 MET B O 1
ATOM 12587 N N . LEU B 1 721 ? -15.477 44.438 51.062 1 92 721 LEU B N 1
ATOM 12588 C CA . LEU B 1 721 ? -16.359 43.812 50.062 1 92 721 LEU B CA 1
ATOM 12589 C C . LEU B 1 721 ? -15.547 43.125 49 1 92 721 LEU B C 1
ATOM 12591 O O . LEU B 1 721 ? -15.938 42.062 48.5 1 92 721 LEU B O 1
ATOM 12595 N N . GLU B 1 722 ? -14.469 43.781 48.594 1 91.19 722 GLU B N 1
ATOM 12596 C CA . GLU B 1 722 ? -13.586 43.188 47.562 1 91.19 722 GLU B CA 1
ATOM 12597 C C . GLU B 1 722 ? -12.148 43.125 48.062 1 91.19 722 GLU B C 1
ATOM 12599 O O . GLU B 1 722 ? -11.367 44.062 47.844 1 91.19 722 GLU B O 1
ATOM 12604 N N . PRO B 1 723 ? -11.812 42.031 48.625 1 92.19 723 PRO B N 1
ATOM 12605 C CA . PRO B 1 723 ? -10.445 41.938 49.156 1 92.19 723 PRO B CA 1
ATOM 12606 C C . PRO B 1 723 ? -9.391 42.094 48.062 1 92.19 723 PRO B C 1
ATOM 12608 O O . PRO B 1 723 ? -9.57 41.625 46.938 1 92.19 723 PRO B O 1
ATOM 12611 N N . PRO B 1 724 ? -8.344 42.938 48.406 1 92.19 724 PRO B N 1
ATOM 12612 C CA . PRO B 1 724 ? -7.285 43.188 47.406 1 92.19 724 PRO B CA 1
ATOM 12613 C C . PRO B 1 724 ? -6.527 41.906 47.031 1 92.19 724 PRO B C 1
ATOM 12615 O O . PRO B 1 724 ? -6.203 41.094 47.906 1 92.19 724 PRO B O 1
ATOM 12618 N N . SER B 1 725 ? -6.469 41.625 45.75 1 93.81 725 SER B N 1
ATOM 12619 C CA . SER B 1 725 ? -5.719 40.5 45.219 1 93.81 725 SER B CA 1
ATOM 12620 C C . SER B 1 725 ? -5.07 40.875 43.875 1 93.81 725 SER B C 1
ATOM 12622 O O . SER B 1 725 ? -5.27 41.969 43.375 1 93.81 725 SER B O 1
ATOM 12624 N N . VAL B 1 726 ? -4.148 40.031 43.5 1 94.25 726 VAL B N 1
ATOM 12625 C CA . VAL B 1 726 ? -3.463 40.219 42.25 1 94.25 726 VAL B CA 1
ATOM 12626 C C . VAL B 1 726 ? -4.066 39.312 41.188 1 94.25 726 VAL B C 1
ATOM 12628 O O . VAL B 1 726 ? -4.613 38.281 41.469 1 94.25 726 VAL B O 1
ATOM 12631 N N . ALA B 1 727 ? -4.148 39.844 40 1 92.56 727 ALA B N 1
ATOM 12632 C CA . ALA B 1 727 ? -4.664 39.062 38.875 1 92.56 727 ALA B CA 1
ATOM 12633 C C . ALA B 1 727 ? -3.732 39.156 37.688 1 92.56 727 ALA B C 1
ATOM 12635 O O . ALA B 1 727 ? -2.939 40.094 37.562 1 92.56 727 ALA B O 1
ATOM 12636 N N . HIS B 1 728 ? -3.791 38.094 36.781 1 92 728 HIS B N 1
ATOM 12637 C CA . HIS B 1 728 ? -3.029 38.094 35.531 1 92 728 HIS B CA 1
ATOM 12638 C C . HIS B 1 728 ? -3.92 38.438 34.344 1 92 728 HIS B C 1
ATOM 12640 O O . HIS B 1 728 ? -5.027 37.906 34.219 1 92 728 HIS B O 1
ATOM 12646 N N . VAL B 1 729 ? -3.49 39.438 33.562 1 88.94 729 VAL B N 1
ATOM 12647 C CA . VAL B 1 729 ? -4.176 39.781 32.312 1 88.94 729 VAL B CA 1
ATOM 12648 C C . VAL B 1 729 ? -3.305 39.406 31.125 1 88.94 729 VAL B C 1
ATOM 12650 O O . VAL B 1 729 ? -2.084 39.562 31.156 1 88.94 729 VAL B O 1
ATOM 12653 N N . TYR B 1 730 ? -4.035 38.938 30.031 1 88.38 730 TYR B N 1
ATOM 12654 C CA . TYR B 1 730 ? -3.32 38.5 28.828 1 88.38 730 TYR B CA 1
ATOM 12655 C C . TYR B 1 730 ? -3.725 39.344 27.625 1 88.38 730 TYR B C 1
ATOM 12657 O O . TYR B 1 730 ? -4.543 38.906 26.812 1 88.38 730 TYR B O 1
ATOM 12665 N N . PRO B 1 731 ? -3.105 40.438 27.438 1 80.44 731 PRO B N 1
ATOM 12666 C CA . PRO B 1 731 ? -3.436 41.219 26.25 1 80.44 731 PRO B CA 1
ATOM 12667 C C . PRO B 1 731 ? -3.117 40.5 24.953 1 80.44 731 PRO B C 1
ATOM 12669 O O . PRO B 1 731 ? -3.82 40.656 23.953 1 80.44 731 PRO B O 1
ATOM 12672 N N . SER B 1 732 ? -2.074 39.812 24.938 1 81.94 732 SER B N 1
ATOM 12673 C CA . SER B 1 732 ? -1.698 38.938 23.844 1 81.94 732 SER B CA 1
ATOM 12674 C C . SER B 1 732 ? -1.294 37.531 24.344 1 81.94 732 SER B C 1
ATOM 12676 O O . SER B 1 732 ? -1.097 37.344 25.547 1 81.94 732 SER B O 1
ATOM 12678 N N . ARG B 1 733 ? -1.233 36.688 23.406 1 86 733 ARG B N 1
ATOM 12679 C CA . ARG B 1 733 ? -0.875 35.312 23.781 1 86 733 ARG B CA 1
ATOM 12680 C C . ARG B 1 733 ? 0.57 35.25 24.266 1 86 733 ARG B C 1
ATOM 12682 O O . ARG B 1 733 ? 0.941 34.312 24.984 1 86 733 ARG B O 1
ATOM 12689 N N . ALA B 1 734 ? 1.279 36.312 23.969 1 87.56 734 ALA B N 1
ATOM 12690 C CA . ALA B 1 734 ? 2.705 36.25 24.297 1 87.56 734 ALA B CA 1
ATOM 12691 C C . ALA B 1 734 ? 3.016 37.094 25.531 1 87.56 734 ALA B C 1
ATOM 12693 O O . ALA B 1 734 ? 4.152 37.094 26.016 1 87.56 734 ALA B O 1
ATOM 12694 N N . ARG B 1 735 ? 2.01 37.688 26.125 1 88.88 735 ARG B N 1
ATOM 12695 C CA . ARG B 1 735 ? 2.268 38.562 27.25 1 88.88 735 ARG B CA 1
ATOM 12696 C C . ARG B 1 735 ? 1.431 38.188 28.469 1 88.88 735 ARG B C 1
ATOM 12698 O O . ARG B 1 735 ? 0.266 37.812 28.328 1 88.88 735 ARG B O 1
ATOM 12705 N N . ASN B 1 736 ? 2.098 38.156 29.625 1 92.81 736 ASN B N 1
ATOM 12706 C CA . ASN B 1 736 ? 1.505 37.906 30.938 1 92.81 736 ASN B CA 1
ATOM 12707 C C . ASN B 1 736 ? 1.75 39.094 31.891 1 92.81 736 ASN B C 1
ATOM 12709 O O . ASN B 1 736 ? 2.842 39.219 32.438 1 92.81 736 ASN B O 1
ATOM 12713 N N . VAL B 1 737 ? 0.705 39.875 32.031 1 91.69 737 VAL B N 1
ATOM 12714 C CA . VAL B 1 737 ? 0.87 41.094 32.812 1 91.69 737 VAL B CA 1
ATOM 12715 C C . VAL B 1 737 ? 0.184 40.938 34.188 1 91.69 737 VAL B C 1
ATOM 12717 O O . VAL B 1 737 ? -0.966 40.5 34.25 1 91.69 737 VAL B O 1
ATOM 12720 N N . LEU B 1 738 ? 0.97 41.25 35.219 1 93.44 738 LEU B N 1
ATOM 12721 C CA . LEU B 1 738 ? 0.458 41.219 36.594 1 93.44 738 LEU B CA 1
ATOM 12722 C C . LEU B 1 738 ? -0.166 42.562 36.969 1 93.44 738 LEU B C 1
ATOM 12724 O O . LEU B 1 738 ? 0.467 43.594 36.812 1 93.44 738 LEU B O 1
ATOM 12728 N N . VAL B 1 739 ? -1.445 42.562 37.375 1 92.06 739 VAL B N 1
ATOM 12729 C CA . VAL B 1 739 ? -2.143 43.781 37.719 1 92.06 739 VAL B CA 1
ATOM 12730 C C . VAL B 1 739 ? -2.941 43.562 39 1 92.06 739 VAL B C 1
ATOM 12732 O O . VAL B 1 739 ? -3.102 42.438 39.469 1 92.06 739 VAL B O 1
ATOM 12735 N N . CYS B 1 740 ? -3.238 44.75 39.656 1 91.44 740 CYS B N 1
ATOM 12736 C CA . CYS B 1 740 ? -4.16 44.656 40.781 1 91.44 740 CYS B CA 1
ATOM 12737 C C . CYS B 1 740 ? -5.562 44.312 40.312 1 91.44 740 CYS B C 1
ATOM 12739 O O . CYS B 1 740 ? -6.035 44.812 39.281 1 91.44 740 CYS B O 1
ATOM 12741 N N . GLN B 1 741 ? -6.148 43.406 41.062 1 90.62 741 GLN B N 1
ATOM 12742 C CA . GLN B 1 741 ? -7.473 42.938 40.656 1 90.62 741 GLN B CA 1
ATOM 12743 C C . GLN B 1 741 ? -8.453 44.094 40.531 1 90.62 741 GLN B C 1
ATOM 12745 O O . GLN B 1 741 ? -8.578 44.906 41.469 1 90.62 741 GLN B O 1
ATOM 12750 N N . GLY B 1 742 ? -9.031 44.219 39.344 1 84.75 742 GLY B N 1
ATOM 12751 C CA . GLY B 1 742 ? -10.047 45.25 39.156 1 84.75 742 GLY B CA 1
ATOM 12752 C C . GLY B 1 742 ? -9.492 46.531 38.562 1 84.75 742 GLY B C 1
ATOM 12753 O O . GLY B 1 742 ? -10.25 47.406 38.156 1 84.75 742 GLY B O 1
ATOM 12754 N N . SER B 1 743 ? -8.234 46.656 38.438 1 84.25 743 SER B N 1
ATOM 12755 C CA . SER B 1 743 ? -7.625 47.906 37.969 1 84.25 743 SER B CA 1
ATOM 12756 C C . SER B 1 743 ? -7.887 48.094 36.469 1 84.25 743 SER B C 1
ATOM 12758 O O . SER B 1 743 ? -7.738 49.188 35.938 1 84.25 743 SER B O 1
ATOM 12760 N N . ASP B 1 744 ? -8.32 47.094 35.812 1 80.06 744 ASP B N 1
ATOM 12761 C CA . ASP B 1 744 ? -8.594 47.188 34.375 1 80.06 744 ASP B CA 1
ATOM 12762 C C . ASP B 1 744 ? -10.047 47.594 34.125 1 80.06 744 ASP B C 1
ATOM 12764 O O . ASP B 1 744 ? -10.438 47.844 33 1 80.06 744 ASP B O 1
ATOM 12768 N N . ARG B 1 745 ? -10.828 47.75 35.094 1 83.06 745 ARG B N 1
ATOM 12769 C CA . ARG B 1 745 ? -12.234 48.125 34.969 1 83.06 745 ARG B CA 1
ATOM 12770 C C . ARG B 1 745 ? -12.461 49.562 35.438 1 83.06 745 ARG B C 1
ATOM 12772 O O . ARG B 1 745 ? -11.641 50.125 36.156 1 83.06 745 ARG B O 1
ATOM 12779 N N . ALA B 1 746 ? -13.445 50.094 34.875 1 81.81 746 ALA B N 1
ATOM 12780 C CA . ALA B 1 746 ? -13.828 51.469 35.188 1 81.81 746 ALA B CA 1
ATOM 12781 C C . ALA B 1 746 ? -14.227 51.594 36.656 1 81.81 746 ALA B C 1
ATOM 12783 O O . ALA B 1 746 ? -14.172 52.688 37.219 1 81.81 746 ALA B O 1
ATOM 12784 N N . SER B 1 747 ? -14.516 50.5 37.312 1 82.44 747 SER B N 1
ATOM 12785 C CA . SER B 1 747 ? -14.961 50.531 38.688 1 82.44 747 SER B CA 1
ATOM 12786 C C . SER B 1 747 ? -13.836 50.938 39.625 1 82.44 747 SER B C 1
ATOM 12788 O O . SER B 1 747 ? -14.078 51.375 40.75 1 82.44 747 SER B O 1
ATOM 12790 N N . TYR B 1 748 ? -12.625 50.969 39.094 1 84.12 748 TYR B N 1
ATOM 12791 C CA . TYR B 1 748 ? -11.484 51.344 39.938 1 84.12 748 TYR B CA 1
ATOM 12792 C C . TYR B 1 748 ? -11.547 52.812 40.281 1 84.12 748 TYR B C 1
ATOM 12794 O O . TYR B 1 748 ? -11.016 53.25 41.312 1 84.12 748 TYR B O 1
ATOM 12802 N N . LEU B 1 749 ? -12.266 53.625 39.5 1 85 749 LEU B N 1
ATOM 12803 C CA . LEU B 1 749 ? -12.352 55.062 39.719 1 85 749 LEU B CA 1
ATOM 12804 C C . LEU B 1 749 ? -13.477 55.406 40.688 1 85 749 LEU B C 1
ATOM 12806 O O . LEU B 1 749 ? -13.656 56.562 41.031 1 85 749 LEU B O 1
ATOM 12810 N N . LEU B 1 750 ? -14.133 54.438 41.188 1 83.56 750 LEU B N 1
ATOM 12811 C CA . LEU B 1 750 ? -15.188 54.656 42.156 1 83.56 750 LEU B CA 1
ATOM 12812 C C . LEU B 1 750 ? -14.617 55.281 43.438 1 83.56 750 LEU B C 1
ATOM 12814 O O . LEU B 1 750 ? -15.305 56.031 44.125 1 83.56 750 LEU B O 1
ATOM 12818 N N . GLY B 1 751 ? -13.375 55 43.688 1 84.56 751 GLY B N 1
ATOM 12819 C CA . GLY B 1 751 ? -12.727 55.562 44.875 1 84.56 751 GLY B CA 1
ATOM 12820 C C . GLY B 1 751 ? -12.5 57.062 44.75 1 84.56 751 GLY B C 1
ATOM 12821 O O . GLY B 1 751 ? -12.305 57.75 45.781 1 84.56 751 GLY B O 1
ATOM 12822 N N . LEU B 1 752 ? -12.703 57.594 43.625 1 89.69 752 LEU B N 1
ATOM 12823 C CA . LEU B 1 752 ? -12.43 59 43.438 1 89.69 752 LEU B CA 1
ATOM 12824 C C . LEU B 1 752 ? -13.727 59.812 43.312 1 89.69 752 LEU B C 1
ATOM 12826 O O . LEU B 1 752 ? -13.695 61.031 43.125 1 89.69 752 LEU B O 1
ATOM 12830 N N . VAL B 1 753 ? -14.844 59.25 43.562 1 90.75 753 VAL B N 1
ATOM 12831 C CA . VAL B 1 753 ? -16.125 59.938 43.406 1 90.75 753 VAL B CA 1
ATOM 12832 C C . VAL B 1 753 ? -16.312 60.906 44.531 1 90.75 753 VAL B C 1
ATOM 12834 O O . VAL B 1 753 ? -16.688 62.062 44.312 1 90.75 753 VAL B O 1
ATOM 12837 N N . TYR B 1 754 ? -16 60.531 45.812 1 94.25 754 TYR B N 1
ATOM 12838 C CA . TYR B 1 754 ? -16.156 61.438 46.938 1 94.25 754 TYR B CA 1
ATOM 12839 C C . TYR B 1 754 ? -15.172 62.594 46.875 1 94.25 754 TYR B C 1
ATOM 12841 O O . TYR B 1 754 ? -15.562 63.75 47.031 1 94.25 754 TYR B O 1
ATOM 12849 N N . PRO B 1 755 ? -13.961 62.312 46.625 1 93.06 755 PRO B N 1
ATOM 12850 C CA . PRO B 1 755 ? -13.055 63.469 46.469 1 93.06 755 PRO B CA 1
ATOM 12851 C C . PRO B 1 755 ? -13.508 64.438 45.375 1 93.06 755 PRO B C 1
ATOM 12853 O O . PRO B 1 755 ? -13.32 65.625 45.469 1 93.06 755 PRO B O 1
ATOM 12856 N N . SER B 1 756 ? -14.086 63.906 44.312 1 90.69 756 SER B N 1
ATOM 12857 C CA . SER B 1 756 ? -14.586 64.75 43.219 1 90.69 756 SER B CA 1
ATOM 12858 C C . SER B 1 756 ? -15.711 65.625 43.719 1 90.69 756 SER B C 1
ATOM 12860 O O . SER B 1 756 ? -15.812 66.812 43.312 1 90.69 756 SER B O 1
ATOM 12862 N N . LEU B 1 757 ? -16.469 65.25 44.594 1 92.75 757 LEU B N 1
ATOM 12863 C CA . LEU B 1 757 ? -17.547 66.062 45.188 1 92.75 757 LEU B CA 1
ATOM 12864 C C . LEU B 1 757 ? -16.969 67.125 46.125 1 92.75 757 LEU B C 1
ATOM 12866 O O . LEU B 1 757 ? -17.453 68.25 46.125 1 92.75 757 LEU B O 1
ATOM 12870 N N . LEU B 1 758 ? -15.969 66.75 46.906 1 92.81 758 LEU B N 1
ATOM 12871 C CA . LEU B 1 758 ? -15.32 67.688 47.781 1 92.81 758 LEU B CA 1
ATOM 12872 C C . LEU B 1 758 ? -14.664 68.812 47 1 92.81 758 LEU B C 1
ATOM 12874 O O . LEU B 1 758 ? -14.75 70 47.375 1 92.81 758 LEU B O 1
ATOM 12878 N N . ILE B 1 759 ? -14.008 68.438 45.906 1 89.88 759 ILE B N 1
ATOM 12879 C CA . ILE B 1 759 ? -13.367 69.375 45.062 1 89.88 759 ILE B CA 1
ATOM 12880 C C . ILE B 1 759 ? -14.43 70.312 44.438 1 89.88 759 ILE B C 1
ATOM 12882 O O . ILE B 1 759 ? -14.227 71.562 44.375 1 89.88 759 ILE B O 1
ATOM 12886 N N . GLY B 1 760 ? -15.562 69.875 44.031 1 88.69 760 GLY B N 1
ATOM 12887 C CA . GLY B 1 760 ? -16.656 70.625 43.5 1 88.69 760 GLY B CA 1
ATOM 12888 C C . GLY B 1 760 ? -17.203 71.625 44.5 1 88.69 760 GLY B C 1
ATOM 12889 O O . GLY B 1 760 ? -17.375 72.812 44.156 1 88.69 760 GLY B O 1
ATOM 12890 N N . VAL B 1 761 ? -17.391 71.312 45.719 1 90.25 761 VAL B N 1
ATOM 12891 C CA . VAL B 1 761 ? -17.922 72.188 46.75 1 90.25 761 VAL B CA 1
ATOM 12892 C C . VAL B 1 761 ? -16.891 73.25 47.125 1 90.25 761 VAL B C 1
ATOM 12894 O O . VAL B 1 761 ? -17.234 74.438 47.312 1 90.25 761 VAL B O 1
ATOM 12897 N N . CYS B 1 762 ? -15.664 72.688 47.188 1 88.12 762 CYS B N 1
ATOM 12898 C CA . CYS B 1 762 ? -14.594 73.625 47.469 1 88.12 762 CYS B CA 1
ATOM 12899 C C . CYS B 1 762 ? -14.484 74.688 46.406 1 88.12 762 CYS B C 1
ATOM 12901 O O . CYS B 1 762 ? -14.227 75.875 46.688 1 88.12 762 CYS B O 1
ATOM 12903 N N . THR B 1 763 ? -14.656 74.312 45.156 1 84.94 763 THR B N 1
ATOM 12904 C CA . THR B 1 763 ? -14.586 75.25 44.062 1 84.94 763 THR B CA 1
ATOM 12905 C C . THR B 1 763 ? -15.727 76.25 44.125 1 84.94 763 THR B C 1
ATOM 12907 O O . THR B 1 763 ? -15.531 77.438 43.875 1 84.94 763 THR B O 1
ATOM 12910 N N . VAL B 1 764 ? -16.859 75.938 44.594 1 83.62 764 VAL B N 1
ATOM 12911 C CA . VAL B 1 764 ? -18.016 76.812 44.688 1 83.62 764 VAL B CA 1
ATOM 12912 C C . VAL B 1 764 ? -17.797 77.812 45.844 1 83.62 764 VAL B C 1
ATOM 12914 O O . VAL B 1 764 ? -18.047 79.062 45.656 1 83.62 764 VAL B O 1
ATOM 12917 N N . TYR B 1 765 ? -17.25 77.375 46.938 1 83.75 765 TYR B N 1
ATOM 12918 C CA . TYR B 1 765 ? -17.016 78.25 48.062 1 83.75 765 TYR B CA 1
ATOM 12919 C C . TYR B 1 765 ? -15.859 79.188 47.781 1 83.75 765 TYR B C 1
ATOM 12921 O O . TYR B 1 765 ? -15.867 80.375 48.25 1 83.75 765 TYR B O 1
ATOM 12929 N N . ALA B 1 766 ? -14.852 78.688 47.094 1 78.56 766 ALA B N 1
ATOM 12930 C CA . ALA B 1 766 ? -13.742 79.562 46.75 1 78.56 766 ALA B CA 1
ATOM 12931 C C . ALA B 1 766 ? -14.203 80.625 45.812 1 78.56 766 ALA B C 1
ATOM 12933 O O . ALA B 1 766 ? -13.695 81.75 45.875 1 78.56 766 ALA B O 1
ATOM 12934 N N . PHE B 1 767 ? -15.172 80.375 45.031 1 74 767 PHE B N 1
ATOM 12935 C CA . PHE B 1 767 ? -15.727 81.375 44.156 1 74 767 PHE B CA 1
ATOM 12936 C C . PHE B 1 767 ? -16.547 82.438 44.906 1 74 767 PHE B C 1
ATOM 12938 O O . PHE B 1 767 ? -16.531 83.625 44.625 1 74 767 PHE B O 1
ATOM 12945 N N . LYS B 1 768 ? -17.141 82.062 46 1 73.75 768 LYS B N 1
ATOM 12946 C CA . LYS B 1 768 ? -17.984 82.938 46.812 1 73.75 768 LYS B CA 1
ATOM 12947 C C . LYS B 1 768 ? -17.125 83.875 47.656 1 73.75 768 LYS B C 1
ATOM 12949 O O . LYS B 1 768 ? -17.547 85 47.969 1 73.75 768 LYS B O 1
ATOM 12954 N N . THR B 1 769 ? -15.906 83.5 48.062 1 71.69 769 THR B N 1
ATOM 12955 C CA . THR B 1 769 ? -15.062 84.312 48.906 1 71.69 769 THR B CA 1
ATOM 12956 C C . THR B 1 769 ? -14.086 85.125 48.094 1 71.69 769 THR B C 1
ATOM 12958 O O . THR B 1 769 ? -13.117 85.688 48.625 1 71.69 769 THR B O 1
ATOM 12961 N N . ARG B 1 770 ? -14.195 85.312 46.875 1 66.19 770 ARG B N 1
ATOM 12962 C CA . ARG B 1 770 ? -13.258 86 46 1 66.19 770 ARG B CA 1
ATOM 12963 C C . ARG B 1 770 ? -13.266 87.5 46.281 1 66.19 770 ARG B C 1
ATOM 12965 O O . ARG B 1 770 ? -12.281 88.188 46 1 66.19 770 ARG B O 1
ATOM 12972 N N . LYS B 1 771 ? -14.359 88.062 46.938 1 60.09 771 LYS B N 1
ATOM 12973 C CA . LYS B 1 771 ? -14.492 89.5 47.125 1 60.09 771 LYS B CA 1
ATOM 12974 C C . LYS B 1 771 ? -13.906 89.938 48.5 1 60.09 771 LYS B C 1
ATOM 12976 O O . LYS B 1 771 ? -14.234 91 49 1 60.09 771 LYS B O 1
ATOM 12981 N N . CYS B 1 772 ? -13.117 89.062 49.062 1 59 772 CYS B N 1
ATOM 12982 C CA . CYS B 1 772 ? -12.523 89.438 50.344 1 59 772 CYS B CA 1
ATOM 12983 C C . CYS B 1 772 ? -11.5 90.5 50.188 1 59 772 CYS B C 1
ATOM 12985 O O . CYS B 1 772 ? -10.898 90.688 49.094 1 59 772 CYS B O 1
ATOM 12987 N N . PRO B 1 773 ? -11.469 91.5 51.125 1 55.16 773 PRO B N 1
ATOM 12988 C CA . PRO B 1 773 ? -10.609 92.688 51.031 1 55.16 773 PRO B CA 1
ATOM 12989 C C . PRO B 1 773 ? -9.188 92.312 50.562 1 55.16 773 PRO B C 1
ATOM 12991 O O . PRO B 1 773 ? -8.719 91.188 50.781 1 55.16 773 PRO B O 1
ATOM 12994 N N . GLU B 1 774 ? -8.672 93.125 49.594 1 49.47 774 GLU B N 1
ATOM 12995 C CA . GLU B 1 774 ? -7.426 93 48.844 1 49.47 774 GLU B CA 1
ATOM 12996 C C . GLU B 1 774 ? -6.285 92.5 49.719 1 49.47 774 GLU B C 1
ATOM 12998 O O . GLU B 1 774 ? -5.344 91.875 49.281 1 49.47 774 GLU B O 1
ATOM 13003 N N . GLY B 1 775 ? -6.352 92.875 50.938 1 50.5 775 GLY B N 1
ATOM 13004 C CA . GLY B 1 775 ? -5.238 92.5 51.812 1 50.5 775 GLY B CA 1
ATOM 13005 C C . GLY B 1 775 ? -5.137 91 52.062 1 50.5 775 GLY B C 1
ATOM 13006 O O . GLY B 1 775 ? -4.059 90.5 52.344 1 50.5 775 GLY B O 1
ATOM 13007 N N . PHE B 1 776 ? -6.305 90.312 51.969 1 54.19 776 PHE B N 1
ATOM 13008 C CA . PHE B 1 776 ? -6.277 88.875 52.25 1 54.19 776 PHE B CA 1
ATOM 13009 C C . PHE B 1 776 ? -6.234 88.062 50.969 1 54.19 776 PHE B C 1
ATOM 13011 O O . PHE B 1 776 ? -7.258 87.562 50.5 1 54.19 776 PHE B O 1
ATOM 13018 N N . ASN B 1 777 ? -5.125 88.062 50.219 1 60.56 777 ASN B N 1
ATOM 13019 C CA . ASN B 1 777 ? -4.797 87.5 48.938 1 60.56 777 ASN B CA 1
ATOM 13020 C C . ASN B 1 777 ? -4.949 85.938 48.969 1 60.56 777 ASN B C 1
ATOM 13022 O O . ASN B 1 777 ? -4.879 85.312 47.906 1 60.56 777 ASN B O 1
ATOM 13026 N N . GLU B 1 778 ? -5.359 85.375 50.062 1 71 778 GLU B N 1
ATOM 13027 C CA . GLU B 1 778 ? -5.359 83.938 50.156 1 71 778 GLU B CA 1
ATOM 13028 C C . GLU B 1 778 ? -6.539 83.312 49.406 1 71 778 GLU B C 1
ATOM 13030 O O . GLU B 1 778 ? -6.414 82.25 48.812 1 71 778 GLU B O 1
ATOM 13035 N N . ALA B 1 779 ? -7.648 84 49.281 1 73.19 779 ALA B N 1
ATOM 13036 C CA . ALA B 1 779 ? -8.836 83.438 48.625 1 73.19 779 ALA B CA 1
ATOM 13037 C C . ALA B 1 779 ? -8.625 83.312 47.125 1 73.19 779 ALA B C 1
ATOM 13039 O O . ALA B 1 779 ? -9.125 82.375 46.5 1 73.19 779 ALA B O 1
ATOM 13040 N N . ARG B 1 780 ? -7.828 84.188 46.594 1 72.12 780 ARG B N 1
ATOM 13041 C CA . ARG B 1 780 ? -7.551 84.125 45.156 1 72.12 780 ARG B CA 1
ATOM 13042 C C . ARG B 1 780 ? -6.664 82.938 44.812 1 72.12 780 ARG B C 1
ATOM 13044 O O . ARG B 1 780 ? -6.891 82.25 43.812 1 72.12 780 ARG B O 1
ATOM 13051 N N . HIS B 1 781 ? -5.684 82.688 45.594 1 77.62 781 HIS B N 1
ATOM 13052 C CA . HIS B 1 781 ? -4.789 81.562 45.344 1 77.62 781 HIS B CA 1
ATOM 13053 C C . HIS B 1 781 ? -5.508 80.188 45.562 1 77.62 781 HIS B C 1
ATOM 13055 O O . HIS B 1 781 ? -5.215 79.25 44.875 1 77.62 781 HIS B O 1
ATOM 13061 N N . LEU B 1 782 ? -6.504 80.25 46.469 1 79.88 782 LEU B N 1
ATOM 13062 C CA . LEU B 1 782 ? -7.285 79 46.719 1 79.88 782 LEU B CA 1
ATOM 13063 C C . LEU B 1 782 ? -8.156 78.688 45.5 1 79.88 782 LEU B C 1
ATOM 13065 O O . LEU B 1 782 ? -8.273 77.5 45.125 1 79.88 782 LEU B O 1
ATOM 13069 N N . ALA B 1 783 ? -8.742 79.688 44.938 1 77.88 783 ALA B N 1
ATOM 13070 C CA . ALA B 1 783 ? -9.578 79.438 43.75 1 77.88 783 ALA B CA 1
ATOM 13071 C C . ALA B 1 783 ? -8.734 79 42.562 1 77.88 783 ALA B C 1
ATOM 13073 O O . ALA B 1 783 ? -9.148 78.062 41.844 1 77.88 783 ALA B O 1
ATOM 13074 N N . PHE B 1 784 ? -7.531 79.562 42.438 1 76.88 784 PHE B N 1
ATOM 13075 C CA . PHE B 1 784 ? -6.656 79.188 41.344 1 76.88 784 PHE B CA 1
ATOM 13076 C C . PHE B 1 784 ? -6.195 77.688 41.5 1 76.88 784 PHE B C 1
ATOM 13078 O O . PHE B 1 784 ? -6.102 77 40.5 1 76.88 784 PHE B O 1
ATOM 13085 N N . ALA B 1 785 ? -5.902 77.312 42.594 1 83.38 785 ALA B N 1
ATOM 13086 C CA . ALA B 1 785 ? -5.453 75.938 42.844 1 83.38 785 ALA B CA 1
ATOM 13087 C C . ALA B 1 785 ? -6.562 74.938 42.562 1 83.38 785 ALA B C 1
ATOM 13089 O O . ALA B 1 785 ? -6.312 73.875 41.969 1 83.38 785 ALA B O 1
ATOM 13090 N N . ASN B 1 786 ? -7.785 75.25 42.906 1 84.44 786 ASN B N 1
ATOM 13091 C CA . ASN B 1 786 ? -8.898 74.312 42.688 1 84.44 786 ASN B CA 1
ATOM 13092 C C . ASN B 1 786 ? -9.273 74.25 41.188 1 84.44 786 ASN B C 1
ATOM 13094 O O . ASN B 1 786 ? -9.625 73.125 40.719 1 84.44 786 ASN B O 1
ATOM 13098 N N . TYR B 1 787 ? -9.172 75.375 40.469 1 81.38 787 TYR B N 1
ATOM 13099 C CA . TYR B 1 787 ? -9.469 75.375 39.062 1 81.38 787 TYR B CA 1
ATOM 13100 C C . TYR B 1 787 ? -8.438 74.5 38.281 1 81.38 787 TYR B C 1
ATOM 13102 O O . TYR B 1 787 ? -8.781 73.812 37.375 1 81.38 787 TYR B O 1
ATOM 13110 N N . THR B 1 788 ? -7.176 74.625 38.656 1 82.94 788 THR B N 1
ATOM 13111 C CA . THR B 1 788 ? -6.125 73.875 37.969 1 82.94 788 THR B CA 1
ATOM 13112 C C . THR B 1 788 ? -6.254 72.375 38.25 1 82.94 788 THR B C 1
ATOM 13114 O O . THR B 1 788 ? -5.969 71.562 37.406 1 82.94 788 THR B O 1
ATOM 13117 N N . THR B 1 789 ? -6.668 72.062 39.438 1 85.94 789 THR B N 1
ATOM 13118 C CA . THR B 1 789 ? -6.859 70.688 39.781 1 85.94 789 THR B CA 1
ATOM 13119 C C . THR B 1 789 ? -7.992 70.062 38.938 1 85.94 789 THR B C 1
ATOM 13121 O O . THR B 1 789 ? -7.918 68.938 38.531 1 85.94 789 THR B O 1
ATOM 13124 N N . CYS B 1 790 ? -9.039 70.812 38.688 1 83.56 790 CYS B N 1
ATOM 13125 C CA . CYS B 1 790 ? -10.141 70.312 37.875 1 83.56 790 CYS B CA 1
ATOM 13126 C C . CYS B 1 790 ? -9.68 70.062 36.438 1 83.56 790 CYS B C 1
ATOM 13128 O O . CYS B 1 790 ? -10.094 69.125 35.812 1 83.56 790 CYS B O 1
ATOM 13130 N N . VAL B 1 791 ? -8.797 70.875 35.969 1 79.25 791 VAL B N 1
ATOM 13131 C CA . VAL B 1 791 ? -8.281 70.688 34.594 1 79.25 791 VAL B CA 1
ATOM 13132 C C . VAL B 1 791 ? -7.406 69.438 34.531 1 79.25 791 VAL B C 1
ATOM 13134 O O . VAL B 1 791 ? -7.449 68.688 33.562 1 79.25 791 VAL B O 1
ATOM 13137 N N . ILE B 1 792 ? -6.641 69.188 35.531 1 84 792 ILE B N 1
ATOM 13138 C CA . ILE B 1 792 ? -5.773 68.062 35.562 1 84 792 ILE B CA 1
ATOM 13139 C C . ILE B 1 792 ? -6.625 66.75 35.625 1 84 792 ILE B C 1
ATOM 13141 O O . ILE B 1 792 ? -6.32 65.812 34.938 1 84 792 ILE B O 1
ATOM 13145 N N . TRP B 1 793 ? -7.711 66.812 36.375 1 85.69 793 TRP B N 1
ATOM 13146 C CA . TRP B 1 793 ? -8.594 65.625 36.469 1 85.69 793 TRP B CA 1
ATOM 13147 C C . TRP B 1 793 ? -9.312 65.375 35.156 1 85.69 793 TRP B C 1
ATOM 13149 O O . TRP B 1 793 ? -9.508 64.25 34.75 1 85.69 793 TRP B O 1
ATOM 13159 N N . LEU B 1 794 ? -9.664 66.375 34.438 1 76.75 794 LEU B N 1
ATOM 13160 C CA . LEU B 1 794 ? -10.344 66.188 33.156 1 76.75 794 LEU B CA 1
ATOM 13161 C C . LEU B 1 794 ? -9.398 65.688 32.094 1 76.75 794 LEU B C 1
ATOM 13163 O O . LEU B 1 794 ? -9.836 65.062 31.109 1 76.75 794 LEU B O 1
ATOM 13167 N N . ALA B 1 795 ? -8.164 65.812 32.344 1 75.25 795 ALA B N 1
ATOM 13168 C CA . ALA B 1 795 ? -7.168 65.375 31.375 1 75.25 795 ALA B CA 1
ATOM 13169 C C . ALA B 1 795 ? -6.801 63.906 31.656 1 75.25 795 ALA B C 1
ATOM 13171 O O . ALA B 1 795 ? -6.727 63.094 30.719 1 75.25 795 ALA B O 1
ATOM 13172 N N . PHE B 1 796 ? -6.641 63.531 32.875 1 81.5 796 PHE B N 1
ATOM 13173 C CA . PHE B 1 796 ? -6.031 62.25 33.188 1 81.5 796 PHE B CA 1
ATOM 13174 C C . PHE B 1 796 ? -7.102 61.188 33.438 1 81.5 796 PHE B C 1
ATOM 13176 O O . PHE B 1 796 ? -6.871 60 33.188 1 81.5 796 PHE B O 1
ATOM 13183 N N . LEU B 1 797 ? -8.273 61.562 33.844 1 80.12 797 LEU B N 1
ATOM 13184 C CA . LEU B 1 797 ? -9.281 60.531 34.156 1 80.12 797 LEU B CA 1
ATOM 13185 C C . LEU B 1 797 ? -9.797 59.875 32.875 1 80.12 797 LEU B C 1
ATOM 13187 O O . LEU B 1 797 ? -9.914 58.656 32.812 1 80.12 797 LEU B O 1
ATOM 13191 N N . PRO B 1 798 ? -10.109 60.594 31.828 1 75 798 PRO B N 1
ATOM 13192 C CA . PRO B 1 798 ? -10.484 59.906 30.578 1 75 798 PRO B CA 1
ATOM 13193 C C . PRO B 1 798 ? -9.344 59.062 30 1 75 798 PRO B C 1
ATOM 13195 O O . PRO B 1 798 ? -9.594 58.031 29.375 1 75 798 PRO B O 1
ATOM 13198 N N . LEU B 1 799 ? -8.195 59.438 30.203 1 75.38 799 LEU B N 1
ATOM 13199 C CA . LEU B 1 799 ? -7.051 58.656 29.75 1 75.38 799 LEU B CA 1
ATOM 13200 C C . LEU B 1 799 ? -7.012 57.312 30.438 1 75.38 799 LEU B C 1
ATOM 13202 O O . LEU B 1 799 ? -6.672 56.281 29.812 1 75.38 799 LEU B O 1
ATOM 13206 N N . PHE B 1 800 ? -7.27 57.312 31.656 1 81.12 800 PHE B N 1
ATOM 13207 C CA . PHE B 1 800 ? -7.328 56.062 32.406 1 81.12 800 PHE B CA 1
ATOM 13208 C C . PHE B 1 800 ? -8.414 55.156 31.844 1 81.12 800 PHE B C 1
ATOM 13210 O O . PHE B 1 800 ? -8.211 53.938 31.719 1 81.12 800 PHE B O 1
ATOM 13217 N N . LEU B 1 801 ? -9.461 55.688 31.391 1 78.94 801 LEU B N 1
ATOM 13218 C CA . LEU B 1 801 ? -10.586 54.906 30.906 1 78.94 801 LEU B CA 1
ATOM 13219 C C . LEU B 1 801 ? -10.336 54.406 29.484 1 78.94 801 LEU B C 1
ATOM 13221 O O . LEU B 1 801 ? -10.766 53.312 29.109 1 78.94 801 LEU B O 1
ATOM 13225 N N . LEU B 1 802 ? -9.633 55.156 28.75 1 74.56 802 LEU B N 1
ATOM 13226 C CA . LEU B 1 802 ? -9.461 54.875 27.328 1 74.56 802 LEU B CA 1
ATOM 13227 C C . LEU B 1 802 ? -8.273 53.938 27.109 1 74.56 802 LEU B C 1
ATOM 13229 O O . LEU B 1 802 ? -8.234 53.188 26.125 1 74.56 802 LEU B O 1
ATOM 13233 N N . SER B 1 803 ? -7.375 53.938 28.016 1 77.5 803 SER B N 1
ATOM 13234 C CA . SER B 1 803 ? -6.156 53.188 27.781 1 77.5 803 SER B CA 1
ATOM 13235 C C . SER B 1 803 ? -6.375 51.688 28.062 1 77.5 803 SER B C 1
ATOM 13237 O O . SER B 1 803 ? -7.062 51.312 29.016 1 77.5 803 SER B O 1
ATOM 13239 N N . GLY B 1 804 ? -5.961 51.031 27.219 1 74.88 804 GLY B N 1
ATOM 13240 C CA . GLY B 1 804 ? -6.023 49.562 27.406 1 74.88 804 GLY B CA 1
ATOM 13241 C C . GLY B 1 804 ? -4.762 49 28.016 1 74.88 804 GLY B C 1
ATOM 13242 O O . GLY B 1 804 ? -4.723 47.812 28.391 1 74.88 804 GLY B O 1
ATOM 13243 N N . SER B 1 805 ? -3.732 49.781 28.25 1 83.12 805 SER B N 1
ATOM 13244 C CA . SER B 1 805 ? -2.469 49.344 28.812 1 83.12 805 SER B CA 1
ATOM 13245 C C . SER B 1 805 ? -2.436 49.562 30.328 1 83.12 805 SER B C 1
ATOM 13247 O O . SER B 1 805 ? -2.68 50.688 30.797 1 83.12 805 SER B O 1
ATOM 13249 N N . PRO B 1 806 ? -2.164 48.5 31 1 84.56 806 PRO B N 1
ATOM 13250 C CA . PRO B 1 806 ? -2.082 48.656 32.469 1 84.56 806 PRO B CA 1
ATOM 13251 C C . PRO B 1 806 ? -0.954 49.594 32.875 1 84.56 806 PRO B C 1
ATOM 13253 O O . PRO B 1 806 ? -1.074 50.281 33.906 1 84.56 806 PRO B O 1
ATOM 13256 N N . THR B 1 807 ? 0.091 49.688 32.156 1 84.62 807 THR B N 1
ATOM 13257 C CA . THR B 1 807 ? 1.203 50.562 32.5 1 84.62 807 THR B CA 1
ATOM 13258 C C . THR B 1 807 ? 0.775 52.031 32.406 1 84.62 807 THR B C 1
ATOM 13260 O O . THR B 1 807 ? 1.089 52.844 33.281 1 84.62 807 THR B O 1
ATOM 13263 N N . ILE B 1 808 ? 0.064 52.281 31.359 1 84.56 808 ILE B N 1
ATOM 13264 C CA . ILE B 1 808 ? -0.385 53.656 31.172 1 84.56 808 ILE B CA 1
ATOM 13265 C C . ILE B 1 808 ? -1.392 54.031 32.25 1 84.56 808 ILE B C 1
ATOM 13267 O O . ILE B 1 808 ? -1.408 55.156 32.75 1 84.56 808 ILE B O 1
ATOM 13271 N N . ARG B 1 809 ? -2.18 53.156 32.625 1 88 809 ARG B N 1
ATOM 13272 C CA . ARG B 1 809 ? -3.16 53.406 33.688 1 88 809 ARG B CA 1
ATOM 13273 C C . ARG B 1 809 ? -2.477 53.719 35.031 1 88 809 ARG B C 1
ATOM 13275 O O . ARG B 1 809 ? -2.871 54.625 35.719 1 88 809 ARG B O 1
ATOM 13282 N N . THR B 1 810 ? -1.494 52.969 35.344 1 89.31 810 THR B N 1
ATOM 13283 C CA . THR B 1 810 ? -0.762 53.156 36.594 1 89.31 810 THR B CA 1
ATOM 13284 C C . THR B 1 810 ? -0.024 54.5 36.594 1 89.31 810 THR B C 1
ATOM 13286 O O . THR B 1 810 ? -0.04 55.219 37.562 1 89.31 810 THR B O 1
ATOM 13289 N N . LEU B 1 811 ? 0.542 54.781 35.562 1 88.25 811 LEU B N 1
ATOM 13290 C CA . LEU B 1 811 ? 1.272 56.031 35.438 1 88.25 811 LEU B CA 1
ATOM 13291 C C . LEU B 1 811 ? 0.315 57.219 35.438 1 88.25 811 LEU B C 1
ATOM 13293 O O . LEU B 1 811 ? 0.637 58.281 36 1 88.25 811 LEU B O 1
ATOM 13297 N N . ALA B 1 812 ? -0.814 57.031 34.781 1 86.94 812 ALA B N 1
ATOM 13298 C CA . ALA B 1 812 ? -1.812 58.094 34.75 1 86.94 812 ALA B CA 1
ATOM 13299 C C . ALA B 1 812 ? -2.264 58.438 36.188 1 86.94 812 ALA B C 1
ATOM 13301 O O . ALA B 1 812 ? -2.41 59.594 36.5 1 86.94 812 ALA B O 1
ATOM 13302 N N . LEU B 1 813 ? -2.434 57.531 37 1 88.62 813 LEU B N 1
ATOM 13303 C CA . LEU B 1 813 ? -2.842 57.75 38.375 1 88.62 813 LEU B CA 1
ATOM 13304 C C . LEU B 1 813 ? -1.726 58.406 39.156 1 88.62 813 LEU B C 1
ATOM 13306 O O . LEU B 1 813 ? -1.985 59.312 39.969 1 88.62 813 LEU B O 1
ATOM 13310 N N . SER B 1 814 ? -0.496 58.031 38.938 1 90.56 814 SER B N 1
ATOM 13311 C CA . SER B 1 814 ? 0.647 58.594 39.656 1 90.56 814 SER B CA 1
ATOM 13312 C C . SER B 1 814 ? 0.851 60.062 39.281 1 90.56 814 SER B C 1
ATOM 13314 O O . SER B 1 814 ? 1.053 60.906 40.156 1 90.56 814 SER B O 1
ATOM 13316 N N . PHE B 1 815 ? 0.743 60.312 38.094 1 89 815 PHE B N 1
ATOM 13317 C CA . PHE B 1 815 ? 0.939 61.688 37.656 1 89 815 PHE B CA 1
ATOM 13318 C C . PHE B 1 815 ? -0.229 62.562 38.094 1 89 815 PHE B C 1
ATOM 13320 O O . PHE B 1 815 ? -0.046 63.75 38.406 1 89 815 PHE B O 1
ATOM 13327 N N . LEU B 1 816 ? -1.395 62 38.031 1 88.75 816 LEU B N 1
ATOM 13328 C CA . LEU B 1 816 ? -2.562 62.719 38.531 1 88.75 816 LEU B CA 1
ATOM 13329 C C . LEU B 1 816 ? -2.357 63.188 39.969 1 88.75 816 LEU B C 1
ATOM 13331 O O . LEU B 1 816 ? -2.621 64.375 40.281 1 88.75 816 LEU B O 1
ATOM 13335 N N . LEU B 1 817 ? -1.831 62.375 40.812 1 91.38 817 LEU B N 1
ATOM 13336 C CA . LEU B 1 817 ? -1.599 62.688 42.219 1 91.38 817 LEU B CA 1
ATOM 13337 C C . LEU B 1 817 ? -0.47 63.688 42.375 1 91.38 817 LEU B C 1
ATOM 13339 O O . LEU B 1 817 ? -0.601 64.688 43.125 1 91.38 817 LEU B O 1
ATOM 13343 N N . SER B 1 818 ? 0.59 63.531 41.688 1 91.62 818 SER B N 1
ATOM 13344 C CA . SER B 1 818 ? 1.77 64.375 41.812 1 91.62 818 SER B CA 1
ATOM 13345 C C . SER B 1 818 ? 1.514 65.75 41.281 1 91.62 818 SER B C 1
ATOM 13347 O O . SER B 1 818 ? 1.922 66.75 41.875 1 91.62 818 SER B O 1
ATOM 13349 N N . LEU B 1 819 ? 0.852 65.812 40.188 1 89.12 819 LEU B N 1
ATOM 13350 C CA . LEU B 1 819 ? 0.61 67.125 39.594 1 89.12 819 LEU B CA 1
ATOM 13351 C C . LEU B 1 819 ? -0.425 67.938 40.406 1 89.12 819 LEU B C 1
ATOM 13353 O O . LEU B 1 819 ? -0.318 69.125 40.531 1 89.12 819 LEU B O 1
ATOM 13357 N N . SER B 1 820 ? -1.438 67.25 40.875 1 89.56 820 SER B N 1
ATOM 13358 C CA . SER B 1 820 ? -2.402 67.938 41.75 1 89.56 820 SER B CA 1
ATOM 13359 C C . SER B 1 820 ? -1.733 68.438 43 1 89.56 820 SER B C 1
ATOM 13361 O O . SER B 1 820 ? -2.059 69.562 43.5 1 89.56 820 SER B O 1
ATOM 13363 N N . GLY B 1 821 ? -0.786 67.688 43.594 1 91.5 821 GLY B N 1
ATOM 13364 C CA . GLY B 1 821 ? -0.046 68.125 44.75 1 91.5 821 GLY B CA 1
ATOM 13365 C C . GLY B 1 821 ? 0.889 69.25 44.469 1 91.5 821 GLY B C 1
ATOM 13366 O O . GLY B 1 821 ? 1.028 70.188 45.312 1 91.5 821 GLY B O 1
ATOM 13367 N N . ALA B 1 822 ? 1.474 69.25 43.375 1 90.88 822 ALA B N 1
ATOM 13368 C CA . ALA B 1 822 ? 2.408 70.312 43 1 90.88 822 ALA B CA 1
ATOM 13369 C C . ALA B 1 822 ? 1.688 71.625 42.812 1 90.88 822 ALA B C 1
ATOM 13371 O O . ALA B 1 822 ? 2.203 72.688 43.219 1 90.88 822 ALA B O 1
ATOM 13372 N N . VAL B 1 823 ? 0.51 71.625 42.25 1 87.81 823 VAL B N 1
ATOM 13373 C CA . VAL B 1 823 ? -0.271 72.812 42.031 1 87.81 823 VAL B CA 1
ATOM 13374 C C . VAL B 1 823 ? -0.718 73.438 43.375 1 87.81 823 VAL B C 1
ATOM 13376 O O . VAL B 1 823 ? -0.657 74.625 43.594 1 87.81 823 VAL B O 1
ATOM 13379 N N . GLN B 1 824 ? -1.097 72.625 44.281 1 90.81 824 GLN B N 1
ATOM 13380 C CA . GLN B 1 824 ? -1.521 73.062 45.594 1 90.81 824 GLN B CA 1
ATOM 13381 C C . GLN B 1 824 ? -0.346 73.625 46.375 1 90.81 824 GLN B C 1
ATOM 13383 O O . GLN B 1 824 ? -0.481 74.688 47.031 1 90.81 824 GLN B O 1
ATOM 13388 N N . THR B 1 825 ? 0.807 73.062 46.281 1 92.12 825 THR B N 1
ATOM 13389 C CA . THR B 1 825 ? 1.985 73.5 47 1 92.12 825 THR B CA 1
ATOM 13390 C C . THR B 1 825 ? 2.465 74.875 46.438 1 92.12 825 THR B C 1
ATOM 13392 O O . THR B 1 825 ? 2.777 75.812 47.188 1 92.12 825 THR B O 1
ATOM 13395 N N . ALA B 1 826 ? 2.457 74.938 45.156 1 86.62 826 ALA B N 1
ATOM 13396 C CA . ALA B 1 826 ? 2.977 76.125 44.5 1 86.62 826 ALA B CA 1
ATOM 13397 C C . ALA B 1 826 ? 2.023 77.312 44.688 1 86.62 826 ALA B C 1
ATOM 13399 O O . ALA B 1 826 ? 2.455 78.438 44.969 1 86.62 826 ALA B O 1
ATOM 13400 N N . CYS B 1 827 ? 0.708 77.125 44.625 1 83.69 827 CYS B N 1
ATOM 13401 C CA . CYS B 1 827 ? -0.26 78.188 44.625 1 83.69 827 CYS B CA 1
ATOM 13402 C C . CYS B 1 827 ? -0.618 78.625 46.062 1 83.69 827 CYS B C 1
ATOM 13404 O O . CYS B 1 827 ? -0.808 79.75 46.344 1 83.69 827 CYS B O 1
ATOM 13406 N N . LEU B 1 828 ? -0.641 77.688 46.938 1 86.88 828 LEU B N 1
ATOM 13407 C CA . LEU B 1 828 ? -1.139 78 48.281 1 86.88 828 LEU B CA 1
ATOM 13408 C C . LEU B 1 828 ? 0.011 78.375 49.219 1 86.88 828 LEU B C 1
ATOM 13410 O O . LEU B 1 828 ? -0.137 79.188 50.094 1 86.88 828 LEU B O 1
ATOM 13414 N N . PHE B 1 829 ? 1.193 77.75 49.031 1 90.88 829 PHE B N 1
ATOM 13415 C CA . PHE B 1 829 ? 2.227 77.875 50.031 1 90.88 829 PHE B CA 1
ATOM 13416 C C . PHE B 1 829 ? 3.414 78.688 49.5 1 90.88 829 PHE B C 1
ATOM 13418 O O . PHE B 1 829 ? 4.117 79.375 50.281 1 90.8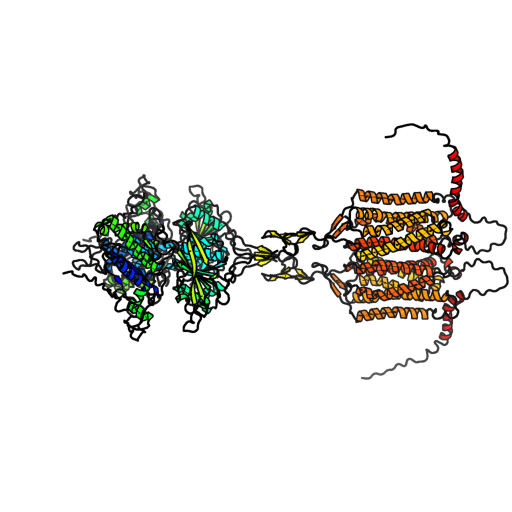8 829 PHE B O 1
ATOM 13425 N N . ALA B 1 830 ? 3.689 78.688 48.281 1 87.69 830 ALA B N 1
ATOM 13426 C CA . ALA B 1 830 ? 4.871 79.312 47.719 1 87.69 830 ALA B CA 1
ATOM 13427 C C . ALA B 1 830 ? 4.855 80.812 48 1 87.69 830 ALA B C 1
ATOM 13429 O O . ALA B 1 830 ? 5.859 81.375 48.438 1 87.69 830 ALA B O 1
ATOM 13430 N N . PRO B 1 831 ? 3.688 81.5 47.844 1 82.5 831 PRO B N 1
ATOM 13431 C CA . PRO B 1 831 ? 3.68 82.938 48.125 1 82.5 831 PRO B CA 1
ATOM 13432 C C . PRO B 1 831 ? 3.898 83.25 49.625 1 82.5 831 PRO B C 1
ATOM 13434 O O . PRO B 1 831 ? 4.555 84.25 49.969 1 82.5 831 PRO B O 1
ATOM 13437 N N . LYS B 1 832 ? 3.434 82.438 50.406 1 86.44 832 LYS B N 1
ATOM 13438 C CA . LYS B 1 832 ? 3.596 82.625 51.844 1 86.44 832 LYS B CA 1
ATOM 13439 C C . LYS B 1 832 ? 5.043 82.375 52.25 1 86.44 832 LYS B C 1
ATOM 13441 O O . LYS B 1 832 ? 5.57 83.125 53.125 1 86.44 832 LYS B O 1
ATOM 13446 N N . VAL B 1 833 ? 5.594 81.375 51.688 1 89.5 833 VAL B N 1
ATOM 13447 C CA . VAL B 1 833 ? 6.988 81.062 52 1 89.5 833 VAL B CA 1
ATOM 13448 C C . VAL B 1 833 ? 7.887 82.188 51.469 1 89.5 833 VAL B C 1
ATOM 13450 O O . VAL B 1 833 ? 8.875 82.562 52.125 1 89.5 833 VAL B O 1
ATOM 13453 N N . TYR B 1 834 ? 7.547 82.75 50.344 1 86.94 834 TYR B N 1
ATOM 13454 C CA . TYR B 1 834 ? 8.312 83.812 49.781 1 86.94 834 TYR B CA 1
ATOM 13455 C C . TYR B 1 834 ? 8.273 85.062 50.688 1 86.94 834 TYR B C 1
ATOM 13457 O O . TYR B 1 834 ? 9.297 85.688 50.938 1 86.94 834 TYR B O 1
ATOM 13465 N N . ILE B 1 835 ? 7.102 85.375 51.312 1 85 835 ILE B N 1
ATOM 13466 C CA . ILE B 1 835 ? 6.945 86.5 52.219 1 85 835 ILE B CA 1
ATOM 13467 C C . ILE B 1 835 ? 7.699 86.25 53.531 1 85 835 ILE B C 1
ATOM 13469 O O . ILE B 1 835 ? 8.359 87.125 54.062 1 85 835 ILE B O 1
ATOM 13473 N N . ALA B 1 836 ? 7.672 85.062 53.938 1 86.88 836 ALA B N 1
ATOM 13474 C CA . ALA B 1 836 ? 8.312 84.75 55.219 1 86.88 836 ALA B CA 1
ATOM 13475 C C . ALA B 1 836 ? 9.836 84.812 55.094 1 86.88 836 ALA B C 1
ATOM 13477 O O . ALA B 1 836 ? 10.523 85.25 56 1 86.88 836 ALA B O 1
ATOM 13478 N N . LEU B 1 837 ? 10.344 84.438 53.969 1 89 837 LEU B N 1
ATOM 13479 C CA . LEU B 1 837 ? 11.789 84.312 53.844 1 89 837 LEU B CA 1
ATOM 13480 C C . LEU B 1 837 ? 12.391 85.562 53.188 1 89 837 LEU B C 1
ATOM 13482 O O . LEU B 1 837 ? 13.477 86 53.562 1 89 837 LEU B O 1
ATOM 13486 N N . CYS B 1 838 ? 11.695 86.125 52.25 1 86.5 838 CYS B N 1
ATOM 13487 C CA . CYS B 1 838 ? 12.344 87.188 51.438 1 86.5 838 CYS B CA 1
ATOM 13488 C C . CYS B 1 838 ? 11.805 88.562 51.781 1 86.5 838 CYS B C 1
ATOM 13490 O O . CYS B 1 838 ? 12.438 89.562 51.438 1 86.5 838 CYS B O 1
ATOM 13492 N N . LYS B 1 839 ? 10.547 88.625 52.25 1 83.81 839 LYS B N 1
ATOM 13493 C CA . LYS B 1 839 ? 9.977 89.938 52.531 1 83.81 839 LYS B CA 1
ATOM 13494 C C . LYS B 1 839 ? 9.453 90 53.969 1 83.81 839 LYS B C 1
ATOM 13496 O O . LYS B 1 839 ? 8.25 90.125 54.188 1 83.81 839 LYS B O 1
ATOM 13501 N N . PRO B 1 840 ? 10.328 90.062 54.938 1 78.38 840 PRO B N 1
ATOM 13502 C CA . PRO B 1 840 ? 9.914 90.062 56.344 1 78.38 840 PRO B CA 1
ATOM 13503 C C . PRO B 1 840 ? 9.156 91.312 56.719 1 78.38 840 PRO B C 1
ATOM 13505 O O . PRO B 1 840 ? 8.391 91.312 57.688 1 78.38 840 PRO B O 1
ATOM 13508 N N . ALA B 1 841 ? 9.32 92.375 55.844 1 78.5 841 ALA B N 1
ATOM 13509 C CA . ALA B 1 841 ? 8.648 93.688 56.156 1 78.5 841 ALA B CA 1
ATOM 13510 C C . ALA B 1 841 ? 7.141 93.562 55.969 1 78.5 841 ALA B C 1
ATOM 13512 O O . ALA B 1 841 ? 6.375 94.312 56.562 1 78.5 841 ALA B O 1
ATOM 13513 N N . LYS B 1 842 ? 6.809 92.625 55.156 1 77.81 842 LYS B N 1
ATOM 13514 C CA . LYS B 1 842 ? 5.387 92.438 54.875 1 77.81 842 LYS B CA 1
ATOM 13515 C C . LYS B 1 842 ? 4.758 91.438 55.844 1 77.81 842 LYS B C 1
ATOM 13517 O O . LYS B 1 842 ? 3.533 91.312 55.875 1 77.81 842 LYS B O 1
ATOM 13522 N N . ASN B 1 843 ? 5.586 90.875 56.688 1 78.75 843 ASN B N 1
ATOM 13523 C CA . ASN B 1 843 ? 5.133 89.875 57.656 1 78.75 843 ASN B CA 1
ATOM 13524 C C . ASN B 1 843 ? 4.703 90.5 58.969 1 78.75 843 ASN B C 1
ATOM 13526 O O . ASN B 1 843 ? 5.172 90.062 60.031 1 78.75 843 ASN B O 1
ATOM 13530 N N . THR B 1 844 ? 4.117 91.75 58.812 1 73.88 844 THR B N 1
ATOM 13531 C CA . THR B 1 844 ? 3.584 92.438 59.969 1 73.88 844 THR B CA 1
ATOM 13532 C C . THR B 1 844 ? 2.059 92.375 59.969 1 73.88 844 THR B C 1
ATOM 13534 O O . THR B 1 844 ? 1.442 92.125 58.938 1 73.88 844 THR B O 1
ATOM 13537 N N . ARG B 1 845 ? 1.384 92.625 61.156 1 69.25 845 ARG B N 1
ATOM 13538 C CA . ARG B 1 845 ? -0.069 92.562 61.281 1 69.25 845 ARG B CA 1
ATOM 13539 C C . ARG B 1 845 ? -0.719 93.625 60.375 1 69.25 845 ARG B C 1
ATOM 13541 O O . ARG B 1 845 ? -1.764 93.375 59.781 1 69.25 845 ARG B O 1
ATOM 13548 N N . GLU B 1 846 ? -0.058 94.75 60.312 1 61.12 846 GLU B N 1
ATOM 13549 C CA . GLU B 1 846 ? -0.563 95.875 59.469 1 61.12 846 GLU B CA 1
ATOM 13550 C C . GLU B 1 846 ? -0.409 95.5 57.969 1 61.12 846 GLU B C 1
ATOM 13552 O O . GLU B 1 846 ? -1.297 95.812 57.188 1 61.12 846 GLU B O 1
ATOM 13557 N N . GLY B 1 847 ? 0.609 94.938 57.625 1 56.75 847 GLY B N 1
ATOM 13558 C CA . GLY B 1 847 ? 0.897 94.562 56.25 1 56.75 847 GLY B CA 1
ATOM 13559 C C . GLY B 1 847 ? -0 93.5 55.719 1 56.75 847 GLY B C 1
ATOM 13560 O O . GLY B 1 847 ? -0.349 93.438 54.531 1 56.75 847 GLY B O 1
ATOM 13561 N N . VAL B 1 848 ? -0.318 92.688 56.688 1 60.47 848 VAL B N 1
ATOM 13562 C CA . VAL B 1 848 ? -1.148 91.562 56.25 1 60.47 848 VAL B CA 1
ATOM 13563 C C . VAL B 1 848 ? -2.611 92 56.188 1 60.47 848 VAL B C 1
ATOM 13565 O O . VAL B 1 848 ? -3.383 91.5 55.375 1 60.47 848 VAL B O 1
ATOM 13568 N N . MET B 1 849 ? -2.996 93.125 57.188 1 51.91 849 MET B N 1
ATOM 13569 C CA . MET B 1 849 ? -4.383 93.562 57.281 1 51.91 849 MET B CA 1
ATOM 13570 C C . MET B 1 849 ? -4.594 94.875 56.5 1 51.91 849 MET B C 1
ATOM 13572 O O . MET B 1 849 ? -5.723 95.375 56.344 1 51.91 849 MET B O 1
ATOM 13576 N N . SER B 1 850 ? -3.582 95.875 56.562 1 45.78 850 SER B N 1
ATOM 13577 C CA . SER B 1 850 ? -3.771 97.312 56.188 1 45.78 850 SER B CA 1
ATOM 13578 C C . SER B 1 850 ? -4.645 97.438 54.938 1 45.78 850 SER B C 1
ATOM 13580 O O . SER B 1 850 ? -4.449 96.688 53.969 1 45.78 850 SER B O 1
ATOM 13582 N N . HIS B 1 851 ? -5.871 97.875 55.406 1 41.78 851 HIS B N 1
ATOM 13583 C CA . HIS B 1 851 ? -6.867 98.5 54.5 1 41.78 851 HIS B CA 1
ATOM 13584 C C . HIS B 1 851 ? -6.266 99.625 53.719 1 41.78 851 HIS B C 1
ATOM 13586 O O . HIS B 1 851 ? -5.602 100.5 54.25 1 41.78 851 HIS B O 1
ATOM 13592 N N . HIS B 1 852 ? -5.848 99.625 52.688 1 33.91 852 HIS B N 1
ATOM 13593 C CA . HIS B 1 852 ? -5.535 100.875 52.062 1 33.91 852 HIS B CA 1
ATOM 13594 C C . HIS B 1 852 ? -6.754 101.812 52.031 1 33.91 852 HIS B C 1
ATOM 13596 O O . HIS B 1 852 ? -7.566 101.75 51.094 1 33.91 852 HIS B O 1
ATOM 13602 N N . HIS B 1 853 ? -7.562 102.062 53.25 1 31.97 853 HIS B N 1
ATOM 13603 C CA . HIS B 1 853 ? -8.562 103.125 53.156 1 31.97 853 HIS B CA 1
ATOM 13604 C C . HIS B 1 853 ? -7.898 104.5 52.969 1 31.97 853 HIS B C 1
ATOM 13606 O O . HIS B 1 853 ? -7.109 104.938 53.781 1 31.97 853 HIS B O 1
ATOM 13612 N N . GLY B 1 854 ? -7.641 105 51.875 1 29.25 854 GLY B N 1
ATOM 13613 C CA . GLY B 1 854 ? -7.184 106.375 51.562 1 29.25 854 GLY B CA 1
ATOM 13614 C C . GLY B 1 854 ? -8.117 107.438 52.094 1 29.25 854 GLY B C 1
ATOM 13615 O O . GLY B 1 854 ? -8.008 108.625 51.688 1 29.25 854 GLY B O 1
ATOM 13616 N N . GLY B 1 855 ? -9.422 107.375 52.594 1 28.77 855 GLY B N 1
ATOM 13617 C CA . GLY B 1 855 ? -10.148 108.625 52.719 1 28.77 855 GLY B CA 1
ATOM 13618 C C . GLY B 1 855 ? -9.75 109.375 53.969 1 28.77 855 GLY B C 1
ATOM 13619 O O . GLY B 1 855 ? -9.547 108.812 55.031 1 28.77 855 GLY B O 1
ATOM 13620 N N . ARG B 1 856 ? -9.023 110.562 53.844 1 29.81 856 ARG B N 1
ATOM 13621 C CA . ARG B 1 856 ? -8.836 111.562 54.875 1 29.81 856 ARG B CA 1
ATOM 13622 C C . ARG B 1 856 ? -10.172 111.938 55.5 1 29.81 856 ARG B C 1
ATOM 13624 O O . ARG B 1 856 ? -10.977 112.625 54.875 1 29.81 856 ARG B O 1
ATOM 13631 N N . CYS B 1 857 ? -10.844 111.25 56.281 1 24.83 857 CYS B N 1
ATOM 13632 C CA . CYS B 1 857 ? -11.82 111.938 57.125 1 24.83 857 CYS B CA 1
ATOM 13633 C C . CYS B 1 857 ? -11.141 112.938 58.031 1 24.83 857 CYS B C 1
ATOM 13635 O O . CYS B 1 857 ? -10.039 112.688 58.5 1 24.83 857 CYS B O 1
ATOM 13637 N N . ALA B 1 858 ? -11.484 114.312 57.812 1 26.12 858 ALA B N 1
ATOM 13638 C CA . ALA B 1 858 ? -11.305 115.375 58.75 1 26.12 858 ALA B CA 1
ATOM 13639 C C . ALA B 1 858 ? -11.477 114.938 60.188 1 26.12 858 ALA B C 1
ATOM 13641 O O . ALA B 1 858 ? -12.156 113.938 60.438 1 26.12 858 ALA B O 1
ATOM 13642 N N . ALA B 1 859 ? -10.695 115.688 61.094 1 26.55 859 ALA B N 1
ATOM 13643 C CA . ALA B 1 859 ? -10.445 115.562 62.531 1 26.55 859 ALA B CA 1
ATOM 13644 C C . ALA B 1 859 ? -11.75 115.438 63.312 1 26.55 859 ALA B C 1
ATOM 13646 O O . ALA B 1 859 ? -11.773 115.625 64.5 1 26.55 859 ALA B O 1
ATOM 13647 N N . VAL B 1 860 ? -12.961 115.625 62.719 1 26.44 860 VAL B N 1
ATOM 13648 C CA . VAL B 1 860 ? -13.938 115.562 63.812 1 26.44 860 VAL B CA 1
ATOM 13649 C C . VAL B 1 860 ? -13.758 114.25 64.625 1 26.44 860 VAL B C 1
ATOM 13651 O O . VAL B 1 860 ? -13.359 113.25 64.062 1 26.44 860 VAL B O 1
ATOM 13654 N N . GLY B 1 861 ? -13.703 114.438 66 1 25.98 861 GLY B N 1
ATOM 13655 C CA . GLY B 1 861 ? -13.43 113.5 67.125 1 25.98 861 GLY B CA 1
ATOM 13656 C C . GLY B 1 861 ? -14.016 112.125 66.938 1 25.98 861 GLY B C 1
ATOM 13657 O O . GLY B 1 861 ? -14.156 111.375 67.875 1 25.98 861 GLY B O 1
ATOM 13658 N N . CYS B 1 862 ? -14.688 111.875 65.75 1 23.73 862 CYS B N 1
ATOM 13659 C CA . CYS B 1 862 ? -15.414 110.625 66 1 23.73 862 CYS B CA 1
ATOM 13660 C C . CYS B 1 862 ? -14.453 109.438 66.062 1 23.73 862 CYS B C 1
ATOM 13662 O O . CYS B 1 862 ? -13.648 109.188 65.188 1 23.73 862 CYS B O 1
ATOM 13664 N N . ALA B 1 863 ? -14.039 109.062 67.312 1 28.02 863 ALA B N 1
ATOM 13665 C CA . ALA B 1 863 ? -13.383 107.875 67.75 1 28.02 863 ALA B CA 1
ATOM 13666 C C . ALA B 1 863 ? -13.898 106.625 67 1 28.02 863 ALA B C 1
ATOM 13668 O O . ALA B 1 863 ? -14.938 106.062 67.375 1 28.02 863 ALA B O 1
ATOM 13669 N N . MET B 1 864 ? -14.078 106.75 65.688 1 25.69 864 MET B N 1
ATOM 13670 C CA . MET B 1 864 ? -14.594 105.5 65.125 1 25.69 864 MET B CA 1
ATOM 13671 C C . MET B 1 864 ? -13.672 104.312 65.5 1 25.69 864 MET B C 1
ATOM 13673 O O . MET B 1 864 ? -12.453 104.438 65.312 1 25.69 864 MET B O 1
ATOM 13677 N N . HIS B 1 865 ? -14.109 103.5 66.5 1 28.97 865 HIS B N 1
ATOM 13678 C CA . HIS B 1 865 ? -13.562 102.25 67 1 28.97 865 HIS B CA 1
ATOM 13679 C C . HIS B 1 865 ? -13.062 101.375 65.812 1 28.97 865 HIS B C 1
ATOM 13681 O O . HIS B 1 865 ? -13.703 101.312 64.812 1 28.97 865 HIS B O 1
ATOM 13687 N N . PRO B 1 866 ? -11.781 101.25 65.688 1 34.38 866 PRO B N 1
ATOM 13688 C CA . PRO B 1 866 ? -11.148 100.312 64.75 1 34.38 866 PRO B CA 1
ATOM 13689 C C . PRO B 1 866 ? -11.984 99.062 64.5 1 34.38 866 PRO B C 1
ATOM 13691 O O . PRO B 1 866 ? -12.594 98.562 65.375 1 34.38 866 PRO B O 1
ATOM 13694 N N . PRO B 1 867 ? -12.531 98.938 63.281 1 35.53 867 PRO B N 1
ATOM 13695 C CA . PRO B 1 867 ? -13.539 97.938 62.938 1 35.53 867 PRO B CA 1
ATOM 13696 C C . PRO B 1 867 ? -13.242 96.562 63.531 1 35.53 867 PRO B C 1
ATOM 13698 O O . PRO B 1 867 ? -12.086 96.25 63.812 1 35.53 867 PRO B O 1
ATOM 13701 N N . LEU B 1 868 ? -14.273 95.938 64.25 1 34.94 868 LEU B N 1
ATOM 13702 C CA . LEU B 1 868 ? -14.586 94.688 64.938 1 34.94 868 LEU B CA 1
ATOM 13703 C C . LEU B 1 868 ? -13.992 93.5 64.188 1 34.94 868 LEU B C 1
ATOM 13705 O O . LEU B 1 868 ? -13.773 92.438 64.812 1 34.94 868 LEU B O 1
ATOM 13709 N N . ALA B 1 869 ? -13.883 93.625 63 1 36.88 869 ALA B N 1
ATOM 13710 C CA . ALA B 1 869 ? -13.57 92.375 62.25 1 36.88 869 ALA B CA 1
ATOM 13711 C C . ALA B 1 869 ? -12.18 91.875 62.625 1 36.88 869 ALA B C 1
ATOM 13713 O O . ALA B 1 869 ? -11.977 90.688 62.781 1 36.88 869 ALA B O 1
ATOM 13714 N N . LEU B 1 870 ? -11.203 92.75 62.812 1 38.91 870 LEU B N 1
ATOM 13715 C CA . LEU B 1 870 ? -9.852 92.312 63.156 1 38.91 870 LEU B CA 1
ATOM 13716 C C . LEU B 1 870 ? -9.797 91.812 64.625 1 38.91 870 LEU B C 1
ATOM 13718 O O . LEU B 1 870 ? -8.984 90.938 64.938 1 38.91 870 LEU B O 1
ATOM 13722 N N . ASN B 1 871 ? -10.523 92.5 65.5 1 40.28 871 ASN B N 1
ATOM 13723 C CA . ASN B 1 871 ? -10.602 92.062 66.875 1 40.28 871 ASN B CA 1
ATOM 13724 C C . ASN B 1 871 ? -11.188 90.625 67 1 40.28 871 ASN B C 1
ATOM 13726 O O . ASN B 1 871 ? -10.906 89.875 67.938 1 40.28 871 ASN B O 1
ATOM 13730 N N . ASN B 1 872 ? -11.945 90.312 66.062 1 41.5 872 ASN B N 1
ATOM 13731 C CA . ASN B 1 872 ? -12.562 89 66.062 1 41.5 872 ASN B CA 1
ATOM 13732 C C . ASN B 1 872 ? -11.594 87.938 65.562 1 41.5 872 ASN B C 1
ATOM 13734 O O . ASN B 1 872 ? -11.672 86.812 66 1 41.5 872 ASN B O 1
ATOM 13738 N N . LEU B 1 873 ? -10.742 88.25 64.688 1 43.69 873 LEU B N 1
ATOM 13739 C CA . LEU B 1 873 ? -9.719 87.312 64.25 1 43.69 873 LEU B CA 1
ATOM 13740 C C . LEU B 1 873 ? -8.734 87.062 65.375 1 43.69 873 LEU B C 1
ATOM 13742 O O . LEU B 1 873 ? -8.352 85.875 65.625 1 43.69 873 LEU B O 1
ATOM 13746 N N . ALA B 1 874 ? -8.195 88.062 66.125 1 44.34 874 ALA B N 1
ATOM 13747 C CA . ALA B 1 874 ? -7.316 87.938 67.312 1 44.34 874 ALA B CA 1
ATOM 13748 C C . ALA B 1 874 ? -8.055 87.312 68.5 1 44.34 874 ALA B C 1
ATOM 13750 O O . ALA B 1 874 ? -7.453 86.625 69.312 1 44.34 874 ALA B O 1
ATOM 13751 N N . LYS B 1 875 ? -9.219 87.688 68.75 1 44.81 875 LYS B N 1
ATOM 13752 C CA . LYS B 1 875 ? -9.961 87.188 69.938 1 44.81 875 LYS B CA 1
ATOM 13753 C C . LYS B 1 875 ? -10.25 85.688 69.688 1 44.81 875 LYS B C 1
ATOM 13755 O O . LYS B 1 875 ? -10.289 84.938 70.688 1 44.81 875 LYS B O 1
ATOM 13760 N N . ALA B 1 876 ? -10.469 85.375 68.562 1 42.19 876 ALA B N 1
ATOM 13761 C CA . ALA B 1 876 ? -10.719 83.938 68.312 1 42.19 876 ALA B CA 1
ATOM 13762 C C . ALA B 1 876 ? -9.477 83.125 68.562 1 42.19 876 ALA B C 1
ATOM 13764 O O . ALA B 1 876 ? -9.578 82 69.125 1 42.19 876 ALA B O 1
ATOM 13765 N N . ASP B 1 877 ? -8.273 83.625 68.438 1 39.56 877 ASP B N 1
ATOM 13766 C CA . ASP B 1 877 ? -7.078 82.875 68.812 1 39.56 877 ASP B CA 1
ATOM 13767 C C . ASP B 1 877 ? -6.832 83.062 70.312 1 39.56 877 ASP B C 1
ATOM 13769 O O . ASP B 1 877 ? -6.211 82.188 70.938 1 39.56 877 ASP B O 1
ATOM 13773 N N . ASN B 1 878 ? -7.035 84.25 71.062 1 35.31 878 ASN B N 1
ATOM 13774 C CA . ASN B 1 878 ? -6.723 84.438 72.5 1 35.31 878 ASN B CA 1
ATOM 13775 C C . ASN B 1 878 ? -7.715 83.75 73.375 1 35.31 878 ASN B C 1
ATOM 13777 O O . ASN B 1 878 ? -7.66 83.875 74.625 1 35.31 878 ASN B O 1
ATOM 13781 N N . LEU B 1 879 ? -8.922 83.5 72.938 1 31.72 879 LEU B N 1
ATOM 13782 C CA . LEU B 1 879 ? -9.805 82.812 73.875 1 31.72 879 LEU B CA 1
ATOM 13783 C C . LEU B 1 879 ? -9.164 81.562 74.438 1 31.72 879 LEU B C 1
ATOM 13785 O O . LEU B 1 879 ? -9.758 80.875 75.25 1 31.72 879 LEU B O 1
ATOM 13789 N N . ASP B 1 880 ? -8.047 81.188 73.812 1 31.7 880 ASP B N 1
ATOM 13790 C CA . ASP B 1 880 ? -7.484 80 74.5 1 31.7 880 ASP B CA 1
ATOM 13791 C C . ASP B 1 880 ? -6.898 80.375 75.875 1 31.7 880 ASP B C 1
ATOM 13793 O O . ASP B 1 880 ? -6.465 79.562 76.625 1 31.7 880 ASP B O 1
ATOM 13797 N N . ASN B 1 881 ? -6.543 81.75 76.062 1 31.17 881 ASN B N 1
ATOM 13798 C CA . ASN B 1 881 ? -5.887 81.938 77.375 1 31.17 881 ASN B CA 1
ATOM 13799 C C . ASN B 1 881 ? -6.863 81.75 78.5 1 31.17 881 ASN B C 1
ATOM 13801 O O . ASN B 1 881 ? -6.496 81.938 79.688 1 31.17 881 ASN B O 1
ATOM 13805 N N . MET B 1 882 ? -8.133 82 78.312 1 29.58 882 MET B N 1
ATOM 13806 C CA . MET B 1 882 ? -8.992 81.812 79.438 1 29.58 882 MET B CA 1
ATOM 13807 C C . MET B 1 882 ? -9.008 80.375 79.875 1 29.58 882 MET B C 1
ATOM 13809 O O . MET B 1 882 ? -9.672 80.062 80.875 1 29.58 882 MET B O 1
ATOM 13813 N N . ALA B 1 883 ? -8.609 79.5 79 1 29.92 883 ALA B N 1
ATOM 13814 C CA . ALA B 1 883 ? -8.594 78.125 79.5 1 29.92 883 ALA B CA 1
ATOM 13815 C C . ALA B 1 883 ? -7.586 77.938 80.625 1 29.92 883 ALA B C 1
ATOM 13817 O O . ALA B 1 883 ? -7.602 76.938 81.375 1 29.92 883 ALA B O 1
ATOM 13818 N N . ALA B 1 884 ? -6.602 78.875 80.688 1 30.98 884 ALA B N 1
ATOM 13819 C CA . ALA B 1 884 ? -5.648 78.625 81.75 1 30.98 884 ALA B CA 1
ATOM 13820 C C . ALA B 1 884 ? -6.289 78.812 83.125 1 30.98 884 ALA B C 1
ATOM 13822 O O . ALA B 1 884 ? -6.012 78.062 84.062 1 30.98 884 ALA B O 1
ATOM 13823 N N . GLU B 1 885 ? -7.09 79.875 83.25 1 32.03 885 GLU B N 1
ATOM 13824 C CA . GLU B 1 885 ? -7.648 80.062 84.625 1 32.03 885 GLU B CA 1
ATOM 13825 C C . GLU B 1 885 ? -8.594 78.938 85 1 32.03 885 GLU B C 1
ATOM 13827 O O . GLU B 1 885 ? -8.641 78.562 86.125 1 32.03 885 GLU B O 1
ATOM 13832 N N . ALA B 1 886 ? -9.352 78.5 84 1 30.25 886 ALA B N 1
ATOM 13833 C CA . ALA B 1 886 ? -10.289 77.438 84.438 1 30.25 886 ALA B CA 1
ATOM 13834 C C . ALA B 1 886 ? -9.555 76.125 84.75 1 30.25 886 ALA B C 1
ATOM 13836 O O . ALA B 1 886 ? -10.031 75.312 85.5 1 30.25 886 ALA B O 1
ATOM 13837 N N . ALA B 1 887 ? -8.391 75.938 84.062 1 31 887 ALA B N 1
ATOM 13838 C CA . ALA B 1 887 ? -7.68 74.75 84.375 1 31 887 ALA B CA 1
ATOM 13839 C C . ALA B 1 887 ? -7.117 74.812 85.812 1 31 887 ALA B C 1
ATOM 13841 O O . ALA B 1 887 ? -6.867 73.812 86.438 1 31 887 ALA B O 1
ATOM 13842 N N . ALA B 1 888 ? -6.785 76.062 86.25 1 32.06 888 ALA B N 1
ATOM 13843 C CA . ALA B 1 888 ? -6.23 76.125 87.562 1 32.06 888 ALA B CA 1
ATOM 13844 C C . ALA B 1 888 ? -7.258 75.625 88.625 1 32.06 888 ALA B C 1
ATOM 13846 O O . ALA B 1 888 ? -6.91 75 89.562 1 32.06 888 ALA B O 1
ATOM 13847 N N . ALA B 1 889 ? -8.492 76.062 88.375 1 31.22 889 ALA B N 1
ATOM 13848 C CA . ALA B 1 889 ? -9.453 75.812 89.438 1 31.22 889 ALA B CA 1
ATOM 13849 C C . ALA B 1 889 ? -9.734 74.312 89.562 1 31.22 889 ALA B C 1
ATOM 13851 O O . ALA B 1 889 ? -9.891 73.75 90.688 1 31.22 889 ALA B O 1
ATOM 13852 N N . THR B 1 890 ? -9.852 73.625 88.375 1 27.08 890 THR B N 1
ATOM 13853 C CA . THR B 1 890 ? -10.25 72.25 88.5 1 27.08 890 THR B CA 1
ATOM 13854 C C . THR B 1 890 ? -9.102 71.375 89.062 1 27.08 890 THR B C 1
ATOM 13856 O O . THR B 1 890 ? -9.273 70.188 89.375 1 27.08 890 THR B O 1
ATOM 13859 N N . ALA B 1 891 ? -7.828 71.875 88.875 1 29.61 891 ALA B N 1
ATOM 13860 C CA . ALA B 1 891 ? -6.781 71.062 89.5 1 29.61 891 ALA B CA 1
ATOM 13861 C C . ALA B 1 891 ? -6.977 71 91.062 1 29.61 891 ALA B C 1
ATOM 13863 O O . ALA B 1 891 ? -6.344 70.188 91.688 1 29.61 891 ALA B O 1
ATOM 13864 N N . ALA B 1 892 ? -7.559 72.062 91.562 1 28.89 892 ALA B N 1
ATOM 13865 C CA . ALA B 1 892 ? -7.664 72.062 93.062 1 28.89 892 ALA B CA 1
ATOM 13866 C C . ALA B 1 892 ? -8.469 70.875 93.5 1 28.89 892 ALA B C 1
ATOM 13868 O O . ALA B 1 892 ? -8.352 70.438 94.688 1 28.89 892 ALA B O 1
ATOM 13869 N N . ILE B 1 893 ? -9.5 70.5 92.688 1 26.75 893 ILE B N 1
ATOM 13870 C CA . ILE B 1 893 ? -10.406 69.562 93.375 1 26.75 893 ILE B CA 1
ATOM 13871 C C . ILE B 1 893 ? -9.742 68.188 93.562 1 26.75 893 ILE B C 1
ATOM 13873 O O . ILE B 1 893 ? -9.984 67.5 94.562 1 26.75 893 ILE B O 1
ATOM 13877 N N . VAL B 1 894 ? -9.086 67.688 92.438 1 24.92 894 VAL B N 1
ATOM 13878 C CA . VAL B 1 894 ? -8.844 66.25 92.562 1 24.92 894 VAL B CA 1
ATOM 13879 C C . VAL B 1 894 ? -7.672 66 93.5 1 24.92 894 VAL B C 1
ATOM 13881 O O . VAL B 1 894 ? -6.512 66.125 93.062 1 24.92 894 VAL B O 1
ATOM 13884 N N . ALA B 1 895 ? -7.344 66.812 94.438 1 24.91 895 ALA B N 1
ATOM 13885 C CA . ALA B 1 895 ? -6.434 66.688 95.562 1 24.91 895 ALA B CA 1
ATOM 13886 C C . ALA B 1 895 ? -6.582 65.312 96.188 1 24.91 895 ALA B C 1
ATOM 13888 O O . ALA B 1 895 ? -5.594 64.688 96.625 1 24.91 895 ALA B O 1
ATOM 13889 N N . THR B 1 896 ? -7.734 65 96.625 1 24.11 896 THR B N 1
ATOM 13890 C CA . THR B 1 896 ? -7.758 64.312 97.938 1 24.11 896 THR B CA 1
ATOM 13891 C C . THR B 1 896 ? -7.559 62.812 97.812 1 24.11 896 THR B C 1
ATOM 13893 O O . THR B 1 896 ? -7.586 62.062 98.75 1 24.11 896 THR B O 1
ATOM 13896 N N . VAL B 1 897 ? -7.836 62.25 96.562 1 21.86 897 VAL B N 1
ATOM 13897 C CA . VAL B 1 897 ? -8.18 60.875 96.875 1 21.86 897 VAL B CA 1
ATOM 13898 C C . VAL B 1 897 ? -6.906 60.094 97.125 1 21.86 897 VAL B C 1
ATOM 13900 O O . VAL B 1 897 ? -6.004 60.031 96.25 1 21.86 897 VAL B O 1
ATOM 13903 N N . LYS B 1 898 ? -6.582 59.688 98.312 1 25.12 898 LYS B N 1
ATOM 13904 C CA . LYS B 1 898 ? -5.504 59 99 1 25.12 898 LYS B CA 1
ATOM 13905 C C . LYS B 1 898 ? -5.43 57.531 98.625 1 25.12 898 LYS B C 1
ATOM 13907 O O . LYS B 1 898 ? -4.582 56.781 99.125 1 25.12 898 LYS B O 1
ATOM 13912 N N . PRO B 1 899 ? -5.812 57.156 97.25 1 22.81 899 PRO B N 1
ATOM 13913 C CA . PRO B 1 899 ? -6.062 55.719 97.438 1 22.81 899 PRO B CA 1
ATOM 13914 C C . PRO B 1 899 ? -4.812 54.969 97.875 1 22.81 899 PRO B C 1
ATOM 13916 O O . PRO B 1 899 ? -3.693 55.438 97.625 1 22.81 899 PRO B O 1
ATOM 13919 N N . HIS B 1 900 ? -5.047 53.781 98.5 1 23.38 900 HIS B N 1
ATOM 13920 C CA . HIS B 1 900 ? -4.461 52.719 99.312 1 23.38 900 HIS B CA 1
ATOM 13921 C C . HIS B 1 900 ? -3.479 51.875 98.5 1 23.38 900 HIS B C 1
ATOM 13923 O O . HIS B 1 900 ? -3.639 51.719 97.312 1 23.38 900 HIS B O 1
ATOM 13929 N N . ARG B 1 901 ? -2.279 51.5 99.062 1 23.44 901 ARG B N 1
ATOM 13930 C CA . ARG B 1 901 ? -0.955 50.906 98.938 1 23.44 901 ARG B CA 1
ATOM 13931 C C . ARG B 1 901 ? -1.059 49.406 98.625 1 23.44 901 ARG B C 1
ATOM 13933 O O . ARG B 1 901 ? -0.045 48.719 98.562 1 23.44 901 ARG B O 1
ATOM 13940 N N . GLY B 1 902 ? -2.176 48.938 98 1 21.19 902 GLY B N 1
ATOM 13941 C CA . GLY B 1 902 ? -2.072 47.5 98.188 1 21.19 902 GLY B CA 1
ATOM 13942 C C . GLY B 1 902 ? -0.781 46.906 97.625 1 21.19 902 GLY B C 1
ATOM 13943 O O . GLY B 1 902 ? -0.111 47.531 96.812 1 21.19 902 GLY B O 1
ATOM 13944 N N . GLN B 1 903 ? -0.333 45.719 98.062 1 22.75 903 GLN B N 1
ATOM 13945 C CA . GLN B 1 903 ? 0.71 44.781 98.438 1 22.75 903 GLN B CA 1
ATOM 13946 C C . GLN B 1 903 ? 1.261 44.031 97.25 1 22.75 903 GLN B C 1
ATOM 13948 O O . GLN B 1 903 ? 2.459 43.75 97.125 1 22.75 903 GLN B O 1
ATOM 13953 N N . SER B 1 904 ? 0.429 43.531 96.375 1 22.73 904 SER B N 1
ATOM 13954 C CA . SER B 1 904 ? 0.847 42.125 96.188 1 22.73 904 SER B CA 1
ATOM 13955 C C . SER B 1 904 ? 2.197 42.062 95.5 1 22.73 904 SER B C 1
ATOM 13957 O O . SER B 1 904 ? 2.627 43.031 94.812 1 22.73 904 SER B O 1
ATOM 13959 N N . LYS B 1 905 ? 2.592 40.719 95.312 1 25.5 905 LYS B N 1
ATOM 13960 C CA . LYS B 1 905 ? 3.619 39.688 95.25 1 25.5 905 LYS B CA 1
ATOM 13961 C C . LYS B 1 905 ? 4.344 39.688 93.938 1 25.5 905 LYS B C 1
ATOM 13963 O O . LYS B 1 905 ? 3.748 40 92.875 1 25.5 905 LYS B O 1
ATOM 13968 N N . THR B 1 906 ? 5.66 39.438 93.938 1 23.05 906 THR B N 1
ATOM 13969 C CA . THR B 1 906 ? 6.949 39.531 93.25 1 23.05 906 THR B CA 1
ATOM 13970 C C . THR B 1 906 ? 6.914 38.781 91.938 1 23.05 906 THR B C 1
ATOM 13972 O O . THR B 1 906 ? 7.43 39.25 90.938 1 23.05 906 THR B O 1
ATOM 13975 N N . LEU B 1 907 ? 6.766 37.344 91.938 1 22.89 907 LEU B N 1
ATOM 13976 C CA . LEU B 1 907 ? 7.418 36.531 90.875 1 22.89 907 LEU B CA 1
ATOM 13977 C C . LEU B 1 907 ? 6.742 36.719 89.562 1 22.89 907 LEU B C 1
ATOM 13979 O O . LEU B 1 907 ? 5.512 36.75 89.438 1 22.89 907 LEU B O 1
#

InterPro domains:
  IPR000162 GPCR, family 3, metabotropic glutamate receptor [PR00593] (239-250)
  IPR000162 GPCR, family 3, metabotropic glutamate receptor [PR00593] (257-269)
  IPR000162 GPCR, family 3, metabotropic glutamate receptor [PR00593] (320-335)
  IPR000162 GPCR, family 3, metabotropic glutamate receptor [PR00593] (660-674)
  IPR000162 GPCR, family 3, metabotropic glutamate receptor [PR00593] (812-826)
  IPR000337 GPCR, family 3 [PR00248] (38-50)
  IPR000337 GPCR, family 3 [PR00248] (65-80)
  IPR000337 GPCR, family 3 [PR00248] (80-99)
  IPR000337 GPCR, family 3 [PR00248] (145-171)
  IPR000337 GPCR, family 3 [PR00248] (178-197)
  IPR000337 GPCR, family 3 [PR00248] (197-213)
  IPR000337 GPCR, family 3 [PR00248] (213-230)
  IPR000337 GPCR, family 3 [PR00248] (619-641)
  IPR000337 GPCR, family 3 [PR00248] (664-685)
  IPR000337 GPCR, family 3 [PR00248] (700-723)
  IPR000337 GPCR, family 3 [PR00248] (754-777)
  IPR000337 GPCR, family 3 [PR00248] (777-798)
  IPR001828 Receptor, ligand binding region [PF01094] (69-468)
  IPR011500 GPCR, family 3, nine cysteines domain [PF07562] (519-569)
  IPR017978 GPCR family 3, C-terminal [PF00003] (585-832)

Sequence (1814 aa):
MIISRVCTATAALAWRPVCSGGSGGVAGWPIQRMTNFSGDILLGALFPVHERNATYECGRIQDEGVEQLEALLFTLHKINNDSALLPGVSLGVLALDSCDSTEYALEQSLDFVKGFIARSSVGFACADGSSPAYRHGAFDRVVGVIGGQSSAVSIQLANLLRLFRVPQVSYQSTSPTLSNKHRFGYFFRTVPSDVNQAHAILELLRAFHWTYVSVVYSDTDYGNKGYDKLQELAARYRICLSNPQSIAADHYTDPDYDAVIRSLTHRSSARVVVVFADKGAARSLMRAAWRRRARFVWIGSDAWSGLESVAEGHEEVVEGAITVSPMVQELSGFDRHFSQLTPDNNALNPWFPEYWEAKFQCAVQETPFNNHFRLWCPSGGKRLRPGYRGLQFVRDAAYAFAHALHDMQRDRCGSQHQGLCAAMAREMQGDALKRYLEKVSFKDEGGKTFRFLPSGDAPPRYSILNFQRLDNDSGAADDGRPPYAWRNVGSYSLGDDGEAKLDLNLETLRFKADEPRFPHSFCSAPCRRGQAKLQLEGDTCCWLCSNCSQYQYLADEFHCRDCPMGTVPDPESKARCLPLPEEFLSYGDPWAIAALAVAALGAAAVVFVALVFRSYADTPVVKASGRELSSMLLLGLLMSYALTPVIVAKPSAWSCALTRFFLGLCYAVCYAALLCKTIRTARIFGGGRRRLRYTSPRSQLLLAGLLISVQATLAAAWLMLEPPSVAHVYPSRARNVLVCQGSDRASYLLGLVYPSLLIGVCTVYAFKTRKCPEGFNEARHLAFANYTTCVIWLAFLPLFLLSGSPTIRTLALSFLLSLSGAVQTACLFAPKVYIALCKPAKNTREGVMSHHHGGRCAAVGCAMHPPLALNNLAKADNLDNMAAEAAAATAAIVATVKPHRGQSKTLMIISRVCTATAALAWRPVCSGGSGGVAGWPIQRMTNFSGDILLGALFPVHERNATYECGRIQDEGVEQLEALLFTLHKINNDSALLPGVSLGVLALDSCDSTEYALEQSLDFVKGFIARSSVGFACADGSSPAYRHGAFDRVVGVIGGQSSAVSIQLANLLRLFRVPQVSYQSTSPTLSNKHRFGYFFRTVPSDVNQAHAILELLRAFHWTYVSVVYSDTDYGNKGYDKLQELAARYRICLSNPQSIAADHYTDPDYDAVIRSLTHRSSARVVVVFADKGAARSLMRAAWRRRARFVWIGSDAWSGLESVAEGHEEVVEGAITVSPMVQELSGFDRHFSQLTPDNNALNPWFPEYWEAKFQCAVQETPFNNHFRLWCPSGGKRLRPGYRGLQFVRDAAYAFAHALHDMQRDRCGSQHQGLCAAMAREMQGDALKRYLEKVSFKDEGGKTFRFLPSGDAPPRYSILNFQRLDNDSGAADDGRPPYAWRNVGSYSLGDDGEAKLDLNLETLRFKADEPRFPHSFCSAPCRRGQAKLQLEGDTCCWLCSNCSQYQYLADEFHCRDCPMGTVPDPESKARCLPLPEEFLSYGDPWAIAALAVAALGAAAVVFVALVFRSYADTPVVKASGRELSSMLLLGLLMSYALTPVIVAKPSAWSCALTRFFLGLCYAVCYAALLCKTIRTARIFGGGRRRLRYTSPRSQLLLAGLLISVQATLAAAWLMLEPPSVAHVYPSRARNVLVCQGSDRASYLLGLVYPSLLIGVCTVYAFKTRKCPEGFNEARHLAFANYTTCVIWLAFLPLFLLSGSPTIRTLALSFLLSLSGAVQTACLFAPKVYIALCKPAKNTREGVMSHHHGGRCAAVGCAMHPPLALNNLAKADNLDNMAAEAAAATAAIVATVKPHRGQSKTL

Solvent-accessible surface area (backbone atoms only — not comparable to full-atom values): 97339 Å² total; per-residue (Å²): 135,83,78,75,78,73,78,75,56,57,46,58,74,55,81,62,78,70,83,74,75,81,78,89,60,68,88,62,66,68,73,58,58,39,25,37,41,73,47,79,42,30,29,32,31,40,32,34,30,19,33,58,27,94,88,53,50,45,46,59,76,32,69,55,18,47,53,44,50,51,41,39,52,54,42,43,54,52,44,56,71,32,69,86,50,39,38,71,44,38,61,19,34,42,35,37,56,20,14,66,27,54,66,52,28,51,54,56,46,46,51,47,49,54,14,50,47,47,63,61,56,70,47,48,40,17,92,84,70,44,72,44,44,74,70,69,83,68,33,53,51,45,46,33,33,38,31,26,50,49,36,60,38,29,52,56,49,46,58,56,29,48,71,67,36,32,31,30,32,14,36,51,39,31,35,54,75,58,45,38,47,88,81,31,66,44,40,34,28,52,32,37,42,38,62,54,49,39,52,49,51,51,51,51,31,55,75,72,61,40,32,19,30,30,36,37,25,24,72,42,63,46,14,48,49,47,50,52,52,36,59,66,48,24,65,82,68,64,33,43,81,40,77,77,41,75,39,50,68,92,78,55,48,72,68,52,38,39,50,52,50,52,60,51,61,60,33,77,38,37,33,32,35,37,39,40,28,48,40,69,50,46,26,52,43,45,51,31,32,50,74,66,67,52,86,50,42,42,34,35,32,52,61,46,38,87,42,59,79,47,30,62,93,41,47,77,53,45,38,25,18,39,21,40,25,69,59,66,56,77,55,85,67,45,62,63,54,53,31,68,59,44,68,86,77,37,61,52,47,75,59,46,42,57,49,51,20,67,75,69,64,17,28,75,61,96,36,83,89,58,63,81,37,80,48,76,49,74,75,75,94,65,70,53,74,87,79,70,84,47,49,38,22,41,38,49,37,54,48,42,52,50,50,19,50,31,51,45,40,35,72,60,54,33,83,84,53,70,39,87,40,71,62,42,69,65,41,46,55,30,67,52,45,44,55,34,46,64,64,30,70,50,67,44,91,85,66,46,78,44,52,50,42,97,48,25,28,23,65,56,43,31,30,27,32,32,28,35,72,52,63,77,84,66,57,64,39,93,84,74,47,80,36,68,47,72,38,83,35,34,35,35,33,62,42,95,85,73,47,71,44,80,46,73,42,71,86,72,56,48,27,37,92,91,46,47,68,70,80,78,13,41,62,39,78,82,64,58,76,38,35,24,44,47,64,57,84,79,50,84,57,48,57,44,69,41,76,45,55,88,50,21,19,36,75,44,70,60,39,65,40,75,41,57,91,49,26,36,30,36,88,75,49,13,61,47,63,38,74,51,71,77,41,64,62,45,74,81,36,69,66,45,39,51,53,46,49,53,19,50,55,45,35,52,51,50,53,50,51,52,52,52,50,61,75,43,48,88,34,46,62,42,51,72,62,37,60,67,47,48,50,44,28,54,48,17,41,44,46,34,26,60,42,38,64,41,60,47,38,68,68,35,47,64,36,38,40,51,40,58,41,44,61,27,38,26,48,28,35,31,39,26,29,49,35,45,53,43,51,42,53,42,42,68,69,66,73,64,86,86,52,65,71,70,63,44,74,67,48,38,52,51,53,28,49,54,54,31,48,54,49,51,50,54,33,51,50,47,44,68,75,51,66,56,41,67,39,80,47,64,91,42,81,87,40,28,33,54,37,43,60,57,65,88,41,76,70,56,54,57,53,44,51,62,36,50,51,43,49,53,54,35,45,54,47,26,61,69,38,55,81,50,62,81,45,56,59,61,37,55,30,51,36,51,33,47,56,52,39,52,52,53,48,66,56,37,52,57,49,44,68,68,47,84,47,69,65,57,36,51,49,38,53,40,48,50,41,34,52,46,39,45,43,42,46,51,44,62,41,43,63,54,52,46,33,66,73,74,33,59,82,52,44,34,67,58,58,44,56,53,68,86,74,52,78,80,74,74,82,69,81,74,76,71,70,74,69,63,65,60,56,48,59,53,45,60,64,52,58,57,60,60,54,51,66,58,52,65,64,30,78,58,78,63,76,70,83,75,80,80,80,85,75,96,85,79,135,134,83,77,76,79,72,80,77,58,58,49,57,73,56,82,62,77,71,83,75,75,84,78,89,62,67,87,64,66,68,74,56,60,39,25,36,43,72,47,81,42,29,29,32,34,39,31,35,31,20,32,58,27,93,87,53,49,46,44,58,77,33,68,55,18,48,52,42,49,50,40,38,54,54,42,45,54,52,46,57,68,32,69,88,48,38,38,72,44,36,61,19,35,42,34,38,56,19,15,68,27,53,67,52,28,51,55,57,45,46,53,46,50,53,13,51,46,47,63,60,57,69,47,46,39,17,93,85,69,44,70,44,44,72,70,68,84,67,32,52,53,46,46,34,33,40,29,24,50,50,36,60,39,29,53,57,48,46,58,56,30,49,71,66,36,32,32,30,31,15,35,51,40,30,36,55,76,58,45,38,48,88,81,33,67,42,39,33,28,53,30,37,42,39,63,54,49,39,51,50,52,52,49,50,33,54,75,70,61,41,33,20,30,30,37,37,26,23,71,42,64,43,15,47,49,47,49,52,51,36,60,69,47,23,66,81,68,65,34,43,80,40,77,77,41,77,39,49,67,92,78,57,47,70,68,53,37,40,48,53,52,53,60,53,61,60,33,78,40,36,32,34,34,37,37,39,29,47,41,70,51,46,26,51,43,44,52,30,32,49,75,66,66,52,84,51,42,41,34,35,33,53,60,46,37,86,42,60,78,46,30,62,95,39,48,78,53,44,38,25,19,39,21,41,25,67,58,68,55,78,55,84,66,45,60,64,54,52,30,67,58,41,67,85,78,38,61,54,47,77,58,46,43,59,48,50,20,67,74,68,64,16,27,77,61,96,36,83,92,58,65,81,39,79,48,76,50,74,75,75,93,66,68,54,74,86,81,67,83,49,49,37,23,41,38,48,35,53,49,42,54,48,50,18,51,30,51,44,40,36,72,60,54,33,83,86,52,70,41,85,39,72,61,40,67,65,41,45,55,30,65,52,46,45,55,34,46,63,68,30,70,48,68,42,89,86,65,46,78,43,54,50,43,97,48,25,28,23,66,57,44,30,30,29,33,34,27,36,75,51,66,76,83,68,56,66,39,93,84,73,46,80,36,68,46,72,38,82,35,34,35,35,32,62,42,95,83,74,48,71,43,80,47,74,41,70,86,72,56,45,26,37,92,91,44,46,68,73,80,79,12,40,60,40,78,82,64,57,75,38,33,24,44,47,62,57,84,78,50,84,59,46,54,43,69,41,77,45,55,89,50,22,19,38,74,44,70,59,39,65,40,75,41,56,90,48,26,37,29,37,86,74,50,14,62,47,64,37,74,50,72,76,41,61,63,46,74,81,37,69,67,46,39,51,54,46,50,54,20,50,54,46,36,51,52,50,52,50,50,51,50,51,50,63,74,43,47,88,35,46,62,42,51,73,62,37,60,67,48,49,51,46,27,52,49,18,41,44,46,34,27,60,43,39,64,41,60,47,37,66,67,36,47,65,35,39,40,51,41,58,41,44,60,27,37,27,48,27,35,31,40,27,29,49,35,46,52,44,50,42,54,41,40,68,69,66,75,64,85,86,52,65,70,69,62,44,72,66,48,39,52,52,52,28,50,54,54,32,46,54,48,51,51,52,33,50,50,47,45,68,77,50,65,57,40,65,37,80,45,64,90,43,81,87,39,28,32,53,37,43,59,57,64,89,42,76,70,55,57,58,52,44,52,62,34,52,51,42,49,53,52,34,45,54,47,26,61,69,37,55,81,50,63,81,46,56,59,61,36,56,31,50,36,52,32,47,54,52,39,53,53,51,48,67,57,38,53,57,47,45,68,68,48,85,45,68,64,57,35,50,49,39,54,39,48,50,42,34,52,46,40,45,44,43,46,53,44,63,41,43,62,54,51,46,34,65,73,75,33,58,80,52,44,32,68,56,58,44,55,50,67,84,72,51,76,80,73,72,81,68,80,73,76,70,70,75,69,63,68,62,56,47,59,53,45,60,64,52,58,59,60,58,51,53,61,57,51,54,57,60,57,61,64,77,63,68,80,73,81,81,77,83,73,86,86,85,132

pLDDT: mean 82.27, std 19.07, range [20.3, 98.44]

Nearest PDB structures (foldseek):
  7e6t-assembly1_B  TM=7.872E-01  e=1.004E-49  Homo sapiens
  7e6t-assembly1_A  TM=7.989E-01  e=1.975E-47  Homo sapiens
  3ks9-assembly2_A  TM=8.042E-01  e=2.111E-38  Homo sapiens
  5k5s-assembly1_B  TM=8.366E-01  e=7.811E-38  Homo sapiens
  5fbk-assembly1_A  TM=8.213E-01  e=8.175E-34  Homo sapiens

Radius of gyration: 61.57 Å; Cα contacts (8 Å, |Δi|>4): 3140; chains: 2; bounding box: 91×190×150 Å

Foldseek 3Di:
DPPPPPQPQFFDQPADQPPPPDDPPLRRPPRWTKFKFDWPFEAEEEFAQFAQDLVRRGAAGDQRRQLLVLLLVVLQVVQQPDCLFQHQTHYIYIYGHCSNDLVSLVVSCVLLVVLLCLLVLPPDADPVRDRDDDPPRNSVRHQAYEDDAEQSNVVSVQQSVVVFQRAYEYLHYAFPVCLDCVRRVRYFYAFYHLLLVLVQLLQVCLVLVFQEAEEEFEPDSQGVRSVVSNVVCSVVSNHDYPDYHYDDLSPDDLVNLLVVLVSRVVQVLHQEYEYRYALSSLLSNLVSCQVVVRHHAYEYEARNPFPVSSCPPPVVNNAQHKYKHFDFDDDPPSQVVQFPDFPVVPSSDPCVQSVVCVVVVAHDDPDPNSNVHDHHDDRPPDTDGRDDTRSQSSSVSSVLLRQLLSVLCCVQVHVPDHHDDPRSSVPSHHVSSSVSSQAGWDAGPVRDIWHADPSSYTFDKIWMWGKAFDDVVPDQDPVRDTDIGIDTFWMWGQDPVRDTDTDGNPVPRARYPVHRDDDHRFQDDDEDAQWAWADDPPDSGHTDTHHADFQWADDDNHDIDGDDFQWGADPHRSHDTHGADADAQDCPDPLLVVLLVLLVVLLVLLVVLVVLCVVCVVFQLSLVQQVLLVVQLSVLLNLLSVLSCLLSDDDDLVSLLSCLQSLLLSLLSNLLSLQLSLVLLCQLQVDDPVRNPQNFSVSSVVSSVVSSVVLNVVSVVVCVVPPWDWDWDPPDSNHTYIDIPCLQDLCSCVSNPSSVVSLVSSLVSLVVSVPPAPLQCQSVLSNQLSVVLVVLCVPLSVVLNPDNDPVSNSSSSSCNSSVSSNSCCCSRRVVSSCCSPPNVVCSHPCNSPPDPPPDPDPPDPPPPPDDCSVVVSVCSVVVVVVVVVVPVVYPPVPDPDDDDPDDDDDD/DPPPPPPPQFFDQPQDQPPPDDDDPLRRPPRWTKFKFDWPFEAEEEFAQFAQDLVRRGAAGDQRRQLLVLLLVVLQVVQQPDCLFQHQTHYIYIYGHCSNDLVSLVVSCVLLVVLLCLLVLPPDADPVRDRDDDPPRNSVRHQAYEDDAEQSNVLVVQQSVVVFQRAYEYLHYAFPVCLDCVRRVRYFYAFYHLLLVLVQLLQVCLVLVFQEAEEEFEPDSQGVRSVVSNVVCSVVSNHDYPDYHYDDLSPDDLVNLLVVLVSRVVQVLHQEYEYRYALSSLLSNLVSCQVVVRHHAYEYEARNPFPVSSCPPPVVNNAQHKYKHFDFDDDPPSQVVQQPDFPVVPSSDPCVQVVVCVVVVAHDDPDSNSNVHDHHDDRPPDTDGRDDTRSQSSSVSSVLLRQLLSVLCCVQVHVPDHHDDPRSSVPSHHVSSSVSSQAGWDAGPVRDIWHADPSSYTFDKIWMWGKAFDDPVVDADPVRDTDIGIDTFWMWGQDPVRDTDTGGNPVPRARYPVHRDDDHRFADDDEDAQWAWADDPPDSGHTDTHHADFQWADDDNHDIDGDDFQWGADPHRSHDTHGADADAQDCPDPLLVVLLVLLVVLLVLLVVLVVLCVVCVPFQLSLVQQVLLVVQLSVLLNLLSVLSCLLSDDDALVSQLCCLQSLLLSLLSNLLSLQLSLVLLCQLQVDDPVRNPQNFSVSSVVSSVVSSVVLNVVSVVVCVVPPKHWDWDDPDSNHTYIDIPPLQDLCSCVSNPSSVVSLVSSLVSLVVSVPPQPLQCQSVLSNVLSVVLVVLCVVLSVVLNPDNDPVSNSSSSSCNSSVSSVSCSCSRRVVSSCCSPPNVVCSHPCNSPPDPPPDPDPPPPPPPPDDPSVVVSVCSVVVVVVVVVVVVVVVVPVPDDPDDDDDDDDD

Secondary structure (DSSP, 8-state):
---------------------SSS--TTPSP---EEE--SEEEEEEE--EEEETTTEEEEE-HHHHHHHHHHHHHHHHHHT-TTSSTT--EEEEEEE-TT-HHHHHHHHHHHHHHHHHHHT-SEE-TTSPPPEE-SSSGGGEEEEE--SSHHHHHHHHHHHHHTT--EEESS---GGGG-TTT-TTEEESS--HHHHHHHHHHHHHHTT--EEEEEEESSHHHHHHHHHHHHHHTTTT-EEEEEEEE-TTT--HHHHHHHHHHHHT-TT--EEEEE--HHHHHHHHHHHHHTT---EEEE-GGGTT-HHHHTT-HHHHTT-EEEEEPP---TTHHHHHHT--TTT-TT-TTHHHHHHHHHT-BSS--GGGTT--SB---TT-------S-HHHHHHHHHHHHHHHHHHHHHHT-TT--S--HHHHHHSSSHHHHHHHHT-EEE-TTSPEEE--TTSPPP-EEEEEEEEEPPTTS---TTSSPPEEEEEEEEEEE-TTS-EEEEE-TTT--S-SS--SPPP--SSPPPPTTEEEE--TT-SS--EEEEPPTTEEESSSS-EEEPPTTEEE-TTT-SSEEEPPEE---TTSHHHHHHHHHHHHHHHHHHHHHHHHHHTTTSHHHHHT-HHHHHHHHHHHHHHHHHHHHHSSPP-HHHHHHHHHHHHHHHHHHHHHHHHHHHHHHHHHS--GGGGTT-SHHHHHHHHHHHHHHHHHHHHHHHHHS---EEEE-SSTT-EEEEETTTTSGGGGGGGHHHHHHHHHHHHHHHHTTTS-TT-THHHHHHHHHHHHHHHHHHHHHHHHH---HHHHHHHHHHHHHHHHHHHIIIIIHHHHHHHHH-GGG-SHHHHH------------------HHHHHHHHHHHGGGHHHHHHHTTTTSSTT-----------/---------------------SSS--TTPSP---EEE--SEEEEEEE--EEEETTTEEEEE-HHHHHHHHHHHHHHHHHHT-TTSSTT--EEEEEEE-TT-HHHHHHHHHHHHHHHHHHHT-SEE-TTSPPPEE-SSSGGGEEEEE--SSHHHHHHHHHHHHHTT--EEESS---GGGG-TTT-TTEEESS--HHHHHHHHHHHHHHTT--EEEEEEESSHHHHHHHHHHHHHHTTTT-EEEEEEEE-TTT--HHHHHHHHHHHHT-TT--EEEEE--HHHHHHHHHHHHHTT---EEEE-GGGTT-HHHHTT-HHHHTT-EEEEEPP---TTHHHHHHH--TTT-TT-TTHHHHHHHHHT-BSS--GGGTT--SB---TT-------S-HHHHHHHHHHHHHHHHHHHHHHT-TT--S--HHHHHHSSSHHHHHHHHT-EEE-TTSPEEE--TTSPPP-EEEEEEEEEPPTTS---TTSSPPEEEEEEEEEEE-TTS-EEEEE-TTT--S-SS--SPPP--SSPPPPTTEEEE--TT-SS--EEEEPPTTEEE-SSS-EEEPPTTEEE-TTT-SSEEEPPEE---TTSHHHHHHHHHHHHHHHHHHHHHHHHHHTTTSHHHHHT-HHHHHHHHHHHHHHHHHHHHHSSPP-HHHHHHHHHHHHHHHHHHHHHHHHHHHHHHHHHS--GGGGTT-SHHHHHHHHHHHHHHHHHHHHHHHHHS---EEEE-SSTT-EEEEETTTTSGGGGGGGHHHHHHHHHHHHHHHHTTTS-TT-THHHHHHHHHHHHHHHHHHHHHHHHH---HHHHHHHHHHHHHHHHHHHIIIIIHHHHHHHHH-GGG-SHHHHH---------S--------THHHHHHHHHHTTTHHHHHHHHHHHHTT------------

Organism: Rhipicephalus microplus (NCBI:txid6941)